Protein AF-0000000072544631 (afdb_homodimer)

Nearest PDB structures (foldseek):
  4k17-assembly1_A  TM=9.577E-01  e=2.838E-59  Mus musculus
  4k17-assembly2_B  TM=9.645E-01  e=2.578E-58  Mus musculus
  5irl-assembly1_A  TM=2.709E-01  e=4.221E-08  Oryctolagus cuniculus
  8j07-assembly1_5  TM=3.266E-01  e=3.333E-06  Homo sapiens
  1io0-assembly1_A  TM=8.199E-01  e=1.666E-02  Gallus gallus

InterPro domains:
  IPR001611 Leucine-rich repeat [PF13516] (290-309)
  IPR001611 Leucine-rich repeat [PF13516] (554-577)
  IPR011993 PH-like domain superfamily [G3DSA:2.30.29.30] (1-97)
  IPR031943 CARMIL, C-terminal domain [PF16000] (766-845)
  IPR032675 Leucine-rich repeat domain superfamily [G3DSA:3.80.10.10] (142-649)
  IPR041245 CARMIL, pleckstrin homology domain [PF17888] (9-102)
  IPR051279 Protein Phosphatase 1 Regulatory and Actin Interaction Protein [PTHR24112] (12-830)

Structure (mmCIF, N/CA/C/O backbone):
data_AF-0000000072544631-model_v1
#
loop_
_entity.id
_entity.type
_entity.pdbx_description
1 polymer 'CARMIL pleckstrin homology domain-containing protein'
#
loop_
_atom_site.group_PDB
_atom_site.id
_atom_site.type_symbol
_atom_site.label_atom_id
_atom_site.label_alt_id
_atom_site.label_comp_id
_atom_site.label_asym_id
_atom_site.label_entity_id
_atom_site.label_seq_id
_atom_site.pdbx_PDB_ins_code
_atom_site.Cartn_x
_atom_site.Cartn_y
_atom_site.Cartn_z
_atom_site.occupancy
_atom_site.B_iso_or_equiv
_atom_site.auth_seq_id
_atom_site.auth_comp_id
_atom_site.auth_asym_id
_atom_site.auth_atom_id
_atom_site.pdbx_PDB_model_num
ATOM 1 N N . MET A 1 1 ? -25.203 52.719 8.875 1 52.22 1 MET A N 1
ATOM 2 C CA . MET A 1 1 ? -24.109 51.812 9.258 1 52.22 1 MET A CA 1
ATOM 3 C C . MET A 1 1 ? -24.453 50.375 8.922 1 52.22 1 MET A C 1
ATOM 5 O O . MET A 1 1 ? -25.609 49.969 8.977 1 52.22 1 MET A O 1
ATOM 9 N N . ASP A 1 2 ? -23.562 49.719 8.328 1 57.06 2 ASP A N 1
ATOM 10 C CA . ASP A 1 2 ? -23.766 48.312 7.926 1 57.06 2 ASP A CA 1
ATOM 11 C C . ASP A 1 2 ? -24.266 47.469 9.102 1 57.06 2 ASP A C 1
ATOM 13 O O . ASP A 1 2 ? -23.781 47.625 10.227 1 57.06 2 ASP A O 1
ATOM 17 N N . ARG A 1 3 ? -25.5 47 9.125 1 57.09 3 ARG A N 1
ATOM 18 C CA . ARG A 1 3 ? -26.203 46.156 10.094 1 57.09 3 ARG A CA 1
ATOM 19 C C . ARG A 1 3 ? -25.266 45.094 10.648 1 57.09 3 ARG A C 1
ATOM 21 O O . ARG A 1 3 ? -25.531 44.531 11.711 1 57.09 3 ARG A O 1
ATOM 28 N N . ARG A 1 4 ? -24.375 44.719 9.922 1 64.81 4 ARG A N 1
ATOM 29 C CA . ARG A 1 4 ? -23.5 43.594 10.289 1 64.81 4 ARG A CA 1
ATOM 30 C C . ARG A 1 4 ? -22.547 44 11.398 1 64.81 4 ARG A C 1
ATOM 32 O O . ARG A 1 4 ? -21.781 43.156 11.906 1 64.81 4 ARG A O 1
ATOM 39 N N . ILE A 1 5 ? -22.469 45.469 11.891 1 68.25 5 ILE A N 1
ATOM 40 C CA . ILE A 1 5 ? -21.484 45.906 12.859 1 68.25 5 ILE A CA 1
ATOM 41 C C . ILE A 1 5 ? -22.078 45.844 14.266 1 68.25 5 ILE A C 1
ATOM 43 O O . ILE A 1 5 ? -23.141 46.406 14.531 1 68.25 5 ILE A O 1
ATOM 47 N N . LYS A 1 6 ? -21.469 45.094 15.094 1 73.62 6 LYS A N 1
ATOM 48 C CA . LYS A 1 6 ? -21.875 44.969 16.484 1 73.62 6 LYS A CA 1
ATOM 49 C C . LYS A 1 6 ? -21.375 46.156 17.312 1 73.62 6 LYS A C 1
ATOM 51 O O . LYS A 1 6 ? -20.172 46.344 17.453 1 73.62 6 LYS A O 1
ATOM 56 N N . LEU A 1 7 ? -22.344 47.031 17.719 1 78.25 7 LEU A N 1
ATOM 57 C CA . LEU A 1 7 ? -21.969 48.219 18.516 1 78.25 7 LEU A CA 1
ATOM 58 C C . LEU A 1 7 ? -22.094 47.938 20 1 78.25 7 LEU A C 1
ATOM 60 O O . LEU A 1 7 ? -23.047 47.25 20.438 1 78.25 7 LEU A O 1
ATOM 64 N N . GLY A 1 8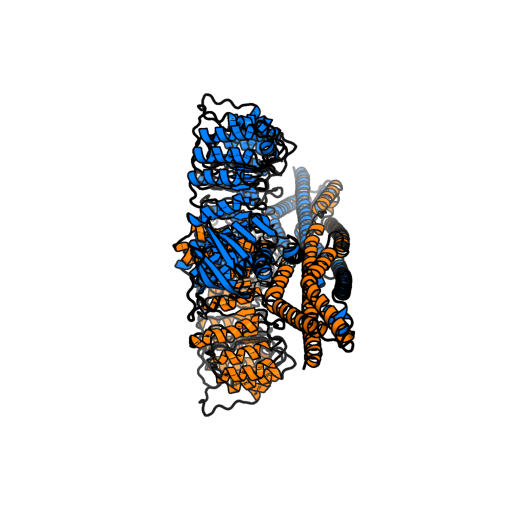 ? -21.094 48.156 20.75 1 77.06 8 GLY A N 1
ATOM 65 C CA . GLY A 1 8 ? -21.109 47.969 22.188 1 77.06 8 GLY A CA 1
ATOM 66 C C . GLY A 1 8 ? -21.766 49.094 22.938 1 77.06 8 GLY A C 1
ATOM 67 O O . GLY A 1 8 ? -22.766 48.906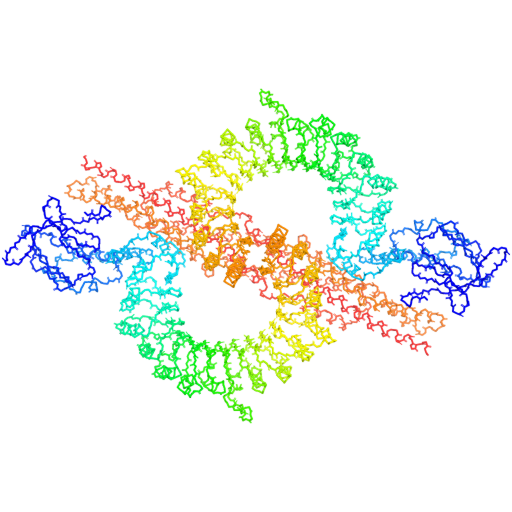 23.641 1 77.06 8 GLY A O 1
ATOM 68 N N . ILE A 1 9 ? -21.125 50.406 22.734 1 85.75 9 ILE A N 1
ATOM 69 C CA . ILE A 1 9 ? -21.578 51.594 23.5 1 85.75 9 ILE A CA 1
ATOM 70 C C . ILE A 1 9 ? -21.906 52.719 22.531 1 85.75 9 ILE A C 1
ATOM 72 O O . ILE A 1 9 ? -21.234 52.906 21.516 1 85.75 9 ILE A O 1
ATOM 76 N N . LYS A 1 10 ? -23.031 53.375 22.844 1 89.75 10 LYS A N 1
ATOM 77 C CA . LYS A 1 10 ? -23.406 54.594 22.141 1 89.75 10 LYS A CA 1
ATOM 78 C C . LYS A 1 10 ? -23.672 55.75 23.125 1 89.75 10 LYS A C 1
ATOM 80 O O . LYS A 1 10 ? -24.406 55.562 24.109 1 89.75 10 LYS A O 1
ATOM 85 N N . ARG A 1 11 ? -22.922 56.844 22.922 1 91.12 11 ARG A N 1
ATOM 86 C CA . ARG A 1 11 ? -23.078 57.969 23.844 1 91.12 11 ARG A CA 1
ATOM 87 C C . ARG A 1 11 ? -23.203 59.281 23.094 1 91.12 11 ARG A C 1
ATOM 89 O O . ARG A 1 11 ? -22.516 59.5 22.094 1 91.12 11 ARG A O 1
ATOM 96 N N . LEU A 1 12 ? -24.125 60.094 23.594 1 92.25 12 LEU A N 1
ATOM 97 C CA . LEU A 1 12 ? -24.25 61.469 23.062 1 92.25 12 LEU A CA 1
ATOM 98 C C . LEU A 1 12 ? -23.234 62.406 23.719 1 92.25 12 LEU A C 1
ATOM 100 O O . LEU A 1 12 ? -23.109 62.438 24.938 1 92.25 12 LEU A O 1
ATOM 104 N N . VAL A 1 13 ? -22.484 63.062 22.859 1 94.38 13 VAL A N 1
ATOM 105 C CA . VAL A 1 13 ? -21.438 63.969 23.375 1 94.38 13 VAL A CA 1
ATOM 106 C C . VAL A 1 13 ? -21.422 65.25 22.594 1 94.38 13 VAL A C 1
ATOM 108 O O . VAL A 1 13 ? -22.141 65.375 21.594 1 94.38 13 VAL A O 1
ATOM 111 N N . LYS A 1 14 ? -20.672 66.25 23.188 1 93.62 14 LYS A N 1
ATOM 112 C CA . LYS A 1 14 ? -20.422 67.5 22.484 1 93.62 14 LYS A CA 1
ATOM 113 C C . LYS A 1 14 ? -19 67.562 21.969 1 93.62 14 LYS A C 1
ATOM 115 O O . LYS A 1 14 ? -18.047 67.5 22.75 1 93.62 14 LYS A O 1
ATOM 120 N N . GLN A 1 15 ? -18.859 67.625 20.688 1 94.5 15 GLN A N 1
ATOM 121 C CA . GLN A 1 15 ? -17.531 67.75 20.094 1 94.5 15 GLN A CA 1
ATOM 122 C C . GLN A 1 15 ? -17.078 69.188 20.031 1 94.5 15 GLN A C 1
ATOM 124 O O . GLN A 1 15 ? -17.828 70.062 19.578 1 94.5 15 GLN A O 1
ATOM 129 N N . GLU A 1 16 ? -15.891 69.375 20.484 1 91.81 16 GLU A N 1
ATOM 130 C CA . GLU A 1 16 ? -15.352 70.75 20.438 1 91.81 16 GLU A CA 1
ATOM 131 C C . GLU A 1 16 ? -14.758 71.062 19.062 1 91.81 16 GLU A C 1
ATOM 133 O O . GLU A 1 16 ? -13.844 70.375 18.609 1 91.81 16 GLU A O 1
ATOM 138 N N . ILE A 1 17 ? -15.414 71.875 18.422 1 84.88 17 ILE A N 1
ATOM 139 C CA . ILE A 1 17 ? -14.93 72.312 17.109 1 84.88 17 ILE A CA 1
ATOM 140 C C . ILE A 1 17 ? -14.172 73.625 17.234 1 84.88 17 ILE A C 1
ATOM 142 O O . ILE A 1 17 ? -14.086 74.188 18.312 1 84.88 17 ILE A O 1
ATOM 146 N N . ARG A 1 18 ? -13.555 74.312 16.172 1 76.5 18 ARG A N 1
ATOM 147 C CA . ARG A 1 18 ? -12.797 75.562 16.172 1 76.5 18 ARG A CA 1
ATOM 148 C C . ARG A 1 18 ? -13.625 76.688 16.703 1 76.5 18 ARG A C 1
ATOM 150 O O . ARG A 1 18 ? -14.844 76.75 16.5 1 76.5 18 ARG A O 1
ATOM 157 N N . ASN A 1 19 ? -13.102 77.688 17.531 1 70.38 19 ASN A N 1
ATOM 158 C CA . ASN A 1 19 ? -13.633 78.938 18.016 1 70.38 19 ASN A CA 1
ATOM 159 C C . ASN A 1 19 ? -14.633 78.75 19.156 1 70.38 19 ASN A C 1
ATOM 161 O O . ASN A 1 19 ? -15.664 79.438 19.203 1 70.38 19 ASN A O 1
ATOM 165 N N . ASP A 1 20 ? -14.555 77.75 20.047 1 73.62 20 ASP A N 1
ATOM 166 C CA . ASP A 1 20 ? -15.297 77.562 21.297 1 73.62 20 ASP A CA 1
ATOM 167 C C . ASP A 1 20 ? -16.734 77.125 21 1 73.62 20 ASP A C 1
ATOM 169 O O . ASP A 1 20 ? -17.625 77.375 21.812 1 73.62 20 ASP A O 1
ATOM 173 N N . LYS A 1 21 ? -16.953 76.625 19.703 1 87.62 21 LYS A N 1
ATOM 174 C CA . LYS A 1 21 ? -18.266 76.062 19.359 1 87.62 21 LYS A CA 1
ATOM 175 C C . LYS A 1 21 ? -18.297 74.562 19.531 1 87.62 21 LYS A C 1
ATOM 177 O O . LYS A 1 21 ? -17.266 73.875 19.328 1 87.62 21 LYS A O 1
ATOM 182 N N . THR A 1 22 ? -19.406 74.125 20.125 1 90.56 22 THR A N 1
ATOM 183 C CA . THR A 1 22 ? -19.578 72.688 20.328 1 90.56 22 THR A CA 1
ATOM 184 C C . THR A 1 22 ? -20.734 72.125 19.469 1 90.56 22 THR A C 1
ATOM 186 O O . THR A 1 22 ? -21.734 72.812 19.266 1 90.56 22 THR A O 1
ATOM 189 N N . ASP A 1 23 ? -20.516 71.062 18.781 1 91.81 23 ASP A N 1
ATOM 190 C CA . ASP A 1 23 ? -21.562 70.375 18.031 1 91.81 23 ASP A CA 1
ATOM 191 C C . ASP A 1 23 ? -21.938 69.062 18.688 1 91.81 23 ASP A C 1
ATOM 193 O O . ASP A 1 23 ? -21.078 68.312 19.203 1 91.81 23 ASP A O 1
ATOM 197 N N . ASN A 1 24 ? -23.188 68.75 18.609 1 92.75 24 ASN A N 1
ATOM 198 C CA . ASN A 1 24 ? -23.641 67.5 19.156 1 92.75 24 ASN A CA 1
ATOM 199 C C . ASN A 1 24 ? -23.297 66.312 18.234 1 92.75 24 ASN A C 1
ATOM 201 O O . ASN A 1 24 ? -23.531 66.375 17.031 1 92.75 24 ASN A O 1
ATOM 205 N N . ARG A 1 25 ? -22.641 65.312 18.828 1 94.44 25 ARG A N 1
ATOM 206 C CA . ARG A 1 25 ? -22.25 64.125 18.094 1 94.44 25 ARG A CA 1
ATOM 207 C C . ARG A 1 25 ? -22.625 62.844 18.891 1 94.44 25 ARG A C 1
ATOM 209 O O . ARG A 1 25 ? -22.844 62.906 20.094 1 94.44 25 ARG A O 1
ATOM 216 N N . VAL A 1 26 ? -22.75 61.781 18.203 1 94.06 26 VAL A N 1
ATOM 217 C CA . VAL A 1 26 ? -22.953 60.469 18.844 1 94.06 26 VAL A CA 1
ATOM 218 C C . VAL A 1 26 ? -21.703 59.594 18.641 1 94.06 26 VAL A C 1
ATOM 220 O O . VAL A 1 26 ? -21.266 59.406 17.5 1 94.06 26 VAL A O 1
ATOM 223 N N . LEU A 1 27 ? -21.094 59.188 19.719 1 94.31 27 LEU A N 1
ATOM 224 C CA . LEU A 1 27 ? -19.969 58.281 19.656 1 94.31 27 LEU A CA 1
ATOM 225 C C . LEU A 1 27 ? -20.453 56.844 19.75 1 94.31 27 LEU A C 1
ATOM 227 O O . LEU A 1 27 ? -21.109 56.438 20.719 1 94.31 27 LEU A O 1
ATOM 231 N N . ALA A 1 28 ? -20.234 56.062 18.703 1 93.5 28 ALA A N 1
ATOM 232 C CA . ALA A 1 28 ? -20.562 54.656 18.688 1 93.5 28 ALA A CA 1
ATOM 233 C C . ALA A 1 28 ? -19.312 53.781 18.688 1 93.5 28 ALA A C 1
ATOM 235 O O . ALA A 1 28 ? -18.438 53.938 17.812 1 93.5 28 ALA A O 1
ATOM 236 N N . PHE A 1 29 ? -19.188 52.875 19.672 1 93.06 29 PHE A N 1
ATOM 237 C CA . PHE A 1 29 ? -17.984 52.094 19.859 1 93.06 29 PHE A CA 1
ATOM 238 C C . PHE A 1 29 ? -18.219 50.656 19.422 1 93.06 29 PHE A C 1
ATOM 240 O O . PHE A 1 29 ? -19.156 50 19.875 1 93.06 29 PHE A O 1
ATOM 247 N N . SER A 1 30 ? -17.391 50.219 18.484 1 91.31 30 SER A N 1
ATOM 248 C CA . SER A 1 30 ? -17.328 48.812 18.109 1 91.31 30 SER A CA 1
ATOM 249 C C . SER A 1 30 ? -16.125 48.125 18.75 1 91.31 30 SER A C 1
ATOM 251 O O . SER A 1 30 ? -15.352 48.75 19.469 1 91.31 30 SER A O 1
ATOM 253 N N . PRO A 1 31 ? -15.922 46.875 18.484 1 88.44 31 PRO A N 1
ATOM 254 C CA . PRO A 1 31 ? -14.781 46.156 19.078 1 88.44 31 PRO A CA 1
ATOM 255 C C . PRO A 1 31 ? -13.438 46.688 18.562 1 88.44 31 PRO A C 1
ATOM 257 O O . PRO A 1 31 ? -12.43 46.625 19.266 1 88.44 31 PRO A O 1
ATOM 260 N N . CYS A 1 32 ? -13.438 47.219 17.375 1 91.88 32 CYS A N 1
ATOM 261 C CA . CYS A 1 32 ? -12.133 47.594 16.844 1 91.88 32 CYS A CA 1
ATOM 262 C C . CYS A 1 32 ? -12.133 49.062 16.375 1 91.88 32 CYS A C 1
ATOM 264 O O . CYS A 1 32 ? -11.086 49.594 16 1 91.88 32 CYS A O 1
ATOM 266 N N . ARG A 1 33 ? -13.289 49.656 16.453 1 93.25 33 ARG A N 1
ATOM 267 C CA . ARG A 1 33 ? -13.359 50.969 15.812 1 93.25 33 ARG A CA 1
ATOM 268 C C . ARG A 1 33 ? -14.344 51.875 16.547 1 93.25 33 ARG A C 1
ATOM 270 O O . ARG A 1 33 ? -15.32 51.406 17.125 1 93.25 33 ARG A O 1
ATOM 277 N N . LEU A 1 34 ? -14.039 53.188 16.484 1 94.62 34 LEU A N 1
ATOM 278 C CA . LEU A 1 34 ? -14.914 54.25 16.984 1 94.62 34 LEU A CA 1
ATOM 279 C C . LEU A 1 34 ? -15.539 55.031 15.844 1 94.62 34 LEU A C 1
ATOM 281 O O . LEU A 1 34 ? -14.836 55.469 14.922 1 94.62 34 LEU A O 1
ATOM 285 N N . PHE A 1 35 ? -16.875 55.156 15.891 1 93.94 35 PHE A N 1
ATOM 286 C CA . PHE A 1 35 ? -17.609 55.938 14.898 1 93.94 35 PHE A CA 1
ATOM 287 C C . PHE A 1 35 ? -18.141 57.25 15.5 1 93.94 35 PHE A C 1
ATOM 289 O O . PHE A 1 35 ? -18.75 57.219 16.562 1 93.94 35 PHE A O 1
ATOM 296 N N . VAL A 1 36 ? -17.875 58.312 14.859 1 94.62 36 VAL A N 1
ATOM 297 C CA . VAL A 1 36 ? -18.422 59.594 15.242 1 94.62 36 VAL A CA 1
ATOM 298 C C . VAL A 1 36 ? -19.547 60 14.281 1 94.62 36 VAL A C 1
ATOM 300 O O . VAL A 1 36 ? -19.297 60.312 13.117 1 94.62 36 VAL A O 1
ATOM 303 N N . LEU A 1 37 ? -20.688 60 14.859 1 93.75 37 LEU A N 1
ATOM 304 C CA . LEU A 1 37 ? -21.859 60.25 14.031 1 93.75 37 LEU A CA 1
ATOM 305 C C . LEU A 1 37 ? -22.5 61.594 14.375 1 93.75 37 LEU A C 1
ATOM 307 O O . LEU A 1 37 ? -22.391 62.062 15.508 1 93.75 37 LEU A O 1
ATOM 311 N N . ALA A 1 38 ? -23.156 62.125 13.375 1 92.5 38 ALA A N 1
ATOM 312 C CA . ALA A 1 38 ? -23.938 63.344 13.617 1 92.5 38 ALA A CA 1
ATOM 313 C C . ALA A 1 38 ? -25.172 63.031 14.469 1 92.5 38 ALA A C 1
ATOM 315 O O . ALA A 1 38 ? -25.75 61.938 14.352 1 92.5 38 ALA A O 1
ATOM 316 N N . ALA A 1 39 ? -25.625 63.938 15.32 1 88.75 39 ALA A N 1
ATOM 317 C CA . ALA A 1 39 ? -26.75 63.688 16.234 1 88.75 39 ALA A CA 1
ATOM 318 C C . ALA A 1 39 ? -28.078 63.781 15.484 1 88.75 39 ALA A C 1
ATOM 320 O O . ALA A 1 39 ? -29.094 63.25 15.938 1 88.75 39 ALA A O 1
ATOM 321 N N . LYS A 1 40 ? -28.078 64.375 14.367 1 84.94 40 LYS A N 1
ATOM 322 C CA . LYS A 1 40 ? -29.297 64.562 13.586 1 84.94 40 LYS A CA 1
ATOM 323 C C . LYS A 1 40 ? -29.672 63.25 12.883 1 84.94 40 LYS A C 1
ATOM 325 O O . LYS A 1 40 ? -28.797 62.531 12.391 1 84.94 40 LYS A O 1
ATOM 330 N N . VAL A 1 41 ? -30.938 62.844 12.875 1 81.5 41 VAL A N 1
ATOM 331 C CA . VAL A 1 41 ? -31.438 61.656 12.211 1 81.5 41 VAL A CA 1
ATOM 332 C C . VAL A 1 41 ? -31.906 62 10.797 1 81.5 41 VAL A C 1
ATOM 334 O O . VAL A 1 41 ? -32.688 62.906 10.609 1 81.5 41 VAL A O 1
ATOM 337 N N . PRO A 1 42 ? -31.359 61.344 9.688 1 82.81 42 PRO A N 1
ATOM 338 C CA . PRO A 1 42 ? -30.484 60.156 9.742 1 82.81 42 PRO A CA 1
ATOM 339 C C . PRO A 1 42 ? -29.031 60.5 10.055 1 82.81 42 PRO A C 1
ATOM 341 O O . PRO A 1 42 ? -28.531 61.531 9.578 1 82.81 42 PRO A O 1
ATOM 344 N N . SER A 1 43 ? -28.406 59.719 10.914 1 83.06 43 SER A N 1
ATOM 345 C CA . SER A 1 43 ? -27.078 60.031 11.414 1 83.06 43 SER A CA 1
ATOM 346 C C . SER A 1 43 ? -26.016 59.844 10.336 1 83.06 43 SER A C 1
ATOM 348 O O . SER A 1 43 ? -25.922 58.75 9.742 1 83.06 43 SER A O 1
ATOM 350 N N . LYS A 1 44 ? -25.422 60.812 9.984 1 90.12 44 LYS A N 1
ATOM 351 C CA . LYS A 1 44 ? -24.328 60.781 9.023 1 90.12 44 LYS A CA 1
ATOM 352 C C . LYS A 1 44 ? -23 60.5 9.711 1 90.12 44 LYS A C 1
ATOM 354 O O . LYS A 1 44 ? -22.766 61 10.82 1 90.12 44 LYS A O 1
ATOM 359 N N . LEU A 1 45 ? -22.125 59.594 9.086 1 91.31 45 LEU A N 1
ATOM 360 C CA . LEU A 1 45 ? -20.797 59.312 9.617 1 91.31 45 LEU A CA 1
ATOM 361 C C . LEU A 1 45 ? -19.844 60.469 9.359 1 91.31 45 LEU A C 1
ATOM 363 O O . LEU A 1 45 ? -19.609 60.844 8.211 1 91.31 45 LEU A O 1
ATOM 367 N N . GLU A 1 46 ? -19.344 61.094 10.43 1 90.94 46 GLU A N 1
ATOM 368 C CA . GLU A 1 46 ? -18.422 62.219 10.305 1 90.94 46 GLU A CA 1
ATOM 369 C C . GLU A 1 46 ? -16.969 61.75 10.273 1 90.94 46 GLU A C 1
ATOM 371 O O . GLU A 1 46 ? -16.203 62.125 9.391 1 90.94 46 GLU A O 1
ATOM 376 N N . HIS A 1 47 ? -16.656 60.938 11.305 1 92.06 47 HIS A N 1
ATOM 377 C CA . HIS A 1 47 ? -15.305 60.406 11.422 1 92.06 47 HIS A CA 1
ATOM 378 C C . HIS A 1 47 ? -15.344 58.938 11.898 1 92.06 47 HIS A C 1
ATOM 380 O O . HIS A 1 47 ? -16.328 58.5 12.492 1 92.06 47 HIS A O 1
ATOM 386 N N . THR A 1 48 ? -14.312 58.188 11.523 1 93.19 48 THR A N 1
ATOM 387 C CA . THR A 1 48 ? -14.109 56.844 12.062 1 93.19 48 THR A CA 1
ATOM 388 C C . THR A 1 48 ? -12.641 56.625 12.422 1 93.19 48 THR A C 1
ATOM 390 O O . THR A 1 48 ? -11.75 57.094 11.719 1 93.19 48 THR A O 1
ATOM 393 N N . PHE A 1 49 ? -12.43 56.094 13.578 1 94.31 49 PHE A N 1
ATOM 394 C CA . PHE A 1 49 ? -11.078 55.844 14.062 1 94.31 49 PHE A CA 1
ATOM 395 C C . PHE A 1 49 ? -10.898 54.375 14.406 1 94.31 49 PHE A C 1
ATOM 397 O O . PHE A 1 49 ? -11.602 53.844 15.258 1 94.31 49 PHE A O 1
ATOM 404 N N . HIS A 1 50 ? -9.945 53.688 13.742 1 95.12 50 HIS A N 1
ATOM 405 C CA . HIS A 1 50 ? -9.562 52.375 14.219 1 95.12 50 HIS A CA 1
ATOM 406 C C . HIS A 1 50 ? -8.719 52.469 15.484 1 95.12 50 HIS A C 1
ATOM 408 O O . HIS A 1 50 ? -7.859 53.344 15.594 1 95.12 50 HIS A O 1
ATOM 414 N N . TYR A 1 51 ? -8.93 51.688 16.422 1 95.25 51 TYR A N 1
ATOM 415 C CA . TYR A 1 51 ? -8.258 51.781 17.719 1 95.25 51 TYR A CA 1
ATOM 416 C C . TYR A 1 51 ? -6.746 51.688 17.547 1 95.25 51 TYR A C 1
ATOM 418 O O . TYR A 1 51 ? -5.996 52.281 18.328 1 95.25 51 TYR A O 1
ATOM 426 N N . LEU A 1 52 ? -6.254 50.938 16.516 1 93.88 52 LEU A N 1
ATOM 427 C CA . LEU A 1 52 ? -4.824 50.781 16.297 1 93.88 52 LEU A CA 1
ATOM 428 C C . LEU A 1 52 ? -4.188 52.031 15.758 1 93.88 52 LEU A C 1
ATOM 430 O O . LEU A 1 52 ? -2.961 52.188 15.773 1 93.88 52 LEU A O 1
ATOM 434 N N . ASP A 1 53 ? -5.004 52.938 15.367 1 94.44 53 ASP A N 1
ATOM 435 C CA . ASP A 1 53 ? -4.496 54.219 14.844 1 94.44 53 ASP A CA 1
ATOM 436 C C . ASP A 1 53 ? -4.426 55.281 15.938 1 94.44 53 ASP A C 1
ATOM 438 O O . ASP A 1 53 ? -3.873 56.344 15.727 1 94.44 53 ASP A O 1
ATOM 442 N N . ILE A 1 54 ? -5.008 54.969 17.125 1 95.5 54 ILE A N 1
ATOM 443 C CA . ILE A 1 54 ? -5.035 55.938 18.219 1 95.5 54 ILE A CA 1
ATOM 444 C C . ILE A 1 54 ? -3.637 56.062 18.828 1 95.5 54 ILE A C 1
ATOM 446 O O . ILE A 1 54 ? -3.045 55.062 19.266 1 95.5 54 ILE A O 1
ATOM 450 N N . GLN A 1 55 ? -3.213 57.219 18.906 1 94.62 55 GLN A N 1
ATOM 451 C CA . GLN A 1 55 ? -1.873 57.469 19.438 1 94.62 55 GLN A CA 1
ATOM 452 C C . GLN A 1 55 ? -1.918 57.844 20.906 1 94.62 55 GLN A C 1
ATOM 454 O O . GLN A 1 55 ? -1.01 57.531 21.672 1 94.62 55 GLN A O 1
ATOM 459 N N . ALA A 1 56 ? -3.059 58.625 21.203 1 95.81 56 ALA A N 1
ATOM 460 C CA . ALA A 1 56 ? -3.15 59.062 22.594 1 95.81 56 ALA A CA 1
ATOM 461 C C . ALA A 1 56 ? -4.605 59.188 23.031 1 95.81 56 ALA A C 1
ATOM 463 O O . ALA A 1 56 ? -5.477 59.562 22.25 1 95.81 56 ALA A O 1
ATOM 464 N N . ILE A 1 57 ? -4.82 58.844 24.266 1 96.19 57 ILE A N 1
ATOM 465 C CA . ILE A 1 57 ? -6.086 59.062 24.969 1 96.19 57 ILE A CA 1
ATOM 466 C C . ILE A 1 57 ? -5.84 59.906 26.234 1 96.19 57 ILE A C 1
ATOM 468 O O . ILE A 1 57 ? -5.109 59.469 27.125 1 96.19 57 ILE A O 1
ATOM 472 N N . GLU A 1 58 ? -6.492 61.062 26.234 1 96 58 GLU A N 1
ATOM 473 C CA . GLU A 1 58 ? -6.273 61.938 27.359 1 96 58 GLU A CA 1
ATOM 474 C C . GLU A 1 58 ? -7.602 62.406 27.969 1 96 58 GLU A C 1
ATOM 476 O O . GLU A 1 58 ? -8.57 62.656 27.25 1 96 58 GLU A O 1
ATOM 481 N N . SER A 1 59 ? -7.668 62.406 29.266 1 95.44 59 SER A N 1
ATOM 482 C CA . SER A 1 59 ? -8.805 62.906 30.016 1 95.44 59 SER A CA 1
ATOM 483 C C . SER A 1 59 ? -8.352 63.594 31.312 1 95.44 59 SER A C 1
ATOM 485 O O . SER A 1 59 ? -8.266 62.938 32.344 1 95.44 59 SER A O 1
ATOM 487 N N . LYS A 1 60 ? -8.172 64.875 31.219 1 91.88 60 LYS A N 1
ATOM 488 C CA . LYS A 1 60 ? -7.734 65.625 32.375 1 91.88 60 LYS A CA 1
ATOM 489 C C . LYS A 1 60 ? -8.922 66.062 33.25 1 91.88 60 LYS A C 1
ATOM 491 O O . LYS A 1 60 ? -8.781 66.25 34.438 1 91.88 60 LYS A O 1
ATOM 496 N N . LYS A 1 61 ? -10.008 66.375 32.562 1 91.12 61 LYS A N 1
ATOM 497 C CA . LYS A 1 61 ? -11.273 66.625 33.219 1 91.12 61 LYS A CA 1
ATOM 498 C C . LYS A 1 61 ? -12.234 65.438 33.094 1 91.12 61 LYS A C 1
ATOM 500 O O . LYS A 1 61 ? -12.312 64.812 32.031 1 91.12 61 LYS A O 1
ATOM 505 N N . PRO A 1 62 ? -12.93 65.188 34.156 1 90.12 62 PRO A N 1
ATOM 506 C CA . PRO A 1 62 ? -13.805 64 34.125 1 90.12 62 PRO A CA 1
ATOM 507 C C . PRO A 1 62 ? -14.836 64.062 33 1 90.12 62 PRO A C 1
ATOM 509 O O . PRO A 1 62 ? -15.359 63 32.594 1 90.12 62 PRO A O 1
ATOM 512 N N . ASN A 1 63 ? -15.117 65.25 32.5 1 92.19 63 ASN A N 1
ATOM 513 C CA . ASN A 1 63 ? -16.156 65.375 31.469 1 92.19 63 ASN A CA 1
ATOM 514 C C . ASN A 1 63 ? -15.555 65.562 30.078 1 92.19 63 ASN A C 1
ATOM 516 O O . ASN A 1 63 ? -16.281 65.812 29.125 1 92.19 63 ASN A O 1
ATOM 520 N N . GLN A 1 64 ? -14.258 65.312 29.969 1 94.12 64 GLN A N 1
ATOM 521 C CA . GLN A 1 64 ? -13.617 65.625 28.688 1 94.12 64 GLN A CA 1
ATOM 522 C C . GLN A 1 64 ? -12.773 64.438 28.234 1 94.12 64 GLN A C 1
ATOM 524 O O . GLN A 1 64 ? -11.961 63.906 29 1 94.12 64 GLN A O 1
ATOM 529 N N . LEU A 1 65 ? -12.977 63.969 27.016 1 95.38 65 LEU A N 1
ATOM 530 C CA . LEU A 1 65 ? -12.203 62.938 26.359 1 95.38 65 LEU A CA 1
ATOM 531 C C . LEU A 1 65 ? -11.469 63.469 25.141 1 95.38 65 LEU A C 1
ATOM 533 O O . LEU A 1 65 ? -12.086 64.062 24.266 1 95.38 65 LEU A O 1
ATOM 537 N N . GLN A 1 66 ? -10.227 63.344 25.141 1 96.12 66 GLN A N 1
ATOM 538 C CA . GLN A 1 66 ? -9.43 63.75 24 1 96.12 66 GLN A CA 1
ATOM 539 C C . GLN A 1 66 ? -8.734 62.562 23.359 1 96.12 66 GLN A C 1
ATOM 541 O O . GLN A 1 66 ? -8.039 61.781 24.031 1 96.12 66 GLN A O 1
ATOM 546 N N . ILE A 1 67 ? -8.906 62.312 22.047 1 96.5 67 ILE A N 1
ATOM 547 C CA . ILE A 1 67 ? -8.305 61.219 21.297 1 96.5 67 ILE A CA 1
ATOM 548 C C . ILE A 1 67 ? -7.434 61.781 20.172 1 96.5 67 ILE A C 1
ATOM 550 O O . ILE A 1 67 ? -7.883 62.656 19.406 1 96.5 67 ILE A O 1
ATOM 554 N N . THR A 1 68 ? -6.254 61.438 20.156 1 96.44 68 THR A N 1
ATOM 555 C CA . THR A 1 68 ? -5.34 61.875 19.109 1 96.44 68 THR A CA 1
ATOM 556 C C . THR A 1 68 ? -5.113 60.781 18.094 1 96.44 68 THR A C 1
ATOM 558 O O . THR A 1 68 ? -4.668 59.688 18.438 1 96.44 68 THR A O 1
ATOM 561 N N . VAL A 1 69 ? -5.43 60.969 16.859 1 94.62 69 VAL A N 1
ATOM 562 C CA . VAL A 1 69 ? -5.258 60.031 15.758 1 94.62 69 VAL A CA 1
ATOM 563 C C . VAL A 1 69 ? -4.461 60.688 14.633 1 94.62 69 VAL A C 1
ATOM 565 O O . VAL A 1 69 ? -4.816 61.781 14.172 1 94.62 69 VAL A O 1
ATOM 568 N N . GLU A 1 70 ? -3.428 60.062 14.219 1 88.75 70 GLU A N 1
ATOM 569 C CA . GLU A 1 70 ? -2.586 60.531 13.125 1 88.75 70 GLU A CA 1
ATOM 570 C C . GLU A 1 70 ? -2.174 62 13.344 1 88.75 70 GLU A C 1
ATOM 572 O O . GLU A 1 70 ? -2.311 62.812 12.438 1 88.75 70 GLU A O 1
ATOM 577 N N . GLY A 1 71 ? -1.977 62.406 14.461 1 89.81 71 GLY A N 1
ATOM 578 C CA . GLY A 1 71 ? -1.476 63.75 14.766 1 89.81 71 GLY A CA 1
ATOM 579 C C . GLY A 1 71 ? -2.578 64.75 15.031 1 89.81 71 GLY A C 1
ATOM 580 O O . GLY A 1 71 ? -2.309 65.875 15.438 1 89.81 71 GLY A O 1
ATOM 581 N N . LYS A 1 72 ? -3.791 64.438 14.789 1 93.94 72 LYS A N 1
ATOM 582 C CA . LYS A 1 72 ? -4.918 65.312 15.031 1 93.94 72 LYS A CA 1
ATOM 583 C C . LYS A 1 72 ? -5.648 64.938 16.328 1 93.94 72 LYS A C 1
ATOM 585 O O . LYS A 1 72 ? -5.895 63.75 16.578 1 93.94 72 LYS A O 1
ATOM 590 N N . THR A 1 73 ? -5.934 65.938 17.062 1 94.56 73 THR A N 1
ATOM 591 C CA . THR A 1 73 ? -6.59 65.688 18.344 1 94.56 73 THR A CA 1
ATOM 592 C C . THR A 1 73 ? -8.07 66.062 18.266 1 94.56 73 THR A C 1
ATOM 594 O O . THR A 1 73 ? -8.438 67.125 17.812 1 94.56 73 THR A O 1
ATOM 597 N N . TYR A 1 74 ? -8.883 65.188 18.656 1 95.06 74 TYR A N 1
ATOM 598 C CA . TYR A 1 74 ? -10.328 65.375 18.734 1 95.06 74 TYR A CA 1
ATOM 599 C C . TYR A 1 74 ? -10.789 65.438 20.188 1 95.06 74 TYR A C 1
ATOM 601 O O . TYR A 1 74 ? -10.438 64.562 21 1 95.06 74 TYR A O 1
ATOM 609 N N . SER A 1 75 ? -11.555 66.438 20.516 1 94.94 75 SER A N 1
ATOM 610 C CA . SER A 1 75 ? -12 66.625 21.891 1 94.94 75 SER A CA 1
ATOM 611 C C . SER A 1 75 ? -13.508 66.438 22.016 1 94.94 75 SER A C 1
ATOM 613 O O . SER A 1 75 ? -14.266 67 21.219 1 94.94 75 SER A O 1
ATOM 615 N N . PHE A 1 76 ? -13.906 65.688 22.984 1 94.81 76 PHE A N 1
ATOM 616 C CA . PHE A 1 76 ? -15.32 65.438 23.219 1 94.81 76 PHE A CA 1
ATOM 617 C C . PHE A 1 76 ? -15.695 65.75 24.672 1 94.81 76 PHE A C 1
ATOM 619 O O . PHE A 1 76 ? -14.938 65.375 25.594 1 94.81 76 PHE A O 1
ATOM 626 N N . LEU A 1 77 ? -16.859 66.312 24.844 1 93.69 77 LEU A N 1
ATOM 627 C CA . LEU A 1 77 ? -17.375 66.625 26.172 1 93.69 77 LEU A CA 1
ATOM 628 C C . LEU A 1 77 ? -18.672 65.875 26.453 1 93.69 77 LEU A C 1
ATOM 630 O O . LEU A 1 77 ? -19.516 65.75 25.547 1 93.69 77 LEU A O 1
ATOM 634 N N . SER A 1 78 ? -18.719 65.375 27.656 1 92.19 78 SER A N 1
ATOM 635 C CA . SER A 1 78 ? -19.984 64.75 28.016 1 92.19 78 SER A CA 1
ATOM 636 C C . SER A 1 78 ? -21.094 65.75 28.156 1 92.19 78 SER A C 1
ATOM 638 O O . SER A 1 78 ? -20.828 66.938 28.312 1 92.19 78 SER A O 1
ATOM 640 N N . GLN A 1 79 ? -22.359 65.312 28.125 1 87 79 GLN A N 1
ATOM 641 C CA . GLN A 1 79 ? -23.5 66.25 28.266 1 87 79 GLN A CA 1
ATOM 642 C C . GLN A 1 79 ? -23.594 66.812 29.688 1 87 79 GLN A C 1
ATOM 644 O O . GLN A 1 79 ? -23.906 67.938 29.875 1 87 79 GLN A O 1
ATOM 649 N N . GLU A 1 80 ? -23.359 65.812 30.594 1 84.56 80 GLU A N 1
ATOM 650 C CA . GLU A 1 80 ? -23.391 66.25 32 1 84.56 80 GLU A CA 1
ATOM 651 C C . GLU A 1 80 ? -21.969 66.375 32.562 1 84.56 80 GLU A C 1
ATOM 653 O O . GLU A 1 80 ? -21.062 65.625 32.156 1 84.56 80 GLU A O 1
ATOM 658 N N . ALA A 1 81 ? -21.812 67.312 33.469 1 77.81 81 ALA A N 1
ATOM 659 C CA . ALA A 1 81 ? -20.484 67.625 34.031 1 77.81 81 ALA A CA 1
ATOM 660 C C . ALA A 1 81 ? -20 66.5 34.938 1 77.81 81 ALA A C 1
ATOM 662 O O . ALA A 1 81 ? -18.812 66.125 34.938 1 77.81 81 ALA A O 1
ATOM 663 N N . GLU A 1 82 ? -20.938 66.062 35.781 1 75.94 82 GLU A N 1
ATOM 664 C CA . GLU A 1 82 ? -20.547 65 36.719 1 75.94 82 GLU A CA 1
ATOM 665 C C . GLU A 1 82 ? -21.047 63.625 36.281 1 75.94 82 GLU A C 1
ATOM 667 O O . GLU A 1 82 ? -22.203 63.281 36.5 1 75.94 82 GLU A O 1
ATOM 672 N N . THR A 1 83 ? -20.188 63.031 35.344 1 80.81 83 THR A N 1
ATOM 673 C CA . THR A 1 83 ? -20.609 61.719 34.844 1 80.81 83 THR A CA 1
ATOM 674 C C . THR A 1 83 ? -19.422 60.781 34.688 1 80.81 83 THR A C 1
ATOM 676 O O . THR A 1 83 ? -18.266 61.219 34.625 1 80.81 83 THR A O 1
ATOM 679 N N . ASP A 1 84 ? -19.609 59.5 34.844 1 86.75 84 ASP A N 1
ATOM 680 C CA . ASP A 1 84 ? -18.578 58.5 34.656 1 86.75 84 ASP A CA 1
ATOM 681 C C . ASP A 1 84 ? -18.594 57.969 33.219 1 86.75 84 ASP A C 1
ATOM 683 O O . ASP A 1 84 ? -17.984 56.938 32.906 1 86.75 84 ASP A O 1
ATOM 687 N N . GLU A 1 85 ? -19.203 58.719 32.344 1 88.69 85 GLU A N 1
ATOM 688 C CA . GLU A 1 85 ? -19.391 58.281 30.969 1 88.69 85 GLU A CA 1
ATOM 689 C C . GLU A 1 85 ? -18.047 58.188 30.234 1 88.69 85 GLU A C 1
ATOM 691 O O . GLU A 1 85 ? -17.797 57.25 29.484 1 88.69 85 GLU A O 1
ATOM 696 N N . ILE A 1 86 ? -17.219 59.219 30.453 1 92.88 86 ILE A N 1
ATOM 697 C CA . ILE A 1 86 ? -15.914 59.25 29.797 1 92.88 86 ILE A CA 1
ATOM 698 C C . ILE A 1 86 ? -15.055 58.094 30.25 1 92.88 86 ILE A C 1
ATOM 700 O O . ILE A 1 86 ? -14.344 57.469 29.453 1 92.88 86 ILE A O 1
ATOM 704 N N . ASN A 1 87 ? -15.102 57.75 31.516 1 92.25 87 ASN A N 1
ATOM 705 C CA . ASN A 1 87 ? -14.375 56.594 32.031 1 92.25 87 ASN A CA 1
ATOM 706 C C . ASN A 1 87 ? -14.82 55.312 31.344 1 92.25 87 ASN A C 1
ATOM 708 O O . ASN A 1 87 ? -13.984 54.469 31 1 92.25 87 ASN A O 1
ATOM 712 N N . HIS A 1 88 ? -16.094 55.219 31.125 1 90.19 88 HIS A N 1
ATOM 713 C CA . HIS A 1 88 ? -16.625 54.031 30.484 1 90.19 88 HIS A CA 1
ATOM 714 C C . HIS A 1 88 ? -16.125 53.906 29.047 1 90.19 88 HIS A C 1
ATOM 716 O O . HIS A 1 88 ? -15.844 52.781 28.578 1 90.19 88 HIS A O 1
ATOM 722 N N . MET A 1 89 ? -15.984 55.062 28.422 1 93.38 89 MET A N 1
ATOM 723 C CA . MET A 1 89 ? -15.508 55.062 27.047 1 93.38 89 MET A CA 1
ATOM 724 C C . MET A 1 89 ? -14.055 54.594 26.969 1 93.38 89 MET A C 1
ATOM 726 O O . MET A 1 89 ? -13.695 53.75 26.141 1 93.38 89 MET A O 1
ATOM 730 N N . ILE A 1 90 ? -13.297 55.125 27.812 1 94.69 90 ILE A N 1
ATOM 731 C CA . ILE A 1 90 ? -11.875 54.812 27.844 1 94.69 90 ILE A CA 1
ATOM 732 C C . ILE A 1 90 ? -11.688 53.344 28.219 1 94.69 90 ILE A C 1
ATOM 734 O O . ILE A 1 90 ? -10.875 52.625 27.625 1 94.69 90 ILE A O 1
ATOM 738 N N . ILE A 1 91 ? -12.414 52.844 29.188 1 92.44 91 ILE A N 1
ATOM 739 C CA . ILE A 1 91 ? -12.359 51.469 29.641 1 92.44 91 ILE A CA 1
ATOM 740 C C . ILE A 1 91 ? -12.742 50.531 28.484 1 92.44 91 ILE A C 1
ATOM 742 O O . ILE A 1 91 ? -12.109 49.5 28.281 1 92.44 91 ILE A O 1
ATOM 746 N N . HIS A 1 92 ? -13.688 50.906 27.719 1 90.69 92 HIS A N 1
ATOM 747 C CA . HIS A 1 92 ? -14.125 50.062 26.594 1 90.69 92 HIS A CA 1
ATOM 748 C C . HIS A 1 92 ? -13.016 49.906 25.562 1 90.69 92 HIS A C 1
ATOM 750 O O . HIS A 1 92 ? -12.789 48.812 25.047 1 90.69 92 HIS A O 1
ATOM 756 N N . ILE A 1 93 ? -12.406 50.969 25.219 1 94.25 93 ILE A N 1
ATOM 757 C CA . ILE A 1 93 ? -11.344 50.938 24.219 1 94.25 93 ILE A CA 1
ATOM 758 C C . ILE A 1 93 ? -10.211 50.031 24.703 1 94.25 93 ILE A C 1
ATOM 760 O O . ILE A 1 93 ? -9.773 49.125 23.984 1 94.25 93 ILE A O 1
ATOM 764 N N . GLY A 1 94 ? -9.805 50.219 25.891 1 93.75 94 GLY A N 1
ATOM 765 C CA . GLY A 1 94 ? -8.727 49.438 26.453 1 93.75 94 GLY A CA 1
ATOM 766 C C . GLY A 1 94 ? -9.047 47.938 26.547 1 93.75 94 GLY A C 1
ATOM 767 O O . GLY A 1 94 ? -8.242 47.125 26.156 1 93.75 94 GLY A O 1
ATOM 768 N N . VAL A 1 95 ? -10.188 47.656 27.047 1 90.75 95 VAL A N 1
ATOM 769 C CA . VAL A 1 95 ? -10.609 46.281 27.234 1 90.75 95 VAL A CA 1
ATOM 770 C C . VAL A 1 95 ? -10.789 45.594 25.891 1 90.75 95 VAL A C 1
ATOM 772 O O . VAL A 1 95 ? -10.43 44.438 25.719 1 90.75 95 VAL A O 1
ATOM 775 N N . SER A 1 96 ? -11.328 46.281 24.938 1 91.88 96 SER A N 1
ATOM 776 C CA . SER A 1 96 ? -11.523 45.75 23.594 1 91.88 96 SER A CA 1
ATOM 777 C C . SER A 1 96 ? -10.195 45.375 22.953 1 91.88 96 SER A C 1
ATOM 779 O O . SER A 1 96 ? -10.062 44.281 22.375 1 91.88 96 SER A O 1
ATOM 781 N N . LEU A 1 97 ? -9.297 46.219 23.047 1 94.38 97 LEU A N 1
ATOM 782 C CA . LEU A 1 97 ? -7.984 45.938 22.469 1 94.38 97 LEU A CA 1
ATOM 783 C C . LEU A 1 97 ? -7.324 44.75 23.141 1 94.38 97 LEU A C 1
ATOM 785 O O . LEU A 1 97 ? -6.723 43.906 22.469 1 94.38 97 LEU A O 1
ATOM 789 N N . LYS A 1 98 ? -7.484 44.656 24.375 1 92.81 98 LYS A N 1
ATOM 790 C CA . LYS A 1 98 ? -6.84 43.562 25.109 1 92.81 98 LYS A CA 1
ATOM 791 C C . LYS A 1 98 ? -7.562 42.219 24.875 1 92.81 98 LYS A C 1
ATOM 793 O O . LYS A 1 98 ? -6.953 41.156 24.953 1 92.81 98 LYS A O 1
ATOM 798 N N . ASN A 1 99 ? -8.773 42.344 24.609 1 89.12 99 ASN A N 1
ATOM 799 C CA . ASN A 1 99 ? -9.492 41.125 24.219 1 89.12 99 ASN A CA 1
ATOM 800 C C . ASN A 1 99 ? -8.977 40.594 22.875 1 89.12 99 ASN A C 1
ATOM 802 O O . ASN A 1 99 ? -8.969 39.375 22.672 1 89.12 99 ASN A O 1
ATOM 806 N N . ILE A 1 100 ? -8.562 41.438 22.031 1 93.5 100 ILE A N 1
ATOM 807 C CA . ILE A 1 100 ? -8.078 41.062 20.703 1 93.5 100 ILE A CA 1
ATOM 808 C C . ILE A 1 100 ? -6.605 40.656 20.797 1 93.5 100 ILE A C 1
ATOM 810 O O . ILE A 1 100 ? -6.191 39.656 20.188 1 93.5 100 ILE A O 1
ATOM 814 N N . PHE A 1 101 ? -5.914 41.469 21.547 1 93.75 101 PHE A N 1
ATOM 815 C CA . PHE A 1 101 ? -4.48 41.219 21.688 1 93.75 101 PHE A CA 1
ATOM 816 C C . PHE A 1 101 ? -4.117 40.938 23.141 1 93.75 101 PHE A C 1
ATOM 818 O O . PHE A 1 101 ? -3.422 41.75 23.781 1 93.75 101 PHE A O 1
ATOM 825 N N . PRO A 1 102 ? -4.41 39.844 23.625 1 89 102 PRO A N 1
ATOM 826 C CA . PRO A 1 102 ? -4.223 39.562 25.047 1 89 102 PRO A CA 1
ATOM 827 C C . PRO A 1 102 ? -2.752 39.5 25.453 1 89 102 PRO A C 1
ATOM 829 O O . PRO A 1 102 ? -2.4 39.812 26.594 1 89 102 PRO A O 1
ATOM 832 N N . SER A 1 103 ? -1.901 39.156 24.641 1 88.44 103 SER A N 1
ATOM 833 C CA . SER A 1 103 ? -0.505 38.906 24.969 1 88.44 103 SER A CA 1
ATOM 834 C C . SER A 1 103 ? 0.326 40.188 24.875 1 88.44 103 SER A C 1
ATOM 836 O O . SER A 1 103 ? 1.496 40.188 25.266 1 88.44 103 SER A O 1
ATOM 838 N N . PHE A 1 104 ? -0.296 41.281 24.406 1 88.5 104 PHE A N 1
ATOM 839 C CA . PHE A 1 104 ? 0.444 42.5 24.219 1 88.5 104 PHE A CA 1
ATOM 840 C C . PHE A 1 104 ? 0.031 43.562 25.234 1 88.5 104 PHE A C 1
ATOM 842 O O . PHE A 1 104 ? -1.153 43.688 25.547 1 88.5 104 PHE A O 1
ATOM 849 N N . PRO A 1 105 ? 1.021 44.188 25.719 1 88.5 105 PRO A N 1
ATOM 850 C CA . PRO A 1 105 ? 0.67 45.25 26.656 1 88.5 105 PRO A CA 1
ATOM 851 C C . PRO A 1 105 ? -0.072 46.406 25.984 1 88.5 105 PRO A C 1
ATOM 853 O O . PRO A 1 105 ? 0.226 46.75 24.844 1 88.5 105 PRO A O 1
ATOM 856 N N . LEU A 1 106 ? -0.997 46.969 26.688 1 92.19 106 LEU A N 1
ATOM 857 C CA . LEU A 1 106 ? -1.833 48.031 26.156 1 92.19 106 LEU A CA 1
ATOM 858 C C . LEU A 1 106 ? -0.986 49.25 25.75 1 92.19 106 LEU A C 1
ATOM 860 O O . LEU A 1 106 ? -1.285 49.906 24.766 1 92.19 106 LEU A O 1
ATOM 864 N N . GLU A 1 107 ? 0.068 49.438 26.469 1 88.75 107 GLU A N 1
ATOM 865 C CA . GLU A 1 107 ? 0.927 50.594 26.25 1 88.75 107 GLU A CA 1
ATOM 866 C C . GLU A 1 107 ? 1.661 50.469 24.922 1 88.75 107 GLU A C 1
ATOM 868 O O . GLU A 1 107 ? 2.137 51.469 24.375 1 88.75 107 GLU A O 1
ATOM 873 N N . ARG A 1 108 ? 1.769 49.25 24.422 1 87.44 108 ARG A N 1
ATOM 874 C CA . ARG A 1 108 ? 2.408 49.062 23.125 1 87.44 108 ARG A CA 1
ATOM 875 C C . ARG A 1 108 ? 1.426 49.312 21.984 1 87.44 108 ARG A C 1
ATOM 877 O O . ARG A 1 108 ? 1.836 49.562 20.844 1 87.44 108 ARG A O 1
ATOM 884 N N . LEU A 1 109 ? 0.18 49.25 22.344 1 91.25 109 LEU A N 1
ATOM 885 C CA . LEU A 1 109 ? -0.857 49.469 21.328 1 91.25 109 LEU A CA 1
ATOM 886 C C . LEU A 1 109 ? -1.239 50.938 21.25 1 91.25 109 LEU A C 1
ATOM 888 O O . LEU A 1 109 ? -1.423 51.469 20.156 1 91.25 109 LEU A O 1
ATOM 892 N N . ILE A 1 110 ? -1.423 51.5 22.422 1 92.44 110 ILE A N 1
ATOM 893 C CA . ILE A 1 110 ? -1.651 52.938 22.547 1 92.44 110 ILE A CA 1
ATOM 894 C C . ILE A 1 110 ? -0.488 53.594 23.281 1 92.44 110 ILE A C 1
ATOM 896 O O . ILE A 1 110 ? -0.303 53.375 24.484 1 92.44 110 ILE A O 1
ATOM 900 N N . VAL A 1 111 ? 0.15 54.469 22.625 1 89.06 111 VAL A N 1
ATOM 901 C CA . VAL A 1 111 ? 1.427 55 23.078 1 89.06 111 VAL A CA 1
ATOM 902 C C . VAL A 1 111 ? 1.222 55.812 24.359 1 89.06 111 VAL A C 1
ATOM 904 O O . VAL A 1 111 ? 2.037 55.719 25.281 1 89.06 111 VAL A O 1
ATOM 907 N N . LYS A 1 112 ? 0.058 56.594 24.406 1 93.81 112 LYS A N 1
ATOM 908 C CA . LYS A 1 112 ? -0.14 57.5 25.562 1 93.81 112 LYS A CA 1
ATOM 909 C C . LYS A 1 112 ? -1.57 57.406 26.078 1 93.81 112 LYS A C 1
ATOM 911 O O . LYS A 1 112 ? -2.525 57.656 25.328 1 93.81 112 LYS A O 1
ATOM 916 N N . ILE A 1 113 ? -1.619 56.969 27.297 1 94.25 113 ILE A N 1
ATOM 917 C CA . ILE A 1 113 ? -2.885 57 28.031 1 94.25 113 ILE A CA 1
ATOM 918 C C . ILE A 1 113 ? -2.734 57.875 29.297 1 94.25 113 ILE A C 1
ATOM 920 O O . ILE A 1 113 ? -2.09 57.438 30.25 1 94.25 113 ILE A O 1
ATOM 924 N N . ASP A 1 114 ? -3.348 59.125 29.188 1 94.94 114 ASP A N 1
ATOM 925 C CA . ASP A 1 114 ? -3.191 60.062 30.297 1 94.94 114 ASP A CA 1
ATOM 926 C C . ASP A 1 114 ? -4.547 60.438 30.891 1 94.94 114 ASP A C 1
ATOM 928 O O . ASP A 1 114 ? -5.215 61.344 30.391 1 94.94 114 ASP A O 1
ATOM 932 N N . VAL A 1 115 ? -4.973 59.781 31.875 1 94.19 115 VAL A N 1
ATOM 933 C CA . VAL A 1 115 ? -6.223 60.062 32.562 1 94.19 115 VAL A CA 1
ATOM 934 C C . VAL A 1 115 ? -5.926 60.5 34 1 94.19 115 VAL A C 1
ATOM 936 O O . VAL A 1 115 ? -5.164 59.875 34.719 1 94.19 115 VAL A O 1
ATOM 939 N N . GLN A 1 116 ? -6.508 61.625 34.438 1 92.81 116 GLN A N 1
ATOM 940 C CA . GLN A 1 116 ? -6.289 62.156 35.781 1 92.81 116 GLN A CA 1
ATOM 941 C C . GLN A 1 116 ? -7.598 62.25 36.562 1 92.81 116 GLN A C 1
ATOM 943 O O . GLN A 1 116 ? -8.586 62.781 36.094 1 92.81 116 GLN A O 1
ATOM 948 N N . PRO A 1 117 ? -7.555 61.75 37.781 1 91.25 117 PRO A N 1
ATOM 949 C CA . PRO A 1 117 ? -6.566 60.906 38.469 1 91.25 117 PRO A CA 1
ATOM 950 C C . PRO A 1 117 ? -6.52 59.5 37.938 1 91.25 117 PRO A C 1
ATOM 952 O O . PRO A 1 117 ? -7.5 59 37.375 1 91.25 117 PRO A O 1
ATOM 955 N N . VAL A 1 118 ? -5.484 58.906 38.062 1 90.75 118 VAL A N 1
ATOM 956 C CA . VAL A 1 118 ? -5.219 57.594 37.469 1 90.75 118 VAL A CA 1
ATOM 957 C C . VAL A 1 118 ? -6.184 56.562 38.031 1 90.75 118 VAL A C 1
ATOM 959 O O . VAL A 1 118 ? -6.48 55.562 37.375 1 90.75 118 VAL A O 1
ATOM 962 N N . GLU A 1 119 ? -6.734 56.812 39.219 1 91.25 119 GLU A N 1
ATOM 963 C CA . GLU A 1 119 ? -7.652 55.906 39.875 1 91.25 119 GLU A CA 1
ATOM 964 C C . GLU A 1 119 ? -8.922 55.688 39.062 1 91.25 119 GLU A C 1
ATOM 966 O O . GLU A 1 119 ? -9.609 54.688 39.188 1 91.25 119 GLU A O 1
ATOM 971 N N . ARG A 1 120 ? -9.195 56.688 38.094 1 90.38 120 ARG A N 1
ATOM 972 C CA . ARG A 1 120 ? -10.398 56.625 37.281 1 90.38 120 ARG A CA 1
ATOM 973 C C . ARG A 1 120 ? -10.383 55.438 36.344 1 90.38 120 ARG A C 1
ATOM 975 O O . ARG A 1 120 ? -11.438 54.969 35.938 1 90.38 120 ARG A O 1
ATOM 982 N N . ILE A 1 121 ? -9.164 54.969 36.062 1 90.06 121 ILE A N 1
ATOM 983 C CA . ILE A 1 121 ? -9.094 53.875 35.094 1 90.06 121 ILE A CA 1
ATOM 984 C C . ILE A 1 121 ? -8.578 52.594 35.781 1 90.06 121 ILE A C 1
ATOM 986 O O . ILE A 1 121 ? -8.117 51.656 35.125 1 90.06 121 ILE A O 1
ATOM 990 N N . LYS A 1 122 ? -8.586 52.562 37.062 1 91.81 122 LYS A N 1
ATOM 991 C CA . LYS A 1 122 ? -8.18 51.375 37.812 1 91.81 122 LYS A CA 1
ATOM 992 C C . LYS A 1 122 ? -9.008 50.156 37.438 1 91.81 122 LYS A C 1
ATOM 994 O O . LYS A 1 122 ? -8.477 49.062 37.312 1 91.81 122 LYS A O 1
ATOM 999 N N . THR A 1 123 ? -10.258 50.438 37.219 1 88.88 123 THR A N 1
ATOM 1000 C CA . THR A 1 123 ? -11.156 49.344 36.812 1 88.88 123 THR A CA 1
ATOM 1001 C C . THR A 1 123 ? -10.719 48.75 35.5 1 88.88 123 THR A C 1
ATOM 1003 O O . THR A 1 123 ? -10.844 47.531 35.281 1 88.88 123 THR A O 1
ATOM 1006 N N . MET A 1 124 ? -10.273 49.531 34.625 1 90.56 124 MET A N 1
ATOM 1007 C CA . MET A 1 124 ? -9.805 49.062 33.312 1 90.56 124 MET A CA 1
ATOM 1008 C C . MET A 1 124 ? -8.648 48.062 33.469 1 90.56 124 MET A C 1
ATOM 1010 O O . MET A 1 124 ? -8.68 47 32.906 1 90.56 124 MET A O 1
ATOM 1014 N N . TYR A 1 125 ? -7.734 48.375 34.219 1 92.25 125 TYR A N 1
ATOM 1015 C CA . TYR A 1 125 ? -6.547 47.562 34.406 1 92.25 125 TYR A CA 1
ATOM 1016 C C . TYR A 1 125 ? -6.891 46.281 35.156 1 92.25 125 TYR A C 1
ATOM 1018 O O . TYR A 1 125 ? -6.293 45.219 34.906 1 92.25 125 TYR A O 1
ATOM 1026 N N . ASP A 1 126 ? -7.859 46.375 36.031 1 90.25 126 ASP A N 1
ATOM 1027 C CA . ASP A 1 126 ? -8.328 45.156 36.688 1 90.25 126 ASP A CA 1
ATOM 1028 C C . ASP A 1 126 ? -8.953 44.188 35.688 1 90.25 126 ASP A C 1
ATOM 1030 O O . ASP A 1 126 ? -8.695 43 35.75 1 90.25 126 ASP A O 1
ATOM 1034 N N . MET A 1 127 ? -9.695 44.75 34.844 1 87.88 127 MET A N 1
ATOM 1035 C CA . MET A 1 127 ? -10.32 43.938 33.812 1 87.88 127 MET A CA 1
ATOM 1036 C C . MET A 1 127 ? -9.281 43.344 32.875 1 87.88 127 MET A C 1
ATOM 1038 O O . MET A 1 127 ? -9.406 42.188 32.438 1 87.88 127 MET A O 1
ATOM 1042 N N . ILE A 1 128 ? -8.375 44.094 32.562 1 90.75 128 ILE A N 1
ATOM 1043 C CA . ILE A 1 128 ? -7.305 43.688 31.672 1 90.75 128 ILE A CA 1
ATOM 1044 C C . ILE A 1 128 ? -6.543 42.5 32.312 1 90.75 128 ILE A C 1
ATOM 1046 O O . ILE A 1 128 ? -6.207 41.531 31.625 1 90.75 128 ILE A O 1
ATOM 1050 N N . LYS A 1 129 ? -6.281 42.594 33.531 1 89.56 129 LYS A N 1
ATOM 1051 C CA . LYS A 1 129 ? -5.59 41.5 34.219 1 89.56 129 LYS A CA 1
ATOM 1052 C C . LYS A 1 129 ? -6.387 40.219 34.188 1 89.56 129 LYS A C 1
ATOM 1054 O O . LYS A 1 129 ? -5.816 39.125 34.031 1 89.56 129 LYS A O 1
ATOM 1059 N N . ASP A 1 130 ? -7.578 40.438 34.25 1 81.12 130 ASP A N 1
ATOM 1060 C CA . ASP A 1 130 ? -8.453 39.25 34.156 1 81.12 130 ASP A CA 1
ATOM 1061 C C . ASP A 1 130 ? -8.375 38.625 32.781 1 81.12 130 ASP A C 1
ATOM 1063 O O . ASP A 1 130 ? -8.375 37.406 32.656 1 81.12 130 ASP A O 1
ATOM 1067 N N . ILE A 1 131 ? -8.359 39.406 31.828 1 84.06 131 ILE A N 1
ATOM 1068 C CA . ILE A 1 131 ? -8.305 38.938 30.438 1 84.06 131 ILE A CA 1
ATOM 1069 C C . ILE A 1 131 ? -6.988 38.188 30.188 1 84.06 131 ILE A C 1
ATOM 1071 O O . ILE A 1 131 ? -6.973 37.156 29.531 1 84.06 131 ILE A O 1
ATOM 1075 N N . GLU A 1 132 ? -6 38.75 30.672 1 86.5 132 GLU A N 1
ATOM 1076 C CA . GLU A 1 132 ? -4.672 38.188 30.484 1 86.5 132 GLU A CA 1
ATOM 1077 C C . GLU A 1 132 ? -4.539 36.844 31.156 1 86.5 132 GLU A C 1
ATOM 1079 O O . GLU A 1 132 ? -3.709 36 30.766 1 86.5 132 GLU A O 1
ATOM 1084 N N . SER A 1 133 ? -5.324 36.562 32.125 1 79.81 133 SER A N 1
ATOM 1085 C CA . SER A 1 133 ? -5.242 35.344 32.875 1 79.81 133 SER A CA 1
ATOM 1086 C C . SER A 1 133 ? -6.023 34.219 32.188 1 79.81 133 SER A C 1
ATOM 1088 O O . SER A 1 133 ? -5.809 33.031 32.469 1 79.81 133 SER A O 1
ATOM 1090 N N . LYS A 1 134 ? -6.828 34.625 31.266 1 73.88 134 LYS A N 1
ATOM 1091 C CA . LYS A 1 134 ? -7.637 33.625 30.562 1 73.88 134 LYS A CA 1
ATOM 1092 C C . LYS A 1 134 ? -6.828 32.969 29.469 1 73.88 134 LYS A C 1
ATOM 1094 O O . LYS A 1 134 ? -5.789 33.469 29.047 1 73.88 134 LYS A O 1
ATOM 1099 N N . GLU A 1 135 ? -7.266 31.688 29.125 1 73.88 135 GLU A N 1
ATOM 1100 C CA . GLU A 1 135 ? -6.613 30.938 28.047 1 73.88 135 GLU A CA 1
ATOM 1101 C C . GLU A 1 135 ? -6.867 31.594 26.688 1 73.88 135 GLU A C 1
ATOM 1103 O O . GLU A 1 135 ? -7.961 32.094 26.438 1 73.88 135 GLU A O 1
ATOM 1108 N N . LEU A 1 136 ? -5.855 31.562 25.938 1 78.75 136 LEU A N 1
ATOM 1109 C CA . LEU A 1 136 ? -5.953 32.156 24.609 1 78.75 136 LEU A CA 1
ATOM 1110 C C . LEU A 1 136 ? -6.805 31.281 23.688 1 78.75 136 LEU A C 1
ATOM 1112 O O . LEU A 1 136 ? -6.879 30.062 23.875 1 78.75 136 LEU A O 1
ATOM 1116 N N . GLY A 1 137 ? -7.523 31.812 22.922 1 78.12 137 GLY A N 1
ATOM 1117 C CA . GLY A 1 137 ? -8.281 31.078 21.922 1 78.12 137 GLY A CA 1
ATOM 1118 C C . GLY A 1 137 ? -7.402 30.234 21.016 1 78.12 137 GLY A C 1
ATOM 1119 O O . GLY A 1 137 ? -6.195 30.125 21.25 1 78.12 137 GLY A O 1
ATOM 1120 N N . PRO A 1 138 ? -7.945 29.516 20.031 1 85.94 138 PRO A N 1
ATOM 1121 C CA . PRO A 1 138 ? -7.195 28.672 19.094 1 85.94 138 PRO A CA 1
ATOM 1122 C C . PRO A 1 138 ? -6.07 29.438 18.391 1 85.94 138 PRO A C 1
ATOM 1124 O O . PRO A 1 138 ? -6.277 30.562 17.938 1 85.94 138 PRO A O 1
ATOM 1127 N N . CYS A 1 139 ? -4.945 28.797 18.359 1 92.25 139 CYS A N 1
ATOM 1128 C CA . CYS A 1 139 ? -3.758 29.344 17.719 1 92.25 139 CYS A CA 1
ATOM 1129 C C . CYS A 1 139 ? -3.439 30.734 18.234 1 92.25 139 CYS A C 1
ATOM 1131 O O . CYS A 1 139 ? -3.141 31.641 17.438 1 92.25 139 CYS A O 1
ATOM 1133 N N . GLY A 1 140 ? -3.648 31.031 19.5 1 90.44 140 GLY A N 1
ATOM 1134 C CA . GLY A 1 140 ? -3.324 32.281 20.156 1 90.44 140 GLY A CA 1
ATOM 1135 C C . GLY A 1 140 ? -4.352 33.375 19.891 1 90.44 140 GLY A C 1
ATOM 1136 O O . GLY A 1 140 ? -4.016 34.562 19.875 1 90.44 140 GLY A O 1
ATOM 1137 N N . GLY A 1 141 ? -5.555 32.969 19.594 1 90.69 141 GLY A N 1
ATOM 1138 C CA . GLY A 1 141 ? -6.598 33.938 19.312 1 90.69 141 GLY A CA 1
ATOM 1139 C C . GLY A 1 141 ? -6.492 34.562 17.938 1 90.69 141 GLY A C 1
ATOM 1140 O O . GLY A 1 141 ? -6.781 35.75 17.734 1 90.69 141 GLY A O 1
ATOM 1141 N N . PHE A 1 142 ? -5.992 33.812 16.953 1 94 142 PHE A N 1
ATOM 1142 C CA . PHE A 1 142 ? -5.73 34.281 15.609 1 94 142 PHE A CA 1
ATOM 1143 C C . PHE A 1 142 ? -6.996 34.844 14.977 1 94 142 PHE A C 1
ATOM 1145 O O . PHE A 1 142 ? -6.953 35.875 14.312 1 94 142 PHE A O 1
ATOM 1152 N N . THR A 1 143 ? -8.109 34.25 15.164 1 92.5 143 THR A N 1
ATOM 1153 C CA . THR A 1 143 ? -9.352 34.625 14.508 1 92.5 143 THR A CA 1
ATOM 1154 C C . THR A 1 143 ? -9.75 36.062 14.859 1 92.5 143 THR A C 1
ATOM 1156 O O . THR A 1 143 ? -10.148 36.844 13.984 1 92.5 143 THR A O 1
ATOM 1159 N N . MET A 1 144 ? -9.648 36.438 16.125 1 92.69 144 MET A N 1
ATOM 1160 C CA . MET A 1 144 ? -9.984 37.781 16.562 1 92.69 144 MET A CA 1
ATOM 1161 C C . MET A 1 144 ? -9.008 38.812 15.992 1 92.69 144 MET A C 1
ATOM 1163 O O . MET A 1 144 ? -9.414 39.875 15.562 1 92.69 144 MET A O 1
ATOM 1167 N N . MET A 1 145 ? -7.816 38.469 15.961 1 96.19 145 MET A N 1
ATOM 1168 C CA . MET A 1 145 ? -6.797 39.344 15.398 1 96.19 145 MET A CA 1
ATOM 1169 C C . MET A 1 145 ? -7.008 39.531 13.898 1 96.19 145 MET A C 1
ATOM 1171 O O . MET A 1 145 ? -6.895 40.656 13.391 1 96.19 145 MET A O 1
ATOM 1175 N N . TYR A 1 146 ? -7.285 38.438 13.273 1 96.62 146 TYR A N 1
ATOM 1176 C CA . TYR A 1 146 ? -7.555 38.469 11.836 1 96.62 146 TYR A CA 1
ATOM 1177 C C . TYR A 1 146 ? -8.75 39.375 11.523 1 96.62 146 TYR A C 1
ATOM 1179 O O . TYR A 1 146 ? -8.695 40.188 10.609 1 96.62 146 TYR A O 1
ATOM 1187 N N . ALA A 1 147 ? -9.805 39.188 12.266 1 95 147 ALA A N 1
ATOM 1188 C CA . ALA A 1 147 ? -10.992 40 12.078 1 95 147 ALA A CA 1
ATOM 1189 C C . ALA A 1 147 ? -10.672 41.469 12.273 1 95 147 ALA A C 1
ATOM 1191 O O . ALA A 1 147 ? -11.156 42.312 11.516 1 95 147 ALA A O 1
ATOM 1192 N N . CYS A 1 148 ? -9.953 41.75 13.266 1 96.19 148 CYS A N 1
ATOM 1193 C CA . CYS A 1 148 ? -9.555 43.125 13.547 1 96.19 148 CYS A CA 1
ATOM 1194 C C . CYS A 1 148 ? -8.758 43.719 12.391 1 96.19 148 CYS A C 1
ATOM 1196 O O . CYS A 1 148 ? -8.984 44.844 11.977 1 96.19 148 CYS A O 1
ATOM 1198 N N . MET A 1 149 ? -7.84 42.938 11.852 1 97.12 149 MET A N 1
ATOM 1199 C CA . MET A 1 149 ? -6.98 43.406 10.766 1 97.12 149 MET A CA 1
ATOM 1200 C C . MET A 1 149 ? -7.766 43.531 9.469 1 97.12 149 MET A C 1
ATOM 1202 O O . MET A 1 149 ? -7.465 44.406 8.641 1 97.12 149 MET A O 1
ATOM 1206 N N . CYS A 1 150 ? -8.719 42.625 9.273 1 96.56 150 CYS A N 1
ATOM 1207 C CA . CYS A 1 150 ? -9.586 42.781 8.109 1 96.56 150 CYS A CA 1
ATOM 1208 C C . CYS A 1 150 ? -10.281 44.156 8.148 1 96.56 150 CYS A C 1
ATOM 1210 O O . CYS A 1 150 ? -10.352 44.844 7.133 1 96.56 150 CYS A O 1
ATOM 1212 N N . ASP A 1 151 ? -10.781 44.5 9.312 1 95 151 ASP A N 1
ATOM 1213 C CA . ASP A 1 151 ? -11.422 45.781 9.484 1 95 151 ASP A CA 1
ATOM 1214 C C . ASP A 1 151 ? -10.422 46.938 9.273 1 95 151 ASP A C 1
ATOM 1216 O O . ASP A 1 151 ? -10.734 47.938 8.633 1 95 151 ASP A O 1
ATOM 1220 N N . TYR A 1 152 ? -9.297 46.781 9.82 1 95.62 152 TYR A N 1
ATOM 1221 C CA . TYR A 1 152 ? -8.258 47.812 9.727 1 95.62 152 TYR A CA 1
ATOM 1222 C C . TYR A 1 152 ? -7.926 48.125 8.273 1 95.62 152 TYR A C 1
ATOM 1224 O O . TYR A 1 152 ? -7.754 49.281 7.91 1 95.62 152 TYR A O 1
ATOM 1232 N N . HIS A 1 153 ? -7.82 47.094 7.488 1 95.75 153 HIS A N 1
ATOM 1233 C CA . HIS A 1 153 ? -7.438 47.25 6.094 1 95.75 153 HIS A CA 1
ATOM 1234 C C . HIS A 1 153 ? -8.664 47.375 5.195 1 95.75 153 HIS A C 1
ATOM 1236 O O . HIS A 1 153 ? -8.531 47.469 3.971 1 95.75 153 HIS A O 1
ATOM 1242 N N . SER A 1 154 ? -9.852 47.375 5.73 1 93.81 154 SER A N 1
ATOM 1243 C CA . SER A 1 154 ? -11.117 47.469 5.008 1 93.81 154 SER A CA 1
ATOM 1244 C C . SER A 1 154 ? -11.242 46.375 3.959 1 93.81 154 SER A C 1
ATOM 1246 O O . SER A 1 154 ? -11.57 46.656 2.803 1 93.81 154 SER A O 1
ATOM 1248 N N . LEU A 1 155 ? -10.812 45.219 4.402 1 95.81 155 LEU A N 1
ATOM 1249 C CA . LEU A 1 155 ? -10.922 44.031 3.557 1 95.81 155 LEU A CA 1
ATOM 1250 C C . LEU A 1 155 ? -11.914 43.031 4.148 1 95.81 155 LEU A C 1
ATOM 1252 O O . LEU A 1 155 ? -12.211 43.062 5.34 1 95.81 155 LEU A O 1
ATOM 1256 N N . PRO A 1 156 ? -12.469 42.188 3.357 1 94.06 156 PRO A N 1
ATOM 1257 C CA . PRO A 1 156 ? -13.508 41.281 3.842 1 94.06 156 PRO A CA 1
ATOM 1258 C C . PRO A 1 156 ? -12.953 40.219 4.773 1 94.06 156 PRO A C 1
ATOM 1260 O O . PRO A 1 156 ? -11.852 39.688 4.555 1 94.06 156 PRO A O 1
ATOM 1263 N N . TYR A 1 157 ? -13.711 39.938 5.828 1 94.56 157 TYR A N 1
ATOM 1264 C CA . TYR A 1 157 ? -13.453 38.781 6.711 1 94.56 157 TYR A CA 1
ATOM 1265 C C . TYR A 1 157 ? -13.914 37.5 6.07 1 94.56 157 TYR A C 1
ATOM 1267 O O . TYR A 1 157 ? -15.094 37.344 5.727 1 94.56 157 TYR A O 1
ATOM 1275 N N . ARG A 1 158 ? -12.961 36.656 5.867 1 94.62 158 ARG A N 1
ATOM 1276 C CA . ARG A 1 158 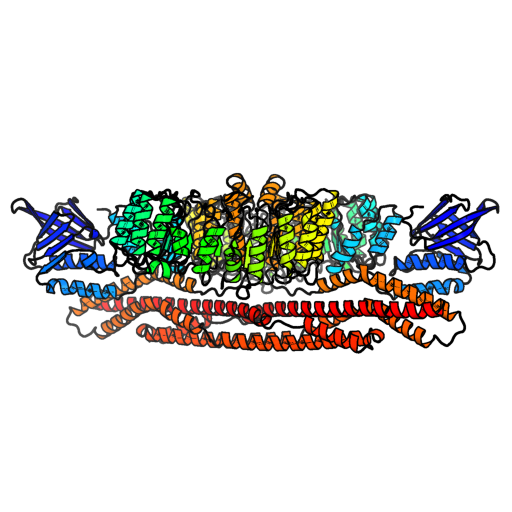? -13.281 35.375 5.273 1 94.62 158 ARG A CA 1
ATOM 1277 C C . ARG A 1 158 ? -13.383 34.281 6.344 1 94.62 158 ARG A C 1
ATOM 1279 O O . ARG A 1 158 ? -12.375 33.906 6.945 1 94.62 158 ARG A O 1
ATOM 1286 N N . GLU A 1 159 ? -14.539 33.75 6.477 1 89.56 159 GLU A N 1
ATOM 1287 C CA . GLU A 1 159 ? -14.781 32.719 7.484 1 89.56 159 GLU A CA 1
ATOM 1288 C C . GLU A 1 159 ? -13.93 31.469 7.215 1 89.56 159 GLU A C 1
ATOM 1290 O O . GLU A 1 159 ? -13.516 30.781 8.148 1 89.56 159 GLU A O 1
ATOM 1295 N N . GLU A 1 160 ? -13.672 31.25 5.996 1 88.12 160 GLU A N 1
ATOM 1296 C CA . GLU A 1 160 ? -12.883 30.078 5.609 1 88.12 160 GLU A CA 1
ATOM 1297 C C . GLU A 1 160 ? -11.477 30.156 6.188 1 88.12 160 GLU A C 1
ATOM 1299 O O . GLU A 1 160 ? -10.914 29.141 6.609 1 88.12 160 GLU A O 1
ATOM 1304 N N . VAL A 1 161 ? -10.898 31.312 6.145 1 94.5 161 VAL A N 1
ATOM 1305 C CA . VAL A 1 161 ? -9.555 31.5 6.68 1 94.5 161 VAL A CA 1
ATOM 1306 C C . VAL A 1 161 ? -9.555 31.234 8.18 1 94.5 161 VAL A C 1
ATOM 1308 O O . VAL A 1 161 ? -8.695 30.516 8.688 1 94.5 161 VAL A O 1
ATOM 1311 N N . ALA A 1 162 ? -10.531 31.797 8.883 1 92.44 162 ALA A N 1
ATOM 1312 C CA . ALA A 1 162 ? -10.656 31.594 10.328 1 92.44 162 ALA A CA 1
ATOM 1313 C C . ALA A 1 162 ? -10.852 30.125 10.664 1 92.44 162 ALA A C 1
ATOM 1315 O O . ALA A 1 162 ? -10.234 29.609 11.594 1 92.44 162 ALA A O 1
ATOM 1316 N N . TRP A 1 163 ? -11.641 29.516 9.898 1 87.56 163 TRP A N 1
ATOM 1317 C CA . TRP A 1 163 ? -11.93 28.109 10.133 1 87.56 163 TRP A CA 1
ATOM 1318 C C . TRP A 1 163 ? -10.688 27.25 9.922 1 87.56 163 TRP A C 1
ATOM 1320 O O . TRP A 1 163 ? -10.398 26.344 10.703 1 87.56 163 TRP A O 1
ATOM 1330 N N . ASP A 1 164 ? -9.969 27.5 8.828 1 91 164 ASP A N 1
ATOM 1331 C CA . ASP A 1 164 ? -8.766 26.734 8.508 1 91 164 ASP A CA 1
ATOM 1332 C C . ASP A 1 164 ? -7.75 26.812 9.648 1 91 164 ASP A C 1
ATOM 1334 O O . ASP A 1 164 ? -7.195 25.797 10.062 1 91 164 ASP A O 1
ATOM 1338 N N . VAL A 1 165 ? -7.574 27.984 10.141 1 93.38 165 VAL A N 1
ATOM 1339 C CA . VAL A 1 165 ? -6.555 28.172 11.164 1 93.38 165 VAL A CA 1
ATOM 1340 C C . VAL A 1 165 ? -7.035 27.578 12.484 1 93.38 165 VAL A C 1
ATOM 1342 O O . VAL A 1 165 ? -6.32 26.797 13.117 1 93.38 165 VAL A O 1
ATOM 1345 N N . ASP A 1 166 ? -8.227 27.891 12.867 1 88.69 166 ASP A N 1
ATOM 1346 C CA . ASP A 1 166 ? -8.742 27.5 14.172 1 88.69 166 ASP A CA 1
ATOM 1347 C C . ASP A 1 166 ? -8.977 25.984 14.234 1 88.69 166 ASP A C 1
ATOM 1349 O O . ASP A 1 166 ? -9.008 25.406 15.32 1 88.69 166 ASP A O 1
ATOM 1353 N N . THR A 1 167 ? -9.148 25.391 13.078 1 85.88 167 THR A N 1
ATOM 1354 C CA . THR A 1 167 ? -9.461 23.969 13.078 1 85.88 167 THR A CA 1
ATOM 1355 C C . THR A 1 167 ? -8.273 23.156 12.586 1 85.88 167 THR A C 1
ATOM 1357 O O . THR A 1 167 ? -7.746 22.312 13.312 1 85.88 167 THR A O 1
ATOM 1360 N N . ILE A 1 168 ? -7.832 23.406 11.43 1 88.88 168 ILE A N 1
ATOM 1361 C CA . ILE A 1 168 ? -6.797 22.594 10.805 1 88.88 168 ILE A CA 1
ATOM 1362 C C . ILE A 1 168 ? -5.461 22.828 11.5 1 88.88 168 ILE A C 1
ATOM 1364 O O . ILE A 1 168 ? -4.82 21.891 11.977 1 88.88 168 ILE A O 1
ATOM 1368 N N . TYR A 1 169 ? -5.07 24.078 11.586 1 92.62 169 TYR A N 1
ATOM 1369 C CA . TYR A 1 169 ? -3.773 24.391 12.18 1 92.62 169 TYR A CA 1
ATOM 1370 C C . TYR A 1 169 ? -3.732 23.984 13.648 1 92.62 169 TYR A C 1
ATOM 1372 O O . TYR A 1 169 ? -2.721 23.453 14.125 1 92.62 169 TYR A O 1
ATOM 1380 N N . LEU A 1 170 ? -4.828 24.266 14.336 1 88.94 170 LEU A N 1
ATOM 1381 C CA . LEU A 1 170 ? -4.883 23.891 15.742 1 88.94 170 LEU A CA 1
ATOM 1382 C C . LEU A 1 170 ? -4.793 22.375 15.914 1 88.94 170 LEU A C 1
ATOM 1384 O O . LEU A 1 170 ? -4.031 21.891 16.75 1 88.94 170 LEU A O 1
ATOM 1388 N N . SER A 1 171 ? -5.594 21.719 15.109 1 84.88 171 SER A N 1
ATOM 1389 C CA . SER A 1 171 ? -5.633 20.266 15.211 1 84.88 171 SER A CA 1
ATOM 1390 C C . SER A 1 171 ? -4.262 19.656 14.93 1 84.88 171 SER A C 1
ATOM 1392 O O . SER A 1 171 ? -3.904 18.625 15.5 1 84.88 171 SER A O 1
ATOM 1394 N N . GLN A 1 172 ? -3.467 20.266 14.148 1 86.44 172 GLN A N 1
ATOM 1395 C CA . GLN A 1 172 ? -2.145 19.766 13.781 1 86.44 172 GLN A CA 1
ATOM 1396 C C . GLN A 1 172 ? -1.071 20.328 14.719 1 86.44 172 GLN A C 1
ATOM 1398 O O . GLN A 1 172 ? 0.101 19.969 14.609 1 86.44 172 GLN A O 1
ATOM 1403 N N . ASP A 1 173 ? -1.498 21.172 15.625 1 88.88 173 ASP A N 1
ATOM 1404 C CA . ASP A 1 173 ? -0.541 21.891 16.453 1 88.88 173 ASP A CA 1
ATOM 1405 C C . ASP A 1 173 ? 0.551 22.531 15.609 1 88.88 173 ASP A C 1
ATOM 1407 O O . ASP A 1 173 ? 1.734 22.453 15.945 1 88.88 173 ASP A O 1
ATOM 1411 N N . SER A 1 174 ? 0.132 23.016 14.547 1 92.12 174 SER A N 1
ATOM 1412 C CA . SER A 1 174 ? 1.087 23.641 13.633 1 92.12 174 SER A CA 1
ATOM 1413 C C . SER A 1 174 ? 1.521 25.016 14.141 1 92.12 174 SER A C 1
ATOM 1415 O O . SER A 1 174 ? 0.681 25.859 14.453 1 92.12 174 SER A O 1
ATOM 1417 N N . ARG A 1 175 ? 2.713 25.25 14.211 1 96.56 175 ARG A N 1
ATOM 1418 C CA . ARG A 1 175 ? 3.264 26.547 14.602 1 96.56 175 ARG A CA 1
ATOM 1419 C C . ARG A 1 175 ? 3.738 27.328 13.383 1 96.56 175 ARG A C 1
ATOM 1421 O O . ARG A 1 175 ? 4.336 28.391 13.523 1 96.56 175 ARG A O 1
ATOM 1428 N N . GLU A 1 176 ? 3.467 26.766 12.227 1 97.06 176 GLU A N 1
ATOM 1429 C CA . GLU A 1 176 ? 3.854 27.391 10.969 1 97.06 176 GLU A CA 1
ATOM 1430 C C . GLU A 1 176 ? 2.629 27.875 10.195 1 97.06 176 GLU A C 1
ATOM 1432 O O . GLU A 1 176 ? 1.724 27.094 9.898 1 97.06 176 GLU A O 1
ATOM 1437 N N . LEU A 1 177 ? 2.533 29.188 9.922 1 97.75 177 LEU A N 1
ATOM 1438 C CA . LEU A 1 177 ? 1.497 29.703 9.039 1 97.75 177 LEU A CA 1
ATOM 1439 C C . LEU A 1 177 ? 1.966 29.688 7.586 1 97.75 177 LEU A C 1
ATOM 1441 O O . LEU A 1 177 ? 2.951 30.344 7.238 1 97.75 177 LEU A O 1
ATOM 1445 N N . CYS A 1 178 ? 1.285 28.953 6.809 1 95.19 178 CYS A N 1
ATOM 1446 C CA . CYS A 1 178 ? 1.643 28.812 5.402 1 95.19 178 CYS A CA 1
ATOM 1447 C C . CYS A 1 178 ? 0.686 29.594 4.512 1 95.19 178 CYS A C 1
ATOM 1449 O O . CYS A 1 178 ? -0.502 29.281 4.441 1 95.19 178 CYS A O 1
ATOM 1451 N N . LEU A 1 179 ? 1.19 30.484 3.779 1 95.62 179 LEU A N 1
ATOM 1452 C CA . LEU A 1 179 ? 0.355 31.359 2.959 1 95.62 179 LEU A CA 1
ATOM 1453 C C . LEU A 1 179 ? -0.215 30.594 1.767 1 95.62 179 LEU A C 1
ATOM 1455 O O . LEU A 1 179 ? -1.244 30.984 1.211 1 95.62 179 LEU A O 1
ATOM 1459 N N . ARG A 1 180 ? 0.522 29.547 1.401 1 90.69 180 ARG A N 1
ATOM 1460 C CA . ARG A 1 180 ? 0.083 28.766 0.253 1 90.69 180 ARG A CA 1
ATOM 1461 C C . ARG A 1 180 ? -1.28 28.125 0.512 1 90.69 180 ARG A C 1
ATOM 1463 O O . ARG A 1 180 ? -2.031 27.859 -0.426 1 90.69 180 ARG A O 1
ATOM 1470 N N . ASP A 1 181 ? -1.624 27.875 1.745 1 90.56 181 ASP A N 1
ATOM 1471 C CA . ASP A 1 181 ? -2.92 27.312 2.104 1 90.56 181 ASP A CA 1
ATOM 1472 C C . ASP A 1 181 ? -4.059 28.25 1.698 1 90.56 181 ASP A C 1
ATOM 1474 O O . ASP A 1 181 ? -5.215 27.828 1.606 1 90.56 181 ASP A O 1
ATOM 1478 N N . PHE A 1 182 ? -3.73 29.547 1.374 1 92.69 182 PHE A N 1
ATOM 1479 C CA . PHE A 1 182 ? -4.746 30.547 1.075 1 92.69 182 PHE A CA 1
ATOM 1480 C C . PHE A 1 182 ? -4.512 31.156 -0.3 1 92.69 182 PHE A C 1
ATOM 1482 O O . PHE A 1 182 ? -4.988 32.25 -0.583 1 92.69 182 PHE A O 1
ATOM 1489 N N . ASP A 1 183 ? -3.768 30.469 -1.104 1 86.12 183 ASP A N 1
ATOM 1490 C CA . ASP A 1 183 ? -3.346 31.062 -2.375 1 86.12 183 ASP A CA 1
ATOM 1491 C C . ASP A 1 183 ? -4.504 31.094 -3.369 1 86.12 183 ASP A C 1
ATOM 1493 O O . ASP A 1 183 ? -4.406 31.734 -4.418 1 86.12 183 ASP A O 1
ATOM 1497 N N . HIS A 1 184 ? -5.645 30.484 -3.076 1 82.75 184 HIS A N 1
ATOM 1498 C CA . HIS A 1 184 ? -6.824 30.562 -3.932 1 82.75 184 HIS A CA 1
ATOM 1499 C C . HIS A 1 184 ? -7.562 31.875 -3.746 1 82.75 184 HIS A C 1
ATOM 1501 O O . HIS A 1 184 ? -8.375 32.25 -4.586 1 82.75 184 HIS A O 1
ATOM 1507 N N . LEU A 1 185 ? -7.188 32.625 -2.67 1 90.5 185 LEU A N 1
ATOM 1508 C CA . LEU A 1 185 ? -7.785 33.906 -2.414 1 90.5 185 LEU A CA 1
ATOM 1509 C C . LEU A 1 185 ? -7.105 35 -3.244 1 90.5 185 LEU A C 1
ATOM 1511 O O . LEU A 1 185 ? -6.027 34.781 -3.799 1 90.5 185 LEU A O 1
ATOM 1515 N N . ASN A 1 186 ? -7.805 36.125 -3.285 1 92.06 186 ASN A N 1
ATOM 1516 C CA . ASN A 1 186 ? -7.176 37.281 -3.916 1 92.06 186 ASN A CA 1
ATOM 1517 C C . ASN A 1 186 ? -5.941 37.75 -3.143 1 92.06 186 ASN A C 1
ATOM 1519 O O . ASN A 1 186 ? -5.898 37.625 -1.917 1 92.06 186 ASN A O 1
ATOM 1523 N N . SER A 1 187 ? -4.992 38.25 -3.844 1 92.19 187 SER A N 1
ATOM 1524 C CA . SER A 1 187 ? -3.725 38.656 -3.25 1 92.19 187 SER A CA 1
ATOM 1525 C C . SER A 1 187 ? -3.945 39.688 -2.137 1 92.19 187 SER A C 1
ATOM 1527 O O . SER A 1 187 ? -3.229 39.688 -1.132 1 92.19 187 SER A O 1
ATOM 1529 N N . LYS A 1 188 ? -4.945 40.5 -2.289 1 94.5 188 LYS A N 1
ATOM 1530 C CA . LYS A 1 188 ? -5.23 41.531 -1.297 1 94.5 188 LYS A CA 1
ATOM 1531 C C . LYS A 1 188 ? -5.758 40.938 -0.003 1 94.5 188 LYS A C 1
ATOM 1533 O O . LYS A 1 188 ? -5.539 41.469 1.082 1 94.5 188 LYS A O 1
ATOM 1538 N N . ASP A 1 189 ? -6.395 39.812 -0.159 1 95.25 189 ASP A N 1
ATOM 1539 C CA . ASP A 1 189 ? -7.008 39.188 0.995 1 95.25 189 ASP A CA 1
ATOM 1540 C C . ASP A 1 189 ? -5.953 38.5 1.873 1 95.25 189 ASP A C 1
ATOM 1542 O O . ASP A 1 189 ? -6.234 38.125 3.01 1 95.25 189 ASP A O 1
ATOM 1546 N N . LEU A 1 190 ? -4.742 38.438 1.384 1 97 190 LEU A N 1
ATOM 1547 C CA . LEU A 1 190 ? -3.664 37.844 2.164 1 97 190 LEU A CA 1
ATOM 1548 C C . LEU A 1 190 ? -3.115 38.844 3.184 1 97 190 LEU A C 1
ATOM 1550 O O . LEU A 1 190 ? -2.482 38.438 4.164 1 97 190 LEU A O 1
ATOM 1554 N N . VAL A 1 191 ? -3.389 40.094 2.949 1 97.81 191 VAL A N 1
ATOM 1555 C CA . VAL A 1 191 ? -2.797 41.156 3.732 1 97.81 191 VAL A CA 1
ATOM 1556 C C . VAL A 1 191 ? -3.23 41.031 5.191 1 97.81 191 VAL A C 1
ATOM 1558 O O . VAL A 1 191 ? -2.391 41 6.094 1 97.81 191 VAL A O 1
ATOM 1561 N N . PRO A 1 192 ? -4.543 40.844 5.461 1 97.81 192 PRO A N 1
ATOM 1562 C CA . PRO A 1 192 ? -4.945 40.75 6.867 1 97.81 192 PRO A CA 1
ATOM 1563 C C . PRO A 1 192 ? -4.441 39.469 7.527 1 97.81 192 PRO A C 1
ATOM 1565 O O . PRO A 1 192 ? -4.223 39.438 8.742 1 97.81 192 PRO A O 1
ATOM 1568 N N . ILE A 1 193 ? -4.281 38.438 6.766 1 98.06 193 ILE A N 1
ATOM 1569 C CA . ILE A 1 193 ? -3.766 37.156 7.289 1 98.06 193 ILE A CA 1
ATOM 1570 C C . ILE A 1 193 ? -2.346 37.375 7.816 1 98.06 193 ILE A C 1
ATOM 1572 O O . ILE A 1 193 ? -2.02 36.938 8.922 1 98.06 193 ILE A O 1
ATOM 1576 N N . ILE A 1 194 ? -1.553 38.031 7.012 1 98.25 194 ILE A N 1
ATOM 1577 C CA . ILE A 1 194 ? -0.179 38.344 7.406 1 98.25 194 ILE A CA 1
ATOM 1578 C C . ILE A 1 194 ? -0.176 39.312 8.578 1 98.25 194 ILE A C 1
ATOM 1580 O O . ILE A 1 194 ? 0.559 39.125 9.555 1 98.25 194 ILE A O 1
ATOM 1584 N N . ALA A 1 195 ? -1.049 40.344 8.547 1 97.94 195 ALA A N 1
ATOM 1585 C CA . ALA A 1 195 ? -1.105 41.375 9.562 1 97.94 195 ALA A CA 1
ATOM 1586 C C . ALA A 1 195 ? -1.46 40.812 10.93 1 97.94 195 ALA A C 1
ATOM 1588 O O . ALA A 1 195 ? -1.01 41.312 11.953 1 97.94 195 ALA A O 1
ATOM 1589 N N . ALA A 1 196 ? -2.195 39.75 10.922 1 97.31 196 ALA A N 1
ATOM 1590 C CA . ALA A 1 196 ? -2.613 39.125 12.172 1 97.31 196 ALA A CA 1
ATOM 1591 C C . ALA A 1 196 ? -1.412 38.562 12.93 1 97.31 196 ALA A C 1
ATOM 1593 O O . ALA A 1 196 ? -1.468 38.375 14.148 1 97.31 196 ALA A O 1
ATOM 1594 N N . LEU A 1 197 ? -0.328 38.375 12.25 1 97.38 197 LEU A N 1
ATOM 1595 C CA . LEU A 1 197 ? 0.863 37.781 12.859 1 97.38 197 LEU A CA 1
ATOM 1596 C C . LEU A 1 197 ? 1.605 38.812 13.695 1 97.38 197 LEU A C 1
ATOM 1598 O O . LEU A 1 197 ? 2.439 38.469 14.531 1 97.38 197 LEU A O 1
ATOM 1602 N N . GLU A 1 198 ? 1.322 40.062 13.391 1 95.38 198 GLU A N 1
ATOM 1603 C CA . GLU A 1 198 ? 2.045 41.125 14.062 1 95.38 198 GLU A CA 1
ATOM 1604 C C . GLU A 1 198 ? 1.986 40.969 15.578 1 95.38 198 GLU A C 1
ATOM 1606 O O . GLU A 1 198 ? 2.986 41.188 16.266 1 95.38 198 GLU A O 1
ATOM 1611 N N . HIS A 1 199 ? 0.815 40.594 16.109 1 92.31 199 HIS A N 1
ATOM 1612 C CA . HIS A 1 199 ? 0.626 40.5 17.547 1 92.31 199 HIS A CA 1
ATOM 1613 C C . HIS A 1 199 ? 0.234 39.094 17.969 1 92.31 199 HIS A C 1
ATOM 1615 O O . HIS A 1 199 ? -0.338 38.906 19.031 1 92.31 199 HIS A O 1
ATOM 1621 N N . ASN A 1 200 ? 0.484 38.125 17.125 1 94.81 200 ASN A N 1
ATOM 1622 C CA . ASN A 1 200 ? 0.187 36.75 17.422 1 94.81 200 ASN A CA 1
ATOM 1623 C C . ASN A 1 200 ? 1.373 36.062 18.094 1 94.81 200 ASN A C 1
ATOM 1625 O O . ASN A 1 200 ? 2.523 36.281 17.719 1 94.81 200 ASN A O 1
ATOM 1629 N N . SER A 1 201 ? 1.127 35.281 19.078 1 93.25 201 SER A N 1
ATOM 1630 C CA . SER A 1 201 ? 2.211 34.625 19.828 1 93.25 201 SER A CA 1
ATOM 1631 C C . SER A 1 201 ? 2.213 33.125 19.609 1 93.25 201 SER A C 1
ATOM 1633 O O . SER A 1 201 ? 2.977 32.406 20.266 1 93.25 201 SER A O 1
ATOM 1635 N N . TRP A 1 202 ? 1.365 32.594 18.734 1 94.81 202 TRP A N 1
ATOM 1636 C CA . TRP A 1 202 ? 1.25 31.156 18.516 1 94.81 202 TRP A CA 1
ATOM 1637 C C . TRP A 1 202 ? 2.207 30.703 17.406 1 94.81 202 TRP A C 1
ATOM 1639 O O . TRP A 1 202 ? 2.932 29.719 17.578 1 94.81 202 TRP A O 1
ATOM 1649 N N . PHE A 1 203 ? 2.236 31.375 16.297 1 97.5 203 PHE A N 1
ATOM 1650 C CA . PHE A 1 203 ? 3.008 30.969 15.133 1 97.5 203 PHE A CA 1
ATOM 1651 C C . PHE A 1 203 ? 4.465 31.391 15.273 1 97.5 203 PHE A C 1
ATOM 1653 O O . PHE A 1 203 ? 4.766 32.594 15.414 1 97.5 203 PHE A O 1
ATOM 1660 N N . THR A 1 204 ? 5.34 30.5 15.227 1 98 204 THR A N 1
ATOM 1661 C CA . THR A 1 204 ? 6.77 30.766 15.336 1 98 204 THR A CA 1
ATOM 1662 C C . THR A 1 204 ? 7.441 30.672 13.969 1 98 204 THR A C 1
ATOM 1664 O O . THR A 1 204 ? 8.617 31 13.828 1 98 204 THR A O 1
ATOM 1667 N N . LYS A 1 205 ? 6.73 30.266 13 1 98.12 205 LYS A N 1
ATOM 1668 C CA . LYS A 1 205 ? 7.242 30.172 11.641 1 98.12 205 LYS A CA 1
ATOM 1669 C C . LYS A 1 205 ? 6.27 30.797 10.641 1 98.12 205 LYS A C 1
ATOM 1671 O O . LYS A 1 205 ? 5.055 30.625 10.758 1 98.12 205 LYS A O 1
ATOM 1676 N N . PHE A 1 206 ? 6.762 31.609 9.766 1 97.75 206 PHE A N 1
ATOM 1677 C CA . PHE A 1 206 ? 5.992 32.156 8.648 1 97.75 206 PHE A CA 1
ATOM 1678 C C . PHE A 1 206 ? 6.551 31.672 7.316 1 97.75 206 PHE A C 1
ATOM 1680 O O . PHE A 1 206 ? 7.73 31.891 7.02 1 97.75 206 PHE A O 1
ATOM 1687 N N . ASN A 1 207 ? 5.746 30.969 6.512 1 97.94 207 ASN A N 1
ATOM 1688 C CA . ASN A 1 207 ? 6.148 30.375 5.234 1 97.94 207 ASN A CA 1
ATOM 1689 C C . ASN A 1 207 ? 5.363 30.984 4.074 1 97.94 207 ASN A C 1
ATOM 1691 O O . ASN A 1 207 ? 4.168 30.703 3.924 1 97.94 207 ASN A O 1
ATOM 1695 N N . ALA A 1 208 ? 5.961 31.734 3.254 1 97.62 208 ALA A N 1
ATOM 1696 C CA . ALA A 1 208 ? 5.352 32.344 2.068 1 97.62 208 ALA A CA 1
ATOM 1697 C C . ALA A 1 208 ? 5.969 31.766 0.791 1 97.62 208 ALA A C 1
ATOM 1699 O O . ALA A 1 208 ? 5.879 32.406 -0.272 1 97.62 208 ALA A O 1
ATOM 1700 N N . ASN A 1 209 ? 6.59 30.609 0.897 1 95.44 209 ASN A N 1
ATOM 1701 C CA . ASN A 1 209 ? 7.289 30.031 -0.244 1 95.44 209 ASN A CA 1
ATOM 1702 C C . ASN A 1 209 ? 6.355 29.828 -1.434 1 95.44 209 ASN A C 1
ATOM 1704 O O . ASN A 1 209 ? 5.227 29.359 -1.271 1 95.44 209 ASN A O 1
ATOM 1708 N N . ASN A 1 210 ? 6.773 30.25 -2.613 1 91.06 210 ASN A N 1
ATOM 1709 C CA . ASN A 1 210 ? 6.129 30.031 -3.904 1 91.06 210 ASN A CA 1
ATOM 1710 C C . ASN A 1 210 ? 4.84 30.828 -4.027 1 91.06 210 ASN A C 1
ATOM 1712 O O . ASN A 1 210 ? 3.953 30.484 -4.805 1 91.06 210 ASN A O 1
ATOM 1716 N N . VAL A 1 211 ? 4.656 31.812 -3.203 1 94.56 211 VAL A N 1
ATOM 1717 C CA . VAL A 1 211 ? 3.553 32.75 -3.336 1 94.56 211 VAL A CA 1
ATOM 1718 C C . VAL A 1 211 ? 4.086 34.094 -3.809 1 94.56 211 VAL A C 1
ATOM 1720 O O . VAL A 1 211 ? 5 34.656 -3.201 1 94.56 211 VAL A O 1
ATOM 1723 N N . LYS A 1 212 ? 3.584 34.531 -4.871 1 94.62 212 LYS A N 1
ATOM 1724 C CA . LYS A 1 212 ? 3.975 35.844 -5.34 1 94.62 212 LYS A CA 1
ATOM 1725 C C . LYS A 1 212 ? 3.385 36.938 -4.453 1 94.62 212 LYS A C 1
ATOM 1727 O O . LYS A 1 212 ? 2.172 37.156 -4.449 1 94.62 212 LYS A O 1
ATOM 1732 N N . LEU A 1 213 ? 4.23 37.656 -3.787 1 96.25 213 LEU A N 1
ATOM 1733 C CA . LEU A 1 213 ? 3.787 38.656 -2.801 1 96.25 213 LEU A CA 1
ATOM 1734 C C . LEU A 1 213 ? 3.566 40 -3.449 1 96.25 213 LEU A C 1
ATOM 1736 O O . LEU A 1 213 ? 4.395 40.469 -4.238 1 96.25 213 LEU A O 1
ATOM 1740 N N . SER A 1 214 ? 2.412 40.594 -3.215 1 95.06 214 SER A N 1
ATOM 1741 C CA . SER A 1 214 ? 2.152 41.969 -3.619 1 95.06 214 SER A CA 1
ATOM 1742 C C . SER A 1 214 ? 2.926 42.938 -2.748 1 95.06 214 SER A C 1
ATOM 1744 O O . SER A 1 214 ? 3.484 42.562 -1.717 1 95.06 214 SER A O 1
ATOM 1746 N N . ALA A 1 215 ? 3.01 44.156 -3.162 1 95.75 215 ALA A N 1
ATOM 1747 C CA . ALA A 1 215 ? 3.701 45.219 -2.408 1 95.75 215 ALA A CA 1
ATOM 1748 C C . ALA A 1 215 ? 3.09 45.375 -1.021 1 95.75 215 ALA A C 1
ATOM 1750 O O . ALA A 1 215 ? 3.807 45.594 -0.042 1 95.75 215 ALA A O 1
ATOM 1751 N N . GLU A 1 216 ? 1.785 45.281 -0.966 1 96.38 216 GLU A N 1
ATOM 1752 C CA . GLU A 1 216 ? 1.085 45.406 0.307 1 96.38 216 GLU A CA 1
ATOM 1753 C C . GLU A 1 216 ? 1.45 44.281 1.263 1 96.38 216 GLU A C 1
ATOM 1755 O O . GLU A 1 216 ? 1.663 44.5 2.455 1 96.38 216 GLU A O 1
ATOM 1760 N N . CYS A 1 217 ? 1.496 43.094 0.743 1 96.81 217 CYS A N 1
ATOM 1761 C CA . CYS A 1 217 ? 1.881 41.938 1.548 1 96.81 217 CYS A CA 1
ATOM 1762 C C . CYS A 1 217 ? 3.305 42.094 2.068 1 96.81 217 CYS A C 1
ATOM 1764 O O . CYS A 1 217 ? 3.576 41.812 3.238 1 96.81 217 CYS A O 1
ATOM 1766 N N . CYS A 1 218 ? 4.152 42.562 1.207 1 97.31 218 CYS A N 1
ATOM 1767 C CA . CYS A 1 218 ? 5.547 42.781 1.583 1 97.31 218 CYS A CA 1
ATOM 1768 C C . CYS A 1 218 ? 5.656 43.781 2.723 1 97.31 218 CYS A C 1
ATOM 1770 O O . CYS A 1 218 ? 6.395 43.562 3.684 1 97.31 218 CYS A O 1
ATOM 1772 N N . ASN A 1 219 ? 4.938 44.812 2.584 1 97.06 219 ASN A N 1
ATOM 1773 C CA . ASN A 1 219 ? 4.957 45.844 3.623 1 97.06 219 ASN A CA 1
ATOM 1774 C C . ASN A 1 219 ? 4.445 45.281 4.953 1 97.06 219 ASN A C 1
ATOM 1776 O O . ASN A 1 219 ? 4.957 45.656 6.016 1 97.06 219 ASN A O 1
ATOM 1780 N N . GLU A 1 220 ? 3.463 44.469 4.863 1 97.19 220 GLU A N 1
ATOM 1781 C CA . GLU A 1 220 ? 2.918 43.906 6.09 1 97.19 220 GLU A CA 1
ATOM 1782 C C . GLU A 1 220 ? 3.928 42.969 6.754 1 97.19 220 GLU A C 1
ATOM 1784 O O . GLU A 1 220 ? 3.994 42.906 7.984 1 97.19 220 GLU A O 1
ATOM 1789 N N . ILE A 1 221 ? 4.598 42.219 5.973 1 98.19 221 ILE A N 1
ATOM 1790 C CA . ILE A 1 221 ? 5.617 41.344 6.52 1 98.19 221 ILE A CA 1
ATOM 1791 C C . ILE A 1 221 ? 6.664 42.156 7.27 1 98.19 221 ILE A C 1
ATOM 1793 O O . ILE A 1 221 ? 7.148 41.75 8.328 1 98.19 221 ILE A O 1
ATOM 1797 N N . LEU A 1 222 ? 7.02 43.344 6.727 1 97.81 222 LEU A N 1
ATOM 1798 C CA . LEU A 1 222 ? 7.98 44.219 7.391 1 97.81 222 LEU A CA 1
ATOM 1799 C C . LEU A 1 222 ? 7.465 44.656 8.758 1 97.81 222 LEU A C 1
ATOM 1801 O O . LEU A 1 222 ? 8.211 44.656 9.734 1 97.81 222 LEU A O 1
ATOM 1805 N N . LYS A 1 223 ? 6.184 44.969 8.797 1 96.44 223 LYS A N 1
ATOM 1806 C CA . LYS A 1 223 ? 5.578 45.375 10.07 1 96.44 223 LYS A CA 1
ATOM 1807 C C . LYS A 1 223 ? 5.625 44.25 11.086 1 96.44 223 LYS A C 1
ATOM 1809 O O . LYS A 1 223 ? 5.91 44.469 12.266 1 96.44 223 LYS A O 1
ATOM 1814 N N . VAL A 1 224 ? 5.355 43.062 10.625 1 97.5 224 VAL A N 1
ATOM 1815 C CA . VAL A 1 224 ? 5.383 41.875 11.484 1 97.5 224 VAL A CA 1
ATOM 1816 C C . VAL A 1 224 ? 6.789 41.656 12.039 1 97.5 224 VAL A C 1
ATOM 1818 O O . VAL A 1 224 ? 6.961 41.469 13.242 1 97.5 224 VAL A O 1
ATOM 1821 N N . MET A 1 225 ? 7.793 41.781 11.172 1 96.69 225 MET A N 1
ATOM 1822 C CA . MET A 1 225 ? 9.172 41.531 11.586 1 96.69 225 MET A CA 1
ATOM 1823 C C . MET A 1 225 ? 9.68 42.656 12.492 1 96.69 225 MET A C 1
ATOM 1825 O O . MET A 1 225 ? 10.617 42.438 13.266 1 96.69 225 MET A O 1
ATOM 1829 N N . ARG A 1 226 ? 9.008 43.781 12.477 1 94.75 226 ARG A N 1
ATOM 1830 C CA . ARG A 1 226 ? 9.398 44.906 13.312 1 94.75 226 ARG A CA 1
ATOM 1831 C C . ARG A 1 226 ? 8.859 44.75 14.734 1 94.75 226 ARG A C 1
ATOM 1833 O O . ARG A 1 226 ? 9.453 45.25 15.688 1 94.75 226 ARG A O 1
ATOM 1840 N N . ARG A 1 227 ? 7.805 44.031 14.859 1 92.5 227 ARG A N 1
ATOM 1841 C CA . ARG A 1 227 ? 7.102 44.062 16.141 1 92.5 227 ARG A CA 1
ATOM 1842 C C . ARG A 1 227 ? 7.02 42.688 16.766 1 92.5 227 ARG A C 1
ATOM 1844 O O . ARG A 1 227 ? 7.09 42.562 17.984 1 92.5 227 ARG A O 1
ATOM 1851 N N . ASN A 1 228 ? 6.883 41.656 15.977 1 93.56 228 ASN A N 1
ATOM 1852 C CA . ASN A 1 228 ? 6.68 40.281 16.484 1 93.56 228 ASN A CA 1
ATOM 1853 C C . ASN A 1 228 ? 7.945 39.75 17.141 1 93.56 228 ASN A C 1
ATOM 1855 O O . ASN A 1 228 ? 9.047 39.906 16.594 1 93.56 228 ASN A O 1
ATOM 1859 N N . ALA A 1 229 ? 7.777 39.125 18.297 1 91.94 229 ALA A N 1
ATOM 1860 C CA . ALA A 1 229 ? 8.953 38.656 19.031 1 91.94 229 ALA A CA 1
ATOM 1861 C C . ALA A 1 229 ? 8.945 37.125 19.172 1 91.94 229 ALA A C 1
ATOM 1863 O O . ALA A 1 229 ? 9.648 36.594 20.031 1 91.94 229 ALA A O 1
ATOM 1864 N N . VAL A 1 230 ? 8.172 36.5 18.359 1 94.81 230 VAL A N 1
ATOM 1865 C CA . VAL A 1 230 ? 8.086 35.031 18.562 1 94.81 230 VAL A CA 1
ATOM 1866 C C . VAL A 1 230 ? 8.492 34.312 17.281 1 94.81 230 VAL A C 1
ATOM 1868 O O . VAL A 1 230 ? 8.906 33.156 17.312 1 94.81 230 VAL A O 1
ATOM 1871 N N . ILE A 1 231 ? 8.477 34.906 16.125 1 96.88 231 ILE A N 1
ATOM 1872 C CA . ILE A 1 231 ? 8.773 34.281 14.836 1 96.88 231 ILE A CA 1
ATOM 1873 C C . ILE A 1 231 ? 10.258 33.906 14.789 1 96.88 231 ILE A C 1
ATOM 1875 O O . ILE A 1 231 ? 11.125 34.75 14.953 1 96.88 231 ILE A O 1
ATOM 1879 N N . GLU A 1 232 ? 10.477 32.656 14.586 1 97.19 232 GLU A N 1
ATOM 1880 C CA . GLU A 1 232 ? 11.828 32.125 14.531 1 97.19 232 GLU A CA 1
ATOM 1881 C C . GLU A 1 232 ? 12.242 31.797 13.102 1 97.19 232 GLU A C 1
ATOM 1883 O O . GLU A 1 232 ? 13.43 31.828 12.766 1 97.19 232 GLU A O 1
ATOM 1888 N N . ASN A 1 233 ? 11.328 31.438 12.281 1 97.75 233 ASN A N 1
ATOM 1889 C CA . ASN A 1 233 ? 11.602 31 10.914 1 97.75 233 ASN A CA 1
ATOM 1890 C C . ASN A 1 233 ? 10.852 31.859 9.898 1 97.75 233 ASN A C 1
ATOM 1892 O O . ASN A 1 233 ? 9.633 32 9.984 1 97.75 233 ASN A O 1
ATOM 1896 N N . LEU A 1 234 ? 11.539 32.438 9 1 98.06 234 LEU A N 1
ATOM 1897 C CA . LEU A 1 234 ? 10.969 33.219 7.91 1 98.06 234 LEU A CA 1
ATOM 1898 C C . LEU A 1 234 ? 11.359 32.625 6.555 1 98.06 234 LEU A C 1
ATOM 1900 O O . LEU A 1 234 ? 12.547 32.594 6.207 1 98.06 234 LEU A O 1
ATOM 1904 N N . SER A 1 235 ? 10.414 32.125 5.781 1 98.25 235 SER A N 1
ATOM 1905 C CA . SER A 1 235 ? 10.656 31.547 4.473 1 98.25 235 SER A CA 1
ATOM 1906 C C . SER A 1 235 ? 10.023 32.375 3.361 1 98.25 235 SER A C 1
ATOM 1908 O O . SER A 1 235 ? 8.797 32.438 3.268 1 98.25 235 SER A O 1
ATOM 1910 N N . LEU A 1 236 ? 10.797 32.906 2.494 1 98.06 236 LEU A N 1
ATOM 1911 C CA . LEU A 1 236 ? 10.344 33.75 1.403 1 98.06 236 LEU A CA 1
ATOM 1912 C C . LEU A 1 236 ? 10.906 33.281 0.069 1 98.06 236 LEU A C 1
ATOM 1914 O O . LEU A 1 236 ? 11.32 34.094 -0.763 1 98.06 236 LEU A O 1
ATOM 1918 N N . SER A 1 237 ? 10.969 32 -0.108 1 97.62 237 SER A N 1
ATOM 1919 C CA . SER A 1 237 ? 11.516 31.453 -1.34 1 97.62 237 SER A CA 1
ATOM 1920 C C . SER A 1 237 ? 10.586 31.688 -2.521 1 97.62 237 SER A C 1
ATOM 1922 O O . SER A 1 237 ? 9.383 31.453 -2.43 1 97.62 237 SER A O 1
ATOM 1924 N N . ASN A 1 238 ? 11.086 32.188 -3.561 1 95.94 238 ASN A N 1
ATOM 1925 C CA . ASN A 1 238 ? 10.367 32.375 -4.816 1 95.94 238 ASN A CA 1
ATOM 1926 C C . ASN A 1 238 ? 9.109 33.219 -4.617 1 95.94 238 ASN A C 1
ATOM 1928 O O . ASN A 1 238 ? 8.008 32.781 -4.969 1 95.94 238 ASN A O 1
ATOM 1932 N N . THR A 1 239 ? 9.258 34.375 -4.016 1 96.75 239 THR A N 1
ATOM 1933 C CA . THR A 1 239 ? 8.133 35.219 -3.682 1 96.75 239 THR A CA 1
ATOM 1934 C C . THR A 1 239 ? 8.172 36.5 -4.508 1 96.75 239 THR A C 1
ATOM 1936 O O . THR A 1 239 ? 7.309 37.375 -4.363 1 96.75 239 THR A O 1
ATOM 1939 N N . ALA A 1 240 ? 9.172 36.719 -5.316 1 94.62 240 ALA A N 1
ATOM 1940 C CA . ALA A 1 240 ? 9.367 37.875 -6.203 1 94.62 240 ALA A CA 1
ATOM 1941 C C . ALA A 1 240 ? 9.797 39.125 -5.418 1 94.62 240 ALA A C 1
ATOM 1943 O O . ALA A 1 240 ? 9.555 40.25 -5.848 1 94.62 240 ALA A O 1
ATOM 1944 N N . ILE A 1 241 ? 10.344 38.906 -4.281 1 95.06 241 ILE A N 1
ATOM 1945 C CA . ILE A 1 241 ? 10.867 40.031 -3.531 1 95.06 241 ILE A CA 1
ATOM 1946 C C . ILE A 1 241 ? 12.102 40.594 -4.234 1 95.06 241 ILE A C 1
ATOM 1948 O O . ILE A 1 241 ? 12.773 39.875 -4.988 1 95.06 241 ILE A O 1
ATOM 1952 N N . THR A 1 242 ? 12.391 41.875 -3.959 1 92.44 242 THR A N 1
ATOM 1953 C CA . THR A 1 242 ? 13.469 42.562 -4.656 1 92.44 242 THR A CA 1
ATOM 1954 C C . THR A 1 242 ? 14.594 42.906 -3.686 1 92.44 242 THR A C 1
ATOM 1956 O O . THR A 1 242 ? 14.453 42.75 -2.473 1 92.44 242 THR A O 1
ATOM 1959 N N . LYS A 1 243 ? 15.68 43.469 -4.242 1 90.94 243 LYS A N 1
ATOM 1960 C CA . LYS A 1 243 ? 16.844 43.875 -3.459 1 90.94 243 LYS A CA 1
ATOM 1961 C C . LYS A 1 243 ? 16.469 45 -2.479 1 90.94 243 LYS A C 1
ATOM 1963 O O . LYS A 1 243 ? 16.938 45 -1.334 1 90.94 243 LYS A O 1
ATOM 1968 N N . ASP A 1 244 ? 15.641 45.875 -2.893 1 92 244 ASP A N 1
ATOM 1969 C CA . ASP A 1 244 ? 15.211 46.969 -2.039 1 92 244 ASP A CA 1
ATOM 1970 C C . ASP A 1 244 ? 14.414 46.469 -0.841 1 92 244 ASP A C 1
ATOM 1972 O O . ASP A 1 244 ? 14.523 47 0.261 1 92 244 ASP A O 1
ATOM 1976 N N . TYR A 1 245 ? 13.711 45.5 -1.105 1 94.81 245 TYR A N 1
ATOM 1977 C CA . TYR A 1 245 ? 12.891 44.938 -0.039 1 94.81 245 TYR A CA 1
ATOM 1978 C C . TYR A 1 245 ? 13.773 44.312 1.037 1 94.81 245 TYR A C 1
ATOM 1980 O O . TYR A 1 245 ? 13.469 44.406 2.229 1 94.81 245 TYR A O 1
ATOM 1988 N N . VAL A 1 246 ? 14.781 43.656 0.649 1 94.56 246 VAL A N 1
ATOM 1989 C CA . VAL A 1 246 ? 15.664 43 1.59 1 94.56 246 VAL A CA 1
ATOM 1990 C C . VAL A 1 246 ? 16.328 44.031 2.506 1 94.56 246 VAL A C 1
ATOM 1992 O O . VAL A 1 246 ? 16.562 43.75 3.686 1 94.56 246 VAL A O 1
ATOM 1995 N N . GLN A 1 247 ? 16.625 45.094 2.02 1 93.12 247 GLN A N 1
ATOM 1996 C CA . GLN A 1 247 ? 17.188 46.188 2.834 1 93.12 247 GLN A CA 1
ATOM 1997 C C . GLN A 1 247 ? 16.188 46.656 3.889 1 93.12 247 GLN A C 1
ATOM 1999 O O . GLN A 1 247 ? 16.562 46.875 5.043 1 93.12 247 GLN A O 1
ATOM 2004 N N . LYS A 1 248 ? 15.039 46.812 3.412 1 95.19 248 LYS A N 1
ATOM 2005 C CA . LYS A 1 248 ? 13.984 47.219 4.344 1 95.19 248 LYS A CA 1
ATOM 2006 C C . LYS A 1 248 ? 13.781 46.125 5.414 1 95.19 248 LYS A C 1
ATOM 2008 O O . LYS A 1 248 ? 13.531 46.469 6.582 1 95.19 248 LYS A O 1
ATOM 2013 N N . LEU A 1 249 ? 13.789 44.938 4.945 1 96.06 249 LEU A N 1
ATOM 2014 C CA . LEU A 1 249 ? 13.648 43.812 5.875 1 96.06 249 LEU A CA 1
ATOM 2015 C C . LEU A 1 249 ? 14.75 43.844 6.93 1 96.06 249 LEU A C 1
ATOM 2017 O O . LEU A 1 249 ? 14.484 43.625 8.109 1 96.06 249 LEU A O 1
ATOM 2021 N N . SER A 1 250 ? 15.961 44.125 6.488 1 94.19 250 SER A N 1
ATOM 2022 C CA . SER A 1 250 ? 17.094 44.25 7.391 1 94.19 250 SER A CA 1
ATOM 2023 C C . SER A 1 250 ? 16.859 45.312 8.453 1 94.19 250 SER A C 1
ATOM 2025 O O . SER A 1 250 ? 17.109 45.094 9.641 1 94.19 250 SER A O 1
ATOM 2027 N N . THR A 1 251 ? 16.359 46.375 8.047 1 93.88 251 THR A N 1
ATOM 2028 C CA . THR A 1 251 ? 16.078 47.469 8.961 1 93.88 251 THR A CA 1
ATOM 2029 C C . THR A 1 251 ? 14.977 47.094 9.945 1 93.88 251 THR A C 1
ATOM 2031 O O . THR A 1 251 ? 15.047 47.438 11.125 1 93.88 251 THR A O 1
ATOM 2034 N N . ALA A 1 252 ? 14.016 46.438 9.43 1 95.25 252 ALA A N 1
ATOM 2035 C CA . ALA A 1 252 ? 12.914 46 10.281 1 95.25 252 ALA A CA 1
ATOM 2036 C C . ALA A 1 252 ? 13.406 45.062 11.383 1 95.25 252 ALA A C 1
ATOM 2038 O O . ALA A 1 252 ? 13.039 45.219 12.547 1 95.25 252 ALA A O 1
ATOM 2039 N N . ILE A 1 253 ? 14.203 44.156 11.039 1 94.56 253 ILE A N 1
ATOM 2040 C CA . ILE A 1 253 ? 14.734 43.188 11.992 1 94.56 253 ILE A CA 1
ATOM 2041 C C . ILE A 1 253 ? 15.609 43.906 13.023 1 94.56 253 ILE A C 1
ATOM 2043 O O . ILE A 1 253 ? 15.539 43.625 14.219 1 94.56 253 ILE A O 1
ATOM 2047 N N . LEU A 1 254 ? 16.375 44.844 12.578 1 91.06 254 LEU A N 1
ATOM 2048 C CA . LEU A 1 254 ? 17.297 45.594 13.438 1 91.06 254 LEU A CA 1
ATOM 2049 C C . LEU A 1 254 ? 16.516 46.406 14.469 1 91.06 254 LEU A C 1
ATOM 2051 O O . LEU A 1 254 ? 16.969 46.562 15.602 1 91.06 254 LEU A O 1
ATOM 2055 N N . SER A 1 255 ? 15.398 46.812 14.07 1 91.44 255 SER A N 1
ATOM 2056 C CA . SER A 1 255 ? 14.586 47.656 14.938 1 91.44 255 SER A CA 1
ATOM 2057 C C . SER A 1 255 ? 13.875 46.812 16 1 91.44 255 SER A C 1
ATOM 2059 O O . SER A 1 255 ? 13.398 47.375 17 1 91.44 255 SER A O 1
ATOM 2061 N N . ASN A 1 256 ? 13.797 45.531 15.836 1 92.06 256 ASN A N 1
ATOM 2062 C CA . ASN A 1 256 ? 13.117 44.656 16.766 1 92.06 256 ASN A CA 1
ATOM 2063 C C . ASN A 1 256 ? 14.094 44 17.75 1 92.06 256 ASN A C 1
ATOM 2065 O O . ASN A 1 256 ? 14.68 42.969 17.469 1 92.06 256 ASN A O 1
ATOM 2069 N N . SER A 1 257 ? 14.188 44.594 18.906 1 87.81 257 SER A N 1
ATOM 2070 C CA . SER A 1 257 ? 15.148 44.125 19.891 1 87.81 257 SER A CA 1
ATOM 2071 C C . SER A 1 257 ? 14.773 42.75 20.422 1 87.81 257 SER A C 1
ATOM 2073 O O . SER A 1 257 ? 15.625 42.031 20.938 1 87.81 257 SER A O 1
ATOM 2075 N N . GLY A 1 258 ? 13.594 42.375 20.25 1 88.56 258 GLY A N 1
ATOM 2076 C CA . GLY A 1 258 ? 13.141 41.094 20.797 1 88.56 258 GLY A CA 1
ATOM 2077 C C . GLY A 1 258 ? 13.008 40.031 19.734 1 88.56 258 GLY A C 1
ATOM 2078 O O . GLY A 1 258 ? 12.461 38.938 20.016 1 88.56 258 GLY A O 1
ATOM 2079 N N . THR A 1 259 ? 13.578 40.219 18.594 1 92.94 259 THR A N 1
ATOM 2080 C CA . THR A 1 259 ? 13.414 39.281 17.484 1 92.94 259 THR A CA 1
ATOM 2081 C C . THR A 1 259 ? 14.031 37.906 17.828 1 92.94 259 THR A C 1
ATOM 2083 O O . THR A 1 259 ? 15.07 37.844 18.5 1 92.94 259 THR A O 1
ATOM 2086 N N . GLN A 1 260 ? 13.367 36.844 17.484 1 94.06 260 GLN A N 1
ATOM 2087 C CA . GLN A 1 260 ? 13.844 35.469 17.703 1 94.06 260 GLN A CA 1
ATOM 2088 C C . GLN A 1 260 ? 14.203 34.781 16.391 1 94.06 260 GLN A C 1
ATOM 2090 O O . GLN A 1 260 ? 14.391 33.562 16.359 1 94.06 260 GLN A O 1
ATOM 2095 N N . LEU A 1 261 ? 14.336 35.531 15.352 1 95.62 261 LEU A N 1
ATOM 2096 C CA . LEU A 1 261 ? 14.602 34.969 14.031 1 95.62 261 LEU A CA 1
ATOM 2097 C C . LEU A 1 261 ? 15.891 34.156 14.031 1 95.62 261 LEU A C 1
ATOM 2099 O O . LEU A 1 261 ? 16.938 34.625 14.5 1 95.62 261 LEU A O 1
ATOM 2103 N N . SER A 1 262 ? 15.812 32.938 13.609 1 95.75 262 SER A N 1
ATOM 2104 C CA . SER A 1 262 ? 16.984 32.062 13.617 1 95.75 262 SER A CA 1
ATOM 2105 C C . SER A 1 262 ? 17.125 31.328 12.281 1 95.75 262 SER A C 1
ATOM 2107 O O . SER A 1 262 ? 18.203 30.812 11.969 1 95.75 262 SER A O 1
ATOM 2109 N N . LYS A 1 263 ? 16.141 31.188 11.492 1 97.06 263 LYS A N 1
ATOM 2110 C CA . LYS A 1 263 ? 16.172 30.547 10.18 1 97.06 263 LYS A CA 1
ATOM 2111 C C . LYS A 1 263 ? 15.625 31.469 9.102 1 97.06 263 LYS A C 1
ATOM 2113 O O . LYS A 1 263 ? 14.555 32.062 9.258 1 97.06 263 LYS A O 1
ATOM 2118 N N . LEU A 1 264 ? 16.328 31.625 8.047 1 97.12 264 LEU A N 1
ATOM 2119 C CA . LEU A 1 264 ? 15.945 32.531 6.977 1 97.12 264 LEU A CA 1
ATOM 2120 C C . LEU A 1 264 ? 16.172 31.875 5.613 1 97.12 264 LEU A C 1
ATOM 2122 O O . LEU A 1 264 ? 17.25 31.375 5.328 1 97.12 264 LEU A O 1
ATOM 2126 N N . ASP A 1 265 ? 15.172 31.812 4.809 1 97.94 265 ASP A N 1
ATOM 2127 C CA . ASP A 1 265 ? 15.242 31.297 3.445 1 97.94 265 ASP A CA 1
ATOM 2128 C C . ASP A 1 265 ? 14.836 32.375 2.432 1 97.94 265 ASP A C 1
ATOM 2130 O O . ASP A 1 265 ? 13.664 32.75 2.371 1 97.94 265 ASP A O 1
ATOM 2134 N N . LEU A 1 266 ? 15.68 32.844 1.641 1 97.19 266 LEU A N 1
ATOM 2135 C CA . LEU A 1 266 ? 15.422 33.844 0.624 1 97.19 266 LEU A CA 1
ATOM 2136 C C . LEU A 1 266 ? 15.68 33.281 -0.773 1 97.19 266 LEU A C 1
ATOM 2138 O O . LEU A 1 266 ? 15.789 34.062 -1.738 1 97.19 266 LEU A O 1
ATOM 2142 N N . SER A 1 267 ? 15.688 32 -0.908 1 97.31 267 SER A N 1
ATOM 2143 C CA . SER A 1 267 ? 16.125 31.344 -2.133 1 97.31 267 SER A CA 1
ATOM 2144 C C . SER A 1 267 ? 15.164 31.625 -3.285 1 97.31 267 SER A C 1
ATOM 2146 O O . SER A 1 267 ? 14.016 32.031 -3.062 1 97.31 267 SER A O 1
ATOM 2148 N N . ASN A 1 268 ? 15.68 31.578 -4.496 1 96.31 268 ASN A N 1
ATOM 2149 C CA . ASN A 1 268 ? 14.93 31.719 -5.742 1 96.31 268 ASN A CA 1
ATOM 2150 C C . ASN A 1 268 ? 14.352 33.125 -5.906 1 96.31 268 ASN A C 1
ATOM 2152 O O . ASN A 1 268 ? 13.203 33.281 -6.312 1 96.31 268 ASN A O 1
ATOM 2156 N N . ASN A 1 269 ? 14.969 34.125 -5.34 1 96.44 269 ASN A N 1
ATOM 2157 C CA . ASN A 1 269 ? 14.672 35.531 -5.566 1 96.44 269 ASN A CA 1
ATOM 2158 C C . ASN A 1 269 ? 15.875 36.281 -6.141 1 96.44 269 ASN A C 1
ATOM 2160 O O . ASN A 1 269 ? 17.016 36 -5.766 1 96.44 269 ASN A O 1
ATOM 2164 N N . LEU A 1 270 ? 15.688 37.25 -6.996 1 93.06 270 LEU A N 1
ATOM 2165 C CA . LEU A 1 270 ? 16.781 38.031 -7.551 1 93.06 270 LEU A CA 1
ATOM 2166 C C . LEU A 1 270 ? 17.141 39.188 -6.621 1 93.06 270 LEU A C 1
ATOM 2168 O O . LEU A 1 270 ? 16.609 40.281 -6.766 1 93.06 270 LEU A O 1
ATOM 2172 N N . LEU A 1 271 ? 18.109 39.031 -5.754 1 92.62 271 LEU A N 1
ATOM 2173 C CA . LEU A 1 271 ? 18.375 39.969 -4.68 1 92.62 271 LEU A CA 1
ATOM 2174 C C . LEU A 1 271 ? 19.672 40.719 -4.922 1 92.62 271 LEU A C 1
ATOM 2176 O O . LEU A 1 271 ? 19.859 41.844 -4.414 1 92.62 271 LEU A O 1
ATOM 2180 N N . ASP A 1 272 ? 20.672 40.25 -5.547 1 86.44 272 ASP A N 1
ATOM 2181 C CA . ASP A 1 272 ? 21.953 40.875 -5.867 1 86.44 272 ASP A CA 1
ATOM 2182 C C . ASP A 1 272 ? 22.766 41.125 -4.602 1 86.44 272 ASP A C 1
ATOM 2184 O O . ASP A 1 272 ? 22.359 40.75 -3.5 1 86.44 272 ASP A O 1
ATOM 2188 N N . ASP A 1 273 ? 23.984 41.781 -4.594 1 89.56 273 ASP A N 1
ATOM 2189 C CA . ASP A 1 273 ? 24.969 41.906 -3.518 1 89.56 273 ASP A CA 1
ATOM 2190 C C . ASP A 1 273 ? 24.547 42.969 -2.508 1 89.56 273 ASP A C 1
ATOM 2192 O O . ASP A 1 273 ? 24.672 42.781 -1.298 1 89.56 273 ASP A O 1
ATOM 2196 N N . ARG A 1 274 ? 24.094 44.031 -2.947 1 83 274 ARG A N 1
ATOM 2197 C CA . ARG A 1 274 ? 23.797 45.188 -2.078 1 83 274 ARG A CA 1
ATOM 2198 C C . ARG A 1 274 ? 22.766 44.812 -1.027 1 83 274 ARG A C 1
ATOM 2200 O O . ARG A 1 274 ? 22.922 45.094 0.156 1 83 274 ARG A O 1
ATOM 2207 N N . GLY A 1 275 ? 21.75 44.281 -1.428 1 81.38 275 GLY A N 1
ATOM 2208 C CA . GLY A 1 275 ? 20.688 43.906 -0.527 1 81.38 275 GLY A CA 1
ATOM 2209 C C . GLY A 1 275 ? 21.109 42.844 0.49 1 81.38 275 GLY A C 1
ATOM 2210 O O . GLY A 1 275 ? 20.781 42.969 1.672 1 81.38 275 GLY A O 1
ATOM 2211 N N . LEU A 1 276 ? 21.938 42 0.184 1 88.81 276 LEU A N 1
ATOM 2212 C CA . LEU A 1 276 ? 22.312 40.875 1.027 1 88.81 276 LEU A CA 1
ATOM 2213 C C . LEU A 1 276 ? 23.391 41.25 2.027 1 88.81 276 LEU A C 1
ATOM 2215 O O . LEU A 1 276 ? 23.438 40.719 3.135 1 88.81 276 LEU A O 1
ATOM 2219 N N . HIS A 1 277 ? 24.172 42.188 1.639 1 85.88 277 HIS A N 1
ATOM 2220 C CA . HIS A 1 277 ? 25.219 42.656 2.535 1 85.88 277 HIS A CA 1
ATOM 2221 C C . HIS A 1 277 ? 24.625 43.25 3.801 1 85.88 277 HIS A C 1
ATOM 2223 O O . HIS A 1 277 ? 25.062 42.938 4.91 1 85.88 277 HIS A O 1
ATOM 2229 N N . HIS A 1 278 ? 23.641 44.062 3.633 1 85.31 278 HIS A N 1
ATOM 2230 C CA . HIS A 1 278 ? 22.984 44.719 4.762 1 85.31 278 HIS A CA 1
ATOM 2231 C C . HIS A 1 278 ? 22.281 43.688 5.648 1 85.31 278 HIS A C 1
ATOM 2233 O O . HIS A 1 278 ? 22.297 43.812 6.875 1 85.31 278 HIS A O 1
ATOM 2239 N N . LEU A 1 279 ? 21.75 42.812 5.012 1 90.31 279 LEU A N 1
ATOM 2240 C CA . LEU A 1 279 ? 20.969 41.812 5.719 1 90.31 279 LEU A CA 1
ATOM 2241 C C . LEU A 1 279 ? 21.859 40.938 6.609 1 90.31 279 LEU A C 1
ATOM 2243 O O . LEU A 1 279 ? 21.531 40.688 7.773 1 90.31 279 LEU A O 1
ATOM 2247 N N . VAL A 1 280 ? 22.969 40.531 6.086 1 86.5 280 VAL A N 1
ATOM 2248 C CA . VAL A 1 280 ? 23.828 39.625 6.836 1 86.5 280 VAL A CA 1
ATOM 2249 C C . VAL A 1 280 ? 24.469 40.375 8 1 86.5 280 VAL A C 1
ATOM 2251 O O . VAL A 1 280 ? 24.688 39.781 9.07 1 86.5 280 VAL A O 1
ATOM 2254 N N . GLY A 1 281 ? 24.734 41.594 7.82 1 85.81 281 GLY A N 1
ATOM 2255 C CA . GLY A 1 281 ? 25.203 42.406 8.938 1 85.81 281 GLY A CA 1
ATOM 2256 C C . GLY A 1 281 ? 24.234 42.438 10.102 1 85.81 281 GLY A C 1
ATOM 2257 O O . GLY A 1 281 ? 24.641 42.312 11.258 1 85.81 281 GLY A O 1
ATOM 2258 N N . THR A 1 282 ? 23.047 42.531 9.742 1 88.75 282 THR A N 1
ATOM 2259 C CA . THR A 1 282 ? 21.984 42.562 10.742 1 88.75 282 THR A CA 1
ATOM 2260 C C . THR A 1 282 ? 21.844 41.188 11.391 1 88.75 282 THR A C 1
ATOM 2262 O O . THR A 1 282 ? 21.672 41.094 12.609 1 88.75 282 THR A O 1
ATOM 2265 N N . LEU A 1 283 ? 21.953 40.156 10.633 1 89.25 283 LEU A N 1
ATOM 2266 C CA . LEU A 1 283 ? 21.781 38.812 11.125 1 89.25 283 LEU A CA 1
ATOM 2267 C C . LEU A 1 283 ? 22.891 38.438 12.094 1 89.25 283 LEU A C 1
ATOM 2269 O O . LEU A 1 283 ? 22.688 37.625 13.016 1 89.25 283 LEU A O 1
ATOM 2273 N N . SER A 1 284 ? 24.047 39 11.836 1 87 284 SER A N 1
ATOM 2274 C CA . SER A 1 284 ? 25.203 38.719 12.68 1 87 284 SER A CA 1
ATOM 2275 C C . SER A 1 284 ? 25.031 39.312 14.07 1 87 284 SER A C 1
ATOM 2277 O O . SER A 1 284 ? 25.719 38.875 15.016 1 87 284 SER A O 1
ATOM 2279 N N . ASN A 1 285 ? 24.078 40.188 14.188 1 84.94 285 ASN A N 1
ATOM 2280 C CA . ASN A 1 285 ? 23.875 40.875 15.469 1 84.94 285 ASN A CA 1
ATOM 2281 C C . ASN A 1 285 ? 22.672 40.312 16.203 1 84.94 285 ASN A C 1
ATOM 2283 O O . ASN A 1 285 ? 22.281 40.812 17.266 1 84.94 285 ASN A O 1
ATOM 2287 N N . LEU A 1 286 ? 22.156 39.281 15.719 1 88.31 286 LEU A N 1
ATOM 2288 C CA . LEU A 1 286 ? 21.016 38.656 16.375 1 88.31 286 LEU A CA 1
ATOM 2289 C C . LEU A 1 286 ? 21.438 38.031 17.703 1 88.31 286 LEU A C 1
ATOM 2291 O O . LEU A 1 286 ? 22.484 37.406 17.797 1 88.31 286 LEU A O 1
ATOM 2295 N N . SER A 1 287 ? 20.641 38.188 18.703 1 84.25 287 SER A N 1
ATOM 2296 C CA . SER A 1 287 ? 20.953 37.688 20.047 1 84.25 287 SER A CA 1
ATOM 2297 C C . SER A 1 287 ? 20.922 36.156 20.078 1 84.25 287 SER A C 1
ATOM 2299 O O . SER A 1 287 ? 21.797 35.531 20.688 1 84.25 287 SER A O 1
ATOM 2301 N N . LYS A 1 288 ? 19.984 35.5 19.406 1 87.69 288 LYS A N 1
ATOM 2302 C CA . LYS A 1 288 ? 19.828 34.062 19.406 1 87.69 288 LYS A CA 1
ATOM 2303 C C . LYS A 1 288 ? 20.672 33.406 18.312 1 87.69 288 LYS A C 1
ATOM 2305 O O . LYS A 1 288 ? 20.859 32.188 18.297 1 87.69 288 LYS A O 1
ATOM 2310 N N . GLY A 1 289 ? 21.25 34.281 17.469 1 90.69 289 GLY A N 1
ATOM 2311 C CA . GLY A 1 289 ? 22.047 33.781 16.375 1 90.69 289 GLY A CA 1
ATOM 2312 C C . GLY A 1 289 ? 21.219 33.25 15.227 1 90.69 289 GLY A C 1
ATOM 2313 O O . GLY A 1 289 ? 20 33.406 15.211 1 90.69 289 GLY A O 1
ATOM 2314 N N . LEU A 1 290 ? 21.891 32.594 14.211 1 93.56 290 LEU A N 1
ATOM 2315 C CA . LEU A 1 290 ? 21.281 32.062 13.008 1 93.56 290 LEU A CA 1
ATOM 2316 C C . LEU A 1 290 ? 21.562 30.578 12.875 1 93.56 290 LEU A C 1
ATOM 2318 O O . LEU A 1 290 ? 22.719 30.141 12.961 1 93.56 290 LEU A O 1
ATOM 2322 N N . THR A 1 291 ? 20.578 29.781 12.773 1 96.19 291 THR A N 1
ATOM 2323 C CA . THR A 1 291 ? 20.766 28.344 12.695 1 96.19 291 THR A CA 1
ATOM 2324 C C . THR A 1 291 ? 20.75 27.875 11.242 1 96.19 291 THR A C 1
ATOM 2326 O O . THR A 1 291 ? 21.375 26.875 10.898 1 96.19 291 THR A O 1
ATOM 2329 N N . SER A 1 292 ? 19.984 28.547 10.375 1 97.38 292 SER A N 1
ATOM 2330 C CA . SER A 1 292 ? 19.875 28.156 8.977 1 97.38 292 SER A CA 1
ATOM 2331 C C . SER A 1 292 ? 19.812 29.375 8.062 1 97.38 292 SER A C 1
ATOM 2333 O O . SER A 1 292 ? 19.109 30.344 8.359 1 97.38 292 SER A O 1
ATOM 2335 N N . LEU A 1 293 ? 20.547 29.344 7.043 1 96.62 293 LEU A N 1
ATOM 2336 C CA . LEU A 1 293 ? 20.562 30.422 6.051 1 96.62 293 LEU A CA 1
ATOM 2337 C C . LEU A 1 293 ? 20.594 29.844 4.637 1 96.62 293 LEU A C 1
ATOM 2339 O O . LEU A 1 293 ? 21.516 29.109 4.277 1 96.62 293 LEU A O 1
ATOM 2343 N N . ASN A 1 294 ? 19.594 30.094 3.832 1 97.62 294 ASN A N 1
ATOM 2344 C CA . ASN A 1 294 ? 19.516 29.641 2.449 1 97.62 294 ASN A CA 1
ATOM 2345 C C . ASN A 1 294 ? 19.484 30.797 1.469 1 97.62 294 ASN A C 1
ATOM 2347 O O . ASN A 1 294 ? 18.5 31.547 1.413 1 97.62 294 ASN A O 1
ATOM 2351 N N . LEU A 1 295 ? 20.469 30.969 0.742 1 95.88 295 LEU A N 1
ATOM 2352 C CA . LEU A 1 295 ? 20.594 32.031 -0.247 1 95.88 295 LEU A CA 1
ATOM 2353 C C . LEU A 1 295 ? 20.781 31.453 -1.647 1 95.88 295 LEU A C 1
ATOM 2355 O O . LEU A 1 295 ? 21.453 32.062 -2.49 1 95.88 295 LEU A O 1
ATOM 2359 N N . SER A 1 296 ? 20.234 30.297 -1.872 1 96.44 296 SER A N 1
ATOM 2360 C CA . SER A 1 296 ? 20.375 29.656 -3.17 1 96.44 296 SER A CA 1
ATOM 2361 C C . SER A 1 296 ? 19.625 30.406 -4.258 1 96.44 296 SER A C 1
ATOM 2363 O O . SER A 1 296 ? 18.547 30.953 -4.004 1 96.44 296 SER A O 1
ATOM 2365 N N . LYS A 1 297 ? 20.219 30.531 -5.445 1 94.75 297 LYS A N 1
ATOM 2366 C CA . LYS A 1 297 ? 19.625 31.141 -6.629 1 94.75 297 LYS A CA 1
ATOM 2367 C C . LYS A 1 297 ? 19.172 32.562 -6.336 1 94.75 297 LYS A C 1
ATOM 2369 O O . LYS A 1 297 ? 18.016 32.906 -6.598 1 94.75 297 LYS A O 1
ATOM 2374 N N . THR A 1 298 ? 19.984 33.281 -5.691 1 94.44 298 THR A N 1
ATOM 2375 C CA . THR A 1 298 ? 19.656 34.688 -5.367 1 94.44 298 THR A CA 1
ATOM 2376 C C . THR A 1 298 ? 20.422 35.625 -6.273 1 94.44 298 THR A C 1
ATOM 2378 O O . THR A 1 298 ? 20.297 36.844 -6.133 1 94.44 298 THR A O 1
ATOM 2381 N N . ASN A 1 299 ? 21.219 35.219 -7.172 1 90.62 299 ASN A N 1
ATOM 2382 C CA . ASN A 1 299 ? 22.031 36 -8.102 1 90.62 299 ASN A CA 1
ATOM 2383 C C . ASN A 1 299 ? 23.109 36.781 -7.375 1 90.62 299 ASN A C 1
ATOM 2385 O O . ASN A 1 299 ? 23.5 37.875 -7.828 1 90.62 299 ASN A O 1
ATOM 2389 N N . ILE A 1 300 ? 23.5 36.281 -6.258 1 91 300 ILE A N 1
ATOM 2390 C CA . ILE A 1 300 ? 24.609 36.906 -5.527 1 91 300 ILE A CA 1
ATOM 2391 C C . ILE A 1 300 ? 25.922 36.625 -6.246 1 91 300 ILE A C 1
ATOM 2393 O O . ILE A 1 300 ? 26.125 35.531 -6.785 1 91 300 ILE A O 1
ATOM 2397 N N . SER A 1 301 ? 26.781 37.625 -6.301 1 88.44 301 SER A N 1
ATOM 2398 C CA . SER A 1 301 ? 28.062 37.469 -6.977 1 88.44 301 SER A CA 1
ATOM 2399 C C . SER A 1 301 ? 29.094 36.812 -6.051 1 88.44 301 SER A C 1
ATOM 2401 O O . SER A 1 301 ? 28.844 36.656 -4.855 1 88.44 301 SER A O 1
ATOM 2403 N N . THR A 1 302 ? 30.25 36.562 -6.559 1 88.56 302 THR A N 1
ATOM 2404 C CA . THR A 1 302 ? 31.359 36.031 -5.781 1 88.56 302 THR A CA 1
ATOM 2405 C C . THR A 1 302 ? 31.812 37 -4.719 1 88.56 302 THR A C 1
ATOM 2407 O O . THR A 1 302 ? 32.125 36.625 -3.588 1 88.56 302 THR A O 1
ATOM 2410 N N . LYS A 1 303 ? 31.875 38.188 -5.168 1 86.69 303 LYS A N 1
ATOM 2411 C CA . LYS A 1 303 ? 32.25 39.25 -4.23 1 86.69 303 LYS A CA 1
ATOM 2412 C C . LYS A 1 303 ? 31.266 39.344 -3.074 1 86.69 303 LYS A C 1
ATOM 2414 O O . LYS A 1 303 ? 31.656 39.562 -1.929 1 86.69 303 LYS A O 1
ATOM 2419 N N . GLY A 1 304 ? 30.094 39.188 -3.428 1 88.88 304 GLY A N 1
ATOM 2420 C CA . GLY A 1 304 ? 29.047 39.219 -2.42 1 88.88 304 GLY A CA 1
ATOM 2421 C C . GLY A 1 304 ? 29.156 38.094 -1.416 1 88.88 304 GLY A C 1
ATOM 2422 O O . GLY A 1 304 ? 29.031 38.312 -0.209 1 88.88 304 GLY A O 1
ATOM 2423 N N . ILE A 1 305 ? 29.391 36.938 -1.888 1 90.31 305 ILE A N 1
ATOM 2424 C CA . ILE A 1 305 ? 29.531 35.75 -1.033 1 90.31 305 ILE A CA 1
ATOM 2425 C C . ILE A 1 305 ? 30.719 35.938 -0.097 1 90.31 305 ILE A C 1
ATOM 2427 O O . ILE A 1 305 ? 30.641 35.594 1.085 1 90.31 305 ILE A O 1
ATOM 2431 N N . ASN A 1 306 ? 31.75 36.375 -0.608 1 89 306 ASN A N 1
ATOM 2432 C CA . ASN A 1 306 ? 32.938 36.594 0.192 1 89 306 ASN A CA 1
ATOM 2433 C C . ASN A 1 306 ? 32.688 37.625 1.29 1 89 306 ASN A C 1
ATOM 2435 O O . ASN A 1 306 ? 33.188 37.5 2.406 1 89 306 ASN A O 1
ATOM 2439 N N . LYS A 1 307 ? 32.031 38.594 0.88 1 88.31 307 LYS A N 1
ATOM 2440 C CA . LYS A 1 307 ? 31.703 39.625 1.865 1 88.31 307 LYS A CA 1
ATOM 2441 C C . LYS A 1 307 ? 30.812 39.062 2.969 1 88.31 307 LYS A C 1
ATOM 2443 O O . LYS A 1 307 ? 31 39.375 4.148 1 88.31 307 LYS A O 1
ATOM 2448 N N . ILE A 1 308 ? 29.906 38.375 2.576 1 89.81 308 ILE A N 1
ATOM 2449 C CA . ILE A 1 308 ? 29 37.719 3.533 1 89.81 308 ILE A CA 1
ATOM 2450 C C . ILE A 1 308 ? 29.812 36.812 4.469 1 89.81 308 ILE A C 1
ATOM 2452 O O . ILE A 1 308 ? 29.609 36.844 5.688 1 89.81 308 ILE A O 1
ATOM 2456 N N . ALA A 1 309 ? 30.672 36.094 3.914 1 90.88 309 ALA A N 1
ATOM 2457 C CA . ALA A 1 309 ? 31.516 35.188 4.699 1 90.88 309 ALA A CA 1
ATOM 2458 C C . ALA A 1 309 ? 32.406 35.969 5.668 1 90.88 309 ALA A C 1
ATOM 2460 O O . ALA A 1 309 ? 32.656 35.531 6.789 1 90.88 309 ALA A O 1
ATOM 2461 N N . GLU A 1 310 ? 32.812 37.062 5.227 1 91.19 310 GLU A N 1
ATOM 2462 C CA . GLU A 1 310 ? 33.594 37.938 6.078 1 91.19 310 GLU A CA 1
ATOM 2463 C C . GLU A 1 310 ? 32.812 38.375 7.309 1 91.19 310 GLU A C 1
ATOM 2465 O O . GLU A 1 310 ? 33.344 38.312 8.43 1 91.19 310 GLU A O 1
ATOM 2470 N N . ILE A 1 311 ? 31.734 38.812 7.012 1 89.88 311 ILE A N 1
ATOM 2471 C CA . ILE A 1 311 ? 30.875 39.281 8.086 1 89.88 311 ILE A CA 1
ATOM 2472 C C . ILE A 1 311 ? 30.562 38.125 9.047 1 89.88 311 ILE A C 1
ATOM 2474 O O . ILE A 1 311 ? 30.625 38.281 10.266 1 89.88 311 ILE A O 1
ATOM 2478 N N . MET A 1 312 ? 30.297 36.969 8.531 1 90.38 312 MET A N 1
ATOM 2479 C CA . MET A 1 312 ? 29.984 35.812 9.336 1 90.38 312 MET A CA 1
ATOM 2480 C C . MET A 1 312 ? 31.172 35.406 10.195 1 90.38 312 MET A C 1
ATOM 2482 O O . MET A 1 312 ? 31 34.969 11.344 1 90.38 312 MET A O 1
ATOM 2486 N N . SER A 1 313 ? 32.312 35.531 9.656 1 89.94 313 SER A N 1
ATOM 2487 C CA . SER A 1 313 ? 33.531 35.156 10.359 1 89.94 313 SER A CA 1
ATOM 2488 C C . SER A 1 313 ? 33.781 36.031 11.562 1 89.94 313 SER A C 1
ATOM 2490 O O . SER A 1 313 ? 34.406 35.625 12.531 1 89.94 313 SER A O 1
ATOM 2492 N N . GLN A 1 314 ? 33.312 37.188 11.477 1 88.31 314 GLN A N 1
ATOM 2493 C CA . GLN A 1 314 ? 33.531 38.188 12.539 1 88.31 314 GLN A CA 1
ATOM 2494 C C . GLN A 1 314 ? 32.5 38 13.664 1 88.31 314 GLN A C 1
ATOM 2496 O O . GLN A 1 314 ? 32.688 38.531 14.758 1 88.31 314 GLN A O 1
ATOM 2501 N N . SER A 1 315 ? 31.531 37.281 13.414 1 89.25 315 SER A N 1
ATOM 2502 C CA . SER A 1 315 ? 30.484 37.062 14.414 1 89.25 315 SER A CA 1
ATOM 2503 C C . SER A 1 315 ? 30.641 35.719 15.117 1 89.25 315 SER A C 1
ATOM 2505 O O . SER A 1 315 ? 30.438 34.688 14.516 1 89.25 315 SER A O 1
ATOM 2507 N N . SER A 1 316 ? 30.938 35.75 16.406 1 88.88 316 SER A N 1
ATOM 2508 C CA . SER A 1 316 ? 31.094 34.531 17.172 1 88.88 316 SER A CA 1
ATOM 2509 C C . SER A 1 316 ? 29.766 33.812 17.359 1 88.88 316 SER A C 1
ATOM 2511 O O . SER A 1 316 ? 29.719 32.594 17.484 1 88.88 316 SER A O 1
ATOM 2513 N N . THR A 1 317 ? 28.781 34.625 17.266 1 90.81 317 THR A N 1
ATOM 2514 C CA . THR A 1 317 ? 27.453 34.062 17.453 1 90.81 317 THR A CA 1
ATOM 2515 C C . THR A 1 317 ? 27.047 33.219 16.25 1 90.81 317 THR A C 1
ATOM 2517 O O . THR A 1 317 ? 26.562 32.094 16.406 1 90.81 317 THR A O 1
ATOM 2520 N N . ILE A 1 318 ? 27.344 33.656 15.102 1 91.75 318 ILE A N 1
ATOM 2521 C CA . ILE A 1 318 ? 26.984 32.938 13.883 1 91.75 318 ILE A CA 1
ATOM 2522 C C . ILE A 1 318 ? 27.812 31.656 13.789 1 91.75 318 ILE A C 1
ATOM 2524 O O . ILE A 1 318 ? 27.281 30.594 13.414 1 91.75 318 ILE A O 1
ATOM 2528 N N . SER A 1 319 ? 29.062 31.734 14.102 1 90.88 319 SER A N 1
ATOM 2529 C CA . SER A 1 319 ? 29.938 30.562 14 1 90.88 319 SER A CA 1
ATOM 2530 C C . SER A 1 319 ? 29.469 29.453 14.93 1 90.88 319 SER A C 1
ATOM 2532 O O . SER A 1 319 ? 29.578 28.266 14.586 1 90.88 319 SER A O 1
ATOM 2534 N N . SER A 1 320 ? 28.906 29.828 16.031 1 92.56 320 SER A N 1
ATOM 2535 C CA . SER A 1 320 ? 28.547 28.828 17.031 1 92.56 320 SER A CA 1
ATOM 2536 C C . SER A 1 320 ? 27.125 28.312 16.797 1 92.56 320 SER A C 1
ATOM 2538 O O . SER A 1 320 ? 26.766 27.25 17.297 1 92.56 320 SER A O 1
ATOM 2540 N N . THR A 1 321 ? 26.359 29.062 15.984 1 94.56 321 THR A N 1
ATOM 2541 C CA . THR A 1 321 ? 24.953 28.688 15.945 1 94.56 321 THR A CA 1
ATOM 2542 C C . THR A 1 321 ? 24.547 28.234 14.547 1 94.56 321 THR A C 1
ATOM 2544 O O . THR A 1 321 ? 23.578 27.484 14.383 1 94.56 321 THR A O 1
ATOM 2547 N N . LEU A 1 322 ? 25.203 28.641 13.492 1 96.06 322 LEU A N 1
ATOM 2548 C CA . LEU A 1 322 ? 24.812 28.328 12.125 1 96.06 322 LEU A CA 1
ATOM 2549 C C . LEU A 1 322 ? 25.031 26.859 11.805 1 96.06 322 LEU A C 1
ATOM 2551 O O . LEU A 1 322 ? 26.172 26.375 11.844 1 96.06 322 LEU A O 1
ATOM 2555 N N . GLN A 1 323 ? 24.016 26.172 11.477 1 97.62 323 GLN A N 1
ATOM 2556 C CA . GLN A 1 323 ? 24.078 24.734 11.234 1 97.62 323 GLN A CA 1
ATOM 2557 C C . GLN A 1 323 ? 23.906 24.422 9.75 1 97.62 323 GLN A C 1
ATOM 2559 O O . GLN A 1 323 ? 24.562 23.516 9.227 1 97.62 323 GLN A O 1
ATOM 2564 N N . THR A 1 324 ? 23.031 25.125 9.094 1 98.19 324 THR A N 1
ATOM 2565 C CA . THR A 1 324 ? 22.734 24.891 7.68 1 98.19 324 THR A CA 1
ATOM 2566 C C . THR A 1 324 ? 23.109 26.109 6.84 1 98.19 324 THR A C 1
ATOM 2568 O O . THR A 1 324 ? 22.609 27.203 7.082 1 98.19 324 THR A O 1
ATOM 2571 N N . LEU A 1 325 ? 23.953 25.922 5.918 1 97.31 325 LEU A N 1
ATOM 2572 C CA . LEU A 1 325 ? 24.359 26.984 5.004 1 97.31 325 LEU A CA 1
ATOM 2573 C C . LEU A 1 325 ? 24.219 26.531 3.553 1 97.31 325 LEU A C 1
ATOM 2575 O O . LEU A 1 325 ? 24.875 25.578 3.121 1 97.31 325 LEU A O 1
ATOM 2579 N N . ILE A 1 326 ? 23.375 27.156 2.762 1 97.5 326 ILE A N 1
ATOM 2580 C CA . ILE A 1 326 ? 23.125 26.797 1.373 1 97.5 326 ILE A CA 1
ATOM 2581 C C . ILE A 1 326 ? 23.406 27.984 0.467 1 97.5 326 ILE A C 1
ATOM 2583 O O . ILE A 1 326 ? 22.719 29.016 0.549 1 97.5 326 ILE A O 1
ATOM 2587 N N . LEU A 1 327 ? 24.359 27.891 -0.316 1 95.19 327 LEU A N 1
ATOM 2588 C CA . LEU A 1 327 ? 24.75 28.938 -1.252 1 95.19 327 LEU A CA 1
ATOM 2589 C C . LEU A 1 327 ? 24.672 28.438 -2.691 1 95.19 327 LEU A C 1
ATOM 2591 O O . LEU A 1 327 ? 25.281 29.031 -3.59 1 95.19 327 LEU A O 1
ATOM 2595 N N . ALA A 1 328 ? 23.891 27.453 -2.963 1 95.5 328 ALA A N 1
ATOM 2596 C CA . ALA A 1 328 ? 23.859 26.688 -4.203 1 95.5 328 ALA A CA 1
ATOM 2597 C C . ALA A 1 328 ? 23.312 27.531 -5.355 1 95.5 328 ALA A C 1
ATOM 2599 O O . ALA A 1 328 ? 22.531 28.453 -5.141 1 95.5 328 ALA A O 1
ATOM 2600 N N . ASP A 1 329 ? 23.781 27.266 -6.605 1 94.19 329 ASP A N 1
ATOM 2601 C CA . ASP A 1 329 ? 23.266 27.719 -7.891 1 94.19 329 ASP A CA 1
ATOM 2602 C C . ASP A 1 329 ? 23.422 29.234 -8.039 1 94.19 329 ASP A C 1
ATOM 2604 O O . ASP A 1 329 ? 22.531 29.906 -8.562 1 94.19 329 ASP A O 1
ATOM 2608 N N . ASN A 1 330 ? 24.359 29.734 -7.355 1 91.06 330 ASN A N 1
ATOM 2609 C CA . ASN A 1 330 ? 24.781 31.109 -7.605 1 91.06 330 ASN A CA 1
ATOM 2610 C C . ASN A 1 330 ? 26 31.172 -8.516 1 91.06 330 ASN A C 1
ATOM 2612 O O . ASN A 1 330 ? 26.875 30.297 -8.438 1 91.06 330 ASN A O 1
ATOM 2616 N N . SER A 1 331 ? 25.969 31.984 -9.586 1 79.56 331 SER A N 1
ATOM 2617 C CA . SER A 1 331 ? 27.078 32.062 -10.531 1 79.56 331 SER A CA 1
ATOM 2618 C C . SER A 1 331 ? 28.297 32.719 -9.891 1 79.56 331 SER A C 1
ATOM 2620 O O . SER A 1 331 ? 28.359 33.969 -9.781 1 79.56 331 SER A O 1
ATOM 2622 N N . ILE A 1 332 ? 29.188 31.953 -9.398 1 72.38 332 ILE A N 1
ATOM 2623 C CA . ILE A 1 332 ? 30.375 32.438 -8.719 1 72.38 332 ILE A CA 1
ATOM 2624 C C . ILE A 1 332 ? 31.578 32.344 -9.656 1 72.38 332 ILE A C 1
ATOM 2626 O O . ILE A 1 332 ? 31.672 31.438 -10.469 1 72.38 332 ILE A O 1
ATOM 2630 N N . LYS A 1 333 ? 32.25 33.438 -9.945 1 69.94 333 LYS A N 1
ATOM 2631 C CA . LYS A 1 333 ? 33.469 33.438 -10.758 1 69.94 333 LYS A CA 1
ATOM 2632 C C . LYS A 1 333 ? 34.656 32.844 -9.977 1 69.94 333 LYS A C 1
ATOM 2634 O O . LYS A 1 333 ? 34.688 32.906 -8.75 1 69.94 333 LYS A O 1
ATOM 2639 N N . PRO A 1 334 ? 35.5 32.062 -10.703 1 65.38 334 PRO A N 1
ATOM 2640 C CA . PRO A 1 334 ? 36.625 31.391 -10.039 1 65.38 334 PRO A CA 1
ATOM 2641 C C . PRO A 1 334 ? 37.469 32.344 -9.195 1 65.38 334 PRO A C 1
ATOM 2643 O O . PRO A 1 334 ? 38.406 31.922 -8.523 1 65.38 334 PRO A O 1
ATOM 2646 N N . ASP A 1 335 ? 37.031 33.562 -9.055 1 68.12 335 ASP A N 1
ATOM 2647 C CA . ASP A 1 335 ? 37.844 34.5 -8.258 1 68.12 335 ASP A CA 1
ATOM 2648 C C . ASP A 1 335 ? 38.031 33.969 -6.832 1 68.12 335 ASP A C 1
ATOM 2650 O O . ASP A 1 335 ? 37.312 33.062 -6.406 1 68.12 335 ASP A O 1
ATOM 2654 N N . ASP A 1 336 ? 39 34.531 -5.949 1 70.88 336 ASP A N 1
ATOM 2655 C CA . ASP A 1 336 ? 39.438 34 -4.66 1 70.88 336 ASP A CA 1
ATOM 2656 C C . ASP A 1 336 ? 38.344 34.125 -3.607 1 70.88 336 ASP A C 1
ATOM 2658 O O . ASP A 1 336 ? 37.875 35.219 -3.314 1 70.88 336 ASP A O 1
ATOM 2662 N N . LEU A 1 337 ? 37.625 33.031 -3.223 1 87.38 337 LEU A N 1
ATOM 2663 C CA . LEU A 1 337 ? 36.688 32.844 -2.111 1 87.38 337 LEU A CA 1
ATOM 2664 C C . LEU A 1 337 ? 37.438 32.75 -0.786 1 87.38 337 LEU A C 1
ATOM 2666 O O . LEU A 1 337 ? 37.125 31.891 0.038 1 87.38 337 LEU A O 1
ATOM 2670 N N . THR A 1 338 ? 38.25 33.656 -0.55 1 88.94 338 THR A N 1
ATOM 2671 C CA . THR A 1 338 ? 39.188 33.594 0.576 1 88.94 338 THR A CA 1
ATOM 2672 C C . THR A 1 338 ? 38.438 33.688 1.9 1 88.94 338 THR A C 1
ATOM 2674 O O . THR A 1 338 ? 38.719 32.938 2.832 1 88.94 338 THR A O 1
ATOM 2677 N N . PHE A 1 339 ? 37.531 34.5 1.99 1 91.06 339 PHE A N 1
ATOM 2678 C CA . PHE A 1 339 ? 36.844 34.719 3.256 1 91.06 339 PHE A CA 1
ATOM 2679 C C . PHE A 1 339 ? 35.875 33.562 3.537 1 91.06 339 PHE A C 1
ATOM 2681 O O . PHE A 1 339 ? 35.656 33.188 4.695 1 91.06 339 PHE A O 1
ATOM 2688 N N . LEU A 1 340 ? 35.312 33 2.506 1 92.44 340 LEU A N 1
ATOM 2689 C CA . LEU A 1 340 ? 34.5 31.828 2.715 1 92.44 340 LEU A CA 1
ATOM 2690 C C . LEU A 1 340 ? 35.312 30.688 3.309 1 92.44 340 LEU A C 1
ATOM 2692 O O . LEU A 1 340 ? 34.875 30.031 4.258 1 92.44 340 LEU A O 1
ATOM 2696 N N . TYR A 1 341 ? 36.5 30.516 2.762 1 93.44 341 TYR A N 1
ATOM 2697 C CA . TYR A 1 341 ? 37.406 29.484 3.264 1 93.44 341 TYR A CA 1
ATOM 2698 C C . TYR A 1 341 ? 37.812 29.781 4.699 1 93.44 341 TYR A C 1
ATOM 2700 O O . TYR A 1 341 ? 37.938 28.859 5.52 1 93.44 341 TYR A O 1
ATOM 2708 N N . THR A 1 342 ? 38 31 4.918 1 93.69 342 THR A N 1
ATOM 2709 C CA . THR A 1 342 ? 38.375 31.391 6.27 1 93.69 342 THR A CA 1
ATOM 2710 C C . THR A 1 342 ? 37.25 31.094 7.262 1 93.69 342 THR A C 1
ATOM 2712 O O . THR A 1 342 ? 37.5 30.578 8.352 1 93.69 342 THR A O 1
ATOM 2715 N N . PHE A 1 343 ? 36.125 31.406 6.906 1 94.06 343 PHE A N 1
ATOM 2716 C CA . PHE A 1 343 ? 34.969 31.125 7.758 1 94.06 343 PHE A CA 1
ATOM 2717 C C . PHE A 1 343 ? 34.844 29.641 8.031 1 94.06 343 PHE A C 1
ATOM 2719 O O . PHE A 1 343 ? 34.656 29.219 9.172 1 94.06 343 PHE A O 1
ATOM 2726 N N . LEU A 1 344 ? 35 28.844 6.996 1 96.38 344 LEU A N 1
ATOM 2727 C CA . LEU A 1 344 ? 34.844 27.406 7.098 1 96.38 344 LEU A CA 1
ATOM 2728 C C . LEU A 1 344 ? 36 26.75 7.824 1 96.38 344 LEU A C 1
ATOM 2730 O O . LEU A 1 344 ? 35.906 25.625 8.32 1 96.38 344 LEU A O 1
ATOM 2734 N N . ALA A 1 345 ? 37.094 27.438 7.887 1 95.94 345 ALA A N 1
ATOM 2735 C CA . ALA A 1 345 ? 38.312 26.906 8.516 1 95.94 345 ALA A CA 1
ATOM 2736 C C . ALA A 1 345 ? 38.281 27.109 10.023 1 95.94 345 ALA A C 1
ATOM 2738 O O . ALA A 1 345 ? 39 26.438 10.766 1 95.94 345 ALA A O 1
ATOM 2739 N N . ARG A 1 346 ? 37.5 27.953 10.391 1 94.88 346 ARG A N 1
ATOM 2740 C CA . ARG A 1 346 ? 37.312 28.188 11.82 1 94.88 346 ARG A CA 1
ATOM 2741 C C . ARG A 1 346 ? 36.281 27.234 12.406 1 94.88 346 ARG A C 1
ATOM 2743 O O . ARG A 1 346 ? 35.375 26.781 11.703 1 94.88 346 ARG A O 1
ATOM 2750 N N . PRO A 1 347 ? 36.594 27 13.719 1 93.44 347 PRO A N 1
ATOM 2751 C CA . PRO A 1 347 ? 35.594 26.109 14.32 1 93.44 347 PRO A CA 1
ATOM 2752 C C . PRO A 1 347 ? 34.188 26.625 14.195 1 93.44 347 PRO A C 1
ATOM 2754 O O . PRO A 1 347 ? 33.906 27.797 14.5 1 93.44 347 PRO A O 1
ATOM 2757 N N . ASN A 1 348 ? 33.344 25.844 13.664 1 94.25 348 ASN A N 1
ATOM 2758 C CA . ASN A 1 348 ? 31.953 26.234 13.453 1 94.25 348 ASN A CA 1
ATOM 2759 C C . ASN A 1 348 ? 31 25.062 13.719 1 94.25 348 ASN A C 1
ATOM 2761 O O . ASN A 1 348 ? 31.438 23.984 14.117 1 94.25 348 ASN A O 1
ATOM 2765 N N . SER A 1 349 ? 29.672 25.328 13.555 1 95.31 349 SER A N 1
ATOM 2766 C CA . SER A 1 349 ? 28.656 24.312 13.875 1 95.31 349 SER A CA 1
ATOM 2767 C C . SER A 1 349 ? 27.922 23.844 12.625 1 95.31 349 SER A C 1
ATOM 2769 O O . SER A 1 349 ? 26.828 23.297 12.711 1 95.31 349 SER A O 1
ATOM 2771 N N . ILE A 1 350 ? 28.5 23.953 11.445 1 97.31 350 ILE A N 1
ATOM 2772 C CA . ILE A 1 350 ? 27.844 23.625 10.188 1 97.31 350 ILE A CA 1
ATOM 2773 C C . ILE A 1 350 ? 27.688 22.109 10.07 1 97.31 350 ILE A C 1
ATOM 2775 O O . ILE A 1 350 ? 28.672 21.375 10.102 1 97.31 350 ILE A O 1
ATOM 2779 N N . ASN A 1 351 ? 26.516 21.703 10.008 1 97.56 351 ASN A N 1
ATOM 2780 C CA . ASN A 1 351 ? 26.203 20.281 9.797 1 97.56 351 ASN A CA 1
ATOM 2781 C C . ASN A 1 351 ? 25.797 20.016 8.359 1 97.56 351 ASN A C 1
ATOM 2783 O O . ASN A 1 351 ? 25.891 18.875 7.891 1 97.56 351 ASN A O 1
ATOM 2787 N N . TYR A 1 352 ? 25.188 20.922 7.711 1 98.44 352 TYR A N 1
ATOM 2788 C CA . TYR A 1 352 ? 24.703 20.812 6.34 1 98.44 352 TYR A CA 1
ATOM 2789 C C . TYR A 1 352 ? 25.281 21.922 5.469 1 98.44 352 TYR A C 1
ATOM 2791 O O . TYR A 1 352 ? 24.969 23.109 5.668 1 98.44 352 TYR A O 1
ATOM 2799 N N . LEU A 1 353 ? 26.109 21.594 4.543 1 98.31 353 LEU A N 1
ATOM 2800 C CA . LEU A 1 353 ? 26.734 22.547 3.652 1 98.31 353 LEU A CA 1
ATOM 2801 C C . LEU A 1 353 ? 26.422 22.234 2.195 1 98.31 353 LEU A C 1
ATOM 2803 O O . LEU A 1 353 ? 26.734 21.141 1.72 1 98.31 353 LEU A O 1
ATOM 2807 N N . ASP A 1 354 ? 25.812 23.141 1.466 1 98.12 354 ASP A N 1
ATOM 2808 C CA . ASP A 1 354 ? 25.469 22.953 0.059 1 98.12 354 ASP A CA 1
ATOM 2809 C C . ASP A 1 354 ? 26.062 24.062 -0.805 1 98.12 354 ASP A C 1
ATOM 2811 O O . ASP A 1 354 ? 25.625 25.203 -0.75 1 98.12 354 ASP A O 1
ATOM 2815 N N . LEU A 1 355 ? 27.016 23.703 -1.518 1 95.75 355 LEU A N 1
ATOM 2816 C CA . LEU A 1 355 ? 27.672 24.625 -2.432 1 95.75 355 LEU A CA 1
ATOM 2817 C C . LEU A 1 355 ? 27.484 24.188 -3.881 1 95.75 355 LEU A C 1
ATOM 2819 O O . LEU A 1 355 ? 28.359 24.422 -4.719 1 95.75 355 LEU A O 1
ATOM 2823 N N . SER A 1 356 ? 26.391 23.594 -4.223 1 96.06 356 SER A N 1
ATOM 2824 C CA . SER A 1 356 ? 26.109 23.016 -5.539 1 96.06 356 SER A CA 1
ATOM 2825 C C . SER A 1 356 ? 26.172 24.094 -6.625 1 96.06 356 SER A C 1
ATOM 2827 O O . SER A 1 356 ? 25.656 25.188 -6.453 1 96.06 356 SER A O 1
ATOM 2829 N N . ASN A 1 357 ? 26.844 23.734 -7.715 1 92.62 357 ASN A N 1
ATOM 2830 C CA . ASN A 1 357 ? 26.922 24.547 -8.922 1 92.62 357 ASN A CA 1
ATOM 2831 C C . ASN A 1 357 ? 27.547 25.922 -8.633 1 92.62 357 ASN A C 1
ATOM 2833 O O . ASN A 1 357 ? 27.062 26.938 -9.125 1 92.62 357 ASN A O 1
ATOM 2837 N N . THR A 1 358 ? 28.375 25.906 -7.695 1 90.12 358 THR A N 1
ATOM 2838 C CA . THR A 1 358 ? 29.188 27.094 -7.469 1 90.12 358 THR A CA 1
ATOM 2839 C C . THR A 1 358 ? 30.562 26.938 -8.109 1 90.12 358 THR A C 1
ATOM 2841 O O . THR A 1 358 ? 30.938 25.859 -8.555 1 90.12 358 THR A O 1
ATOM 2844 N N . ASP A 1 359 ? 31.422 28 -8.203 1 84.56 359 ASP A N 1
ATOM 2845 C CA . ASP A 1 359 ? 32.75 27.922 -8.82 1 84.56 359 ASP A CA 1
ATOM 2846 C C . ASP A 1 359 ? 33.812 27.672 -7.77 1 84.56 359 ASP A C 1
ATOM 2848 O O . ASP A 1 359 ? 35 27.984 -8.008 1 84.56 359 ASP A O 1
ATOM 2852 N N . CYS A 1 360 ? 33.344 27.172 -6.688 1 87.25 360 CYS A N 1
ATOM 2853 C CA . CYS A 1 360 ? 34.312 26.766 -5.676 1 87.25 360 CYS A CA 1
ATOM 2854 C C . CYS A 1 360 ? 35.125 25.578 -6.16 1 87.25 360 CYS A C 1
ATOM 2856 O O . CYS A 1 360 ? 34.719 24.859 -7.074 1 87.25 360 CYS A O 1
ATOM 2858 N N . SER A 1 361 ? 36.406 25.516 -5.652 1 90.5 361 SER A N 1
ATOM 2859 C CA . SER A 1 361 ? 37.25 24.359 -5.961 1 90.5 361 SER A CA 1
ATOM 2860 C C . SER A 1 361 ? 37.375 23.453 -4.746 1 90.5 361 SER A C 1
ATOM 2862 O O . SER A 1 361 ? 37.594 23.922 -3.627 1 90.5 361 SER A O 1
ATOM 2864 N N . MET A 1 362 ? 37.375 22.188 -4.922 1 94.25 362 MET A N 1
ATOM 2865 C CA . MET A 1 362 ? 37.344 21.219 -3.824 1 94.25 362 MET A CA 1
ATOM 2866 C C . MET A 1 362 ? 38.719 21.141 -3.148 1 94.25 362 MET A C 1
ATOM 2868 O O . MET A 1 362 ? 38.812 20.922 -1.938 1 94.25 362 MET A O 1
ATOM 2872 N N . ASP A 1 363 ? 39.781 21.281 -3.939 1 91.69 363 ASP A N 1
ATOM 2873 C CA . ASP A 1 363 ? 41.125 21.156 -3.393 1 91.69 363 ASP A CA 1
ATOM 2874 C C . ASP A 1 363 ? 41.375 22.234 -2.338 1 91.69 363 ASP A C 1
ATOM 2876 O O . ASP A 1 363 ? 42.062 21.969 -1.337 1 91.69 363 ASP A O 1
ATOM 2880 N N . MET A 1 364 ? 40.812 23.375 -2.549 1 90.81 364 MET A N 1
ATOM 2881 C CA . MET A 1 364 ? 40.938 24.469 -1.577 1 90.81 364 MET A CA 1
ATOM 2882 C C . MET A 1 364 ? 39.906 24.312 -0.447 1 90.81 364 MET A C 1
ATOM 2884 O O . MET A 1 364 ? 40.25 24.531 0.721 1 90.81 364 MET A O 1
ATOM 2888 N N . LEU A 1 365 ? 38.75 23.984 -0.795 1 94.25 365 LEU A N 1
ATOM 2889 C CA . LEU A 1 365 ? 37.656 23.844 0.151 1 94.25 365 LEU A CA 1
ATOM 2890 C C . LEU A 1 365 ? 37.969 22.812 1.226 1 94.25 365 LEU A C 1
ATOM 2892 O O . LEU A 1 365 ? 37.688 23.016 2.404 1 94.25 365 LEU A O 1
ATOM 2896 N N . CYS A 1 366 ? 38.594 21.688 0.827 1 94.88 366 CYS A N 1
ATOM 2897 C CA . CYS A 1 366 ? 38.844 20.578 1.745 1 94.88 366 CYS A CA 1
ATOM 2898 C C . CYS A 1 366 ? 39.781 21.031 2.863 1 94.88 366 CYS A C 1
ATOM 2900 O O . CYS A 1 366 ? 39.656 20.594 4.008 1 94.88 366 CYS A O 1
ATOM 2902 N N . GLY A 1 367 ? 40.75 21.875 2.521 1 95.25 367 GLY A N 1
ATOM 2903 C CA . GLY A 1 367 ? 41.656 22.391 3.555 1 95.25 367 GLY A CA 1
ATOM 2904 C C . GLY A 1 367 ? 40.906 23.172 4.633 1 95.25 367 GLY A C 1
ATOM 2905 O O . GLY A 1 367 ? 41.219 23.047 5.816 1 95.25 367 GLY A O 1
ATOM 2906 N N . ALA A 1 368 ? 40.031 23.922 4.207 1 96.19 368 ALA A N 1
ATOM 2907 C CA . ALA A 1 368 ? 39.219 24.719 5.137 1 96.19 368 ALA A CA 1
ATOM 2908 C C . ALA A 1 368 ? 38.312 23.812 5.977 1 96.19 368 ALA A C 1
ATOM 2910 O O . ALA A 1 368 ? 38.25 23.969 7.199 1 96.19 368 ALA A O 1
ATOM 2911 N N . LEU A 1 369 ? 37.656 22.875 5.355 1 97.94 369 LEU A N 1
ATOM 2912 C CA . LEU A 1 369 ? 36.75 21.969 6.039 1 97.94 369 LEU A CA 1
ATOM 2913 C C . LEU A 1 369 ? 37.469 21.125 7.074 1 97.94 369 LEU A C 1
ATOM 2915 O O . LEU A 1 369 ? 36.938 20.859 8.148 1 97.94 369 LEU A O 1
ATOM 2919 N N . LEU A 1 370 ? 38.688 20.703 6.738 1 97.62 370 LEU A N 1
ATOM 2920 C CA . LEU A 1 370 ? 39.5 19.875 7.625 1 97.62 370 LEU A CA 1
ATOM 2921 C C . LEU A 1 370 ? 39.781 20.609 8.938 1 97.62 370 LEU A C 1
ATOM 2923 O O . LEU A 1 370 ? 39.75 19.984 10.008 1 97.62 370 LEU A O 1
ATOM 2927 N N . ARG A 1 371 ? 39.938 21.812 8.828 1 96.75 371 ARG A N 1
ATOM 2928 C CA . ARG A 1 371 ? 40.281 22.609 10 1 96.75 371 ARG A CA 1
ATOM 2929 C C . ARG A 1 371 ? 39.062 22.953 10.82 1 96.75 371 ARG A C 1
ATOM 2931 O O . ARG A 1 371 ? 39.094 22.969 12.055 1 96.75 371 ARG A O 1
ATOM 2938 N N . GLY A 1 372 ? 37.969 23.188 10.195 1 96.25 372 GLY A N 1
ATOM 2939 C CA . GLY A 1 372 ? 36.906 23.797 10.93 1 96.25 372 GLY A CA 1
ATOM 2940 C C . GLY A 1 372 ? 35.656 22.953 10.984 1 96.25 372 GLY A C 1
ATOM 2941 O O . GLY A 1 372 ? 34.781 23.141 11.844 1 96.25 372 GLY A O 1
ATOM 2942 N N . CYS A 1 373 ? 35.406 21.984 10.164 1 96.88 373 CYS A N 1
ATOM 2943 C CA . CYS A 1 373 ? 34.094 21.391 10.008 1 96.88 373 CYS A CA 1
ATOM 2944 C C . CYS A 1 373 ? 34.156 19.891 10.273 1 96.88 373 CYS A C 1
ATOM 2946 O O . CYS A 1 373 ? 33.156 19.188 10.094 1 96.88 373 CYS A O 1
ATOM 2948 N N . THR A 1 374 ? 35.125 19.234 10.656 1 96.12 374 THR A N 1
ATOM 2949 C CA . THR A 1 374 ? 35.312 17.781 10.758 1 96.12 374 THR A CA 1
ATOM 2950 C C . THR A 1 374 ? 34.406 17.203 11.852 1 96.12 374 THR A C 1
ATOM 2952 O O . THR A 1 374 ? 33.969 16.062 11.75 1 96.12 374 THR A O 1
ATOM 2955 N N . GLN A 1 375 ? 34.062 17.953 12.828 1 95.69 375 GLN A N 1
ATOM 2956 C CA . GLN A 1 375 ? 33.375 17.422 14.008 1 95.69 375 GLN A CA 1
ATOM 2957 C C . GLN A 1 375 ? 31.875 17.328 13.789 1 95.69 375 GLN A C 1
ATOM 2959 O O . GLN A 1 375 ? 31.203 16.484 14.367 1 95.69 375 GLN A O 1
ATOM 2964 N N . GLN A 1 376 ? 31.359 18.297 12.922 1 96 376 GLN A N 1
ATOM 2965 C CA . GLN A 1 376 ? 29.906 18.406 12.922 1 96 376 GLN A CA 1
ATOM 2966 C C . GLN A 1 376 ? 29.344 18.172 11.531 1 96 376 GLN A C 1
ATOM 2968 O O . GLN A 1 376 ? 28.141 17.906 11.375 1 96 376 GLN A O 1
ATOM 2973 N N . LEU A 1 377 ? 30.062 18.203 10.5 1 97.81 377 LEU A N 1
ATOM 2974 C CA . LEU A 1 377 ? 29.578 18.141 9.117 1 97.81 377 LEU A CA 1
ATOM 2975 C C . LEU A 1 377 ? 28.984 16.766 8.812 1 97.81 377 LEU A C 1
ATOM 2977 O O . LEU A 1 377 ? 29.703 15.758 8.812 1 97.81 377 LEU A O 1
ATOM 2981 N N . THR A 1 378 ? 27.703 16.734 8.562 1 98.06 378 THR A N 1
ATOM 2982 C CA . THR A 1 378 ? 27 15.484 8.273 1 98.06 378 THR A CA 1
ATOM 2983 C C . THR A 1 378 ? 26.672 15.375 6.793 1 98.06 378 THR A C 1
ATOM 2985 O O . THR A 1 378 ? 26.672 14.281 6.227 1 98.06 378 THR A O 1
ATOM 2988 N N . HIS A 1 379 ? 26.328 16.5 6.141 1 98.5 379 HIS A N 1
ATOM 2989 C CA . HIS A 1 379 ? 25.938 16.547 4.738 1 98.5 379 HIS A CA 1
ATOM 2990 C C . HIS A 1 379 ? 26.828 17.5 3.947 1 98.5 379 HIS A C 1
ATOM 2992 O O . HIS A 1 379 ? 26.875 18.703 4.25 1 98.5 379 HIS A O 1
ATOM 2998 N N . LEU A 1 380 ? 27.469 16.969 3.045 1 98.44 380 LEU A N 1
ATOM 2999 C CA . LEU A 1 380 ? 28.297 17.766 2.148 1 98.44 380 LEU A CA 1
ATOM 3000 C C . LEU A 1 380 ? 27.828 17.641 0.705 1 98.44 380 LEU A C 1
ATOM 3002 O O . LEU A 1 380 ? 27.969 16.578 0.091 1 98.44 380 LEU A O 1
ATOM 3006 N N . LYS A 1 381 ? 27.297 18.703 0.074 1 98.19 381 LYS A N 1
ATOM 3007 C CA . LYS A 1 381 ? 26.766 18.703 -1.29 1 98.19 381 LYS A CA 1
ATOM 3008 C C . LYS A 1 381 ? 27.594 19.609 -2.195 1 98.19 381 LYS A C 1
ATOM 3010 O O . LYS A 1 381 ? 27.578 20.844 -2.047 1 98.19 381 LYS A O 1
ATOM 3015 N N . LEU A 1 382 ? 28.203 18.969 -3.152 1 97.38 382 LEU A N 1
ATOM 3016 C CA . LEU A 1 382 ? 29.062 19.734 -4.051 1 97.38 382 LEU A CA 1
ATOM 3017 C C . LEU A 1 382 ? 28.797 19.359 -5.504 1 97.38 382 LEU A C 1
ATOM 3019 O O . LEU A 1 382 ? 29.719 19.297 -6.316 1 97.38 382 LEU A O 1
ATOM 3023 N N . PRO A 1 383 ? 27.562 18.984 -5.84 1 96.38 383 PRO A N 1
ATOM 3024 C CA . PRO A 1 383 ? 27.344 18.672 -7.25 1 96.38 383 PRO A CA 1
ATOM 3025 C C . PRO A 1 383 ? 27.641 19.844 -8.172 1 96.38 383 PRO A C 1
ATOM 3027 O O . PRO A 1 383 ? 27.344 21 -7.844 1 96.38 383 PRO A O 1
ATOM 3030 N N . GLY A 1 384 ? 28.281 19.562 -9.227 1 94.31 384 GLY A N 1
ATOM 3031 C CA . GLY A 1 384 ? 28.562 20.562 -10.234 1 94.31 384 GLY A CA 1
ATOM 3032 C C . GLY A 1 384 ? 29.75 21.438 -9.883 1 94.31 384 GLY A C 1
ATOM 3033 O O . GLY A 1 384 ? 30.031 22.422 -10.586 1 94.31 384 GLY A O 1
ATOM 3034 N N . VAL A 1 385 ? 30.469 21.141 -8.836 1 93.31 385 VAL A N 1
ATOM 3035 C CA . VAL A 1 385 ? 31.672 21.844 -8.438 1 93.31 385 VAL A CA 1
ATOM 3036 C C . VAL A 1 385 ? 32.906 21.156 -9.031 1 93.31 385 VAL A C 1
ATOM 3038 O O . VAL A 1 385 ? 32.906 19.938 -9.18 1 93.31 385 VAL A O 1
ATOM 3041 N N . VAL A 1 386 ? 34 21.953 -9.344 1 91.88 386 VAL A N 1
ATOM 3042 C CA . VAL A 1 386 ? 35.188 21.344 -9.953 1 91.88 386 VAL A CA 1
ATOM 3043 C C . VAL A 1 386 ? 36.188 21.016 -8.875 1 91.88 386 VAL A C 1
ATOM 3045 O O . VAL A 1 386 ? 36.188 21.625 -7.797 1 91.88 386 VAL A O 1
ATOM 3048 N N . PHE A 1 387 ? 37.062 20.016 -9.117 1 93.88 387 PHE A N 1
ATOM 3049 C CA . PHE A 1 387 ? 38.125 19.672 -8.164 1 93.88 387 PHE A CA 1
ATOM 3050 C C . PHE A 1 387 ? 39.156 20.781 -8.062 1 93.88 387 PHE A C 1
ATOM 3052 O O . PHE A 1 387 ? 39.5 21.219 -6.961 1 93.88 387 PHE A O 1
ATOM 3059 N N . THR A 1 388 ? 39.562 21.234 -9.266 1 90.81 388 THR A N 1
ATOM 3060 C CA . THR A 1 388 ? 40.531 22.312 -9.328 1 90.81 388 THR A CA 1
ATOM 3061 C C . THR A 1 388 ? 40.375 23.109 -10.617 1 90.81 388 THR A C 1
ATOM 3063 O O . THR A 1 388 ? 39.906 22.594 -11.625 1 90.81 388 THR A O 1
ATOM 3066 N N . HIS A 1 389 ? 40.719 24.406 -10.5 1 86.94 389 HIS A N 1
ATOM 3067 C CA . HIS A 1 389 ? 40.688 25.25 -11.68 1 86.94 389 HIS A CA 1
ATOM 3068 C C . HIS A 1 389 ? 42 25.219 -12.422 1 86.94 389 HIS A C 1
ATOM 3070 O O . HIS A 1 389 ? 42.125 25.75 -13.539 1 86.94 389 HIS A O 1
ATOM 3076 N N . LYS A 1 390 ? 42.875 24.547 -11.852 1 83.5 390 LYS A N 1
ATOM 3077 C CA . LYS A 1 390 ? 44.188 24.422 -12.492 1 83.5 390 LYS A CA 1
ATOM 3078 C C . LYS A 1 390 ? 44.156 23.453 -13.672 1 83.5 390 LYS A C 1
ATOM 3080 O O . LYS A 1 390 ? 43.25 22.594 -13.742 1 83.5 390 LYS A O 1
ATOM 3085 N N . LYS A 1 391 ? 45.125 23.703 -14.719 1 78 391 LYS A N 1
ATOM 3086 C CA . LYS A 1 391 ? 45.188 22.828 -15.891 1 78 391 LYS A CA 1
ATOM 3087 C C . LYS A 1 391 ? 45.594 21.406 -15.508 1 78 391 LYS A C 1
ATOM 3089 O O . LYS A 1 391 ? 46.312 21.203 -14.531 1 78 391 LYS A O 1
ATOM 3094 N N . SER A 1 392 ? 45.094 20.375 -16.172 1 72.12 392 SER A N 1
ATOM 3095 C CA . SER A 1 392 ? 45.219 18.938 -15.914 1 72.12 392 SER A CA 1
ATOM 3096 C C . SER A 1 392 ? 46.688 18.562 -15.711 1 72.12 392 SER A C 1
ATOM 3098 O O . SER A 1 392 ? 47 17.75 -14.836 1 72.12 392 SER A O 1
ATOM 3100 N N . LYS A 1 393 ? 47.688 19.234 -16.484 1 73.12 393 LYS A N 1
ATOM 3101 C CA . LYS A 1 393 ? 49.094 18.891 -16.438 1 73.12 393 LYS A CA 1
ATOM 3102 C C . LYS A 1 393 ? 49.719 19.312 -15.102 1 73.12 393 LYS A C 1
ATOM 3104 O O . LYS A 1 393 ? 50.719 18.734 -14.656 1 73.12 393 LYS A O 1
ATOM 3109 N N . ASP A 1 394 ? 49.031 20.141 -14.445 1 79.38 394 ASP A N 1
ATOM 3110 C CA . ASP A 1 394 ? 49.562 20.734 -13.219 1 79.38 394 ASP A CA 1
ATOM 3111 C C . ASP A 1 394 ? 48.75 20.281 -12.008 1 79.38 394 ASP A C 1
ATOM 3113 O O . ASP A 1 394 ? 48.75 20.953 -10.969 1 79.38 394 ASP A O 1
ATOM 3117 N N . LEU A 1 395 ? 48.062 19.125 -12.148 1 84.44 395 LEU A N 1
ATOM 3118 C CA . LEU A 1 395 ? 47.188 18.703 -11.07 1 84.44 395 LEU A CA 1
ATOM 3119 C C . LEU A 1 395 ? 47.969 18.172 -9.883 1 84.44 395 LEU A C 1
ATOM 3121 O O . LEU A 1 395 ? 48.75 17.25 -10.023 1 84.44 395 LEU A O 1
ATOM 3125 N N . VAL A 1 396 ? 48 18.906 -8.789 1 87.69 396 VAL A N 1
ATOM 3126 C CA . VAL A 1 396 ? 48.562 18.469 -7.52 1 87.69 396 VAL A CA 1
ATOM 3127 C C . VAL A 1 396 ? 47.438 18.203 -6.512 1 87.69 396 VAL A C 1
ATOM 3129 O O . VAL A 1 396 ? 46.562 19.047 -6.316 1 87.69 396 VAL A O 1
ATOM 3132 N N . ILE A 1 397 ? 47.438 16.984 -5.977 1 93.94 397 ILE A N 1
ATOM 3133 C CA . ILE A 1 397 ? 46.406 16.641 -4.988 1 93.94 397 ILE A CA 1
ATOM 3134 C C . ILE A 1 397 ? 46.906 17 -3.59 1 93.94 397 ILE A C 1
ATOM 3136 O O . ILE A 1 397 ? 47.875 16.406 -3.084 1 93.94 397 ILE A O 1
ATOM 3140 N N . PRO A 1 398 ? 46.281 17.906 -3.031 1 94.44 398 PRO A N 1
ATOM 3141 C CA . PRO A 1 398 ? 46.719 18.281 -1.679 1 94.44 398 PRO A CA 1
ATOM 3142 C C . PRO A 1 398 ? 46.5 17.156 -0.664 1 94.44 398 PRO A C 1
ATOM 3144 O O . PRO A 1 398 ? 45.531 16.391 -0.764 1 94.44 398 PRO A O 1
ATOM 3147 N N . GLN A 1 399 ? 47.344 17.141 0.388 1 95.56 399 GLN A N 1
ATOM 3148 C CA . GLN A 1 399 ? 47.25 16.125 1.433 1 95.56 399 GLN A CA 1
ATOM 3149 C C . GLN A 1 399 ? 46 16.297 2.258 1 95.56 399 GLN A C 1
ATOM 3151 O O . GLN A 1 399 ? 45.469 15.336 2.814 1 95.56 399 GLN A O 1
ATOM 3156 N N . THR A 1 400 ? 45.562 17.438 2.248 1 96.19 400 THR A N 1
ATOM 3157 C CA . THR A 1 400 ? 44.375 17.781 3.035 1 96.19 400 THR A CA 1
ATOM 3158 C C . THR A 1 400 ? 43.156 17.062 2.494 1 96.19 400 THR A C 1
ATOM 3160 O O . THR A 1 400 ? 42.188 16.828 3.23 1 96.19 400 THR A O 1
ATOM 3163 N N . TRP A 1 401 ? 43.219 16.75 1.24 1 96.88 401 TRP A N 1
ATOM 3164 C CA . TRP A 1 401 ? 42.094 16.078 0.595 1 96.88 401 TRP A CA 1
ATOM 3165 C C . TRP A 1 401 ? 41.844 14.703 1.209 1 96.88 401 TRP A C 1
ATOM 3167 O O . TRP A 1 401 ? 40.781 14.438 1.733 1 96.88 401 TRP A O 1
ATOM 3177 N N . LYS A 1 402 ? 42.781 13.922 1.238 1 97.12 402 LYS A N 1
ATOM 3178 C CA . LYS A 1 402 ? 42.688 12.602 1.853 1 97.12 402 LYS A CA 1
ATOM 3179 C C . LYS A 1 402 ? 42.469 12.703 3.357 1 97.12 402 LYS A C 1
ATOM 3181 O O . LYS A 1 402 ? 41.688 11.961 3.926 1 97.12 402 LYS A O 1
ATOM 3186 N N . GLN A 1 403 ? 43.125 13.633 3.928 1 97.56 403 GLN A N 1
ATOM 3187 C CA . GLN A 1 403 ? 43.062 13.812 5.375 1 97.56 403 GLN A CA 1
ATOM 3188 C C . GLN A 1 403 ? 41.688 14.203 5.824 1 97.56 403 GLN A C 1
ATOM 3190 O O . GLN A 1 403 ? 41.219 13.805 6.898 1 97.56 403 GLN A O 1
ATOM 3195 N N . PHE A 1 404 ? 41.094 15.023 5.094 1 97.25 404 PHE A N 1
ATOM 3196 C CA . PHE A 1 404 ? 39.75 15.445 5.438 1 97.25 404 PHE A CA 1
ATOM 3197 C C . PHE A 1 404 ? 38.812 14.242 5.598 1 97.25 404 PHE A C 1
ATOM 3199 O O . PHE A 1 404 ? 38.188 14.086 6.633 1 97.25 404 PHE A O 1
ATOM 3206 N N . PHE A 1 405 ? 38.75 13.328 4.613 1 98.06 405 PHE A N 1
ATOM 3207 C CA . PHE A 1 405 ? 37.875 12.18 4.625 1 98.06 405 PHE A CA 1
ATOM 3208 C C . PHE A 1 405 ? 38.281 11.164 5.684 1 98.06 405 PHE A C 1
ATOM 3210 O O . PHE A 1 405 ? 37.469 10.406 6.199 1 98.06 405 PHE A O 1
ATOM 3217 N N . ASN A 1 406 ? 39.531 11.219 6.016 1 97.38 406 ASN A N 1
ATOM 3218 C CA . ASN A 1 406 ? 40.031 10.352 7.066 1 97.38 406 ASN A CA 1
ATOM 3219 C C . ASN A 1 406 ? 39.656 10.852 8.453 1 97.38 406 ASN A C 1
ATOM 3221 O O . ASN A 1 406 ? 39.594 10.078 9.406 1 97.38 406 ASN A O 1
ATOM 3225 N N . SER A 1 407 ? 39.344 12.141 8.516 1 97.31 407 SER A N 1
ATOM 3226 C CA . SER A 1 407 ? 39.25 12.766 9.836 1 97.31 407 SER A CA 1
ATOM 3227 C C . SER A 1 407 ? 37.781 13.094 10.188 1 97.31 407 SER A C 1
ATOM 3229 O O . SER A 1 407 ? 37.469 13.383 11.344 1 97.31 407 SER A O 1
ATOM 3231 N N . VAL A 1 408 ? 36.938 13.195 9.289 1 97.25 408 VAL A N 1
ATOM 3232 C CA . VAL A 1 408 ? 35.531 13.578 9.547 1 97.25 408 VAL A CA 1
ATOM 3233 C C . VAL A 1 408 ? 34.906 12.609 10.547 1 97.25 408 VAL A C 1
ATOM 3235 O O . VAL A 1 408 ? 35.125 11.398 10.469 1 97.25 408 VAL A O 1
ATOM 3238 N N . ALA A 1 409 ? 34.125 13.094 11.492 1 96.81 409 ALA A N 1
ATOM 3239 C CA . ALA A 1 409 ? 33.656 12.305 12.625 1 96.81 409 ALA A CA 1
ATOM 3240 C C . ALA A 1 409 ? 32.219 11.789 12.375 1 96.81 409 ALA A C 1
ATOM 3242 O O . ALA A 1 409 ? 31.875 10.703 12.828 1 96.81 409 ALA A O 1
ATOM 3243 N N . VAL A 1 410 ? 31.422 12.617 11.617 1 97 410 VAL A N 1
ATOM 3244 C CA . VAL A 1 410 ? 30.016 12.25 11.586 1 97 410 VAL A CA 1
ATOM 3245 C C . VAL A 1 410 ? 29.484 12.352 10.156 1 97 410 VAL A C 1
ATOM 3247 O O . VAL A 1 410 ? 28.266 12.305 9.938 1 97 410 VAL A O 1
ATOM 3250 N N . LEU A 1 411 ? 30.312 12.477 9.117 1 97.31 411 LEU A N 1
ATOM 3251 C CA . LEU A 1 411 ? 29.922 12.656 7.723 1 97.31 411 LEU A CA 1
ATOM 3252 C C . LEU A 1 411 ? 29.125 11.445 7.23 1 97.31 411 LEU A C 1
ATOM 3254 O O . LEU A 1 411 ? 29.578 10.305 7.371 1 97.31 411 LEU A O 1
ATOM 3258 N N . GLU A 1 412 ? 27.953 11.703 6.672 1 97.88 412 GLU A N 1
ATOM 3259 C CA . GLU A 1 412 ? 27.078 10.617 6.246 1 97.88 412 GLU A CA 1
ATOM 3260 C C . GLU A 1 412 ? 26.734 10.734 4.762 1 97.88 412 GLU A C 1
ATOM 3262 O O . GLU A 1 412 ? 26.688 9.727 4.051 1 97.88 412 GLU A O 1
ATOM 3267 N N . HIS A 1 413 ? 26.453 11.938 4.297 1 98.44 413 HIS A N 1
ATOM 3268 C CA . HIS A 1 413 ? 26.047 12.133 2.91 1 98.44 413 HIS A CA 1
ATOM 3269 C C . HIS A 1 413 ? 27.047 12.984 2.148 1 98.44 413 HIS A C 1
ATOM 3271 O O . HIS A 1 413 ? 27.312 14.125 2.531 1 98.44 413 HIS A O 1
ATOM 3277 N N . ILE A 1 414 ? 27.547 12.414 1.146 1 98.31 414 ILE A N 1
ATOM 3278 C CA . ILE A 1 414 ? 28.5 13.094 0.281 1 98.31 414 ILE A CA 1
ATOM 3279 C C . ILE A 1 414 ? 27.984 13.078 -1.159 1 98.31 414 ILE A C 1
ATOM 3281 O O . ILE A 1 414 ? 27.859 12.016 -1.768 1 98.31 414 ILE A O 1
ATOM 3285 N N . ASP A 1 415 ? 27.656 14.164 -1.688 1 98.5 415 ASP A N 1
ATOM 3286 C CA . ASP A 1 415 ? 27.203 14.273 -3.068 1 98.5 415 ASP A CA 1
ATOM 3287 C C . ASP A 1 415 ? 28.25 14.945 -3.945 1 98.5 415 ASP A C 1
ATOM 3289 O O . ASP A 1 415 ? 28.438 16.172 -3.877 1 98.5 415 ASP A O 1
ATOM 3293 N N . LEU A 1 416 ? 28.922 14.203 -4.727 1 98.12 416 LEU A N 1
ATOM 3294 C CA . LEU A 1 416 ? 29.922 14.695 -5.668 1 98.12 416 LEU A CA 1
ATOM 3295 C C . LEU A 1 416 ? 29.5 14.445 -7.105 1 98.12 416 LEU A C 1
ATOM 3297 O O . LEU A 1 416 ? 30.328 14.164 -7.969 1 98.12 416 LEU A O 1
ATOM 3301 N N . SER A 1 417 ? 28.203 14.461 -7.352 1 98 417 SER A N 1
ATOM 3302 C CA . SER A 1 417 ? 27.703 14.203 -8.695 1 98 417 SER A CA 1
ATOM 3303 C C . SER A 1 417 ? 28.031 15.352 -9.641 1 98 417 SER A C 1
ATOM 3305 O O . SER A 1 417 ? 28.125 16.5 -9.211 1 98 417 SER A O 1
ATOM 3307 N N . ASN A 1 418 ? 28.281 15.031 -10.891 1 96.94 418 ASN A N 1
ATOM 3308 C CA . ASN A 1 418 ? 28.484 16 -11.961 1 96.94 418 ASN A CA 1
ATOM 3309 C C . ASN A 1 418 ? 29.656 16.938 -11.648 1 96.94 418 ASN A C 1
ATOM 3311 O O . ASN A 1 418 ? 29.547 18.141 -11.812 1 96.94 418 ASN A O 1
ATOM 3315 N N . THR A 1 419 ? 30.734 16.391 -11.109 1 95.62 419 THR A N 1
ATOM 3316 C 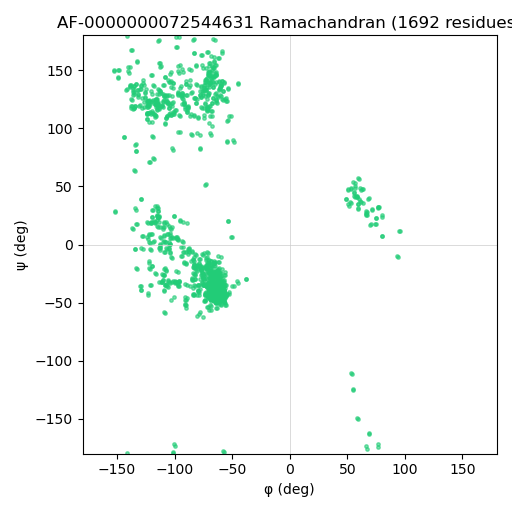CA . THR A 1 419 ? 31.891 17.219 -10.75 1 95.62 419 THR A CA 1
ATOM 3317 C C . THR A 1 419 ? 33.062 16.969 -11.695 1 95.62 419 THR A C 1
ATOM 3319 O O . THR A 1 419 ? 34.094 17.641 -11.617 1 95.62 419 THR A O 1
ATOM 3322 N N . LYS A 1 420 ? 33 16.047 -12.57 1 92.94 420 LYS A N 1
ATOM 3323 C CA . LYS A 1 420 ? 34.125 15.625 -13.422 1 92.94 420 LYS A CA 1
ATOM 3324 C C . LYS A 1 420 ? 35.375 15.352 -12.602 1 92.94 420 LYS A C 1
ATOM 3326 O O . LYS A 1 420 ? 36.438 15.867 -12.906 1 92.94 420 LYS A O 1
ATOM 3331 N N . LEU A 1 421 ? 35.219 14.625 -11.562 1 95.19 421 LEU A N 1
ATOM 3332 C CA . LEU A 1 421 ? 36.25 14.305 -10.602 1 95.19 421 LEU A CA 1
ATOM 3333 C C . LEU A 1 421 ? 37.344 13.477 -11.266 1 95.19 421 LEU A C 1
ATOM 3335 O O . LEU A 1 421 ? 37.094 12.422 -11.844 1 95.19 421 LEU A O 1
ATOM 3339 N N . PRO A 1 422 ? 38.625 13.984 -11.219 1 94.44 422 PRO A N 1
ATOM 3340 C CA . PRO A 1 422 ? 39.75 13.195 -11.781 1 94.44 422 PRO A CA 1
ATOM 3341 C C . PRO A 1 422 ? 39.969 11.891 -11.016 1 94.44 422 PRO A C 1
ATOM 3343 O O . PRO A 1 422 ? 39.625 11.797 -9.836 1 94.44 422 PRO A O 1
ATOM 3346 N N . PRO A 1 423 ? 40.531 10.867 -11.641 1 93.25 423 PRO A N 1
ATOM 3347 C CA . PRO A 1 423 ? 40.688 9.539 -11.039 1 93.25 423 PRO A CA 1
ATOM 3348 C C . PRO A 1 423 ? 41.625 9.539 -9.836 1 93.25 423 PRO A C 1
ATOM 3350 O O . PRO A 1 423 ? 41.375 8.805 -8.867 1 93.25 423 PRO A O 1
ATOM 3353 N N . GLU A 1 424 ? 42.625 10.336 -9.867 1 93.25 424 GLU A N 1
ATOM 3354 C CA . GLU A 1 424 ? 43.594 10.305 -8.781 1 93.25 424 GLU A CA 1
ATOM 3355 C C . GLU A 1 424 ? 43 10.844 -7.484 1 93.25 424 GLU A C 1
ATOM 3357 O O . GLU A 1 424 ? 43.094 10.211 -6.434 1 93.25 424 GLU A O 1
ATOM 3362 N N . PRO A 1 425 ? 42.406 12.039 -7.547 1 95.38 425 PRO A N 1
ATOM 3363 C CA . PRO A 1 425 ? 41.719 12.5 -6.34 1 95.38 425 PRO A CA 1
ATOM 3364 C C . PRO A 1 425 ? 40.656 11.523 -5.859 1 95.38 425 PRO A C 1
ATOM 3366 O O . PRO A 1 425 ? 40.438 11.391 -4.652 1 95.38 425 PRO A O 1
ATOM 3369 N N . LEU A 1 426 ? 39.969 10.906 -6.73 1 97.19 426 LEU A N 1
ATOM 3370 C CA . LEU A 1 426 ? 39 9.906 -6.363 1 97.19 426 LEU A CA 1
ATOM 3371 C C . LEU A 1 426 ? 39.625 8.797 -5.531 1 97.19 426 LEU A C 1
ATOM 3373 O O . LEU A 1 426 ? 39.094 8.43 -4.48 1 97.19 426 LEU A O 1
ATOM 3377 N N . LYS A 1 427 ? 40.688 8.273 -6 1 96.44 427 LYS A N 1
ATOM 3378 C CA . LYS A 1 427 ? 41.406 7.203 -5.293 1 96.44 427 LYS A CA 1
ATOM 3379 C C . LYS A 1 427 ? 41.781 7.637 -3.881 1 96.44 427 LYS A C 1
ATOM 3381 O O . LYS A 1 427 ? 41.562 6.902 -2.916 1 96.44 427 LYS A O 1
ATOM 3386 N N . GLU A 1 428 ? 42.312 8.844 -3.789 1 96.62 428 GLU A N 1
ATOM 3387 C CA . GLU A 1 428 ? 42.75 9.367 -2.496 1 96.62 428 GLU A CA 1
ATOM 3388 C C . GLU A 1 428 ? 41.562 9.539 -1.546 1 96.62 428 GLU A C 1
ATOM 3390 O O . GLU A 1 428 ? 41.688 9.312 -0.341 1 96.62 428 GLU A O 1
ATOM 3395 N N . MET A 1 429 ? 40.531 10 -2.057 1 97.38 429 MET A N 1
ATOM 3396 C CA . MET A 1 429 ? 39.344 10.172 -1.247 1 97.38 429 MET A CA 1
ATOM 3397 C C . MET A 1 429 ? 38.875 8.836 -0.688 1 97.38 429 MET A C 1
ATOM 3399 O O . MET A 1 429 ? 38.594 8.727 0.507 1 97.38 429 MET A O 1
ATOM 3403 N N . LEU A 1 430 ? 38.812 7.812 -1.543 1 97.75 430 LEU A N 1
ATOM 3404 C CA . LEU A 1 430 ? 38.344 6.488 -1.136 1 97.75 430 LEU A CA 1
ATOM 3405 C C . LEU A 1 430 ? 39.281 5.883 -0.101 1 97.75 430 LEU A C 1
ATOM 3407 O O . LEU A 1 430 ? 38.844 5.246 0.855 1 97.75 430 LEU A O 1
ATOM 3411 N N . LEU A 1 431 ? 40.531 6.117 -0.298 1 97.06 431 LEU A N 1
ATOM 3412 C CA . LEU A 1 431 ? 41.531 5.652 0.678 1 97.06 431 LEU A CA 1
ATOM 3413 C C . LEU A 1 431 ? 41.344 6.352 2.018 1 97.06 431 LEU A C 1
ATOM 3415 O O . LEU A 1 431 ? 41.469 5.73 3.074 1 97.06 431 LEU A O 1
ATOM 3419 N N . GLY A 1 432 ? 41.062 7.605 1.937 1 97.25 432 GLY A N 1
ATOM 3420 C CA . GLY A 1 432 ? 40.781 8.344 3.152 1 97.25 432 GLY A CA 1
ATOM 3421 C C . GLY A 1 432 ? 39.562 7.824 3.891 1 97.25 432 GLY A C 1
ATOM 3422 O O . GLY A 1 432 ? 39.594 7.641 5.109 1 97.25 432 GLY A O 1
ATOM 3423 N N . ILE A 1 433 ? 38.5 7.566 3.201 1 97.19 433 ILE A N 1
ATOM 3424 C CA . ILE A 1 433 ? 37.25 7.035 3.781 1 97.19 433 ILE A CA 1
ATOM 3425 C C . ILE A 1 433 ? 37.531 5.668 4.402 1 97.19 433 ILE A C 1
ATOM 3427 O O . ILE A 1 433 ? 37.094 5.379 5.512 1 97.19 433 ILE A O 1
ATOM 3431 N N . ASN A 1 434 ? 38.281 4.859 3.699 1 95.56 434 ASN A N 1
ATOM 3432 C CA . ASN A 1 434 ? 38.625 3.518 4.164 1 95.56 434 ASN A CA 1
ATOM 3433 C C . ASN A 1 434 ? 39.375 3.555 5.484 1 95.56 434 ASN A C 1
ATOM 3435 O O . ASN A 1 434 ? 39.188 2.688 6.34 1 95.56 434 ASN A O 1
ATOM 3439 N N . ALA A 1 435 ? 40.188 4.52 5.617 1 95.88 435 ALA A N 1
ATOM 3440 C CA . ALA A 1 435 ? 41.031 4.621 6.797 1 95.88 435 ALA A CA 1
ATOM 3441 C C . ALA A 1 435 ? 40.281 5.234 7.973 1 95.88 435 ALA A C 1
ATOM 3443 O O . ALA A 1 435 ? 40.75 5.227 9.102 1 95.88 435 ALA A O 1
ATOM 3444 N N . ASN A 1 436 ? 39.094 5.75 7.738 1 96.38 436 ASN A N 1
ATOM 3445 C CA . ASN A 1 436 ? 38.344 6.418 8.773 1 96.38 436 ASN A CA 1
ATOM 3446 C C . ASN A 1 436 ? 37.594 5.414 9.656 1 96.38 436 ASN A C 1
ATOM 3448 O O . ASN A 1 436 ? 36.781 4.625 9.164 1 96.38 436 ASN A O 1
ATOM 3452 N N . ARG A 1 437 ? 37.719 5.41 10.922 1 93.94 437 ARG A N 1
ATOM 3453 C CA . ARG A 1 437 ? 37.156 4.434 11.828 1 93.94 437 ARG A CA 1
ATOM 3454 C C . ARG A 1 437 ? 35.938 5.027 12.562 1 93.94 437 ARG A C 1
ATOM 3456 O O . ARG A 1 437 ? 35.281 4.332 13.328 1 93.94 437 ARG A O 1
ATOM 3463 N N . HIS A 1 438 ? 35.656 6.254 12.242 1 94.06 438 HIS A N 1
ATOM 3464 C CA . HIS A 1 438 ? 34.594 6.918 12.992 1 94.06 438 HIS A CA 1
ATOM 3465 C C . HIS A 1 438 ? 33.281 6.832 12.25 1 94.06 438 HIS A C 1
ATOM 3467 O O . HIS A 1 438 ? 32.219 6.879 12.875 1 94.06 438 HIS A O 1
ATOM 3473 N N . ILE A 1 439 ? 33.281 6.824 10.961 1 94.38 439 ILE A N 1
ATOM 3474 C CA . ILE A 1 439 ? 32.062 6.867 10.18 1 94.38 439 ILE A CA 1
ATOM 3475 C C . ILE A 1 439 ? 31.719 5.473 9.656 1 94.38 439 ILE A C 1
ATOM 3477 O O . ILE A 1 439 ? 32.625 4.699 9.32 1 94.38 439 ILE A O 1
ATOM 3481 N N . ASN A 1 440 ? 30.422 5.004 9.656 1 92.31 440 ASN A N 1
ATOM 3482 C CA . ASN A 1 440 ? 30.047 3.654 9.234 1 92.31 440 ASN A CA 1
ATOM 3483 C C . ASN A 1 440 ? 28.844 3.67 8.312 1 92.31 440 ASN A C 1
ATOM 3485 O O . ASN A 1 440 ? 28.453 2.635 7.758 1 92.31 440 ASN A O 1
ATOM 3489 N N . ASN A 1 441 ? 28.172 4.625 7.977 1 94.94 441 ASN A N 1
ATOM 3490 C CA . ASN A 1 441 ? 26.969 4.703 7.145 1 94.94 441 ASN A CA 1
ATOM 3491 C C . ASN A 1 441 ? 27.062 5.852 6.141 1 94.94 441 ASN A C 1
ATOM 3493 O O . ASN A 1 441 ? 26.188 6.715 6.102 1 94.94 441 ASN A O 1
ATOM 3497 N N . VAL A 1 442 ? 28.016 5.707 5.254 1 97.69 442 VAL A N 1
ATOM 3498 C CA . VAL A 1 442 ? 28.281 6.793 4.32 1 97.69 442 VAL A CA 1
ATOM 3499 C C . VAL A 1 442 ? 27.5 6.562 3.025 1 97.69 442 VAL A C 1
ATOM 3501 O O . VAL A 1 442 ? 27.531 5.465 2.463 1 97.69 442 VAL A O 1
ATOM 3504 N N . HIS A 1 443 ? 26.75 7.523 2.549 1 98.44 443 HIS A N 1
ATOM 3505 C CA . HIS A 1 443 ? 26.094 7.555 1.245 1 98.44 443 HIS A CA 1
ATOM 3506 C C . HIS A 1 443 ? 26.875 8.414 0.256 1 98.44 443 HIS A C 1
ATOM 3508 O O . HIS A 1 443 ? 26.906 9.641 0.388 1 98.44 443 HIS A O 1
ATOM 3514 N N . LEU A 1 444 ? 27.406 7.785 -0.686 1 98.44 444 LEU A N 1
ATOM 3515 C CA . LEU A 1 444 ? 28.312 8.461 -1.618 1 98.44 444 LEU A CA 1
ATOM 3516 C C . LEU A 1 444 ? 27.703 8.5 -3.02 1 98.44 444 LEU A C 1
ATOM 3518 O O . LEU A 1 444 ? 27.391 7.449 -3.592 1 98.44 444 LEU A O 1
ATOM 3522 N N . ASP A 1 445 ? 27.516 9.648 -3.572 1 98.69 445 ASP A N 1
ATOM 3523 C CA . ASP A 1 445 ? 27.016 9.82 -4.93 1 98.69 445 ASP A CA 1
ATOM 3524 C C . ASP A 1 445 ? 28.125 10.281 -5.875 1 98.69 445 ASP A C 1
ATOM 3526 O O . ASP A 1 445 ? 28.594 11.414 -5.785 1 98.69 445 ASP A O 1
ATOM 3530 N N . LEU A 1 446 ? 28.531 9.445 -6.77 1 98.44 446 LEU A N 1
ATOM 3531 C CA . LEU A 1 446 ? 29.547 9.734 -7.766 1 98.44 446 LEU A CA 1
ATOM 3532 C C . LEU A 1 446 ? 28.969 9.695 -9.172 1 98.44 446 LEU A C 1
ATOM 3534 O O . LEU A 1 446 ? 29.688 9.406 -10.141 1 98.44 446 LEU A O 1
ATOM 3538 N N . SER A 1 447 ? 27.672 9.93 -9.305 1 98.31 447 SER A N 1
ATOM 3539 C CA . SER A 1 447 ? 27.031 9.836 -10.609 1 98.31 447 SER A CA 1
ATOM 3540 C C . SER A 1 447 ? 27.453 10.977 -11.523 1 98.31 447 SER A C 1
ATOM 3542 O O . SER A 1 447 ? 27.844 12.047 -11.047 1 98.31 447 SER A O 1
ATOM 3544 N N . ASN A 1 448 ? 27.516 10.75 -12.805 1 97.69 448 ASN A N 1
ATOM 3545 C CA . ASN A 1 448 ? 27.75 11.734 -13.852 1 97.69 448 ASN A CA 1
ATOM 3546 C C . ASN A 1 448 ? 29.125 12.391 -13.703 1 97.69 448 ASN A C 1
ATOM 3548 O O . ASN A 1 448 ? 29.234 13.617 -13.695 1 97.69 448 ASN A O 1
ATOM 3552 N N . ASN A 1 449 ? 30.234 11.586 -13.5 1 97.19 449 ASN A N 1
ATOM 3553 C CA . ASN A 1 449 ? 31.578 12.125 -13.375 1 97.19 449 ASN A CA 1
ATOM 3554 C C . ASN A 1 449 ? 32.469 11.711 -14.555 1 97.19 449 ASN A C 1
ATOM 3556 O O . ASN A 1 449 ? 33.625 12.078 -14.609 1 97.19 449 ASN A O 1
ATOM 3560 N N . GLU A 1 450 ? 31.984 10.922 -15.453 1 96.25 450 GLU A N 1
ATOM 3561 C CA . GLU A 1 450 ? 32.75 10.43 -16.578 1 96.25 450 GLU A CA 1
ATOM 3562 C C . GLU A 1 450 ? 34.031 9.773 -16.125 1 96.25 450 GLU A C 1
ATOM 3564 O O . GLU A 1 450 ? 35.125 10.078 -16.641 1 96.25 450 GLU A O 1
ATOM 3569 N N . LEU A 1 451 ? 34 8.945 -15.211 1 96.38 451 LEU A N 1
ATOM 3570 C CA . LEU A 1 451 ? 35.156 8.312 -14.602 1 96.38 451 LEU A CA 1
ATOM 3571 C C . LEU A 1 451 ? 35.844 7.367 -15.586 1 96.38 451 LEU A C 1
ATOM 3573 O O . LEU A 1 451 ? 37.062 7.191 -15.539 1 96.38 451 LEU A O 1
ATOM 3577 N N . GLN A 1 452 ? 35.125 6.699 -16.406 1 94.88 452 GLN A N 1
ATOM 3578 C CA . GLN A 1 452 ? 35.656 5.863 -17.484 1 94.88 452 GLN A CA 1
ATOM 3579 C C . GLN A 1 452 ? 36.562 4.762 -16.938 1 94.88 452 GLN A C 1
ATOM 3581 O O . GLN A 1 452 ? 36.312 4.234 -15.844 1 94.88 452 GLN A O 1
ATOM 3586 N N . SER A 1 453 ? 37.562 4.293 -17.641 1 95.44 453 SER A N 1
ATOM 3587 C CA . SER A 1 453 ? 38.344 3.107 -17.328 1 95.44 453 SER A CA 1
ATOM 3588 C C . SER A 1 453 ? 39.188 3.332 -16.094 1 95.44 453 SER A C 1
ATOM 3590 O O . SER A 1 453 ? 39.188 2.516 -15.164 1 95.44 453 SER A O 1
ATOM 3592 N N . GLN A 1 454 ? 39.875 4.438 -16.062 1 95.56 454 GLN A N 1
ATOM 3593 C CA . GLN A 1 454 ? 40.781 4.703 -14.945 1 95.56 454 GLN A CA 1
ATOM 3594 C C . GLN A 1 454 ? 40 4.824 -13.633 1 95.56 454 GLN A C 1
ATOM 3596 O O . GLN A 1 454 ? 40.438 4.297 -12.609 1 95.56 454 GLN A O 1
ATOM 3601 N N . GLY A 1 455 ? 39 5.582 -13.633 1 96.44 455 GLY A N 1
ATOM 3602 C CA . GLY A 1 455 ? 38.156 5.703 -12.445 1 96.44 455 GLY A CA 1
ATOM 3603 C C . GLY A 1 455 ? 37.625 4.375 -11.977 1 96.44 455 GLY A C 1
ATOM 3604 O O . GLY A 1 455 ? 37.562 4.105 -10.773 1 96.44 455 GLY A O 1
ATOM 3605 N N . SER A 1 456 ? 37.188 3.617 -12.914 1 96.75 456 SER A N 1
ATOM 3606 C CA . SER A 1 456 ? 36.656 2.297 -12.609 1 96.75 456 SER A CA 1
ATOM 3607 C C . SER A 1 456 ? 37.688 1.432 -11.898 1 96.75 456 SER A C 1
ATOM 3609 O O . SER A 1 456 ? 37.375 0.757 -10.914 1 96.75 456 SER A O 1
ATOM 3611 N N . GLN A 1 457 ? 38.844 1.42 -12.367 1 96.44 457 GLN A N 1
ATOM 3612 C CA . GLN A 1 457 ? 39.938 0.638 -11.781 1 96.44 457 GLN A CA 1
ATOM 3613 C C . GLN A 1 457 ? 40.25 1.091 -10.359 1 96.44 457 GLN A C 1
ATOM 3615 O O . GLN A 1 457 ? 40.469 0.264 -9.469 1 96.44 457 GLN A O 1
ATOM 3620 N N . ASN A 1 458 ? 40.281 2.361 -10.164 1 96.38 458 ASN A N 1
ATOM 3621 C CA . ASN A 1 458 ? 40.531 2.912 -8.836 1 96.38 458 ASN A CA 1
ATOM 3622 C C . ASN A 1 458 ? 39.469 2.479 -7.832 1 96.38 458 ASN A C 1
ATOM 3624 O O . ASN A 1 458 ? 39.781 2.139 -6.688 1 96.38 458 ASN A O 1
ATOM 3628 N N . ILE A 1 459 ? 38.25 2.531 -8.242 1 97.5 459 ILE A N 1
ATOM 3629 C CA . ILE A 1 459 ? 37.156 2.105 -7.371 1 97.5 459 ILE A CA 1
ATOM 3630 C C . ILE A 1 459 ? 37.281 0.614 -7.07 1 97.5 459 ILE A C 1
ATOM 3632 O O . ILE A 1 459 ? 37.156 0.19 -5.922 1 97.5 459 ILE A O 1
ATOM 3636 N N . ALA A 1 460 ? 37.562 -0.183 -8.125 1 95.56 460 ALA A N 1
ATOM 3637 C CA . ALA A 1 460 ? 37.625 -1.637 -8.008 1 95.56 460 ALA A CA 1
ATOM 3638 C C . ALA A 1 460 ? 38.688 -2.043 -6.98 1 95.56 460 ALA A C 1
ATOM 3640 O O . ALA A 1 460 ? 38.469 -2.955 -6.18 1 95.56 460 ALA A O 1
ATOM 3641 N N . VAL A 1 461 ? 39.781 -1.354 -6.957 1 93.38 461 VAL A N 1
ATOM 3642 C CA . VAL A 1 461 ? 40.875 -1.724 -6.102 1 93.38 461 VAL A CA 1
ATOM 3643 C C . VAL A 1 461 ? 40.594 -1.343 -4.652 1 93.38 461 VAL A C 1
ATOM 3645 O O . VAL A 1 461 ? 41.062 -1.992 -3.721 1 93.38 461 VAL A O 1
ATOM 3648 N N . THR A 1 462 ? 39.75 -0.408 -4.445 1 94.38 462 THR A N 1
ATOM 3649 C CA . THR A 1 462 ? 39.562 0.12 -3.1 1 94.38 462 THR A CA 1
ATOM 3650 C C . THR A 1 462 ? 38.25 -0.408 -2.5 1 94.38 462 THR A C 1
ATOM 3652 O O . THR A 1 462 ? 38.156 -0.603 -1.285 1 94.38 462 THR A O 1
ATOM 3655 N N . ILE A 1 463 ? 37.219 -0.646 -3.252 1 94.69 463 ILE A N 1
ATOM 3656 C CA . ILE A 1 463 ? 35.844 -0.854 -2.811 1 94.69 463 ILE A CA 1
ATOM 3657 C C . ILE A 1 463 ? 35.75 -2.137 -1.987 1 94.69 463 ILE A C 1
ATOM 3659 O O . ILE A 1 463 ? 34.938 -2.24 -1.073 1 94.69 463 ILE A O 1
ATOM 3663 N N . ASN A 1 464 ? 36.562 -3.16 -2.307 1 90.25 464 ASN A N 1
ATOM 3664 C CA . ASN A 1 464 ? 36.5 -4.453 -1.631 1 90.25 464 ASN A CA 1
ATOM 3665 C C . ASN A 1 464 ? 36.875 -4.328 -0.155 1 90.25 464 ASN A C 1
ATOM 3667 O O . ASN A 1 464 ? 36.406 -5.121 0.671 1 90.25 464 ASN A O 1
ATOM 3671 N N . ASN A 1 465 ? 37.594 -3.328 0.209 1 89.94 465 ASN A N 1
ATOM 3672 C CA . ASN A 1 465 ? 38.094 -3.191 1.57 1 89.94 465 ASN A CA 1
ATOM 3673 C C . ASN A 1 465 ? 37.344 -2.098 2.336 1 89.94 465 ASN A C 1
ATOM 3675 O O . ASN A 1 465 ? 37.625 -1.872 3.518 1 89.94 465 ASN A O 1
ATOM 3679 N N . ILE A 1 466 ? 36.5 -1.437 1.73 1 94.31 466 ILE A N 1
ATOM 3680 C CA . ILE A 1 466 ? 35.812 -0.319 2.367 1 94.31 466 ILE A CA 1
ATOM 3681 C C . ILE A 1 466 ? 34.562 -0.824 3.082 1 94.31 466 ILE A C 1
ATOM 3683 O O . ILE A 1 466 ? 33.656 -1.365 2.447 1 94.31 466 ILE A O 1
ATOM 3687 N N . ASP A 1 467 ? 34.438 -0.681 4.324 1 92.44 467 ASP A N 1
ATOM 3688 C CA . ASP A 1 467 ? 33.312 -1.167 5.109 1 92.44 467 ASP A CA 1
ATOM 3689 C C . ASP A 1 467 ? 32.438 -0.008 5.605 1 92.44 467 ASP A C 1
ATOM 3691 O O . ASP A 1 467 ? 31.484 -0.218 6.34 1 92.44 467 ASP A O 1
ATOM 3695 N N . ASN A 1 468 ? 32.781 1.213 5.102 1 95 468 ASN A N 1
ATOM 3696 C CA . ASN A 1 468 ? 32.125 2.404 5.605 1 95 468 ASN A CA 1
ATOM 3697 C C . ASN A 1 468 ? 30.969 2.838 4.688 1 95 468 ASN A C 1
ATOM 3699 O O . ASN A 1 468 ? 30.062 3.551 5.117 1 95 468 ASN A O 1
ATOM 3703 N N . ILE A 1 469 ? 30.969 2.5 3.488 1 96.94 469 ILE A N 1
ATOM 3704 C CA . ILE A 1 469 ? 30.016 2.982 2.496 1 96.94 469 ILE A CA 1
ATOM 3705 C C . ILE A 1 469 ? 28.828 2.039 2.43 1 96.94 469 ILE A C 1
ATOM 3707 O O . ILE A 1 469 ? 28.969 0.848 2.152 1 96.94 469 ILE A O 1
ATOM 3711 N N . THR A 1 470 ? 27.688 2.572 2.68 1 97 470 THR A N 1
ATOM 3712 C CA . THR A 1 470 ? 26.469 1.78 2.67 1 97 470 THR A CA 1
ATOM 3713 C C . THR A 1 470 ? 25.719 1.962 1.354 1 97 470 THR A C 1
ATOM 3715 O O . THR A 1 470 ? 25.047 1.039 0.881 1 97 470 THR A O 1
ATOM 3718 N N . SER A 1 471 ? 25.797 3.127 0.78 1 98.06 471 SER A N 1
ATOM 3719 C CA . SER A 1 471 ? 25.156 3.441 -0.486 1 98.06 471 SER A CA 1
ATOM 3720 C C . SER A 1 471 ? 26.125 4.066 -1.475 1 98.06 471 SER A C 1
ATOM 3722 O O . SER A 1 471 ? 26.906 4.953 -1.112 1 98.06 471 SER A O 1
ATOM 3724 N N . LEU A 1 472 ? 26.094 3.582 -2.68 1 98.31 472 LEU A N 1
ATOM 3725 C CA . LEU A 1 472 ? 27 4.062 -3.713 1 98.31 472 LEU A CA 1
ATOM 3726 C C . LEU A 1 472 ? 26.266 4.25 -5.039 1 98.31 472 LEU A C 1
ATOM 3728 O O . LEU A 1 472 ? 25.656 3.311 -5.547 1 98.31 472 LEU A O 1
ATOM 3732 N N . ASP A 1 473 ? 26.234 5.398 -5.551 1 98.75 473 ASP A N 1
ATOM 3733 C CA . ASP A 1 473 ? 25.656 5.684 -6.859 1 98.75 473 ASP A CA 1
ATOM 3734 C C . ASP A 1 473 ? 26.75 5.902 -7.91 1 98.75 473 ASP A C 1
ATOM 3736 O O . ASP A 1 473 ? 27.469 6.898 -7.863 1 98.75 473 ASP A O 1
ATOM 3740 N N . LEU A 1 474 ? 26.844 5.047 -8.812 1 98.5 474 LEU A N 1
ATOM 3741 C CA . LEU A 1 474 ? 27.844 5.09 -9.883 1 98.5 474 LEU A CA 1
ATOM 3742 C C . LEU A 1 474 ? 27.172 5.273 -11.242 1 98.5 474 LEU A C 1
ATOM 3744 O O . LEU A 1 474 ? 27.719 4.863 -12.266 1 98.5 474 LEU A O 1
ATOM 3748 N N . SER A 1 475 ? 26.016 5.816 -11.281 1 98.31 475 SER A N 1
ATOM 3749 C CA . SER A 1 475 ? 25.25 5.906 -12.523 1 98.31 475 SER A CA 1
ATOM 3750 C C . SER A 1 475 ? 25.906 6.863 -13.508 1 98.31 475 SER A C 1
ATOM 3752 O O . SER A 1 475 ? 26.531 7.852 -13.102 1 98.31 475 SER A O 1
ATOM 3754 N N . ASN A 1 476 ? 25.875 6.574 -14.758 1 97.69 476 ASN A N 1
ATOM 3755 C CA . ASN A 1 476 ? 26.25 7.43 -15.875 1 97.69 476 ASN A CA 1
ATOM 3756 C C . ASN A 1 476 ? 27.703 7.859 -15.781 1 97.69 476 ASN A C 1
ATOM 3758 O O . ASN A 1 476 ? 28.016 9.055 -15.805 1 97.69 476 ASN A O 1
ATOM 3762 N N . ASN A 1 477 ? 28.625 6.91 -15.703 1 97.81 477 ASN A N 1
ATOM 3763 C CA . ASN A 1 477 ? 30.047 7.207 -15.641 1 97.81 477 ASN A CA 1
ATOM 3764 C C . ASN A 1 477 ? 30.797 6.629 -16.844 1 97.81 477 ASN A C 1
ATOM 3766 O O . ASN A 1 477 ? 32.031 6.68 -16.891 1 97.81 477 ASN A O 1
ATOM 3770 N N . GLY A 1 478 ? 30.094 6.016 -17.766 1 96.31 478 GLY A N 1
ATOM 3771 C CA . GLY A 1 478 ? 30.688 5.48 -18.969 1 96.31 478 GLY A CA 1
ATOM 3772 C C . GLY A 1 478 ? 31.594 4.285 -18.703 1 96.31 478 GLY A C 1
ATOM 3773 O O . GLY A 1 478 ? 32.656 4.152 -19.328 1 96.31 478 GLY A O 1
ATOM 3774 N N . PHE A 1 479 ? 31.266 3.404 -17.844 1 96.56 479 PHE A N 1
ATOM 3775 C CA . PHE A 1 479 ? 32.094 2.254 -17.516 1 96.56 479 PHE A CA 1
ATOM 3776 C C . PHE A 1 479 ? 32.062 1.221 -18.641 1 96.56 479 PHE A C 1
ATOM 3778 O O . PHE A 1 479 ? 33.125 0.649 -18.984 1 96.56 479 PHE A O 1
ATOM 3785 N N . ASP A 1 480 ? 30.906 0.885 -19.141 1 95.69 480 ASP A N 1
ATOM 3786 C CA . ASP A 1 480 ? 30.734 -0.029 -20.266 1 95.69 480 ASP A CA 1
ATOM 3787 C C . ASP A 1 480 ? 31.453 -1.353 -20 1 95.69 480 ASP A C 1
ATOM 3789 O O . ASP A 1 480 ? 31.141 -2.053 -19.047 1 95.69 480 ASP A O 1
ATOM 3793 N N . GLN A 1 481 ? 32.5 -1.658 -20.703 1 93.62 481 GLN A N 1
ATOM 3794 C CA . GLN A 1 481 ? 33.156 -2.951 -20.609 1 93.62 481 GLN A CA 1
ATOM 3795 C C . GLN A 1 481 ? 33.906 -3.09 -19.281 1 93.62 481 GLN A C 1
ATOM 3797 O O . GLN A 1 481 ? 34.125 -4.203 -18.812 1 93.62 481 GLN A O 1
ATOM 3802 N N . GLU A 1 482 ? 34.219 -1.983 -18.656 1 95.25 482 GLU A N 1
ATOM 3803 C CA . GLU A 1 482 ? 35 -2.006 -17.406 1 95.25 482 GLU A CA 1
ATOM 3804 C C . GLU A 1 482 ? 34.156 -2.568 -16.266 1 95.25 482 GLU A C 1
ATOM 3806 O O . GLU A 1 482 ? 34.688 -2.926 -15.211 1 95.25 482 GLU A O 1
AT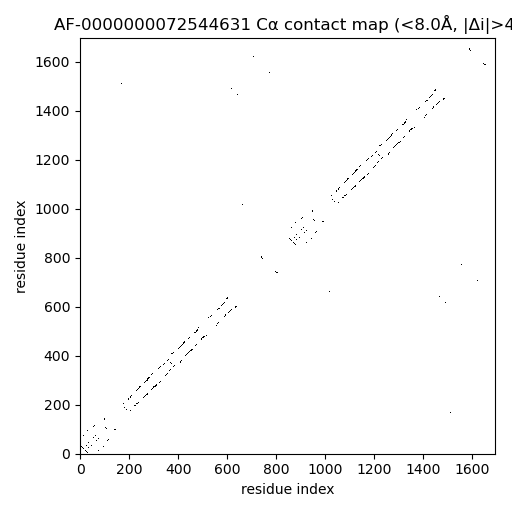OM 3811 N N . LEU A 1 483 ? 32.875 -2.676 -16.469 1 96.44 483 LEU A N 1
ATOM 3812 C CA . LEU A 1 483 ? 32 -3.252 -15.461 1 96.44 483 LEU A CA 1
ATOM 3813 C C . LEU A 1 483 ? 32.375 -4.695 -15.164 1 96.44 483 LEU A C 1
ATOM 3815 O O . LEU A 1 483 ? 32.156 -5.191 -14.055 1 96.44 483 LEU A O 1
ATOM 3819 N N . SER A 1 484 ? 32.938 -5.395 -16.156 1 94.12 484 SER A N 1
ATOM 3820 C CA . SER A 1 484 ? 33.344 -6.793 -16 1 94.12 484 SER A CA 1
ATOM 3821 C C . SER A 1 484 ? 34.375 -6.961 -14.891 1 94.12 484 SER A C 1
ATOM 3823 O O . SER A 1 484 ? 34.438 -8.016 -14.25 1 94.12 484 SER A O 1
ATOM 3825 N N . HIS A 1 485 ? 35.125 -5.922 -14.648 1 94.31 485 HIS A N 1
ATOM 3826 C CA . HIS A 1 485 ? 36.125 -5.949 -13.602 1 94.31 485 HIS A CA 1
ATOM 3827 C C . HIS A 1 485 ? 35.625 -5.316 -12.312 1 94.31 485 HIS A C 1
ATOM 3829 O O . HIS A 1 485 ? 36 -5.719 -11.211 1 94.31 485 HIS A O 1
ATOM 3835 N N . LEU A 1 486 ? 34.812 -4.348 -12.469 1 96.38 486 LEU A N 1
ATOM 3836 C CA . LEU A 1 486 ? 34.344 -3.566 -11.336 1 96.38 486 LEU A CA 1
ATOM 3837 C C . LEU A 1 486 ? 33.344 -4.359 -10.516 1 96.38 486 LEU A C 1
ATOM 3839 O O . LEU A 1 486 ? 33.406 -4.398 -9.281 1 96.38 486 LEU A O 1
ATOM 3843 N N . LEU A 1 487 ? 32.406 -5.059 -11.148 1 95.81 487 LEU A N 1
ATOM 3844 C CA . LEU A 1 487 ? 31.266 -5.688 -10.484 1 95.81 487 LEU A CA 1
ATOM 3845 C C . LEU A 1 487 ? 31.719 -6.852 -9.609 1 95.81 487 LEU A C 1
ATOM 3847 O O . LEU A 1 487 ? 31.266 -6.988 -8.477 1 95.81 487 LEU A O 1
ATOM 3851 N N . PRO A 1 488 ? 32.656 -7.688 -10.047 1 93.75 488 PRO A N 1
ATOM 3852 C CA . PRO A 1 488 ? 33.156 -8.75 -9.156 1 93.75 488 PRO A CA 1
ATOM 3853 C C . PRO A 1 488 ? 33.781 -8.203 -7.875 1 93.75 488 PRO A C 1
ATOM 3855 O O . PRO A 1 488 ? 33.656 -8.82 -6.812 1 93.75 488 PRO A O 1
ATOM 3858 N N . GLU A 1 489 ? 34.438 -7.074 -7.988 1 94.19 489 GLU A N 1
ATOM 3859 C CA . GLU A 1 489 ? 35.031 -6.453 -6.809 1 94.19 489 GLU A CA 1
ATOM 3860 C C . GLU A 1 489 ? 33.969 -5.938 -5.852 1 94.19 489 GLU A C 1
ATOM 3862 O O . GLU A 1 489 ? 34.125 -6.035 -4.633 1 94.19 489 GLU A O 1
ATOM 3867 N N . ILE A 1 490 ? 32.969 -5.352 -6.41 1 94.75 490 ILE A N 1
ATOM 3868 C CA . ILE A 1 490 ? 31.859 -4.855 -5.613 1 94.75 490 ILE A CA 1
ATOM 3869 C C . ILE A 1 490 ? 31.172 -6.027 -4.906 1 94.75 490 ILE A C 1
ATOM 3871 O O . ILE A 1 490 ? 30.75 -5.902 -3.754 1 94.75 490 ILE A O 1
ATOM 3875 N N . ALA A 1 491 ? 31.047 -7.18 -5.562 1 91.56 491 ALA A N 1
ATOM 3876 C CA . ALA A 1 491 ? 30.391 -8.367 -5.023 1 91.56 491 ALA A CA 1
ATOM 3877 C C . ALA A 1 491 ? 31.109 -8.859 -3.768 1 91.56 491 ALA A C 1
ATOM 3879 O O . ALA A 1 491 ? 30.5 -9.492 -2.906 1 91.56 491 ALA A O 1
ATOM 3880 N N . GLN A 1 492 ? 32.312 -8.562 -3.619 1 90.81 492 GLN A N 1
ATOM 3881 C CA . GLN A 1 492 ? 33.094 -9.008 -2.475 1 90.81 492 GLN A CA 1
ATOM 3882 C C . GLN A 1 492 ? 32.875 -8.102 -1.265 1 90.81 492 GLN A C 1
ATOM 3884 O O . GLN A 1 492 ? 33.188 -8.484 -0.134 1 90.81 492 GLN A O 1
ATOM 3889 N N . ASN A 1 493 ? 32.344 -6.941 -1.545 1 92.06 493 ASN A N 1
ATOM 3890 C CA . ASN A 1 493 ? 32.062 -6.012 -0.456 1 92.06 493 ASN A CA 1
ATOM 3891 C C . ASN A 1 493 ? 30.859 -6.469 0.373 1 92.06 493 ASN A C 1
ATOM 3893 O O . ASN A 1 493 ? 29.812 -6.832 -0.179 1 92.06 493 ASN A O 1
ATOM 3897 N N . ARG A 1 494 ? 30.922 -6.469 1.697 1 89.94 494 ARG A N 1
ATOM 3898 C CA . ARG A 1 494 ? 29.859 -6.984 2.553 1 89.94 494 ARG A CA 1
ATOM 3899 C C . ARG A 1 494 ? 29.156 -5.855 3.293 1 89.94 494 ARG A C 1
ATOM 3901 O O . ARG A 1 494 ? 28.203 -6.094 4.047 1 89.94 494 ARG A O 1
ATOM 3908 N N . SER A 1 495 ? 29.578 -4.637 3.006 1 92.19 495 SER A N 1
ATOM 3909 C CA . SER A 1 495 ? 28.984 -3.504 3.705 1 92.19 495 SER A CA 1
ATOM 3910 C C . SER A 1 495 ? 28.062 -2.713 2.785 1 92.19 495 SER A C 1
ATOM 3912 O O . SER A 1 495 ? 27.141 -2.033 3.252 1 92.19 495 SER A O 1
ATOM 3914 N N . LEU A 1 496 ? 28.219 -2.799 1.514 1 95.12 496 LEU A N 1
ATOM 3915 C CA . LEU A 1 496 ? 27.438 -2.061 0.536 1 95.12 496 LEU A CA 1
ATOM 3916 C C . LEU A 1 496 ? 26.016 -2.635 0.435 1 95.12 496 LEU A C 1
ATOM 3918 O O . LEU A 1 496 ? 25.844 -3.811 0.108 1 95.12 496 LEU A O 1
ATOM 3922 N N . ARG A 1 497 ? 25.031 -1.803 0.695 1 96.31 497 ARG A N 1
ATOM 3923 C CA . ARG A 1 497 ? 23.641 -2.26 0.703 1 96.31 497 ARG A CA 1
ATOM 3924 C C . ARG A 1 497 ? 22.891 -1.724 -0.506 1 96.31 497 ARG A C 1
ATOM 3926 O O . ARG A 1 497 ? 21.984 -2.389 -1.024 1 96.31 497 ARG A O 1
ATOM 3933 N N . HIS A 1 498 ? 23.203 -0.516 -0.935 1 97.75 498 HIS A N 1
ATOM 3934 C CA . HIS A 1 498 ? 22.5 0.133 -2.029 1 97.75 498 HIS A CA 1
ATOM 3935 C C . HIS A 1 498 ? 23.453 0.516 -3.156 1 97.75 498 HIS A C 1
ATOM 3937 O O . HIS A 1 498 ? 24.422 1.246 -2.934 1 97.75 498 HIS A O 1
ATOM 3943 N N . LEU A 1 499 ? 23.141 0.011 -4.328 1 98.12 499 LEU A N 1
ATOM 3944 C CA . LEU A 1 499 ? 24.031 0.245 -5.461 1 98.12 499 LEU A CA 1
ATOM 3945 C C . LEU A 1 499 ? 23.234 0.708 -6.684 1 98.12 499 LEU A C 1
ATOM 3947 O O . LEU A 1 499 ? 22.188 0.147 -7 1 98.12 499 LEU A O 1
ATOM 3951 N N . ALA A 1 500 ? 23.641 1.771 -7.281 1 98.62 500 ALA A N 1
ATOM 3952 C CA . ALA A 1 500 ? 23.062 2.234 -8.547 1 98.62 500 ALA A CA 1
ATOM 3953 C C . ALA A 1 500 ? 24.109 2.217 -9.656 1 98.62 500 ALA A C 1
ATOM 3955 O O . ALA A 1 500 ? 25.172 2.852 -9.531 1 98.62 500 ALA A O 1
ATOM 3956 N N . ILE A 1 501 ? 23.875 1.553 -10.75 1 98.25 501 ILE A N 1
ATOM 3957 C CA . ILE A 1 501 ? 24.859 1.437 -11.82 1 98.25 501 ILE A CA 1
ATOM 3958 C C . ILE A 1 501 ? 24.188 1.72 -13.164 1 98.25 501 ILE A C 1
ATOM 3960 O O . ILE A 1 501 ? 24.719 1.347 -14.211 1 98.25 501 ILE A O 1
ATOM 3964 N N . GLY A 1 502 ? 23.047 2.332 -13.195 1 97.88 502 GLY A N 1
ATOM 3965 C CA . GLY A 1 502 ? 22.328 2.613 -14.422 1 97.88 502 GLY A CA 1
ATOM 3966 C C . GLY A 1 502 ? 23.094 3.514 -15.375 1 97.88 502 GLY A C 1
ATOM 3967 O O . GLY A 1 502 ? 24.062 4.172 -14.977 1 97.88 502 GLY A O 1
ATOM 3968 N N . ARG A 1 503 ? 22.719 3.492 -16.594 1 97.19 503 ARG A N 1
ATOM 3969 C CA . ARG A 1 503 ? 23.266 4.344 -17.641 1 97.19 503 ARG A CA 1
ATOM 3970 C C . ARG A 1 503 ? 24.766 4.117 -17.797 1 97.19 503 ARG A C 1
ATOM 3972 O O . ARG A 1 503 ? 25.531 5.074 -17.906 1 97.19 503 ARG A O 1
ATOM 3979 N N . ASN A 1 504 ? 25.203 2.906 -17.609 1 97.44 504 ASN A N 1
ATOM 3980 C CA . ASN A 1 504 ? 26.609 2.553 -17.844 1 97.44 504 ASN A CA 1
ATOM 3981 C C . ASN A 1 504 ? 26.75 1.461 -18.891 1 97.44 504 ASN A C 1
ATOM 3983 O O . ASN A 1 504 ? 27.797 0.826 -19 1 97.44 504 ASN A O 1
ATOM 3987 N N . PHE A 1 505 ? 25.688 1.231 -19.75 1 96 505 PHE A N 1
ATOM 3988 C CA . PHE A 1 505 ? 25.688 0.066 -20.641 1 96 505 PHE A CA 1
ATOM 3989 C C . PHE A 1 505 ? 25.578 0.487 -22.094 1 96 505 PHE A C 1
ATOM 3991 O O . PHE A 1 505 ? 25.5 -0.36 -22.984 1 96 505 PHE A O 1
ATOM 3998 N N . SER A 1 506 ? 25.531 1.703 -22.391 1 89.94 506 SER A N 1
ATOM 3999 C CA . SER A 1 506 ? 25.234 2.217 -23.719 1 89.94 506 SER A CA 1
ATOM 4000 C C . SER A 1 506 ? 26.391 1.965 -24.672 1 89.94 506 SER A C 1
ATOM 4002 O O . SER A 1 506 ? 26.188 1.808 -25.891 1 89.94 506 SER A O 1
ATOM 4004 N N . GLY A 1 507 ? 27.625 1.917 -24.203 1 89.31 507 GLY A N 1
ATOM 4005 C CA . GLY A 1 507 ? 28.781 1.804 -25.094 1 89.31 507 GLY A CA 1
ATOM 4006 C C . GLY A 1 507 ? 29.328 0.391 -25.172 1 89.31 507 GLY A C 1
ATOM 4007 O O . GLY A 1 507 ? 30.469 0.185 -25.609 1 89.31 507 GLY A O 1
ATOM 4008 N N . ILE A 1 508 ? 28.547 -0.581 -24.906 1 92.56 508 ILE A N 1
ATOM 4009 C CA . ILE A 1 508 ? 29.016 -1.962 -24.922 1 92.56 508 ILE A CA 1
ATOM 4010 C C . ILE A 1 508 ? 28.672 -2.605 -26.266 1 92.56 508 ILE A C 1
ATOM 4012 O O . ILE A 1 508 ? 27.547 -2.5 -26.75 1 92.56 508 ILE A O 1
ATOM 4016 N N . LYS A 1 509 ? 29.656 -3.229 -26.844 1 90.81 509 LYS A N 1
ATOM 4017 C CA . LYS A 1 509 ? 29.406 -4.008 -28.047 1 90.81 509 LYS A CA 1
ATOM 4018 C C . LYS A 1 509 ? 28.469 -5.184 -27.766 1 90.81 509 LYS A C 1
ATOM 4020 O O . LYS A 1 509 ? 28.531 -5.781 -26.688 1 90.81 509 LYS A O 1
ATOM 4025 N N . GLN A 1 510 ? 27.656 -5.586 -28.656 1 88 510 GLN A N 1
ATOM 4026 C CA . GLN A 1 510 ? 26.609 -6.582 -28.5 1 88 510 GLN A CA 1
ATOM 4027 C C . GLN A 1 510 ? 27.188 -7.926 -28.062 1 88 510 GLN A C 1
ATOM 4029 O O . GLN A 1 510 ? 26.578 -8.633 -27.25 1 88 510 GLN A O 1
ATOM 4034 N N . LYS A 1 511 ? 28.406 -8.281 -28.562 1 89 511 LYS A N 1
ATOM 4035 C CA . LYS A 1 511 ? 29.016 -9.586 -28.281 1 89 511 LYS A CA 1
ATOM 4036 C C . LYS A 1 511 ? 29.391 -9.711 -26.812 1 89 511 LYS A C 1
ATOM 4038 O O . LYS A 1 511 ? 29.469 -10.82 -26.281 1 89 511 LYS A O 1
ATOM 4043 N N . TYR A 1 512 ? 29.609 -8.578 -26.141 1 90.25 512 TYR A N 1
ATOM 4044 C CA . TYR A 1 512 ? 30.094 -8.609 -24.766 1 90.25 512 TYR A CA 1
ATOM 4045 C C . TYR A 1 512 ? 28.953 -8.312 -23.781 1 90.25 512 TYR A C 1
ATOM 4047 O O . TYR A 1 512 ? 29.125 -8.469 -22.578 1 90.25 512 TYR A O 1
ATOM 4055 N N . GLN A 1 513 ? 27.891 -7.898 -24.281 1 91.69 513 GLN A N 1
ATOM 4056 C CA . GLN A 1 513 ? 26.797 -7.426 -23.438 1 91.69 513 GLN A CA 1
ATOM 4057 C C . GLN A 1 513 ? 26.344 -8.508 -22.469 1 91.69 513 GLN A C 1
ATOM 4059 O O . GLN A 1 513 ? 26.172 -8.25 -21.266 1 91.69 513 GLN A O 1
ATOM 4064 N N . LEU A 1 514 ? 26.141 -9.703 -22.891 1 91.56 514 LEU A N 1
ATOM 4065 C CA . LEU A 1 514 ? 25.656 -10.797 -22.078 1 91.56 514 LEU A CA 1
ATOM 4066 C C . LEU A 1 514 ? 26.672 -11.172 -21 1 91.56 514 LEU A C 1
ATOM 4068 O O . LEU A 1 514 ? 26.281 -11.523 -19.875 1 91.56 514 LEU A O 1
ATOM 4072 N N . ARG A 1 515 ? 27.891 -11.094 -21.391 1 91.81 515 ARG A N 1
ATOM 4073 C CA . ARG A 1 515 ? 28.938 -11.406 -20.438 1 91.81 515 ARG A CA 1
ATOM 4074 C C . ARG A 1 515 ? 28.953 -10.406 -19.281 1 91.81 515 ARG A C 1
ATOM 4076 O O . ARG A 1 515 ? 29.172 -10.773 -18.141 1 91.81 515 ARG A O 1
ATOM 4083 N N . ILE A 1 516 ? 28.812 -9.188 -19.641 1 94.25 516 ILE A N 1
ATOM 4084 C CA . ILE A 1 516 ? 28.781 -8.141 -18.625 1 94.25 516 ILE A CA 1
ATOM 4085 C C . ILE A 1 516 ? 27.562 -8.312 -17.734 1 94.25 516 ILE A C 1
ATOM 4087 O O . ILE A 1 516 ? 27.641 -8.195 -16.5 1 94.25 516 ILE A O 1
ATOM 4091 N N . LEU A 1 517 ? 26.422 -8.586 -18.328 1 94.62 517 LEU A N 1
ATOM 4092 C CA . LEU A 1 517 ? 25.172 -8.781 -17.578 1 94.62 517 LEU A CA 1
ATOM 4093 C C . LEU A 1 517 ? 25.266 -10 -16.672 1 94.62 517 LEU A C 1
ATOM 4095 O O . LEU A 1 517 ? 24.625 -10.055 -15.625 1 94.62 517 LEU A O 1
ATOM 4099 N N . ASP A 1 518 ? 26.094 -10.945 -17.031 1 93.5 518 ASP A N 1
ATOM 4100 C CA . ASP A 1 518 ? 26.328 -12.117 -16.203 1 93.5 518 ASP A CA 1
ATOM 4101 C C . ASP A 1 518 ? 26.906 -11.719 -14.844 1 93.5 518 ASP A C 1
ATOM 4103 O O . ASP A 1 518 ? 26.609 -12.344 -13.828 1 93.5 518 ASP A O 1
ATOM 4107 N N . HIS A 1 519 ? 27.734 -10.727 -14.867 1 92.94 519 HIS A N 1
ATOM 4108 C CA . HIS A 1 519 ? 28.297 -10.242 -13.617 1 92.94 519 HIS A CA 1
ATOM 4109 C C . HIS A 1 519 ? 27.234 -9.586 -12.75 1 92.94 519 HIS A C 1
ATOM 4111 O O . HIS A 1 519 ? 27.297 -9.664 -11.516 1 92.94 519 HIS A O 1
ATOM 4117 N N . VAL A 1 520 ? 26.312 -8.891 -13.383 1 94.44 520 VAL A N 1
ATOM 4118 C CA . VAL A 1 520 ? 25.188 -8.328 -12.648 1 94.44 520 VAL A CA 1
ATOM 4119 C C . VAL A 1 520 ? 24.359 -9.445 -12.023 1 94.44 520 VAL A C 1
ATOM 4121 O O . VAL A 1 520 ? 23.969 -9.359 -10.852 1 94.44 520 VAL A O 1
ATOM 4124 N N . VAL A 1 521 ? 24.125 -10.508 -12.797 1 92.06 521 VAL A N 1
ATOM 4125 C CA . VAL A 1 521 ? 23.359 -11.664 -12.344 1 92.06 521 VAL A CA 1
ATOM 4126 C C . VAL A 1 521 ? 24.062 -12.312 -11.156 1 92.06 521 VAL A C 1
ATOM 4128 O O . VAL A 1 521 ? 23.406 -12.672 -10.164 1 92.06 521 VAL A O 1
ATOM 4131 N N . GLN A 1 522 ? 25.328 -12.406 -11.219 1 88.31 522 GLN A N 1
ATOM 4132 C CA . GLN A 1 522 ? 26.109 -12.992 -10.133 1 88.31 522 GLN A CA 1
ATOM 4133 C C . GLN A 1 522 ? 26.016 -12.148 -8.859 1 88.31 522 GLN A C 1
ATOM 4135 O O . GLN A 1 522 ? 25.969 -12.688 -7.754 1 88.31 522 GLN A O 1
ATOM 4140 N N . LEU A 1 523 ? 26.016 -10.883 -9.07 1 90.38 523 LEU A N 1
ATOM 4141 C CA . LEU A 1 523 ? 25.859 -9.977 -7.938 1 90.38 523 LEU A CA 1
ATOM 4142 C C . LEU A 1 523 ? 24.547 -10.219 -7.219 1 90.38 523 LEU A C 1
ATOM 4144 O O . LEU A 1 523 ? 24.484 -10.172 -5.988 1 90.38 523 LEU A O 1
ATOM 4148 N N . ILE A 1 524 ? 23.5 -10.547 -7.906 1 89.75 524 ILE A N 1
ATOM 4149 C CA . ILE A 1 524 ? 22.141 -10.727 -7.391 1 89.75 524 ILE A CA 1
ATOM 4150 C C . ILE A 1 524 ? 22.016 -12.102 -6.738 1 89.75 524 ILE A C 1
ATOM 4152 O O . ILE A 1 524 ? 21.391 -12.242 -5.684 1 89.75 524 ILE A O 1
ATOM 4156 N N . GLN A 1 525 ? 22.609 -13.172 -7.309 1 83.75 525 GLN A N 1
ATOM 4157 C CA . GLN A 1 525 ? 22.391 -14.555 -6.902 1 83.75 525 GLN A CA 1
ATOM 4158 C C . GLN A 1 525 ? 23.406 -15 -5.852 1 83.75 525 GLN A C 1
ATOM 4160 O O . GLN A 1 525 ? 23.266 -16.078 -5.262 1 83.75 525 GLN A O 1
ATOM 4165 N N . ASP A 1 526 ? 24.359 -14.086 -5.637 1 81.5 526 ASP A N 1
ATOM 4166 C CA . ASP A 1 526 ? 25.359 -14.438 -4.641 1 81.5 526 ASP A CA 1
ATOM 4167 C C . ASP A 1 526 ? 24.734 -14.578 -3.254 1 81.5 526 ASP A C 1
ATOM 4169 O O . ASP A 1 526 ? 24.109 -13.641 -2.754 1 81.5 526 ASP A O 1
ATOM 4173 N N . ASP A 1 527 ? 24.906 -15.711 -2.586 1 73.88 527 ASP A N 1
ATOM 4174 C CA . ASP A 1 527 ? 24.297 -16.031 -1.299 1 73.88 527 ASP A CA 1
ATOM 4175 C C . ASP A 1 527 ? 24.844 -15.133 -0.194 1 73.88 527 ASP A C 1
ATOM 4177 O O . ASP A 1 527 ? 24.188 -14.914 0.827 1 73.88 527 ASP A O 1
ATOM 4181 N N . ASP A 1 528 ? 26.062 -14.68 -0.421 1 77.75 528 ASP A N 1
ATOM 4182 C CA . ASP A 1 528 ? 26.703 -13.875 0.62 1 77.75 528 ASP A CA 1
ATOM 4183 C C . ASP A 1 528 ? 26.578 -12.383 0.314 1 77.75 528 ASP A C 1
ATOM 4185 O O . ASP A 1 528 ? 27.219 -11.562 0.976 1 77.75 528 ASP A O 1
ATOM 4189 N N . SER A 1 529 ? 25.828 -12.133 -0.718 1 84.12 529 SER A N 1
ATOM 4190 C CA . SER A 1 529 ? 25.688 -10.727 -1.072 1 84.12 529 SER A CA 1
ATOM 4191 C C . SER A 1 529 ? 24.922 -9.961 0.003 1 84.12 529 SER A C 1
ATOM 4193 O O . SER A 1 529 ? 23.969 -10.484 0.586 1 84.12 529 SER A O 1
ATOM 4195 N N . ALA A 1 530 ? 25.422 -8.805 0.346 1 87.94 530 ALA A N 1
ATOM 4196 C CA . ALA A 1 530 ? 24.734 -7.961 1.333 1 87.94 530 ALA A CA 1
ATOM 4197 C C . ALA A 1 530 ? 23.875 -6.91 0.653 1 87.94 530 ALA A C 1
ATOM 4199 O O . ALA A 1 530 ? 23.234 -6.098 1.325 1 87.94 530 ALA A O 1
ATOM 4200 N N . LEU A 1 531 ? 23.75 -6.91 -0.686 1 93.06 531 LEU A N 1
ATOM 4201 C CA . LEU A 1 531 ? 23.047 -5.891 -1.447 1 93.06 531 LEU A CA 1
ATOM 4202 C C . LEU A 1 531 ? 21.531 -6.008 -1.233 1 93.06 531 LEU A C 1
ATOM 4204 O O . LEU A 1 531 ? 20.969 -7.09 -1.376 1 93.06 531 LEU A O 1
ATOM 4208 N N . GLN A 1 532 ? 20.938 -4.93 -0.893 1 94.81 532 GLN A N 1
ATOM 4209 C CA . GLN A 1 532 ? 19.5 -4.898 -0.635 1 94.81 532 GLN A CA 1
ATOM 4210 C C . GLN A 1 532 ? 18.766 -4.152 -1.742 1 94.81 532 GLN A C 1
ATOM 4212 O O . GLN A 1 532 ? 17.578 -4.395 -1.971 1 94.81 532 GLN A O 1
ATOM 4217 N N . SER A 1 533 ? 19.453 -3.264 -2.375 1 97.06 533 SER A N 1
ATOM 4218 C CA . SER A 1 533 ? 18.844 -2.502 -3.455 1 97.06 533 SER A CA 1
ATOM 4219 C C . SER A 1 533 ? 19.781 -2.35 -4.641 1 97.06 533 SER A C 1
ATOM 4221 O O . SER A 1 533 ? 20.984 -2.145 -4.457 1 97.06 533 SER A O 1
ATOM 4223 N N . LEU A 1 534 ? 19.266 -2.516 -5.848 1 97.69 534 LEU A N 1
ATOM 4224 C CA . LEU A 1 534 ? 20.031 -2.377 -7.082 1 97.69 534 LEU A CA 1
ATOM 4225 C C . LEU A 1 534 ? 19.25 -1.581 -8.125 1 97.69 534 LEU A C 1
ATOM 4227 O O . LEU A 1 534 ? 18.078 -1.848 -8.352 1 97.69 534 LEU A O 1
ATOM 4231 N N . SER A 1 535 ? 19.891 -0.571 -8.68 1 98.38 535 SER A N 1
ATOM 4232 C CA . SER A 1 535 ? 19.219 0.227 -9.703 1 98.38 535 SER A CA 1
ATOM 4233 C C . SER A 1 535 ? 19.922 0.107 -11.047 1 98.38 535 SER A C 1
ATOM 4235 O O . SER A 1 535 ? 21.125 0.358 -11.148 1 98.38 535 SER A O 1
ATOM 4237 N N . LEU A 1 536 ? 19.203 -0.272 -12.039 1 98 536 LEU A N 1
ATOM 4238 C CA . LEU A 1 536 ? 19.656 -0.308 -13.43 1 98 536 LEU A CA 1
ATOM 4239 C C . LEU A 1 536 ? 18.875 0.692 -14.281 1 98 536 LEU A C 1
ATOM 4241 O O . LEU A 1 536 ? 18.734 0.514 -15.492 1 98 536 LEU A O 1
ATOM 4245 N N . ALA A 1 537 ? 18.438 1.707 -13.68 1 97.88 537 ALA A N 1
ATOM 4246 C CA . ALA A 1 537 ? 17.516 2.654 -14.305 1 97.88 537 ALA A CA 1
ATOM 4247 C C . ALA A 1 537 ? 18.156 3.283 -15.547 1 97.88 537 ALA A C 1
ATOM 4249 O O . ALA A 1 537 ? 19.344 3.598 -15.555 1 97.88 537 ALA A O 1
ATOM 4250 N N . ASP A 1 538 ? 17.359 3.377 -16.641 1 97.44 538 ASP A N 1
ATOM 4251 C CA . ASP A 1 538 ? 17.656 4.105 -17.859 1 97.44 538 ASP A CA 1
ATOM 4252 C C . ASP A 1 538 ? 18.875 3.527 -18.562 1 97.44 538 ASP A C 1
ATOM 4254 O O . ASP A 1 538 ? 19.719 4.273 -19.078 1 97.44 538 ASP A O 1
ATOM 4258 N N . SER A 1 539 ? 19.047 2.209 -18.5 1 96.75 539 SER A N 1
ATOM 4259 C CA . SER A 1 539 ? 20.172 1.536 -19.141 1 96.75 539 SER A CA 1
ATOM 4260 C C . SER A 1 539 ? 19.828 1.091 -20.547 1 96.75 539 SER A C 1
ATOM 4262 O O . SER A 1 539 ? 20.719 0.719 -21.328 1 96.75 539 SER A O 1
ATOM 4264 N N . LYS A 1 540 ? 18.547 1.067 -20.922 1 95.75 540 LYS A N 1
ATOM 4265 C CA . LYS A 1 540 ? 18.062 0.717 -22.25 1 95.75 540 LYS A CA 1
ATOM 4266 C C . LYS A 1 540 ? 18.547 -0.67 -22.672 1 95.75 540 LYS A C 1
ATOM 4268 O O . LYS A 1 540 ? 19.094 -0.844 -23.766 1 95.75 540 LYS A O 1
ATOM 4273 N N . LEU A 1 541 ? 18.359 -1.603 -21.828 1 95.69 541 LEU A N 1
ATOM 4274 C CA . LEU A 1 541 ? 18.844 -2.965 -22.047 1 95.69 541 LEU A CA 1
ATOM 4275 C C . LEU A 1 541 ? 17.906 -3.73 -22.969 1 95.69 541 LEU A C 1
ATOM 4277 O O . LEU A 1 541 ? 18.266 -4.785 -23.5 1 95.69 541 LEU A O 1
ATOM 4281 N N . LYS A 1 542 ? 16.672 -3.268 -23.156 1 94.88 542 LYS A N 1
ATOM 4282 C CA . LYS A 1 542 ? 15.695 -3.881 -24.047 1 94.88 542 LYS A CA 1
ATOM 4283 C C . LYS A 1 542 ? 15.492 -5.355 -23.719 1 94.88 542 LYS A C 1
ATOM 4285 O O . LYS A 1 542 ? 15.219 -5.699 -22.562 1 94.88 542 LYS A O 1
ATOM 4290 N N . ALA A 1 543 ? 15.641 -6.301 -24.609 1 90.38 543 ALA A N 1
ATOM 4291 C CA . ALA A 1 543 ? 15.367 -7.723 -24.406 1 90.38 543 ALA A CA 1
ATOM 4292 C C . ALA A 1 543 ? 16.344 -8.336 -23.422 1 90.38 543 ALA A C 1
ATOM 4294 O O . ALA A 1 543 ? 16 -9.289 -22.703 1 90.38 543 ALA A O 1
ATOM 4295 N N . ASP A 1 544 ? 17.5 -7.773 -23.297 1 92.56 544 ASP A N 1
ATOM 4296 C CA . ASP A 1 544 ? 18.531 -8.32 -22.406 1 92.56 544 ASP A CA 1
ATOM 4297 C C . ASP A 1 544 ? 18.156 -8.117 -20.938 1 92.56 544 ASP A C 1
ATOM 4299 O O . ASP A 1 544 ? 18.734 -8.734 -20.062 1 92.56 544 ASP A O 1
ATOM 4303 N N . THR A 1 545 ? 17.188 -7.215 -20.688 1 94 545 THR A N 1
ATOM 4304 C CA . THR A 1 545 ? 16.703 -7.031 -19.312 1 94 545 THR A CA 1
ATOM 4305 C C . THR A 1 545 ? 16.203 -8.344 -18.734 1 94 545 THR A C 1
ATOM 4307 O O . THR A 1 545 ? 16.219 -8.547 -17.531 1 94 545 THR A O 1
ATOM 4310 N N . ALA A 1 546 ? 15.773 -9.242 -19.641 1 89.81 546 ALA A N 1
ATOM 4311 C CA . ALA A 1 546 ? 15.219 -10.539 -19.234 1 89.81 546 ALA A CA 1
ATOM 4312 C C . ALA A 1 546 ? 16.234 -11.344 -18.438 1 89.81 546 ALA A C 1
ATOM 4314 O O . ALA A 1 546 ? 15.875 -12.078 -17.516 1 89.81 546 ALA A O 1
ATOM 4315 N N . TYR A 1 547 ? 17.5 -11.172 -18.766 1 88.38 547 TYR A N 1
ATOM 4316 C CA . TYR A 1 547 ? 18.562 -11.898 -18.062 1 88.38 547 TYR A CA 1
ATOM 4317 C C . TYR A 1 547 ? 18.609 -11.5 -16.594 1 88.38 547 TYR A C 1
ATOM 4319 O O . TYR A 1 547 ? 18.781 -12.352 -15.719 1 88.38 547 TYR A O 1
ATOM 4327 N N . VAL A 1 548 ? 18.469 -10.227 -16.406 1 92.81 548 VAL A N 1
ATOM 4328 C CA . VAL A 1 548 ? 18.5 -9.711 -15.031 1 92.81 548 VAL A CA 1
ATOM 4329 C C . VAL A 1 548 ? 17.234 -10.125 -14.297 1 92.81 548 VAL A C 1
ATOM 4331 O O . VAL A 1 548 ? 17.297 -10.578 -13.148 1 92.81 548 VAL A O 1
ATOM 4334 N N . VAL A 1 549 ? 16.125 -9.992 -14.961 1 93.5 549 VAL A N 1
ATOM 4335 C CA . VAL A 1 549 ? 14.82 -10.289 -14.367 1 93.5 549 VAL A CA 1
ATOM 4336 C C . VAL A 1 549 ? 14.773 -11.766 -13.961 1 93.5 549 VAL A C 1
ATOM 4338 O O . VAL A 1 549 ? 14.281 -12.094 -12.883 1 93.5 549 VAL A O 1
ATOM 4341 N N . ASN A 1 550 ? 15.312 -12.68 -14.766 1 86.12 550 ASN A N 1
ATOM 4342 C CA . ASN A 1 550 ? 15.305 -14.117 -14.5 1 86.12 550 ASN A CA 1
ATOM 4343 C C . ASN A 1 550 ? 16.109 -14.461 -13.258 1 86.12 550 ASN A C 1
ATOM 4345 O O . ASN A 1 550 ? 15.82 -15.438 -12.57 1 86.12 550 ASN A O 1
ATOM 4349 N N . SER A 1 551 ? 17.078 -13.656 -12.977 1 87.62 551 SER A N 1
ATOM 4350 C CA . SER A 1 551 ? 17.922 -13.906 -11.828 1 87.62 551 SER A CA 1
ATOM 4351 C C . SER A 1 551 ? 17.203 -13.617 -10.516 1 87.62 551 SER A C 1
ATOM 4353 O O . SER A 1 551 ? 17.609 -14.078 -9.453 1 87.62 551 SER A O 1
ATOM 4355 N N . LEU A 1 552 ? 16.125 -12.844 -10.555 1 86.81 552 LEU A N 1
ATOM 4356 C CA . LEU A 1 552 ? 15.367 -12.469 -9.367 1 86.81 552 LEU A CA 1
ATOM 4357 C C . LEU A 1 552 ? 14.672 -13.688 -8.766 1 86.81 552 LEU A C 1
ATOM 4359 O O . LEU A 1 552 ? 14.32 -13.68 -7.582 1 86.81 552 LEU A O 1
ATOM 4363 N N . GLY A 1 553 ? 14.43 -14.695 -9.562 1 74.75 553 GLY A N 1
ATOM 4364 C CA . GLY A 1 553 ? 13.805 -15.914 -9.062 1 74.75 553 GLY A CA 1
ATOM 4365 C C . GLY A 1 553 ? 14.625 -16.609 -8 1 74.75 553 GLY A C 1
ATOM 4366 O O . GLY A 1 553 ? 14.07 -17.203 -7.066 1 74.75 553 GLY A O 1
ATOM 4367 N N . SER A 1 554 ? 15.953 -16.531 -8.078 1 73.88 554 SER A N 1
ATOM 4368 C CA . SER A 1 554 ? 16.859 -17.188 -7.133 1 73.88 554 SER A CA 1
ATOM 4369 C C . SER A 1 554 ? 17.516 -16.172 -6.203 1 73.88 554 SER A C 1
ATOM 4371 O O . SER A 1 554 ? 18.547 -16.453 -5.602 1 73.88 554 SER A O 1
ATOM 4373 N N . ASN A 1 555 ? 16.891 -15.047 -6.148 1 80.75 555 ASN A N 1
ATOM 4374 C CA . ASN A 1 555 ? 17.406 -13.969 -5.312 1 80.75 555 ASN A CA 1
ATOM 4375 C C . ASN A 1 555 ? 17.156 -14.234 -3.832 1 80.75 555 ASN A C 1
ATOM 4377 O O . ASN A 1 555 ? 16.078 -14.664 -3.449 1 80.75 555 ASN A O 1
ATOM 4381 N N . SER A 1 556 ? 18.172 -14.062 -2.986 1 74.44 556 SER A N 1
ATOM 4382 C CA . SER A 1 556 ? 17.984 -14.32 -1.561 1 74.44 556 SER A CA 1
ATOM 4383 C C . SER A 1 556 ? 18.281 -13.07 -0.733 1 74.44 556 SER A C 1
ATOM 4385 O O . SER A 1 556 ? 18.047 -13.055 0.478 1 74.44 556 SER A O 1
ATOM 4387 N N . SER A 1 557 ? 18.719 -12.047 -1.412 1 83.31 557 SER A N 1
ATOM 4388 C CA . SER A 1 557 ? 19.141 -10.922 -0.585 1 83.31 557 SER A CA 1
ATOM 4389 C C . SER A 1 557 ? 18.5 -9.617 -1.055 1 83.31 557 SER A C 1
ATOM 4391 O O . SER A 1 557 ? 18.125 -8.773 -0.238 1 83.31 557 SER A O 1
ATOM 4393 N N . LEU A 1 558 ? 18.391 -9.445 -2.367 1 92.12 558 LEU A N 1
ATOM 4394 C CA . LEU A 1 558 ? 17.875 -8.203 -2.934 1 92.12 558 LEU A CA 1
ATOM 4395 C C . LEU A 1 558 ? 16.422 -7.988 -2.543 1 92.12 558 LEU A C 1
ATOM 4397 O O . LEU A 1 558 ? 15.594 -8.898 -2.67 1 92.12 558 LEU A O 1
ATOM 4401 N N . ARG A 1 559 ? 16.109 -6.832 -2.064 1 93.81 559 ARG A N 1
ATOM 4402 C CA . ARG A 1 559 ? 14.758 -6.512 -1.642 1 93.81 559 ARG A CA 1
ATOM 4403 C C . ARG A 1 559 ? 14.117 -5.484 -2.574 1 93.81 559 ARG A C 1
ATOM 4405 O O . ARG A 1 559 ? 12.891 -5.398 -2.67 1 93.81 559 ARG A O 1
ATOM 4412 N N . GLU A 1 560 ? 14.938 -4.723 -3.188 1 96.88 560 GLU A N 1
ATOM 4413 C CA . GLU A 1 560 ? 14.461 -3.674 -4.082 1 96.88 560 GLU A CA 1
ATOM 4414 C C . GLU A 1 560 ? 15.258 -3.646 -5.383 1 96.88 560 GLU A C 1
ATOM 4416 O O . GLU A 1 560 ? 16.484 -3.773 -5.367 1 96.88 560 GLU A O 1
ATOM 4421 N N . ILE A 1 561 ? 14.555 -3.502 -6.52 1 97.44 561 ILE A N 1
ATOM 4422 C CA . ILE A 1 561 ? 15.234 -3.387 -7.805 1 97.44 561 ILE A CA 1
ATOM 4423 C C . ILE A 1 561 ? 14.555 -2.314 -8.656 1 97.44 561 ILE A C 1
ATOM 4425 O O . ILE A 1 561 ? 13.328 -2.188 -8.641 1 97.44 561 ILE A O 1
ATOM 4429 N N . ASP A 1 562 ? 15.289 -1.508 -9.266 1 98.25 562 ASP A N 1
ATOM 4430 C CA . ASP A 1 562 ? 14.789 -0.482 -10.18 1 98.25 562 ASP A CA 1
ATOM 4431 C C . ASP A 1 562 ? 15.102 -0.844 -11.633 1 98.25 562 ASP A C 1
ATOM 4433 O O . ASP A 1 562 ? 16.25 -0.732 -12.07 1 98.25 562 ASP A O 1
ATOM 4437 N N . LEU A 1 563 ? 14.125 -1.197 -12.391 1 98 563 LEU A N 1
ATOM 4438 C CA . LEU A 1 563 ? 14.25 -1.584 -13.797 1 98 563 LEU A CA 1
ATOM 4439 C C . LEU A 1 563 ? 13.664 -0.515 -14.711 1 98 563 LEU A C 1
ATOM 4441 O O . LEU A 1 563 ? 13.344 -0.789 -15.867 1 98 563 LEU A O 1
ATOM 4445 N N . SER A 1 564 ? 13.492 0.658 -14.227 1 97.88 564 SER A N 1
ATOM 4446 C CA . SER A 1 564 ? 12.828 1.701 -15 1 97.88 564 SER A CA 1
ATOM 4447 C C . SER A 1 564 ? 13.664 2.117 -16.203 1 97.88 564 SER A C 1
ATOM 4449 O O . SER A 1 564 ? 14.898 2.121 -16.141 1 97.88 564 SER A O 1
ATOM 4451 N N . GLY A 1 565 ? 13.047 2.443 -17.266 1 97.88 565 GLY A N 1
ATOM 4452 C CA . GLY A 1 565 ? 13.695 3.033 -18.422 1 97.88 565 GLY A CA 1
ATOM 4453 C C . GLY A 1 565 ? 14.578 2.057 -19.188 1 97.88 565 GLY A C 1
ATOM 4454 O O . GLY A 1 565 ? 15.625 2.438 -19.703 1 97.88 565 GLY A O 1
ATOM 4455 N N . ASN A 1 566 ? 14.266 0.757 -19.188 1 97.75 566 ASN A N 1
ATOM 4456 C CA . ASN A 1 566 ? 15.086 -0.218 -19.906 1 97.75 566 ASN A CA 1
ATOM 4457 C C . ASN A 1 566 ? 14.406 -0.68 -21.188 1 97.75 566 ASN A C 1
ATOM 4459 O O . ASN A 1 566 ? 14.961 -1.485 -21.938 1 97.75 566 ASN A O 1
ATOM 4463 N N . LEU A 1 567 ? 13.164 -0.21 -21.469 1 97.38 567 LEU A N 1
ATOM 4464 C CA . LEU A 1 567 ? 12.438 -0.508 -22.703 1 97.38 567 LEU A CA 1
ATOM 4465 C C . LEU A 1 567 ? 12.266 -2.014 -22.875 1 97.38 567 LEU A C 1
ATOM 4467 O O . LEU A 1 567 ? 12.477 -2.545 -23.969 1 97.38 567 LEU A O 1
ATOM 4471 N N . MET A 1 568 ? 11.969 -2.715 -21.891 1 95.31 568 MET A N 1
ATOM 4472 C CA . MET A 1 568 ? 11.906 -4.172 -21.938 1 95.31 568 MET A CA 1
ATOM 4473 C C . MET A 1 568 ? 10.625 -4.645 -22.609 1 95.31 568 MET A C 1
ATOM 4475 O O . MET A 1 568 ? 10.531 -5.797 -23.031 1 95.31 568 MET A O 1
ATOM 4479 N N . GLY A 1 569 ? 9.555 -3.803 -22.719 1 95.56 569 GLY A N 1
ATOM 4480 C CA . GLY A 1 569 ? 8.336 -4.16 -23.438 1 95.56 569 GLY A CA 1
ATOM 4481 C C . GLY A 1 569 ? 7.539 -5.25 -22.75 1 95.56 569 GLY A C 1
ATOM 4482 O O . GLY A 1 569 ? 7.715 -5.5 -21.562 1 95.56 569 GLY A O 1
ATOM 4483 N N . ASP A 1 570 ? 6.609 -5.898 -23.484 1 94.12 570 ASP A N 1
ATOM 4484 C CA . ASP A 1 570 ? 5.727 -6.926 -22.938 1 94.12 570 ASP A CA 1
ATOM 4485 C C . ASP A 1 570 ? 6.48 -8.234 -22.703 1 94.12 570 ASP A C 1
ATOM 4487 O O . ASP A 1 570 ? 6.117 -9.016 -21.828 1 94.12 570 ASP A O 1
ATOM 4491 N N . ILE A 1 571 ? 7.535 -8.438 -23.484 1 91.38 571 ILE A N 1
ATOM 4492 C CA . ILE A 1 571 ? 8.359 -9.625 -23.266 1 91.38 571 ILE A CA 1
ATOM 4493 C C . ILE A 1 571 ? 9.023 -9.555 -21.891 1 91.38 571 ILE A C 1
ATOM 4495 O O . ILE A 1 571 ? 9.031 -10.531 -21.156 1 91.38 571 ILE A O 1
ATOM 4499 N N . GLY A 1 572 ? 9.609 -8.352 -21.625 1 93.56 572 GLY A N 1
ATOM 4500 C CA . GLY A 1 572 ? 10.195 -8.156 -20.312 1 93.56 572 GLY A CA 1
ATOM 4501 C C . GLY A 1 572 ? 9.18 -8.273 -19.188 1 93.56 572 GLY A C 1
ATOM 4502 O O . GLY A 1 572 ? 9.484 -8.82 -18.125 1 93.56 572 GLY A O 1
ATOM 4503 N N . ALA A 1 573 ? 7.984 -7.75 -19.438 1 95.25 573 ALA A N 1
ATOM 4504 C CA . ALA A 1 573 ? 6.914 -7.844 -18.438 1 95.25 573 ALA A CA 1
ATOM 4505 C C . ALA A 1 573 ? 6.543 -9.297 -18.172 1 95.25 573 ALA A C 1
ATOM 4507 O O . ALA A 1 573 ? 6.277 -9.672 -17.031 1 95.25 573 ALA A O 1
ATOM 4508 N N . ARG A 1 574 ? 6.48 -10.094 -19.188 1 92.81 574 ARG A N 1
ATOM 4509 C CA . ARG A 1 574 ? 6.172 -11.516 -19.047 1 92.81 574 ARG A CA 1
ATOM 4510 C C . ARG A 1 574 ? 7.234 -12.227 -18.219 1 92.81 574 ARG A C 1
ATOM 4512 O O . ARG A 1 574 ? 6.918 -13.086 -17.391 1 92.81 574 ARG A O 1
ATOM 4519 N N . MET A 1 575 ? 8.477 -11.914 -18.516 1 92.38 575 MET A N 1
ATOM 4520 C CA . MET A 1 575 ? 9.562 -12.5 -17.734 1 92.38 575 MET A CA 1
ATOM 4521 C C . MET A 1 575 ? 9.484 -12.07 -16.266 1 92.38 575 MET A C 1
ATOM 4523 O O . MET A 1 575 ? 9.719 -12.875 -15.367 1 92.38 575 MET A O 1
ATOM 4527 N N . LEU A 1 576 ? 9.195 -10.781 -16.125 1 94.69 576 LEU A N 1
ATOM 4528 C CA . LEU A 1 576 ? 9.031 -10.266 -14.773 1 94.69 576 LEU A CA 1
ATOM 4529 C C . LEU A 1 576 ? 7.891 -10.984 -14.055 1 94.69 576 LEU A C 1
ATOM 4531 O O . LEU A 1 576 ? 7.996 -11.297 -12.867 1 94.69 576 LEU A O 1
ATOM 4535 N N . ALA A 1 577 ? 6.816 -11.211 -14.766 1 94.25 577 ALA A N 1
ATOM 4536 C CA . ALA A 1 577 ? 5.684 -11.945 -14.219 1 94.25 577 ALA A CA 1
ATOM 4537 C C . ALA A 1 577 ? 6.105 -13.336 -13.742 1 94.25 577 ALA A C 1
ATOM 4539 O O . ALA A 1 577 ? 5.738 -13.758 -12.648 1 94.25 577 ALA A O 1
ATOM 4540 N N . LYS A 1 578 ? 6.863 -14.062 -14.516 1 91.56 578 LYS A N 1
ATOM 4541 C CA . LYS A 1 578 ? 7.355 -15.383 -14.133 1 91.56 578 LYS A CA 1
ATOM 4542 C C . LYS A 1 578 ? 8.234 -15.305 -12.891 1 91.56 578 LYS A C 1
ATOM 4544 O O . LYS A 1 578 ? 8.117 -16.141 -11.984 1 91.56 578 LYS A O 1
ATOM 4549 N N . ALA A 1 579 ? 9.062 -14.289 -12.883 1 90.88 579 ALA A N 1
ATOM 4550 C CA . ALA A 1 579 ? 9.93 -14.094 -11.727 1 90.88 579 ALA A CA 1
ATOM 4551 C C . ALA A 1 579 ? 9.117 -13.836 -10.461 1 90.88 579 ALA A C 1
ATOM 4553 O O . ALA A 1 579 ? 9.453 -14.344 -9.383 1 90.88 579 ALA A O 1
ATOM 4554 N N . LEU A 1 580 ? 8.078 -13.055 -10.609 1 91.38 580 LEU A N 1
ATOM 4555 C CA . LEU A 1 580 ? 7.223 -12.711 -9.477 1 91.38 580 LEU A CA 1
ATOM 4556 C C . LEU A 1 580 ? 6.52 -13.945 -8.922 1 91.38 580 LEU A C 1
ATOM 4558 O O . LEU A 1 580 ? 6.27 -14.031 -7.719 1 91.38 580 LEU A O 1
ATOM 4562 N N . GLN A 1 581 ? 6.199 -14.852 -9.75 1 90.06 581 GLN A N 1
ATOM 4563 C CA . GLN A 1 581 ? 5.484 -16.062 -9.336 1 90.06 581 GLN A CA 1
ATOM 4564 C C . GLN A 1 581 ? 6.352 -16.922 -8.43 1 90.06 581 GLN A C 1
ATOM 4566 O O . GLN A 1 581 ? 5.832 -17.688 -7.602 1 90.06 581 GLN A O 1
ATOM 4571 N N . ILE A 1 582 ? 7.652 -16.828 -8.539 1 87.38 582 ILE A N 1
ATOM 4572 C CA . ILE A 1 582 ? 8.508 -17.703 -7.742 1 87.38 582 ILE A CA 1
ATOM 4573 C C . ILE A 1 582 ? 9.266 -16.875 -6.711 1 87.38 582 ILE A C 1
ATOM 4575 O O . ILE A 1 582 ? 10.047 -17.406 -5.922 1 87.38 582 ILE A O 1
ATOM 4579 N N . ASN A 1 583 ? 9.016 -15.555 -6.746 1 82.5 583 ASN A N 1
ATOM 4580 C CA . ASN A 1 583 ? 9.75 -14.664 -5.855 1 82.5 583 ASN A CA 1
ATOM 4581 C C . ASN A 1 583 ? 9.25 -14.773 -4.418 1 82.5 583 ASN A C 1
ATOM 4583 O O . ASN A 1 583 ? 8.047 -14.766 -4.172 1 82.5 583 ASN A O 1
ATOM 4587 N N . THR A 1 584 ? 10.227 -14.859 -3.473 1 80.44 584 THR A N 1
ATOM 4588 C CA . THR A 1 584 ? 9.836 -14.945 -2.07 1 80.44 584 THR A CA 1
ATOM 4589 C C . THR A 1 584 ? 10.562 -13.883 -1.243 1 80.44 584 THR A C 1
ATOM 4591 O O . THR A 1 584 ? 10.477 -13.883 -0.013 1 80.44 584 THR A O 1
ATOM 4594 N N . HIS A 1 585 ? 11.312 -12.945 -1.99 1 82.56 585 HIS A N 1
ATOM 4595 C CA . HIS A 1 585 ? 12.141 -12.031 -1.216 1 82.56 585 HIS A CA 1
ATOM 4596 C C . HIS A 1 585 ? 11.906 -10.578 -1.625 1 82.56 585 HIS A C 1
ATOM 4598 O O . HIS A 1 585 ? 11.914 -9.688 -0.779 1 82.56 585 HIS A O 1
ATOM 4604 N N . MET A 1 586 ? 11.664 -10.328 -2.883 1 91.19 586 MET A N 1
ATOM 4605 C CA . MET A 1 586 ? 11.531 -8.977 -3.408 1 91.19 586 MET A CA 1
ATOM 4606 C C . MET A 1 586 ? 10.359 -8.25 -2.756 1 91.19 586 MET A C 1
ATOM 4608 O O . MET A 1 586 ? 9.258 -8.797 -2.666 1 91.19 586 MET A O 1
ATOM 4612 N N . GLN A 1 587 ? 10.617 -7.012 -2.328 1 92.69 587 GLN A N 1
ATOM 4613 C CA . GLN A 1 587 ? 9.578 -6.215 -1.679 1 92.69 587 GLN A CA 1
ATOM 4614 C C . GLN A 1 587 ? 9.172 -5.035 -2.551 1 92.69 587 GLN A C 1
ATOM 4616 O O . GLN A 1 587 ? 8.031 -4.574 -2.482 1 92.69 587 GLN A O 1
ATOM 4621 N N . THR A 1 588 ? 10.117 -4.504 -3.312 1 96.19 588 THR A N 1
ATOM 4622 C CA . THR A 1 588 ? 9.867 -3.316 -4.121 1 96.19 588 THR A CA 1
ATOM 4623 C C . THR A 1 588 ? 10.445 -3.482 -5.523 1 96.19 588 THR A C 1
ATOM 4625 O O . THR A 1 588 ? 11.602 -3.869 -5.68 1 96.19 588 THR A O 1
ATOM 4628 N N . ILE A 1 589 ? 9.641 -3.174 -6.539 1 97.12 589 ILE A N 1
ATOM 4629 C CA . ILE A 1 589 ? 10.117 -3.199 -7.918 1 97.12 589 ILE A CA 1
ATOM 4630 C C . ILE A 1 589 ? 9.656 -1.935 -8.641 1 97.12 589 ILE A C 1
ATOM 4632 O O . ILE A 1 589 ? 8.461 -1.65 -8.711 1 97.12 589 ILE A O 1
ATOM 4636 N N . LEU A 1 590 ? 10.555 -1.166 -9.102 1 97.81 590 LEU A N 1
ATOM 4637 C CA . LEU A 1 590 ? 10.258 -0.042 -9.984 1 97.81 590 LEU A CA 1
ATOM 4638 C C . LEU A 1 590 ? 10.383 -0.452 -11.445 1 97.81 590 LEU A C 1
ATOM 4640 O O . LEU A 1 590 ? 11.367 -1.072 -11.836 1 97.81 590 LEU A O 1
ATOM 4644 N N . TRP A 1 591 ? 9.383 -0.158 -12.273 1 97.44 591 TRP A N 1
ATOM 4645 C CA . TRP A 1 591 ? 9.438 -0.726 -13.617 1 97.44 591 TRP A CA 1
ATOM 4646 C C . TRP A 1 591 ? 8.711 0.174 -14.617 1 97.44 591 TRP A C 1
ATOM 4648 O O . TRP A 1 591 ? 8.133 -0.309 -15.594 1 97.44 591 TRP A O 1
ATOM 4658 N N . ASP A 1 592 ? 8.656 1.519 -14.391 1 96.69 592 ASP A N 1
ATOM 4659 C CA . ASP A 1 592 ? 8.047 2.461 -15.32 1 96.69 592 ASP A CA 1
ATOM 4660 C C . ASP A 1 592 ? 8.969 2.725 -16.516 1 96.69 592 ASP A C 1
ATOM 4662 O O . ASP A 1 592 ? 10.133 2.336 -16.5 1 96.69 592 ASP A O 1
ATOM 4666 N N . ARG A 1 593 ? 8.422 3.258 -17.547 1 97 593 ARG A N 1
ATOM 4667 C CA . ARG A 1 593 ? 9.133 3.652 -18.766 1 97 593 ARG A CA 1
ATOM 4668 C C . ARG A 1 593 ? 9.773 2.445 -19.438 1 97 593 ARG A C 1
ATOM 4670 O O . ARG A 1 593 ? 10.969 2.471 -19.766 1 97 593 ARG A O 1
ATOM 4677 N N . ASN A 1 594 ? 9.031 1.393 -19.578 1 98 594 ASN A N 1
ATOM 4678 C CA . ASN A 1 594 ? 9.5 0.185 -20.266 1 98 594 ASN A CA 1
ATOM 4679 C C . ASN A 1 594 ? 8.633 -0.148 -21.469 1 98 594 ASN A C 1
ATOM 4681 O O . ASN A 1 594 ? 8.727 -1.243 -22.031 1 98 594 ASN A O 1
ATOM 4685 N N . ASN A 1 595 ? 7.719 0.776 -21.844 1 97.12 595 ASN A N 1
ATOM 4686 C CA . ASN A 1 595 ? 6.812 0.582 -22.969 1 97.12 595 ASN A CA 1
ATOM 4687 C C . ASN A 1 595 ? 5.91 -0.631 -22.766 1 97.12 595 ASN A C 1
ATOM 4689 O O . ASN A 1 595 ? 5.699 -1.417 -23.688 1 97.12 595 ASN A O 1
ATOM 4693 N N . THR A 1 596 ? 5.492 -0.823 -21.547 1 97.31 596 THR A N 1
ATOM 4694 C CA . THR A 1 596 ? 4.578 -1.911 -21.219 1 97.31 596 THR A CA 1
ATOM 4695 C C . THR A 1 596 ? 3.156 -1.577 -21.656 1 97.31 596 THR A C 1
ATOM 4697 O O . THR A 1 596 ? 2.684 -0.458 -21.438 1 97.31 596 THR A O 1
ATOM 4700 N N . THR A 1 597 ? 2.508 -2.447 -22.297 1 96.88 597 THR A N 1
ATOM 4701 C CA . THR A 1 597 ? 1.139 -2.258 -22.75 1 96.88 597 THR A CA 1
ATOM 4702 C C . THR A 1 597 ? 0.15 -2.957 -21.828 1 96.88 597 THR A C 1
ATOM 4704 O O . THR A 1 597 ? 0.528 -3.432 -20.75 1 96.88 597 THR A O 1
ATOM 4707 N N . ALA A 1 598 ? -1.157 -3 -22.234 1 96.5 598 ALA A N 1
ATOM 4708 C CA . ALA A 1 598 ? -2.211 -3.631 -21.438 1 96.5 598 ALA A CA 1
ATOM 4709 C C . ALA A 1 598 ? -1.892 -5.102 -21.172 1 96.5 598 ALA A C 1
ATOM 4711 O O . ALA A 1 598 ? -2.107 -5.598 -20.062 1 96.5 598 ALA A O 1
ATOM 4712 N N . GLN A 1 599 ? -1.346 -5.773 -22.172 1 93.69 599 GLN A N 1
ATOM 4713 C CA . GLN A 1 599 ? -1.009 -7.188 -22.047 1 93.69 599 GLN A CA 1
ATOM 4714 C C . GLN A 1 599 ? 0.03 -7.402 -20.953 1 93.69 599 GLN A C 1
ATOM 4716 O O . GLN A 1 599 ? -0.097 -8.32 -20.141 1 93.69 599 GLN A O 1
ATOM 4721 N N . GLY A 1 600 ? 1.032 -6.637 -20.938 1 95.81 600 GLY A N 1
ATOM 4722 C CA . GLY A 1 600 ? 2.053 -6.734 -19.906 1 95.81 600 GLY A CA 1
ATOM 4723 C C . GLY A 1 600 ? 1.508 -6.516 -18.516 1 95.81 600 GLY A C 1
ATOM 4724 O O . GLY A 1 600 ? 1.892 -7.219 -17.578 1 95.81 600 GLY A O 1
ATOM 4725 N N . PHE A 1 601 ? 0.621 -5.484 -18.391 1 97.38 601 PHE A N 1
ATOM 4726 C CA . PHE A 1 601 ? 0.005 -5.223 -17.094 1 97.38 601 PHE A CA 1
ATOM 4727 C C . PHE A 1 601 ? -0.831 -6.41 -16.641 1 97.38 601 PHE A C 1
ATOM 4729 O O . PHE A 1 601 ? -0.847 -6.75 -15.453 1 97.38 601 PHE A O 1
ATOM 4736 N N . GLU A 1 602 ? -1.54 -7.02 -17.547 1 95.81 602 GLU A N 1
ATOM 4737 C CA . GLU A 1 602 ? -2.354 -8.188 -17.234 1 95.81 602 GLU A CA 1
ATOM 4738 C C . GLU A 1 602 ? -1.486 -9.352 -16.75 1 95.81 602 GLU A C 1
ATOM 4740 O O . GLU A 1 602 ? -1.85 -10.055 -15.812 1 95.81 602 GLU A O 1
ATOM 4745 N N . ASP A 1 603 ? -0.351 -9.547 -17.422 1 94.75 603 ASP A N 1
ATOM 4746 C CA . ASP A 1 603 ? 0.571 -10.609 -17.016 1 94.75 603 ASP A CA 1
ATOM 4747 C C . ASP A 1 603 ? 1.052 -10.406 -15.578 1 94.75 603 ASP A C 1
ATOM 4749 O O . ASP A 1 603 ? 1.089 -11.352 -14.789 1 94.75 603 ASP A O 1
ATOM 4753 N N . ILE A 1 604 ? 1.397 -9.203 -15.289 1 96.88 604 ILE A N 1
ATOM 4754 C CA . ILE A 1 604 ? 1.892 -8.875 -13.953 1 96.88 604 ILE A CA 1
ATOM 4755 C C . ILE A 1 604 ? 0.781 -9.086 -12.93 1 96.88 604 ILE A C 1
ATOM 4757 O O . ILE A 1 604 ? 1.021 -9.633 -11.852 1 96.88 604 ILE A O 1
ATOM 4761 N N . ALA A 1 605 ? -0.41 -8.609 -13.305 1 96.5 605 ALA A N 1
ATOM 4762 C CA . ALA A 1 605 ? -1.554 -8.781 -12.406 1 96.5 605 ALA A CA 1
ATOM 4763 C C . ALA A 1 605 ? -1.787 -10.258 -12.094 1 96.5 605 ALA A C 1
ATOM 4765 O O . ALA A 1 605 ? -1.979 -10.633 -10.938 1 96.5 605 ALA A O 1
ATOM 4766 N N . ASP A 1 606 ? -1.75 -11.086 -13.055 1 93.19 606 ASP A N 1
ATOM 4767 C CA . ASP A 1 606 ? -1.965 -12.523 -12.883 1 93.19 606 ASP A CA 1
ATOM 4768 C C . ASP A 1 606 ? -0.872 -13.141 -12.008 1 93.19 606 ASP A C 1
ATOM 4770 O O . ASP A 1 606 ? -1.15 -14 -11.172 1 93.19 606 ASP A O 1
ATOM 4774 N N . ALA A 1 607 ? 0.304 -12.719 -12.242 1 93.88 607 ALA A N 1
ATOM 4775 C CA . ALA A 1 607 ? 1.435 -13.234 -11.477 1 93.88 607 ALA A CA 1
ATOM 4776 C C . ALA A 1 607 ? 1.313 -12.867 -10 1 93.88 607 ALA A C 1
ATOM 4778 O O . ALA A 1 607 ? 1.644 -13.672 -9.125 1 93.88 607 ALA A O 1
ATOM 4779 N N . LEU A 1 608 ? 0.83 -11.664 -9.734 1 94.19 608 LEU A N 1
ATOM 4780 C CA . LEU A 1 608 ? 0.739 -11.156 -8.367 1 94.19 608 LEU A CA 1
ATOM 4781 C C . LEU A 1 608 ? -0.313 -11.922 -7.574 1 94.19 608 LEU A C 1
ATOM 4783 O O . LEU A 1 608 ? -0.311 -11.891 -6.34 1 94.19 608 LEU A O 1
ATOM 4787 N N . GLU A 1 609 ? -1.195 -12.617 -8.281 1 90.5 609 GLU A N 1
ATOM 4788 C CA . GLU A 1 609 ? -2.16 -13.461 -7.582 1 90.5 609 GLU A CA 1
ATOM 4789 C C . GLU A 1 609 ? -1.461 -14.555 -6.781 1 90.5 609 GLU A C 1
ATOM 4791 O O . GLU A 1 609 ? -1.977 -15.008 -5.758 1 90.5 609 GLU A O 1
ATOM 4796 N N . LYS A 1 610 ? -0.282 -14.867 -7.285 1 86.94 610 LYS A N 1
ATOM 4797 C CA . LYS A 1 610 ? 0.442 -15.969 -6.66 1 86.94 610 LYS A CA 1
ATOM 4798 C C . LYS A 1 610 ? 1.644 -15.461 -5.871 1 86.94 610 LYS A C 1
ATOM 4800 O O . LYS A 1 610 ? 2.451 -16.25 -5.379 1 86.94 610 LYS A O 1
ATOM 4805 N N . ASN A 1 611 ? 1.809 -14.148 -5.84 1 88.88 611 ASN A N 1
ATOM 4806 C CA . ASN A 1 611 ? 2.9 -13.523 -5.098 1 88.88 611 ASN A CA 1
ATOM 4807 C C . ASN A 1 611 ? 2.402 -12.844 -3.826 1 88.88 611 ASN A C 1
ATOM 4809 O O . ASN A 1 611 ? 1.491 -12.016 -3.875 1 88.88 611 ASN A O 1
ATOM 4813 N N . TYR A 1 612 ? 2.986 -13.133 -2.682 1 84.25 612 TYR A N 1
ATOM 4814 C CA . TYR A 1 612 ? 2.492 -12.594 -1.42 1 84.25 612 TYR A CA 1
ATOM 4815 C C . TYR A 1 612 ? 3.576 -11.797 -0.706 1 84.25 612 TYR A C 1
ATOM 4817 O O . TYR A 1 612 ? 3.424 -11.438 0.465 1 84.25 612 TYR A O 1
ATOM 4825 N N . THR A 1 613 ? 4.707 -11.57 -1.432 1 85.94 613 THR A N 1
ATOM 4826 C CA . THR A 1 613 ? 5.84 -10.93 -0.779 1 85.94 613 THR A CA 1
ATOM 4827 C C . THR A 1 613 ? 6.008 -9.492 -1.278 1 85.94 613 THR A C 1
ATOM 4829 O O . THR A 1 613 ? 6.43 -8.617 -0.526 1 85.94 613 THR A O 1
ATOM 4832 N N . LEU A 1 614 ? 5.711 -9.219 -2.584 1 92.31 614 LEU A N 1
ATOM 4833 C CA . LEU A 1 614 ? 5.879 -7.895 -3.164 1 92.31 614 LEU A CA 1
ATOM 4834 C C . LEU A 1 614 ? 4.898 -6.902 -2.541 1 92.31 614 LEU A C 1
ATOM 4836 O O . LEU A 1 614 ? 3.688 -7.137 -2.545 1 92.31 614 LEU A O 1
ATOM 4840 N N . LYS A 1 615 ? 5.434 -5.816 -2.033 1 91 615 LYS A N 1
ATOM 4841 C CA . LYS A 1 615 ? 4.598 -4.859 -1.315 1 91 615 LYS A CA 1
ATOM 4842 C C . LYS A 1 615 ? 4.461 -3.555 -2.096 1 91 615 LYS A C 1
ATOM 4844 O O . LYS A 1 615 ? 3.451 -2.859 -1.982 1 91 615 LYS A O 1
ATOM 4849 N N . LYS A 1 616 ? 5.543 -3.234 -2.828 1 93.25 616 LYS A N 1
ATOM 4850 C CA . LYS A 1 616 ? 5.574 -1.924 -3.473 1 93.25 616 LYS A CA 1
ATOM 4851 C C . LYS A 1 616 ? 5.953 -2.045 -4.945 1 93.25 616 LYS A C 1
ATOM 4853 O O . LYS A 1 616 ? 7.02 -2.572 -5.277 1 93.25 616 LYS A O 1
ATOM 4858 N N . MET A 1 617 ? 5.109 -1.638 -5.766 1 95.19 617 MET A N 1
ATOM 4859 C CA . MET A 1 617 ? 5.344 -1.416 -7.191 1 95.19 617 MET A CA 1
ATOM 4860 C C . MET A 1 617 ? 4.781 -0.068 -7.633 1 95.19 617 MET A C 1
ATOM 4862 O O . MET A 1 617 ? 3.635 0.018 -8.07 1 95.19 617 MET A O 1
ATOM 4866 N N . PRO A 1 618 ? 5.668 0.961 -7.449 1 93.88 618 PRO A N 1
ATOM 4867 C CA . PRO A 1 618 ? 5.152 2.283 -7.809 1 93.88 618 PRO A CA 1
ATOM 4868 C C . PRO A 1 618 ? 4.41 2.283 -9.141 1 93.88 618 PRO A C 1
ATOM 4870 O O . PRO A 1 618 ? 4.824 1.605 -10.086 1 93.88 618 PRO A O 1
ATOM 4873 N N . PHE A 1 619 ? 3.314 2.988 -9.148 1 92.5 619 PHE A N 1
ATOM 4874 C CA . PHE A 1 619 ? 2.471 3.064 -10.336 1 92.5 619 PHE A CA 1
ATOM 4875 C C . PHE A 1 619 ? 3.277 3.525 -11.539 1 92.5 619 PHE A C 1
ATOM 4877 O O . PHE A 1 619 ? 3.953 4.555 -11.484 1 92.5 619 PHE A O 1
ATOM 4884 N N . PRO A 1 620 ? 3.248 2.719 -12.547 1 96 620 PRO A N 1
ATOM 4885 C CA . PRO A 1 620 ? 3.98 3.102 -13.758 1 96 620 PRO A CA 1
ATOM 4886 C C . PRO A 1 620 ? 3.24 4.148 -14.594 1 96 620 PRO A C 1
ATOM 4888 O O . PRO A 1 620 ? 2.662 3.82 -15.633 1 96 620 PRO A O 1
ATOM 4891 N N . VAL A 1 621 ? 3.375 5.379 -14.227 1 94.38 621 VAL A N 1
ATOM 4892 C CA . VAL A 1 621 ? 2.559 6.484 -14.719 1 94.38 621 VAL A CA 1
ATOM 4893 C C . VAL A 1 621 ? 2.805 6.684 -16.219 1 94.38 621 VAL A C 1
ATOM 4895 O O . VAL A 1 621 ? 1.863 6.906 -16.984 1 94.38 621 VAL A O 1
ATOM 4898 N N . ASN A 1 622 ? 4.008 6.637 -16.672 1 94.75 622 ASN A N 1
ATOM 4899 C CA . ASN A 1 622 ? 4.336 6.891 -18.078 1 94.75 622 ASN A CA 1
ATOM 4900 C C . ASN A 1 622 ? 3.824 5.773 -18.984 1 94.75 622 ASN A C 1
ATOM 4902 O O . ASN A 1 622 ? 3.197 6.039 -20.016 1 94.75 622 ASN A O 1
ATOM 4906 N N . ASP A 1 623 ? 4.062 4.523 -18.609 1 96.94 623 ASP A N 1
ATOM 4907 C CA . ASP A 1 623 ? 3.572 3.389 -19.391 1 96.94 623 ASP A CA 1
ATOM 4908 C C . ASP A 1 623 ? 2.049 3.318 -19.359 1 96.94 623 ASP A C 1
ATOM 4910 O O . ASP A 1 623 ? 1.418 2.992 -20.375 1 96.94 623 ASP A O 1
ATOM 4914 N N . ALA A 1 624 ? 1.449 3.584 -18.203 1 95.94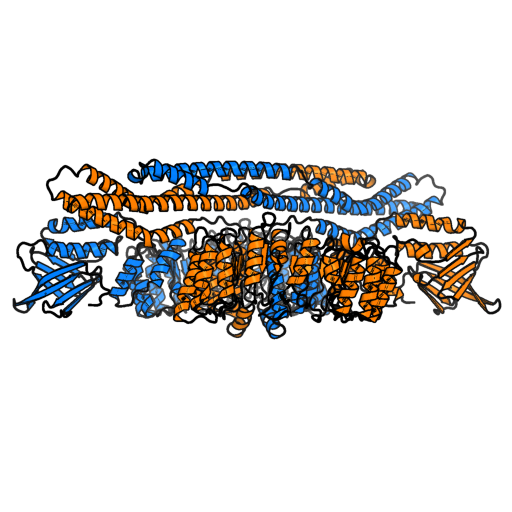 624 ALA A N 1
ATOM 4915 C CA . ALA A 1 624 ? -0.004 3.561 -18.062 1 95.94 624 ALA A CA 1
ATOM 4916 C C . ALA A 1 624 ? -0.663 4.605 -18.953 1 95.94 624 ALA A C 1
ATOM 4918 O O . ALA A 1 624 ? -1.693 4.336 -19.578 1 95.94 624 ALA A O 1
ATOM 4919 N N . ALA A 1 625 ? -0.071 5.852 -18.938 1 94 625 ALA A N 1
ATOM 4920 C CA . ALA A 1 625 ? -0.615 6.918 -19.781 1 94 625 ALA A CA 1
ATOM 4921 C C . ALA A 1 625 ? -0.641 6.508 -21.25 1 94 625 ALA A C 1
ATOM 4923 O O . ALA A 1 625 ? -1.62 6.758 -21.953 1 94 625 ALA A O 1
ATOM 4924 N N . LEU A 1 626 ? 0.392 5.797 -21.734 1 94.5 626 LEU A N 1
ATOM 4925 C CA . LEU A 1 626 ? 0.48 5.34 -23.125 1 94.5 626 LEU A CA 1
ATOM 4926 C C . LEU A 1 626 ? -0.507 4.207 -23.375 1 94.5 626 LEU A C 1
ATOM 4928 O O . LEU A 1 626 ? -1.18 4.188 -24.406 1 94.5 626 LEU A O 1
ATOM 4932 N N . ALA A 1 627 ? -0.611 3.256 -22.453 1 96.38 627 ALA A N 1
ATOM 4933 C CA . ALA A 1 627 ? -1.491 2.1 -22.594 1 96.38 627 ALA A CA 1
ATOM 4934 C C . ALA A 1 627 ? -2.957 2.52 -22.562 1 96.38 627 ALA A C 1
ATOM 4936 O O . ALA A 1 627 ? -3.799 1.912 -23.234 1 96.38 627 ALA A O 1
ATOM 4937 N N . MET A 1 628 ? -3.332 3.553 -21.781 1 94.25 628 MET A N 1
ATOM 4938 C CA . MET A 1 628 ? -4.699 4.043 -21.641 1 94.25 628 MET A CA 1
ATOM 4939 C C . MET A 1 628 ? -5.195 4.664 -22.938 1 94.25 628 MET A C 1
ATOM 4941 O O . MET A 1 628 ? -6.398 4.703 -23.203 1 94.25 628 MET A O 1
ATOM 4945 N N . LYS A 1 629 ? -4.297 5.125 -23.766 1 93.06 629 LYS A N 1
ATOM 4946 C CA . LYS A 1 629 ? -4.668 5.688 -25.062 1 93.06 629 LYS A CA 1
ATOM 4947 C C . LYS A 1 629 ? -5.137 4.598 -26.016 1 93.06 629 LYS A C 1
ATOM 4949 O O . LYS A 1 629 ? -6.07 4.805 -26.797 1 93.06 629 LYS A O 1
ATOM 4954 N N . SER A 1 630 ? -4.535 3.424 -25.969 1 93.88 630 SER A N 1
ATOM 4955 C CA . SER A 1 630 ? -4.824 2.342 -26.906 1 93.88 630 SER A CA 1
ATOM 4956 C C . SER A 1 630 ? -5.938 1.44 -26.375 1 93.88 630 SER A C 1
ATOM 4958 O O . SER A 1 630 ? -6.902 1.153 -27.078 1 93.88 630 SER A O 1
ATOM 4960 N N . GLU A 1 631 ? -5.738 0.975 -25.078 1 94.94 631 GLU A N 1
ATOM 4961 C CA . GLU A 1 631 ? -6.691 0.055 -24.469 1 94.94 631 GLU A CA 1
ATOM 4962 C C . GLU A 1 631 ? -7.047 0.492 -23.047 1 94.94 631 GLU A C 1
ATOM 4964 O O . GLU A 1 631 ? -6.633 -0.144 -22.078 1 94.94 631 GLU A O 1
ATOM 4969 N N . PRO A 1 632 ? -7.941 1.444 -22.906 1 93.88 632 PRO A N 1
ATOM 4970 C CA . PRO A 1 632 ? -8.203 2.035 -21.594 1 93.88 632 PRO A CA 1
ATOM 4971 C C . PRO A 1 632 ? -8.844 1.051 -20.625 1 93.88 632 PRO A C 1
ATOM 4973 O O . PRO A 1 632 ? -8.406 0.931 -19.469 1 93.88 632 PRO A O 1
ATOM 4976 N N . ALA A 1 633 ? -9.836 0.293 -21.047 1 94.38 633 ALA A N 1
ATOM 4977 C CA . ALA A 1 633 ? -10.578 -0.589 -20.141 1 94.38 633 ALA A CA 1
ATOM 4978 C C . ALA A 1 633 ? -9.695 -1.713 -19.625 1 94.38 633 ALA A C 1
ATOM 4980 O O . ALA A 1 633 ? -9.664 -1.981 -18.422 1 94.38 633 ALA A O 1
ATOM 4981 N N . ARG A 1 634 ? -8.969 -2.367 -20.547 1 94.81 634 ARG A N 1
ATOM 4982 C CA . ARG A 1 634 ? -8.07 -3.455 -20.172 1 94.81 634 ARG A CA 1
ATOM 4983 C C . ARG A 1 634 ? -6.961 -2.955 -19.25 1 94.81 634 ARG A C 1
ATOM 4985 O O . ARG A 1 634 ? -6.617 -3.615 -18.266 1 94.81 634 ARG A O 1
ATOM 4992 N N . THR A 1 635 ? -6.41 -1.818 -19.562 1 96.38 635 THR A N 1
ATOM 4993 C CA . THR A 1 635 ? -5.316 -1.227 -18.797 1 96.38 635 THR A CA 1
ATOM 4994 C C . THR A 1 635 ? -5.777 -0.881 -17.391 1 96.38 635 THR A C 1
ATOM 4996 O O . THR A 1 635 ? -5.105 -1.221 -16.406 1 96.38 635 THR A O 1
ATOM 4999 N N . GLU A 1 636 ? -6.941 -0.255 -17.281 1 94.75 636 GLU A N 1
ATOM 5000 C CA . GLU A 1 636 ? -7.48 0.151 -15.992 1 94.75 636 GLU A CA 1
ATOM 5001 C C . GLU A 1 636 ? -7.738 -1.058 -15.102 1 94.75 636 GLU A C 1
ATOM 5003 O O . GLU A 1 636 ? -7.371 -1.054 -13.922 1 94.75 636 GLU A O 1
ATOM 5008 N N . THR A 1 637 ? -8.328 -2.061 -15.633 1 95.69 637 THR A N 1
ATOM 5009 C CA . THR A 1 637 ? -8.648 -3.26 -14.867 1 95.69 637 THR A CA 1
ATOM 5010 C C . THR A 1 637 ? -7.379 -3.938 -14.367 1 95.69 637 THR A C 1
ATOM 5012 O O . THR A 1 637 ? -7.305 -4.352 -13.211 1 95.69 637 THR A O 1
ATOM 5015 N N . ALA A 1 638 ? -6.445 -4.074 -15.242 1 96.62 638 ALA A N 1
ATOM 5016 C CA . ALA A 1 638 ? -5.188 -4.719 -14.875 1 96.62 638 ALA A CA 1
ATOM 5017 C C . ALA A 1 638 ? -4.469 -3.943 -13.773 1 96.62 638 ALA A C 1
ATOM 5019 O O . ALA A 1 638 ? -3.984 -4.531 -12.812 1 96.62 638 ALA A O 1
ATOM 5020 N N . LEU A 1 639 ? -4.398 -2.629 -13.906 1 96.31 639 LEU A N 1
ATOM 5021 C CA . LEU A 1 639 ? -3.688 -1.788 -12.953 1 96.31 639 LEU A CA 1
ATOM 5022 C C . LEU A 1 639 ? -4.391 -1.795 -11.594 1 96.31 639 LEU A C 1
ATOM 5024 O O . LEU A 1 639 ? -3.736 -1.798 -10.555 1 96.31 639 LEU A O 1
ATOM 5028 N N . GLN A 1 640 ? -5.684 -1.783 -11.617 1 94.38 640 GLN A N 1
ATOM 5029 C CA . GLN A 1 640 ? -6.438 -1.864 -10.367 1 94.38 640 GLN A CA 1
ATOM 5030 C C . GLN A 1 640 ? -6.191 -3.195 -9.664 1 94.38 640 GLN A C 1
ATOM 5032 O O . GLN A 1 640 ? -6.082 -3.24 -8.438 1 94.38 640 GLN A O 1
ATOM 5037 N N . LYS A 1 641 ? -6.188 -4.23 -10.461 1 96 641 LYS A N 1
ATOM 5038 C CA . LYS A 1 641 ? -5.91 -5.547 -9.898 1 96 641 LYS A CA 1
ATOM 5039 C C . LYS A 1 641 ? -4.52 -5.594 -9.266 1 96 641 LYS A C 1
ATOM 5041 O O . LYS A 1 641 ? -4.348 -6.141 -8.172 1 96 641 LYS A O 1
ATOM 5046 N N . ILE A 1 642 ? -3.541 -5.066 -9.906 1 96.69 642 ILE A N 1
ATOM 5047 C CA . ILE A 1 642 ? -2.18 -5.008 -9.391 1 96.69 642 ILE A CA 1
ATOM 5048 C C . ILE A 1 642 ? -2.17 -4.293 -8.039 1 96.69 642 ILE A C 1
ATOM 5050 O O . ILE A 1 642 ? -1.606 -4.797 -7.066 1 96.69 642 ILE A O 1
ATOM 5054 N N . GLU A 1 643 ? -2.805 -3.156 -8.031 1 93.69 643 GLU A N 1
ATOM 5055 C CA . GLU A 1 643 ? -2.84 -2.357 -6.809 1 93.69 643 GLU A CA 1
ATOM 5056 C C . GLU A 1 643 ? -3.52 -3.117 -5.672 1 93.69 643 GLU A C 1
ATOM 5058 O O . GLU A 1 643 ? -3.051 -3.09 -4.531 1 93.69 643 GLU A O 1
ATOM 5063 N N . SER A 1 644 ? -4.605 -3.73 -5.984 1 93.19 644 SER A N 1
ATOM 5064 C CA . SER A 1 644 ? -5.352 -4.473 -4.973 1 93.19 644 SER A CA 1
ATOM 5065 C C . SER A 1 644 ? -4.516 -5.613 -4.398 1 93.19 644 SER A C 1
ATOM 5067 O O . SER A 1 644 ? -4.547 -5.867 -3.193 1 93.19 644 SER A O 1
ATOM 5069 N N . LEU A 1 645 ? -3.814 -6.297 -5.262 1 94 645 LEU A N 1
ATOM 5070 C CA . LEU A 1 645 ? -3.006 -7.434 -4.828 1 94 645 LEU A CA 1
ATOM 5071 C C . LEU A 1 645 ? -1.812 -6.969 -4.004 1 94 645 LEU A C 1
ATOM 5073 O O . LEU A 1 645 ? -1.411 -7.641 -3.049 1 94 645 LEU A O 1
ATOM 5077 N N . LEU A 1 646 ? -1.229 -5.816 -4.309 1 93.06 646 LEU A N 1
ATOM 5078 C CA . LEU A 1 646 ? -0.149 -5.246 -3.51 1 93.06 646 LEU A CA 1
ATOM 5079 C C . LEU A 1 646 ? -0.64 -4.871 -2.115 1 93.06 646 LEU A C 1
ATOM 5081 O O . LEU A 1 646 ? 0.074 -5.066 -1.129 1 93.06 646 LEU A O 1
ATOM 5085 N N . GLN A 1 647 ? -1.818 -4.332 -2.066 1 88.38 647 GLN A N 1
ATOM 5086 C CA . GLN A 1 647 ? -2.42 -3.986 -0.784 1 88.38 647 GLN A CA 1
ATOM 5087 C C . GLN A 1 647 ? -2.629 -5.227 0.078 1 88.38 647 GLN A C 1
ATOM 5089 O O . GLN A 1 647 ? -2.439 -5.184 1.295 1 88.38 647 GLN A O 1
ATOM 5094 N N . ARG A 1 648 ? -3.096 -6.289 -0.554 1 87.69 648 ARG A N 1
ATOM 5095 C CA . ARG A 1 648 ? -3.264 -7.562 0.137 1 87.69 648 ARG A CA 1
ATOM 5096 C C . ARG A 1 648 ? -1.965 -7.996 0.807 1 87.69 648 ARG A C 1
ATOM 5098 O O . ARG A 1 648 ? -1.979 -8.5 1.933 1 87.69 648 ARG A O 1
ATOM 5105 N N . ASN A 1 649 ? -0.878 -7.84 0.124 1 87.5 649 ASN A N 1
ATOM 5106 C CA . ASN A 1 649 ? 0.424 -8.305 0.595 1 87.5 649 ASN A CA 1
ATOM 5107 C C . ASN A 1 649 ? 0.875 -7.535 1.835 1 87.5 649 ASN A C 1
ATOM 5109 O O . ASN A 1 649 ? 1.799 -7.961 2.531 1 87.5 649 ASN A O 1
ATOM 5113 N N . HIS A 1 650 ? 0.285 -6.375 2.188 1 80.44 650 HIS A N 1
ATOM 5114 C CA . HIS A 1 650 ? 0.632 -5.633 3.393 1 80.44 650 HIS A CA 1
ATOM 5115 C C . HIS A 1 650 ? 0.015 -6.27 4.633 1 80.44 650 HIS A C 1
ATOM 5117 O O . HIS A 1 650 ? 0.453 -6.008 5.754 1 80.44 650 HIS A O 1
ATOM 5123 N N . ASN A 1 651 ? -1.011 -7.027 4.414 1 70.56 651 ASN A N 1
ATOM 5124 C CA . ASN A 1 651 ? -1.611 -7.727 5.543 1 70.56 651 ASN A CA 1
ATOM 5125 C C . ASN A 1 651 ? -0.923 -9.062 5.809 1 70.56 651 ASN A C 1
ATOM 5127 O O . ASN A 1 651 ? -0.745 -9.867 4.891 1 70.56 651 ASN A O 1
ATOM 5131 N N . PRO A 1 652 ? -0.161 -9.172 6.969 1 60.09 652 PRO A N 1
ATOM 5132 C CA . PRO A 1 652 ? 0.652 -10.359 7.246 1 60.09 652 PRO A CA 1
ATOM 5133 C C . PRO A 1 652 ? -0.154 -11.656 7.188 1 60.09 652 PRO A C 1
ATOM 5135 O O . PRO A 1 652 ? -1.223 -11.75 7.797 1 60.09 652 PRO A O 1
ATOM 5138 N N . ARG A 1 653 ? -0.305 -12.328 6.035 1 60.09 653 ARG A N 1
ATOM 5139 C CA . ARG A 1 653 ? -0.907 -13.656 6.02 1 60.09 653 ARG A CA 1
ATOM 5140 C C . ARG A 1 653 ? 0.144 -14.734 6.262 1 60.09 653 ARG A C 1
ATOM 5142 O O . ARG A 1 653 ? 1.34 -14.492 6.09 1 60.09 653 ARG A O 1
ATOM 5149 N N . LYS A 1 654 ? -0.299 -15.781 7.055 1 60.28 654 LYS A N 1
ATOM 5150 C CA . LYS A 1 654 ? 0.545 -16.953 7.25 1 60.28 654 LYS A CA 1
ATOM 5151 C C . LYS A 1 654 ? 1.086 -17.469 5.918 1 60.28 654 LYS A C 1
ATOM 5153 O O . LYS A 1 654 ? 0.314 -17.828 5.027 1 60.28 654 LYS A O 1
ATOM 5158 N N . PHE A 1 655 ? 2.264 -16.906 5.512 1 56.12 655 PHE A N 1
ATOM 5159 C CA . PHE A 1 655 ? 2.836 -17.422 4.277 1 56.12 655 PHE A CA 1
ATOM 5160 C C . PHE A 1 655 ? 3.523 -18.766 4.523 1 56.12 655 PHE A C 1
ATOM 5162 O O . PHE A 1 655 ? 4.352 -18.891 5.43 1 56.12 655 PHE A O 1
ATOM 5169 N N . SER A 1 656 ? 2.758 -19.922 4.285 1 58.25 656 SER A N 1
ATOM 5170 C CA . SER A 1 656 ? 3.494 -21.188 4.379 1 58.25 656 SER A CA 1
ATOM 5171 C C . SER A 1 656 ? 4.711 -21.188 3.459 1 58.25 656 SER A C 1
ATOM 5173 O O . SER A 1 656 ? 4.609 -20.812 2.289 1 58.25 656 SER A O 1
ATOM 5175 N N . ASN A 1 657 ? 5.914 -21.062 3.99 1 63.94 657 ASN A N 1
ATOM 5176 C CA . ASN A 1 657 ? 7.148 -21.156 3.221 1 63.94 657 ASN A CA 1
ATOM 5177 C C . ASN A 1 657 ? 7.211 -22.453 2.416 1 63.94 657 ASN A C 1
ATOM 5179 O O . ASN A 1 657 ? 8.297 -22.906 2.029 1 63.94 657 ASN A O 1
ATOM 5183 N N . ASP A 1 658 ? 6.008 -23 2.225 1 74.62 658 ASP A N 1
ATOM 5184 C CA . ASP A 1 658 ? 5.98 -24.234 1.456 1 74.62 658 ASP A CA 1
ATOM 5185 C C . ASP A 1 658 ? 6.484 -24.016 0.032 1 74.62 658 ASP A C 1
ATOM 5187 O O . ASP A 1 658 ? 7.199 -24.859 -0.52 1 74.62 658 ASP A O 1
ATOM 5191 N N . GLN A 1 659 ? 6.211 -22.859 -0.283 1 75.69 659 GLN A N 1
ATOM 5192 C CA . GLN A 1 659 ? 6.633 -22.547 -1.642 1 75.69 659 GLN A CA 1
ATOM 5193 C C . GLN A 1 659 ? 8.156 -22.469 -1.739 1 75.69 659 GLN A C 1
ATOM 5195 O O . GLN A 1 659 ? 8.75 -22.953 -2.705 1 75.69 659 GLN A O 1
ATOM 5200 N N . ALA A 1 660 ? 8.727 -21.953 -0.81 1 73.5 660 ALA A N 1
ATOM 5201 C CA . ALA A 1 660 ? 10.18 -21.812 -0.819 1 73.5 660 ALA A CA 1
ATOM 5202 C C . ALA A 1 660 ? 10.867 -23.172 -0.721 1 73.5 660 ALA A C 1
ATOM 5204 O O . ALA A 1 660 ? 11.891 -23.406 -1.365 1 73.5 660 ALA A O 1
ATOM 5205 N N . TYR A 1 661 ? 10.281 -24.062 0.027 1 76.44 661 TYR A N 1
ATOM 5206 C CA . TYR A 1 661 ? 10.805 -25.422 0.12 1 76.44 661 TYR A CA 1
ATOM 5207 C C . TYR A 1 661 ? 10.734 -26.125 -1.229 1 76.44 661 TYR A C 1
ATOM 5209 O O . TYR A 1 661 ? 11.703 -26.766 -1.655 1 76.44 661 TYR A O 1
ATOM 5217 N N . ARG A 1 662 ? 9.664 -25.906 -1.82 1 78.25 662 ARG A N 1
ATOM 5218 C CA . ARG A 1 662 ? 9.484 -26.578 -3.105 1 78.25 662 ARG A CA 1
ATOM 5219 C C . ARG A 1 662 ? 10.398 -25.969 -4.168 1 78.25 662 ARG A C 1
ATOM 5221 O O . ARG A 1 662 ? 10.898 -26.688 -5.035 1 78.25 662 ARG A O 1
ATOM 5228 N N . LEU A 1 663 ? 10.57 -24.766 -3.994 1 77 663 LEU A N 1
ATOM 5229 C CA . LEU A 1 663 ? 11.461 -24.094 -4.938 1 77 663 LEU A CA 1
ATOM 5230 C C . LEU A 1 663 ? 12.891 -24.594 -4.77 1 77 663 LEU A C 1
ATOM 5232 O O . LEU A 1 663 ? 13.578 -24.875 -5.754 1 77 663 LEU A O 1
ATOM 5236 N N . GLN A 1 664 ? 13.266 -24.688 -3.586 1 73.62 664 GLN A N 1
ATOM 5237 C CA . GLN A 1 664 ? 14.602 -25.203 -3.301 1 73.62 664 GLN A CA 1
ATOM 5238 C C . GLN A 1 664 ? 14.766 -26.641 -3.787 1 73.62 664 GLN A C 1
ATOM 5240 O O . GLN A 1 664 ? 15.82 -27.016 -4.305 1 73.62 664 GLN A O 1
ATOM 5245 N N . GLN A 1 665 ? 13.742 -27.266 -3.609 1 69.81 665 GLN A N 1
ATOM 5246 C CA . GLN A 1 665 ? 13.734 -28.641 -4.078 1 69.81 665 GLN A CA 1
ATOM 5247 C C . GLN A 1 665 ? 13.906 -28.719 -5.594 1 69.81 665 GLN A C 1
ATOM 5249 O O . GLN A 1 665 ? 14.656 -29.547 -6.102 1 69.81 665 GLN A O 1
ATOM 5254 N N . GLY A 1 666 ? 13.297 -27.812 -6.176 1 65.5 666 GLY A N 1
ATOM 5255 C CA . GLY A 1 666 ? 13.398 -27.781 -7.625 1 65.5 666 GLY A CA 1
ATOM 5256 C C . GLY A 1 666 ? 14.789 -27.453 -8.125 1 65.5 666 GLY A C 1
ATOM 5257 O O . GLY A 1 666 ? 15.281 -28.078 -9.07 1 65.5 666 GLY A O 1
ATOM 5258 N N . PHE A 1 667 ? 15.445 -26.672 -7.457 1 64.25 667 PHE A N 1
ATOM 5259 C CA . PHE A 1 667 ? 16.781 -26.266 -7.855 1 64.25 667 PHE A CA 1
ATOM 5260 C C . PHE A 1 667 ? 17.797 -27.375 -7.594 1 64.25 667 PHE A C 1
ATOM 5262 O O . PHE A 1 667 ? 18.734 -27.547 -8.359 1 64.25 667 PHE A O 1
ATOM 5269 N N . LEU A 1 668 ? 17.516 -28.062 -6.527 1 61.06 668 LEU A N 1
ATOM 5270 C CA . LEU A 1 668 ? 18.422 -29.141 -6.156 1 61.06 668 LEU A CA 1
ATOM 5271 C C . LEU A 1 668 ? 18.344 -30.281 -7.172 1 61.06 668 LEU A C 1
ATOM 5273 O O . LEU A 1 668 ? 19.359 -30.859 -7.539 1 61.06 668 LEU A O 1
ATOM 5277 N N . ILE A 1 669 ? 17.219 -30.562 -7.582 1 56.78 669 ILE A N 1
ATOM 5278 C CA . ILE A 1 669 ? 17 -31.672 -8.508 1 56.78 669 ILE A CA 1
ATOM 5279 C C . ILE A 1 669 ? 17.688 -31.375 -9.836 1 56.78 669 ILE A C 1
ATOM 5281 O O . ILE A 1 669 ? 18.219 -32.281 -10.484 1 56.78 669 ILE A O 1
ATOM 5285 N N . SER A 1 670 ? 17.859 -30.172 -10.18 1 56.62 670 SER A N 1
ATOM 5286 C CA . SER A 1 670 ? 18.359 -29.875 -11.516 1 56.62 670 SER A CA 1
ATOM 5287 C C . SER A 1 670 ? 19.859 -30.109 -11.602 1 56.62 670 SER A C 1
ATOM 5289 O O . SER A 1 670 ? 20.328 -30.812 -12.5 1 56.62 670 SER A O 1
ATOM 5291 N N . SER A 1 671 ? 20.781 -29.484 -10.805 1 58.31 671 SER A N 1
ATOM 5292 C CA . SER A 1 671 ? 22.203 -29.531 -11.117 1 58.31 671 SER A CA 1
ATOM 5293 C C . SER A 1 671 ? 22.938 -30.516 -10.219 1 58.31 671 SER A C 1
ATOM 5295 O O . SER A 1 671 ? 23.625 -31.422 -10.711 1 58.31 671 SER A O 1
ATOM 5297 N N . THR A 1 672 ? 22.766 -30.5 -9.047 1 65.62 672 THR A N 1
ATOM 5298 C CA . THR A 1 672 ? 23.609 -31.234 -8.102 1 65.62 672 THR A CA 1
ATOM 5299 C C . THR A 1 672 ? 23.172 -32.688 -8.016 1 65.62 672 THR A C 1
ATOM 5301 O O . THR A 1 672 ? 24.016 -33.594 -7.941 1 65.62 672 THR A O 1
ATOM 5304 N N . GLN A 1 673 ? 21.938 -32.938 -8.234 1 69.88 673 GLN A N 1
ATOM 5305 C CA . GLN A 1 673 ? 21.438 -34.312 -8.141 1 69.88 673 GLN A CA 1
ATOM 5306 C C . GLN A 1 673 ? 21.828 -35.125 -9.359 1 69.88 673 GLN A C 1
ATOM 5308 O O . GLN A 1 673 ? 22.078 -36.344 -9.25 1 69.88 673 GLN A O 1
ATOM 5313 N N . GLN A 1 674 ? 22 -34.406 -10.398 1 67.56 674 GLN A N 1
ATOM 5314 C CA . GLN A 1 674 ? 22.469 -35.094 -11.594 1 67.56 674 GLN A CA 1
ATOM 5315 C C . GLN A 1 674 ? 23.906 -35.594 -11.422 1 67.56 674 GLN A C 1
ATOM 5317 O O . GLN A 1 674 ? 24.25 -36.688 -11.859 1 67.56 674 GLN A O 1
ATOM 5322 N N . MET A 1 675 ? 24.594 -34.75 -10.789 1 73.19 675 MET A N 1
ATOM 5323 C CA . MET A 1 675 ? 25.984 -35.125 -10.531 1 73.19 675 MET A CA 1
ATOM 5324 C C . MET A 1 675 ? 26.062 -36.312 -9.594 1 73.19 675 MET A C 1
ATOM 5326 O O . MET A 1 675 ? 26.859 -37.219 -9.805 1 73.19 675 MET A O 1
ATOM 5330 N N . VAL A 1 676 ? 25.25 -36.312 -8.609 1 81.19 676 VAL A N 1
ATOM 5331 C CA . VAL A 1 676 ? 25.203 -37.438 -7.66 1 81.19 676 VAL A CA 1
ATOM 5332 C C . VAL A 1 676 ? 24.781 -38.719 -8.367 1 81.19 676 VAL A C 1
ATOM 5334 O O . VAL A 1 676 ? 25.375 -39.781 -8.156 1 81.19 676 VAL A O 1
ATOM 5337 N N . ASP A 1 677 ? 23.891 -38.594 -9.25 1 78.25 677 ASP A N 1
ATOM 5338 C CA . ASP A 1 677 ? 23.391 -39.75 -9.977 1 78.25 677 ASP A CA 1
ATOM 5339 C C . ASP A 1 677 ? 24.469 -40.344 -10.883 1 78.25 677 ASP A C 1
ATOM 5341 O O . ASP A 1 677 ? 24.625 -41.562 -10.977 1 78.25 677 ASP A O 1
ATOM 5345 N N . ARG A 1 678 ? 25.188 -39.5 -11.508 1 76.56 678 ARG A N 1
ATOM 5346 C CA . ARG A 1 678 ? 26.281 -39.969 -12.359 1 76.56 678 ARG A CA 1
ATOM 5347 C C . ARG A 1 678 ? 27.359 -40.688 -11.547 1 76.56 678 ARG A C 1
ATOM 5349 O O . ARG A 1 678 ? 27.844 -41.75 -11.953 1 76.56 678 ARG A O 1
ATOM 5356 N N . LEU A 1 679 ? 27.656 -40.094 -10.461 1 84 679 LEU A N 1
ATOM 5357 C CA . LEU A 1 679 ? 28.672 -40.688 -9.602 1 84 679 LEU A CA 1
ATOM 5358 C C . LEU A 1 679 ? 28.219 -42.031 -9.062 1 84 679 LEU A C 1
ATOM 5360 O O . LEU A 1 679 ? 29.031 -42.938 -8.922 1 84 679 LEU A O 1
ATOM 5364 N N . VAL A 1 680 ? 26.984 -42.094 -8.734 1 87.06 680 VAL A N 1
ATOM 5365 C CA . VAL A 1 680 ? 26.422 -43.344 -8.203 1 87.06 680 VAL A CA 1
ATOM 5366 C C . VAL A 1 680 ? 26.5 -44.438 -9.258 1 87.06 680 VAL A C 1
ATOM 5368 O O . VAL A 1 680 ? 26.875 -45.562 -8.953 1 87.06 680 VAL A O 1
ATOM 5371 N N . VAL A 1 681 ? 26.219 -44.062 -10.469 1 79.94 681 VAL A N 1
ATOM 5372 C CA . VAL A 1 681 ? 26.281 -45.031 -11.562 1 79.94 681 VAL A CA 1
ATOM 5373 C C . VAL A 1 681 ? 27.719 -45.469 -11.781 1 79.94 681 VAL A C 1
ATOM 5375 O O . VAL A 1 681 ? 28 -46.656 -11.969 1 79.94 681 VAL A O 1
ATOM 5378 N N . GLN A 1 682 ? 28.609 -44.562 -11.727 1 81.94 682 GLN A N 1
ATOM 5379 C CA . GLN A 1 682 ? 30.016 -44.875 -11.914 1 81.94 682 GLN A CA 1
ATOM 5380 C C . GLN A 1 682 ? 30.531 -45.812 -10.828 1 81.94 682 GLN A C 1
ATOM 5382 O O . GLN A 1 682 ? 31.25 -46.781 -11.109 1 81.94 682 GLN A O 1
ATOM 5387 N N . VAL A 1 683 ? 30.219 -45.5 -9.648 1 87.5 683 VAL A N 1
ATOM 5388 C CA . VAL A 1 683 ? 30.656 -46.312 -8.508 1 87.5 683 VAL A CA 1
ATOM 5389 C C . VAL A 1 683 ? 30.047 -47.688 -8.586 1 87.5 683 VAL A C 1
ATOM 5391 O O . VAL A 1 683 ? 30.719 -48.688 -8.352 1 87.5 683 VAL A O 1
ATOM 5394 N N . GLN A 1 684 ? 28.812 -47.75 -8.961 1 83.75 684 GLN A N 1
ATOM 5395 C CA . GLN A 1 684 ? 28.141 -49.031 -9.07 1 83.75 684 GLN A CA 1
ATOM 5396 C C . GLN A 1 684 ? 28.719 -49.875 -10.211 1 83.75 684 GLN A C 1
ATOM 5398 O O . GLN A 1 684 ? 28.844 -51.094 -10.086 1 83.75 684 GLN A O 1
ATOM 5403 N N . ASP A 1 685 ? 29.094 -49.25 -11.297 1 79.88 685 ASP A N 1
ATOM 5404 C CA . ASP A 1 685 ? 29.75 -49.938 -12.406 1 79.88 685 ASP A CA 1
ATOM 5405 C C . ASP A 1 685 ? 31.094 -50.531 -11.969 1 79.88 685 ASP A C 1
ATOM 5407 O O . ASP A 1 685 ? 31.438 -51.656 -12.336 1 79.88 685 ASP A O 1
ATOM 5411 N N . THR A 1 686 ? 31.734 -49.719 -11.281 1 82 686 THR A N 1
ATOM 5412 C CA . THR A 1 686 ? 33.031 -50.156 -10.82 1 82 686 THR A CA 1
ATOM 5413 C C . THR A 1 686 ? 32.906 -51.312 -9.836 1 82 686 THR A C 1
ATOM 5415 O O . THR A 1 686 ? 33.719 -52.25 -9.859 1 82 686 THR A O 1
ATOM 5418 N N . ILE A 1 687 ? 31.922 -51.219 -8.977 1 83.81 687 ILE A N 1
ATOM 5419 C CA . ILE A 1 687 ? 31.656 -52.281 -8.008 1 83.81 687 ILE A CA 1
ATOM 5420 C C . ILE A 1 687 ? 31.297 -53.594 -8.742 1 83.81 687 ILE A C 1
ATOM 5422 O O . ILE A 1 687 ? 31.766 -54.656 -8.391 1 83.81 687 ILE A O 1
ATOM 5426 N N . ASN A 1 688 ? 30.531 -53.5 -9.789 1 77.19 688 ASN A N 1
ATOM 5427 C CA . ASN A 1 688 ? 30.141 -54.656 -10.578 1 77.19 688 ASN A CA 1
ATOM 5428 C C . ASN A 1 688 ? 31.328 -55.281 -11.305 1 77.19 688 ASN A C 1
ATOM 5430 O O . ASN A 1 688 ? 31.422 -56.5 -11.422 1 77.19 688 ASN A O 1
ATOM 5434 N N . ALA A 1 689 ? 32.219 -54.469 -11.719 1 74.56 689 ALA A N 1
ATOM 5435 C CA . ALA A 1 689 ? 33.406 -54.938 -12.391 1 74.56 689 ALA A CA 1
ATOM 5436 C C . ALA A 1 689 ? 34.312 -55.688 -11.422 1 74.56 689 ALA A C 1
ATOM 5438 O O . ALA A 1 689 ? 34.938 -56.688 -11.797 1 74.56 689 ALA A O 1
ATOM 5439 N N . LEU A 1 690 ? 34.375 -55.219 -10.227 1 79.38 690 LEU A N 1
ATOM 5440 C CA . LEU A 1 690 ? 35.281 -55.812 -9.219 1 79.38 690 LEU A CA 1
ATOM 5441 C C . LEU A 1 690 ? 34.656 -57.094 -8.672 1 79.38 690 LEU A C 1
ATOM 5443 O O . LEU A 1 690 ? 35.406 -58 -8.242 1 79.38 690 LEU A O 1
ATOM 5447 N N . ASN A 1 691 ? 33.375 -57.219 -8.625 1 74.06 691 ASN A N 1
ATOM 5448 C CA . ASN A 1 691 ? 32.719 -58.406 -8.125 1 74.06 691 ASN A CA 1
ATOM 5449 C C . ASN A 1 691 ? 32.938 -59.594 -9.055 1 74.06 691 ASN A C 1
ATOM 5451 O O . ASN A 1 691 ? 32.812 -60.75 -8.633 1 74.06 691 ASN A O 1
ATOM 5455 N N . PHE A 1 692 ? 33.219 -59.375 -10.383 1 62.66 692 PHE A N 1
ATOM 5456 C CA . PHE A 1 692 ? 33.531 -60.469 -11.305 1 62.66 692 PHE A CA 1
ATOM 5457 C C . PHE A 1 692 ? 34.906 -61.031 -11.023 1 62.66 692 PHE A C 1
ATOM 5459 O O . PHE A 1 692 ? 35.219 -62.156 -11.383 1 62.66 692 PHE A O 1
ATOM 5466 N N . GLY A 1 693 ? 35.75 -60.281 -10.359 1 60.16 693 GLY A N 1
ATOM 5467 C CA . GLY A 1 693 ? 37.094 -60.781 -10.086 1 60.16 693 GLY A CA 1
ATOM 5468 C C . GLY A 1 693 ? 37.219 -61.406 -8.695 1 60.16 693 GLY A C 1
ATOM 5469 O O . GLY A 1 693 ? 36.312 -61.219 -7.859 1 60.16 693 GLY A O 1
ATOM 5470 N N . PRO A 1 694 ? 37.969 -62.375 -8.336 1 58.16 694 PRO A N 1
ATOM 5471 C CA . PRO A 1 694 ? 38.125 -63.219 -7.152 1 58.16 694 PRO A CA 1
ATOM 5472 C C . PRO A 1 694 ? 38.469 -62.438 -5.895 1 58.16 694 PRO A C 1
ATOM 5474 O O . PRO A 1 694 ? 38.688 -63.031 -4.84 1 58.16 694 PRO A O 1
ATOM 5477 N N . ASN A 1 695 ? 38.844 -61.094 -5.867 1 59 695 ASN A N 1
ATOM 5478 C CA . ASN A 1 695 ? 39.719 -60.719 -4.766 1 59 695 ASN A CA 1
ATOM 5479 C C . ASN A 1 695 ? 38.938 -60.156 -3.584 1 59 695 ASN A C 1
ATOM 5481 O O . ASN A 1 695 ? 38.125 -59.25 -3.756 1 59 695 ASN A O 1
ATOM 5485 N N . GLU A 1 696 ? 38.875 -60.875 -2.467 1 64.75 696 GLU A N 1
ATOM 5486 C CA . GLU A 1 696 ? 38.406 -60.719 -1.104 1 64.75 696 GLU A CA 1
ATOM 5487 C C . GLU A 1 696 ? 38.844 -59.375 -0.521 1 64.75 696 GLU A C 1
ATOM 5489 O O . GLU A 1 696 ? 38.188 -58.781 0.335 1 64.75 696 GLU A O 1
ATOM 5494 N N . ALA A 1 697 ? 40.094 -58.875 -0.951 1 69.81 697 ALA A N 1
ATOM 5495 C CA . ALA A 1 697 ? 40.75 -57.781 -0.282 1 69.81 697 ALA A CA 1
ATOM 5496 C C . ALA A 1 697 ? 39.969 -56.469 -0.404 1 69.81 697 ALA A C 1
ATOM 5498 O O . ALA A 1 697 ? 40.094 -55.594 0.43 1 69.81 697 ALA A O 1
ATOM 5499 N N . PHE A 1 698 ? 39.031 -56.406 -1.279 1 79.62 698 PHE A N 1
ATOM 5500 C CA . PHE A 1 698 ? 38.438 -55.094 -1.487 1 79.62 698 PHE A CA 1
ATOM 5501 C C . PHE A 1 698 ? 37 -55.062 -0.937 1 79.62 698 PHE A C 1
ATOM 5503 O O . PHE A 1 698 ? 36.25 -54.125 -1.169 1 79.62 698 PHE A O 1
ATOM 5510 N N . LYS A 1 699 ? 36.688 -56.062 -0.179 1 83.75 699 LYS A N 1
ATOM 5511 C CA . LYS A 1 699 ? 35.312 -56.188 0.302 1 83.75 699 LYS A CA 1
ATOM 5512 C C . LYS A 1 699 ? 34.938 -55.062 1.236 1 83.75 699 LYS A C 1
ATOM 5514 O O . LYS A 1 699 ? 33.844 -54.5 1.131 1 83.75 699 LYS A O 1
ATOM 5519 N N . PRO A 1 700 ? 35.938 -54.625 2.158 1 84.12 700 PRO A N 1
ATOM 5520 C CA . PRO A 1 700 ? 35.562 -53.531 3.041 1 84.12 700 PRO A CA 1
ATOM 5521 C C . PRO A 1 700 ? 35.344 -52.219 2.285 1 84.12 700 PRO A C 1
ATOM 5523 O O . PRO A 1 700 ? 34.438 -51.438 2.633 1 84.12 700 PRO A O 1
ATOM 5526 N N . ASP A 1 701 ? 36.125 -51.969 1.282 1 87.56 701 ASP A N 1
ATOM 5527 C CA . ASP A 1 701 ? 35.969 -50.75 0.492 1 87.56 701 ASP A CA 1
ATOM 5528 C C . ASP A 1 701 ? 34.688 -50.781 -0.326 1 87.56 701 ASP A C 1
ATOM 5530 O O . ASP A 1 701 ? 34.031 -49.75 -0.52 1 87.56 701 ASP A O 1
ATOM 5534 N N . ILE A 1 702 ? 34.344 -51.969 -0.747 1 88.94 702 ILE A N 1
ATOM 5535 C CA . ILE A 1 702 ? 33.094 -52.125 -1.504 1 88.94 702 ILE A CA 1
ATOM 5536 C C . ILE A 1 702 ? 31.906 -51.875 -0.588 1 88.94 702 ILE A C 1
ATOM 5538 O O . ILE A 1 702 ? 30.922 -51.25 -0.986 1 88.94 702 ILE A O 1
ATOM 5542 N N . GLU A 1 703 ? 31.984 -52.375 0.566 1 88.56 703 GLU A N 1
ATOM 5543 C CA . GLU A 1 703 ? 30.906 -52.188 1.526 1 88.56 703 GLU A CA 1
ATOM 5544 C C . GLU A 1 703 ? 30.734 -50.719 1.887 1 88.56 703 GLU A C 1
ATOM 5546 O O . GLU A 1 703 ? 29.609 -50.219 2.016 1 88.56 703 GLU A O 1
ATOM 5551 N N . GLU A 1 704 ? 31.812 -50.094 2.146 1 88.12 704 GLU A N 1
ATOM 5552 C CA . GLU A 1 704 ? 31.766 -48.656 2.434 1 88.12 704 GLU A CA 1
ATOM 5553 C C . GLU A 1 704 ? 31.172 -47.875 1.266 1 88.12 704 GLU A C 1
ATOM 5555 O O . GLU A 1 704 ? 30.375 -46.938 1.469 1 88.12 704 GLU A O 1
ATOM 5560 N N . ALA A 1 705 ? 31.547 -48.219 0.05 1 90.31 705 ALA A N 1
ATOM 5561 C CA . ALA A 1 705 ? 31.016 -47.562 -1.146 1 90.31 705 ALA A CA 1
ATOM 5562 C C . ALA A 1 705 ? 29.516 -47.781 -1.277 1 90.31 705 ALA A C 1
ATOM 5564 O O . ALA A 1 705 ? 28.781 -46.875 -1.672 1 90.31 705 ALA A O 1
ATOM 5565 N N . ASN A 1 706 ? 29.125 -48.969 -0.956 1 89.62 706 ASN A N 1
ATOM 5566 C CA . ASN A 1 706 ? 27.703 -49.25 -1.011 1 89.62 706 ASN A CA 1
ATOM 5567 C C . ASN A 1 706 ? 26.906 -48.438 0.006 1 89.62 706 ASN A C 1
ATOM 5569 O O . ASN A 1 706 ? 25.781 -48.031 -0.259 1 89.62 706 ASN A O 1
ATOM 5573 N N . GLN A 1 707 ? 27.438 -48.188 1.131 1 91 707 GLN A N 1
ATOM 5574 C CA . GLN A 1 707 ? 26.781 -47.375 2.148 1 91 707 GLN A CA 1
ATOM 5575 C C . GLN A 1 707 ? 26.625 -45.938 1.688 1 91 707 GLN A C 1
ATOM 5577 O O . GLN A 1 707 ? 25.609 -45.281 1.95 1 91 707 GLN A O 1
ATOM 5582 N N . VAL A 1 708 ? 27.594 -45.438 1.06 1 91.56 708 VAL A N 1
ATOM 5583 C CA . VAL A 1 708 ? 27.547 -44.031 0.596 1 91.56 708 VAL A CA 1
ATOM 5584 C C . VAL A 1 708 ? 26.562 -43.906 -0.566 1 91.56 708 VAL A C 1
ATOM 5586 O O . VAL A 1 708 ? 25.906 -42.906 -0.717 1 91.56 708 VAL A O 1
ATOM 5589 N N . VAL A 1 709 ? 26.547 -44.906 -1.372 1 91.19 709 VAL A N 1
ATOM 5590 C CA . VAL A 1 709 ? 25.562 -44.938 -2.459 1 91.19 709 VAL A CA 1
ATOM 5591 C C . VAL A 1 709 ? 24.156 -44.875 -1.886 1 91.19 709 VAL A C 1
ATOM 5593 O O . VAL A 1 709 ? 23.281 -44.188 -2.432 1 91.19 709 VAL A O 1
ATOM 5596 N N . GLN A 1 710 ? 23.984 -45.594 -0.879 1 88.94 710 GLN A N 1
ATOM 5597 C CA . GLN A 1 710 ? 22.688 -45.531 -0.203 1 88.94 710 GLN A CA 1
ATOM 5598 C C . GLN A 1 710 ? 22.422 -44.125 0.344 1 88.94 710 GLN A C 1
ATOM 5600 O O . GLN A 1 710 ? 21.297 -43.625 0.253 1 88.94 710 GLN A O 1
ATOM 5605 N N . ASP A 1 711 ? 23.406 -43.5 0.941 1 91.69 711 ASP A N 1
ATOM 5606 C CA . ASP A 1 711 ? 23.266 -42.156 1.424 1 91.69 711 ASP A CA 1
ATOM 5607 C C . ASP A 1 711 ? 22.922 -41.188 0.281 1 91.69 711 ASP A C 1
ATOM 5609 O O . ASP A 1 711 ? 22.188 -40.219 0.471 1 91.69 711 ASP A O 1
ATOM 5613 N N . ALA A 1 712 ? 23.5 -41.438 -0.803 1 88.94 712 ALA A N 1
ATOM 5614 C CA . ALA A 1 712 ? 23.234 -40.594 -1.977 1 88.94 712 ALA A CA 1
ATOM 5615 C C . ALA A 1 712 ? 21.766 -40.656 -2.373 1 88.94 712 ALA A C 1
ATOM 5617 O O . ALA A 1 712 ? 21.156 -39.656 -2.684 1 88.94 712 ALA A O 1
ATOM 5618 N N . ASP A 1 713 ? 21.25 -41.844 -2.361 1 83.88 713 ASP A N 1
ATOM 5619 C CA . ASP A 1 713 ? 19.828 -42 -2.672 1 83.88 713 ASP A CA 1
ATOM 5620 C C . ASP A 1 713 ? 18.953 -41.344 -1.607 1 83.88 713 ASP A C 1
ATOM 5622 O O . ASP A 1 713 ? 17.938 -40.75 -1.93 1 83.88 713 ASP A O 1
ATOM 5626 N N . ASN A 1 714 ? 19.328 -41.469 -0.413 1 86.88 714 ASN A N 1
ATOM 5627 C CA . ASN A 1 714 ? 18.562 -40.875 0.69 1 86.88 714 ASN A CA 1
ATOM 5628 C C . ASN A 1 714 ? 18.656 -39.375 0.702 1 86.88 714 ASN A C 1
ATOM 5630 O O . ASN A 1 714 ? 17.75 -38.688 1.181 1 86.88 714 ASN A O 1
ATOM 5634 N N . SER A 1 715 ? 19.797 -38.906 0.324 1 86.81 715 SER A N 1
ATOM 5635 C CA . SER A 1 715 ? 20.016 -37.438 0.338 1 86.81 715 SER A CA 1
ATOM 5636 C C . SER A 1 715 ? 19.031 -36.75 -0.583 1 86.81 715 SER A C 1
ATOM 5638 O O . SER A 1 715 ? 18.719 -35.562 -0.384 1 86.81 715 SER A O 1
ATOM 5640 N N . LYS A 1 716 ? 18.516 -37.438 -1.568 1 77.94 716 LYS A N 1
ATOM 5641 C CA . LYS A 1 716 ? 17.547 -36.844 -2.492 1 77.94 716 LYS A CA 1
ATOM 5642 C C . LYS A 1 716 ? 16.219 -36.562 -1.79 1 77.94 716 LYS A C 1
ATOM 5644 O O . LYS A 1 716 ? 15.492 -35.656 -2.182 1 77.94 716 LYS A O 1
ATOM 5649 N N . GLN A 1 717 ? 15.992 -37.344 -0.793 1 81.19 717 GLN A N 1
ATOM 5650 C CA . GLN A 1 717 ? 14.727 -37.219 -0.072 1 81.19 717 GLN A CA 1
ATOM 5651 C C . GLN A 1 717 ? 14.93 -36.5 1.258 1 81.19 717 GLN A C 1
ATOM 5653 O O . GLN A 1 717 ? 14.008 -36.406 2.068 1 81.19 717 GLN A O 1
ATOM 5658 N N . LEU A 1 718 ? 16.109 -36.062 1.416 1 87.94 718 LEU A N 1
ATOM 5659 C CA . LEU A 1 718 ? 16.406 -35.469 2.711 1 87.94 718 LEU A CA 1
ATOM 5660 C C . LEU A 1 718 ? 15.664 -34.156 2.893 1 87.94 718 LEU A C 1
ATOM 5662 O O . LEU A 1 718 ? 15.039 -33.938 3.932 1 87.94 718 LEU A O 1
ATOM 5666 N N . LEU A 1 719 ? 15.648 -33.312 1.896 1 87.5 719 LEU A N 1
ATOM 5667 C CA . LEU A 1 719 ? 15.031 -31.984 2.018 1 87.5 719 LEU A CA 1
ATOM 5668 C C . LEU A 1 719 ? 13.539 -32.094 2.279 1 87.5 719 LEU A C 1
ATOM 5670 O O . LEU A 1 719 ? 13.008 -31.438 3.178 1 87.5 719 LEU A O 1
ATOM 5674 N N . PRO A 1 720 ? 12.781 -32.969 1.59 1 84.06 720 PRO A N 1
ATOM 5675 C CA . PRO A 1 720 ? 11.359 -33.156 1.893 1 84.06 720 PRO A CA 1
ATOM 5676 C C . PRO A 1 720 ? 11.117 -33.625 3.32 1 84.06 720 PRO A C 1
ATOM 5678 O O . PRO A 1 720 ? 10.125 -33.25 3.949 1 84.06 720 PRO A O 1
ATOM 5681 N N . ARG A 1 721 ? 11.992 -34.406 3.758 1 88.94 721 ARG A N 1
ATOM 5682 C CA . ARG A 1 721 ? 11.844 -34.906 5.117 1 88.94 721 ARG A CA 1
ATOM 5683 C C . ARG A 1 721 ? 12.102 -33.812 6.141 1 88.94 721 ARG A C 1
ATOM 5685 O O . ARG A 1 721 ? 11.422 -33.75 7.168 1 88.94 721 ARG A O 1
ATOM 5692 N N . LEU A 1 722 ? 13.148 -33.125 5.867 1 92.19 722 LEU A N 1
ATOM 5693 C CA . LEU A 1 722 ? 13.438 -32 6.754 1 92.19 722 LEU A CA 1
ATOM 5694 C C . LEU A 1 722 ? 12.297 -30.984 6.742 1 92.19 722 LEU A C 1
ATOM 5696 O O . LEU A 1 722 ? 11.977 -30.391 7.773 1 92.19 722 LEU A O 1
ATOM 5700 N N . GLN A 1 723 ? 11.703 -30.797 5.633 1 87.56 723 GLN A N 1
ATOM 5701 C CA . GLN A 1 723 ? 10.547 -29.906 5.52 1 87.56 723 GLN A CA 1
ATOM 5702 C C . GLN A 1 723 ? 9.398 -30.406 6.391 1 87.56 723 GLN A C 1
ATOM 5704 O O . GLN A 1 723 ? 8.711 -29.609 7.035 1 87.56 723 GLN A O 1
ATOM 5709 N N . GLU A 1 724 ? 9.18 -31.672 6.363 1 87.5 724 GLU A N 1
ATOM 5710 C CA . GLU A 1 724 ? 8.117 -32.25 7.176 1 87.5 724 GLU A CA 1
ATOM 5711 C C . GLU A 1 724 ? 8.344 -31.984 8.656 1 87.5 724 GLU A C 1
ATOM 5713 O O . GLU A 1 724 ? 7.391 -31.719 9.398 1 87.5 724 GLU A O 1
ATOM 5718 N N . ILE A 1 725 ? 9.562 -32.094 9.016 1 91 725 ILE A N 1
ATOM 5719 C CA . ILE A 1 725 ? 9.906 -31.812 10.406 1 91 725 ILE A CA 1
ATOM 5720 C C . ILE A 1 725 ? 9.594 -30.344 10.727 1 91 725 ILE A C 1
ATOM 5722 O O . ILE A 1 725 ? 9.047 -30.047 11.789 1 91 725 ILE A O 1
ATOM 5726 N N . ALA A 1 726 ? 9.969 -29.5 9.859 1 88.25 726 ALA A N 1
ATOM 5727 C CA . ALA A 1 726 ? 9.711 -28.078 10.047 1 88.25 726 ALA A CA 1
ATOM 5728 C C . ALA A 1 726 ? 8.211 -27.781 10.141 1 88.25 726 ALA A C 1
ATOM 5730 O O . ALA A 1 726 ? 7.773 -27.016 10.992 1 88.25 726 ALA A O 1
ATOM 5731 N N . ILE A 1 727 ? 7.398 -28.438 9.32 1 84.94 727 ILE A N 1
ATOM 5732 C CA . ILE A 1 727 ? 5.953 -28.234 9.289 1 84.94 727 ILE A CA 1
ATOM 5733 C C . ILE A 1 727 ? 5.332 -28.75 10.586 1 84.94 727 ILE A C 1
ATOM 5735 O O . ILE A 1 727 ? 4.457 -28.094 11.156 1 84.94 727 ILE A O 1
ATOM 5739 N N . LYS A 1 728 ? 5.82 -29.844 10.977 1 85.19 728 LYS A N 1
ATOM 5740 C CA . LYS A 1 728 ? 5.309 -30.422 12.211 1 85.19 728 LYS A CA 1
ATOM 5741 C C . LYS A 1 728 ? 5.629 -29.547 13.414 1 85.19 728 LYS A C 1
ATOM 5743 O O . LYS A 1 728 ? 4.832 -29.453 14.352 1 85.19 728 LYS A O 1
ATOM 5748 N N . SER A 1 729 ? 6.766 -28.984 13.352 1 85.38 729 SER A N 1
ATOM 5749 C CA . SER A 1 729 ? 7.172 -28.125 14.461 1 85.38 729 SER A CA 1
ATOM 5750 C C . SER A 1 729 ? 6.289 -26.891 14.547 1 85.38 729 SER A C 1
ATOM 5752 O O . SER A 1 729 ? 6.172 -26.281 15.609 1 85.38 729 SER A O 1
ATOM 5754 N N . GLN A 1 730 ? 5.699 -26.5 13.43 1 81.88 730 GLN A N 1
ATOM 5755 C CA . GLN A 1 730 ? 4.898 -25.281 13.398 1 81.88 730 GLN A CA 1
ATOM 5756 C C . GLN A 1 730 ? 3.408 -25.594 13.344 1 81.88 730 GLN A C 1
ATOM 5758 O O . GLN A 1 730 ? 2.594 -24.734 13.008 1 81.88 730 GLN A O 1
ATOM 5763 N N . GLY A 1 731 ? 3.047 -26.828 13.516 1 78.25 731 GLY A N 1
ATOM 5764 C CA . GLY A 1 731 ? 1.654 -27.234 13.469 1 78.25 731 GLY A CA 1
ATOM 5765 C C . GLY A 1 731 ? 0.823 -26.672 14.609 1 78.25 731 GLY A C 1
ATOM 5766 O O . GLY A 1 731 ? 1.333 -25.922 15.445 1 78.25 731 GLY A O 1
ATOM 5767 N N . SER A 1 732 ? -0.499 -26.969 14.578 1 77.31 732 SER A N 1
ATOM 5768 C CA . SER A 1 732 ? -1.45 -26.453 15.555 1 77.31 732 SER A CA 1
ATOM 5769 C C . SER A 1 732 ? -1.079 -26.875 16.969 1 77.31 732 SER A C 1
ATOM 5771 O O . SER A 1 732 ? -0.74 -28.031 17.203 1 77.31 732 SER A O 1
ATOM 5773 N N . GLY A 1 733 ? -0.98 -26 17.875 1 76.62 733 GLY A N 1
ATOM 5774 C CA . GLY A 1 733 ? -0.724 -26.281 19.281 1 76.62 733 GLY A CA 1
ATOM 5775 C C . GLY A 1 733 ? 0.743 -26.172 19.641 1 76.62 733 GLY A C 1
ATOM 5776 O O . GLY A 1 733 ? 1.163 -26.688 20.688 1 76.62 733 GLY A O 1
ATOM 5777 N N . ASN A 1 734 ? 1.521 -25.625 18.75 1 82.62 734 ASN A N 1
ATOM 5778 C CA . ASN A 1 734 ? 2.941 -25.484 19.047 1 82.62 734 ASN A CA 1
ATOM 5779 C C . ASN A 1 734 ? 3.176 -24.516 20.203 1 82.62 734 ASN A C 1
ATOM 5781 O O . ASN A 1 734 ? 2.273 -23.766 20.578 1 82.62 734 ASN A O 1
ATOM 5785 N N . PRO A 1 735 ? 4.238 -24.625 20.812 1 85.12 735 PRO A N 1
ATOM 5786 C CA . PRO A 1 735 ? 4.523 -23.812 22.016 1 85.12 735 PRO A CA 1
ATOM 5787 C C . PRO A 1 735 ? 4.398 -22.312 21.75 1 85.12 735 PRO A C 1
ATOM 5789 O O . PRO A 1 735 ? 3.984 -21.562 22.641 1 85.12 735 PRO A O 1
ATOM 5792 N N . VAL A 1 736 ? 4.746 -21.906 20.609 1 87.38 736 VAL A N 1
ATOM 5793 C CA . VAL A 1 736 ? 4.684 -20.484 20.297 1 87.38 736 VAL A CA 1
ATOM 5794 C C . VAL A 1 736 ? 3.227 -20.016 20.266 1 87.38 736 VAL A C 1
ATOM 5796 O O . VAL A 1 736 ? 2.896 -18.938 20.766 1 87.38 736 VAL A O 1
ATOM 5799 N N . GLU A 1 737 ? 2.332 -20.812 19.672 1 85.75 737 GLU A N 1
ATOM 5800 C CA . GLU A 1 737 ? 0.911 -20.484 19.609 1 85.75 737 GLU A CA 1
ATOM 5801 C C . GLU A 1 737 ? 0.295 -20.406 21 1 85.75 737 GLU A C 1
ATOM 5803 O O . GLU A 1 737 ? -0.523 -19.516 21.266 1 85.75 737 GLU A O 1
ATOM 5808 N N . HIS A 1 738 ? 0.681 -21.312 21.812 1 87.12 738 HIS A N 1
ATOM 5809 C CA . HIS A 1 738 ? 0.196 -21.312 23.188 1 87.12 738 HIS A CA 1
ATOM 5810 C C . HIS A 1 738 ? 0.665 -20.078 23.953 1 87.12 738 HIS A C 1
ATOM 5812 O O . HIS A 1 738 ? -0.107 -19.469 24.688 1 87.12 738 HIS A O 1
ATOM 5818 N N . SER A 1 739 ? 1.864 -19.797 23.766 1 89.44 739 SER A N 1
ATOM 5819 C CA . SER A 1 739 ? 2.42 -18.625 24.422 1 89.44 739 SER A CA 1
ATOM 5820 C C . SER A 1 739 ? 1.72 -17.359 23.953 1 89.44 739 SER A C 1
ATOM 5822 O O . SER A 1 739 ? 1.446 -16.453 24.75 1 89.44 739 SER A O 1
ATOM 5824 N N . LEU A 1 740 ? 1.441 -17.234 22.672 1 88.19 740 LEU A N 1
ATOM 5825 C CA . LEU A 1 740 ? 0.794 -16.062 22.094 1 88.19 740 LEU A CA 1
ATOM 5826 C C . LEU A 1 740 ? -0.618 -15.898 22.656 1 88.19 740 LEU A C 1
ATOM 5828 O O . LEU A 1 740 ? -1.071 -14.773 22.891 1 88.19 740 LEU A O 1
ATOM 5832 N N . GLN A 1 741 ? -1.32 -17.016 22.891 1 86.62 741 GLN A N 1
ATOM 5833 C CA . GLN A 1 741 ? -2.654 -16.938 23.469 1 86.62 741 GLN A CA 1
ATOM 5834 C C . GLN A 1 741 ? -2.6 -16.422 24.906 1 86.62 741 GLN A C 1
ATOM 5836 O O . GLN A 1 741 ? -3.449 -15.625 25.312 1 86.62 741 GLN A O 1
ATOM 5841 N N . GLN A 1 742 ? -1.641 -16.891 25.531 1 88 742 GLN A N 1
ATOM 5842 C CA . GLN A 1 742 ? -1.457 -16.438 26.906 1 88 742 GLN A CA 1
ATOM 5843 C C . GLN A 1 742 ? -1.104 -14.953 26.953 1 88 742 GLN A C 1
ATOM 5845 O O . GLN A 1 742 ? -1.61 -14.211 27.812 1 88 742 GLN A O 1
ATOM 5850 N N . ILE A 1 743 ? -0.268 -14.594 26.109 1 88.25 743 ILE A N 1
ATOM 5851 C CA . ILE A 1 743 ? 0.173 -13.203 26.031 1 88.25 743 ILE A CA 1
ATOM 5852 C C . ILE A 1 743 ? -1.006 -12.305 25.672 1 88.25 743 ILE A C 1
ATOM 5854 O O . ILE A 1 743 ? -1.13 -11.188 26.188 1 88.25 743 ILE A O 1
ATOM 5858 N N . ALA A 1 744 ? -1.893 -12.766 24.75 1 88.44 744 ALA A N 1
ATOM 5859 C CA . ALA A 1 744 ? -3.064 -11.992 24.344 1 88.44 744 ALA A CA 1
ATOM 5860 C C . ALA A 1 744 ? -3.963 -11.703 25.547 1 88.44 744 ALA A C 1
ATOM 5862 O O . ALA A 1 744 ? -4.434 -10.578 25.719 1 88.44 744 ALA A O 1
ATOM 5863 N N . ASP A 1 745 ? -4.148 -12.688 26.375 1 88.5 745 ASP A N 1
ATOM 5864 C CA . ASP A 1 745 ? -5 -12.539 27.547 1 88.5 745 ASP A CA 1
ATOM 5865 C C . ASP A 1 745 ? -4.355 -11.617 28.578 1 88.5 745 ASP A C 1
ATOM 5867 O O . ASP A 1 745 ? -5.035 -10.789 29.203 1 88.5 745 ASP A O 1
ATOM 5871 N N . GLU A 1 746 ? -3.145 -11.789 28.703 1 88.81 746 GLU A N 1
ATOM 5872 C CA . GLU A 1 746 ? -2.414 -10.953 29.641 1 88.81 746 GLU A CA 1
ATOM 5873 C C . GLU A 1 746 ? -2.434 -9.484 29.219 1 88.81 746 GLU A C 1
ATOM 5875 O O . GLU A 1 746 ? -2.625 -8.594 30.047 1 88.81 746 GLU A O 1
ATOM 5880 N N . LEU A 1 747 ? -2.104 -9.32 28 1 89.25 747 LEU A N 1
ATOM 5881 C CA . LEU A 1 747 ? -2.092 -7.957 27.484 1 89.25 747 LEU A CA 1
ATOM 5882 C C . LEU A 1 747 ? -3.463 -7.305 27.625 1 89.25 747 LEU A C 1
ATOM 5884 O O . LEU A 1 747 ? -3.562 -6.121 27.953 1 89.25 747 LEU A O 1
ATOM 5888 N N . ARG A 1 748 ? -4.551 -8.031 27.375 1 90 748 ARG A N 1
ATOM 5889 C CA . ARG A 1 748 ? -5.902 -7.508 27.516 1 90 748 ARG A CA 1
ATOM 5890 C C . ARG A 1 748 ? -6.16 -7.066 28.953 1 90 748 ARG A C 1
ATOM 5892 O O . ARG A 1 748 ? -6.746 -6.008 29.188 1 90 748 ARG A O 1
ATOM 5899 N N . GLN A 1 749 ? -5.719 -7.828 29.844 1 90.81 749 GLN A N 1
ATOM 5900 C CA . GLN A 1 749 ? -5.922 -7.523 31.25 1 90.81 749 GLN A CA 1
ATOM 5901 C C . GLN A 1 749 ? -5.172 -6.258 31.656 1 90.81 749 GLN A C 1
ATOM 5903 O O . GLN A 1 749 ? -5.707 -5.422 32.375 1 90.81 749 GLN A O 1
ATOM 5908 N N . VAL A 1 750 ? -3.996 -6.223 31.219 1 91.88 750 VAL A N 1
ATOM 5909 C CA . VAL A 1 750 ? -3.189 -5.055 31.547 1 91.88 750 VAL A CA 1
ATOM 5910 C C . VAL A 1 750 ? -3.818 -3.803 30.938 1 91.88 750 VAL A C 1
ATOM 5912 O O . VAL A 1 750 ? -3.834 -2.742 31.562 1 91.88 750 VAL A O 1
ATOM 5915 N N . MET A 1 751 ? -4.285 -3.865 29.703 1 91.75 751 MET A N 1
ATOM 5916 C CA . MET A 1 751 ? -4.941 -2.742 29.031 1 91.75 751 MET A CA 1
ATOM 5917 C C . MET A 1 751 ? -6.203 -2.33 29.781 1 91.75 751 MET A C 1
ATOM 5919 O O . MET A 1 751 ? -6.449 -1.14 29.984 1 91.75 751 MET A O 1
ATOM 5923 N N . ASP A 1 752 ? -6.938 -3.338 30.172 1 92 752 ASP A N 1
ATOM 5924 C CA . ASP A 1 752 ? -8.172 -3.07 30.906 1 92 752 ASP A CA 1
ATOM 5925 C C . ASP A 1 752 ? -7.883 -2.363 32.219 1 92 752 ASP A C 1
ATOM 5927 O O . ASP A 1 752 ? -8.602 -1.433 32.625 1 92 752 ASP A O 1
ATOM 5931 N N . LYS A 1 753 ? -6.914 -2.805 32.844 1 91.31 753 LYS A N 1
ATOM 5932 C CA . LYS A 1 753 ? -6.539 -2.209 34.125 1 91.31 753 LYS A CA 1
ATOM 5933 C C . LYS A 1 753 ? -6.078 -0.764 33.938 1 91.31 753 LYS A C 1
ATOM 5935 O O . LYS A 1 753 ? -6.422 0.107 34.75 1 91.31 753 LYS A O 1
ATOM 5940 N N . GLN A 1 754 ? -5.332 -0.579 32.969 1 91.56 754 GLN A N 1
ATOM 5941 C CA . GLN A 1 754 ? -4.852 0.77 32.688 1 91.56 754 GLN A CA 1
ATOM 5942 C C . GLN A 1 754 ? -6 1.702 32.312 1 91.56 754 GLN A C 1
ATOM 5944 O O . GLN A 1 754 ? -6.035 2.855 32.75 1 91.56 754 GLN A O 1
ATOM 5949 N N . MET A 1 755 ? -6.902 1.215 31.484 1 92.19 755 MET A N 1
ATOM 5950 C CA . MET A 1 755 ? -8.047 2.029 31.078 1 92.19 755 MET A CA 1
ATOM 5951 C C . MET A 1 755 ? -8.938 2.346 32.281 1 92.19 755 MET A C 1
ATOM 5953 O O . MET A 1 755 ? -9.438 3.467 32.406 1 92.19 755 MET A O 1
ATOM 5957 N N . LYS A 1 756 ? -9.125 1.366 33.125 1 92.12 756 LYS A N 1
ATOM 5958 C CA . LYS A 1 756 ? -9.938 1.577 34.312 1 92.12 756 LYS A CA 1
ATOM 5959 C C . LYS A 1 756 ? -9.32 2.639 35.219 1 92.12 756 LYS A C 1
ATOM 5961 O O . LYS A 1 756 ? -10.031 3.471 35.781 1 92.12 756 LYS A O 1
ATOM 5966 N N . LYS A 1 757 ? -8.094 2.555 35.312 1 92.75 757 LYS A N 1
ATOM 5967 C CA . LYS A 1 757 ? -7.398 3.553 36.094 1 92.75 757 LYS A CA 1
ATOM 5968 C C . LYS A 1 757 ? -7.531 4.945 35.5 1 92.75 757 LYS A C 1
ATOM 5970 O O . LYS A 1 757 ? -7.738 5.926 36.219 1 92.75 757 LYS A O 1
ATOM 5975 N N . SER A 1 758 ? -7.395 5.023 34.188 1 93.19 758 SER A N 1
ATOM 5976 C CA . SER A 1 758 ? -7.535 6.301 33.5 1 93.19 758 SER A CA 1
ATOM 5977 C C . SER A 1 758 ? -8.938 6.879 33.688 1 93.19 758 SER A C 1
ATOM 5979 O O . SER A 1 758 ? -9.094 8.078 33.906 1 93.19 758 SER A O 1
ATOM 5981 N N . VAL A 1 759 ? -9.914 6.004 33.625 1 94.94 759 VAL A N 1
ATOM 5982 C CA . VAL A 1 759 ? -11.297 6.441 33.781 1 94.94 759 VAL A CA 1
ATOM 5983 C C . VAL A 1 759 ? -11.492 6.965 35.219 1 94.94 759 VAL A C 1
ATOM 5985 O O . VAL A 1 759 ? -12.125 8.008 35.406 1 94.94 759 VAL A O 1
ATOM 5988 N N . GLU A 1 760 ? -10.953 6.285 36.094 1 94.44 760 GLU A N 1
ATOM 5989 C CA . GLU A 1 760 ? -11.047 6.691 37.5 1 94.44 760 GLU A CA 1
ATOM 5990 C C . GLU A 1 760 ? -10.391 8.055 37.719 1 94.44 760 GLU A C 1
ATOM 5992 O O . GLU A 1 760 ? -10.945 8.906 38.406 1 94.44 760 GLU A O 1
ATOM 5997 N N . ASP A 1 761 ? -9.266 8.211 37.125 1 94.81 761 ASP A N 1
ATOM 5998 C CA . ASP A 1 761 ? -8.539 9.469 37.281 1 94.81 761 ASP A CA 1
ATOM 5999 C C . ASP A 1 761 ? -9.289 10.617 36.594 1 94.81 761 ASP A C 1
ATOM 6001 O O . ASP A 1 761 ? -9.32 11.734 37.094 1 94.81 761 ASP A O 1
ATOM 6005 N N . MET A 1 762 ? -9.898 10.344 35.469 1 95.88 762 MET A N 1
ATOM 6006 C CA . MET A 1 762 ? -10.656 11.367 34.75 1 95.88 762 MET A CA 1
ATOM 6007 C C . MET A 1 762 ? -11.906 11.773 35.531 1 95.88 762 MET A C 1
ATOM 6009 O O . MET A 1 762 ? -12.242 12.953 35.594 1 95.88 762 MET A O 1
ATOM 6013 N N . LEU A 1 763 ? -12.516 10.82 36.125 1 95 763 LEU A N 1
ATOM 6014 C CA . LEU A 1 763 ? -13.719 11.109 36.875 1 95 763 LEU A CA 1
ATOM 6015 C C . LEU A 1 763 ? -13.375 11.883 38.156 1 95 763 LEU A C 1
ATOM 6017 O O . LEU A 1 763 ? -14.117 12.773 38.562 1 95 763 LEU A O 1
ATOM 6021 N N . LYS A 1 764 ? -12.281 11.539 38.719 1 94.5 764 LYS A N 1
ATOM 6022 C CA . LYS A 1 764 ? -11.812 12.273 39.875 1 94.5 764 LYS A CA 1
ATOM 6023 C C . LYS A 1 764 ? -11.5 13.727 39.531 1 94.5 764 LYS A C 1
ATOM 6025 O O . LYS A 1 764 ? -11.844 14.641 40.281 1 94.5 764 LYS A O 1
ATOM 6030 N N . CYS A 1 765 ? -10.859 13.828 38.406 1 94.69 765 CYS A N 1
ATOM 6031 C CA . CYS A 1 765 ? -10.547 15.164 37.938 1 94.69 765 CYS A CA 1
ATOM 6032 C C . CYS A 1 765 ? -11.82 15.961 37.656 1 94.69 765 CYS A C 1
ATOM 6034 O O . CYS A 1 765 ? -11.914 17.141 38 1 94.69 765 CYS A O 1
ATOM 6036 N N . THR A 1 766 ? -12.812 15.336 37.094 1 95.25 766 THR A N 1
ATOM 6037 C CA . THR A 1 766 ? -14.078 15.984 36.781 1 95.25 766 THR A CA 1
ATOM 6038 C C . THR A 1 766 ? -14.82 16.375 38.062 1 95.25 766 THR A C 1
ATOM 6040 O O . THR A 1 766 ? -15.406 17.453 38.125 1 95.25 766 THR A O 1
ATOM 6043 N N . SER A 1 767 ? -14.742 15.547 39 1 93.44 767 SER A N 1
ATOM 6044 C CA . SER A 1 767 ? -15.406 15.812 40.281 1 93.44 767 SER A CA 1
ATOM 6045 C C . SER A 1 767 ? -14.742 16.969 41.031 1 93.44 767 SER A C 1
ATOM 6047 O O . SER A 1 767 ? -15.414 17.734 41.719 1 93.44 767 SER A O 1
ATOM 6049 N N . SER A 1 768 ? -13.5 17.094 40.781 1 92.56 768 SER A N 1
ATOM 6050 C CA . SER A 1 768 ? -12.758 18.156 41.438 1 92.56 768 SER A CA 1
ATOM 6051 C C . SER A 1 768 ? -12.977 19.5 40.75 1 92.56 768 SER A C 1
ATOM 6053 O O . SER A 1 768 ? -13.07 20.531 41.406 1 92.56 768 SER A O 1
ATOM 6055 N N . HIS A 1 769 ? -13.117 19.438 39.469 1 91.69 769 HIS A N 1
ATOM 6056 C CA . HIS A 1 769 ? -13.211 20.672 38.688 1 91.69 769 HIS A CA 1
ATOM 6057 C C . HIS A 1 769 ? -14.656 21.125 38.531 1 91.69 769 HIS A C 1
ATOM 6059 O O . HIS A 1 769 ? -14.93 22.312 38.375 1 91.69 769 HIS A O 1
ATOM 6065 N N . CYS A 1 770 ? -15.523 20.156 38.438 1 92.94 770 CYS A N 1
ATOM 6066 C CA . CYS A 1 770 ? -16.938 20.469 38.344 1 92.94 770 CYS A CA 1
ATOM 6067 C C . CYS A 1 770 ? -17.734 19.844 39.469 1 92.94 770 CYS A C 1
ATOM 6069 O O . CYS A 1 770 ? -18.594 18.984 39.25 1 92.94 770 CYS A O 1
ATOM 6071 N N . SER A 1 771 ? -17.547 20.375 40.625 1 91.62 771 SER A N 1
ATOM 6072 C CA . SER A 1 771 ? -18.062 19.781 41.875 1 91.62 771 SER A CA 1
ATOM 6073 C C . SER A 1 771 ? -19.562 19.969 41.969 1 91.62 771 SER A C 1
ATOM 6075 O O . SER A 1 771 ? -20.266 19.094 42.5 1 91.62 771 SER A O 1
ATOM 6077 N N . ALA A 1 772 ? -20.094 21.109 41.469 1 91.5 772 ALA A N 1
ATOM 6078 C CA . ALA A 1 772 ? -21.516 21.406 41.594 1 91.5 772 ALA A CA 1
ATOM 6079 C C . ALA A 1 772 ? -22.359 20.422 40.781 1 91.5 772 ALA A C 1
ATOM 6081 O O . ALA A 1 772 ? -23.328 19.844 41.312 1 91.5 772 ALA A O 1
ATOM 6082 N N . VAL A 1 773 ? -21.953 20.25 39.625 1 92.62 773 VAL A N 1
ATOM 6083 C CA . VAL A 1 773 ? -22.734 19.375 38.75 1 92.62 773 VAL A CA 1
ATOM 6084 C C . VAL A 1 773 ? -22.516 17.922 39.125 1 92.62 773 VAL A C 1
ATOM 6086 O O . VAL A 1 773 ? -23.422 17.094 39 1 92.62 773 VAL A O 1
ATOM 6089 N N . MET A 1 774 ? -21.375 17.594 39.656 1 92.94 774 MET A N 1
ATOM 6090 C CA . MET A 1 774 ? -21.016 16.219 40 1 92.94 774 MET A CA 1
ATOM 6091 C C . MET A 1 774 ? -21.578 15.812 41.344 1 92.94 774 MET A C 1
ATOM 6093 O O . MET A 1 774 ? -21.516 14.648 41.75 1 92.94 774 MET A O 1
ATOM 6097 N N . SER A 1 775 ? -22.109 16.734 42.031 1 91.19 775 SER A N 1
ATOM 6098 C CA . SER A 1 775 ? -22.734 16.438 43.312 1 91.19 775 SER A CA 1
ATOM 6099 C C . SER A 1 775 ? -24.031 15.648 43.125 1 91.19 775 SER A C 1
ATOM 6101 O O . SER A 1 775 ? -24.5 14.984 44.031 1 91.19 775 SER A O 1
ATOM 6103 N N . ASP A 1 776 ? -24.625 15.812 41.938 1 92.19 776 ASP A N 1
ATOM 6104 C CA . ASP A 1 776 ? -25.797 15.016 41.562 1 92.19 776 ASP A CA 1
ATOM 6105 C C . ASP A 1 776 ? -25.422 13.555 41.375 1 92.19 776 ASP A C 1
ATOM 6107 O O . ASP A 1 776 ? -24.797 13.195 40.375 1 92.19 776 ASP A O 1
ATOM 6111 N N . LYS A 1 777 ? -25.844 12.672 42.219 1 91.56 777 LYS A N 1
ATOM 6112 C CA . LYS A 1 777 ? -25.469 11.266 42.219 1 91.56 777 LYS A CA 1
ATOM 6113 C C . LYS A 1 777 ? -26 10.555 41 1 91.56 777 LYS A C 1
ATOM 6115 O O . LYS A 1 777 ? -25.375 9.633 40.469 1 91.56 777 LYS A O 1
ATOM 6120 N N . THR A 1 778 ? -27.172 10.977 40.562 1 92.44 778 THR A N 1
ATOM 6121 C CA . THR A 1 778 ? -27.75 10.367 39.344 1 92.44 778 THR A CA 1
ATOM 6122 C C . THR A 1 778 ? -26.891 10.664 38.125 1 92.44 778 THR A C 1
ATOM 6124 O O . THR A 1 778 ? -26.641 9.781 37.312 1 92.44 778 THR A O 1
ATOM 6127 N N . PHE A 1 779 ? -26.484 11.898 38.094 1 92.88 779 PHE A N 1
ATOM 6128 C CA . PHE A 1 779 ? -25.625 12.289 37 1 92.88 779 PHE A CA 1
ATOM 6129 C C . PHE A 1 779 ? -24.297 11.562 37.031 1 92.88 779 PHE A C 1
ATOM 6131 O O . PHE A 1 779 ? -23.797 11.094 36.031 1 92.88 779 PHE A O 1
ATOM 6138 N N . GLN A 1 780 ? -23.75 11.469 38.125 1 93.38 780 GLN A N 1
ATOM 6139 C CA . GLN A 1 780 ? -22.469 10.797 38.312 1 93.38 780 GLN A CA 1
ATOM 6140 C C . GLN A 1 780 ? -22.562 9.328 37.906 1 93.38 780 GLN A C 1
ATOM 6142 O O . GLN A 1 780 ? -21.625 8.805 37.281 1 93.38 780 GLN A O 1
ATOM 6147 N N . CYS A 1 781 ? -23.656 8.656 38.281 1 92.94 781 CYS A N 1
ATOM 6148 C CA . CYS A 1 781 ? -23.844 7.254 37.906 1 92.94 781 CYS A CA 1
ATOM 6149 C C . CYS A 1 781 ? -23.984 7.082 36.406 1 92.94 781 CYS A C 1
ATOM 6151 O O . CYS A 1 781 ? -23.422 6.152 35.844 1 92.94 781 CYS A O 1
ATOM 6153 N N . GLU A 1 782 ? -24.781 7.988 35.844 1 92.81 782 GLU A N 1
ATOM 6154 C CA . GLU A 1 782 ? -24.953 7.941 34.406 1 92.81 782 GLU A CA 1
ATOM 6155 C C . GLU A 1 782 ? -23.625 8.172 33.688 1 92.81 782 GLU A C 1
ATOM 6157 O O . GLU A 1 782 ? -23.344 7.531 32.656 1 92.81 782 GLU A O 1
ATOM 6162 N N . LEU A 1 783 ? -22.891 9.117 34.188 1 94 783 LEU A N 1
ATOM 6163 C CA . LEU A 1 783 ? -21.594 9.438 33.625 1 94 783 LEU A CA 1
ATOM 6164 C C . LEU A 1 783 ? -20.641 8.242 33.688 1 94 783 LEU A C 1
ATOM 6166 O O . LEU A 1 783 ? -19.953 7.926 32.719 1 94 783 LEU A O 1
ATOM 6170 N N . GLN A 1 784 ? -20.656 7.59 34.812 1 93.56 784 GLN A N 1
ATOM 6171 C CA . GLN A 1 784 ? -19.797 6.426 35.031 1 93.56 784 GLN A CA 1
ATOM 6172 C C . GLN A 1 784 ? -20.188 5.281 34.094 1 93.56 784 GLN A C 1
ATOM 6174 O O . GLN A 1 784 ? -19.312 4.609 33.531 1 93.56 784 GLN A O 1
ATOM 6179 N N . GLU A 1 785 ? -21.438 5.043 33.969 1 92.75 785 GLU A N 1
ATOM 6180 C CA . GLU A 1 785 ? -21.906 3.99 33.062 1 92.75 785 GLU A CA 1
ATOM 6181 C C . GLU A 1 785 ? -21.5 4.27 31.625 1 92.75 785 GLU A C 1
ATOM 6183 O O . GLU A 1 785 ? -21.125 3.348 30.891 1 92.75 785 GLU A O 1
ATOM 6188 N N . GLY A 1 786 ? -21.656 5.523 31.281 1 91.75 786 GLY A N 1
ATOM 6189 C CA . GLY A 1 786 ? -21.219 5.906 29.938 1 91.75 786 GLY A CA 1
ATOM 6190 C C . GLY A 1 786 ? -19.734 5.707 29.703 1 91.75 786 GLY A C 1
ATOM 6191 O O . GLY A 1 786 ? -19.328 5.262 28.641 1 91.75 786 GLY A O 1
ATOM 6192 N N . CYS A 1 787 ? -18.953 6.047 30.688 1 93.38 787 CYS A N 1
ATOM 6193 C CA . CYS A 1 787 ? -17.516 5.879 30.594 1 93.38 787 CYS A CA 1
ATOM 6194 C C . CYS A 1 787 ? -17.141 4.406 30.484 1 93.38 787 CYS A C 1
ATOM 6196 O O . CYS A 1 787 ? -16.234 4.047 29.734 1 93.38 787 CYS A O 1
ATOM 6198 N N . ASP A 1 788 ? -17.828 3.535 31.234 1 91.5 788 ASP A N 1
ATOM 6199 C CA . ASP A 1 788 ? -17.562 2.1 31.188 1 91.5 788 ASP A CA 1
ATOM 6200 C C . ASP A 1 788 ? -17.844 1.521 29.812 1 91.5 788 ASP A C 1
ATOM 6202 O O . ASP A 1 788 ? -17.109 0.659 29.328 1 91.5 788 ASP A O 1
ATOM 6206 N N . SER A 1 789 ? -18.891 2.002 29.297 1 87.75 789 SER A N 1
ATOM 6207 C CA . SER A 1 789 ? -19.266 1.523 27.969 1 87.75 789 SER A CA 1
ATOM 6208 C C . SER A 1 789 ? -18.25 1.957 26.922 1 87.75 789 SER A C 1
ATOM 6210 O O . SER A 1 789 ? -17.953 1.198 26 1 87.75 789 SER A O 1
ATOM 6212 N N . LYS A 1 790 ? -17.734 3.178 27.094 1 88.62 790 LYS A N 1
ATOM 6213 C CA . LYS A 1 790 ? -16.828 3.738 26.094 1 88.62 790 LYS A CA 1
ATOM 6214 C C . LYS A 1 790 ? -15.414 3.221 26.297 1 88.62 790 LYS A C 1
ATOM 6216 O O . LYS A 1 790 ? -14.602 3.271 25.375 1 88.62 790 LYS A O 1
ATOM 6221 N N . SER A 1 791 ? -15.125 2.729 27.438 1 89.81 791 SER A N 1
ATOM 6222 C CA . SER A 1 791 ? -13.758 2.303 27.734 1 89.81 791 SER A CA 1
ATOM 6223 C C . SER A 1 791 ? -13.602 0.797 27.562 1 89.81 791 SER A C 1
ATOM 6225 O O . SER A 1 791 ? -12.523 0.25 27.797 1 89.81 791 SER A O 1
ATOM 6227 N N . SER A 1 792 ? -14.57 0.121 27.094 1 87.5 792 SER A N 1
ATOM 6228 C CA . SER A 1 792 ? -14.523 -1.333 26.984 1 87.5 792 SER A CA 1
ATOM 6229 C C . SER A 1 792 ? -13.688 -1.77 25.781 1 87.5 792 SER A C 1
ATOM 6231 O O . SER A 1 792 ? -13.805 -1.194 24.703 1 87.5 792 SER A O 1
ATOM 6233 N N . ILE A 1 793 ? -12.773 -2.65 26.062 1 86.94 793 ILE A N 1
ATOM 6234 C CA . ILE A 1 793 ? -11.938 -3.203 25 1 86.94 793 ILE A CA 1
ATOM 6235 C C . ILE A 1 793 ? -12.539 -4.512 24.5 1 86.94 793 ILE A C 1
ATOM 6237 O O . ILE A 1 793 ? -12.875 -5.391 25.297 1 86.94 793 ILE A O 1
ATOM 6241 N N . SER A 1 794 ? -12.711 -4.621 23.25 1 81.75 794 SER A N 1
ATOM 6242 C CA . SER A 1 794 ? -13.242 -5.84 22.656 1 81.75 794 SER A CA 1
ATOM 6243 C C . SER A 1 794 ? -12.336 -7.035 22.922 1 81.75 794 SER A C 1
ATOM 6245 O O . SER A 1 794 ? -11.109 -6.902 22.906 1 81.75 794 SER A O 1
ATOM 6247 N N . LYS A 1 795 ? -12.883 -8.172 23.203 1 78.56 795 LYS A N 1
ATOM 6248 C CA . LYS A 1 795 ? -12.133 -9.391 23.484 1 78.56 795 LYS A CA 1
ATOM 6249 C C . LYS A 1 795 ? -11.289 -9.805 22.281 1 78.56 795 LYS A C 1
ATOM 6251 O O . LYS A 1 795 ? -10.195 -10.352 22.438 1 78.56 795 LYS A O 1
ATOM 6256 N N . ASP A 1 796 ? -11.789 -9.438 21.141 1 83 796 ASP A N 1
ATOM 6257 C CA . ASP A 1 796 ? -11.156 -9.922 19.922 1 83 796 ASP A CA 1
ATOM 6258 C C . ASP A 1 796 ? -10.023 -8.984 19.484 1 83 796 ASP A C 1
ATOM 6260 O O . ASP A 1 796 ? -9.219 -9.344 18.609 1 83 796 ASP A O 1
ATOM 6264 N N . PHE A 1 797 ? -9.852 -7.887 20.219 1 84.06 797 PHE A N 1
ATOM 6265 C CA . PHE A 1 797 ? -8.867 -6.902 19.781 1 84.06 797 PHE A CA 1
ATOM 6266 C C . PHE A 1 797 ? -7.453 -7.43 19.953 1 84.06 797 PHE A C 1
ATOM 6268 O O . PHE A 1 797 ? -6.668 -7.453 19.016 1 84.06 797 PHE A O 1
ATOM 6275 N N . THR A 1 798 ? -7.141 -7.809 21.141 1 85.25 798 THR A N 1
ATOM 6276 C CA . THR A 1 798 ? -5.789 -8.281 21.422 1 85.25 798 THR A CA 1
ATOM 6277 C C . THR A 1 798 ? -5.496 -9.57 20.656 1 85.25 798 THR A C 1
ATOM 6279 O O . THR A 1 798 ? -4.367 -9.781 20.203 1 85.25 798 THR A O 1
ATOM 6282 N N . LYS A 1 799 ? -6.555 -10.359 20.5 1 83.81 799 LYS A N 1
ATOM 6283 C CA . LYS A 1 799 ? -6.375 -11.602 19.766 1 83.81 799 LYS A CA 1
ATOM 6284 C C . LYS A 1 799 ? -6 -11.336 18.312 1 83.81 799 LYS A C 1
ATOM 6286 O O . LYS A 1 799 ? -5.086 -11.961 17.781 1 83.81 799 LYS A O 1
ATOM 6291 N N . HIS A 1 800 ? -6.672 -10.422 17.703 1 80.56 800 HIS A N 1
ATOM 6292 C CA . HIS A 1 800 ? -6.41 -10.078 16.312 1 80.56 800 HIS A CA 1
ATOM 6293 C C . HIS A 1 800 ? -5.008 -9.492 16.141 1 80.56 800 HIS A C 1
ATOM 6295 O O . HIS A 1 800 ? -4.324 -9.789 15.156 1 80.56 800 HIS A O 1
ATOM 6301 N N . MET A 1 801 ? -4.598 -8.734 17.062 1 81.31 801 MET A N 1
ATOM 6302 C CA . MET A 1 801 ? -3.279 -8.109 17.016 1 81.31 801 MET A CA 1
ATOM 6303 C C . MET A 1 801 ? -2.176 -9.156 17.125 1 81.31 801 MET A C 1
ATOM 6305 O O . MET A 1 801 ? -1.185 -9.102 16.406 1 81.31 801 MET A O 1
ATOM 6309 N N . LEU A 1 802 ? -2.459 -10.039 17.953 1 83.06 802 LEU A N 1
ATOM 6310 C CA . LEU A 1 802 ? -1.429 -11.039 18.188 1 83.06 802 LEU A CA 1
ATOM 6311 C C . LEU A 1 802 ? -1.438 -12.102 17.094 1 83.06 802 LEU A C 1
ATOM 6313 O O . LEU A 1 802 ? -0.443 -12.805 16.906 1 83.06 802 LEU A O 1
ATOM 6317 N N . ASP A 1 803 ? -2.576 -12.258 16.422 1 77.75 803 ASP A N 1
ATOM 6318 C CA . ASP A 1 803 ? -2.586 -13.125 15.242 1 77.75 803 ASP A CA 1
ATOM 6319 C C . ASP A 1 803 ? -1.593 -12.633 14.195 1 77.75 803 ASP A C 1
ATOM 6321 O O . ASP A 1 803 ? -0.927 -13.438 13.539 1 77.75 803 ASP A O 1
ATOM 6325 N N . GLY A 1 804 ? -1.524 -11.367 14.102 1 76.12 804 GLY A N 1
ATOM 6326 C CA . GLY A 1 804 ? -0.532 -10.797 13.203 1 76.12 804 GLY A CA 1
ATOM 6327 C C . GLY A 1 804 ? 0.895 -11.117 13.609 1 76.12 804 GLY A C 1
ATOM 6328 O O . GLY A 1 804 ? 1.716 -11.5 12.781 1 76.12 804 GLY A O 1
ATOM 6329 N N . VAL A 1 805 ? 1.124 -11 14.852 1 81.56 805 VAL A N 1
ATOM 6330 C CA . VAL A 1 805 ? 2.439 -11.336 15.391 1 81.56 805 VAL A CA 1
ATOM 6331 C C . VAL A 1 805 ? 2.713 -12.828 15.203 1 81.56 805 VAL A C 1
ATOM 6333 O O . VAL A 1 805 ? 3.838 -13.219 14.891 1 81.56 805 VAL A O 1
ATOM 6336 N N . GLY A 1 806 ? 1.648 -13.516 15.438 1 80.56 806 GLY A N 1
ATOM 6337 C CA . GLY A 1 806 ? 1.773 -14.945 15.242 1 80.56 806 GLY A CA 1
ATOM 6338 C C . GLY A 1 806 ? 2.182 -15.32 13.828 1 80.56 806 GLY A C 1
ATOM 6339 O O . GLY A 1 806 ? 3.021 -16.203 13.625 1 80.56 806 GLY A O 1
ATOM 6340 N N . ASN A 1 807 ? 1.61 -14.672 12.922 1 78.75 807 ASN A N 1
ATOM 6341 C CA . ASN A 1 807 ? 1.974 -14.898 11.523 1 78.75 807 ASN A CA 1
ATOM 6342 C C . ASN A 1 807 ? 3.428 -14.523 11.258 1 78.75 807 ASN A C 1
ATOM 6344 O O . ASN A 1 807 ? 4.137 -15.234 10.547 1 78.75 807 ASN A O 1
ATOM 6348 N N . ASP A 1 808 ? 3.873 -13.438 11.812 1 78.88 808 ASP A N 1
ATOM 6349 C CA . ASP A 1 808 ? 5.258 -13 11.641 1 78.88 808 ASP A CA 1
ATOM 6350 C C . ASP A 1 808 ? 6.227 -14.016 12.242 1 78.88 808 ASP A C 1
ATOM 6352 O O . ASP A 1 808 ? 7.277 -14.297 11.664 1 78.88 808 ASP A O 1
ATOM 6356 N N . VAL A 1 809 ? 5.895 -14.453 13.344 1 84.88 809 VAL A N 1
ATOM 6357 C CA . VAL A 1 809 ? 6.723 -15.445 14.023 1 84.88 809 VAL A CA 1
ATOM 6358 C C . VAL A 1 809 ? 6.766 -16.734 13.219 1 84.88 809 VAL A C 1
ATOM 6360 O O . VAL A 1 809 ? 7.832 -17.328 13.031 1 84.88 809 VAL A O 1
ATOM 6363 N N . TYR A 1 810 ? 5.602 -17.109 12.781 1 81.88 810 TYR A N 1
ATOM 6364 C CA . TYR A 1 810 ? 5.52 -18.312 11.953 1 81.88 810 TYR A CA 1
ATOM 6365 C C . TYR A 1 810 ? 6.402 -18.172 10.719 1 81.88 810 TYR A C 1
ATOM 6367 O O . TYR A 1 810 ? 7.141 -19.094 10.375 1 81.88 810 TYR A O 1
ATOM 6375 N N . ASN A 1 811 ? 6.273 -17.094 10.109 1 80 811 ASN A N 1
ATOM 6376 C CA . ASN A 1 811 ? 7.043 -16.859 8.891 1 80 811 ASN A CA 1
ATOM 6377 C C . ASN A 1 811 ? 8.547 -16.859 9.172 1 80 811 ASN A C 1
ATOM 6379 O O . ASN A 1 811 ? 9.328 -17.391 8.391 1 80 811 ASN A O 1
ATOM 6383 N N . LYS A 1 812 ? 8.922 -16.234 10.227 1 83.75 812 LYS A N 1
ATOM 6384 C CA . LYS A 1 812 ? 10.344 -16.188 10.578 1 83.75 812 LYS A CA 1
ATOM 6385 C C . LYS A 1 812 ? 10.875 -17.578 10.906 1 83.75 812 LYS A C 1
ATOM 6387 O O . LYS A 1 812 ? 11.961 -17.953 10.461 1 83.75 812 LYS A O 1
ATOM 6392 N N . LEU A 1 813 ? 10.141 -18.297 11.641 1 86.5 813 LEU A N 1
ATOM 6393 C CA . LEU A 1 813 ? 10.547 -19.656 11.984 1 86.5 813 LEU A CA 1
ATOM 6394 C C . LEU A 1 813 ? 10.617 -20.531 10.742 1 86.5 813 LEU A C 1
ATOM 6396 O O . LEU A 1 813 ? 11.523 -21.359 10.609 1 86.5 813 LEU A O 1
ATOM 6400 N N . SER A 1 814 ? 9.633 -20.328 9.906 1 83.62 814 SER A N 1
ATOM 6401 C CA . SER A 1 814 ? 9.625 -21.094 8.656 1 83.62 814 SER A CA 1
ATOM 6402 C C . SER A 1 814 ? 10.852 -20.75 7.809 1 83.62 814 SER A C 1
ATOM 6404 O O . SER A 1 814 ? 11.438 -21.641 7.188 1 83.62 814 SER A O 1
ATOM 6406 N N . GLU A 1 815 ? 11.188 -19.531 7.766 1 81.69 815 GLU A N 1
ATOM 6407 C CA . GLU A 1 815 ? 12.367 -19.094 7.031 1 81.69 815 GLU A CA 1
ATOM 6408 C C . GLU A 1 815 ? 13.641 -19.688 7.613 1 81.69 815 GLU A C 1
ATOM 6410 O O . GLU A 1 815 ? 14.516 -20.141 6.871 1 81.69 815 GLU A O 1
ATOM 6415 N N . LEU A 1 816 ? 13.773 -19.688 8.906 1 87.44 816 LEU A N 1
ATOM 6416 C CA . LEU A 1 816 ? 14.938 -20.25 9.57 1 87.44 816 LEU A CA 1
ATOM 6417 C C . LEU A 1 816 ? 15.016 -21.766 9.367 1 87.44 816 LEU A C 1
ATOM 6419 O O . LEU A 1 816 ? 16.094 -22.312 9.102 1 87.44 816 LEU A O 1
ATOM 6423 N N . ASN A 1 817 ? 13.859 -22.344 9.438 1 88.81 817 ASN A N 1
ATOM 6424 C CA . ASN A 1 817 ? 13.805 -23.781 9.195 1 88.81 817 ASN A CA 1
ATOM 6425 C C . ASN A 1 817 ? 14.234 -24.125 7.773 1 88.81 817 ASN A C 1
ATOM 6427 O O . ASN A 1 817 ? 14.93 -25.109 7.551 1 88.81 817 ASN A O 1
ATOM 6431 N N . LEU A 1 818 ? 13.758 -23.297 6.906 1 85.88 818 LEU A N 1
ATOM 6432 C CA . LEU A 1 818 ? 14.156 -23.516 5.52 1 85.88 818 LEU A CA 1
ATOM 6433 C C . LEU A 1 818 ? 15.664 -23.344 5.355 1 85.88 818 LEU A C 1
ATOM 6435 O O . LEU A 1 818 ? 16.312 -24.125 4.652 1 85.88 818 LEU A O 1
ATOM 6439 N N . ALA A 1 819 ? 16.203 -22.312 5.934 1 84.25 819 ALA A N 1
ATOM 6440 C CA . ALA A 1 819 ? 17.625 -22.047 5.84 1 84.25 819 ALA A CA 1
ATOM 6441 C C . ALA A 1 819 ? 18.438 -23.219 6.418 1 84.25 819 ALA A C 1
ATOM 6443 O O . ALA A 1 819 ? 19.438 -23.641 5.828 1 84.25 819 ALA A O 1
ATOM 6444 N N . VAL A 1 820 ? 17.984 -23.734 7.488 1 90.94 820 VAL A N 1
ATOM 6445 C CA . VAL A 1 820 ? 18.656 -24.859 8.148 1 90.94 820 VAL A CA 1
ATOM 6446 C C . VAL A 1 820 ? 18.531 -26.109 7.297 1 90.94 820 VAL A C 1
ATOM 6448 O O . VAL A 1 820 ? 19.516 -26.812 7.059 1 90.94 820 VAL A O 1
ATOM 6451 N N . ALA A 1 821 ? 17.328 -26.312 6.836 1 90.5 821 ALA A N 1
ATOM 6452 C CA . ALA A 1 821 ? 17.094 -27.5 6.012 1 90.5 821 ALA A CA 1
ATOM 6453 C C . ALA A 1 821 ? 17.922 -27.453 4.73 1 90.5 821 ALA A C 1
ATOM 6455 O O . ALA A 1 821 ? 18.5 -28.469 4.32 1 90.5 821 ALA A O 1
ATOM 6456 N N . ALA A 1 822 ? 17.891 -26.344 4.137 1 85.19 822 ALA A N 1
ATOM 6457 C CA . ALA A 1 822 ? 18.672 -26.172 2.918 1 85.19 822 ALA A CA 1
ATOM 6458 C C . ALA A 1 822 ? 20.172 -26.359 3.199 1 85.19 822 ALA A C 1
ATOM 6460 O O . ALA A 1 822 ? 20.875 -27 2.422 1 85.19 822 ALA A O 1
ATOM 6461 N N . HIS A 1 823 ? 20.609 -25.828 4.27 1 88.44 823 HIS A N 1
ATOM 6462 C CA . HIS A 1 823 ? 22.016 -25.969 4.648 1 88.44 823 HIS A CA 1
ATOM 6463 C C . HIS A 1 823 ? 22.375 -27.422 4.891 1 88.44 823 HIS A C 1
ATOM 6465 O O . HIS A 1 823 ? 23.406 -27.906 4.422 1 88.44 823 HIS A O 1
ATOM 6471 N N . ILE A 1 824 ? 21.547 -28.109 5.562 1 92.62 824 ILE A N 1
ATOM 6472 C CA . ILE A 1 824 ? 21.781 -29.516 5.859 1 92.62 824 ILE A CA 1
ATOM 6473 C C . ILE A 1 824 ? 21.797 -30.312 4.562 1 92.62 824 ILE A C 1
ATOM 6475 O O . ILE A 1 824 ? 22.734 -31.078 4.312 1 92.62 824 ILE A O 1
ATOM 6479 N N . SER A 1 825 ? 20.797 -30.094 3.795 1 89.31 825 SER A N 1
ATOM 6480 C CA . SER A 1 825 ? 20.688 -30.844 2.551 1 89.31 825 SER A CA 1
ATOM 6481 C C . SER A 1 825 ? 21.859 -30.578 1.628 1 89.31 825 SER A C 1
ATOM 6483 O O . SER A 1 825 ? 22.469 -31.516 1.095 1 89.31 825 SER A O 1
ATOM 6485 N N . ASP A 1 826 ? 22.188 -29.375 1.458 1 85.25 826 ASP A N 1
ATOM 6486 C CA . ASP A 1 826 ? 23.297 -29 0.592 1 85.25 826 ASP A CA 1
ATOM 6487 C C . ASP A 1 826 ? 24.625 -29.562 1.125 1 85.25 826 ASP A C 1
ATOM 6489 O O . ASP A 1 826 ? 25.438 -30.078 0.361 1 85.25 826 ASP A O 1
ATOM 6493 N N . SER A 1 827 ? 24.812 -29.422 2.381 1 89.94 827 SER A N 1
ATOM 6494 C CA . SER A 1 827 ? 26.047 -29.891 2.996 1 89.94 827 SER A CA 1
ATOM 6495 C C . SER A 1 827 ? 26.172 -31.406 2.896 1 89.94 827 SER A C 1
ATOM 6497 O O . SER A 1 827 ? 27.25 -31.938 2.643 1 89.94 827 SER A O 1
ATOM 6499 N N . VAL A 1 828 ? 25.141 -32.062 3.068 1 91.31 828 VAL A N 1
ATOM 6500 C CA . VAL A 1 828 ? 25.125 -33.531 3.014 1 91.31 828 VAL A CA 1
ATOM 6501 C C . VAL A 1 828 ? 25.391 -34 1.584 1 91.31 828 VAL A C 1
ATOM 6503 O O . VAL A 1 828 ? 26.172 -34.906 1.359 1 91.31 828 VAL A O 1
ATOM 6506 N N . ILE A 1 829 ? 24.781 -33.344 0.671 1 88.62 829 ILE A N 1
ATOM 6507 C CA . ILE A 1 829 ? 24.969 -33.688 -0.729 1 88.62 829 ILE A CA 1
ATOM 6508 C C . ILE A 1 829 ? 26.422 -33.469 -1.133 1 88.62 829 ILE A C 1
ATOM 6510 O O . ILE A 1 829 ? 27.016 -34.281 -1.836 1 88.62 829 ILE A O 1
ATOM 6514 N N . ASP A 1 830 ? 26.922 -32.406 -0.713 1 87.88 830 ASP A N 1
ATOM 6515 C CA . ASP A 1 830 ? 28.312 -32.125 -0.997 1 87.88 830 ASP A CA 1
ATOM 6516 C C . ASP A 1 830 ? 29.234 -33.188 -0.39 1 87.88 830 ASP A C 1
ATOM 6518 O O . ASP A 1 830 ? 30.188 -33.625 -1.03 1 87.88 830 ASP A O 1
ATOM 6522 N N . GLN A 1 831 ? 28.922 -33.531 0.815 1 91 831 GLN A N 1
ATOM 6523 C CA . GLN A 1 831 ? 29.719 -34.562 1.496 1 91 831 GLN A CA 1
ATOM 6524 C C . GLN A 1 831 ? 29.578 -35.906 0.817 1 91 831 GLN A C 1
ATOM 6526 O O . GLN A 1 831 ? 30.547 -36.656 0.715 1 91 831 GLN A O 1
ATOM 6531 N N . VAL A 1 832 ? 28.453 -36.219 0.338 1 90.75 832 VAL A N 1
ATOM 6532 C CA . VAL A 1 832 ? 28.203 -37.469 -0.375 1 90.75 832 VAL A CA 1
ATOM 6533 C C . VAL A 1 832 ? 29 -37.5 -1.671 1 90.75 832 VAL A C 1
ATOM 6535 O O . VAL A 1 832 ? 29.609 -38.5 -2.012 1 90.75 832 VAL A O 1
ATOM 6538 N N . ILE A 1 833 ? 28.984 -36.375 -2.336 1 88.12 833 ILE A N 1
ATOM 6539 C CA . ILE A 1 833 ? 29.734 -36.281 -3.578 1 88.12 833 ILE A CA 1
ATOM 6540 C C . ILE A 1 833 ? 31.219 -36.5 -3.295 1 88.12 833 ILE A C 1
ATOM 6542 O O . ILE A 1 833 ? 31.906 -37.219 -4.016 1 88.12 833 ILE A O 1
ATOM 6546 N N . ASP A 1 834 ? 31.672 -35.906 -2.277 1 90.5 834 ASP A N 1
ATOM 6547 C CA . ASP A 1 834 ? 33.094 -35.969 -1.914 1 90.5 834 ASP A CA 1
ATOM 6548 C C . ASP A 1 834 ? 33.469 -37.406 -1.546 1 90.5 834 ASP A C 1
ATOM 6550 O O . ASP A 1 834 ? 34.469 -37.938 -2.018 1 90.5 834 ASP A O 1
ATOM 6554 N N . VAL A 1 835 ? 32.688 -38.062 -0.73 1 91.12 835 VAL A N 1
ATOM 6555 C CA . VAL A 1 835 ? 32.969 -39.406 -0.249 1 91.12 835 VAL A CA 1
ATOM 6556 C C . VAL A 1 835 ? 32.812 -40.406 -1.391 1 91.12 835 VAL A C 1
ATOM 6558 O O . VAL A 1 835 ? 33.594 -41.344 -1.501 1 91.12 835 VAL A O 1
ATOM 6561 N N . LEU A 1 836 ? 31.875 -40.156 -2.234 1 90.5 836 LEU A N 1
ATOM 6562 C CA . LEU A 1 836 ? 31.672 -41.031 -3.389 1 90.5 836 LEU A CA 1
ATOM 6563 C C . LEU A 1 836 ? 32.844 -40.938 -4.363 1 90.5 836 LEU A C 1
ATOM 6565 O O . LEU A 1 836 ? 33.281 -41.938 -4.934 1 90.5 836 LEU A O 1
ATOM 6569 N N . SER A 1 837 ? 33.25 -39.75 -4.578 1 90.19 837 SER A N 1
ATOM 6570 C CA . SER A 1 837 ? 34.406 -39.562 -5.457 1 90.19 837 SER A CA 1
ATOM 6571 C C . SER A 1 837 ? 35.656 -40.219 -4.91 1 90.19 837 SER A C 1
ATOM 6573 O O . SER A 1 837 ? 36.438 -40.812 -5.668 1 90.19 837 SER A O 1
ATOM 6575 N N . LYS A 1 838 ? 35.844 -40.094 -3.672 1 89.88 838 LYS A N 1
ATOM 6576 C CA . LYS A 1 838 ? 37 -40.75 -3.031 1 89.88 838 LYS A CA 1
ATOM 6577 C C . LYS A 1 838 ? 36.875 -42.281 -3.133 1 89.88 838 LYS A C 1
ATOM 6579 O O . LYS A 1 838 ? 37.844 -42.969 -3.398 1 89.88 838 LYS A O 1
ATOM 6584 N N . SER A 1 839 ? 35.656 -42.75 -2.854 1 88.81 839 SER A N 1
ATOM 6585 C CA . SER A 1 839 ? 35.406 -44.188 -2.949 1 88.81 839 SER A CA 1
ATOM 6586 C C . SER A 1 839 ? 35.625 -44.688 -4.375 1 88.81 839 SER A C 1
ATOM 6588 O O . SER A 1 839 ? 36.125 -45.812 -4.578 1 88.81 839 SER A O 1
ATOM 6590 N N . HIS A 1 840 ? 35.219 -43.906 -5.312 1 88.19 840 HIS A N 1
ATOM 6591 C CA . HIS A 1 840 ? 35.406 -44.25 -6.715 1 88.19 840 HIS A CA 1
ATOM 6592 C C . HIS A 1 840 ? 36.906 -44.344 -7.066 1 88.19 840 HIS A C 1
ATOM 6594 O O . HIS A 1 840 ? 37.344 -45.281 -7.73 1 88.19 840 HIS A O 1
ATOM 6600 N N . ARG A 1 841 ? 37.625 -43.406 -6.621 1 87.56 841 ARG A N 1
ATOM 6601 C CA . ARG A 1 841 ? 39.062 -43.406 -6.887 1 87.56 841 ARG A CA 1
ATOM 6602 C C . ARG A 1 841 ? 39.75 -44.625 -6.262 1 87.56 841 ARG A C 1
ATOM 6604 O O . ARG A 1 841 ? 40.625 -45.219 -6.879 1 87.56 841 ARG A O 1
ATOM 6611 N N . THR A 1 842 ? 39.344 -44.875 -5.062 1 88.06 842 THR A N 1
ATOM 6612 C CA . THR A 1 842 ? 39.906 -46.031 -4.348 1 88.06 842 THR A CA 1
ATOM 6613 C C . THR A 1 842 ? 39.594 -47.344 -5.051 1 88.06 842 THR A C 1
ATOM 6615 O O . THR A 1 842 ? 40.469 -48.188 -5.203 1 88.06 842 THR A O 1
ATOM 6618 N N . LEU A 1 843 ? 38.438 -47.469 -5.594 1 87.25 843 LEU A N 1
ATOM 6619 C CA . LEU A 1 843 ? 37.969 -48.719 -6.219 1 87.25 843 LEU A CA 1
ATOM 6620 C C . LEU A 1 843 ? 38.594 -48.875 -7.605 1 87.25 843 LEU A C 1
ATOM 6622 O O . LEU A 1 843 ? 38.938 -50 -8.016 1 87.25 843 LEU A O 1
ATOM 6626 N N . VAL A 1 844 ? 38.719 -47.75 -8.32 1 84.12 844 VAL A N 1
ATOM 6627 C CA . VAL A 1 844 ? 39.344 -47.812 -9.641 1 84.12 844 VAL A CA 1
ATOM 6628 C C . VAL A 1 844 ? 40.812 -48.156 -9.516 1 84.12 844 VAL A C 1
ATOM 6630 O O . VAL A 1 844 ? 41.375 -48.812 -10.398 1 84.12 844 VAL A O 1
ATOM 6633 N N . GLY A 1 845 ? 41.406 -47.75 -8.43 1 78.5 845 GLY A N 1
ATOM 6634 C CA . GLY A 1 845 ? 42.781 -48.094 -8.188 1 78.5 845 GLY A CA 1
ATOM 6635 C C . GLY A 1 845 ? 43 -49.594 -8.055 1 78.5 845 GLY A C 1
ATOM 6636 O O . GLY A 1 845 ? 44.094 -50.094 -8.352 1 78.5 845 GLY A O 1
ATOM 6637 N N . PHE A 1 846 ? 41.906 -50.312 -7.723 1 77.25 846 PHE A N 1
ATOM 6638 C CA . PHE A 1 846 ? 42.031 -51.75 -7.574 1 77.25 846 PHE A CA 1
ATOM 6639 C C . PHE A 1 846 ? 41.906 -52.438 -8.93 1 77.25 846 PHE A C 1
ATOM 6641 O O . PHE A 1 846 ? 42.344 -53.594 -9.086 1 77.25 846 PHE A O 1
ATOM 6648 N N . ILE A 1 847 ? 41.281 -51.812 -9.82 1 73.94 847 ILE A N 1
ATOM 6649 C CA . ILE A 1 847 ? 41.125 -52.406 -11.141 1 73.94 847 ILE A CA 1
ATOM 6650 C C . ILE A 1 847 ? 42.438 -52.219 -11.938 1 73.94 847 ILE A C 1
ATOM 6652 O O . ILE A 1 847 ? 42.812 -53.094 -12.703 1 73.94 847 ILE A O 1
ATOM 6656 N N . SER A 1 848 ? 43.125 -51.094 -11.883 1 58.88 848 SER A N 1
ATOM 6657 C CA . SER A 1 848 ? 44.375 -50.906 -12.594 1 58.88 848 SER A CA 1
ATOM 6658 C C . SER A 1 848 ? 45.469 -51.812 -12.016 1 58.88 848 SER A C 1
ATOM 6660 O O . SER A 1 848 ? 45.969 -51.562 -10.914 1 58.88 848 SER A O 1
ATOM 6662 N N . MET B 1 1 ? 21.547 -39.375 -38.531 1 53.09 1 MET B N 1
ATOM 6663 C CA . MET B 1 1 ? 20.641 -39.188 -37.375 1 53.09 1 MET B CA 1
ATOM 6664 C C . MET B 1 1 ? 21.047 -37.938 -36.594 1 53.09 1 MET B C 1
ATOM 6666 O O . MET B 1 1 ? 22.234 -37.625 -36.5 1 53.09 1 MET B O 1
ATOM 6670 N N . ASP B 1 2 ? 20.125 -37.156 -36.281 1 57.56 2 ASP B N 1
ATOM 6671 C CA . ASP B 1 2 ? 20.391 -35.938 -35.562 1 57.56 2 ASP B CA 1
ATOM 6672 C C . ASP B 1 2 ? 21.203 -36.219 -34.281 1 57.56 2 ASP B C 1
ATOM 6674 O O . ASP B 1 2 ? 20.938 -37.188 -33.562 1 57.56 2 ASP B O 1
ATOM 6678 N N . ARG B 1 3 ? 22.469 -35.812 -34.188 1 57.25 3 ARG B N 1
ATOM 6679 C CA . ARG B 1 3 ? 23.422 -35.906 -33.094 1 57.25 3 ARG B CA 1
ATOM 6680 C C . ARG B 1 3 ? 22.734 -35.688 -31.75 1 57.25 3 ARG B C 1
ATOM 6682 O O . ARG B 1 3 ? 23.266 -36.062 -30.703 1 57.25 3 ARG B O 1
ATOM 6689 N N . ARG B 1 4 ? 21.75 -34.969 -31.734 1 64.88 4 ARG B N 1
ATOM 6690 C CA . ARG B 1 4 ? 21.078 -34.594 -30.5 1 64.88 4 ARG B CA 1
ATOM 6691 C C . ARG B 1 4 ? 20.328 -35.75 -29.875 1 64.88 4 ARG B C 1
ATOM 6693 O O . ARG B 1 4 ? 19.781 -35.656 -28.781 1 64.88 4 ARG B O 1
ATOM 6700 N N . ILE B 1 5 ? 20.203 -37.062 -30.641 1 68.75 5 ILE B N 1
ATOM 6701 C CA . ILE B 1 5 ? 19.406 -38.188 -30.172 1 68.75 5 ILE B CA 1
ATOM 6702 C C . ILE B 1 5 ? 20.266 -39.125 -29.328 1 68.75 5 ILE B C 1
ATOM 6704 O O . ILE B 1 5 ? 21.312 -39.594 -29.797 1 68.75 5 ILE B O 1
ATOM 6708 N N . LYS B 1 6 ? 19.906 -39.281 -28.125 1 73.56 6 LYS B N 1
ATOM 6709 C CA . LYS B 1 6 ? 20.609 -40.219 -27.234 1 73.56 6 LYS B CA 1
ATOM 6710 C C . LYS B 1 6 ? 20.172 -41.656 -27.484 1 73.56 6 LYS B C 1
ATOM 6712 O O . LYS B 1 6 ? 19.016 -42 -27.281 1 73.56 6 LYS B O 1
ATOM 6717 N N . LEU B 1 7 ? 21.109 -42.469 -28.078 1 78.38 7 LEU B N 1
ATOM 6718 C CA . LEU B 1 7 ? 20.812 -43.844 -28.375 1 78.38 7 LEU B CA 1
ATOM 6719 C C . LEU B 1 7 ? 21.25 -44.781 -27.234 1 78.38 7 LEU B C 1
ATOM 6721 O O . LEU B 1 7 ? 22.328 -44.562 -26.672 1 78.38 7 LEU B O 1
ATOM 6725 N N . GLY B 1 8 ? 20.406 -45.562 -26.734 1 77.5 8 GLY B N 1
ATOM 6726 C CA . GLY B 1 8 ? 20.719 -46.5 -25.672 1 77.5 8 GLY B CA 1
ATOM 6727 C C . GLY B 1 8 ? 21.391 -47.75 -26.172 1 77.5 8 GLY B C 1
ATOM 6728 O O . GLY B 1 8 ? 22.547 -48.031 -25.812 1 77.5 8 GLY B O 1
ATOM 6729 N N . ILE B 1 9 ? 20.609 -48.562 -27.125 1 85.88 9 ILE B N 1
ATOM 6730 C CA . ILE B 1 9 ? 21.062 -49.875 -27.609 1 85.88 9 ILE B CA 1
ATOM 6731 C C . ILE B 1 9 ? 21.094 -49.875 -29.125 1 85.88 9 ILE B C 1
ATOM 6733 O O . ILE B 1 9 ? 20.219 -49.312 -29.781 1 85.88 9 ILE B O 1
ATOM 6737 N N . LYS B 1 10 ? 22.219 -50.406 -29.641 1 89.94 10 LYS B N 1
ATOM 6738 C CA . LYS B 1 10 ? 22.328 -50.688 -31.062 1 89.94 10 LYS B CA 1
ATOM 6739 C C . LYS B 1 10 ? 22.672 -52.156 -31.328 1 89.94 10 LYS B C 1
ATOM 6741 O O . LYS B 1 10 ? 23.609 -52.688 -30.734 1 89.94 10 LYS B O 1
ATOM 6746 N N . ARG B 1 11 ? 21.797 -52.812 -32.125 1 91.12 11 ARG B N 1
ATOM 6747 C CA . ARG B 1 11 ? 22.016 -54.219 -32.406 1 91.12 11 ARG B CA 1
ATOM 6748 C C . ARG B 1 11 ? 21.859 -54.531 -33.875 1 91.12 11 ARG B C 1
ATOM 6750 O O . ARG B 1 11 ? 20.969 -54 -34.531 1 91.12 11 ARG B O 1
ATOM 6757 N N . LEU B 1 12 ? 22.781 -55.375 -34.375 1 92.31 12 LEU B N 1
ATOM 6758 C CA . LEU B 1 12 ? 22.672 -55.875 -35.719 1 92.31 12 LEU B CA 1
ATOM 6759 C C . LEU B 1 12 ? 21.719 -57.062 -35.812 1 92.31 12 LEU B C 1
ATOM 6761 O O . LEU B 1 12 ? 21.844 -58 -35.031 1 92.31 12 LEU B O 1
ATOM 6765 N N . VAL B 1 13 ? 20.734 -56.938 -36.719 1 94.38 13 VAL B N 1
ATOM 6766 C CA . VAL B 1 13 ? 19.734 -58 -36.812 1 94.38 13 VAL B CA 1
ATOM 6767 C C . VAL B 1 13 ? 19.453 -58.281 -38.281 1 94.38 13 VAL B C 1
ATOM 6769 O O . VAL B 1 13 ? 19.938 -57.594 -39.156 1 94.38 13 VAL B O 1
ATOM 6772 N N . LYS B 1 14 ? 18.75 -59.438 -38.469 1 93.62 14 LYS B N 1
ATOM 6773 C CA . LYS B 1 14 ? 18.25 -59.781 -39.781 1 93.62 14 LYS B CA 1
ATOM 6774 C C . LYS B 1 14 ? 16.75 -59.562 -39.875 1 93.62 14 LYS B C 1
ATOM 6776 O O . LYS B 1 14 ? 15.977 -60.188 -39.125 1 93.62 14 LYS B O 1
ATOM 6781 N N . GLN B 1 15 ? 16.312 -58.688 -40.719 1 94.56 15 GLN B N 1
ATOM 6782 C CA . GLN B 1 15 ? 14.898 -58.438 -40.938 1 94.56 15 GLN B CA 1
ATOM 6783 C C . GLN B 1 15 ? 14.305 -59.406 -41.969 1 94.56 15 GLN B C 1
ATOM 6785 O O . GLN B 1 15 ? 14.859 -59.594 -43.031 1 94.56 15 GLN B O 1
ATOM 6790 N N . GLU B 1 16 ? 13.227 -59.969 -41.562 1 91.94 16 GLU B N 1
ATOM 6791 C CA . GLU B 1 16 ? 12.562 -60.875 -42.5 1 91.94 16 GLU B CA 1
ATOM 6792 C C . GLU B 1 16 ? 11.672 -60.125 -43.469 1 91.94 16 GLU B C 1
ATOM 6794 O O . GLU B 1 16 ? 10.758 -59.406 -43.062 1 91.94 16 GLU B O 1
ATOM 6799 N N . ILE B 1 17 ? 12.102 -60.156 -44.625 1 84.75 17 ILE B N 1
ATOM 6800 C CA . ILE B 1 17 ? 11.32 -59.5 -45.688 1 84.75 17 ILE B CA 1
ATOM 6801 C C . ILE B 1 17 ? 10.484 -60.531 -46.438 1 84.75 17 ILE B C 1
ATOM 6803 O O . ILE B 1 17 ? 10.562 -61.719 -46.125 1 84.75 17 ILE B O 1
ATOM 6807 N N . ARG B 1 18 ? 9.594 -60.25 -47.5 1 76.25 18 ARG B N 1
ATOM 6808 C CA . ARG B 1 18 ? 8.727 -61.125 -48.25 1 76.25 18 ARG B CA 1
ATOM 6809 C C . ARG B 1 18 ? 9.539 -62.219 -48.938 1 76.25 18 ARG B C 1
ATOM 6811 O O . ARG B 1 18 ? 10.68 -62 -49.344 1 76.25 18 ARG B O 1
ATOM 6818 N N . ASN B 1 19 ? 9.102 -63.531 -49.031 1 70.5 19 ASN B N 1
ATOM 6819 C CA . ASN B 1 19 ? 9.594 -64.688 -49.75 1 70.5 19 ASN B CA 1
ATOM 6820 C C . ASN B 1 19 ? 10.82 -65.312 -49.094 1 70.5 19 ASN B C 1
ATOM 6822 O O . ASN B 1 19 ? 11.773 -65.688 -49.75 1 70.5 19 ASN B O 1
ATOM 6826 N N . ASP B 1 20 ? 11.039 -65.312 -47.719 1 73.88 20 ASP B N 1
ATOM 6827 C CA . ASP B 1 20 ? 12.031 -66 -46.938 1 73.88 20 ASP B CA 1
ATOM 6828 C C . ASP B 1 20 ? 13.414 -65.375 -47.094 1 73.88 20 ASP B C 1
ATOM 6830 O O . ASP B 1 20 ? 14.43 -66.062 -46.938 1 73.88 20 ASP B O 1
ATOM 6834 N N . LYS B 1 21 ? 13.422 -64.125 -47.594 1 87.75 21 LYS B N 1
ATOM 6835 C CA . LYS B 1 21 ? 14.68 -63.375 -47.688 1 87.75 21 LYS B CA 1
ATOM 6836 C C . LYS B 1 21 ? 14.883 -62.469 -46.469 1 87.75 21 LYS B C 1
ATOM 6838 O O . LYS B 1 21 ? 13.922 -61.969 -45.906 1 87.75 21 LYS B O 1
ATOM 6843 N N . THR B 1 22 ? 16.141 -62.531 -45.969 1 90.75 22 THR B N 1
ATOM 6844 C CA . THR B 1 22 ? 16.484 -61.719 -44.844 1 90.75 22 THR B CA 1
ATOM 6845 C C . THR B 1 22 ? 17.5 -60.625 -45.219 1 90.75 22 THR B C 1
ATOM 6847 O O . THR B 1 22 ? 18.344 -60.844 -46.094 1 90.75 22 THR B O 1
ATOM 6850 N N . ASP B 1 23 ? 17.25 -59.406 -44.812 1 91.88 23 ASP B N 1
ATOM 6851 C CA . ASP B 1 23 ? 18.188 -58.281 -45 1 91.88 23 ASP B CA 1
ATOM 6852 C C . ASP B 1 23 ? 18.812 -57.875 -43.688 1 91.88 23 ASP B C 1
ATOM 6854 O O . ASP B 1 23 ? 18.141 -57.844 -42.656 1 91.88 23 ASP B O 1
ATOM 6858 N N . ASN B 1 24 ? 20.047 -57.5 -43.75 1 92.75 24 ASN B N 1
ATOM 6859 C CA . ASN B 1 24 ? 20.719 -57.031 -42.562 1 92.75 24 ASN B CA 1
ATOM 6860 C C . ASN B 1 24 ? 20.312 -55.594 -42.219 1 92.75 24 ASN B C 1
ATOM 6862 O O . ASN B 1 24 ? 20.281 -54.719 -43.094 1 92.75 24 ASN B O 1
ATOM 6866 N N . ARG B 1 25 ? 19.875 -55.406 -40.969 1 94.5 25 ARG B N 1
ATOM 6867 C CA . ARG B 1 25 ? 19.469 -54.094 -40.469 1 94.5 25 ARG B CA 1
ATOM 6868 C C . ARG B 1 25 ? 20.094 -53.812 -39.094 1 94.5 25 ARG B C 1
ATOM 6870 O O . ARG B 1 25 ? 20.547 -54.75 -38.406 1 94.5 25 ARG B O 1
ATOM 6877 N N . VAL B 1 26 ? 20.203 -52.594 -38.75 1 94 26 VAL B N 1
ATOM 6878 C CA . VAL B 1 26 ? 20.641 -52.188 -37.438 1 94 26 VAL B CA 1
ATOM 6879 C C . VAL B 1 26 ? 19.484 -51.562 -36.656 1 94 26 VAL B C 1
ATOM 6881 O O . VAL B 1 26 ? 18.844 -50.625 -37.125 1 94 26 VAL B O 1
ATOM 6884 N N . LEU B 1 27 ? 19.125 -52.156 -35.562 1 94.25 27 LEU B N 1
ATOM 6885 C CA . LEU B 1 27 ? 18.109 -51.594 -34.688 1 94.25 27 LEU B CA 1
ATOM 6886 C C . LEU B 1 27 ? 18.734 -50.656 -33.656 1 94.25 27 LEU B C 1
ATOM 6888 O O . LEU B 1 27 ? 19.609 -51.062 -32.875 1 94.25 27 LEU B O 1
ATOM 6892 N N . ALA B 1 28 ? 18.391 -49.406 -33.719 1 93.5 28 ALA B N 1
ATOM 6893 C CA . ALA B 1 28 ? 18.844 -48.406 -32.75 1 93.5 28 ALA B CA 1
ATOM 6894 C C . ALA B 1 28 ? 17.688 -47.938 -31.844 1 93.5 28 ALA B C 1
ATOM 6896 O O . ALA B 1 28 ? 16.672 -47.469 -32.344 1 93.5 28 ALA B O 1
ATOM 6897 N N . PHE B 1 29 ? 17.875 -48.094 -30.516 1 93 29 PHE B N 1
ATOM 6898 C CA . PHE B 1 29 ? 16.812 -47.812 -29.547 1 93 29 PHE B CA 1
ATOM 6899 C C . PHE B 1 29 ? 17.078 -46.5 -28.828 1 93 29 PHE B C 1
ATOM 6901 O O . PHE B 1 29 ? 18.156 -46.312 -28.25 1 93 29 PHE B O 1
ATOM 6908 N N . SER B 1 30 ? 16.141 -45.562 -28.922 1 91.31 30 SER B N 1
ATOM 6909 C CA . SER B 1 30 ? 16.141 -44.344 -28.109 1 91.31 30 SER B CA 1
ATOM 6910 C C . SER B 1 30 ? 15.148 -44.469 -26.953 1 91.31 30 SER B C 1
ATOM 6912 O O . SER B 1 30 ? 14.484 -45.5 -26.797 1 91.31 30 SER B O 1
ATOM 6914 N N . PRO B 1 31 ? 15.023 -43.469 -26.141 1 88.44 31 PRO B N 1
ATOM 6915 C CA . PRO B 1 31 ? 14.094 -43.562 -25.016 1 88.44 31 PRO B CA 1
ATOM 6916 C C . PRO B 1 31 ? 12.633 -43.625 -25.453 1 88.44 31 PRO B C 1
ATOM 6918 O O . PRO B 1 31 ? 11.797 -44.188 -24.75 1 88.44 31 PRO B O 1
ATOM 6921 N N . CYS B 1 32 ? 12.344 -43.125 -26.609 1 91.94 32 CYS B N 1
ATOM 6922 C CA . CYS B 1 32 ? 10.93 -43.094 -26.969 1 91.94 32 CYS B CA 1
ATOM 6923 C C . CYS B 1 32 ? 10.695 -43.688 -28.344 1 91.94 32 CYS B C 1
ATOM 6925 O O . CYS B 1 32 ? 9.547 -43.875 -28.766 1 91.94 32 CYS B O 1
ATOM 6927 N N . ARG B 1 33 ? 11.773 -44.062 -28.969 1 93.25 33 ARG B N 1
ATOM 6928 C CA . ARG B 1 33 ? 11.594 -44.469 -30.375 1 93.25 33 ARG B CA 1
ATOM 6929 C C . ARG B 1 33 ? 12.609 -45.531 -30.781 1 93.25 33 ARG B C 1
ATOM 6931 O O . ARG B 1 33 ? 13.727 -45.531 -30.25 1 93.25 33 ARG B O 1
ATOM 6938 N N . LEU B 1 34 ? 12.18 -46.375 -31.734 1 94.62 34 LEU B N 1
ATOM 6939 C CA . LEU B 1 34 ? 13.031 -47.375 -32.375 1 94.62 34 LEU B CA 1
ATOM 6940 C C . LEU B 1 34 ? 13.336 -47 -33.812 1 94.62 34 LEU B C 1
ATOM 6942 O O . LEU B 1 34 ? 12.43 -46.656 -34.562 1 94.62 34 LEU B O 1
ATOM 6946 N N . PHE B 1 35 ? 14.641 -47 -34.156 1 93.94 35 PHE B N 1
ATOM 6947 C CA . PHE B 1 35 ? 15.078 -46.719 -35.5 1 93.94 35 PHE B CA 1
ATOM 6948 C C . PHE B 1 35 ? 15.602 -47.969 -36.188 1 93.94 35 PHE B C 1
ATOM 6950 O O . PHE B 1 35 ? 16.406 -48.719 -35.625 1 93.94 35 PHE B O 1
ATOM 6957 N N . VAL B 1 36 ? 15.109 -48.25 -37.344 1 94.62 36 VAL B N 1
ATOM 6958 C CA . VAL B 1 36 ? 15.594 -49.344 -38.188 1 94.62 36 VAL B CA 1
ATOM 6959 C C . VAL B 1 36 ? 16.453 -48.781 -39.312 1 94.62 36 VAL B C 1
ATOM 6961 O O . VAL B 1 36 ? 15.945 -48.156 -40.25 1 94.62 36 VAL B O 1
ATOM 6964 N N . LEU B 1 37 ? 17.688 -49.125 -39.156 1 93.75 37 LEU B N 1
ATOM 6965 C CA . LEU B 1 37 ? 18.641 -48.562 -40.125 1 93.75 37 LEU B CA 1
ATOM 6966 C C . LEU B 1 37 ? 19.219 -49.656 -41.031 1 93.75 37 LEU B C 1
ATOM 6968 O O . LEU B 1 37 ? 19.297 -50.812 -40.625 1 93.75 37 LEU B O 1
ATOM 6972 N N . ALA B 1 38 ? 19.594 -49.219 -42.219 1 92.56 38 ALA B N 1
ATOM 6973 C CA . ALA B 1 38 ? 20.297 -50.125 -43.094 1 92.56 38 ALA B CA 1
ATOM 6974 C C . ALA B 1 38 ? 21.703 -50.438 -42.594 1 92.56 38 ALA B C 1
ATOM 6976 O O . ALA B 1 38 ? 22.344 -49.594 -41.969 1 92.56 38 ALA B O 1
ATOM 6977 N N . ALA B 1 39 ? 22.234 -51.625 -42.781 1 88.81 39 ALA B N 1
ATOM 6978 C CA . ALA B 1 39 ? 23.531 -52.062 -42.281 1 88.81 39 ALA B CA 1
ATOM 6979 C C . ALA B 1 39 ? 24.672 -51.438 -43.094 1 88.81 39 ALA B C 1
ATOM 6981 O O . ALA B 1 39 ? 25.797 -51.344 -42.594 1 88.81 39 ALA B O 1
ATOM 6982 N N . LYS B 1 40 ? 24.375 -51 -44.25 1 85 40 LYS B N 1
ATOM 6983 C CA . LYS B 1 40 ? 25.391 -50.406 -45.125 1 85 40 LYS B CA 1
ATOM 6984 C C . LYS B 1 40 ? 25.734 -49 -44.688 1 85 40 LYS B C 1
ATOM 6986 O O . LYS B 1 40 ? 24.859 -48.219 -44.281 1 85 40 LYS B O 1
ATOM 6991 N N . VAL B 1 41 ? 27.016 -48.594 -44.625 1 81.5 41 VAL B N 1
ATOM 6992 C CA . VAL B 1 41 ? 27.484 -47.281 -44.25 1 81.5 41 VAL B CA 1
ATOM 6993 C C . VAL B 1 41 ? 27.625 -46.406 -45.5 1 81.5 41 VAL B C 1
ATOM 6995 O O . VAL B 1 41 ? 28.266 -46.812 -46.469 1 81.5 41 VAL B O 1
ATOM 6998 N N . PRO B 1 42 ? 26.922 -45.188 -45.625 1 82.81 42 PRO B N 1
ATOM 6999 C CA . PRO B 1 42 ? 26.188 -44.531 -44.531 1 82.81 42 PRO B CA 1
ATOM 7000 C C . PRO B 1 42 ? 24.812 -45.125 -44.312 1 82.81 42 PRO B C 1
ATOM 7002 O O . PRO B 1 42 ? 24.125 -45.5 -45.281 1 82.81 42 PRO B O 1
ATOM 7005 N N . SER B 1 43 ? 24.438 -45.312 -43.031 1 83.12 43 SER B N 1
ATOM 7006 C CA . SER B 1 43 ? 23.219 -46 -42.688 1 83.12 43 SER B CA 1
ATOM 7007 C C . SER B 1 43 ? 21.984 -45.156 -43.031 1 83.12 43 SER B C 1
ATOM 7009 O O . SER B 1 43 ? 21.875 -44.031 -42.562 1 83.12 43 SER B O 1
ATOM 7011 N N . LYS B 1 44 ? 21.25 -45.625 -43.844 1 90.12 44 LYS B N 1
ATOM 7012 C CA . LYS B 1 44 ? 19.984 -45 -44.219 1 90.12 44 LYS B CA 1
ATOM 7013 C C . LYS B 1 44 ? 18.859 -45.438 -43.312 1 90.12 44 LYS B C 1
ATOM 7015 O O . LYS B 1 44 ? 18.797 -46.594 -42.906 1 90.12 44 LYS B O 1
ATOM 7020 N N . LEU B 1 45 ? 17.969 -44.438 -42.844 1 91.44 45 LEU B N 1
ATOM 7021 C CA . LEU B 1 45 ? 16.812 -44.75 -42.031 1 91.44 45 LEU B CA 1
ATOM 7022 C C . LEU B 1 45 ? 15.719 -45.438 -42.844 1 91.44 45 LEU B C 1
ATOM 7024 O O . LEU B 1 45 ? 15.227 -44.844 -43.812 1 91.44 45 LEU B O 1
ATOM 7028 N N . GLU B 1 46 ? 15.391 -46.656 -42.531 1 90.94 46 GLU B N 1
ATOM 7029 C CA . GLU B 1 46 ? 14.367 -47.406 -43.25 1 90.94 46 GLU B CA 1
ATOM 7030 C C . GLU B 1 46 ? 12.992 -47.188 -42.625 1 90.94 46 GLU B C 1
ATOM 7032 O O . GLU B 1 46 ? 12.031 -46.875 -43.344 1 90.94 46 GLU B O 1
ATOM 7037 N N . HIS B 1 47 ? 12.953 -47.469 -41.312 1 92 47 HIS B N 1
ATOM 7038 C CA . HIS B 1 47 ? 11.711 -47.312 -40.562 1 92 47 HIS B CA 1
ATOM 7039 C C . HIS B 1 47 ? 11.977 -46.688 -39.188 1 92 47 HIS B C 1
ATOM 7041 O O . HIS B 1 47 ? 13.102 -46.75 -38.688 1 92 47 HIS B O 1
ATOM 7047 N N . THR B 1 48 ? 10.984 -46 -38.656 1 93.19 48 THR B N 1
ATOM 7048 C CA . THR B 1 48 ? 11.016 -45.531 -37.281 1 93.19 48 THR B CA 1
ATOM 7049 C C . THR B 1 48 ? 9.68 -45.781 -36.594 1 93.19 48 THR B C 1
ATOM 7051 O O . THR B 1 48 ? 8.617 -45.625 -37.219 1 93.19 48 THR B O 1
ATOM 7054 N N . PHE B 1 49 ? 9.758 -46.281 -35.406 1 94.25 49 PHE B N 1
ATOM 7055 C CA . PHE B 1 49 ? 8.562 -46.594 -34.625 1 94.25 49 PHE B CA 1
ATOM 7056 C C . PHE B 1 49 ? 8.594 -45.875 -33.281 1 94.25 49 PHE B C 1
ATOM 7058 O O . PHE B 1 49 ? 9.516 -46.094 -32.5 1 94.25 49 PHE B O 1
ATOM 7065 N N . HIS B 1 50 ? 7.59 -45.031 -33.031 1 95.06 50 HIS B N 1
ATOM 7066 C CA . HIS B 1 50 ? 7.445 -44.531 -31.656 1 95.06 50 HIS B CA 1
ATOM 7067 C C . HIS B 1 50 ? 6.867 -45.625 -30.75 1 95.06 50 HIS B C 1
ATOM 7069 O O . HIS B 1 50 ? 5.969 -46.375 -31.141 1 95.06 50 HIS B O 1
ATOM 7075 N N . TYR B 1 51 ? 7.348 -45.781 -29.609 1 95.19 51 TYR B N 1
ATOM 7076 C CA . TYR B 1 51 ? 6.945 -46.844 -28.719 1 95.19 51 TYR B CA 1
ATOM 7077 C C . TYR B 1 51 ? 5.445 -46.812 -28.438 1 95.19 51 TYR B C 1
ATOM 7079 O O . TYR B 1 51 ? 4.816 -47.844 -28.234 1 95.19 51 TYR B O 1
ATOM 7087 N N . LEU B 1 52 ? 4.809 -45.594 -28.453 1 93.88 52 LEU B N 1
ATOM 7088 C CA . LEU B 1 52 ? 3.389 -45.438 -28.172 1 93.88 52 LEU B CA 1
ATOM 7089 C C . LEU B 1 52 ? 2.539 -45.969 -29.328 1 93.88 52 LEU B C 1
ATOM 7091 O O . LEU B 1 52 ? 1.334 -46.156 -29.172 1 93.88 52 LEU B O 1
ATOM 7095 N N . ASP B 1 53 ? 3.176 -46.188 -30.406 1 94.5 53 ASP B N 1
ATOM 7096 C CA . ASP B 1 53 ? 2.451 -46.688 -31.578 1 94.5 53 ASP B CA 1
ATOM 7097 C C . ASP B 1 53 ? 2.502 -48.219 -31.641 1 94.5 53 ASP B C 1
ATOM 7099 O O . ASP B 1 53 ? 1.821 -48.844 -32.469 1 94.5 53 ASP B O 1
ATOM 7103 N N . ILE B 1 54 ? 3.336 -48.844 -30.781 1 95.44 54 ILE B N 1
ATOM 7104 C CA . ILE B 1 54 ? 3.494 -50.281 -30.781 1 95.44 54 ILE B CA 1
ATOM 7105 C C . ILE B 1 54 ? 2.238 -50.969 -30.219 1 95.44 54 ILE B C 1
ATOM 7107 O O . ILE B 1 54 ? 1.846 -50.688 -29.078 1 95.44 54 ILE B O 1
ATOM 7111 N N . GLN B 1 55 ? 1.728 -51.812 -30.938 1 94.56 55 GLN B N 1
ATOM 7112 C CA . GLN B 1 55 ? 0.502 -52.5 -30.531 1 94.56 55 GLN B CA 1
ATOM 7113 C C . GLN B 1 55 ? 0.809 -53.844 -29.875 1 94.56 55 GLN B C 1
ATOM 7115 O O . GLN B 1 55 ? 0.113 -54.25 -28.938 1 94.56 55 GLN B O 1
ATOM 7120 N N . ALA B 1 56 ? 1.906 -54.469 -30.469 1 95.75 56 ALA B N 1
ATOM 7121 C CA . ALA B 1 56 ? 2.234 -55.781 -29.938 1 95.75 56 ALA B CA 1
ATOM 7122 C C . ALA B 1 56 ? 3.732 -56.062 -30.031 1 95.75 56 ALA B C 1
ATOM 7124 O O . ALA B 1 56 ? 4.383 -55.625 -31 1 95.75 56 ALA B O 1
ATOM 7125 N N . ILE B 1 57 ? 4.227 -56.719 -29.047 1 96.12 57 ILE B N 1
ATOM 7126 C CA . ILE B 1 57 ? 5.574 -57.281 -29.031 1 96.12 57 ILE B CA 1
ATOM 7127 C C . ILE B 1 57 ? 5.516 -58.781 -28.781 1 96.12 57 ILE B C 1
ATOM 7129 O O . ILE B 1 57 ? 5.027 -59.219 -27.734 1 96.12 57 ILE B O 1
ATOM 7133 N N . GLU B 1 58 ? 6.043 -59.5 -29.766 1 95.94 58 GLU B N 1
ATOM 7134 C CA . GLU B 1 58 ? 5.973 -60.969 -29.656 1 95.94 58 GLU B CA 1
ATOM 7135 C C . GLU B 1 58 ? 7.348 -61.594 -29.875 1 95.94 58 GLU B C 1
ATOM 7137 O O . GLU B 1 58 ? 8.117 -61.125 -30.719 1 95.94 58 GLU B O 1
ATOM 7142 N N . SER B 1 59 ? 7.668 -62.531 -29.062 1 95.31 59 SER B N 1
ATOM 7143 C CA . SER B 1 59 ? 8.883 -63.344 -29.188 1 95.31 59 SER B CA 1
ATOM 7144 C C . SER B 1 59 ? 8.641 -64.812 -28.75 1 95.31 59 SER B C 1
ATOM 7146 O O . SER B 1 59 ? 8.844 -65.125 -27.594 1 95.31 59 SER B O 1
ATOM 7148 N N . LYS B 1 60 ? 8.305 -65.562 -29.734 1 91.81 60 LYS B N 1
ATOM 7149 C CA . LYS B 1 60 ? 8.039 -67 -29.469 1 91.81 60 LYS B CA 1
ATOM 7150 C C . LYS B 1 60 ? 9.336 -67.812 -29.469 1 91.81 60 LYS B C 1
ATOM 7152 O O . LYS B 1 60 ? 9.43 -68.875 -28.812 1 91.81 60 LYS B O 1
ATOM 7157 N N . LYS B 1 61 ? 10.234 -67.438 -30.359 1 91.06 61 LYS B N 1
ATOM 7158 C CA . LYS B 1 61 ? 11.57 -68 -30.391 1 91.06 61 LYS B CA 1
ATOM 7159 C C . LYS B 1 61 ? 12.594 -67 -29.797 1 91.06 61 LYS B C 1
ATOM 7161 O O . LYS B 1 61 ? 12.516 -65.812 -30.031 1 91.06 61 LYS B O 1
ATOM 7166 N N . PRO B 1 62 ? 13.516 -67.562 -29.047 1 90 62 PRO B N 1
ATOM 7167 C CA . PRO B 1 62 ? 14.477 -66.688 -28.375 1 90 62 PRO B CA 1
ATOM 7168 C C . PRO B 1 62 ? 15.25 -65.75 -29.344 1 90 62 PRO B C 1
ATOM 7170 O O . PRO B 1 62 ? 15.773 -64.75 -28.953 1 90 62 PRO B O 1
ATOM 7173 N N . ASN B 1 63 ? 15.32 -66.188 -30.625 1 92.06 63 ASN B N 1
ATOM 7174 C CA . ASN B 1 63 ? 16.109 -65.375 -31.562 1 92.06 63 ASN B CA 1
ATOM 7175 C C . ASN B 1 63 ? 15.234 -64.562 -32.469 1 92.06 63 ASN B C 1
ATOM 7177 O O . ASN B 1 63 ? 15.719 -63.969 -33.469 1 92.06 63 ASN B O 1
ATOM 7181 N N . GLN B 1 64 ? 13.953 -64.438 -32.156 1 94.06 64 GLN B N 1
ATOM 7182 C CA . GLN B 1 64 ? 13.039 -63.75 -33.031 1 94.06 64 GLN B CA 1
ATOM 7183 C C . GLN B 1 64 ? 12.242 -62.688 -32.281 1 94.06 64 GLN B C 1
ATOM 7185 O O . GLN B 1 64 ? 11.656 -62.969 -31.234 1 94.06 64 GLN B O 1
ATOM 7190 N N . LEU B 1 65 ? 12.242 -61.438 -32.75 1 95.31 65 LEU B N 1
ATOM 7191 C CA . LEU B 1 65 ? 11.453 -60.344 -32.25 1 95.31 65 LEU B CA 1
ATOM 7192 C C . LEU B 1 65 ? 10.438 -59.875 -33.281 1 95.31 65 LEU B C 1
ATOM 7194 O O . LEU B 1 65 ? 10.805 -59.562 -34.406 1 95.31 65 LEU B O 1
ATOM 7198 N N . GLN B 1 66 ? 9.25 -59.906 -32.906 1 96.06 66 GLN B N 1
ATOM 7199 C CA . GLN B 1 66 ? 8.203 -59.375 -33.781 1 96.06 66 GLN B CA 1
ATOM 7200 C C . GLN B 1 66 ? 7.504 -58.188 -33.188 1 96.06 66 GLN B C 1
ATOM 7202 O O . GLN B 1 66 ? 7.043 -58.219 -32.031 1 96.06 66 GLN B O 1
ATOM 7207 N N . ILE B 1 67 ? 7.43 -57.031 -33.875 1 96.5 67 ILE B N 1
ATOM 7208 C CA . ILE B 1 67 ? 6.793 -55.781 -33.438 1 96.5 67 ILE B CA 1
ATOM 7209 C C . ILE B 1 67 ? 5.664 -55.438 -34.406 1 96.5 67 ILE B C 1
ATOM 7211 O O . ILE B 1 67 ? 5.867 -55.375 -35.594 1 96.5 67 ILE B O 1
ATOM 7215 N N . THR B 1 68 ? 4.547 -55.281 -33.906 1 96.38 68 THR B N 1
ATOM 7216 C CA . THR B 1 68 ? 3.398 -54.875 -34.719 1 96.38 68 THR B CA 1
ATOM 7217 C C . THR B 1 68 ? 3.076 -53.406 -34.5 1 96.38 68 THR B C 1
ATOM 7219 O O . THR B 1 68 ? 2.816 -53 -33.375 1 96.38 68 THR B O 1
ATOM 7222 N N . VAL B 1 69 ? 3.115 -52.594 -35.5 1 94.56 69 VAL B N 1
ATOM 7223 C CA . VAL B 1 69 ? 2.814 -51.188 -35.469 1 94.56 69 VAL B CA 1
ATOM 7224 C C . VAL B 1 69 ? 1.749 -50.844 -36.5 1 94.56 69 VAL B C 1
ATOM 7226 O O . VAL B 1 69 ? 1.899 -51.188 -37.688 1 94.56 69 VAL B O 1
ATOM 7229 N N . GLU B 1 70 ? 0.714 -50.219 -36.094 1 88.62 70 GLU B N 1
ATOM 7230 C CA . GLU B 1 70 ? -0.372 -49.812 -37 1 88.62 70 GLU B CA 1
ATOM 7231 C C . GLU B 1 70 ? -0.868 -50.969 -37.844 1 88.62 70 GLU B C 1
ATOM 7233 O O . GLU B 1 70 ? -0.999 -50.844 -39.062 1 88.62 70 GLU B O 1
ATOM 7238 N N . GLY B 1 71 ? -0.856 -52.094 -37.375 1 89.75 71 GLY B N 1
ATOM 7239 C CA . GLY B 1 71 ? -1.408 -53.25 -38.094 1 89.75 71 GLY B CA 1
ATOM 7240 C C . GLY B 1 71 ? -0.373 -54 -38.875 1 89.75 71 GLY B C 1
ATOM 7241 O O . GLY B 1 71 ? -0.66 -55.094 -39.406 1 89.75 71 GLY B O 1
ATOM 7242 N N . LYS B 1 72 ? 0.787 -53.5 -39.031 1 93.88 72 LYS B N 1
ATOM 7243 C CA . LYS B 1 72 ? 1.853 -54.188 -39.781 1 93.88 72 LYS B CA 1
ATOM 7244 C C . LYS B 1 72 ? 2.855 -54.812 -38.812 1 93.88 72 LYS B C 1
ATOM 7246 O O . LYS B 1 72 ? 3.254 -54.188 -37.812 1 93.88 72 LYS B O 1
ATOM 7251 N N . THR B 1 73 ? 3.189 -56 -39.125 1 94.5 73 THR B N 1
ATOM 7252 C CA . THR B 1 73 ? 4.113 -56.75 -38.281 1 94.5 73 THR B CA 1
ATOM 7253 C C . THR B 1 73 ? 5.508 -56.781 -38.875 1 94.5 73 THR B C 1
ATOM 7255 O O . THR B 1 73 ? 5.668 -57.156 -40.062 1 94.5 73 THR B O 1
ATOM 7258 N N . TYR B 1 74 ? 6.449 -56.438 -38.156 1 95 74 TYR B N 1
ATOM 7259 C CA . TYR B 1 74 ? 7.855 -56.5 -38.562 1 95 74 TYR B CA 1
ATOM 7260 C C . TYR B 1 74 ? 8.594 -57.562 -37.75 1 95 74 TYR B C 1
ATOM 7262 O O . TYR B 1 74 ? 8.492 -57.594 -36.531 1 95 74 TYR B O 1
ATOM 7270 N N . SER B 1 75 ? 9.305 -58.406 -38.438 1 94.94 75 SER B N 1
ATOM 7271 C CA . SER B 1 75 ? 10 -59.5 -37.781 1 94.94 75 SER B CA 1
ATOM 7272 C C . SER B 1 75 ? 11.516 -59.344 -37.906 1 94.94 75 SER B C 1
ATOM 7274 O O . SER B 1 75 ? 12.039 -59.062 -38.969 1 94.94 75 SER B O 1
ATOM 7276 N N . PHE B 1 76 ? 12.172 -59.531 -36.812 1 94.81 76 PHE B N 1
ATOM 7277 C CA . PHE B 1 76 ? 13.625 -59.406 -36.75 1 94.81 76 PHE B CA 1
ATOM 7278 C C . PHE B 1 76 ? 14.25 -60.656 -36.125 1 94.81 76 PHE B C 1
ATOM 7280 O O . PHE B 1 76 ? 13.734 -61.188 -35.125 1 94.81 76 PHE B O 1
ATOM 7287 N N . LEU B 1 77 ? 15.359 -61.094 -36.688 1 93.62 77 LEU B N 1
ATOM 7288 C CA . LEU B 1 77 ? 16.094 -62.219 -36.156 1 93.62 77 LEU B CA 1
ATOM 7289 C C . LEU B 1 77 ? 17.5 -61.812 -35.719 1 93.62 77 LEU B C 1
ATOM 7291 O O . LEU B 1 77 ? 18.141 -61 -36.344 1 93.62 77 LEU B O 1
ATOM 7295 N N . SER B 1 78 ? 17.828 -62.344 -34.531 1 92.12 78 SER B N 1
ATOM 7296 C CA . SER B 1 78 ? 19.188 -62.094 -34.094 1 92.12 78 SER B CA 1
ATOM 7297 C C . SER B 1 78 ? 20.203 -62.781 -35 1 92.12 78 SER B C 1
ATOM 7299 O O . SER B 1 78 ? 19.859 -63.719 -35.719 1 92.12 78 SER B O 1
ATOM 7301 N N . GLN B 1 79 ? 21.469 -62.344 -34.969 1 86.88 79 GLN B N 1
ATOM 7302 C CA . GLN B 1 79 ? 22.531 -62.969 -35.781 1 86.88 79 GLN B CA 1
ATOM 7303 C C . GLN B 1 79 ? 22.844 -64.375 -35.312 1 86.88 79 GLN B C 1
ATOM 7305 O O . GLN B 1 79 ? 23.062 -65.25 -36.125 1 86.88 79 GLN B O 1
ATOM 7310 N N . GLU B 1 80 ? 22.891 -64.438 -33.969 1 84.56 80 GLU B N 1
ATOM 7311 C CA . GLU B 1 80 ? 23.172 -65.75 -33.375 1 84.56 80 GLU B CA 1
ATOM 7312 C C . GLU B 1 80 ? 21.891 -66.375 -32.812 1 84.56 80 GLU B C 1
ATOM 7314 O O . GLU B 1 80 ? 20.984 -65.688 -32.375 1 84.56 80 GLU B O 1
ATOM 7319 N N . ALA B 1 81 ? 21.797 -67.688 -32.875 1 77.75 81 ALA B N 1
ATOM 7320 C CA . ALA B 1 81 ? 20.594 -68.375 -32.5 1 77.75 81 ALA B CA 1
ATOM 7321 C C . ALA B 1 81 ? 20.422 -68.375 -30.969 1 77.75 81 ALA B C 1
ATOM 7323 O O . ALA B 1 81 ? 19.297 -68.25 -30.469 1 77.75 81 ALA B O 1
ATOM 7324 N N . GLU B 1 82 ? 21.547 -68.625 -30.281 1 76 82 GLU B N 1
ATOM 7325 C CA . GLU B 1 82 ? 21.469 -68.688 -28.828 1 76 82 GLU B CA 1
ATOM 7326 C C . GLU B 1 82 ? 21.984 -67.375 -28.203 1 76 82 GLU B C 1
ATOM 7328 O O . GLU B 1 82 ? 23.203 -67.188 -28.047 1 76 82 GLU B O 1
ATOM 7333 N N . THR B 1 83 ? 21.031 -66.375 -28.203 1 80.81 83 THR B N 1
ATOM 7334 C CA . THR B 1 83 ? 21.469 -65.062 -27.641 1 80.81 83 THR B CA 1
ATOM 7335 C C . THR B 1 83 ? 20.375 -64.438 -26.797 1 80.81 83 THR B C 1
ATOM 7337 O O . THR B 1 83 ? 19.188 -64.812 -26.953 1 80.81 83 THR B O 1
ATOM 7340 N N . ASP B 1 84 ? 20.688 -63.719 -25.781 1 86.75 84 ASP B N 1
ATOM 7341 C CA . ASP B 1 84 ? 19.75 -62.969 -24.938 1 86.75 84 ASP B CA 1
ATOM 7342 C C . ASP B 1 84 ? 19.531 -61.562 -25.484 1 86.75 84 ASP B C 1
ATOM 7344 O O . ASP B 1 84 ? 18.969 -60.688 -24.797 1 86.75 84 ASP B O 1
ATOM 7348 N N . GLU B 1 85 ? 19.875 -61.375 -26.734 1 88.69 85 GLU B N 1
ATOM 7349 C CA . GLU B 1 85 ? 19.828 -60.031 -27.312 1 88.69 85 GLU B CA 1
ATOM 7350 C C . GLU B 1 85 ? 18.375 -59.562 -27.453 1 88.69 85 GLU B C 1
ATOM 7352 O O . GLU B 1 85 ? 18.078 -58.406 -27.172 1 88.69 85 GLU B O 1
ATOM 7357 N N . ILE B 1 86 ? 17.516 -60.469 -27.891 1 92.75 86 ILE B N 1
ATOM 7358 C CA . ILE B 1 86 ? 16.109 -60.125 -28.094 1 92.75 86 ILE B CA 1
ATOM 7359 C C . ILE B 1 86 ? 15.477 -59.75 -26.75 1 92.75 86 ILE B C 1
ATOM 7361 O O . ILE B 1 86 ? 14.688 -58.812 -26.656 1 92.75 86 ILE B O 1
ATOM 7365 N N . ASN B 1 87 ? 15.812 -60.469 -25.703 1 92.19 87 ASN B N 1
ATOM 7366 C CA . ASN B 1 87 ? 15.32 -60.156 -24.359 1 92.19 87 ASN B CA 1
ATOM 7367 C C . ASN B 1 87 ? 15.742 -58.75 -23.938 1 92.19 87 ASN B C 1
ATOM 7369 O O . ASN B 1 87 ? 14.93 -58 -23.375 1 92.19 87 ASN B O 1
ATOM 7373 N N . HIS B 1 88 ? 16.938 -58.406 -24.25 1 90.12 88 HIS B N 1
ATOM 7374 C CA . HIS B 1 88 ? 17.453 -57.062 -23.906 1 90.12 88 HIS B CA 1
ATOM 7375 C C . HIS B 1 88 ? 16.688 -55.969 -24.625 1 90.12 88 HIS B C 1
ATOM 7377 O O . HIS B 1 88 ? 16.422 -54.906 -24.047 1 90.12 88 HIS B O 1
ATOM 7383 N N . MET B 1 89 ? 16.312 -56.281 -25.859 1 93.31 89 MET B N 1
ATOM 7384 C CA . MET B 1 89 ? 15.578 -55.312 -26.641 1 93.31 89 MET B CA 1
ATOM 7385 C C . MET B 1 89 ? 14.188 -55.094 -26.062 1 93.31 89 MET B C 1
ATOM 7387 O O . MET B 1 89 ? 13.758 -53.938 -25.891 1 93.31 89 MET B O 1
ATOM 7391 N N . ILE B 1 90 ? 13.562 -56.125 -25.75 1 94.62 90 ILE B N 1
ATOM 7392 C CA . ILE B 1 90 ? 12.211 -56.062 -25.203 1 94.62 90 ILE B CA 1
ATOM 7393 C C . ILE B 1 90 ? 12.242 -55.375 -23.828 1 94.62 90 ILE B C 1
ATOM 7395 O O . ILE B 1 90 ? 11.398 -54.531 -23.531 1 94.62 90 ILE B O 1
ATOM 7399 N N . ILE B 1 91 ? 13.195 -55.719 -23 1 92.31 91 ILE B N 1
ATOM 7400 C CA . ILE B 1 91 ? 13.367 -55.125 -21.672 1 92.31 91 ILE B CA 1
ATOM 7401 C C . ILE B 1 91 ? 13.594 -53.625 -21.797 1 92.31 91 ILE B C 1
ATOM 7403 O O . ILE B 1 91 ? 13.031 -52.844 -21.031 1 92.31 91 ILE B O 1
ATOM 7407 N N . HIS B 1 92 ? 14.328 -53.219 -22.766 1 90.62 92 HIS B N 1
ATOM 7408 C CA . HIS B 1 92 ? 14.609 -51.781 -22.969 1 90.62 92 HIS B CA 1
ATOM 7409 C C . HIS B 1 92 ? 13.336 -51.031 -23.281 1 90.62 92 HIS B C 1
ATOM 7411 O O . HIS B 1 92 ? 13.117 -49.938 -22.75 1 90.62 92 HIS B O 1
ATOM 7417 N N . ILE B 1 93 ? 12.562 -51.531 -24.156 1 94.12 93 ILE B N 1
ATOM 7418 C CA . ILE B 1 93 ? 11.328 -50.844 -24.547 1 94.12 93 ILE B CA 1
ATOM 7419 C C . ILE B 1 93 ? 10.414 -50.719 -23.328 1 94.12 93 ILE B C 1
ATOM 7421 O O . ILE B 1 93 ? 9.93 -49.625 -23.031 1 94.12 93 ILE B O 1
ATOM 7425 N N . GLY B 1 94 ? 10.25 -51.75 -22.641 1 93.75 94 GLY B N 1
ATOM 7426 C CA . GLY B 1 94 ? 9.383 -51.75 -21.469 1 93.75 94 GLY B CA 1
ATOM 7427 C C . GLY B 1 94 ? 9.859 -50.781 -20.375 1 93.75 94 GLY B C 1
ATOM 7428 O O . GLY B 1 94 ? 9.078 -50 -19.859 1 93.75 94 GLY B O 1
ATOM 7429 N N . VAL B 1 95 ? 11.094 -50.875 -20.078 1 90.62 95 VAL B N 1
ATOM 7430 C CA . VAL B 1 95 ? 11.68 -50.062 -19.016 1 90.62 95 VAL B CA 1
ATOM 7431 C C . VAL B 1 95 ? 11.641 -48.562 -19.422 1 90.62 95 VAL B C 1
ATOM 7433 O O . VAL B 1 95 ? 11.367 -47.719 -18.594 1 90.62 95 VAL B O 1
ATOM 7436 N N . SER B 1 96 ? 11.922 -48.281 -20.656 1 91.88 96 SER B N 1
ATOM 7437 C CA . SER B 1 96 ? 11.891 -46.906 -21.141 1 91.88 96 SER B CA 1
ATOM 7438 C C . SER B 1 96 ? 10.5 -46.312 -21.016 1 91.88 96 SER B C 1
ATOM 7440 O O . SER B 1 96 ? 10.352 -45.156 -20.562 1 91.88 96 SER B O 1
ATOM 7442 N N . LEU B 1 97 ? 9.562 -47 -21.391 1 94.38 97 LEU B N 1
ATOM 7443 C CA . LEU B 1 97 ? 8.188 -46.531 -21.297 1 94.38 97 LEU B CA 1
ATOM 7444 C C . LEU B 1 97 ? 7.793 -46.281 -19.844 1 94.38 97 LEU B C 1
ATOM 7446 O O . LEU B 1 97 ? 7.156 -45.281 -19.531 1 94.38 97 LEU B O 1
ATOM 7450 N N . LYS B 1 98 ? 8.203 -47.094 -19 1 92.81 98 LYS B N 1
ATOM 7451 C CA . LYS B 1 98 ? 7.824 -46.969 -17.594 1 92.81 98 LYS B CA 1
ATOM 7452 C C . LYS B 1 98 ? 8.609 -45.875 -16.906 1 92.81 98 LYS B C 1
ATOM 7454 O O . LYS B 1 98 ? 8.133 -45.25 -15.938 1 92.81 98 LYS B O 1
ATOM 7459 N N . ASN B 1 99 ? 9.734 -45.625 -17.406 1 89.25 99 ASN B N 1
ATOM 7460 C CA . ASN B 1 99 ? 10.461 -44.469 -16.906 1 89.25 99 ASN B CA 1
ATOM 7461 C C . ASN B 1 99 ? 9.75 -43.156 -17.266 1 89.25 99 ASN B C 1
ATOM 7463 O O . ASN B 1 99 ? 9.797 -42.219 -16.484 1 89.25 99 ASN B O 1
ATOM 7467 N N . ILE B 1 100 ? 9.086 -43.125 -18.359 1 93.5 100 ILE B N 1
ATOM 7468 C CA . ILE B 1 100 ? 8.383 -41.938 -18.828 1 93.5 100 ILE B CA 1
ATOM 7469 C C . ILE B 1 100 ? 7.004 -41.875 -18.172 1 93.5 100 ILE B C 1
ATOM 7471 O O . ILE B 1 100 ? 6.57 -40.812 -17.75 1 93.5 100 ILE B O 1
ATOM 7475 N N . PHE B 1 101 ? 6.406 -43.031 -18.141 1 93.81 101 PHE B N 1
ATOM 7476 C CA . PHE B 1 101 ? 5.059 -43.125 -17.578 1 93.81 101 PHE B CA 1
ATOM 7477 C C . PHE B 1 101 ? 5.027 -44.031 -16.375 1 93.81 101 PHE B C 1
ATOM 7479 O O . PHE B 1 101 ? 4.402 -45.094 -16.422 1 93.81 101 PHE B O 1
ATOM 7486 N N . PRO B 1 102 ? 5.523 -43.625 -15.305 1 89.06 102 PRO B N 1
ATOM 7487 C CA . PRO B 1 102 ? 5.656 -44.5 -14.148 1 89.06 102 PRO B CA 1
ATOM 7488 C C . PRO B 1 102 ? 4.312 -44.906 -13.539 1 89.06 102 PRO B C 1
ATOM 7490 O O . PRO B 1 102 ? 4.172 -45.969 -12.977 1 89.06 102 PRO B O 1
ATOM 7493 N N . SER B 1 103 ? 3.338 -44.125 -13.633 1 88.56 103 SER B N 1
ATOM 7494 C CA . SER B 1 103 ? 2.07 -44.344 -12.945 1 88.56 103 SER B CA 1
ATOM 7495 C C . SER B 1 103 ? 1.122 -45.219 -13.773 1 88.56 103 SER B C 1
ATOM 7497 O O . SER B 1 103 ? 0.059 -45.594 -13.297 1 88.56 103 SER B O 1
ATOM 7499 N N . PHE B 1 104 ? 1.524 -45.531 -15.016 1 88.62 104 PHE B N 1
ATOM 7500 C CA . PHE B 1 104 ? 0.643 -46.281 -15.906 1 88.62 104 PHE B CA 1
ATOM 7501 C C . PHE B 1 104 ? 1.153 -47.688 -16.109 1 88.62 104 PHE B C 1
ATOM 7503 O O . PHE B 1 104 ? 2.357 -47.906 -16.266 1 88.62 104 PHE B O 1
ATOM 7510 N N . PRO B 1 105 ? 0.237 -48.562 -16.062 1 88.62 105 PRO B N 1
ATOM 7511 C CA . PRO B 1 105 ? 0.665 -49.938 -16.328 1 88.62 105 PRO B CA 1
ATOM 7512 C C . PRO B 1 105 ? 1.144 -50.125 -17.766 1 88.62 105 PRO B C 1
ATOM 7514 O O . PRO B 1 105 ? 0.586 -49.531 -18.688 1 88.62 105 PRO B O 1
ATOM 7517 N N . LEU B 1 106 ? 2.127 -50.938 -17.922 1 92.19 106 LEU B N 1
ATOM 7518 C CA . LEU B 1 106 ? 2.732 -51.188 -19.219 1 92.19 106 LEU B CA 1
ATOM 7519 C C . LEU B 1 106 ? 1.712 -51.781 -20.203 1 92.19 106 LEU B C 1
ATOM 7521 O O . LEU B 1 106 ? 1.739 -51.469 -21.391 1 92.19 106 LEU B O 1
ATOM 7525 N N . GLU B 1 107 ? 0.814 -52.531 -19.656 1 88.75 107 GLU B N 1
ATOM 7526 C CA . GLU B 1 107 ? -0.181 -53.219 -20.484 1 88.75 107 GLU B CA 1
ATOM 7527 C C . GLU B 1 107 ? -1.154 -52.219 -21.109 1 88.75 107 GLU B C 1
ATOM 7529 O O . GLU B 1 107 ? -1.822 -52.531 -22.094 1 88.75 107 GLU B O 1
ATOM 7534 N N . ARG B 1 108 ? -1.239 -51.031 -20.516 1 87.44 108 ARG B N 1
ATOM 7535 C CA . ARG B 1 108 ? -2.105 -50 -21.062 1 87.44 108 ARG B CA 1
ATOM 7536 C C . ARG B 1 108 ? -1.403 -49.25 -22.172 1 87.44 108 ARG B C 1
ATOM 7538 O O . ARG B 1 108 ? -2.055 -48.594 -23 1 87.44 108 ARG B O 1
ATOM 7545 N N . LEU B 1 109 ? -0.11 -49.344 -22.156 1 91.31 109 LEU B N 1
ATOM 7546 C CA . LEU B 1 109 ? 0.679 -48.656 -23.172 1 91.31 109 LEU B CA 1
ATOM 7547 C C . LEU B 1 109 ? 0.894 -49.531 -24.391 1 91.31 109 LEU B C 1
ATOM 7549 O O . LEU B 1 109 ? 0.793 -49.062 -25.531 1 91.31 109 LEU B O 1
ATOM 7553 N N . ILE B 1 110 ? 1.253 -50.781 -24.094 1 92.38 110 ILE B N 1
ATOM 7554 C CA . ILE B 1 110 ? 1.363 -51.781 -25.125 1 92.38 110 ILE B CA 1
ATOM 7555 C C . ILE B 1 110 ? 0.317 -52.875 -24.906 1 92.38 110 ILE B C 1
ATOM 7557 O O . ILE B 1 110 ? 0.398 -53.625 -23.922 1 92.38 110 ILE B O 1
ATOM 7561 N N . VAL B 1 111 ? -0.531 -53.031 -25.828 1 89 111 VAL B N 1
ATOM 7562 C CA . VAL B 1 111 ? -1.737 -53.844 -25.688 1 89 111 VAL B CA 1
ATOM 7563 C C . VAL B 1 111 ? -1.357 -55.312 -25.5 1 89 111 VAL B C 1
ATOM 7565 O O . VAL B 1 111 ? -1.96 -56 -24.688 1 89 111 VAL B O 1
ATOM 7568 N N . LYS B 1 112 ? -0.291 -55.781 -26.297 1 93.81 112 LYS B N 1
ATOM 7569 C CA . LYS B 1 112 ? 0.045 -57.188 -26.266 1 93.81 112 LYS B CA 1
ATOM 7570 C C . LYS B 1 112 ? 1.554 -57.406 -26.156 1 93.81 112 LYS B C 1
ATOM 7572 O O . LYS B 1 112 ? 2.311 -56.938 -27.016 1 93.81 112 LYS B O 1
ATOM 7577 N N . ILE B 1 113 ? 1.902 -58.031 -25.062 1 94.12 113 ILE B N 1
ATOM 7578 C CA . ILE B 1 113 ? 3.279 -58.469 -24.891 1 94.12 113 ILE B CA 1
ATOM 7579 C C . ILE B 1 113 ? 3.305 -60 -24.672 1 94.12 113 ILE B C 1
ATOM 7581 O O . ILE B 1 113 ? 2.92 -60.469 -23.609 1 94.12 113 ILE B O 1
ATOM 7585 N N . ASP B 1 114 ? 3.744 -60.688 -25.797 1 94.94 114 ASP B N 1
ATOM 7586 C CA . ASP B 1 114 ? 3.725 -62.156 -25.766 1 94.94 114 ASP B CA 1
ATOM 7587 C C . ASP B 1 114 ? 5.129 -62.719 -25.938 1 94.94 114 ASP B C 1
ATOM 7589 O O . ASP B 1 114 ? 5.594 -62.906 -27.062 1 94.94 114 ASP B O 1
ATOM 7593 N N . VAL B 1 115 ? 5.816 -62.969 -24.891 1 94.12 115 VAL B N 1
ATOM 7594 C CA . VAL B 1 115 ? 7.152 -63.562 -24.891 1 94.12 115 VAL B CA 1
ATOM 7595 C C . VAL B 1 115 ? 7.105 -64.938 -24.266 1 94.12 115 VAL B C 1
ATOM 7597 O O . VAL B 1 115 ? 6.566 -65.125 -23.172 1 94.12 115 VAL B O 1
ATOM 7600 N N . GLN B 1 116 ? 7.66 -66 -24.922 1 92.69 116 GLN B N 1
ATOM 7601 C CA . GLN B 1 116 ? 7.664 -67.375 -24.438 1 92.69 116 GLN B CA 1
ATOM 7602 C C . GLN B 1 116 ? 9.086 -67.875 -24.266 1 92.69 116 GLN B C 1
ATOM 7604 O O . GLN B 1 116 ? 9.906 -67.75 -25.188 1 92.69 116 GLN B O 1
ATOM 7609 N N . PRO B 1 117 ? 9.352 -68.438 -23.078 1 91.12 117 PRO B N 1
ATOM 7610 C CA . PRO B 1 117 ? 8.609 -68.5 -21.812 1 91.12 117 PRO B CA 1
ATOM 7611 C C . PRO B 1 117 ? 8.594 -67.188 -21.094 1 91.12 117 PRO B C 1
ATOM 7613 O O . PRO B 1 117 ? 9.477 -66.312 -21.297 1 91.12 117 PRO B O 1
ATOM 7616 N N . VAL B 1 118 ? 7.656 -66.938 -20.375 1 90.62 118 VAL B N 1
ATOM 7617 C CA . VAL B 1 118 ? 7.395 -65.625 -19.734 1 90.62 118 VAL B CA 1
ATOM 7618 C C . VAL B 1 118 ? 8.547 -65.312 -18.797 1 90.62 118 VAL B C 1
ATOM 7620 O O . VAL B 1 118 ? 8.805 -64.125 -18.547 1 90.62 118 VAL B O 1
ATOM 7623 N N . GLU B 1 119 ? 9.297 -66.312 -18.344 1 91.06 119 GLU B N 1
ATOM 7624 C CA . GLU B 1 119 ? 10.414 -66.062 -17.422 1 91.06 119 GLU B CA 1
ATOM 7625 C C . GLU B 1 119 ? 11.508 -65.25 -18.062 1 91.06 119 GLU B C 1
ATOM 7627 O O . GLU B 1 119 ? 12.305 -64.625 -17.375 1 91.06 119 GLU B O 1
ATOM 7632 N N . ARG B 1 120 ? 11.484 -65.125 -19.469 1 90.19 120 ARG B N 1
ATOM 7633 C CA . ARG B 1 120 ? 12.5 -64.438 -20.203 1 90.19 120 ARG B CA 1
ATOM 7634 C C . ARG B 1 120 ? 12.406 -62.906 -19.906 1 90.19 120 ARG B C 1
ATOM 7636 O O . ARG B 1 120 ? 13.391 -62.188 -20.047 1 90.19 120 ARG B O 1
ATOM 7643 N N . ILE B 1 121 ? 11.203 -62.5 -19.484 1 89.81 121 ILE B N 1
ATOM 7644 C CA . ILE B 1 121 ? 11.047 -61.062 -19.281 1 89.81 121 ILE B CA 1
ATOM 7645 C C . ILE B 1 121 ? 10.805 -60.781 -17.797 1 89.81 121 ILE B C 1
ATOM 7647 O O . ILE B 1 121 ? 10.305 -59.719 -17.438 1 89.81 121 ILE B O 1
ATOM 7651 N N . LYS B 1 122 ? 11.078 -61.688 -16.969 1 91.75 122 LYS B N 1
ATOM 7652 C CA . LYS B 1 122 ? 10.953 -61.5 -15.516 1 91.75 122 LYS B CA 1
ATOM 7653 C C . LYS B 1 122 ? 11.789 -60.344 -15.039 1 91.75 122 LYS B C 1
ATOM 7655 O O . LYS B 1 122 ? 11.359 -59.562 -14.18 1 91.75 122 LYS B O 1
ATOM 7660 N N . THR B 1 123 ? 12.945 -60.25 -15.617 1 88.88 123 THR B N 1
ATOM 7661 C CA . THR B 1 123 ? 13.844 -59.125 -15.266 1 88.88 123 THR B CA 1
ATOM 7662 C C . THR B 1 123 ? 13.203 -57.781 -15.586 1 88.88 123 THR B C 1
ATOM 7664 O O . THR B 1 123 ? 13.398 -56.812 -14.859 1 88.88 123 THR B O 1
ATOM 7667 N N . MET B 1 124 ? 12.516 -57.719 -16.625 1 90.62 124 MET B N 1
ATOM 7668 C CA . MET B 1 124 ? 11.836 -56.469 -17.031 1 90.62 124 MET B CA 1
ATOM 7669 C C . MET B 1 124 ? 10.836 -56.031 -15.961 1 90.62 124 MET B C 1
ATOM 7671 O O . MET B 1 124 ? 10.859 -54.875 -15.531 1 90.62 124 MET B O 1
ATOM 7675 N N . TYR B 1 125 ? 10.078 -56.875 -15.508 1 92.31 125 TYR B N 1
ATOM 7676 C CA . TYR B 1 125 ? 9.039 -56.562 -14.531 1 92.31 125 TYR B CA 1
ATOM 7677 C C . TYR B 1 125 ? 9.648 -56.219 -13.172 1 92.31 125 TYR B C 1
ATOM 7679 O O . TYR B 1 125 ? 9.117 -55.406 -12.43 1 92.31 125 TYR B O 1
ATOM 7687 N N . ASP B 1 126 ? 10.758 -56.875 -12.883 1 90.12 126 ASP B N 1
ATOM 7688 C CA . ASP B 1 126 ? 11.469 -56.531 -11.656 1 90.12 126 ASP B CA 1
ATOM 7689 C C . ASP B 1 126 ? 11.969 -55.062 -11.711 1 90.12 126 ASP B C 1
ATOM 7691 O O . ASP B 1 126 ? 11.836 -54.344 -10.734 1 90.12 126 ASP B O 1
ATOM 7695 N N . MET B 1 127 ? 12.469 -54.75 -12.828 1 87.94 127 MET B N 1
ATOM 7696 C CA . MET B 1 127 ? 12.953 -53.375 -13.008 1 87.94 127 MET B CA 1
ATOM 7697 C C . MET B 1 127 ? 11.805 -52.375 -12.961 1 87.94 127 MET B C 1
ATOM 7699 O O . MET B 1 127 ? 11.945 -51.281 -12.43 1 87.94 127 MET B O 1
ATOM 7703 N N . ILE B 1 128 ? 10.773 -52.75 -13.547 1 90.62 128 ILE B N 1
ATOM 7704 C CA . ILE B 1 128 ? 9.594 -51.875 -13.578 1 90.62 128 ILE B CA 1
ATOM 7705 C C . ILE B 1 128 ? 9.086 -51.656 -12.156 1 90.62 128 ILE B C 1
ATOM 7707 O O . ILE B 1 128 ? 8.727 -50.531 -11.805 1 90.62 128 ILE B O 1
ATOM 7711 N N . LYS B 1 129 ? 9.07 -52.625 -11.375 1 89.62 129 LYS B N 1
ATOM 7712 C CA . LYS B 1 129 ? 8.648 -52.5 -9.984 1 89.62 129 LYS B CA 1
ATOM 7713 C C . LYS B 1 129 ? 9.539 -51.5 -9.227 1 89.62 129 LYS B C 1
ATOM 7715 O O . LYS B 1 129 ? 9.055 -50.719 -8.398 1 89.62 129 LYS B O 1
ATOM 7720 N N . ASP B 1 130 ? 10.711 -51.625 -9.57 1 81.06 130 ASP B N 1
ATOM 7721 C CA . ASP B 1 130 ? 11.656 -50.688 -8.945 1 81.06 130 ASP B CA 1
ATOM 7722 C C . ASP B 1 130 ? 11.367 -49.25 -9.344 1 81.06 130 ASP B C 1
ATOM 7724 O O . ASP B 1 130 ? 11.453 -48.344 -8.516 1 81.06 130 ASP B O 1
ATOM 7728 N N . ILE B 1 131 ? 11.062 -49.062 -10.523 1 84.12 131 ILE B N 1
ATOM 7729 C CA . ILE B 1 131 ? 10.773 -47.719 -11.062 1 84.12 131 ILE B CA 1
ATOM 7730 C C . ILE B 1 131 ? 9.516 -47.156 -10.398 1 84.12 131 ILE B C 1
ATOM 7732 O O . ILE B 1 131 ? 9.469 -46 -10.039 1 84.12 131 ILE B O 1
ATOM 7736 N N . GLU B 1 132 ? 8.602 -48 -10.305 1 86.62 132 GLU B N 1
ATOM 7737 C CA . GLU B 1 132 ? 7.316 -47.562 -9.742 1 86.62 132 GLU B CA 1
ATOM 7738 C C . GLU B 1 132 ? 7.457 -47.188 -8.273 1 86.62 132 GLU B C 1
ATOM 7740 O O . GLU B 1 132 ? 6.648 -46.438 -7.746 1 86.62 132 GLU B O 1
ATOM 7745 N N . SER B 1 133 ? 8.445 -47.688 -7.617 1 80.12 133 SER B N 1
ATOM 7746 C CA . SER B 1 133 ? 8.633 -47.406 -6.195 1 80.12 133 SER B CA 1
ATOM 7747 C C . SER B 1 133 ? 9.367 -46.094 -5.965 1 80.12 133 SER B C 1
ATOM 7749 O O . SER B 1 133 ? 9.328 -45.531 -4.867 1 80.12 133 SER B O 1
ATOM 7751 N N . LYS B 1 134 ? 9.914 -45.625 -7.031 1 74 134 LYS B N 1
ATOM 7752 C CA . LYS B 1 134 ? 10.656 -44.375 -6.914 1 74 134 LYS B CA 1
ATOM 7753 C C . LYS B 1 134 ? 9.711 -43.156 -6.945 1 74 134 LYS B C 1
ATOM 7755 O O . LYS B 1 134 ? 8.562 -43.281 -7.387 1 74 134 LYS B O 1
ATOM 7760 N N . GLU B 1 135 ? 10.18 -42.031 -6.301 1 74 135 GLU B N 1
ATOM 7761 C CA . GLU B 1 135 ? 9.398 -40.781 -6.309 1 74 135 GLU B CA 1
ATOM 7762 C C . GLU B 1 135 ? 9.312 -40.188 -7.711 1 74 135 GLU B C 1
ATOM 7764 O O . GLU B 1 135 ? 10.281 -40.25 -8.477 1 74 135 GLU B O 1
ATOM 7769 N N . LEU B 1 136 ? 8.18 -39.719 -7.961 1 79.25 136 LEU B N 1
ATOM 7770 C CA . LEU B 1 136 ? 7.953 -39.125 -9.266 1 79.25 136 LEU B CA 1
ATOM 7771 C C . LEU B 1 136 ? 8.68 -37.781 -9.383 1 79.25 136 LEU B C 1
ATOM 7773 O O . LEU B 1 136 ? 8.906 -37.094 -8.375 1 79.25 136 LEU B O 1
ATOM 7777 N N . GLY B 1 137 ? 9.164 -37.5 -10.43 1 78.31 137 GLY B N 1
ATOM 7778 C CA . GLY B 1 137 ? 9.773 -36.188 -10.664 1 78.31 137 GLY B CA 1
ATOM 7779 C C . GLY B 1 137 ? 8.812 -35.031 -10.445 1 78.31 137 GLY B C 1
ATOM 7780 O O . GLY B 1 137 ? 7.695 -35.219 -9.969 1 78.31 137 GLY B O 1
ATOM 7781 N N . PRO B 1 138 ? 9.211 -33.781 -10.664 1 86.06 138 PRO B N 1
ATOM 7782 C CA . PRO B 1 138 ? 8.367 -32.594 -10.492 1 86.06 138 PRO B CA 1
ATOM 7783 C C . PRO B 1 138 ? 7.059 -32.688 -11.273 1 86.06 138 PRO B C 1
ATOM 7785 O O . PRO B 1 138 ? 7.062 -33.094 -12.445 1 86.06 138 PRO B O 1
ATOM 7788 N N . CYS B 1 139 ? 6.012 -32.344 -10.602 1 92.31 139 CYS B N 1
ATOM 7789 C CA . CYS B 1 139 ? 4.668 -32.344 -11.172 1 92.31 139 CYS B CA 1
ATOM 7790 C C . CYS B 1 139 ? 4.332 -33.688 -11.812 1 92.31 139 CYS B C 1
ATOM 7792 O O . CYS B 1 139 ? 3.799 -33.719 -12.922 1 92.31 139 CYS B O 1
ATOM 7794 N N . GLY B 1 140 ? 4.773 -34.781 -11.258 1 90.56 140 GLY B N 1
ATOM 7795 C CA . GLY B 1 140 ? 4.469 -36.156 -11.703 1 90.56 140 GLY B CA 1
ATOM 7796 C C . GLY B 1 140 ? 5.32 -36.594 -12.883 1 90.56 140 GLY B C 1
ATOM 7797 O O . GLY B 1 140 ? 4.879 -37.406 -13.703 1 90.56 140 GLY B O 1
ATOM 7798 N N . GLY B 1 141 ? 6.469 -35.969 -13.031 1 90.81 141 GLY B N 1
ATOM 7799 C CA . GLY B 1 141 ? 7.34 -36.312 -14.148 1 90.81 141 GLY B CA 1
ATOM 7800 C C . GLY B 1 141 ? 6.898 -35.719 -15.461 1 90.81 141 GLY B C 1
ATOM 7801 O O . GLY B 1 141 ? 7.027 -36.344 -16.516 1 90.81 141 GLY B O 1
ATOM 7802 N N . PHE B 1 142 ? 6.293 -34.531 -15.414 1 94.06 142 PHE B N 1
ATOM 7803 C CA . PHE B 1 142 ? 5.719 -33.875 -16.578 1 94.06 142 PHE B CA 1
ATOM 7804 C C . PHE B 1 142 ? 6.77 -33.688 -17.656 1 94.06 142 PHE B C 1
ATOM 7806 O O . PHE B 1 142 ? 6.492 -33.875 -18.844 1 94.06 142 PHE B O 1
ATOM 7813 N N . THR B 1 143 ? 7.949 -33.312 -17.328 1 92.56 143 THR B N 1
ATOM 7814 C CA . THR B 1 143 ? 9 -32.969 -18.281 1 92.56 143 THR B CA 1
ATOM 7815 C C . THR B 1 143 ? 9.312 -34.156 -19.188 1 92.56 143 THR B C 1
ATOM 7817 O O . THR B 1 143 ? 9.445 -33.969 -20.406 1 92.56 143 THR B O 1
ATOM 7820 N N . MET B 1 144 ? 9.438 -35.344 -18.641 1 92.88 144 MET B N 1
ATOM 7821 C CA . MET B 1 144 ? 9.727 -36.531 -19.422 1 92.88 144 MET B CA 1
ATOM 7822 C C . MET B 1 144 ? 8.562 -36.875 -20.344 1 92.88 144 MET B C 1
ATOM 7824 O O . MET B 1 144 ? 8.766 -37.219 -21.516 1 92.88 144 MET B O 1
ATOM 7828 N N . MET B 1 145 ? 7.426 -36.75 -19.875 1 96.25 145 MET B N 1
ATOM 7829 C CA . MET B 1 145 ? 6.234 -37 -20.672 1 96.25 145 MET B CA 1
ATOM 7830 C C . MET B 1 145 ? 6.117 -36 -21.828 1 96.25 145 MET B C 1
ATOM 7832 O O . MET B 1 145 ? 5.801 -36.375 -22.953 1 96.25 145 MET B O 1
ATOM 7836 N N . TYR B 1 146 ? 6.355 -34.781 -21.469 1 96.69 146 TYR B N 1
ATOM 7837 C CA . TYR B 1 146 ? 6.32 -33.688 -22.469 1 96.69 146 TYR B CA 1
ATOM 7838 C C . TYR B 1 146 ? 7.34 -33.938 -23.578 1 96.69 146 TYR B C 1
ATOM 7840 O O . TYR B 1 146 ? 7.023 -33.844 -24.75 1 96.69 146 TYR B O 1
ATOM 7848 N N . ALA B 1 147 ? 8.539 -34.281 -23.172 1 95.06 147 ALA B N 1
ATOM 7849 C CA . ALA B 1 147 ? 9.578 -34.594 -24.156 1 95.06 147 ALA B CA 1
ATOM 7850 C C . ALA B 1 147 ? 9.164 -35.75 -25.062 1 95.06 147 ALA B C 1
ATOM 7852 O O . ALA B 1 147 ? 9.398 -35.719 -26.266 1 95.06 147 ALA B O 1
ATOM 7853 N N . CYS B 1 148 ? 8.641 -36.719 -24.484 1 96.25 148 CYS B N 1
ATOM 7854 C CA . CYS B 1 148 ? 8.172 -37.875 -25.234 1 96.25 148 CYS B CA 1
ATOM 7855 C C . CYS B 1 148 ? 7.102 -37.5 -26.25 1 96.25 148 CYS B C 1
ATOM 7857 O O . CYS B 1 148 ? 7.137 -37.906 -27.391 1 96.25 148 CYS B O 1
ATOM 7859 N N . MET B 1 149 ? 6.176 -36.656 -25.812 1 97.19 149 MET B N 1
ATOM 7860 C CA . MET B 1 149 ? 5.074 -36.25 -26.688 1 97.19 149 MET B CA 1
ATOM 7861 C C . MET B 1 149 ? 5.559 -35.312 -27.781 1 97.19 149 MET B C 1
ATOM 7863 O O . MET B 1 149 ? 5.02 -35.312 -28.891 1 97.19 149 MET B O 1
ATOM 7867 N N . CYS B 1 150 ? 6.531 -34.438 -27.406 1 96.56 150 CYS B N 1
ATOM 7868 C CA . CYS B 1 150 ? 7.129 -33.625 -28.453 1 96.56 150 CYS B CA 1
ATOM 7869 C C . CYS B 1 150 ? 7.684 -34.5 -29.578 1 96.56 150 CYS B C 1
ATOM 7871 O O . CYS B 1 150 ? 7.48 -34.188 -30.766 1 96.56 150 CYS B O 1
ATOM 7873 N N . ASP B 1 151 ? 8.375 -35.562 -29.203 1 95 151 ASP B N 1
ATOM 7874 C CA . ASP B 1 151 ? 8.914 -36.5 -30.188 1 95 151 ASP B CA 1
ATOM 7875 C C . ASP B 1 151 ? 7.789 -37.188 -30.953 1 95 151 ASP B C 1
ATOM 7877 O O . ASP B 1 151 ? 7.867 -37.344 -32.188 1 95 151 ASP B O 1
ATOM 7881 N N . TYR B 1 152 ? 6.816 -37.594 -30.281 1 95.62 152 TYR B N 1
ATOM 7882 C CA . TYR B 1 152 ? 5.688 -38.281 -30.875 1 95.62 152 TYR B CA 1
ATOM 7883 C C . TYR B 1 152 ? 5.039 -37.469 -31.969 1 95.62 152 TYR B C 1
ATOM 7885 O O . TYR B 1 152 ? 4.684 -37.969 -33.031 1 95.62 152 TYR B O 1
ATOM 7893 N N . HIS B 1 153 ? 4.871 -36.188 -31.688 1 95.81 153 HIS B N 1
ATOM 7894 C CA . HIS B 1 153 ? 4.195 -35.312 -32.625 1 95.81 153 HIS B CA 1
ATOM 7895 C C . HIS B 1 153 ? 5.195 -34.625 -33.531 1 95.81 153 HIS B C 1
ATOM 7897 O O . HIS B 1 153 ? 4.812 -33.781 -34.375 1 95.81 153 HIS B O 1
ATOM 7903 N N . SER B 1 154 ? 6.473 -34.906 -33.438 1 93.81 154 SER B N 1
ATOM 7904 C CA . SER B 1 154 ? 7.547 -34.312 -34.25 1 93.81 154 SER B CA 1
ATOM 7905 C C . SER B 1 154 ? 7.562 -32.781 -34.125 1 93.81 154 SER B C 1
ATOM 7907 O O . SER B 1 154 ? 7.617 -32.094 -35.125 1 93.81 154 SER B O 1
ATOM 7909 N N . LEU B 1 155 ? 7.344 -32.375 -32.875 1 95.81 155 LEU B N 1
ATOM 7910 C CA . LEU B 1 155 ? 7.391 -30.938 -32.562 1 95.81 155 LEU B CA 1
ATOM 7911 C C . LEU B 1 155 ? 8.57 -30.625 -31.656 1 95.81 155 LEU B C 1
ATOM 7913 O O . LEU B 1 155 ? 9.102 -31.516 -31 1 95.81 155 LEU B O 1
ATOM 7917 N N . PRO B 1 156 ? 9.031 -29.438 -31.656 1 94.06 156 PRO B N 1
ATOM 7918 C CA . PRO B 1 156 ? 10.227 -29.109 -30.891 1 94.06 156 PRO B CA 1
ATOM 7919 C C . PRO B 1 156 ? 9.984 -29.125 -29.375 1 94.06 156 PRO B C 1
ATOM 7921 O O . PRO B 1 156 ? 8.914 -28.734 -28.922 1 94.06 156 PRO B O 1
ATOM 7924 N N . TYR B 1 157 ? 10.953 -29.656 -28.656 1 94.62 157 TYR B N 1
ATOM 7925 C CA . TYR B 1 157 ? 10.992 -29.578 -27.188 1 94.62 157 TYR B CA 1
ATOM 7926 C C . TYR B 1 157 ? 11.43 -28.188 -26.734 1 94.62 157 TYR B C 1
ATOM 7928 O O . TYR B 1 157 ? 12.523 -27.734 -27.078 1 94.62 157 TYR B O 1
ATOM 7936 N N . ARG B 1 158 ? 10.539 -27.578 -26.062 1 94.62 158 ARG B N 1
ATOM 7937 C CA . ARG B 1 158 ? 10.852 -26.25 -25.547 1 94.62 158 ARG B CA 1
ATOM 7938 C C . ARG B 1 158 ? 11.273 -26.312 -24.078 1 94.62 158 ARG B C 1
ATOM 7940 O O . ARG B 1 158 ? 10.453 -26.594 -23.203 1 94.62 158 ARG B O 1
ATOM 7947 N N . GLU B 1 159 ? 12.477 -25.953 -23.828 1 89.81 159 GLU B N 1
ATOM 7948 C CA . GLU B 1 159 ? 13.016 -25.984 -22.469 1 89.81 159 GLU B CA 1
ATOM 7949 C C . GLU B 1 159 ? 12.25 -25.047 -21.547 1 89.81 159 GLU B C 1
ATOM 7951 O O . GLU B 1 159 ? 12.094 -25.312 -20.359 1 89.81 159 GLU B O 1
ATOM 7956 N N . GLU B 1 160 ? 11.773 -24.031 -22.109 1 88.19 160 GLU B N 1
ATOM 7957 C CA . GLU B 1 160 ? 11.039 -23.031 -21.328 1 88.19 160 GLU B CA 1
ATOM 7958 C C . GLU B 1 160 ? 9.773 -23.641 -20.719 1 88.19 160 GLU B C 1
ATOM 7960 O O . GLU B 1 160 ? 9.414 -23.328 -19.594 1 88.19 160 GLU B O 1
ATOM 7965 N N . VAL B 1 161 ? 9.094 -24.422 -21.484 1 94.56 161 VAL B N 1
ATOM 7966 C CA . VAL B 1 161 ? 7.871 -25.078 -21.016 1 94.56 161 VAL B CA 1
ATOM 7967 C C . VAL B 1 161 ? 8.195 -26 -19.859 1 94.56 161 VAL B C 1
ATOM 7969 O O . VAL B 1 161 ? 7.527 -25.969 -18.828 1 94.56 161 VAL B O 1
ATOM 7972 N N . ALA B 1 162 ? 9.234 -26.812 -20.016 1 92.56 162 ALA B N 1
ATOM 7973 C CA . ALA B 1 162 ? 9.664 -27.734 -18.984 1 92.56 162 ALA B CA 1
ATOM 7974 C C . ALA B 1 162 ? 10.07 -26.984 -17.703 1 92.56 162 ALA B C 1
ATOM 7976 O O . ALA B 1 162 ? 9.703 -27.391 -16.609 1 92.56 162 ALA B O 1
ATOM 7977 N N . TRP B 1 163 ? 10.742 -25.938 -17.906 1 87.56 163 TRP B N 1
ATOM 7978 C CA . TRP B 1 163 ? 11.211 -25.156 -16.766 1 87.56 163 TRP B CA 1
ATOM 7979 C C . TRP B 1 163 ? 10.031 -24.531 -16.031 1 87.56 163 TRP B C 1
ATOM 7981 O O . TRP B 1 163 ? 10 -24.547 -14.789 1 87.56 163 TRP B O 1
ATOM 7991 N N . ASP B 1 164 ? 9.094 -23.953 -16.766 1 91 164 ASP B N 1
ATOM 7992 C CA . ASP B 1 164 ? 7.926 -23.328 -16.156 1 91 164 ASP B CA 1
ATOM 7993 C C . ASP B 1 164 ? 7.156 -24.312 -15.281 1 91 164 ASP B C 1
ATOM 7995 O O . ASP B 1 164 ? 6.801 -24 -14.141 1 91 164 ASP B O 1
ATOM 7999 N N . VAL B 1 165 ? 6.977 -25.469 -15.781 1 93.44 165 VAL B N 1
ATOM 8000 C CA . VAL B 1 165 ? 6.172 -26.438 -15.062 1 93.44 165 VAL B CA 1
ATOM 8001 C C . VAL B 1 165 ? 6.969 -26.984 -13.875 1 93.44 165 VAL B C 1
ATOM 8003 O O . VAL B 1 165 ? 6.477 -27 -12.742 1 93.44 165 VAL B O 1
ATOM 8006 N N . ASP B 1 166 ? 8.18 -27.375 -14.102 1 88.81 166 ASP B N 1
ATOM 8007 C CA . ASP B 1 166 ? 8.992 -28.031 -13.086 1 88.81 166 ASP B CA 1
ATOM 8008 C C . ASP B 1 166 ? 9.383 -27.047 -11.977 1 88.81 166 ASP B C 1
ATOM 8010 O O . ASP B 1 166 ? 9.703 -27.469 -10.859 1 88.81 166 ASP B O 1
ATOM 8014 N N . THR B 1 167 ? 9.359 -25.781 -12.312 1 85.81 167 THR B N 1
ATOM 8015 C CA . THR B 1 167 ? 9.805 -24.797 -11.32 1 85.81 167 THR B CA 1
ATOM 8016 C C . THR B 1 167 ? 8.617 -24 -10.797 1 85.81 167 THR B C 1
ATOM 8018 O O . THR B 1 167 ? 8.336 -24.016 -9.594 1 85.81 167 THR B O 1
ATOM 8021 N N . ILE B 1 168 ? 7.922 -23.359 -11.633 1 88.81 168 ILE B N 1
ATOM 8022 C CA . ILE B 1 168 ? 6.863 -22.438 -11.211 1 88.81 168 ILE B CA 1
ATOM 8023 C C . ILE B 1 168 ? 5.68 -23.25 -10.672 1 88.81 168 ILE B C 1
ATOM 8025 O O . ILE B 1 168 ? 5.238 -23.031 -9.547 1 88.81 168 ILE B O 1
ATOM 8029 N N . TYR B 1 169 ? 5.199 -24.172 -11.461 1 92.69 169 TYR B N 1
ATOM 8030 C CA . TYR B 1 169 ? 4.031 -24.938 -11.039 1 92.69 169 TYR B CA 1
ATOM 8031 C C . TYR B 1 169 ? 4.328 -25.75 -9.789 1 92.69 169 TYR B C 1
ATOM 8033 O O . TYR B 1 169 ? 3.492 -25.844 -8.883 1 92.69 169 TYR B O 1
ATOM 8041 N N . LEU B 1 170 ? 5.516 -26.344 -9.789 1 88.94 170 LEU B N 1
ATOM 8042 C CA . LEU B 1 170 ? 5.895 -27.141 -8.625 1 88.94 170 LEU B CA 1
ATOM 8043 C C . LEU B 1 170 ? 5.984 -26.266 -7.375 1 88.94 170 LEU B C 1
ATOM 8045 O O . LEU B 1 170 ? 5.457 -26.625 -6.32 1 88.94 170 LEU B O 1
ATOM 8049 N N . SER B 1 171 ? 6.66 -25.156 -7.566 1 84.81 171 SER B N 1
ATOM 8050 C CA . SER B 1 171 ? 6.855 -24.25 -6.43 1 84.81 171 SER B CA 1
ATOM 8051 C C . SER B 1 171 ? 5.523 -23.766 -5.879 1 84.81 171 SER B C 1
ATOM 8053 O O . SER B 1 171 ? 5.391 -23.531 -4.676 1 84.81 171 SER B O 1
ATOM 8055 N N . GLN B 1 172 ? 4.523 -23.688 -6.664 1 86.5 172 GLN B N 1
ATOM 8056 C CA . GLN B 1 172 ? 3.207 -23.203 -6.262 1 86.5 172 GLN B CA 1
ATOM 8057 C C . GLN B 1 172 ? 2.301 -24.359 -5.859 1 86.5 172 GLN B C 1
ATOM 8059 O O . GLN B 1 172 ? 1.168 -24.141 -5.422 1 86.5 172 GLN B O 1
ATOM 8064 N N . ASP B 1 173 ? 2.83 -25.547 -5.977 1 88.75 173 ASP B N 1
ATOM 8065 C CA . ASP B 1 173 ? 2 -26.734 -5.773 1 88.75 173 ASP B CA 1
ATOM 8066 C C . ASP B 1 173 ? 0.701 -26.641 -6.574 1 88.75 173 ASP B C 1
ATOM 8068 O O . ASP B 1 173 ? -0.376 -26.938 -6.055 1 88.75 173 ASP B O 1
ATOM 8072 N N . SER B 1 174 ? 0.843 -26.141 -7.703 1 92.19 174 SER B N 1
ATOM 8073 C CA . SER B 1 174 ? -0.333 -25.969 -8.547 1 92.19 174 SER B CA 1
ATOM 8074 C C . SER B 1 174 ? -0.784 -27.297 -9.148 1 92.19 174 SER B C 1
ATOM 8076 O O . SER B 1 174 ? 0.017 -28.016 -9.75 1 92.19 174 SER B O 1
ATOM 8078 N N . ARG B 1 175 ? -1.962 -27.609 -9.047 1 96.62 175 ARG B N 1
ATOM 8079 C CA . ARG B 1 175 ? -2.543 -28.797 -9.641 1 96.62 175 ARG B CA 1
ATOM 8080 C C . ARG B 1 175 ? -3.326 -28.469 -10.898 1 96.62 175 ARG B C 1
ATOM 8082 O O . ARG B 1 175 ? -3.99 -29.328 -11.477 1 96.62 175 ARG B O 1
ATOM 8089 N N . GLU B 1 176 ? -3.236 -27.219 -11.289 1 97.06 176 GLU B N 1
ATOM 8090 C CA . GLU B 1 176 ? -3.928 -26.734 -12.477 1 97.06 176 GLU B CA 1
ATOM 8091 C C . GLU B 1 176 ? -2.938 -26.375 -13.586 1 97.06 176 GLU B C 1
ATOM 8093 O O . GLU B 1 176 ? -2.039 -25.562 -13.375 1 97.06 176 GLU B O 1
ATOM 8098 N N . LEU B 1 177 ? -3.027 -27.031 -14.75 1 97.75 177 LEU B N 1
ATOM 8099 C CA . LEU B 1 177 ? -2.25 -26.625 -15.914 1 97.75 177 LEU B CA 1
ATOM 8100 C C . LEU B 1 177 ? -3.002 -25.578 -16.734 1 97.75 177 LEU B C 1
ATOM 8102 O O . LEU B 1 177 ? -4.094 -25.844 -17.234 1 97.75 177 LEU B O 1
ATOM 8106 N N . CYS B 1 178 ? -2.434 -24.453 -16.828 1 95.25 178 CYS B N 1
ATOM 8107 C CA . CYS B 1 178 ? -3.057 -23.359 -17.547 1 95.25 178 CYS B CA 1
ATOM 8108 C C . CYS B 1 178 ? -2.379 -23.125 -18.891 1 95.25 178 CYS B C 1
ATOM 8110 O O . CYS B 1 178 ? -1.205 -22.75 -18.938 1 95.25 178 CYS B O 1
ATOM 8112 N N . LEU B 1 179 ? -3.102 -23.203 -19.922 1 95.62 179 LEU B N 1
ATOM 8113 C CA . LEU B 1 179 ? -2.539 -23.094 -21.25 1 95.62 179 LEU B CA 1
ATOM 8114 C C . LEU B 1 179 ? -2.156 -21.656 -21.578 1 95.62 179 LEU B C 1
ATOM 8116 O O . LEU B 1 179 ? -1.304 -21.406 -22.438 1 95.62 179 LEU B O 1
ATOM 8120 N N . ARG B 1 180 ? -2.844 -20.766 -20.875 1 90.62 180 ARG B N 1
ATOM 8121 C CA . ARG B 1 180 ? -2.576 -19.344 -21.125 1 90.62 180 ARG B CA 1
ATOM 8122 C C . ARG B 1 180 ? -1.136 -19 -20.766 1 90.62 180 ARG B C 1
ATOM 8124 O O . ARG B 1 180 ? -0.57 -18.047 -21.312 1 90.62 180 ARG B O 1
ATOM 8131 N N . ASP B 1 181 ? -0.528 -19.703 -19.859 1 90.5 181 ASP B N 1
ATOM 8132 C CA . ASP B 1 181 ? 0.862 -19.469 -19.484 1 90.5 181 ASP B CA 1
ATOM 8133 C C . ASP B 1 181 ? 1.799 -19.688 -20.672 1 90.5 181 ASP B C 1
ATOM 8135 O O . ASP B 1 181 ? 2.945 -19.234 -20.656 1 90.5 181 ASP B O 1
ATOM 8139 N N . PHE B 1 182 ? 1.29 -20.344 -21.766 1 92.75 182 PHE B N 1
ATOM 8140 C CA . PHE B 1 182 ? 2.123 -20.703 -22.906 1 92.75 182 PHE B CA 1
ATOM 8141 C C . PHE B 1 182 ? 1.558 -20.109 -24.203 1 92.75 182 PHE B C 1
ATOM 8143 O O . PHE B 1 182 ? 1.858 -20.594 -25.297 1 92.75 182 PHE B O 1
ATOM 8150 N N . ASP B 1 183 ? 0.731 -19.141 -24.047 1 86 183 ASP B N 1
ATOM 8151 C CA . ASP B 1 183 ? 0.006 -18.609 -25.203 1 86 183 ASP B CA 1
ATOM 8152 C C . ASP B 1 183 ? 0.931 -17.812 -26.109 1 86 183 ASP B C 1
ATOM 8154 O O . ASP B 1 183 ? 0.564 -17.484 -27.234 1 86 183 ASP B O 1
ATOM 8158 N N . HIS B 1 184 ? 2.16 -17.5 -25.703 1 82.88 184 HIS B N 1
ATOM 8159 C CA . HIS B 1 184 ? 3.127 -16.812 -26.547 1 82.88 184 HIS B CA 1
ATOM 8160 C C . HIS B 1 184 ? 3.758 -17.766 -27.562 1 82.88 184 HIS B C 1
ATOM 8162 O O . HIS B 1 184 ? 4.352 -17.312 -28.547 1 82.88 184 HIS B O 1
ATOM 8168 N N . LEU B 1 185 ? 3.539 -19.094 -27.344 1 90.44 185 LEU B N 1
ATOM 8169 C CA . LEU B 1 185 ? 4.051 -20.094 -28.266 1 90.44 185 LEU B CA 1
ATOM 8170 C C . LEU B 1 185 ? 3.113 -20.266 -29.453 1 90.44 185 LEU B C 1
ATOM 8172 O O . LEU B 1 185 ? 1.971 -19.812 -29.422 1 90.44 185 LEU B O 1
ATOM 8176 N N . ASN B 1 186 ? 3.689 -20.906 -30.453 1 92.12 186 ASN B N 1
ATOM 8177 C CA . ASN B 1 186 ? 2.842 -21.266 -31.578 1 92.12 186 ASN B CA 1
ATOM 8178 C C . ASN B 1 186 ? 1.758 -22.266 -31.172 1 92.12 186 ASN B C 1
ATOM 8180 O O . ASN B 1 186 ? 1.974 -23.109 -30.297 1 92.12 186 ASN B O 1
ATOM 8184 N N . SER B 1 187 ? 0.64 -22.188 -31.812 1 92.31 187 SER B N 1
ATOM 8185 C CA . SER B 1 187 ? -0.509 -23.031 -31.484 1 92.31 187 SER B CA 1
ATOM 8186 C C . SER B 1 187 ? -0.157 -24.5 -31.578 1 92.31 187 SER B C 1
ATOM 8188 O O . SER B 1 187 ? -0.646 -25.312 -30.781 1 92.31 187 SER B O 1
ATOM 8190 N N . LYS B 1 188 ? 0.713 -24.844 -32.5 1 94.56 188 LYS B N 1
ATOM 8191 C CA . LYS B 1 188 ? 1.103 -26.234 -32.688 1 94.56 188 LYS B CA 1
ATOM 8192 C C . LYS B 1 188 ? 1.939 -26.734 -31.5 1 94.56 188 LYS B C 1
ATOM 8194 O O . LYS B 1 188 ? 1.9 -27.922 -31.156 1 94.56 188 LYS B O 1
ATOM 8199 N N . ASP B 1 189 ? 2.625 -25.828 -30.906 1 95.25 189 ASP B N 1
ATOM 8200 C CA . ASP B 1 189 ? 3.518 -26.188 -29.812 1 95.25 189 ASP B CA 1
ATOM 8201 C C . ASP B 1 189 ? 2.73 -26.484 -28.547 1 95.25 189 ASP B C 1
ATOM 8203 O O . ASP B 1 189 ? 3.275 -27.047 -27.594 1 95.25 189 ASP B O 1
ATOM 8207 N N . LEU B 1 190 ? 1.451 -26.203 -28.562 1 97 190 LEU B N 1
ATOM 8208 C CA . LEU B 1 190 ? 0.616 -26.484 -27.406 1 97 190 LEU B CA 1
ATOM 8209 C C . LEU B 1 190 ? 0.196 -27.938 -27.375 1 97 190 LEU B C 1
ATOM 8211 O O . LEU B 1 190 ? -0.188 -28.469 -26.328 1 97 190 LEU B O 1
ATOM 8215 N N . VAL B 1 191 ? 0.298 -28.562 -28.5 1 97.81 191 VAL B N 1
ATOM 8216 C CA . VAL B 1 191 ? -0.22 -29.922 -28.672 1 97.81 191 VAL B CA 1
ATOM 8217 C C . VAL B 1 191 ? 0.509 -30.875 -27.734 1 97.81 191 VAL B C 1
ATOM 8219 O O . VAL B 1 191 ? -0.124 -31.609 -26.969 1 97.81 191 VAL B O 1
ATOM 8222 N N . PRO B 1 192 ? 1.865 -30.844 -27.703 1 97.81 192 PRO B N 1
ATOM 8223 C CA . PRO B 1 192 ? 2.555 -31.766 -26.797 1 97.81 192 PRO B CA 1
ATOM 8224 C C . PRO B 1 192 ? 2.316 -31.453 -25.328 1 97.81 192 PRO B C 1
ATOM 8226 O O . PRO B 1 192 ? 2.354 -32.344 -24.484 1 97.81 192 PRO B O 1
ATOM 8229 N N . ILE B 1 193 ? 2.096 -30.219 -25.016 1 98.06 193 ILE B N 1
ATOM 8230 C CA . ILE B 1 193 ? 1.815 -29.812 -23.641 1 98.06 193 ILE B CA 1
ATOM 8231 C C . ILE B 1 193 ? 0.522 -30.469 -23.172 1 98.06 193 ILE B C 1
ATOM 8233 O O . ILE B 1 193 ? 0.472 -31.031 -22.062 1 98.06 193 ILE B O 1
ATOM 8237 N N . ILE B 1 194 ? -0.477 -30.391 -24.016 1 98.25 194 ILE B N 1
ATOM 8238 C CA . ILE B 1 194 ? -1.763 -31.016 -23.703 1 98.25 194 ILE B CA 1
ATOM 8239 C C . ILE B 1 194 ? -1.617 -32.531 -23.672 1 98.25 194 ILE B C 1
ATOM 8241 O O . ILE B 1 194 ? -2.119 -33.188 -22.75 1 98.25 194 ILE B O 1
ATOM 8245 N N . ALA B 1 195 ? -0.863 -33.094 -24.625 1 97.94 195 ALA B N 1
ATOM 8246 C CA . ALA B 1 195 ? -0.697 -34.531 -24.766 1 97.94 195 ALA B CA 1
ATOM 8247 C C . ALA B 1 195 ? -0.018 -35.125 -23.531 1 97.94 195 ALA B C 1
ATOM 8249 O O . ALA B 1 195 ? -0.289 -36.281 -23.156 1 97.94 195 ALA B O 1
ATOM 8250 N N . ALA B 1 196 ? 0.797 -34.375 -22.922 1 97.38 196 ALA B N 1
ATOM 8251 C CA . ALA B 1 196 ? 1.517 -34.844 -21.734 1 97.38 196 ALA B CA 1
ATOM 8252 C C . ALA B 1 196 ? 0.555 -35.125 -20.578 1 97.38 196 ALA B C 1
ATOM 8254 O O . ALA B 1 196 ? 0.875 -35.906 -19.688 1 97.38 196 ALA B O 1
ATOM 8255 N N . LEU B 1 197 ? -0.622 -34.594 -20.656 1 97.38 197 LEU B N 1
ATOM 8256 C CA . LEU B 1 197 ? -1.604 -34.781 -19.594 1 97.38 197 LEU B CA 1
ATOM 8257 C C . LEU B 1 197 ? -2.252 -36.156 -19.672 1 97.38 197 LEU B C 1
ATOM 8259 O O . LEU B 1 197 ? -2.861 -36.594 -18.703 1 97.38 197 LEU B O 1
ATOM 8263 N N . GLU B 1 198 ? -2.15 -36.719 -20.828 1 95.5 198 GLU B N 1
ATOM 8264 C CA . GLU B 1 198 ? -2.82 -38 -21.047 1 95.5 198 GLU B CA 1
ATOM 8265 C C . GLU B 1 198 ? -2.441 -39 -19.984 1 95.5 198 GLU B C 1
ATOM 8267 O O . GLU B 1 198 ? -3.297 -39.75 -19.484 1 95.5 198 GLU B O 1
ATOM 8272 N N . HIS B 1 199 ? -1.161 -39.062 -19.609 1 92.5 199 HIS B N 1
ATOM 8273 C CA . HIS B 1 199 ? -0.674 -40.031 -18.656 1 92.5 199 HIS B CA 1
ATOM 8274 C C . HIS B 1 199 ? -0.074 -39.375 -17.422 1 92.5 199 HIS B C 1
ATOM 8276 O O . HIS B 1 199 ? 0.727 -39.969 -16.703 1 92.5 199 HIS B O 1
ATOM 8282 N N . ASN B 1 200 ? -0.41 -38.125 -17.188 1 94.88 200 ASN B N 1
ATOM 8283 C CA . ASN B 1 200 ? 0.075 -37.406 -16.016 1 94.88 200 ASN B CA 1
ATOM 8284 C C . ASN B 1 200 ? -0.875 -37.562 -14.828 1 94.88 200 ASN B C 1
ATOM 8286 O O . ASN B 1 200 ? -2.094 -37.531 -15 1 94.88 200 ASN B O 1
ATOM 8290 N N . SER B 1 201 ? -0.352 -37.75 -13.68 1 93.31 201 SER B N 1
ATOM 8291 C CA . SER B 1 201 ? -1.19 -37.969 -12.508 1 93.31 201 SER B CA 1
ATOM 8292 C C . SER B 1 201 ? -1.095 -36.812 -11.523 1 93.31 201 SER B C 1
ATOM 8294 O O . SER B 1 201 ? -1.631 -36.875 -10.414 1 93.31 201 SER B O 1
ATOM 8296 N N . TRP B 1 202 ? -0.41 -35.719 -11.875 1 94.81 202 TRP B N 1
ATOM 8297 C CA . TRP B 1 202 ? -0.209 -34.594 -10.984 1 94.81 202 TRP B CA 1
ATOM 8298 C C . TRP B 1 202 ? -1.323 -33.562 -11.156 1 94.81 202 TRP B C 1
ATOM 8300 O O . TRP B 1 202 ? -1.908 -33.094 -10.172 1 94.81 202 TRP B O 1
ATOM 8310 N N . PHE B 1 203 ? -1.645 -33.188 -12.352 1 97.5 203 PHE B N 1
ATOM 8311 C CA . PHE B 1 203 ? -2.596 -32.125 -12.641 1 97.5 203 PHE B CA 1
ATOM 8312 C C . PHE B 1 203 ? -4.027 -32.625 -12.562 1 97.5 203 PHE B C 1
ATOM 8314 O O . PHE B 1 203 ? -4.398 -33.562 -13.281 1 97.5 203 PHE B O 1
ATOM 8321 N N . THR B 1 204 ? -4.805 -32.062 -11.742 1 98 204 THR B N 1
ATOM 8322 C CA . THR B 1 204 ? -6.199 -32.469 -11.57 1 98 204 THR B CA 1
ATOM 8323 C C . THR B 1 204 ? -7.125 -31.453 -12.25 1 98 204 THR B C 1
ATOM 8325 O O . THR B 1 204 ? -8.336 -31.672 -12.344 1 98 204 THR B O 1
ATOM 8328 N N . LYS B 1 205 ? -6.594 -30.391 -12.711 1 98.12 205 LYS B N 1
ATOM 8329 C CA . LYS B 1 205 ? -7.363 -29.359 -13.406 1 98.12 205 LYS B CA 1
ATOM 8330 C C . LYS B 1 205 ? -6.68 -28.953 -14.703 1 98.12 205 LYS B C 1
ATOM 8332 O O . LYS B 1 205 ? -5.457 -28.812 -14.75 1 98.12 205 LYS B O 1
ATOM 8337 N N . PHE B 1 206 ? -7.406 -28.875 -15.773 1 97.88 206 PHE B N 1
ATOM 8338 C CA . PHE B 1 206 ? -6.938 -28.359 -17.047 1 97.88 206 PHE B CA 1
ATOM 8339 C C . PHE B 1 206 ? -7.707 -27.094 -17.438 1 97.88 206 PHE B C 1
ATOM 8341 O O . PHE B 1 206 ? -8.938 -27.125 -17.531 1 97.88 206 PHE B O 1
ATOM 8348 N N . ASN B 1 207 ? -7.027 -25.969 -17.578 1 97.88 207 ASN B N 1
ATOM 8349 C CA . ASN B 1 207 ? -7.625 -24.672 -17.875 1 97.88 207 ASN B CA 1
ATOM 8350 C C . ASN B 1 207 ? -7.152 -24.141 -19.234 1 97.88 207 ASN B C 1
ATOM 8352 O O . ASN B 1 207 ? -5.992 -23.75 -19.375 1 97.88 207 ASN B O 1
ATOM 8356 N N . ALA B 1 208 ? -7.984 -24.078 -20.188 1 97.62 208 ALA B N 1
ATOM 8357 C CA . ALA B 1 208 ? -7.688 -23.547 -21.516 1 97.62 208 ALA B CA 1
ATOM 8358 C C . ALA B 1 208 ? -8.5 -22.297 -21.797 1 97.62 208 ALA B C 1
ATOM 8360 O O . ALA B 1 208 ? -8.695 -21.906 -22.953 1 97.62 208 ALA B O 1
ATOM 8361 N N . ASN B 1 209 ? -8.977 -21.641 -20.734 1 95.5 209 ASN B N 1
ATOM 8362 C CA . ASN B 1 209 ? -9.836 -20.469 -20.891 1 95.5 209 ASN B CA 1
ATOM 8363 C C . ASN B 1 209 ? -9.148 -19.375 -21.703 1 95.5 209 ASN B C 1
ATOM 8365 O O . ASN B 1 209 ? -7.969 -19.094 -21.484 1 95.5 209 ASN B O 1
ATOM 8369 N N . ASN B 1 210 ? -9.828 -18.828 -22.672 1 91.06 210 ASN B N 1
ATOM 8370 C CA . ASN B 1 210 ? -9.445 -17.672 -23.484 1 91.06 210 ASN B CA 1
ATOM 8371 C C . ASN B 1 210 ? -8.289 -17.984 -24.422 1 91.06 210 ASN B C 1
ATOM 8373 O O . ASN B 1 210 ? -7.547 -17.094 -24.828 1 91.06 210 ASN B O 1
ATOM 8377 N N . VAL B 1 211 ? -8.023 -19.234 -24.641 1 94.56 211 VAL B N 1
ATOM 8378 C CA . VAL B 1 211 ? -7.066 -19.656 -25.656 1 94.56 211 VAL B CA 1
ATOM 8379 C C . VAL B 1 211 ? -7.809 -20.25 -26.859 1 94.56 211 VAL B C 1
ATOM 8381 O O . VAL B 1 211 ? -8.633 -21.156 -26.703 1 94.56 211 VAL B O 1
ATOM 8384 N N . LYS B 1 212 ? -7.57 -19.703 -27.953 1 94.62 212 LYS B N 1
ATOM 8385 C CA . LYS B 1 212 ? -8.172 -20.281 -29.156 1 94.62 212 LYS B CA 1
ATOM 8386 C C . LYS B 1 212 ? -7.516 -21.609 -29.516 1 94.62 212 LYS B C 1
ATOM 8388 O O . LYS B 1 212 ? -6.352 -21.641 -29.922 1 94.62 212 LYS B O 1
ATOM 8393 N N . LEU B 1 213 ? -8.273 -22.656 -29.453 1 96.25 213 LEU B N 1
ATOM 8394 C CA . LEU B 1 213 ? -7.734 -24 -29.641 1 96.25 213 LEU B CA 1
ATOM 8395 C C . LEU B 1 213 ? -7.777 -24.406 -31.109 1 96.25 213 LEU B C 1
ATOM 8397 O O . LEU B 1 213 ? -8.789 -24.203 -31.797 1 96.25 213 LEU B O 1
ATOM 8401 N N . SER B 1 214 ? -6.652 -24.859 -31.625 1 95.06 214 SER B N 1
ATOM 8402 C CA . SER B 1 214 ? -6.609 -25.469 -32.969 1 95.06 214 SER B CA 1
ATOM 8403 C C . SER B 1 214 ? -7.281 -26.828 -32.969 1 95.06 214 SER B C 1
ATOM 8405 O O . SER B 1 214 ? -7.582 -27.391 -31.906 1 95.06 214 SER B O 1
ATOM 8407 N N . ALA B 1 215 ? -7.562 -27.344 -34.125 1 95.75 215 ALA B N 1
ATOM 8408 C CA . ALA B 1 215 ? -8.18 -28.656 -34.25 1 95.75 215 ALA B CA 1
ATOM 8409 C C . ALA B 1 215 ? -7.32 -29.734 -33.625 1 95.75 215 ALA B C 1
ATOM 8411 O O . ALA B 1 215 ? -7.84 -30.672 -33.031 1 95.75 215 ALA B O 1
ATOM 8412 N N . GLU B 1 216 ? -6.023 -29.594 -33.781 1 96.38 216 GLU B N 1
ATOM 8413 C CA . GLU B 1 216 ? -5.098 -30.562 -33.219 1 96.38 216 GLU B CA 1
ATOM 8414 C C . GLU B 1 216 ? -5.152 -30.547 -31.688 1 96.38 216 GLU B C 1
ATOM 8416 O O . GLU B 1 216 ? -5.137 -31.609 -31.047 1 96.38 216 GLU B O 1
ATOM 8421 N N . CYS B 1 217 ? -5.195 -29.391 -31.141 1 96.75 217 CYS B N 1
ATOM 8422 C CA . CYS B 1 217 ? -5.297 -29.25 -29.703 1 96.75 217 CYS B CA 1
ATOM 8423 C C . CYS B 1 217 ? -6.594 -29.859 -29.188 1 96.75 217 CYS B C 1
ATOM 8425 O O . CYS B 1 217 ? -6.594 -30.562 -28.172 1 96.75 217 CYS B O 1
ATOM 8427 N N . CYS B 1 218 ? -7.641 -29.625 -29.906 1 97.31 218 CYS B N 1
ATOM 8428 C CA . CYS B 1 218 ? -8.945 -30.156 -29.531 1 97.31 218 CYS B CA 1
ATOM 8429 C C . CYS B 1 218 ? -8.914 -31.688 -29.516 1 97.31 218 CYS B C 1
ATOM 8431 O O . CYS B 1 218 ? -9.422 -32.312 -28.594 1 97.31 218 CYS B O 1
ATOM 8433 N N . ASN B 1 219 ? -8.336 -32.188 -30.516 1 97.06 219 ASN B N 1
ATOM 8434 C CA . ASN B 1 219 ? -8.242 -33.656 -30.609 1 97.06 219 ASN B CA 1
ATOM 8435 C C . ASN B 1 219 ? -7.422 -34.219 -29.453 1 97.06 219 ASN B C 1
ATOM 8437 O O . ASN B 1 219 ? -7.742 -35.312 -28.938 1 97.06 219 ASN B O 1
ATOM 8441 N N . GLU B 1 220 ? -6.398 -33.531 -29.125 1 97.25 220 GLU B N 1
ATOM 8442 C CA . GLU B 1 220 ? -5.566 -34 -28.016 1 97.25 220 GLU B CA 1
ATOM 8443 C C . GLU B 1 220 ? -6.324 -33.969 -26.688 1 97.25 220 GLU B C 1
ATOM 8445 O O . GLU B 1 220 ? -6.133 -34.844 -25.844 1 97.25 220 GLU B O 1
ATOM 8450 N N . ILE B 1 221 ? -7.078 -32.969 -26.516 1 98.19 221 ILE B N 1
ATOM 8451 C CA . ILE B 1 221 ? -7.879 -32.875 -25.297 1 98.19 221 ILE B CA 1
ATOM 8452 C C . ILE B 1 221 ? -8.82 -34.062 -25.203 1 98.19 221 ILE B C 1
ATOM 8454 O O . ILE B 1 221 ? -9.031 -34.625 -24.125 1 98.19 221 ILE B O 1
ATOM 8458 N N . LEU B 1 222 ? -9.383 -34.5 -26.344 1 97.75 222 LEU B N 1
ATOM 8459 C CA . LEU B 1 222 ? -10.266 -35.656 -26.375 1 97.75 222 LEU B CA 1
ATOM 8460 C C . LEU B 1 222 ? -9.523 -36.906 -25.922 1 97.75 222 LEU B C 1
ATOM 8462 O O . LEU B 1 222 ? -10.055 -37.688 -25.141 1 97.75 222 LEU B O 1
ATOM 8466 N N . LYS B 1 223 ? -8.297 -37.031 -26.391 1 96.44 223 LYS B N 1
ATOM 8467 C CA . LYS B 1 223 ? -7.484 -38.188 -26 1 96.44 223 LYS B CA 1
ATOM 8468 C C . LYS B 1 223 ? -7.215 -38.188 -24.5 1 96.44 223 LYS B C 1
ATOM 8470 O O . LYS B 1 223 ? -7.27 -39.219 -23.859 1 96.44 223 LYS B O 1
ATOM 8475 N N . VAL B 1 224 ? -6.934 -37.031 -23.984 1 97.5 224 VAL B N 1
ATOM 8476 C CA . VAL B 1 224 ? -6.676 -36.875 -22.547 1 97.5 224 VAL B CA 1
ATOM 8477 C C . VAL B 1 224 ? -7.914 -37.281 -21.75 1 97.5 224 VAL B C 1
ATOM 8479 O O . VAL B 1 224 ? -7.816 -38.062 -20.797 1 97.5 224 VAL B O 1
ATOM 8482 N N . MET B 1 225 ? -9.086 -36.812 -22.203 1 96.69 225 MET B N 1
ATOM 8483 C CA . MET B 1 225 ? -10.32 -37.062 -21.469 1 96.69 225 MET B CA 1
ATOM 8484 C C . MET B 1 225 ? -10.734 -38.531 -21.594 1 96.69 225 MET B C 1
ATOM 8486 O O . MET B 1 225 ? -11.469 -39.062 -20.75 1 96.69 225 MET B O 1
ATOM 8490 N N . ARG B 1 226 ? -10.188 -39.219 -22.578 1 94.81 226 ARG B N 1
ATOM 8491 C CA . ARG B 1 226 ? -10.5 -40.625 -22.797 1 94.81 226 ARG B CA 1
ATOM 8492 C C . ARG B 1 226 ? -9.664 -41.5 -21.891 1 94.81 226 ARG B C 1
ATOM 8494 O O . ARG B 1 226 ? -10.094 -42.594 -21.516 1 94.81 226 ARG B O 1
ATOM 8501 N N . ARG B 1 227 ? -8.539 -41.031 -21.5 1 92.62 227 ARG B N 1
ATOM 8502 C CA . ARG B 1 227 ? -7.598 -41.938 -20.859 1 92.62 227 ARG B CA 1
ATOM 8503 C C . ARG B 1 227 ? -7.254 -41.469 -19.453 1 92.62 227 ARG B C 1
ATOM 8505 O O . ARG B 1 227 ? -7.062 -42.312 -18.547 1 92.62 227 ARG B O 1
ATOM 8512 N N . ASN B 1 228 ? -7.188 -40.188 -19.219 1 93.69 228 ASN B N 1
ATOM 8513 C CA . ASN B 1 228 ? -6.758 -39.656 -17.922 1 93.69 228 ASN B CA 1
ATOM 8514 C C . ASN B 1 228 ? -7.809 -39.875 -16.844 1 93.69 228 ASN B C 1
ATOM 8516 O O . ASN B 1 228 ? -9 -39.656 -17.078 1 93.69 228 ASN B O 1
ATOM 8520 N N . ALA B 1 229 ? -7.355 -40.312 -15.672 1 92 229 ALA B N 1
ATOM 8521 C CA . ALA B 1 229 ? -8.312 -40.625 -14.625 1 92 229 ALA B CA 1
ATOM 8522 C C . ALA B 1 229 ? -8.125 -39.75 -13.398 1 92 229 ALA B C 1
ATOM 8524 O O . ALA B 1 229 ? -8.594 -40.062 -12.305 1 92 229 ALA B O 1
ATOM 8525 N N . VAL B 1 230 ? -7.477 -38.656 -13.602 1 94.81 230 VAL B N 1
ATOM 8526 C CA . VAL B 1 230 ? -7.215 -37.812 -12.43 1 94.81 230 VAL B CA 1
ATOM 8527 C C . VAL B 1 230 ? -7.809 -36.438 -12.625 1 94.81 230 VAL B C 1
ATOM 8529 O O . VAL B 1 230 ? -8.102 -35.719 -11.656 1 94.81 230 VAL B O 1
ATOM 8532 N N . ILE B 1 231 ? -8.094 -35.969 -13.797 1 96.88 231 ILE B N 1
ATOM 8533 C CA . ILE B 1 231 ? -8.594 -34.625 -14.094 1 96.88 231 ILE B CA 1
ATOM 8534 C C . ILE B 1 231 ? -10.008 -34.469 -13.539 1 96.88 231 ILE B C 1
ATOM 8536 O O . ILE B 1 231 ? -10.906 -35.219 -13.891 1 96.88 231 ILE B O 1
ATOM 8540 N N . GLU B 1 232 ? -10.141 -33.5 -12.703 1 97.19 232 GLU B N 1
ATOM 8541 C CA . GLU B 1 232 ? -11.422 -33.219 -12.062 1 97.19 232 GLU B CA 1
ATOM 8542 C C . GLU B 1 232 ? -12.086 -31.984 -12.656 1 97.19 232 GLU B C 1
ATOM 8544 O O . GLU B 1 232 ? -13.32 -31.875 -12.641 1 97.19 232 GLU B O 1
ATOM 8549 N N . ASN B 1 233 ? -11.336 -31.062 -13.094 1 97.75 233 ASN B N 1
ATOM 8550 C CA . ASN B 1 233 ? -11.836 -29.781 -13.586 1 97.75 233 ASN B CA 1
ATOM 8551 C C . ASN B 1 233 ? -11.391 -29.531 -15.023 1 97.75 233 ASN B C 1
ATOM 8553 O O . ASN B 1 233 ? -10.203 -29.594 -15.336 1 97.75 233 ASN B O 1
ATOM 8557 N N . LEU B 1 234 ? -12.297 -29.297 -15.891 1 98.06 234 LEU B N 1
ATOM 8558 C CA . LEU B 1 234 ? -12.039 -28.969 -17.281 1 98.06 234 LEU B CA 1
ATOM 8559 C C . LEU B 1 234 ? -12.641 -27.609 -17.641 1 98.06 234 LEU B C 1
ATOM 8561 O O . LEU B 1 234 ? -13.867 -27.438 -17.594 1 98.06 234 LEU B O 1
ATOM 8565 N N . SER B 1 235 ? -11.836 -26.625 -17.953 1 98.25 235 SER B N 1
ATOM 8566 C CA . SER B 1 235 ? -12.281 -25.281 -18.297 1 98.25 235 SER B CA 1
ATOM 8567 C C . SER B 1 235 ? -11.969 -24.953 -19.75 1 98.25 235 SER B C 1
ATOM 8569 O O . SER B 1 235 ? -10.797 -24.828 -20.125 1 98.25 235 SER B O 1
ATOM 8571 N N . LEU B 1 236 ? -12.961 -24.734 -20.547 1 98.06 236 LEU B N 1
ATOM 8572 C CA . LEU B 1 236 ? -12.82 -24.453 -21.984 1 98.06 236 LEU B CA 1
ATOM 8573 C C . LEU B 1 236 ? -13.594 -23.203 -22.359 1 98.06 236 LEU B C 1
ATOM 8575 O O . LEU B 1 236 ? -14.25 -23.172 -23.406 1 98.06 236 LEU B O 1
ATOM 8579 N N . SER B 1 237 ? -13.57 -22.219 -21.516 1 97.62 237 SER B N 1
ATOM 8580 C CA . SER B 1 237 ? -14.297 -20.984 -21.781 1 97.62 237 SER B CA 1
ATOM 8581 C C . SER B 1 237 ? -13.656 -20.203 -22.922 1 97.62 237 SER B C 1
ATOM 8583 O O . SER B 1 237 ? -12.438 -20 -22.922 1 97.62 237 SER B O 1
ATOM 8585 N N . ASN B 1 238 ? -14.398 -19.797 -23.859 1 95.94 238 ASN B N 1
ATOM 8586 C CA . ASN B 1 238 ? -13.977 -18.938 -24.953 1 95.94 238 ASN B CA 1
ATOM 8587 C C . ASN B 1 238 ? -12.781 -19.531 -25.688 1 95.94 238 ASN B C 1
ATOM 8589 O O . ASN B 1 238 ? -11.742 -18.875 -25.828 1 95.94 238 ASN B O 1
ATOM 8593 N N . THR B 1 239 ? -12.914 -20.75 -26.125 1 96.69 239 THR B N 1
ATOM 8594 C CA . THR B 1 239 ? -11.828 -21.484 -26.781 1 96.69 239 THR B CA 1
ATOM 8595 C C . THR B 1 239 ? -12.156 -21.719 -28.25 1 96.69 239 THR B C 1
ATOM 8597 O O . THR B 1 239 ? -11.367 -22.328 -28.969 1 96.69 239 THR B O 1
ATOM 8600 N N . ALA B 1 240 ? -13.32 -21.359 -28.719 1 94.69 240 ALA B N 1
ATOM 8601 C CA . ALA B 1 240 ? -13.797 -21.484 -30.094 1 94.69 240 ALA B CA 1
ATOM 8602 C C . ALA B 1 240 ? -14.164 -22.922 -30.422 1 94.69 240 ALA B C 1
ATOM 8604 O O . ALA B 1 240 ? -14.133 -23.344 -31.578 1 94.69 240 ALA B O 1
ATOM 8605 N N . ILE B 1 241 ? -14.453 -23.688 -29.422 1 95.06 241 ILE B N 1
ATOM 8606 C CA . ILE B 1 241 ? -14.914 -25.047 -29.672 1 95.06 241 ILE B CA 1
ATOM 8607 C C . ILE B 1 241 ? -16.312 -25 -30.281 1 95.06 241 ILE B C 1
ATOM 8609 O O . ILE B 1 241 ? -17.062 -24.031 -30.109 1 95.06 241 ILE B O 1
ATOM 8613 N N . THR B 1 242 ? -16.656 -26.078 -31 1 92.44 242 THR B N 1
ATOM 8614 C CA . THR B 1 242 ? -17.922 -26.125 -31.734 1 92.44 242 THR B CA 1
ATOM 8615 C C . THR B 1 242 ? -18.859 -27.188 -31.156 1 92.44 242 THR B C 1
ATOM 8617 O O . THR B 1 242 ? -18.453 -27.953 -30.281 1 92.44 242 THR B O 1
ATOM 8620 N N . LYS B 1 243 ? -20.078 -27.234 -31.688 1 90.88 243 LYS B N 1
ATOM 8621 C CA . LYS B 1 243 ? -21.094 -28.203 -31.266 1 90.88 243 LYS B CA 1
ATOM 8622 C C . LYS B 1 243 ? -20.641 -29.625 -31.531 1 90.88 243 LYS B C 1
ATOM 8624 O O . LYS B 1 243 ? -20.859 -30.516 -30.703 1 90.88 243 LYS B O 1
ATOM 8629 N N . ASP B 1 244 ? -19.969 -29.828 -32.625 1 91.94 244 ASP B N 1
ATOM 8630 C CA . ASP B 1 244 ? -19.484 -31.156 -32.969 1 91.94 244 ASP B CA 1
ATOM 8631 C C . ASP B 1 244 ? -18.422 -31.625 -31.984 1 91.94 244 ASP B C 1
ATOM 8633 O O . ASP B 1 244 ? -18.359 -32.812 -31.656 1 91.94 244 ASP B O 1
ATOM 8637 N N . TYR B 1 245 ? -17.703 -30.734 -31.609 1 94.81 245 TYR B N 1
ATOM 8638 C CA . TYR B 1 245 ? -16.641 -31.062 -30.656 1 94.81 245 TYR B CA 1
ATOM 8639 C C . TYR B 1 245 ? -17.219 -31.531 -29.328 1 94.81 245 TYR B C 1
ATOM 8641 O O . TYR B 1 245 ? -16.688 -32.438 -28.703 1 94.81 245 TYR B O 1
ATOM 8649 N N . VAL B 1 246 ? -18.219 -30.906 -28.891 1 94.62 246 VAL B N 1
ATOM 8650 C CA . VAL B 1 246 ? -18.828 -31.234 -27.609 1 94.62 246 VAL B CA 1
ATOM 8651 C C . VAL B 1 246 ? -19.375 -32.656 -27.656 1 94.62 246 VAL B C 1
ATOM 8653 O O . VAL B 1 246 ? -19.344 -33.375 -26.641 1 94.62 246 VAL B O 1
ATOM 8656 N N . GLN B 1 247 ? -19.875 -33.062 -28.703 1 93.19 247 GLN B N 1
ATOM 8657 C CA . GLN B 1 247 ? -20.344 -34.438 -28.859 1 93.19 247 GLN B CA 1
ATOM 8658 C C . GLN B 1 247 ? -19.203 -35.438 -28.734 1 93.19 247 GLN B C 1
ATOM 8660 O O . GLN B 1 247 ? -19.344 -36.469 -28.094 1 93.19 247 GLN B O 1
ATOM 8665 N N . LYS B 1 248 ? -18.203 -35.062 -29.406 1 95.25 248 LYS B N 1
ATOM 8666 C CA . LYS B 1 248 ? -17.016 -35.938 -29.312 1 95.25 248 LYS B CA 1
ATOM 8667 C C . LYS B 1 248 ? -16.5 -36 -27.875 1 95.25 248 LYS B C 1
ATOM 8669 O O . LYS B 1 248 ? -16.047 -37.031 -27.422 1 95.25 248 LYS B O 1
ATOM 8674 N N . LEU B 1 249 ? -16.484 -34.844 -27.297 1 96.12 249 LEU B N 1
ATOM 8675 C CA . LEU B 1 249 ? -16.062 -34.781 -25.906 1 96.12 249 LEU B CA 1
ATOM 8676 C C . LEU B 1 249 ? -16.922 -35.688 -25.016 1 96.12 249 LEU B C 1
ATOM 8678 O O . LEU B 1 249 ? -16.391 -36.375 -24.141 1 96.12 249 LEU B O 1
ATOM 8682 N N . SER B 1 250 ? -18.219 -35.656 -25.25 1 94.31 250 SER B N 1
ATOM 8683 C CA . SER B 1 250 ? -19.156 -36.5 -24.516 1 94.31 250 SER B CA 1
ATOM 8684 C C . SER B 1 250 ? -18.797 -37.969 -24.688 1 94.31 250 SER B C 1
ATOM 8686 O O . SER B 1 250 ? -18.766 -38.719 -23.703 1 94.31 250 SER B O 1
ATOM 8688 N N . THR B 1 251 ? -18.484 -38.344 -25.828 1 94.06 251 THR B N 1
ATOM 8689 C CA . THR B 1 251 ? -18.125 -39.719 -26.125 1 94.06 251 THR B CA 1
ATOM 8690 C C . THR B 1 251 ? -16.812 -40.094 -25.422 1 94.06 251 THR B C 1
ATOM 8692 O O . THR B 1 251 ? -16.672 -41.219 -24.922 1 94.06 251 THR B O 1
ATOM 8695 N N . ALA B 1 252 ? -15.922 -39.188 -25.484 1 95.31 252 ALA B N 1
ATOM 8696 C CA . ALA B 1 252 ? -14.633 -39.438 -24.828 1 95.31 252 ALA B CA 1
ATOM 8697 C C . ALA B 1 252 ? -14.805 -39.656 -23.344 1 95.31 252 ALA B C 1
ATOM 8699 O O . ALA B 1 252 ? -14.227 -40.594 -22.781 1 95.31 252 ALA B O 1
ATOM 8700 N N . ILE B 1 253 ? -15.57 -38.875 -22.719 1 94.62 253 ILE B N 1
ATOM 8701 C CA . ILE B 1 253 ? -15.805 -39 -21.281 1 94.62 253 ILE B CA 1
ATOM 8702 C C . ILE B 1 253 ? -16.516 -40.312 -20.984 1 94.62 253 ILE B C 1
ATOM 8704 O O . ILE B 1 253 ? -16.172 -41 -20 1 94.62 253 ILE B O 1
ATOM 8708 N N . LEU B 1 254 ? -17.438 -40.656 -21.797 1 91.25 254 LEU B N 1
ATOM 8709 C CA . LEU B 1 254 ? -18.219 -41.875 -21.609 1 91.25 254 LEU B CA 1
ATOM 8710 C C . LEU B 1 254 ? -17.328 -43.125 -21.719 1 91.25 254 LEU B C 1
ATOM 8712 O O . LEU B 1 254 ? -17.562 -44.125 -21.016 1 91.25 254 LEU B O 1
ATOM 8716 N N . SER B 1 255 ? -16.344 -43 -22.5 1 91.56 255 SER B N 1
ATOM 8717 C CA . SER B 1 255 ? -15.453 -44.125 -22.734 1 91.56 255 SER B CA 1
ATOM 8718 C C . SER B 1 255 ? -14.469 -44.281 -21.578 1 91.56 255 SER B C 1
ATOM 8720 O O . SER B 1 255 ? -13.844 -45.344 -21.453 1 91.56 255 SER B O 1
ATOM 8722 N N . ASN B 1 256 ? -14.305 -43.312 -20.766 1 92.12 256 ASN B N 1
ATOM 8723 C CA . ASN B 1 256 ? -13.375 -43.344 -19.641 1 92.12 256 ASN B CA 1
ATOM 8724 C C . ASN B 1 256 ? -14.07 -43.75 -18.344 1 92.12 256 ASN B C 1
ATOM 8726 O O . ASN B 1 256 ? -14.602 -42.906 -17.625 1 92.12 256 ASN B O 1
ATOM 8730 N N . SER B 1 257 ? -13.984 -44.969 -18.016 1 87.88 257 SER B N 1
ATOM 8731 C CA . SER B 1 257 ? -14.68 -45.5 -16.828 1 87.88 257 SER B CA 1
ATOM 8732 C C . SER B 1 257 ? -14.07 -44.938 -15.547 1 87.88 257 SER B C 1
ATOM 8734 O O . SER B 1 257 ? -14.719 -44.906 -14.5 1 87.88 257 SER B O 1
ATOM 8736 N N . GLY B 1 258 ? -12.914 -44.469 -15.625 1 88.69 258 GLY B N 1
ATOM 8737 C CA . GLY B 1 258 ? -12.242 -43.969 -14.438 1 88.69 258 GLY B CA 1
ATOM 8738 C C . GLY B 1 258 ? -12.234 -42.469 -14.328 1 88.69 258 GLY B C 1
ATOM 8739 O O . GLY B 1 258 ? -11.539 -41.875 -13.484 1 88.69 258 GLY B O 1
ATOM 8740 N N . THR B 1 259 ? -13.039 -41.781 -15.086 1 92.94 259 THR B N 1
ATOM 8741 C CA . THR B 1 259 ? -13.023 -40.344 -15.125 1 92.94 259 THR B CA 1
ATOM 8742 C C . THR B 1 259 ? -13.422 -39.75 -13.781 1 92.94 259 THR B C 1
ATOM 8744 O O . THR B 1 259 ? -14.297 -40.281 -13.094 1 92.94 259 THR B O 1
ATOM 8747 N N . GLN B 1 260 ? -12.75 -38.688 -13.352 1 94.06 260 GLN B N 1
ATOM 8748 C CA . GLN B 1 260 ? -13.039 -38 -12.094 1 94.06 260 GLN B CA 1
ATOM 8749 C C . GLN B 1 260 ? -13.594 -36.594 -12.359 1 94.06 260 GLN B C 1
ATOM 8751 O O . GLN B 1 260 ? -13.664 -35.781 -11.445 1 94.06 260 GLN B O 1
ATOM 8756 N N . LEU B 1 261 ? -14.008 -36.344 -13.555 1 95.69 261 LEU B N 1
ATOM 8757 C CA . LEU B 1 261 ? -14.492 -35.031 -13.938 1 95.69 261 LEU B CA 1
ATOM 8758 C C . LEU B 1 261 ? -15.664 -34.594 -13.062 1 95.69 261 LEU B C 1
ATOM 8760 O O . LEU B 1 261 ? -16.625 -35.344 -12.898 1 95.69 261 LEU B O 1
ATOM 8764 N N . SER B 1 262 ? -15.555 -33.438 -12.43 1 95.75 262 SER B N 1
ATOM 8765 C CA . SER B 1 262 ? -16.609 -32.969 -11.539 1 95.75 262 SER B CA 1
ATOM 8766 C C . SER B 1 262 ? -16.969 -31.516 -11.82 1 95.75 262 SER B C 1
ATOM 8768 O O . SER B 1 262 ? -18.031 -31.047 -11.422 1 95.75 262 SER B O 1
ATOM 8770 N N . LYS B 1 263 ? -16.141 -30.75 -12.438 1 97.06 263 LYS B N 1
ATOM 8771 C CA . LYS B 1 263 ? -16.391 -29.359 -12.789 1 97.06 263 LYS B CA 1
ATOM 8772 C C . LYS B 1 263 ? -16.172 -29.125 -14.281 1 97.06 263 LYS B C 1
ATOM 8774 O O . LYS B 1 263 ? -15.141 -29.531 -14.836 1 97.06 263 LYS B O 1
ATOM 8779 N N . LEU B 1 264 ? -17.094 -28.5 -14.906 1 97.19 264 LEU B N 1
ATOM 8780 C CA . LEU B 1 264 ? -17.016 -28.281 -16.344 1 97.19 264 LEU B CA 1
ATOM 8781 C C . LEU B 1 264 ? -17.453 -26.859 -16.703 1 97.19 264 LEU B C 1
ATOM 8783 O O . LEU B 1 264 ? -18.516 -26.406 -16.281 1 97.19 264 LEU B O 1
ATOM 8787 N N . ASP B 1 265 ? -16.641 -26.141 -17.375 1 98 265 ASP B N 1
ATOM 8788 C CA . ASP B 1 265 ? -16.938 -24.781 -17.844 1 98 265 ASP B CA 1
ATOM 8789 C C . ASP B 1 265 ? -16.844 -24.703 -19.375 1 98 265 ASP B C 1
ATOM 8791 O O . ASP B 1 265 ? -15.758 -24.828 -19.938 1 98 265 ASP B O 1
ATOM 8795 N N . LEU B 1 266 ? -17.875 -24.516 -20.047 1 97.19 266 LEU B N 1
ATOM 8796 C CA . LEU B 1 266 ? -17.938 -24.406 -21.5 1 97.19 266 LEU B CA 1
ATOM 8797 C C . LEU B 1 266 ? -18.422 -23.031 -21.938 1 97.19 266 LEU B C 1
ATOM 8799 O O . LEU B 1 266 ? -18.797 -22.828 -23.094 1 97.19 266 LEU B O 1
ATOM 8803 N N . SER B 1 267 ? -18.328 -22.078 -21.062 1 97.31 267 SER B N 1
ATOM 8804 C CA . SER B 1 267 ? -18.938 -20.766 -21.266 1 97.31 267 SER B CA 1
ATOM 8805 C C . SER B 1 267 ? -18.266 -20.016 -22.422 1 97.31 267 SER B C 1
ATOM 8807 O O . SER B 1 267 ? -17.141 -20.328 -22.797 1 97.31 267 SER B O 1
ATOM 8809 N N . ASN B 1 268 ? -19 -19.141 -23.047 1 96.25 268 ASN B N 1
ATOM 8810 C CA . ASN B 1 268 ? -18.547 -18.234 -24.094 1 96.25 268 ASN B CA 1
ATOM 8811 C C . ASN B 1 268 ? -18.141 -18.984 -25.359 1 96.25 268 ASN B C 1
ATOM 8813 O O . ASN B 1 268 ? -17.125 -18.672 -25.969 1 96.25 268 ASN B O 1
ATOM 8817 N N . ASN B 1 269 ? -18.734 -20.125 -25.609 1 96.44 269 ASN B N 1
ATOM 8818 C CA . ASN B 1 269 ? -18.609 -20.875 -26.875 1 96.44 269 ASN B CA 1
ATOM 8819 C C . ASN B 1 269 ? -19.984 -21.047 -27.531 1 96.44 269 ASN B C 1
ATOM 8821 O O . ASN B 1 269 ? -20.984 -21.25 -26.859 1 96.44 269 ASN B O 1
ATOM 8825 N N . LEU B 1 270 ? -20.062 -21.047 -28.844 1 93.06 270 LEU B N 1
ATOM 8826 C CA . LEU B 1 270 ? -21.312 -21.266 -29.562 1 93.06 270 LEU B CA 1
ATOM 8827 C C . LEU B 1 270 ? -21.594 -22.75 -29.75 1 93.06 270 LEU B C 1
ATOM 8829 O O . LEU B 1 270 ? -21.203 -23.328 -30.766 1 93.06 270 LEU B O 1
ATOM 8833 N N . LEU B 1 271 ? -22.344 -23.375 -28.891 1 92.56 271 LEU B N 1
ATOM 8834 C CA . LEU B 1 271 ? -22.469 -24.828 -28.844 1 92.56 271 LEU B CA 1
ATOM 8835 C C . LEU B 1 271 ? -23.859 -25.266 -29.297 1 92.56 271 LEU B C 1
ATOM 8837 O O . LEU B 1 271 ? -24.031 -26.406 -29.75 1 92.56 271 LEU B O 1
ATOM 8841 N N . ASP B 1 272 ? -24.906 -24.594 -29.141 1 86.44 272 ASP B N 1
ATOM 8842 C CA . ASP B 1 272 ? -26.281 -24.875 -29.516 1 86.44 272 ASP B CA 1
ATOM 8843 C C . ASP B 1 272 ? -26.844 -26.047 -28.734 1 86.44 272 ASP B C 1
ATOM 8845 O O . ASP B 1 272 ? -26.188 -26.578 -27.828 1 86.44 272 ASP B O 1
ATOM 8849 N N . ASP B 1 273 ? -28.094 -26.625 -28.969 1 89.62 273 ASP B N 1
ATOM 8850 C CA . ASP B 1 273 ? -28.844 -27.578 -28.172 1 89.62 273 ASP B CA 1
ATOM 8851 C C . ASP B 1 273 ? -28.328 -29 -28.391 1 89.62 273 ASP B C 1
ATOM 8853 O O . ASP B 1 273 ? -28.188 -29.766 -27.453 1 89.62 273 ASP B O 1
ATOM 8857 N N . ARG B 1 274 ? -28.078 -29.344 -29.562 1 83.19 274 ARG B N 1
ATOM 8858 C CA . ARG B 1 274 ? -27.719 -30.719 -29.906 1 83.19 274 ARG B CA 1
ATOM 8859 C C . ARG B 1 274 ? -26.453 -31.156 -29.172 1 83.19 274 ARG B C 1
ATOM 8861 O O . ARG B 1 274 ? -26.406 -32.25 -28.594 1 83.19 274 ARG B O 1
ATOM 8868 N N . GLY B 1 275 ? -25.5 -30.422 -29.266 1 81.81 275 GLY B N 1
ATOM 8869 C CA . GLY B 1 275 ? -24.234 -30.734 -28.625 1 81.81 275 GLY B CA 1
ATOM 8870 C C . GLY B 1 275 ? -24.344 -30.828 -27.109 1 81.81 275 GLY B C 1
ATOM 8871 O O . GLY B 1 275 ? -23.797 -31.75 -26.5 1 81.81 275 GLY B O 1
ATOM 8872 N N . LEU B 1 276 ? -25.125 -30.109 -26.5 1 89 276 LEU B N 1
ATOM 8873 C CA . LEU B 1 276 ? -25.203 -30.016 -25.047 1 89 276 LEU B CA 1
ATOM 8874 C C . LEU B 1 276 ? -26.078 -31.109 -24.469 1 89 276 LEU B C 1
ATOM 8876 O O . LEU B 1 276 ? -25.859 -31.578 -23.344 1 89 276 LEU B O 1
ATOM 8880 N N . HIS B 1 277 ? -27.016 -31.5 -25.234 1 86 277 HIS B N 1
ATOM 8881 C CA . HIS B 1 277 ? -27.906 -32.594 -24.797 1 86 277 HIS B CA 1
ATOM 8882 C C . HIS B 1 277 ? -27.125 -33.875 -24.562 1 86 277 HIS B C 1
ATOM 8884 O O . HIS B 1 277 ? -27.281 -34.531 -23.531 1 86 277 HIS B O 1
ATOM 8890 N N . HIS B 1 278 ? -26.281 -34.188 -25.469 1 85.5 278 HIS B N 1
ATOM 8891 C CA . HIS B 1 278 ? -25.453 -35.406 -25.359 1 85.5 278 HIS B CA 1
ATOM 8892 C C . HIS B 1 278 ? -24.5 -35.312 -24.172 1 85.5 278 HIS B C 1
ATOM 8894 O O . HIS B 1 278 ? -24.281 -36.312 -23.484 1 85.5 278 HIS B O 1
ATOM 8900 N N . LEU B 1 279 ? -24.031 -34.219 -24.047 1 90.56 279 LEU B N 1
ATOM 8901 C CA . LEU B 1 279 ? -23.031 -34 -23 1 90.56 279 LEU B CA 1
ATOM 8902 C C . LEU B 1 279 ? -23.641 -34.156 -21.625 1 90.56 279 LEU B C 1
ATOM 8904 O O . LEU B 1 279 ? -23.047 -34.844 -20.766 1 90.56 279 LEU B O 1
ATOM 8908 N N . VAL B 1 280 ? -24.781 -33.594 -21.422 1 86.81 280 VAL B N 1
ATOM 8909 C CA . VAL B 1 280 ? -25.375 -33.625 -20.094 1 86.81 280 VAL B CA 1
ATOM 8910 C C . VAL B 1 280 ? -25.844 -35.062 -19.766 1 86.81 280 VAL B C 1
ATOM 8912 O O . VAL B 1 280 ? -25.766 -35.469 -18.609 1 86.81 280 VAL B O 1
ATOM 8915 N N . GLY B 1 281 ? -26.25 -35.75 -20.734 1 86 281 GLY B N 1
ATOM 8916 C CA . GLY B 1 281 ? -26.547 -37.156 -20.531 1 86 281 GLY B CA 1
ATOM 8917 C C . GLY B 1 281 ? -25.359 -37.938 -20 1 86 281 GLY B C 1
ATOM 8918 O O . GLY B 1 281 ? -25.516 -38.75 -19.078 1 86 281 GLY B O 1
ATOM 8919 N N . THR B 1 282 ? -24.312 -37.656 -20.562 1 88.88 282 THR B N 1
ATOM 8920 C CA . THR B 1 282 ? -23.062 -38.312 -20.156 1 88.88 282 THR B CA 1
ATOM 8921 C C . THR B 1 282 ? -22.656 -37.875 -18.75 1 88.88 282 THR B C 1
ATOM 8923 O O . THR B 1 282 ? -22.25 -38.688 -17.922 1 88.88 282 THR B O 1
ATOM 8926 N N . LEU B 1 283 ? -22.844 -36.625 -18.453 1 89.31 283 LEU B N 1
ATOM 8927 C CA . LEU B 1 283 ? -22.438 -36.094 -17.156 1 89.31 283 LEU B CA 1
ATOM 8928 C C . LEU B 1 283 ? -23.281 -36.656 -16.031 1 89.31 283 LEU B C 1
ATOM 8930 O O . LEU B 1 283 ? -22.812 -36.781 -14.898 1 89.31 283 LEU B O 1
ATOM 8934 N N . SER B 1 284 ? -24.516 -36.938 -16.375 1 87.06 284 SER B N 1
ATOM 8935 C CA . SER B 1 284 ? -25.438 -37.469 -15.391 1 87.06 284 SER B CA 1
ATOM 8936 C C . SER B 1 284 ? -25.047 -38.906 -14.969 1 87.06 284 SER B C 1
ATOM 8938 O O . SER B 1 284 ? -25.484 -39.375 -13.922 1 87.06 284 SER B O 1
ATOM 8940 N N . ASN B 1 285 ? -24.172 -39.5 -15.758 1 84.94 285 ASN B N 1
ATOM 8941 C CA . ASN B 1 285 ? -23.781 -40.875 -15.484 1 84.94 285 ASN B CA 1
ATOM 8942 C C . ASN B 1 285 ? -22.391 -40.938 -14.844 1 84.94 285 ASN B C 1
ATOM 8944 O O . ASN B 1 285 ? -21.859 -42.031 -14.633 1 84.94 285 ASN B O 1
ATOM 8948 N N . LEU B 1 286 ? -21.906 -39.844 -14.484 1 88.31 286 LEU B N 1
ATOM 8949 C CA . LEU B 1 286 ? -20.609 -39.812 -13.836 1 88.31 286 LEU B CA 1
ATOM 8950 C C . LEU B 1 286 ? -20.672 -40.406 -12.438 1 88.31 286 LEU B C 1
ATOM 8952 O O . LEU B 1 286 ? -21.625 -40.156 -11.695 1 88.31 286 LEU B O 1
ATOM 8956 N N . SER B 1 287 ? -19.703 -41.188 -12.078 1 84.31 287 SER B N 1
ATOM 8957 C CA . SER B 1 287 ? -19.688 -41.844 -10.789 1 84.31 287 SER B CA 1
ATOM 8958 C C . SER B 1 287 ? -19.516 -40.875 -9.641 1 84.31 287 SER B C 1
ATOM 8960 O O . SER B 1 287 ? -20.172 -40.969 -8.609 1 84.31 287 SER B O 1
ATOM 8962 N N . LYS B 1 288 ? -18.688 -39.844 -9.789 1 87.75 288 LYS B N 1
ATOM 8963 C CA . LYS B 1 288 ? -18.391 -38.875 -8.742 1 87.75 288 LYS B CA 1
ATOM 8964 C C . LYS B 1 288 ? -19.375 -37.688 -8.797 1 87.75 288 LYS B C 1
ATOM 8966 O O . LYS B 1 288 ? -19.438 -36.906 -7.863 1 87.75 288 LYS B O 1
ATOM 8971 N N . GLY B 1 289 ? -20.188 -37.719 -9.852 1 90.69 289 GLY B N 1
ATOM 8972 C CA . GLY B 1 289 ? -21.156 -36.625 -10.008 1 90.69 289 GLY B CA 1
ATOM 8973 C C . GLY B 1 289 ? -20.516 -35.344 -10.516 1 90.69 289 GLY B C 1
ATOM 8974 O O . GLY B 1 289 ? -19.359 -35.344 -10.914 1 90.69 289 GLY B O 1
ATOM 8975 N N . LEU B 1 290 ? -21.328 -34.25 -10.57 1 93.56 290 LEU B N 1
ATOM 8976 C CA . LEU B 1 290 ? -20.938 -32.938 -11.062 1 93.56 290 LEU B CA 1
ATOM 8977 C C . LEU B 1 290 ? -21.094 -31.875 -9.984 1 93.56 290 LEU B C 1
ATOM 8979 O O . LEU B 1 290 ? -22.156 -31.766 -9.375 1 93.56 290 LEU B O 1
ATOM 8983 N N . THR B 1 291 ? -20.078 -31.188 -9.664 1 96.12 291 THR B N 1
ATOM 8984 C CA . THR B 1 291 ? -20.141 -30.172 -8.609 1 96.12 291 THR B CA 1
ATOM 8985 C C . THR B 1 291 ? -20.375 -28.797 -9.195 1 96.12 291 THR B C 1
ATOM 8987 O O . THR B 1 291 ? -20.969 -27.922 -8.547 1 96.12 291 THR B O 1
ATOM 8990 N N . SER B 1 292 ? -19.875 -28.531 -10.406 1 97.44 292 SER B N 1
ATOM 8991 C CA . SER B 1 292 ? -20.016 -27.219 -11.031 1 97.44 292 SER B CA 1
ATOM 8992 C C . SER B 1 292 ? -20.25 -27.344 -12.539 1 97.44 292 SER B C 1
ATOM 8994 O O . SER B 1 292 ? -19.594 -28.141 -13.203 1 97.44 292 SER B O 1
ATOM 8996 N N . LEU B 1 293 ? -21.188 -26.641 -13.016 1 96.69 293 LEU B N 1
ATOM 8997 C CA . LEU B 1 293 ? -21.516 -26.609 -14.438 1 96.69 293 LEU B CA 1
ATOM 8998 C C . LEU B 1 293 ? -21.766 -25.188 -14.914 1 96.69 293 LEU B C 1
ATOM 9000 O O . LEU B 1 293 ? -22.672 -24.516 -14.414 1 96.69 293 LEU B O 1
ATOM 9004 N N . ASN B 1 294 ? -20.969 -24.672 -15.82 1 97.69 294 ASN B N 1
ATOM 9005 C CA . ASN B 1 294 ? -21.141 -23.328 -16.375 1 97.69 294 ASN B CA 1
ATOM 9006 C C . ASN B 1 294 ? -21.422 -23.375 -17.875 1 97.69 294 ASN B C 1
ATOM 9008 O O . ASN B 1 294 ? -20.547 -23.734 -18.672 1 97.69 294 ASN B O 1
ATOM 9012 N N . LEU B 1 295 ? -22.547 -23.047 -18.25 1 95.88 295 LEU B N 1
ATOM 9013 C CA . LEU B 1 295 ? -22.969 -23.031 -19.656 1 95.88 295 LEU B CA 1
ATOM 9014 C C . LEU B 1 295 ? -23.375 -21.625 -20.094 1 95.88 295 LEU B C 1
ATOM 9016 O O . LEU B 1 295 ? -24.266 -21.453 -20.938 1 95.88 295 LEU B O 1
ATOM 9020 N N . SER B 1 296 ? -22.781 -20.641 -19.5 1 96.38 296 SER B N 1
ATOM 9021 C CA . SER B 1 296 ? -23.141 -19.266 -19.812 1 96.38 296 SER B CA 1
ATOM 9022 C C . SER B 1 296 ? -22.688 -18.891 -21.219 1 96.38 296 SER B C 1
ATOM 9024 O O . SER B 1 296 ? -21.641 -19.344 -21.688 1 96.38 296 SER B O 1
ATOM 9026 N N . LYS B 1 297 ? -23.531 -18.141 -21.953 1 94.69 297 LYS B N 1
ATOM 9027 C CA . LYS B 1 297 ? -23.25 -17.609 -23.281 1 94.69 297 LYS B CA 1
ATOM 9028 C C . LYS B 1 297 ? -22.875 -18.734 -24.25 1 94.69 297 LYS B C 1
ATOM 9030 O O . LYS B 1 297 ? -21.844 -18.656 -24.906 1 94.69 297 LYS B O 1
ATOM 9035 N N . THR B 1 298 ? -23.609 -19.781 -24.203 1 94.44 298 THR B N 1
ATOM 9036 C CA . THR B 1 298 ? -23.344 -20.906 -25.094 1 94.44 298 THR B CA 1
ATOM 9037 C C . THR B 1 298 ? -24.375 -20.938 -26.234 1 94.44 298 THR B C 1
ATOM 9039 O O . THR B 1 298 ? -24.328 -21.844 -27.078 1 94.44 298 THR B O 1
ATOM 9042 N N . ASN B 1 299 ? -25.297 -20.062 -26.328 1 90.5 299 ASN B N 1
ATOM 9043 C CA . ASN B 1 299 ? -26.344 -19.984 -27.328 1 90.5 299 ASN B CA 1
ATOM 9044 C C . ASN B 1 299 ? -27.328 -21.156 -27.234 1 90.5 299 ASN B C 1
ATOM 9046 O O . ASN B 1 299 ? -27.891 -21.562 -28.25 1 90.5 299 ASN B O 1
ATOM 9050 N N . ILE B 1 300 ? -27.438 -21.672 -26.047 1 90.94 300 ILE B N 1
ATOM 9051 C CA . ILE B 1 300 ? -28.422 -22.719 -25.812 1 90.94 300 ILE B CA 1
ATOM 9052 C C . ILE B 1 300 ? -29.812 -22.125 -25.797 1 90.94 300 ILE B C 1
ATOM 9054 O O . ILE B 1 300 ? -30.016 -21.016 -25.297 1 90.94 300 ILE B O 1
ATOM 9058 N N . SER B 1 301 ? -30.766 -22.828 -26.391 1 88.38 301 SER B N 1
ATOM 9059 C CA . SER B 1 301 ? -32.125 -22.344 -26.438 1 88.38 301 SER B CA 1
ATOM 9060 C C . SER B 1 301 ? -32.906 -22.688 -25.172 1 88.38 301 SER B C 1
ATOM 9062 O O . SER B 1 301 ? -32.375 -23.438 -24.328 1 88.38 301 SER B O 1
ATOM 9064 N N . THR B 1 302 ? -34.094 -22.25 -25.062 1 88.38 302 THR B N 1
ATOM 9065 C CA . THR B 1 302 ? -34.969 -22.547 -23.922 1 88.38 302 THR B CA 1
ATOM 9066 C C . THR B 1 302 ? -35.281 -24.047 -23.891 1 88.38 302 THR B C 1
ATOM 9068 O O . THR B 1 302 ? -35.312 -24.656 -22.828 1 88.38 302 THR B O 1
ATOM 9071 N N . LYS B 1 303 ? -35.531 -24.5 -25.047 1 86.5 303 LYS B N 1
ATOM 9072 C CA . LYS B 1 303 ? -35.812 -25.938 -25.141 1 86.5 303 LYS B CA 1
ATOM 9073 C C . LYS B 1 303 ? -34.625 -26.766 -24.672 1 86.5 303 LYS B C 1
ATOM 9075 O O . LYS B 1 303 ? -34.812 -27.797 -24.031 1 86.5 303 LYS B O 1
ATOM 9080 N N . GLY B 1 304 ? -33.562 -26.297 -25.047 1 88.81 304 GLY B N 1
ATOM 9081 C CA . GLY B 1 304 ? -32.312 -26.969 -24.641 1 88.81 304 GLY B CA 1
ATOM 9082 C C . GLY B 1 304 ? -32.125 -26.969 -23.141 1 88.81 304 GLY B C 1
ATOM 9083 O O . GLY B 1 304 ? -31.781 -28 -22.547 1 88.81 304 GLY B O 1
ATOM 9084 N N . ILE B 1 305 ? -32.344 -25.875 -22.516 1 90.25 305 ILE B N 1
ATOM 9085 C CA . ILE B 1 305 ? -32.188 -25.734 -21.078 1 90.25 305 ILE B CA 1
ATOM 9086 C C . ILE B 1 305 ? -33.156 -26.656 -20.359 1 90.25 305 ILE B C 1
ATOM 9088 O O . ILE B 1 305 ? -32.812 -27.297 -19.375 1 90.25 305 ILE B O 1
ATOM 9092 N N . ASN B 1 306 ? -34.312 -26.656 -20.812 1 89 306 ASN B N 1
ATOM 9093 C CA . ASN B 1 306 ? -35.344 -27.516 -20.219 1 89 306 ASN B CA 1
ATOM 9094 C C . ASN B 1 306 ? -34.969 -29 -20.344 1 89 306 ASN B C 1
ATOM 9096 O O . ASN B 1 306 ? -35.219 -29.766 -19.406 1 89 306 ASN B O 1
ATOM 9100 N N . LYS B 1 307 ? -34.5 -29.266 -21.438 1 88.31 307 LYS B N 1
ATOM 9101 C CA . LYS B 1 307 ? -34.094 -30.656 -21.641 1 88.31 307 LYS B CA 1
ATOM 9102 C C . LYS B 1 307 ? -32.938 -31.016 -20.703 1 88.31 307 LYS B C 1
ATOM 9104 O O . LYS B 1 307 ? -32.906 -32.125 -20.141 1 88.31 307 LYS B O 1
ATOM 9109 N N . ILE B 1 308 ? -32.062 -30.188 -20.641 1 89.81 308 ILE B N 1
ATOM 9110 C CA . ILE B 1 308 ? -30.922 -30.391 -19.734 1 89.81 308 ILE B CA 1
ATOM 9111 C C . ILE B 1 308 ? -31.438 -30.562 -18.297 1 89.81 308 ILE B C 1
ATOM 9113 O O . ILE B 1 308 ? -30.984 -31.453 -17.578 1 89.81 308 ILE B O 1
ATOM 9117 N N . ALA B 1 309 ? -32.312 -29.734 -17.938 1 90.75 309 ALA B N 1
ATOM 9118 C CA . ALA B 1 309 ? -32.906 -29.797 -16.594 1 90.75 309 ALA B CA 1
ATOM 9119 C C . ALA B 1 309 ? -33.625 -31.125 -16.375 1 90.75 309 ALA B C 1
ATOM 9121 O O . ALA B 1 309 ? -33.594 -31.688 -15.281 1 90.75 309 ALA B O 1
ATOM 9122 N N . GLU B 1 310 ? -34.219 -31.547 -17.391 1 91.25 310 GLU B N 1
ATOM 9123 C CA . GLU B 1 310 ? -34.906 -32.844 -17.312 1 91.25 310 GLU B CA 1
ATOM 9124 C C . GLU B 1 310 ? -33.938 -33.969 -17.016 1 91.25 310 GLU B C 1
ATOM 9126 O O . GLU B 1 310 ? -34.188 -34.812 -16.156 1 91.25 310 GLU B O 1
ATOM 9131 N N . ILE B 1 311 ? -32.969 -33.938 -17.75 1 90 311 ILE B N 1
ATOM 9132 C CA . ILE B 1 311 ? -31.953 -34.969 -17.578 1 90 311 ILE B CA 1
ATOM 9133 C C . ILE B 1 311 ? -31.344 -34.875 -16.188 1 90 311 ILE B C 1
ATOM 9135 O O . ILE B 1 311 ? -31.172 -35.906 -15.523 1 90 311 ILE B O 1
ATOM 9139 N N . MET B 1 312 ? -31.094 -33.719 -15.727 1 90.31 312 MET B N 1
ATOM 9140 C CA . MET B 1 312 ? -30.5 -33.5 -14.406 1 90.31 312 MET B CA 1
ATOM 9141 C C . MET B 1 312 ? -31.453 -33.969 -13.305 1 90.31 312 MET B C 1
ATOM 9143 O O . MET B 1 312 ? -31.016 -34.531 -12.297 1 90.31 312 MET B O 1
ATOM 9147 N N . SER B 1 313 ? -32.688 -33.781 -13.523 1 89.94 313 SER B N 1
ATOM 9148 C CA . SER B 1 313 ? -33.688 -34.156 -12.539 1 89.94 313 SER B CA 1
ATOM 9149 C C . SER B 1 313 ? -33.781 -35.688 -12.383 1 89.94 313 SER B C 1
ATOM 9151 O O . SER B 1 313 ? -34.156 -36.188 -11.328 1 89.94 313 SER B O 1
ATOM 9153 N N . GLN B 1 314 ? -33.438 -36.344 -13.398 1 88.25 314 GLN B N 1
ATOM 9154 C CA . GLN B 1 314 ? -33.531 -37.781 -13.406 1 88.25 314 GLN B CA 1
ATOM 9155 C C . GLN B 1 314 ? -32.281 -38.406 -12.758 1 88.25 314 GLN B C 1
ATOM 9157 O O . GLN B 1 314 ? -32.281 -39.594 -12.422 1 88.25 314 GLN B O 1
ATOM 9162 N N . SER B 1 315 ? -31.312 -37.656 -12.562 1 89.19 315 SER B N 1
ATOM 9163 C CA . SER B 1 315 ? -30.078 -38.156 -11.984 1 89.19 315 SER B CA 1
ATOM 9164 C C . SER B 1 315 ? -29.969 -37.812 -10.508 1 89.19 315 SER B C 1
ATOM 9166 O O . SER B 1 315 ? -29.797 -36.625 -10.156 1 89.19 315 SER B O 1
ATOM 9168 N N . SER B 1 316 ? -30 -38.812 -9.648 1 88.81 316 SER B N 1
ATOM 9169 C CA . SER B 1 316 ? -29.875 -38.594 -8.211 1 88.81 316 SER B CA 1
ATOM 9170 C C . SER B 1 316 ? -28.469 -38.125 -7.84 1 88.81 316 SER B C 1
ATOM 9172 O O . SER B 1 316 ? -28.297 -37.375 -6.863 1 88.81 316 SER B O 1
ATOM 9174 N N . THR B 1 317 ? -27.609 -38.469 -8.695 1 90.75 317 THR B N 1
ATOM 9175 C CA . THR B 1 317 ? -26.219 -38.125 -8.43 1 90.75 317 THR B CA 1
ATOM 9176 C C . THR B 1 317 ? -26 -36.625 -8.648 1 90.75 317 THR B C 1
ATOM 9178 O O . THR B 1 317 ? -25.375 -35.938 -7.824 1 90.75 317 THR B O 1
ATOM 9181 N N . ILE B 1 318 ? -26.562 -36.094 -9.664 1 91.75 318 ILE B N 1
ATOM 9182 C CA . ILE B 1 318 ? -26.406 -34.688 -9.984 1 91.75 318 ILE B CA 1
ATOM 9183 C C . ILE B 1 318 ? -27.094 -33.844 -8.922 1 91.75 318 ILE B C 1
ATOM 9185 O O . ILE B 1 318 ? -26.562 -32.812 -8.492 1 91.75 318 ILE B O 1
ATOM 9189 N N . SER B 1 319 ? -28.266 -34.25 -8.516 1 90.81 319 SER B N 1
ATOM 9190 C CA . SER B 1 319 ? -29.031 -33.469 -7.535 1 90.81 319 SER B CA 1
ATOM 9191 C C . SER B 1 319 ? -28.281 -33.375 -6.207 1 90.81 319 SER B C 1
ATOM 9193 O O . SER B 1 319 ? -28.344 -32.344 -5.531 1 90.81 319 SER B O 1
ATOM 9195 N N . SER B 1 320 ? -27.531 -34.406 -5.906 1 92.5 320 SER B N 1
ATOM 9196 C CA . SER B 1 320 ? -26.891 -34.438 -4.605 1 92.5 320 SER B CA 1
ATOM 9197 C C . SER B 1 320 ? -25.5 -33.781 -4.656 1 92.5 320 SER B C 1
ATOM 9199 O O . SER B 1 320 ? -24.953 -33.406 -3.623 1 92.5 320 SER B O 1
ATOM 9201 N N . THR B 1 321 ? -24.984 -33.625 -5.887 1 94.56 321 THR B N 1
ATOM 9202 C CA . THR B 1 321 ? -23.578 -33.219 -5.922 1 94.56 321 THR B CA 1
ATOM 9203 C C . THR B 1 321 ? -23.438 -31.828 -6.559 1 94.56 321 THR B C 1
ATOM 9205 O O . THR B 1 321 ? -22.453 -31.125 -6.301 1 94.56 321 THR B O 1
ATOM 9208 N N . LEU B 1 322 ? -24.328 -31.391 -7.402 1 96 322 LEU B N 1
ATOM 9209 C CA . LEU B 1 322 ? -24.203 -30.125 -8.141 1 96 322 LEU B CA 1
ATOM 9210 C C . LEU B 1 322 ? -24.344 -28.938 -7.203 1 96 322 LEU B C 1
ATOM 9212 O O . LEU B 1 322 ? -25.406 -28.75 -6.586 1 96 322 LEU B O 1
ATOM 9216 N N . GLN B 1 323 ? -23.359 -28.141 -7.113 1 97.62 323 GLN B N 1
ATOM 9217 C CA . GLN B 1 323 ? -23.328 -27.016 -6.188 1 97.62 323 GLN B CA 1
ATOM 9218 C C . GLN B 1 323 ? -23.438 -25.688 -6.938 1 97.62 323 GLN B C 1
ATOM 9220 O O . GLN B 1 323 ? -24.094 -24.75 -6.461 1 97.62 323 GLN B O 1
ATOM 9225 N N . THR B 1 324 ? -22.781 -25.578 -8.062 1 98.19 324 THR B N 1
ATOM 9226 C CA . THR B 1 324 ? -22.766 -24.359 -8.844 1 98.19 324 THR B CA 1
ATOM 9227 C C . THR B 1 324 ? -23.406 -24.578 -10.211 1 98.19 324 THR B C 1
ATOM 9229 O O . THR B 1 324 ? -22.969 -25.438 -10.977 1 98.19 324 THR B O 1
ATOM 9232 N N . LEU B 1 325 ? -24.422 -23.844 -10.492 1 97.31 325 LEU B N 1
ATOM 9233 C CA . LEU B 1 325 ? -25.094 -23.906 -11.781 1 97.31 325 LEU B CA 1
ATOM 9234 C C . LEU B 1 325 ? -25.203 -22.516 -12.406 1 97.31 325 LEU B C 1
ATOM 9236 O O . LEU B 1 325 ? -25.859 -21.641 -11.844 1 97.31 325 LEU B O 1
ATOM 9240 N N . ILE B 1 326 ? -24.609 -22.281 -13.555 1 97.5 326 ILE B N 1
ATOM 9241 C CA . ILE B 1 326 ? -24.609 -20.984 -14.227 1 97.5 326 ILE B CA 1
ATOM 9242 C C . ILE B 1 326 ? -25.188 -21.125 -15.633 1 97.5 326 ILE B C 1
ATOM 9244 O O . ILE B 1 326 ? -24.594 -21.812 -16.484 1 97.5 326 ILE B O 1
ATOM 9248 N N . LEU B 1 327 ? -26.266 -20.562 -15.867 1 95.12 327 LEU B N 1
ATOM 9249 C CA . LEU B 1 327 ? -26.938 -20.609 -17.156 1 95.12 327 LEU B CA 1
ATOM 9250 C C . LEU B 1 327 ? -27.109 -19.203 -17.734 1 95.12 327 LEU B C 1
ATOM 9252 O O . LEU B 1 327 ? -27.938 -18.984 -18.609 1 95.12 327 LEU B O 1
ATOM 9256 N N . ALA B 1 328 ? -26.312 -18.281 -17.344 1 95.38 328 ALA B N 1
ATOM 9257 C CA . ALA B 1 328 ? -26.453 -16.844 -17.578 1 95.38 328 ALA B CA 1
ATOM 9258 C C . ALA B 1 328 ? -26.234 -16.5 -19.047 1 95.38 328 ALA B C 1
ATOM 9260 O O . ALA B 1 328 ? -25.516 -17.203 -19.75 1 95.38 328 ALA B O 1
ATOM 9261 N N . ASP B 1 329 ? -26.938 -15.43 -19.547 1 94.06 329 ASP B N 1
ATOM 9262 C CA . ASP B 1 329 ? -26.734 -14.734 -20.812 1 94.06 329 ASP B CA 1
ATOM 9263 C C . ASP B 1 329 ? -27.062 -15.641 -22 1 94.06 329 ASP B C 1
ATOM 9265 O O . ASP B 1 329 ? -26.359 -15.617 -23.016 1 94.06 329 ASP B O 1
ATOM 9269 N N . ASN B 1 330 ? -27.875 -16.562 -21.734 1 90.75 330 ASN B N 1
ATOM 9270 C CA . ASN B 1 330 ? -28.453 -17.344 -22.828 1 90.75 330 ASN B CA 1
ATOM 9271 C C . ASN B 1 330 ? -29.844 -16.812 -23.219 1 90.75 330 ASN B C 1
ATOM 9273 O O . ASN B 1 330 ? -30.594 -16.375 -22.359 1 90.75 330 ASN B O 1
ATOM 9277 N N . SER B 1 331 ? -30.094 -16.547 -24.516 1 78.94 331 SER B N 1
ATOM 9278 C CA . SER B 1 331 ? -31.375 -16 -24.969 1 78.94 331 SER B CA 1
ATOM 9279 C C . SER B 1 331 ? -32.5 -17.016 -24.797 1 78.94 331 SER B C 1
ATOM 9281 O O . SER B 1 331 ? -32.656 -17.922 -25.625 1 78.94 331 SER B O 1
ATOM 9283 N N . ILE B 1 332 ? -33.188 -16.953 -23.719 1 71.25 332 ILE B N 1
ATOM 9284 C CA . ILE B 1 332 ? -34.25 -17.891 -23.406 1 71.25 332 ILE B CA 1
ATOM 9285 C C . ILE B 1 332 ? -35.594 -17.25 -23.703 1 71.25 332 ILE B C 1
ATOM 9287 O O . ILE B 1 332 ? -35.781 -16.047 -23.516 1 71.25 332 ILE B O 1
ATOM 9291 N N . LYS B 1 333 ? -36.438 -17.812 -24.547 1 69.06 333 LYS B N 1
ATOM 9292 C CA . LYS B 1 333 ? -37.781 -17.328 -24.828 1 69.06 333 LYS B CA 1
ATOM 9293 C C . LYS B 1 333 ? -38.719 -17.625 -23.656 1 69.06 333 LYS B C 1
ATOM 9295 O O . LYS B 1 333 ? -38.5 -18.594 -22.922 1 69.06 333 LYS B O 1
ATOM 9300 N N . PRO B 1 334 ? -39.625 -16.656 -23.375 1 64.94 334 PRO B N 1
ATOM 9301 C CA . PRO B 1 334 ? -40.531 -16.797 -22.234 1 64.94 334 PRO B CA 1
ATOM 9302 C C . PRO B 1 334 ? -41.25 -18.156 -22.219 1 64.94 334 PRO B C 1
ATOM 9304 O O . PRO B 1 334 ? -42 -18.453 -21.281 1 64.94 334 PRO B O 1
ATOM 9307 N N . ASP B 1 335 ? -40.906 -19.047 -23.094 1 67.56 335 ASP B N 1
ATOM 9308 C CA . ASP B 1 335 ? -41.594 -20.328 -23.094 1 67.56 335 ASP B CA 1
ATOM 9309 C C . ASP B 1 335 ? -41.438 -21.031 -21.734 1 67.56 335 ASP B C 1
ATOM 9311 O O . ASP B 1 335 ? -40.594 -20.641 -20.922 1 67.56 335 ASP B O 1
ATOM 9315 N N . ASP B 1 336 ? -42.281 -22.125 -21.375 1 71.12 336 ASP B N 1
ATOM 9316 C CA . ASP B 1 336 ? -42.406 -22.781 -20.078 1 71.12 336 ASP B CA 1
ATOM 9317 C C . ASP B 1 336 ? -41.125 -23.547 -19.703 1 71.12 336 ASP B C 1
ATOM 9319 O O . ASP B 1 336 ? -40.719 -24.453 -20.422 1 71.12 336 ASP B O 1
ATOM 9323 N N . LEU B 1 337 ? -40.219 -23.016 -18.797 1 87.31 337 LEU B N 1
ATOM 9324 C CA . LEU B 1 337 ? -39.094 -23.656 -18.156 1 87.31 337 LEU B CA 1
ATOM 9325 C C . LEU B 1 337 ? -39.531 -24.641 -17.078 1 87.31 337 LEU B C 1
ATOM 9327 O O . LEU B 1 337 ? -39 -24.656 -15.977 1 87.31 337 LEU B O 1
ATOM 9331 N N . THR B 1 338 ? -40.375 -25.484 -17.422 1 89 338 THR B N 1
ATOM 9332 C CA . THR B 1 338 ? -41.062 -26.375 -16.484 1 89 338 THR B CA 1
ATOM 9333 C C . THR B 1 338 ? -40.062 -27.344 -15.852 1 89 338 THR B C 1
ATOM 9335 O O . THR B 1 338 ? -40.062 -27.562 -14.641 1 89 338 THR B O 1
ATOM 9338 N N . PHE B 1 339 ? -39.25 -27.891 -16.594 1 91.12 339 PHE B N 1
ATOM 9339 C CA . PHE B 1 339 ? -38.344 -28.891 -16.078 1 91.12 339 PHE B CA 1
ATOM 9340 C C . PHE B 1 339 ? -37.25 -28.25 -15.234 1 91.12 339 PHE B C 1
ATOM 9342 O O . PHE B 1 339 ? -36.75 -28.859 -14.273 1 91.12 339 PHE B O 1
ATOM 9349 N N . LEU B 1 340 ? -36.844 -27.078 -15.609 1 92.44 340 LEU B N 1
ATOM 9350 C CA . LEU B 1 340 ? -35.875 -26.375 -14.766 1 92.44 340 LEU B CA 1
ATOM 9351 C C . LEU B 1 340 ? -36.469 -26.125 -13.375 1 92.44 340 LEU B C 1
ATOM 9353 O O . LEU B 1 340 ? -35.781 -26.359 -12.367 1 92.44 340 LEU B O 1
ATOM 9357 N N . TYR B 1 341 ? -37.719 -25.719 -13.352 1 93.56 341 TYR B N 1
ATOM 9358 C CA . TYR B 1 341 ? -38.375 -25.484 -12.078 1 93.56 341 TYR B CA 1
ATOM 9359 C C . TYR B 1 341 ? -38.531 -26.781 -11.289 1 93.56 341 TYR B C 1
ATOM 9361 O O . TYR B 1 341 ? -38.375 -26.797 -10.07 1 93.56 341 TYR B O 1
ATOM 9369 N N . THR B 1 342 ? -38.781 -27.766 -12.023 1 93.56 342 THR B N 1
ATOM 9370 C CA . THR B 1 342 ? -38.906 -29.078 -11.375 1 93.56 342 THR B CA 1
ATOM 9371 C C . THR B 1 342 ? -37.594 -29.5 -10.742 1 93.56 342 THR B C 1
ATOM 9373 O O . THR B 1 342 ? -37.562 -30 -9.609 1 93.56 342 THR B O 1
ATOM 9376 N N . PHE B 1 343 ? -36.594 -29.344 -11.43 1 94.06 343 PHE B N 1
ATOM 9377 C CA . PHE B 1 343 ? -35.281 -29.688 -10.914 1 94.06 343 PHE B CA 1
ATOM 9378 C C . PHE B 1 343 ? -34.938 -28.891 -9.664 1 94.06 343 PHE B C 1
ATOM 9380 O O . PHE B 1 343 ? -34.469 -29.438 -8.664 1 94.06 343 PHE B O 1
ATOM 9387 N N . LEU B 1 344 ? -35.219 -27.609 -9.703 1 96.38 344 LEU B N 1
ATOM 9388 C CA . LEU B 1 344 ? -34.906 -26.703 -8.602 1 96.38 344 LEU B CA 1
ATOM 9389 C C . LEU B 1 344 ? -35.844 -26.938 -7.418 1 96.38 344 LEU B C 1
ATOM 9391 O O . LEU B 1 344 ? -35.531 -26.531 -6.289 1 96.38 344 LEU B O 1
ATOM 9395 N N . ALA B 1 345 ? -36.969 -27.531 -7.664 1 96 345 ALA B N 1
ATOM 9396 C CA . ALA B 1 345 ? -37.969 -27.766 -6.621 1 96 345 ALA B CA 1
ATOM 9397 C C . ALA B 1 345 ? -37.656 -29.016 -5.816 1 96 345 ALA B C 1
ATOM 9399 O O . ALA B 1 345 ? -38.125 -29.188 -4.695 1 96 345 ALA B O 1
ATOM 9400 N N . ARG B 1 346 ? -36.875 -29.781 -6.355 1 94.81 346 ARG B N 1
ATOM 9401 C CA . ARG B 1 346 ? -36.438 -30.969 -5.648 1 94.81 346 ARG B CA 1
ATOM 9402 C C . ARG B 1 346 ? -35.219 -30.672 -4.777 1 94.81 346 ARG B C 1
ATOM 9404 O O . ARG B 1 346 ? -34.438 -29.766 -5.07 1 94.81 346 ARG B O 1
ATOM 9411 N N . PRO B 1 347 ? -35.219 -31.516 -3.709 1 93.31 347 PRO B N 1
ATOM 9412 C CA . PRO B 1 347 ? -34.062 -31.281 -2.863 1 93.31 347 PRO B CA 1
ATOM 9413 C C . PRO B 1 347 ? -32.75 -31.406 -3.629 1 93.31 347 PRO B C 1
ATOM 9415 O O . PRO B 1 347 ? -32.531 -32.375 -4.352 1 93.31 347 PRO B O 1
ATOM 9418 N N . ASN B 1 348 ? -31.969 -30.406 -3.562 1 94.12 348 ASN B N 1
ATOM 9419 C CA . ASN B 1 348 ? -30.688 -30.391 -4.266 1 94.12 348 ASN B CA 1
ATOM 9420 C C . ASN B 1 348 ? -29.594 -29.719 -3.43 1 94.12 348 ASN B C 1
ATOM 9422 O O . ASN B 1 348 ? -29.844 -29.328 -2.285 1 94.12 348 ASN B O 1
ATOM 9426 N N . SER B 1 349 ? -28.359 -29.641 -3.998 1 95.25 349 SER B N 1
ATOM 9427 C CA . SER B 1 349 ? -27.219 -29.125 -3.252 1 95.25 349 SER B CA 1
ATOM 9428 C C . SER B 1 349 ? -26.719 -27.812 -3.854 1 95.25 349 SER B C 1
ATOM 9430 O O . SER B 1 349 ? -25.578 -27.406 -3.611 1 95.25 349 SER B O 1
ATOM 9432 N N . ILE B 1 350 ? -27.531 -27.062 -4.566 1 97.25 350 ILE B N 1
ATOM 9433 C CA . ILE B 1 350 ? -27.109 -25.844 -5.262 1 97.25 350 ILE B CA 1
ATOM 9434 C C . ILE B 1 350 ? -26.844 -24.734 -4.25 1 97.25 350 ILE B C 1
ATOM 9436 O O . ILE B 1 350 ? -27.734 -24.359 -3.479 1 97.25 350 ILE B O 1
ATOM 9440 N N . ASN B 1 351 ? -25.656 -24.312 -4.23 1 97.56 351 ASN B N 1
ATOM 9441 C CA . ASN B 1 351 ? -25.266 -23.188 -3.381 1 97.56 351 ASN B CA 1
ATOM 9442 C C . ASN B 1 351 ? -25.141 -21.891 -4.184 1 97.56 351 ASN B C 1
ATOM 9444 O O . ASN B 1 351 ? -25.219 -20.797 -3.623 1 97.56 351 ASN B O 1
ATOM 9448 N N . TYR B 1 352 ? -24.781 -21.969 -5.395 1 98.44 352 TYR B N 1
ATOM 9449 C CA . TYR B 1 352 ? -24.578 -20.844 -6.293 1 98.44 352 TYR B CA 1
ATOM 9450 C C . TYR B 1 352 ? -25.422 -20.984 -7.551 1 98.44 352 TYR B C 1
ATOM 9452 O O . TYR B 1 352 ? -25.188 -21.891 -8.359 1 98.44 352 TYR B O 1
ATOM 9460 N N . LEU B 1 353 ? -26.375 -20.141 -7.719 1 98.31 353 LEU B N 1
ATOM 9461 C CA . LEU B 1 353 ? -27.266 -20.188 -8.875 1 98.31 353 LEU B CA 1
ATOM 9462 C C . LEU B 1 353 ? -27.234 -18.859 -9.633 1 98.31 353 LEU B C 1
ATOM 9464 O O . LEU B 1 353 ? -27.531 -17.812 -9.062 1 98.31 353 LEU B O 1
ATOM 9468 N N . ASP B 1 354 ? -26.875 -18.875 -10.906 1 98.06 354 ASP B N 1
ATOM 9469 C CA . ASP B 1 354 ? -26.812 -17.672 -11.742 1 98.06 354 ASP B CA 1
ATOM 9470 C C . ASP B 1 354 ? -27.672 -17.828 -12.984 1 98.06 354 ASP B C 1
ATOM 9472 O O . ASP B 1 354 ? -27.328 -18.578 -13.898 1 98.06 354 ASP B O 1
ATOM 9476 N N . LEU B 1 355 ? -28.719 -17.141 -12.992 1 95.69 355 LEU B N 1
ATOM 9477 C CA . LEU B 1 355 ? -29.625 -17.156 -14.125 1 95.69 355 LEU B CA 1
ATOM 9478 C C . LEU B 1 355 ? -29.703 -15.773 -14.766 1 95.69 355 LEU B C 1
ATOM 9480 O O . LEU B 1 355 ? -30.75 -15.383 -15.289 1 95.69 355 LEU B O 1
ATOM 9484 N N . SER B 1 356 ? -28.656 -15.008 -14.766 1 95.88 356 SER B N 1
ATOM 9485 C CA . SER B 1 356 ? -28.609 -13.633 -15.242 1 95.88 356 SER B CA 1
ATOM 9486 C C . SER B 1 356 ? -28.984 -13.547 -16.719 1 95.88 356 SER B C 1
ATOM 9488 O O . SER B 1 356 ? -28.547 -14.367 -17.531 1 95.88 356 SER B O 1
ATOM 9490 N N . ASN B 1 357 ? -29.828 -12.57 -17.016 1 92.5 357 ASN B N 1
ATOM 9491 C CA . ASN B 1 357 ? -30.234 -12.234 -18.375 1 92.5 357 ASN B CA 1
ATOM 9492 C C . ASN B 1 357 ? -30.906 -13.422 -19.062 1 92.5 357 ASN B C 1
ATOM 9494 O O . ASN B 1 357 ? -30.609 -13.703 -20.234 1 92.5 357 ASN B O 1
ATOM 9498 N N . THR B 1 358 ? -31.531 -14.18 -18.281 1 90.06 358 THR B N 1
ATOM 9499 C CA . THR B 1 358 ? -32.375 -15.219 -18.844 1 90.06 358 THR B CA 1
ATOM 9500 C C . THR B 1 358 ? -33.844 -14.781 -18.859 1 90.06 358 THR B C 1
ATOM 9502 O O . THR B 1 358 ? -34.188 -13.766 -18.25 1 90.06 358 THR B O 1
ATOM 9505 N N . ASP B 1 359 ? -34.781 -15.5 -19.516 1 84.25 359 ASP B N 1
ATOM 9506 C CA . ASP B 1 359 ? -36.188 -15.125 -19.594 1 84.25 359 ASP B CA 1
ATOM 9507 C C . ASP B 1 359 ? -37 -15.836 -18.5 1 84.25 359 ASP B C 1
ATOM 9509 O O . ASP B 1 359 ? -38.219 -15.969 -18.625 1 84.25 359 ASP B O 1
ATOM 9513 N N . CYS B 1 360 ? -36.25 -16.234 -17.547 1 87.19 360 CYS B N 1
ATOM 9514 C CA . CYS B 1 360 ? -36.938 -16.797 -16.391 1 87.19 360 CYS B CA 1
ATOM 9515 C C . CYS B 1 360 ? -37.719 -15.727 -15.648 1 87.19 360 CYS B C 1
ATOM 9517 O O . CYS B 1 360 ? -37.438 -14.539 -15.773 1 87.19 360 CYS B O 1
ATOM 9519 N N . SER B 1 361 ? -38.875 -16.172 -15.039 1 90.5 361 SER B N 1
ATOM 9520 C CA . SER B 1 361 ? -39.656 -15.258 -14.211 1 90.5 361 SER B CA 1
ATOM 9521 C C . SER B 1 361 ? -39.469 -15.555 -12.727 1 90.5 361 SER B C 1
ATOM 9523 O O . SER B 1 361 ? -39.469 -16.719 -12.312 1 90.5 361 SER B O 1
ATOM 9525 N N . MET B 1 362 ? -39.375 -14.586 -11.914 1 94.25 362 MET B N 1
ATOM 9526 C CA . MET B 1 362 ? -39.031 -14.75 -10.508 1 94.25 362 MET B CA 1
ATOM 9527 C C . MET B 1 362 ? -40.219 -15.32 -9.727 1 94.25 362 MET B C 1
ATOM 9529 O O . MET B 1 362 ? -40.062 -16.078 -8.773 1 94.25 362 MET B O 1
ATOM 9533 N N . ASP B 1 363 ? -41.438 -14.922 -10.125 1 91.75 363 ASP B N 1
ATOM 9534 C CA . ASP B 1 363 ? -42.625 -15.375 -9.406 1 91.75 363 ASP B CA 1
ATOM 9535 C C . ASP B 1 363 ? -42.75 -16.891 -9.469 1 91.75 363 ASP B C 1
ATOM 9537 O O . ASP B 1 363 ? -43.188 -17.516 -8.5 1 91.75 363 ASP B O 1
ATOM 9541 N N . MET B 1 364 ? -42.344 -17.453 -10.578 1 90.94 364 MET B N 1
ATOM 9542 C CA . MET B 1 364 ? -42.375 -18.906 -10.734 1 90.94 364 MET B CA 1
ATOM 9543 C C . MET B 1 364 ? -41.125 -19.531 -10.102 1 90.94 364 MET B C 1
ATOM 9545 O O . MET B 1 364 ? -41.219 -20.578 -9.438 1 90.94 364 MET B O 1
ATOM 9549 N N . LEU B 1 365 ? -40.031 -18.953 -10.328 1 94.38 365 LEU B N 1
ATOM 9550 C CA . LEU B 1 365 ? -38.75 -19.453 -9.844 1 94.38 365 LEU B CA 1
ATOM 9551 C C . LEU B 1 365 ? -38.75 -19.594 -8.328 1 94.38 365 LEU B C 1
ATOM 9553 O O . LEU B 1 365 ? -38.25 -20.578 -7.785 1 94.38 365 LEU B O 1
ATOM 9557 N N . CYS B 1 366 ? -39.312 -18.609 -7.629 1 95 366 CYS B N 1
ATOM 9558 C CA . CYS B 1 366 ? -39.281 -18.578 -6.172 1 95 366 CYS B CA 1
ATOM 9559 C C . CYS B 1 366 ? -40.031 -19.781 -5.59 1 95 366 CYS B C 1
ATOM 9561 O O . CYS B 1 366 ? -39.594 -20.328 -4.566 1 95 366 CYS B O 1
ATOM 9563 N N . GLY B 1 367 ? -41.125 -20.203 -6.238 1 95.31 367 GLY B N 1
ATOM 9564 C CA . GLY B 1 367 ? -41.812 -21.391 -5.785 1 95.31 367 GLY B CA 1
ATOM 9565 C C . GLY B 1 367 ? -40.938 -22.641 -5.816 1 95.31 367 GLY B C 1
ATOM 9566 O O . GLY B 1 367 ? -41 -23.469 -4.906 1 95.31 367 GLY B O 1
ATOM 9567 N N . ALA B 1 368 ? -40.219 -22.734 -6.828 1 96.19 368 ALA B N 1
ATOM 9568 C CA . ALA B 1 368 ? -39.312 -23.875 -6.98 1 96.19 368 ALA B CA 1
ATOM 9569 C C . ALA B 1 368 ? -38.188 -23.812 -5.957 1 96.19 368 ALA B C 1
ATOM 9571 O O . ALA B 1 368 ? -37.875 -24.812 -5.305 1 96.19 368 ALA B O 1
ATOM 9572 N N . LEU B 1 369 ? -37.594 -22.672 -5.793 1 97.94 369 LEU B N 1
ATOM 9573 C CA . LEU B 1 369 ? -36.469 -22.484 -4.871 1 97.94 369 LEU B CA 1
ATOM 9574 C C . LEU B 1 369 ? -36.906 -22.766 -3.434 1 97.94 369 LEU B C 1
ATOM 9576 O O . LEU B 1 369 ? -36.156 -23.328 -2.65 1 97.94 369 LEU B O 1
ATOM 9580 N N . LEU B 1 370 ? -38.125 -22.344 -3.088 1 97.62 370 LEU B N 1
ATOM 9581 C CA . LEU B 1 370 ? -38.656 -22.531 -1.746 1 97.62 370 LEU B CA 1
ATOM 9582 C C . LEU B 1 370 ? -38.719 -24.016 -1.386 1 97.62 370 LEU B C 1
ATOM 9584 O O . LEU B 1 370 ? -38.438 -24.391 -0.248 1 97.62 370 LEU B O 1
ATOM 9588 N N . ARG B 1 371 ? -39 -24.75 -2.328 1 96.75 371 ARG B N 1
ATOM 9589 C CA . ARG B 1 371 ? -39.188 -26.188 -2.09 1 96.75 371 ARG B CA 1
ATOM 9590 C C . ARG B 1 371 ? -37.844 -26.906 -2.078 1 96.75 371 ARG B C 1
ATOM 9592 O O . ARG B 1 371 ? -37.625 -27.828 -1.281 1 96.75 371 ARG B O 1
ATOM 9599 N N . GLY B 1 372 ? -36.938 -26.484 -2.861 1 96.31 372 GLY B N 1
ATOM 9600 C CA . GLY B 1 372 ? -35.781 -27.344 -3.07 1 96.31 372 GLY B CA 1
ATOM 9601 C C . GLY B 1 372 ? -34.469 -26.703 -2.66 1 96.31 372 GLY B C 1
ATOM 9602 O O . GLY B 1 372 ? -33.5 -27.391 -2.432 1 96.31 372 GLY B O 1
ATOM 9603 N N . CYS B 1 373 ? -34.344 -25.438 -2.508 1 96.88 373 CYS B N 1
ATOM 9604 C CA . CYS B 1 373 ? -33.031 -24.797 -2.438 1 96.88 373 CYS B CA 1
ATOM 9605 C C . CYS B 1 373 ? -32.875 -23.984 -1.15 1 96.88 373 CYS B C 1
ATOM 9607 O O . CYS B 1 373 ? -31.891 -23.281 -0.963 1 96.88 373 CYS B O 1
ATOM 9609 N N . THR B 1 374 ? -33.688 -23.953 -0.215 1 96.12 374 THR B N 1
ATOM 9610 C CA . THR B 1 374 ? -33.719 -23.078 0.954 1 96.12 374 THR B CA 1
ATOM 9611 C C . THR B 1 374 ? -32.562 -23.422 1.897 1 96.12 374 THR B C 1
ATOM 9613 O O . THR B 1 374 ? -32.062 -22.547 2.596 1 96.12 374 THR B O 1
ATOM 9616 N N . GLN B 1 375 ? -32.094 -24.609 1.896 1 95.62 375 GLN B N 1
ATOM 9617 C CA . GLN B 1 375 ? -31.141 -25.062 2.908 1 95.62 375 GLN B CA 1
ATOM 9618 C C . GLN B 1 375 ? -29.719 -24.703 2.527 1 95.62 375 GLN B C 1
ATOM 9620 O O . GLN B 1 375 ? -28.875 -24.484 3.398 1 95.62 375 GLN B O 1
ATOM 9625 N N . GLN B 1 376 ? -29.484 -24.656 1.147 1 96 376 GLN B N 1
ATOM 9626 C CA . GLN B 1 376 ? -28.078 -24.594 0.78 1 96 376 GLN B CA 1
ATOM 9627 C C . GLN B 1 376 ? -27.781 -23.359 -0.056 1 96 376 GLN B C 1
ATOM 9629 O O . GLN B 1 376 ? -26.625 -22.953 -0.201 1 96 376 GLN B O 1
ATOM 9634 N N . LEU B 1 377 ? -28.703 -22.672 -0.588 1 97.75 377 LEU B N 1
ATOM 9635 C CA . LEU B 1 377 ? -28.516 -21.562 -1.523 1 97.75 377 LEU B CA 1
ATOM 9636 C C . LEU B 1 377 ? -27.875 -20.375 -0.828 1 97.75 377 LEU B C 1
ATOM 9638 O O . LEU B 1 377 ? -28.469 -19.766 0.068 1 97.75 377 LEU B O 1
ATOM 9642 N N . THR B 1 378 ? -26.672 -20.047 -1.245 1 98.06 378 THR B N 1
ATOM 9643 C CA . THR B 1 378 ? -25.938 -18.938 -0.643 1 98.06 378 THR B CA 1
ATOM 9644 C C . THR B 1 378 ? -25.906 -17.734 -1.582 1 98.06 378 THR B C 1
ATOM 9646 O O . THR B 1 378 ? -25.922 -16.594 -1.131 1 98.06 378 THR B O 1
ATOM 9649 N N . HIS B 1 379 ? -25.812 -17.969 -2.895 1 98.5 379 HIS B N 1
ATOM 9650 C CA . HIS B 1 379 ? -25.719 -16.922 -3.906 1 98.5 379 HIS B CA 1
ATOM 9651 C C . HIS B 1 379 ? -26.828 -17.062 -4.941 1 98.5 379 HIS B C 1
ATOM 9653 O O . HIS B 1 379 ? -26.922 -18.094 -5.625 1 98.5 379 HIS B O 1
ATOM 9659 N N . LEU B 1 380 ? -27.594 -16.094 -4.988 1 98.5 380 LEU B N 1
ATOM 9660 C CA . LEU B 1 380 ? -28.672 -16.031 -5.98 1 98.5 380 LEU B CA 1
ATOM 9661 C C . LEU B 1 380 ? -28.484 -14.836 -6.906 1 98.5 380 LEU B C 1
ATOM 9663 O O . LEU B 1 380 ? -28.656 -13.688 -6.484 1 98.5 380 LEU B O 1
ATOM 9667 N N . LYS B 1 381 ? -28.188 -15.031 -8.219 1 98.19 381 LYS B N 1
ATOM 9668 C CA . LYS B 1 381 ? -27.969 -13.969 -9.203 1 98.19 381 LYS B CA 1
ATOM 9669 C C . LYS B 1 381 ? -29.047 -13.984 -10.281 1 98.19 381 LYS B C 1
ATOM 9671 O O . LYS B 1 381 ? -29.094 -14.906 -11.102 1 98.19 381 LYS B O 1
ATOM 9676 N N . LEU B 1 382 ? -29.766 -12.906 -10.289 1 97.31 382 LEU B N 1
ATOM 9677 C CA . LEU B 1 382 ? -30.875 -12.82 -11.25 1 97.31 382 LEU B CA 1
ATOM 9678 C C . LEU B 1 382 ? -30.859 -11.477 -11.969 1 97.31 382 LEU B C 1
ATOM 9680 O O . LEU B 1 382 ? -31.922 -10.906 -12.234 1 97.31 382 LEU B O 1
ATOM 9684 N N . PRO B 1 383 ? -29.688 -10.875 -12.156 1 96.31 383 PRO B N 1
ATOM 9685 C CA . PRO B 1 383 ? -29.734 -9.594 -12.875 1 96.31 383 PRO B CA 1
ATOM 9686 C C . PRO B 1 383 ? -30.328 -9.719 -14.273 1 96.31 383 PRO B C 1
ATOM 9688 O O . PRO B 1 383 ? -30.062 -10.695 -14.977 1 96.31 383 PRO B O 1
ATOM 9691 N N . GLY B 1 384 ? -31.125 -8.805 -14.602 1 94.25 384 GLY B N 1
ATOM 9692 C CA . GLY B 1 384 ? -31.703 -8.758 -15.938 1 94.25 384 GLY B CA 1
ATOM 9693 C C . GLY B 1 384 ? -32.875 -9.703 -16.125 1 94.25 384 GLY B C 1
ATOM 9694 O O . GLY B 1 384 ? -33.406 -9.852 -17.234 1 94.25 384 GLY B O 1
ATOM 9695 N N . VAL B 1 385 ? -33.344 -10.344 -15.078 1 93.19 385 VAL B N 1
ATOM 9696 C CA . VAL B 1 385 ? -34.5 -11.219 -15.102 1 93.19 385 VAL B CA 1
ATOM 9697 C C . VAL B 1 385 ? -35.75 -10.422 -14.727 1 93.19 385 VAL B C 1
ATOM 9699 O O . VAL B 1 385 ? -35.688 -9.469 -13.953 1 93.19 385 VAL B O 1
ATOM 9702 N N . VAL B 1 386 ? -36.969 -10.844 -15.266 1 91.75 386 VAL B N 1
ATOM 9703 C CA . VAL B 1 386 ? -38.188 -10.109 -14.977 1 91.75 386 VAL B CA 1
ATOM 9704 C C . VAL B 1 386 ? -38.938 -10.789 -13.828 1 91.75 386 VAL B C 1
ATOM 9706 O O . VAL B 1 386 ? -38.75 -11.984 -13.594 1 91.75 386 VAL B O 1
ATOM 9709 N N . PHE B 1 387 ? -39.75 -10.008 -13.07 1 93.88 387 PHE B N 1
ATOM 9710 C CA . PHE B 1 387 ? -40.531 -10.586 -11.984 1 93.88 387 PHE B CA 1
ATOM 9711 C C . PHE B 1 387 ? -41.625 -11.492 -12.539 1 93.88 387 PHE B C 1
ATOM 9713 O O . PHE B 1 387 ? -41.781 -12.625 -12.078 1 93.88 387 PHE B O 1
ATOM 9720 N N . THR B 1 388 ? -42.312 -10.93 -13.555 1 90.81 388 THR B N 1
ATOM 9721 C CA . THR B 1 388 ? -43.375 -11.703 -14.195 1 90.81 388 THR B CA 1
ATOM 9722 C C . THR B 1 388 ? -43.562 -11.266 -15.648 1 90.81 388 THR B C 1
ATOM 9724 O O . THR B 1 388 ? -43.25 -10.125 -16 1 90.81 388 THR B O 1
ATOM 9727 N N . HIS B 1 389 ? -43.969 -12.242 -16.453 1 86.81 389 HIS B N 1
ATOM 9728 C CA . HIS B 1 389 ? -44.25 -11.938 -17.859 1 86.81 389 HIS B CA 1
ATOM 9729 C C . HIS B 1 389 ? -45.688 -11.484 -18.047 1 86.81 389 HIS B C 1
ATOM 9731 O O . HIS B 1 389 ? -46.062 -11.016 -19.125 1 86.81 389 HIS B O 1
ATOM 9737 N N . LYS B 1 390 ? -46.375 -11.531 -16.984 1 83.38 390 LYS B N 1
ATOM 9738 C CA . LYS B 1 390 ? -47.75 -11.102 -17.047 1 83.38 390 LYS B CA 1
ATOM 9739 C C . LYS B 1 390 ? -47.844 -9.578 -17.094 1 83.38 390 LYS B C 1
ATOM 9741 O O . LYS B 1 390 ? -46.938 -8.875 -16.688 1 83.38 390 LYS B O 1
ATOM 9746 N N . LYS B 1 391 ? -49.062 -9.062 -17.734 1 78 391 LYS B N 1
ATOM 9747 C CA . LYS B 1 391 ? -49.281 -7.625 -17.828 1 78 391 LYS B CA 1
ATOM 9748 C C . LYS B 1 391 ? -49.469 -6.996 -16.453 1 78 391 LYS B C 1
ATOM 9750 O O . LYS B 1 391 ? -49.938 -7.652 -15.523 1 78 391 LYS B O 1
ATOM 9755 N N . SER B 1 392 ? -49 -5.754 -16.219 1 72.31 392 SER B N 1
ATOM 9756 C CA . SER B 1 392 ? -48.969 -5.012 -14.961 1 72.31 392 SER B CA 1
ATOM 9757 C C . SER B 1 392 ? -50.312 -5.043 -14.25 1 72.31 392 SER B C 1
ATOM 9759 O O . SER B 1 392 ? -50.375 -5.188 -13.031 1 72.31 392 SER B O 1
ATOM 9761 N N . LYS B 1 393 ? -51.5 -5.023 -15.055 1 73.62 393 LYS B N 1
ATOM 9762 C CA . LYS B 1 393 ? -52.844 -4.973 -14.484 1 73.62 393 LYS B CA 1
ATOM 9763 C C . LYS B 1 393 ? -53.219 -6.301 -13.828 1 73.62 393 LYS B C 1
ATOM 9765 O O . LYS B 1 393 ? -54.031 -6.34 -12.906 1 73.62 393 LYS B O 1
ATOM 9770 N N . ASP B 1 394 ? -52.5 -7.277 -14.148 1 79.56 394 ASP B N 1
ATOM 9771 C CA . ASP B 1 394 ? -52.812 -8.625 -13.695 1 79.56 394 ASP B CA 1
ATOM 9772 C C . ASP B 1 394 ? -51.719 -9.148 -12.75 1 79.56 394 ASP B C 1
ATOM 9774 O O . ASP B 1 394 ? -51.562 -10.359 -12.57 1 79.56 394 ASP B O 1
ATOM 9778 N N . LEU B 1 395 ? -50.969 -8.195 -12.109 1 84.69 395 LEU B N 1
ATOM 9779 C CA . LEU B 1 395 ? -49.844 -8.633 -11.289 1 84.69 395 LEU B CA 1
ATOM 9780 C C . LEU B 1 395 ? -50.344 -9.234 -9.977 1 84.69 395 LEU B C 1
ATOM 9782 O O . LEU B 1 395 ? -51.062 -8.586 -9.219 1 84.69 395 LEU B O 1
ATOM 9786 N N . VAL B 1 396 ? -50.188 -10.531 -9.805 1 87.75 396 VAL B N 1
ATOM 9787 C CA . VAL B 1 396 ? -50.438 -11.234 -8.555 1 87.75 396 VAL B CA 1
ATOM 9788 C C . VAL B 1 396 ? -49.125 -11.695 -7.941 1 87.75 396 VAL B C 1
ATOM 9790 O O . VAL B 1 396 ? -48.281 -12.32 -8.617 1 87.75 396 VAL B O 1
ATOM 9793 N N . ILE B 1 397 ? -48.906 -11.289 -6.695 1 93.88 397 ILE B N 1
ATOM 9794 C CA . ILE B 1 397 ? -47.688 -11.688 -6.008 1 93.88 397 ILE B CA 1
ATOM 9795 C C . ILE B 1 397 ? -47.906 -13.016 -5.281 1 93.88 397 ILE B C 1
ATOM 9797 O O . ILE B 1 397 ? -48.656 -13.07 -4.316 1 93.88 397 ILE B O 1
ATOM 9801 N N . PRO B 1 398 ? -47.25 -13.969 -5.715 1 94.44 398 PRO B N 1
ATOM 9802 C CA . PRO B 1 398 ? -47.438 -15.258 -5.039 1 94.44 398 PRO B CA 1
ATOM 9803 C C . PRO B 1 398 ? -46.906 -15.234 -3.602 1 94.44 398 PRO B C 1
ATOM 9805 O O . PRO B 1 398 ? -45.938 -14.562 -3.305 1 94.44 398 PRO B O 1
ATOM 9808 N N . GLN B 1 399 ? -47.531 -16.094 -2.738 1 95.5 399 GLN B N 1
ATOM 9809 C CA . GLN B 1 399 ? -47.125 -16.188 -1.339 1 95.5 399 GLN B CA 1
ATOM 9810 C C . GLN B 1 399 ? -45.75 -16.797 -1.204 1 95.5 399 GLN B C 1
ATOM 9812 O O . GLN B 1 399 ? -45.031 -16.516 -0.241 1 95.5 399 GLN B O 1
ATOM 9817 N N . THR B 1 400 ? -45.438 -17.5 -2.148 1 96.25 400 THR B N 1
ATOM 9818 C CA . THR B 1 400 ? -44.156 -18.203 -2.137 1 96.25 400 THR B CA 1
ATOM 9819 C C . THR B 1 400 ? -43 -17.203 -2.203 1 96.25 400 THR B C 1
ATOM 9821 O O . THR B 1 400 ? -41.875 -17.5 -1.75 1 96.25 400 THR B O 1
ATOM 9824 N N . TRP B 1 401 ? -43.281 -16.078 -2.754 1 96.88 401 TRP B N 1
ATOM 9825 C CA . TRP B 1 401 ? -42.25 -15.047 -2.906 1 96.88 401 TRP B CA 1
ATOM 9826 C C . TRP B 1 401 ? -41.781 -14.562 -1.545 1 96.88 401 TRP B C 1
ATOM 9828 O O . TRP B 1 401 ? -40.594 -14.68 -1.232 1 96.88 401 TRP B O 1
ATOM 9838 N N . LYS B 1 402 ? -42.625 -14.156 -0.757 1 97.12 402 LYS B N 1
ATOM 9839 C CA . LYS B 1 402 ? -42.281 -13.719 0.596 1 97.12 402 LYS B CA 1
ATOM 9840 C C . LYS B 1 402 ? -41.75 -14.891 1.433 1 97.12 402 LYS B C 1
ATOM 9842 O O . LYS B 1 402 ? -40.781 -14.742 2.182 1 97.12 402 LYS B O 1
ATOM 9847 N N . GLN B 1 403 ? -42.375 -15.992 1.249 1 97.62 403 GLN B N 1
ATOM 9848 C CA . GLN B 1 403 ? -42.031 -17.172 2.031 1 97.62 403 GLN B CA 1
ATOM 9849 C C . GLN B 1 403 ? -40.594 -17.641 1.74 1 97.62 403 GLN B C 1
ATOM 9851 O O . GLN B 1 403 ? -39.906 -18.125 2.635 1 97.62 403 GLN B O 1
ATOM 9856 N N . PHE B 1 404 ? -40.25 -17.578 0.562 1 97.25 404 PHE B N 1
ATOM 9857 C CA . PHE B 1 404 ? -38.906 -18 0.193 1 97.25 404 PHE B CA 1
ATOM 9858 C C . PHE B 1 404 ? -37.875 -17.219 0.999 1 97.25 404 PHE B C 1
ATOM 9860 O O . PHE B 1 404 ? -37 -17.828 1.648 1 97.25 404 PHE B O 1
ATOM 9867 N N . PHE B 1 405 ? -37.938 -15.883 1.021 1 98.06 405 PHE B N 1
ATOM 9868 C CA . PHE B 1 405 ? -36.969 -15.039 1.698 1 98.06 405 PHE B CA 1
ATOM 9869 C C . PHE B 1 405 ? -37.062 -15.188 3.211 1 98.06 405 PHE B C 1
ATOM 9871 O O . PHE B 1 405 ? -36.094 -14.992 3.934 1 98.06 405 PHE B O 1
ATOM 9878 N N . ASN B 1 406 ? -38.219 -15.594 3.639 1 97.38 406 ASN B N 1
ATOM 9879 C CA . ASN B 1 406 ? -38.406 -15.836 5.062 1 97.38 406 ASN B CA 1
ATOM 9880 C C . ASN B 1 406 ? -37.781 -17.172 5.5 1 97.38 406 ASN B C 1
ATOM 9882 O O . ASN B 1 406 ? -37.469 -17.344 6.672 1 97.38 406 ASN B O 1
ATOM 9886 N N . SER B 1 407 ? -37.594 -18.031 4.52 1 97.31 407 SER B N 1
ATOM 9887 C CA . SER B 1 407 ? -37.281 -19.422 4.883 1 97.31 407 SER B CA 1
ATOM 9888 C C . SER B 1 407 ? -35.812 -19.766 4.566 1 97.31 407 SER B C 1
ATOM 9890 O O . SER B 1 407 ? -35.312 -20.781 5.035 1 97.31 407 SER B O 1
ATOM 9892 N N . VAL B 1 408 ? -35.156 -19.094 3.75 1 97.25 408 VAL B N 1
ATOM 9893 C CA . VAL B 1 408 ? -33.812 -19.406 3.348 1 97.25 408 VAL B CA 1
ATOM 9894 C C . VAL B 1 408 ? -32.906 -19.453 4.578 1 97.25 408 VAL B C 1
ATOM 9896 O O . VA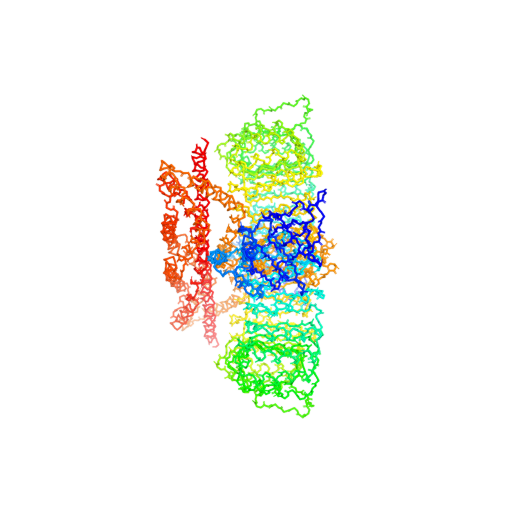L B 1 408 ? -33 -18.609 5.469 1 97.25 408 VAL B O 1
ATOM 9899 N N . ALA B 1 409 ? -31.984 -20.391 4.652 1 96.81 409 ALA B N 1
ATOM 9900 C CA . ALA B 1 409 ? -31.219 -20.656 5.867 1 96.81 409 ALA B CA 1
ATOM 9901 C C . ALA B 1 409 ? -29.828 -20 5.797 1 96.81 409 ALA B C 1
ATOM 9903 O O . ALA B 1 409 ? -29.281 -19.578 6.82 1 96.81 409 ALA B O 1
ATOM 9904 N N . VAL B 1 410 ? -29.281 -19.906 4.531 1 97.12 410 VAL B N 1
ATOM 9905 C CA . VAL B 1 410 ? -27.875 -19.516 4.496 1 97.12 410 VAL B CA 1
ATOM 9906 C C . VAL B 1 410 ? -27.672 -18.484 3.393 1 97.12 410 VAL B C 1
ATOM 9908 O O . VAL B 1 410 ? -26.531 -18.188 3.029 1 97.12 410 VAL B O 1
ATOM 9911 N N . LEU B 1 411 ? -28.703 -17.859 2.809 1 97.31 411 LEU B N 1
ATOM 9912 C CA . LEU B 1 411 ? -28.625 -16.922 1.704 1 97.31 411 LEU B CA 1
ATOM 9913 C C . LEU B 1 411 ? -27.844 -15.672 2.119 1 97.31 411 LEU B C 1
ATOM 9915 O O . LEU B 1 411 ? -28.141 -15.062 3.148 1 97.31 411 LEU B O 1
ATOM 9919 N N . GLU B 1 412 ? -26.844 -15.32 1.324 1 97.88 412 GLU B N 1
ATOM 9920 C CA . GLU B 1 412 ? -25.969 -14.203 1.674 1 97.88 412 GLU B CA 1
ATOM 9921 C C . GLU B 1 412 ? -25.953 -13.148 0.569 1 97.88 412 GLU B C 1
ATOM 9923 O O . GLU B 1 412 ? -25.969 -11.945 0.849 1 97.88 412 GLU B O 1
ATOM 9928 N N . HIS B 1 413 ? -25.875 -13.578 -0.667 1 98.38 413 HIS B N 1
ATOM 9929 C CA . HIS B 1 413 ? -25.781 -12.648 -1.784 1 98.38 413 HIS B CA 1
ATOM 9930 C C . HIS B 1 413 ? -27 -12.742 -2.695 1 98.38 413 HIS B C 1
ATOM 9932 O O . HIS B 1 413 ? -27.281 -13.812 -3.24 1 98.38 413 HIS B O 1
ATOM 9938 N N . ILE B 1 414 ? -27.641 -11.664 -2.816 1 98.31 414 ILE B N 1
ATOM 9939 C CA . ILE B 1 414 ? -28.797 -11.57 -3.68 1 98.31 414 ILE B CA 1
ATOM 9940 C C . ILE B 1 414 ? -28.609 -10.445 -4.695 1 98.31 414 ILE B C 1
ATOM 9942 O O . ILE B 1 414 ? -28.5 -9.273 -4.324 1 98.31 414 ILE B O 1
ATOM 9946 N N . ASP B 1 415 ? -28.5 -10.742 -5.91 1 98.5 415 ASP B N 1
ATOM 9947 C CA . ASP B 1 415 ? -28.344 -9.758 -6.973 1 98.5 415 ASP B CA 1
ATOM 9948 C C . ASP B 1 415 ? -29.609 -9.648 -7.816 1 98.5 415 ASP B C 1
ATOM 9950 O O . ASP B 1 415 ? -29.891 -10.523 -8.641 1 98.5 415 ASP B O 1
ATOM 9954 N N . LEU B 1 416 ? -30.359 -8.641 -7.629 1 98.12 416 LEU B N 1
ATOM 9955 C CA . LEU B 1 416 ? -31.562 -8.367 -8.391 1 98.12 416 LEU B CA 1
ATOM 9956 C C . LEU B 1 416 ? -31.406 -7.09 -9.219 1 98.12 416 LEU B C 1
ATOM 9958 O O . LEU B 1 416 ? -32.375 -6.34 -9.391 1 98.12 416 LEU B O 1
ATOM 9962 N N . SER B 1 417 ? -30.203 -6.801 -9.656 1 98 417 SER B N 1
ATOM 9963 C CA . SER B 1 417 ? -29.969 -5.586 -10.422 1 98 417 SER B CA 1
ATOM 9964 C C . SER B 1 417 ? -30.578 -5.684 -11.82 1 98 417 SER B C 1
ATOM 9966 O O . SER B 1 417 ? -30.703 -6.777 -12.367 1 98 417 SER B O 1
ATOM 9968 N N . ASN B 1 418 ? -31.047 -4.57 -12.32 1 96.88 418 ASN B N 1
ATOM 9969 C CA . ASN B 1 418 ? -31.562 -4.445 -13.68 1 96.88 418 ASN B CA 1
ATOM 9970 C C . ASN B 1 418 ? -32.719 -5.402 -13.93 1 96.88 418 ASN B C 1
ATOM 9972 O O . ASN B 1 418 ? -32.781 -6.074 -14.961 1 96.88 418 ASN B O 1
ATOM 9976 N N . THR B 1 419 ? -33.625 -5.547 -12.969 1 95.56 419 THR B N 1
ATOM 9977 C CA . THR B 1 419 ? -34.75 -6.469 -13.109 1 95.56 419 THR B CA 1
ATOM 9978 C C . THR B 1 419 ? -36.062 -5.703 -13.289 1 95.56 419 THR B C 1
ATOM 9980 O O . THR B 1 419 ? -37.094 -6.309 -13.516 1 95.56 419 THR B O 1
ATOM 9983 N N . LYS B 1 420 ? -36.094 -4.441 -13.18 1 92.81 420 LYS B N 1
ATOM 9984 C CA . LYS B 1 420 ? -37.312 -3.635 -13.195 1 92.81 420 LYS B CA 1
ATOM 9985 C C . LYS B 1 420 ? -38.344 -4.172 -12.203 1 92.81 420 LYS B C 1
ATOM 9987 O O . LYS B 1 420 ? -39.5 -4.391 -12.555 1 92.81 420 LYS B O 1
ATOM 9992 N N . LEU B 1 421 ? -37.906 -4.445 -11.031 1 95.19 421 LEU B N 1
ATOM 9993 C CA . LEU B 1 421 ? -38.688 -5.035 -9.961 1 95.19 421 LEU B CA 1
ATOM 9994 C C . LEU B 1 421 ? -39.844 -4.098 -9.547 1 95.19 421 LEU B C 1
ATOM 9996 O O . LEU B 1 421 ? -39.594 -2.943 -9.195 1 95.19 421 LEU B O 1
ATOM 10000 N N . PRO B 1 422 ? -41.125 -4.59 -9.633 1 94.44 422 PRO B N 1
ATOM 10001 C CA . PRO B 1 422 ? -42.219 -3.752 -9.172 1 94.44 422 PRO B CA 1
ATOM 10002 C C . PRO B 1 422 ? -42.188 -3.473 -7.676 1 94.44 422 PRO B C 1
ATOM 10004 O O . PRO B 1 422 ? -41.594 -4.254 -6.918 1 94.44 422 PRO B O 1
ATOM 10007 N N . PRO B 1 423 ? -42.75 -2.385 -7.203 1 93.25 423 PRO B N 1
ATOM 10008 C CA . PRO B 1 423 ? -42.656 -1.958 -5.805 1 93.25 423 PRO B CA 1
ATOM 10009 C C . PRO B 1 423 ? -43.312 -2.939 -4.84 1 93.25 423 PRO B C 1
ATOM 10011 O O . PRO B 1 423 ? -42.812 -3.15 -3.73 1 93.25 423 PRO B O 1
ATOM 10014 N N . GLU B 1 424 ? -44.406 -3.541 -5.254 1 93.25 424 GLU B N 1
ATOM 10015 C CA . GLU B 1 424 ? -45.125 -4.418 -4.336 1 93.25 424 GLU B CA 1
ATOM 10016 C C . GLU B 1 424 ? -44.312 -5.676 -4.027 1 93.25 424 GLU B C 1
ATOM 10018 O O . GLU B 1 424 ? -44.125 -6.039 -2.863 1 93.25 424 GLU B O 1
ATOM 10023 N N . PRO B 1 425 ? -43.875 -6.363 -5.066 1 95.38 425 PRO B N 1
ATOM 10024 C CA . PRO B 1 425 ? -43 -7.5 -4.777 1 95.38 425 PRO B CA 1
ATOM 10025 C C . PRO B 1 425 ? -41.75 -7.109 -3.969 1 95.38 425 PRO B C 1
ATOM 10027 O O . PRO B 1 425 ? -41.281 -7.891 -3.141 1 95.38 425 PRO B O 1
ATOM 10030 N N . LEU B 1 426 ? -41.219 -5.988 -4.207 1 97.12 426 LEU B N 1
ATOM 10031 C CA . LEU B 1 426 ? -40.094 -5.5 -3.436 1 97.12 426 LEU B CA 1
ATOM 10032 C C . LEU B 1 426 ? -40.438 -5.434 -1.95 1 97.12 426 LEU B C 1
ATOM 10034 O O . LEU B 1 426 ? -39.656 -5.914 -1.113 1 97.12 426 LEU B O 1
ATOM 10038 N N . LYS B 1 427 ? -41.531 -4.848 -1.641 1 96.38 427 LYS B N 1
ATOM 10039 C CA . LYS B 1 427 ? -41.969 -4.723 -0.254 1 96.38 427 LYS B CA 1
ATOM 10040 C C . LYS B 1 427 ? -42.094 -6.094 0.407 1 96.38 427 LYS B C 1
ATOM 10042 O O . LYS B 1 427 ? -41.625 -6.297 1.523 1 96.38 427 LYS B O 1
ATOM 10047 N N . GLU B 1 428 ? -42.688 -7.012 -0.318 1 96.62 428 GLU B N 1
ATOM 10048 C CA . GLU B 1 428 ? -42.906 -8.359 0.214 1 96.62 428 GLU B CA 1
ATOM 10049 C C . GLU B 1 428 ? -41.562 -9.062 0.455 1 96.62 428 GLU B C 1
ATOM 10051 O O . GLU B 1 428 ? -41.438 -9.82 1.421 1 96.62 428 GLU B O 1
ATOM 10056 N N . MET B 1 429 ? -40.719 -8.898 -0.422 1 97.31 429 MET B N 1
ATOM 10057 C CA . MET B 1 429 ? -39.406 -9.5 -0.279 1 97.31 429 MET B CA 1
ATOM 10058 C C . MET B 1 429 ? -38.688 -8.977 0.971 1 97.31 429 MET B C 1
ATOM 10060 O O . MET B 1 429 ? -38.188 -9.766 1.764 1 97.31 429 MET B O 1
ATOM 10064 N N . LEU B 1 430 ? -38.719 -7.652 1.168 1 97.75 430 LEU B N 1
ATOM 10065 C CA . LEU B 1 430 ? -38.062 -7.031 2.314 1 97.75 430 LEU B CA 1
ATOM 10066 C C . LEU B 1 430 ? -38.719 -7.477 3.619 1 97.75 430 LEU B C 1
ATOM 10068 O O . LEU B 1 430 ? -38.031 -7.723 4.609 1 97.75 430 LEU B O 1
ATOM 10072 N N . LEU B 1 431 ? -40 -7.617 3.572 1 97 431 LEU B N 1
ATOM 10073 C CA . LEU B 1 431 ? -40.719 -8.117 4.742 1 97 431 LEU B CA 1
ATOM 10074 C C . LEU B 1 431 ? -40.312 -9.562 5.043 1 97 431 LEU B C 1
ATOM 10076 O O . LEU B 1 431 ? -40.188 -9.938 6.207 1 97 431 LEU B O 1
ATOM 10080 N N . GLY B 1 432 ? -40.188 -10.305 4.012 1 97.25 432 GLY B N 1
ATOM 10081 C CA . GLY B 1 432 ? -39.719 -11.672 4.18 1 97.25 432 GLY B CA 1
ATOM 10082 C C . GLY B 1 432 ? -38.344 -11.758 4.793 1 97.25 432 GLY B C 1
ATOM 10083 O O . GLY B 1 432 ? -38.125 -12.539 5.715 1 97.25 432 GLY B O 1
ATOM 10084 N N . ILE B 1 433 ? -37.438 -10.977 4.324 1 97.19 433 ILE B N 1
ATOM 10085 C CA . ILE B 1 433 ? -36.062 -10.938 4.84 1 97.19 433 ILE B CA 1
ATOM 10086 C C . ILE B 1 433 ? -36.062 -10.508 6.305 1 97.19 433 ILE B C 1
ATOM 10088 O O . ILE B 1 433 ? -35.375 -11.094 7.137 1 97.19 433 ILE B O 1
ATOM 10092 N N . ASN B 1 434 ? -36.875 -9.531 6.613 1 95.56 434 ASN B N 1
ATOM 10093 C CA . ASN B 1 434 ? -37 -9.008 7.969 1 95.56 434 ASN B CA 1
ATOM 10094 C C . ASN B 1 434 ? -37.469 -10.078 8.945 1 95.56 434 ASN B C 1
ATOM 10096 O O . ASN B 1 434 ? -37.031 -10.117 10.102 1 95.56 434 ASN B O 1
ATOM 10100 N N . ALA B 1 435 ? -38.281 -10.898 8.469 1 95.88 435 ALA B N 1
ATOM 10101 C CA . ALA B 1 435 ? -38.906 -11.914 9.32 1 95.88 435 ALA B CA 1
ATOM 10102 C C . ALA B 1 435 ? -37.969 -13.125 9.469 1 95.88 435 ALA B C 1
ATOM 10104 O O . ALA B 1 435 ? -38.219 -14 10.297 1 95.88 435 ALA B O 1
ATOM 10105 N N . ASN B 1 436 ? -36.938 -13.188 8.703 1 96.38 436 ASN B N 1
ATOM 10106 C CA . ASN B 1 436 ? -36.031 -14.328 8.711 1 96.38 436 ASN B CA 1
ATOM 10107 C C . ASN B 1 436 ? -35.031 -14.242 9.867 1 96.38 436 ASN B C 1
ATOM 10109 O O . ASN B 1 436 ? -34.281 -13.273 9.969 1 96.38 436 ASN B O 1
ATOM 10113 N N . ARG B 1 437 ? -34.906 -15.18 10.703 1 93.88 437 ARG B N 1
ATOM 10114 C CA . ARG B 1 437 ? -34.062 -15.141 11.891 1 93.88 437 ARG B CA 1
ATOM 10115 C C . ARG B 1 437 ? -32.812 -15.969 11.68 1 93.88 437 ARG B C 1
ATOM 10117 O O . ARG B 1 437 ? -31.922 -16 12.555 1 93.88 437 ARG B O 1
ATOM 10124 N N . HIS B 1 438 ? -32.688 -16.516 10.508 1 94.19 438 HIS B N 1
ATOM 10125 C CA . HIS B 1 438 ? -31.578 -17.422 10.289 1 94.19 438 HIS B CA 1
ATOM 10126 C C . HIS B 1 438 ? -30.422 -16.688 9.602 1 94.19 438 HIS B C 1
ATOM 10128 O O . HIS B 1 438 ? -29.25 -17.078 9.766 1 94.19 438 HIS B O 1
ATOM 10134 N N . ILE B 1 439 ? -30.688 -15.734 8.781 1 94.44 439 ILE B N 1
ATOM 10135 C CA . ILE B 1 439 ? -29.656 -15.078 7.992 1 94.44 439 ILE B CA 1
ATOM 10136 C C . ILE B 1 439 ? -29.297 -13.727 8.617 1 94.44 439 ILE B C 1
ATOM 10138 O O . ILE B 1 439 ? -30.172 -13.047 9.164 1 94.44 439 ILE B O 1
ATOM 10142 N N . ASN B 1 440 ? -27.984 -13.289 8.695 1 92.19 440 ASN B N 1
ATOM 10143 C CA . ASN B 1 440 ? -27.578 -12.047 9.344 1 92.19 440 ASN B CA 1
ATOM 10144 C C . ASN B 1 440 ? -26.594 -11.266 8.492 1 92.19 440 ASN B C 1
ATOM 10146 O O . ASN B 1 440 ? -26.234 -10.125 8.82 1 92.19 440 ASN B O 1
ATOM 10150 N N . ASN B 1 441 ? -26.094 -11.586 7.438 1 94.94 441 ASN B N 1
ATOM 10151 C CA . ASN B 1 441 ? -25.109 -10.922 6.602 1 94.94 441 ASN B CA 1
ATOM 10152 C C . ASN B 1 441 ? -25.516 -10.945 5.129 1 94.94 441 ASN B C 1
ATOM 10154 O O . ASN B 1 441 ? -24.75 -11.414 4.281 1 94.94 441 ASN B O 1
ATOM 10158 N N . VAL B 1 442 ? -26.625 -10.289 4.875 1 97.75 442 VAL B N 1
ATOM 10159 C CA . VAL B 1 442 ? -27.172 -10.344 3.525 1 97.75 442 VAL B CA 1
ATOM 10160 C C . VAL B 1 442 ? -26.656 -9.156 2.709 1 97.75 442 VAL B C 1
ATOM 10162 O O . VAL B 1 442 ? -26.703 -8.016 3.168 1 97.75 442 VAL B O 1
ATOM 10165 N N . HIS B 1 443 ? -26.109 -9.375 1.53 1 98.44 443 HIS B N 1
ATOM 10166 C CA . HIS B 1 443 ? -25.734 -8.367 0.54 1 98.44 443 HIS B CA 1
ATOM 10167 C C . HIS B 1 443 ? -26.781 -8.281 -0.568 1 98.44 443 HIS B C 1
ATOM 10169 O O . HIS B 1 443 ? -26.922 -9.195 -1.379 1 98.44 443 HIS B O 1
ATOM 10175 N N . LEU B 1 444 ? -27.438 -7.211 -0.597 1 98.44 444 LEU B N 1
ATOM 10176 C CA . LEU B 1 444 ? -28.562 -7.055 -1.51 1 98.44 444 LEU B CA 1
ATOM 10177 C C . LEU B 1 444 ? -28.281 -5.984 -2.557 1 98.44 444 LEU B C 1
ATOM 10179 O O . LEU B 1 444 ? -27.984 -4.836 -2.215 1 98.44 444 LEU B O 1
ATOM 10183 N N . ASP B 1 445 ? -28.312 -6.328 -3.805 1 98.69 445 ASP B N 1
ATOM 10184 C CA . ASP B 1 445 ? -28.125 -5.395 -4.906 1 98.69 445 ASP B CA 1
ATOM 10185 C C . ASP B 1 445 ? -29.438 -5.102 -5.621 1 98.69 445 ASP B C 1
ATOM 10187 O O . ASP B 1 445 ? -29.984 -5.965 -6.309 1 98.69 445 ASP B O 1
ATOM 10191 N N . LEU B 1 446 ? -29.938 -3.92 -5.496 1 98.44 446 LEU B N 1
ATOM 10192 C CA . LEU B 1 446 ? -31.172 -3.469 -6.137 1 98.44 446 LEU B CA 1
ATOM 10193 C C . LEU B 1 446 ? -30.891 -2.354 -7.141 1 98.44 446 LEU B C 1
ATOM 10195 O O . LEU B 1 446 ? -31.75 -1.513 -7.398 1 98.44 446 LEU B O 1
ATOM 10199 N N . SER B 1 447 ? -29.672 -2.301 -7.656 1 98.31 447 SER B N 1
ATOM 10200 C CA . SER B 1 447 ? -29.297 -1.219 -8.555 1 98.31 447 SER B CA 1
ATOM 10201 C C . SER B 1 447 ? -30 -1.339 -9.898 1 98.31 447 SER B C 1
ATOM 10203 O O . SER B 1 447 ? -30.391 -2.438 -10.305 1 98.31 447 SER B O 1
ATOM 10205 N N . ASN B 1 448 ? -30.312 -0.242 -10.531 1 97.62 448 ASN B N 1
ATOM 10206 C CA . ASN B 1 448 ? -30.844 -0.145 -11.883 1 97.62 448 ASN B CA 1
ATOM 10207 C C . ASN B 1 448 ? -32.219 -0.815 -11.992 1 97.62 448 ASN B C 1
ATOM 10209 O O . ASN B 1 448 ? -32.438 -1.647 -12.875 1 97.62 448 ASN B O 1
ATOM 10213 N N . ASN B 1 449 ? -33.156 -0.524 -11.039 1 97.19 449 ASN B N 1
ATOM 10214 C CA . ASN B 1 449 ? -34.5 -1.102 -11.086 1 97.19 449 ASN B CA 1
ATOM 10215 C C . ASN B 1 449 ? -35.562 -0.038 -11.352 1 97.19 449 ASN B C 1
ATOM 10217 O O . ASN B 1 449 ? -36.75 -0.346 -11.422 1 97.19 449 ASN B O 1
ATOM 10221 N N . GLU B 1 450 ? -35.219 1.195 -11.453 1 96.25 450 GLU B N 1
ATOM 10222 C CA . GLU B 1 450 ? -36.156 2.291 -11.656 1 96.25 450 GLU B CA 1
ATOM 10223 C C . GLU B 1 450 ? -37.25 2.271 -10.609 1 96.25 450 GLU B C 1
ATOM 10225 O O . GLU B 1 450 ? -38.438 2.35 -10.945 1 96.25 450 GLU B O 1
ATOM 10230 N N . LEU B 1 451 ? -36.938 2.154 -9.414 1 96.38 451 LEU B N 1
ATOM 10231 C CA . LEU B 1 451 ? -37.875 2.018 -8.32 1 96.38 451 LEU B CA 1
ATOM 10232 C C . LEU B 1 451 ? -38.656 3.311 -8.109 1 96.38 451 LEU B C 1
ATOM 10234 O O . LEU B 1 451 ? -39.844 3.281 -7.703 1 96.38 451 LEU B O 1
ATOM 10238 N N . GLN B 1 452 ? -38.094 4.43 -8.273 1 94.81 452 GLN B N 1
ATOM 10239 C CA . GLN B 1 452 ? -38.719 5.734 -8.242 1 94.81 452 GLN B CA 1
ATOM 10240 C C . GLN B 1 452 ? -39.406 5.977 -6.891 1 94.81 452 GLN B C 1
ATOM 10242 O O . GLN B 1 452 ? -38.906 5.547 -5.852 1 94.81 452 GLN B O 1
ATOM 10247 N N . SER B 1 453 ? -40.469 6.719 -6.809 1 95.38 453 SER B N 1
ATOM 10248 C CA . SER B 1 453 ? -41.062 7.199 -5.566 1 95.38 453 SER B CA 1
ATOM 10249 C C . SER B 1 453 ? -41.688 6.055 -4.766 1 95.38 453 SER B C 1
ATOM 10251 O O . SER B 1 453 ? -41.406 5.914 -3.568 1 95.38 453 SER B O 1
ATOM 10253 N N . GLN B 1 454 ? -42.438 5.234 -5.43 1 95.56 454 GLN B N 1
ATOM 10254 C CA . GLN B 1 454 ? -43.125 4.145 -4.73 1 95.56 454 GLN B CA 1
ATOM 10255 C C . GLN B 1 454 ? -42.094 3.166 -4.141 1 95.56 454 GLN B C 1
ATOM 10257 O O . GLN B 1 454 ? -42.25 2.717 -3.002 1 95.56 454 GLN B O 1
ATOM 10262 N N . GLY B 1 455 ? -41.188 2.756 -4.898 1 96.44 455 GLY B N 1
ATOM 10263 C CA . GLY B 1 455 ? -40.125 1.875 -4.398 1 96.44 455 GLY B CA 1
ATOM 10264 C C . GLY B 1 455 ? -39.375 2.459 -3.225 1 96.44 455 GLY B C 1
ATOM 10265 O O . GLY B 1 455 ? -39.062 1.752 -2.264 1 96.44 455 GLY B O 1
ATOM 10266 N N . SER B 1 456 ? -39.094 3.711 -3.363 1 96.75 456 SER B N 1
ATOM 10267 C CA . SER B 1 456 ? -38.375 4.41 -2.295 1 96.75 456 SER B CA 1
ATOM 10268 C C . SER B 1 456 ? -39.156 4.367 -0.99 1 96.75 456 SER B C 1
ATOM 10270 O O . SER B 1 456 ? -38.594 4.113 0.074 1 96.75 456 SER B O 1
ATOM 10272 N N . GLN B 1 457 ? -40.406 4.598 -1.036 1 96.44 457 GLN B N 1
ATOM 10273 C CA . GLN B 1 457 ? -41.281 4.586 0.138 1 96.44 457 GLN B CA 1
ATOM 10274 C C . GLN B 1 457 ? -41.312 3.201 0.777 1 96.44 457 GLN B C 1
ATOM 10276 O O . GLN B 1 457 ? -41.281 3.076 2.004 1 96.44 457 GLN B O 1
ATOM 10281 N N . ASN B 1 458 ? -41.406 2.211 -0.028 1 96.38 458 ASN B N 1
ATOM 10282 C CA . ASN B 1 458 ? -41.438 0.839 0.466 1 96.38 458 ASN B CA 1
ATOM 10283 C C . ASN B 1 458 ? -40.156 0.482 1.21 1 96.38 458 ASN B C 1
ATOM 10285 O O . ASN B 1 458 ? -40.188 -0.167 2.256 1 96.38 458 ASN B O 1
ATOM 10289 N N . ILE B 1 459 ? -39.062 0.864 0.656 1 97.5 459 ILE B N 1
ATOM 10290 C CA . ILE B 1 459 ? -37.781 0.599 1.309 1 97.5 459 ILE B CA 1
ATOM 10291 C C . ILE B 1 459 ? -37.719 1.359 2.631 1 97.5 459 ILE B C 1
ATOM 10293 O O . ILE B 1 459 ? -37.312 0.802 3.654 1 97.5 459 ILE B O 1
ATOM 10297 N N . ALA B 1 460 ? -38.125 2.646 2.605 1 95.5 460 ALA B N 1
ATOM 10298 C CA . ALA B 1 460 ? -38.031 3.52 3.773 1 95.5 460 ALA B CA 1
ATOM 10299 C C . ALA B 1 460 ? -38.812 2.932 4.949 1 95.5 460 ALA B C 1
ATOM 10301 O O . ALA B 1 460 ? -38.344 2.963 6.09 1 95.5 460 ALA B O 1
ATOM 10302 N N . VAL B 1 461 ? -39.906 2.35 4.68 1 93.31 461 VAL B N 1
ATOM 10303 C CA . VAL B 1 461 ? -40.812 1.859 5.73 1 93.31 461 VAL B CA 1
ATOM 10304 C C . VAL B 1 461 ? -40.25 0.564 6.316 1 93.31 461 VAL B C 1
ATOM 10306 O O . VAL B 1 461 ? -40.469 0.263 7.492 1 93.31 461 VAL B O 1
ATOM 10309 N N . THR B 1 462 ? -39.469 -0.136 5.582 1 94.31 462 THR B N 1
ATOM 10310 C CA . THR B 1 462 ? -39.062 -1.466 6.012 1 94.31 462 THR B CA 1
ATOM 10311 C C . THR B 1 462 ? -37.625 -1.439 6.523 1 94.31 462 THR B C 1
ATOM 10313 O O . THR B 1 462 ? -37.25 -2.207 7.418 1 94.31 462 THR B O 1
ATOM 10316 N N . ILE B 1 463 ? -36.75 -0.627 6.004 1 94.69 463 ILE B N 1
ATOM 10317 C CA . ILE B 1 463 ? -35.312 -0.69 6.16 1 94.69 463 ILE B CA 1
ATOM 10318 C C . ILE B 1 463 ? -34.938 -0.437 7.621 1 94.69 463 ILE B C 1
ATOM 10320 O O . ILE B 1 463 ? -33.938 -0.969 8.117 1 94.69 463 ILE B O 1
ATOM 10324 N N . ASN B 1 464 ? -35.688 0.405 8.328 1 90.19 464 ASN B N 1
ATOM 10325 C CA . ASN B 1 464 ? -35.375 0.771 9.711 1 90.19 464 ASN B CA 1
ATOM 10326 C C . ASN B 1 464 ? -35.438 -0.437 10.641 1 90.19 464 ASN B C 1
ATOM 10328 O O . ASN B 1 464 ? -34.75 -0.478 11.664 1 90.19 464 ASN B O 1
ATOM 10332 N N . ASN B 1 465 ? -36.156 -1.439 10.273 1 89.94 465 ASN B N 1
ATOM 10333 C CA . ASN B 1 465 ? -36.375 -2.584 11.148 1 89.94 465 ASN B CA 1
ATOM 10334 C C . ASN B 1 465 ? -35.594 -3.812 10.68 1 89.94 465 ASN B C 1
ATOM 10336 O O . ASN B 1 465 ? -35.656 -4.859 11.328 1 89.94 465 ASN B O 1
ATOM 10340 N N . ILE B 1 466 ? -34.938 -3.715 9.633 1 94.31 466 ILE B N 1
ATOM 10341 C CA . ILE B 1 466 ? -34.25 -4.867 9.07 1 94.31 466 ILE B CA 1
ATOM 10342 C C . ILE B 1 466 ? -32.844 -4.949 9.648 1 94.31 466 ILE B C 1
ATOM 10344 O O . ILE B 1 466 ? -32.031 -4.035 9.461 1 94.31 466 ILE B O 1
ATOM 10348 N N . ASP B 1 467 ? -32.5 -5.945 10.312 1 92.31 467 ASP B N 1
ATOM 10349 C CA . ASP B 1 467 ? -31.188 -6.098 10.953 1 92.31 467 ASP B CA 1
ATOM 10350 C C . ASP B 1 467 ? -30.359 -7.156 10.234 1 92.31 467 ASP B C 1
ATOM 10352 O O . ASP B 1 467 ? -29.234 -7.469 10.664 1 92.31 467 ASP B O 1
ATOM 10356 N N . ASN B 1 468 ? -30.891 -7.621 9.078 1 95 468 ASN B N 1
ATOM 10357 C CA . ASN B 1 468 ? -30.234 -8.727 8.383 1 95 468 ASN B CA 1
ATOM 10358 C C . ASN B 1 468 ? -29.359 -8.227 7.242 1 95 468 ASN B C 1
ATOM 10360 O O . ASN B 1 468 ? -28.438 -8.938 6.805 1 95 468 ASN B O 1
ATOM 10364 N N . ILE B 1 469 ? -29.562 -7.113 6.719 1 96.94 469 ILE B N 1
ATOM 10365 C CA . ILE B 1 469 ? -28.891 -6.613 5.531 1 96.94 469 ILE B CA 1
ATOM 10366 C C . ILE B 1 469 ? -27.641 -5.824 5.941 1 96.94 469 ILE B C 1
ATOM 10368 O O . ILE B 1 469 ? -27.734 -4.84 6.68 1 96.94 469 ILE B O 1
ATOM 10372 N N . THR B 1 470 ? -26.547 -6.258 5.473 1 97 470 THR B N 1
ATOM 10373 C CA . THR B 1 470 ? -25.281 -5.609 5.797 1 97 470 THR B CA 1
ATOM 10374 C C . THR B 1 470 ? -24.828 -4.688 4.668 1 97 470 THR B C 1
ATOM 10376 O O . THR B 1 470 ? -24.188 -3.664 4.91 1 97 470 THR B O 1
ATOM 10379 N N . SER B 1 471 ? -25.156 -5.051 3.455 1 98.06 471 SER B N 1
ATOM 10380 C CA . SER B 1 471 ? -24.812 -4.262 2.279 1 98.06 471 SER B CA 1
ATOM 10381 C C . SER B 1 471 ? -26.016 -4.035 1.385 1 98.06 471 SER B C 1
ATOM 10383 O O . SER B 1 471 ? -26.781 -4.965 1.124 1 98.06 471 SER B O 1
ATOM 10385 N N . LEU B 1 472 ? -26.188 -2.82 0.955 1 98.31 472 LEU B N 1
ATOM 10386 C CA . LEU B 1 472 ? -27.328 -2.459 0.121 1 98.31 472 LEU B CA 1
ATOM 10387 C C . LEU B 1 472 ? -26.906 -1.537 -1.016 1 98.31 472 LEU B C 1
ATOM 10389 O O . LEU B 1 472 ? -26.312 -0.48 -0.776 1 98.31 472 LEU B O 1
ATOM 10393 N N . ASP B 1 473 ? -27.078 -1.924 -2.201 1 98.75 473 ASP B N 1
ATOM 10394 C CA . ASP B 1 473 ? -26.812 -1.094 -3.371 1 98.75 473 ASP B CA 1
ATOM 10395 C C . ASP B 1 473 ? -28.094 -0.56 -3.982 1 98.75 473 ASP B C 1
ATOM 10397 O O . ASP B 1 473 ? -28.891 -1.322 -4.551 1 98.75 473 ASP B O 1
ATOM 10401 N N . LEU B 1 474 ? -28.312 0.675 -3.9 1 98.5 474 LEU B N 1
ATOM 10402 C CA . LEU B 1 474 ? -29.5 1.346 -4.41 1 98.5 474 LEU B CA 1
ATOM 10403 C C . LEU B 1 474 ? -29.141 2.287 -5.555 1 98.5 474 LEU B C 1
ATOM 10405 O O . LEU B 1 474 ? -29.859 3.268 -5.801 1 98.5 474 LEU B O 1
ATOM 10409 N N . SER B 1 475 ? -28.062 2.066 -6.223 1 98.31 475 SER B N 1
ATOM 10410 C CA . SER B 1 475 ? -27.594 2.992 -7.242 1 98.31 475 SER B CA 1
ATOM 10411 C C . SER B 1 475 ? -28.516 3.02 -8.445 1 98.31 475 SER B C 1
ATOM 10413 O O . SER B 1 475 ? -29.125 2.004 -8.797 1 98.31 475 SER B O 1
ATOM 10415 N N . ASN B 1 476 ? -28.703 4.141 -9.039 1 97.69 476 ASN B N 1
ATOM 10416 C CA . ASN B 1 476 ? -29.391 4.363 -10.312 1 97.69 476 ASN B CA 1
ATOM 10417 C C . ASN B 1 476 ? -30.828 3.875 -10.266 1 97.69 476 ASN B C 1
ATOM 10419 O O . ASN B 1 476 ? -31.25 3.066 -11.102 1 97.69 476 ASN B O 1
ATOM 10423 N N . ASN B 1 477 ? -31.625 4.367 -9.336 1 97.81 477 ASN B N 1
ATOM 10424 C CA . ASN B 1 477 ? -33.031 3.996 -9.219 1 97.81 477 ASN B CA 1
ATOM 10425 C C . ASN B 1 477 ? -33.938 5.199 -9.406 1 97.81 477 ASN B C 1
ATOM 10427 O O . ASN B 1 477 ? -35.156 5.094 -9.234 1 97.81 477 ASN B O 1
ATOM 10431 N N . GLY B 1 478 ? -33.375 6.352 -9.688 1 96.31 478 GLY B N 1
ATOM 10432 C CA . GLY B 1 478 ? -34.156 7.551 -9.938 1 96.31 478 GLY B CA 1
ATOM 10433 C C . GLY B 1 478 ? -34.875 8.07 -8.703 1 96.31 478 GLY B C 1
ATOM 10434 O O . GLY B 1 478 ? -36 8.523 -8.781 1 96.31 478 GLY B O 1
ATOM 10435 N N . PHE B 1 479 ? -34.312 8.047 -7.562 1 96.56 479 PHE B N 1
ATOM 10436 C CA . PHE B 1 479 ? -34.938 8.492 -6.324 1 96.56 479 PHE B CA 1
ATOM 10437 C C . PHE B 1 479 ? -35.031 10.008 -6.285 1 96.56 479 PHE B C 1
ATOM 10439 O O . PHE B 1 479 ? -36.062 10.555 -5.883 1 96.56 479 PHE B O 1
ATOM 10446 N N . ASP B 1 480 ? -33.969 10.703 -6.598 1 95.69 480 ASP B N 1
ATOM 10447 C CA . ASP B 1 480 ? -33.938 12.164 -6.676 1 95.69 480 ASP B CA 1
ATOM 10448 C C . ASP B 1 480 ? -34.469 12.789 -5.391 1 95.69 480 ASP B C 1
ATOM 10450 O O . ASP B 1 480 ? -33.906 12.57 -4.312 1 95.69 480 ASP B O 1
ATOM 10454 N N . GLN B 1 481 ? -35.594 13.406 -5.398 1 93.56 481 GLN B N 1
ATOM 10455 C CA . GLN B 1 481 ? -36.125 14.141 -4.25 1 93.56 481 GLN B CA 1
ATOM 10456 C C . GLN B 1 481 ? -36.562 13.18 -3.146 1 93.56 481 GLN B C 1
ATOM 10458 O O . GLN B 1 481 ? -36.594 13.547 -1.971 1 93.56 481 GLN B O 1
ATOM 10463 N N . GLU B 1 482 ? -36.844 11.953 -3.49 1 95.25 482 GLU B N 1
ATOM 10464 C CA . GLU B 1 482 ? -37.344 10.977 -2.52 1 95.25 482 GLU B CA 1
ATOM 10465 C C . GLU B 1 482 ? -36.25 10.578 -1.54 1 95.25 482 GLU B C 1
ATOM 10467 O O . GLU B 1 482 ? -36.5 9.992 -0.492 1 95.25 482 GLU B O 1
ATOM 10472 N N . LEU B 1 483 ? -35.031 10.922 -1.854 1 96.38 483 LEU B N 1
ATOM 10473 C CA . LEU B 1 483 ? -33.906 10.641 -0.965 1 96.38 483 LEU B CA 1
ATOM 10474 C C . LEU B 1 483 ? -34.062 11.352 0.374 1 96.38 483 LEU B C 1
ATOM 10476 O O . LEU B 1 483 ? -33.562 10.883 1.399 1 96.38 483 LEU B O 1
ATOM 10480 N N . SER B 1 484 ? -34.75 12.484 0.376 1 94.06 484 SER B N 1
ATOM 10481 C CA . SER B 1 484 ? -35 13.266 1.589 1 94.06 484 SER B CA 1
ATOM 10482 C C . SER B 1 484 ? -35.75 12.461 2.633 1 94.06 484 SER B C 1
ATOM 10484 O O . SER B 1 484 ? -35.594 12.688 3.836 1 94.06 484 SER B O 1
ATOM 10486 N N . HIS B 1 485 ? -36.531 11.523 2.172 1 94.31 485 HIS B N 1
ATOM 10487 C CA . HIS B 1 485 ? -37.312 10.664 3.066 1 94.31 485 HIS B CA 1
ATOM 10488 C C . HIS B 1 485 ? -36.594 9.344 3.316 1 94.31 485 HIS B C 1
ATOM 10490 O O . HIS B 1 485 ? -36.688 8.773 4.406 1 94.31 485 HIS B O 1
ATOM 10496 N N . LEU B 1 486 ? -35.938 8.891 2.344 1 96.38 486 LEU B N 1
ATOM 10497 C CA . LEU B 1 486 ? -35.312 7.57 2.391 1 96.38 486 LEU B CA 1
ATOM 10498 C C . LEU B 1 486 ? -34.094 7.586 3.297 1 96.38 486 LEU B C 1
ATOM 10500 O O . LEU B 1 486 ? -33.906 6.691 4.129 1 96.38 486 LEU B O 1
ATOM 10504 N N . LEU B 1 487 ? -33.25 8.609 3.221 1 95.75 487 LEU B N 1
ATOM 10505 C CA . LEU B 1 487 ? -31.953 8.641 3.877 1 95.75 487 LEU B CA 1
ATOM 10506 C C . LEU B 1 487 ? -32.094 8.727 5.391 1 95.75 487 LEU B C 1
ATOM 10508 O O . LEU B 1 487 ? -31.422 8.016 6.133 1 95.75 487 LEU B O 1
ATOM 10512 N N . PRO B 1 488 ? -33.031 9.516 5.926 1 93.62 488 PRO B N 1
ATOM 10513 C CA . PRO B 1 488 ? -33.25 9.523 7.379 1 93.62 488 PRO B CA 1
ATOM 10514 C C . PRO B 1 488 ? -33.625 8.156 7.926 1 93.62 488 PRO B C 1
ATOM 10516 O O . PRO B 1 488 ? -33.219 7.789 9.031 1 93.62 488 PRO B O 1
ATOM 10519 N N . GLU B 1 489 ? -34.406 7.426 7.152 1 94.06 489 GLU B N 1
ATOM 10520 C CA . GLU B 1 489 ? -34.812 6.086 7.57 1 94.06 489 GLU B CA 1
ATOM 10521 C C . GLU B 1 489 ? -33.625 5.133 7.582 1 94.06 489 GLU B C 1
ATOM 10523 O O . GLU B 1 489 ? -33.5 4.281 8.461 1 94.06 489 GLU B O 1
ATOM 10528 N N . ILE B 1 490 ? -32.812 5.246 6.586 1 94.69 490 ILE B N 1
ATOM 10529 C CA . ILE B 1 490 ? -31.609 4.43 6.504 1 94.69 490 ILE B CA 1
ATOM 10530 C C . ILE B 1 490 ? -30.688 4.75 7.68 1 94.69 490 ILE B C 1
ATOM 10532 O O . ILE B 1 490 ? -30.062 3.852 8.242 1 94.69 490 ILE B O 1
ATOM 10536 N N . ALA B 1 491 ? -30.609 6.012 8.086 1 91.44 491 ALA B N 1
ATOM 10537 C CA . ALA B 1 491 ? -29.75 6.465 9.18 1 91.44 491 ALA B CA 1
ATOM 10538 C C . ALA B 1 491 ? -30.141 5.801 10.5 1 91.44 491 ALA B C 1
ATOM 10540 O O . ALA B 1 491 ? -29.312 5.645 11.398 1 91.44 491 ALA B O 1
ATOM 10541 N N . GLN B 1 492 ? -31.312 5.371 10.617 1 90.81 492 GLN B N 1
ATOM 10542 C CA . GLN B 1 492 ? -31.812 4.746 11.844 1 90.81 492 GLN B CA 1
ATOM 10543 C C . GLN B 1 492 ? -31.422 3.271 11.906 1 90.81 492 GLN B C 1
ATOM 10545 O O . GLN B 1 492 ? -31.469 2.66 12.969 1 90.81 492 GLN B O 1
ATOM 10550 N N . ASN B 1 493 ? -31.062 2.756 10.758 1 92 493 ASN B N 1
ATOM 10551 C CA . ASN B 1 493 ? -30.641 1.358 10.711 1 92 493 ASN B CA 1
ATOM 10552 C C . ASN B 1 493 ? -29.266 1.16 11.336 1 92 493 ASN B C 1
ATOM 10554 O O . ASN B 1 493 ? -28.328 1.91 11.039 1 92 493 ASN B O 1
ATOM 10558 N N . ARG B 1 494 ? -29.078 0.172 12.195 1 89.81 494 ARG B N 1
ATOM 10559 C CA . ARG B 1 494 ? -27.812 -0.019 12.906 1 89.81 494 ARG B CA 1
ATOM 10560 C C . ARG B 1 494 ? -27.078 -1.253 12.398 1 89.81 494 ARG B C 1
ATOM 10562 O O . ARG B 1 494 ? -25.984 -1.562 12.859 1 89.81 494 ARG B O 1
ATOM 10569 N N . SER B 1 495 ? -27.656 -1.894 11.391 1 92.19 495 SER B N 1
ATOM 10570 C CA . SER B 1 495 ? -27.047 -3.107 10.875 1 92.19 495 SER B CA 1
ATOM 10571 C C . SER B 1 495 ? -26.406 -2.863 9.516 1 92.19 495 SER B C 1
ATOM 10573 O O . SER B 1 495 ? -25.469 -3.572 9.125 1 92.19 495 SER B O 1
ATOM 10575 N N . LEU B 1 496 ? -26.812 -1.876 8.805 1 95.12 496 LEU B N 1
ATOM 10576 C CA . LEU B 1 496 ? -26.297 -1.565 7.469 1 95.12 496 LEU B CA 1
ATOM 10577 C C . LEU B 1 496 ? -24.906 -0.976 7.539 1 95.12 496 LEU B C 1
ATOM 10579 O O . LEU B 1 496 ? -24.688 0.066 8.164 1 95.12 496 LEU B O 1
ATOM 10583 N N . ARG B 1 497 ? -23.953 -1.633 6.883 1 96.31 497 ARG B N 1
ATOM 10584 C CA . ARG B 1 497 ? -22.562 -1.203 6.941 1 96.31 497 ARG B CA 1
ATOM 10585 C C . ARG B 1 497 ? -22.125 -0.596 5.617 1 96.31 497 ARG B C 1
ATOM 10587 O O . ARG B 1 497 ? -21.281 0.311 5.59 1 96.31 497 ARG B O 1
ATOM 10594 N N . HIS B 1 498 ? -22.641 -1.115 4.516 1 97.69 498 HIS B N 1
ATOM 10595 C CA . HIS B 1 498 ? -22.219 -0.672 3.188 1 97.69 498 HIS B CA 1
ATOM 10596 C C . HIS B 1 498 ? -23.422 -0.182 2.377 1 97.69 498 HIS B C 1
ATOM 10598 O O . HIS B 1 498 ? -24.391 -0.924 2.172 1 97.69 498 HIS B O 1
ATOM 10604 N N . LEU B 1 499 ? -23.312 1.049 1.94 1 98.12 499 LEU B N 1
ATOM 10605 C CA . LEU B 1 499 ? -24.438 1.648 1.225 1 98.12 499 LEU B CA 1
ATOM 10606 C C . LEU B 1 499 ? -23.953 2.314 -0.064 1 98.12 499 LEU B C 1
ATOM 10608 O O . LEU B 1 499 ? -22.953 3.021 -0.068 1 98.12 499 LEU B O 1
ATOM 10612 N N . ALA B 1 500 ? -24.562 2.014 -1.156 1 98.62 500 ALA B N 1
ATOM 10613 C CA . ALA B 1 500 ? -24.312 2.691 -2.426 1 98.62 500 ALA B CA 1
ATOM 10614 C C . ALA B 1 500 ? -25.562 3.428 -2.91 1 98.62 500 ALA B C 1
ATOM 10616 O O . ALA B 1 500 ? -26.609 2.822 -3.086 1 98.62 500 ALA B O 1
ATOM 10617 N N . ILE B 1 501 ? -25.469 4.711 -3.164 1 98.25 501 ILE B N 1
ATOM 10618 C CA . ILE B 1 501 ? -26.641 5.492 -3.561 1 98.25 501 ILE B CA 1
ATOM 10619 C C . ILE B 1 501 ? -26.297 6.359 -4.77 1 98.25 501 ILE B C 1
ATOM 10621 O O . ILE B 1 501 ? -27 7.336 -5.059 1 98.25 501 ILE B O 1
ATOM 10625 N N . GLY B 1 502 ? -25.25 6.066 -5.477 1 97.88 502 GLY B N 1
ATOM 10626 C CA . GLY B 1 502 ? -24.828 6.855 -6.617 1 97.88 502 GLY B CA 1
ATOM 10627 C C . GLY B 1 502 ? -25.844 6.891 -7.738 1 97.88 502 GLY B C 1
ATOM 10628 O O . GLY B 1 502 ? -26.766 6.07 -7.77 1 97.88 502 GLY B O 1
ATOM 10629 N N . ARG B 1 503 ? -25.719 7.84 -8.578 1 97.19 503 ARG B N 1
ATOM 10630 C CA . ARG B 1 503 ? -26.562 8 -9.766 1 97.19 503 ARG B CA 1
ATOM 10631 C C . ARG B 1 503 ? -28.031 8.133 -9.398 1 97.19 503 ARG B C 1
ATOM 10633 O O . ARG B 1 503 ? -28.891 7.492 -10.008 1 97.19 503 ARG B O 1
ATOM 10640 N N . ASN B 1 504 ? -28.297 8.758 -8.297 1 97.5 504 ASN B N 1
ATOM 10641 C CA . ASN B 1 504 ? -29.672 9.031 -7.887 1 97.5 504 ASN B CA 1
ATOM 10642 C C . ASN B 1 504 ? -29.922 10.531 -7.727 1 97.5 504 ASN B C 1
ATOM 10644 O O . ASN B 1 504 ? -30.906 10.93 -7.105 1 97.5 504 ASN B O 1
ATOM 10648 N N . PHE B 1 505 ? -29.047 11.422 -8.328 1 96.06 505 PHE B N 1
ATOM 10649 C CA . PHE B 1 505 ? -29.109 12.844 -8.031 1 96.06 505 PHE B CA 1
ATOM 10650 C C . PHE B 1 505 ? -29.328 13.656 -9.305 1 96.06 505 PHE B C 1
ATOM 10652 O O . PHE B 1 505 ? -29.344 14.883 -9.266 1 96.06 505 PHE B O 1
ATOM 10659 N N . SER B 1 506 ? -29.469 13.062 -10.391 1 89.94 506 SER B N 1
ATOM 10660 C CA . SER B 1 506 ? -29.484 13.734 -11.688 1 89.94 506 SER B CA 1
ATOM 10661 C C . SER B 1 506 ? -30.797 14.5 -11.883 1 89.94 506 SER B C 1
ATOM 10663 O O . SER B 1 506 ? -30.812 15.523 -12.578 1 89.94 506 SER B O 1
ATOM 10665 N N . GLY B 1 507 ? -31.906 14.07 -11.289 1 89.31 507 GLY B N 1
ATOM 10666 C CA . GLY B 1 507 ? -33.188 14.688 -11.531 1 89.31 507 GLY B CA 1
ATOM 10667 C C . GLY B 1 507 ? -33.625 15.648 -10.438 1 89.31 507 GLY B C 1
ATOM 10668 O O . GLY B 1 507 ? -34.781 15.992 -10.328 1 89.31 507 GLY B O 1
ATOM 10669 N N . ILE B 1 508 ? -32.719 16.188 -9.719 1 92.56 508 ILE B N 1
ATOM 10670 C CA . ILE B 1 508 ? -33.031 17.078 -8.609 1 92.56 508 ILE B CA 1
ATOM 10671 C C . ILE B 1 508 ? -32.938 18.531 -9.062 1 92.56 508 ILE B C 1
ATOM 10673 O O . ILE B 1 508 ? -31.938 18.922 -9.68 1 92.56 508 ILE B O 1
ATOM 10677 N N . LYS B 1 509 ? -33.938 19.281 -8.773 1 90.75 509 LYS B N 1
ATOM 10678 C CA . LYS B 1 509 ? -33.875 20.719 -9.023 1 90.75 509 LYS B CA 1
ATOM 10679 C C . LYS B 1 509 ? -32.781 21.375 -8.156 1 90.75 509 LYS B C 1
ATOM 10681 O O . LYS B 1 509 ? -32.562 20.969 -7.016 1 90.75 509 LYS B O 1
ATOM 10686 N N . GLN B 1 510 ? -32.125 22.359 -8.594 1 88 510 GLN B N 1
ATOM 10687 C CA . GLN B 1 510 ? -30.984 23 -7.973 1 88 510 GLN B CA 1
ATOM 10688 C C . GLN B 1 510 ? -31.328 23.531 -6.582 1 88 510 GLN B C 1
ATOM 10690 O O . GLN B 1 510 ? -30.516 23.453 -5.664 1 88 510 GLN B O 1
ATOM 10695 N N . LYS B 1 511 ? -32.594 24.016 -6.387 1 88.88 511 LYS B N 1
ATOM 10696 C CA . LYS B 1 511 ? -33 24.625 -5.125 1 88.88 511 LYS B CA 1
ATOM 10697 C C . LYS B 1 511 ? -33.062 23.578 -4.008 1 88.88 511 LYS B C 1
ATOM 10699 O O . LYS B 1 511 ? -32.938 23.922 -2.83 1 88.88 511 LYS B O 1
ATOM 10704 N N . TYR B 1 512 ? -33.25 22.328 -4.379 1 90.25 512 TYR B N 1
ATOM 10705 C CA . TYR B 1 512 ? -33.438 21.281 -3.375 1 90.25 512 TYR B CA 1
ATOM 10706 C C . TYR B 1 512 ? -32.188 20.469 -3.189 1 90.25 512 TYR B C 1
ATOM 10708 O O . TYR B 1 512 ? -32.094 19.656 -2.268 1 90.25 512 TYR B O 1
ATOM 10716 N N . GLN B 1 513 ? -31.281 20.641 -4.031 1 91.69 513 GLN B N 1
ATOM 10717 C CA . GLN B 1 513 ? -30.078 19.797 -4.066 1 91.69 513 GLN B CA 1
ATOM 10718 C C . GLN B 1 513 ? -29.344 19.844 -2.734 1 91.69 513 GLN B C 1
ATOM 10720 O O . GLN B 1 513 ? -28.953 18.812 -2.195 1 91.69 513 GLN B O 1
ATOM 10725 N N . LEU B 1 514 ? -29.125 20.984 -2.174 1 91.5 514 LEU B N 1
ATOM 10726 C CA . LEU B 1 514 ? -28.375 21.156 -0.935 1 91.5 514 LEU B CA 1
ATOM 10727 C C . LEU B 1 514 ? -29.109 20.516 0.24 1 91.5 514 LEU B C 1
ATOM 10729 O O . LEU B 1 514 ? -28.484 19.953 1.141 1 91.5 514 LEU B O 1
ATOM 10733 N N . ARG B 1 515 ? -30.391 20.641 0.168 1 91.69 515 ARG B N 1
ATOM 10734 C CA . ARG B 1 515 ? -31.203 20.031 1.229 1 91.69 515 ARG B CA 1
ATOM 10735 C C . ARG B 1 515 ? -31.062 18.516 1.225 1 91.69 515 ARG B C 1
ATOM 10737 O O . ARG B 1 515 ? -31 17.891 2.285 1 91.69 515 ARG B O 1
ATOM 10744 N N . ILE B 1 516 ? -31.109 17.984 0.084 1 94.19 516 ILE B N 1
ATOM 10745 C CA . ILE B 1 516 ? -30.969 16.531 -0.049 1 94.19 516 ILE B CA 1
ATOM 10746 C C . ILE B 1 516 ? -29.578 16.109 0.401 1 94.19 516 ILE B C 1
ATOM 10748 O O . ILE B 1 516 ? -29.422 15.109 1.118 1 94.19 516 ILE B O 1
ATOM 10752 N N . LEU B 1 517 ? -28.562 16.828 -0.014 1 94.56 517 LEU B N 1
ATOM 10753 C CA . LEU B 1 517 ? -27.188 16.516 0.353 1 94.56 517 LEU B CA 1
ATOM 10754 C C . LEU B 1 517 ? -26.984 16.656 1.857 1 94.56 517 LEU B C 1
ATOM 10756 O O . LEU B 1 517 ? -26.125 15.977 2.438 1 94.56 517 LEU B O 1
ATOM 10760 N N . ASP B 1 518 ? -27.781 17.484 2.49 1 93.44 518 ASP B N 1
ATOM 10761 C CA . ASP B 1 518 ? -27.719 17.625 3.941 1 93.44 518 ASP B CA 1
ATOM 10762 C C . ASP B 1 518 ? -28.047 16.312 4.637 1 93.44 518 ASP B C 1
ATOM 10764 O O . ASP B 1 518 ? -27.484 16 5.691 1 93.44 518 ASP B O 1
ATOM 10768 N N . HIS B 1 519 ? -28.953 15.578 4.055 1 92.94 519 HIS B N 1
ATOM 10769 C CA . HIS B 1 519 ? -29.281 14.281 4.617 1 92.94 519 HIS B CA 1
ATOM 10770 C C . HIS B 1 519 ? -28.125 13.297 4.473 1 92.94 519 HIS B C 1
ATOM 10772 O O . HIS B 1 519 ? -27.938 12.438 5.332 1 92.94 519 HIS B O 1
ATOM 10778 N N . VAL B 1 520 ? -27.422 13.391 3.359 1 94.5 520 VAL B N 1
ATOM 10779 C CA . VAL B 1 520 ? -26.219 12.57 3.184 1 94.5 520 VAL B CA 1
ATOM 10780 C C . VAL B 1 520 ? -25.188 12.938 4.25 1 94.5 520 VAL B C 1
ATOM 10782 O O . VAL B 1 520 ? -24.578 12.047 4.859 1 94.5 520 VAL B O 1
ATOM 10785 N N . VAL B 1 521 ? -25.016 14.234 4.48 1 92.06 521 VAL B N 1
ATOM 10786 C CA . VAL B 1 521 ? -24.078 14.75 5.469 1 92.06 521 VAL B CA 1
ATOM 10787 C C . VAL B 1 521 ? -24.453 14.234 6.859 1 92.06 521 VAL B C 1
ATOM 10789 O O . VAL B 1 521 ? -23.594 13.805 7.625 1 92.06 521 VAL B O 1
ATOM 10792 N N . GLN B 1 522 ? -25.688 14.227 7.145 1 88.19 522 GLN B N 1
ATOM 10793 C CA . GLN B 1 522 ? -26.188 13.742 8.438 1 88.19 522 GLN B CA 1
ATOM 10794 C C . GLN B 1 522 ? -25.906 12.258 8.609 1 88.19 522 GLN B C 1
ATOM 10796 O O . GLN B 1 522 ? -25.578 11.805 9.711 1 88.19 522 GLN B O 1
ATOM 10801 N N . LEU B 1 523 ? -26.062 11.562 7.551 1 90.44 523 LEU B N 1
ATOM 10802 C CA . LEU B 1 523 ? -25.766 10.133 7.57 1 90.44 523 LEU B CA 1
ATOM 10803 C C . LEU B 1 523 ? -24.312 9.883 7.938 1 90.44 523 LEU B C 1
ATOM 10805 O O . LEU B 1 523 ? -24 8.953 8.68 1 90.44 523 LEU B O 1
ATOM 10809 N N . ILE B 1 524 ? -23.406 10.711 7.52 1 89.75 524 ILE B N 1
ATOM 10810 C CA . ILE B 1 524 ? -21.969 10.57 7.707 1 89.75 524 ILE B CA 1
ATOM 10811 C C . ILE B 1 524 ? -21.594 11.016 9.117 1 89.75 524 ILE B C 1
ATOM 10813 O O . ILE B 1 524 ? -20.75 10.383 9.766 1 89.75 524 ILE B O 1
ATOM 10817 N N . GLN B 1 525 ? -22.188 12.094 9.672 1 83.5 525 GLN B N 1
ATOM 10818 C CA . GLN B 1 525 ? -21.75 12.734 10.906 1 83.5 525 GLN B CA 1
ATOM 10819 C C . GLN B 1 525 ? -22.484 12.156 12.109 1 83.5 525 GLN B C 1
ATOM 10821 O O . GLN B 1 525 ? -22.141 12.445 13.258 1 83.5 525 GLN B O 1
ATOM 10826 N N . ASP B 1 526 ? -23.453 11.297 11.773 1 81.5 526 ASP B N 1
ATOM 10827 C CA . ASP B 1 526 ? -24.188 10.695 12.875 1 81.5 526 ASP B CA 1
ATOM 10828 C C . ASP B 1 526 ? -23.281 9.82 13.742 1 81.5 526 ASP B C 1
ATOM 10830 O O . ASP B 1 526 ? -22.656 8.883 13.242 1 81.5 526 ASP B O 1
ATOM 10834 N N . ASP B 1 527 ? -23.219 10.07 15.039 1 73.62 527 ASP B N 1
ATOM 10835 C CA . ASP B 1 527 ? -22.328 9.391 15.977 1 73.62 527 ASP B CA 1
ATOM 10836 C C . ASP B 1 527 ? -22.734 7.922 16.125 1 73.62 527 ASP B C 1
ATOM 10838 O O . ASP B 1 527 ? -21.891 7.086 16.484 1 73.62 527 ASP B O 1
ATOM 10842 N N . ASP B 1 528 ? -24 7.676 15.906 1 77.69 528 ASP B N 1
ATOM 10843 C CA . ASP B 1 528 ? -24.484 6.312 16.109 1 77.69 528 ASP B CA 1
ATOM 10844 C C . ASP B 1 528 ? -24.562 5.559 14.781 1 77.69 528 ASP B C 1
ATOM 10846 O O . ASP B 1 528 ? -25.125 4.465 14.719 1 77.69 528 ASP B O 1
ATOM 10850 N N . SER B 1 529 ? -24.062 6.23 13.781 1 84 529 SER B N 1
ATOM 10851 C CA . SER B 1 529 ? -24.125 5.57 12.484 1 84 529 SER B CA 1
ATOM 10852 C C . SER B 1 529 ? -23.234 4.332 12.453 1 84 529 SER B C 1
ATOM 10854 O O . SER B 1 529 ? -22.141 4.336 13.016 1 84 529 SER B O 1
ATOM 10856 N N . ALA B 1 530 ? -23.766 3.264 11.906 1 88 530 ALA B N 1
ATOM 10857 C CA . ALA B 1 530 ? -22.984 2.031 11.781 1 88 530 ALA B CA 1
ATOM 10858 C C . ALA B 1 530 ? -22.375 1.913 10.391 1 88 530 ALA B C 1
ATOM 10860 O O . ALA B 1 530 ? -21.688 0.936 10.094 1 88 530 ALA B O 1
ATOM 10861 N N . LEU B 1 531 ? -22.531 2.91 9.508 1 93 531 LEU B N 1
ATOM 10862 C CA . LEU B 1 531 ? -22.094 2.861 8.125 1 93 531 LEU B CA 1
ATOM 10863 C C . LEU B 1 531 ? -20.562 2.92 8.039 1 93 531 LEU B C 1
ATOM 10865 O O . LEU B 1 531 ? -19.938 3.799 8.641 1 93 531 LEU B O 1
ATOM 10869 N N . GLN B 1 532 ? -20.016 2 7.336 1 94.81 532 GLN B N 1
ATOM 10870 C CA . GLN B 1 532 ? -18.562 1.922 7.188 1 94.81 532 GLN B CA 1
ATOM 10871 C C . GLN B 1 532 ? -18.141 2.309 5.773 1 94.81 532 GLN B C 1
ATOM 10873 O O . GLN B 1 532 ? -17 2.742 5.562 1 94.81 532 GLN B O 1
ATOM 10878 N N . SER B 1 533 ? -19.031 2.127 4.855 1 97.06 533 SER B N 1
ATOM 10879 C CA . SER B 1 533 ? -18.719 2.473 3.473 1 97.06 533 SER B CA 1
ATOM 10880 C C . SER B 1 533 ? -19.891 3.16 2.793 1 97.06 533 SER B C 1
ATOM 10882 O O . SER B 1 533 ? -21.047 2.779 3.004 1 97.06 533 SER B O 1
ATOM 10884 N N . LEU B 1 534 ? -19.625 4.215 2.039 1 97.69 534 LEU B N 1
ATOM 10885 C CA . LEU B 1 534 ? -20.641 4.965 1.3 1 97.69 534 LEU B CA 1
ATOM 10886 C C . LEU B 1 534 ? -20.156 5.273 -0.115 1 97.69 534 LEU B C 1
ATOM 10888 O O . LEU B 1 534 ? -19.031 5.73 -0.307 1 97.69 534 LEU B O 1
ATOM 10892 N N . SER B 1 535 ? -20.984 4.957 -1.092 1 98.44 535 SER B N 1
ATOM 10893 C CA . SER B 1 535 ? -20.609 5.242 -2.475 1 98.44 535 SER B CA 1
ATOM 10894 C C . SER B 1 535 ? -21.562 6.25 -3.104 1 98.44 535 SER B C 1
ATOM 10896 O O . SER B 1 535 ? -22.781 6.047 -3.105 1 98.44 535 SER B O 1
ATOM 10898 N N . LEU B 1 536 ? -21.031 7.312 -3.6 1 98.06 536 LEU B N 1
ATOM 10899 C CA . LEU B 1 536 ? -21.75 8.32 -4.371 1 98.06 536 LEU B CA 1
ATOM 10900 C C . LEU B 1 536 ? -21.25 8.352 -5.812 1 98.06 536 LEU B C 1
ATOM 10902 O O . LEU B 1 536 ? -21.344 9.383 -6.488 1 98.06 536 LEU B O 1
ATOM 10906 N N . ALA B 1 537 ? -20.797 7.27 -6.266 1 97.88 537 ALA B N 1
ATOM 10907 C CA . ALA B 1 537 ? -20.125 7.188 -7.559 1 97.88 537 ALA B CA 1
ATOM 10908 C C . ALA B 1 537 ? -21.047 7.629 -8.688 1 97.88 537 ALA B C 1
ATOM 10910 O O . ALA B 1 537 ? -22.234 7.32 -8.68 1 97.88 537 ALA B O 1
ATOM 10911 N N . ASP B 1 538 ? -20.5 8.445 -9.625 1 97.44 538 ASP B N 1
ATOM 10912 C CA . ASP B 1 538 ? -21.109 8.844 -10.891 1 97.44 538 ASP B CA 1
ATOM 10913 C C . ASP B 1 538 ? -22.391 9.625 -10.656 1 97.44 538 ASP B C 1
ATOM 10915 O O . ASP B 1 538 ? -23.391 9.422 -11.359 1 97.44 538 ASP B O 1
ATOM 10919 N N . SER B 1 539 ? -22.422 10.453 -9.617 1 96.81 539 SER B N 1
ATOM 10920 C CA . SER B 1 539 ? -23.578 11.266 -9.289 1 96.81 539 SER B CA 1
ATOM 10921 C C . SER B 1 539 ? -23.484 12.641 -9.945 1 96.81 539 SER B C 1
ATOM 10923 O O . SER B 1 539 ? -24.469 13.383 -9.977 1 96.81 539 SER B O 1
ATOM 10925 N N . LYS B 1 540 ? -22.297 13.047 -10.43 1 95.75 540 LYS B N 1
ATOM 10926 C CA . LYS B 1 540 ? -22.078 14.312 -11.125 1 95.75 540 LYS B CA 1
ATOM 10927 C C . LYS B 1 540 ? -22.5 15.5 -10.258 1 95.75 540 LYS B C 1
ATOM 10929 O O . LYS B 1 540 ? -23.234 16.375 -10.719 1 95.75 540 LYS B O 1
ATOM 10934 N N . LEU B 1 541 ? -22.078 15.523 -9.055 1 95.69 541 LEU B N 1
ATOM 10935 C CA . LEU B 1 541 ? -22.453 16.547 -8.086 1 95.69 541 LEU B CA 1
ATOM 10936 C C . LEU B 1 541 ? -21.656 17.828 -8.312 1 95.69 541 LEU B C 1
ATOM 10938 O O . LEU B 1 541 ? -22.016 18.891 -7.797 1 95.69 541 LEU B O 1
ATOM 10942 N N . LYS B 1 542 ? -20.531 17.766 -9.031 1 94.94 542 LYS B N 1
ATOM 10943 C CA . LYS B 1 542 ? -19.703 18.922 -9.352 1 94.94 542 LYS B CA 1
ATOM 10944 C C . LYS B 1 542 ? -19.297 19.672 -8.086 1 94.94 542 LYS B C 1
ATOM 10946 O O . LYS B 1 542 ? -18.766 19.078 -7.145 1 94.94 542 LYS B O 1
ATOM 10951 N N . ALA B 1 543 ? -19.547 20.953 -7.934 1 90.38 543 ALA B N 1
ATOM 10952 C CA . ALA B 1 543 ? -19.109 21.781 -6.812 1 90.38 543 ALA B CA 1
ATOM 10953 C C . ALA B 1 543 ? -19.797 21.359 -5.516 1 90.38 543 ALA B C 1
ATOM 10955 O O . ALA B 1 543 ? -19.234 21.5 -4.43 1 90.38 543 ALA B O 1
ATOM 10956 N N . ASP B 1 544 ? -20.969 20.797 -5.621 1 92.56 544 ASP B N 1
ATOM 10957 C CA . ASP B 1 544 ? -21.734 20.406 -4.441 1 92.56 544 ASP B CA 1
ATOM 10958 C C . ASP B 1 544 ? -21.094 19.219 -3.73 1 92.56 544 ASP B C 1
ATOM 10960 O O . ASP B 1 544 ? -21.422 18.922 -2.58 1 92.56 544 ASP B O 1
ATOM 10964 N N . THR B 1 545 ? -20.172 18.516 -4.426 1 94.06 545 THR B N 1
ATOM 10965 C CA . THR B 1 545 ? -19.453 17.422 -3.785 1 94.06 545 THR B CA 1
ATOM 10966 C C . THR B 1 545 ? -18.719 17.922 -2.543 1 94.06 545 THR B C 1
ATOM 10968 O O . THR B 1 545 ? -18.469 17.141 -1.612 1 94.06 545 THR B O 1
ATOM 10971 N N . ALA B 1 546 ? -18.391 19.219 -2.543 1 89.88 546 ALA B N 1
ATOM 10972 C CA . ALA B 1 546 ? -17.656 19.828 -1.442 1 89.88 546 ALA B CA 1
ATOM 10973 C C . ALA B 1 546 ? -18.422 19.688 -0.127 1 89.88 546 ALA B C 1
ATOM 10975 O O . ALA B 1 546 ? -17.812 19.531 0.934 1 89.88 546 ALA B O 1
ATOM 10976 N N . TYR B 1 547 ? -19.734 19.688 -0.199 1 88.38 547 TYR B N 1
ATOM 10977 C CA . TYR B 1 547 ? -20.562 19.562 0.998 1 88.38 547 TYR B CA 1
ATOM 10978 C C . TYR B 1 547 ? -20.359 18.203 1.658 1 88.38 547 TYR B C 1
ATOM 10980 O O . TYR B 1 547 ? -20.25 18.109 2.885 1 88.38 547 TYR B O 1
ATOM 10988 N N . VAL B 1 548 ? -20.266 17.234 0.815 1 92.81 548 VAL B N 1
ATOM 10989 C CA . VAL B 1 548 ? -20.078 15.875 1.314 1 92.81 548 VAL B CA 1
ATOM 10990 C C . VAL B 1 548 ? -18.641 15.719 1.834 1 92.81 548 VAL B C 1
ATOM 10992 O O . VAL B 1 548 ? -18.422 15.164 2.916 1 92.81 548 VAL B O 1
ATOM 10995 N N . VAL B 1 549 ? -17.719 16.234 1.076 1 93.5 549 VAL B N 1
ATOM 10996 C CA . VAL B 1 549 ? -16.297 16.109 1.41 1 93.5 549 VAL B CA 1
ATOM 10997 C C . VAL B 1 549 ? -16.031 16.797 2.748 1 93.5 549 VAL B C 1
ATOM 10999 O O . VAL B 1 549 ? -15.297 16.266 3.586 1 93.5 549 VAL B O 1
ATOM 11002 N N . ASN B 1 550 ? -16.641 17.953 3.029 1 86.12 550 ASN B N 1
ATOM 11003 C CA . ASN B 1 550 ? -16.438 18.719 4.258 1 86.12 550 ASN B CA 1
ATOM 11004 C C . ASN B 1 550 ? -16.938 17.953 5.477 1 86.12 550 ASN B C 1
ATOM 11006 O O . ASN B 1 550 ? -16.422 18.125 6.582 1 86.12 550 ASN B O 1
ATOM 11010 N N . SER B 1 551 ? -17.891 17.125 5.254 1 87.56 551 SER B N 1
ATOM 11011 C CA . SER B 1 551 ? -18.469 16.359 6.355 1 87.56 551 SER B CA 1
ATOM 11012 C C . SER B 1 551 ? -17.531 15.258 6.828 1 87.56 551 SER B C 1
ATOM 11014 O O . SER B 1 551 ? -17.672 14.75 7.941 1 87.56 551 SER B O 1
ATOM 11016 N N . LEU B 1 552 ? -16.562 14.875 6.016 1 86.88 552 LEU B N 1
ATOM 11017 C CA . LEU B 1 552 ? -15.609 13.812 6.34 1 86.88 552 LEU B CA 1
ATOM 11018 C C . LEU B 1 552 ? -14.695 14.242 7.48 1 86.88 552 LEU B C 1
ATOM 11020 O O . LEU B 1 552 ? -14.109 13.398 8.164 1 86.88 552 LEU B O 1
ATOM 11024 N N . GLY B 1 553 ? -14.523 15.531 7.66 1 74.88 553 GLY B N 1
ATOM 11025 C CA . GLY B 1 553 ? -13.695 16.031 8.75 1 74.88 553 GLY B CA 1
ATOM 11026 C C . GLY B 1 553 ? -14.211 15.633 10.117 1 74.88 553 GLY B C 1
ATOM 11027 O O . GLY B 1 553 ? -13.422 15.391 11.031 1 74.88 553 GLY B O 1
ATOM 11028 N N . SER B 1 554 ? -15.523 15.508 10.297 1 74 554 SER B N 1
ATOM 11029 C CA . SER B 1 554 ? -16.156 15.164 11.562 1 74 554 SER B CA 1
ATOM 11030 C C . SER B 1 554 ? -16.688 13.734 11.547 1 74 554 SER B C 1
ATOM 11032 O O . SER B 1 554 ? -17.547 13.383 12.359 1 74 554 SER B O 1
ATOM 11034 N N . ASN B 1 555 ? -16.188 13 10.617 1 80.94 555 ASN B N 1
ATOM 11035 C CA . ASN B 1 555 ? -16.625 11.617 10.461 1 80.94 555 ASN B CA 1
ATOM 11036 C C . ASN B 1 555 ? -16.047 10.727 11.555 1 80.94 555 ASN B C 1
ATOM 11038 O O . ASN B 1 555 ? -14.875 10.82 11.883 1 80.94 555 ASN B O 1
ATOM 11042 N N . SER B 1 556 ? -16.891 9.898 12.18 1 74.44 556 SER B N 1
ATOM 11043 C CA . SER B 1 556 ? -16.391 9.031 13.242 1 74.44 556 SER B CA 1
ATOM 11044 C C . SER B 1 556 ? -16.625 7.562 12.914 1 74.44 556 SER B C 1
ATOM 11046 O O . SER B 1 556 ? -16.172 6.68 13.641 1 74.44 556 SER B O 1
ATOM 11048 N N . SER B 1 557 ? -17.297 7.352 11.812 1 83.38 557 SER B N 1
ATOM 11049 C CA . SER B 1 557 ? -17.641 5.953 11.602 1 83.38 557 SER B CA 1
ATOM 11050 C C . SER B 1 557 ? -17.234 5.488 10.203 1 83.38 557 SER B C 1
ATOM 11052 O O . SER B 1 557 ? -16.781 4.355 10.023 1 83.38 557 SER B O 1
ATOM 11054 N N . LEU B 1 558 ? -17.406 6.348 9.203 1 92.19 558 LEU B N 1
ATOM 11055 C CA . LEU B 1 558 ? -17.141 5.984 7.816 1 92.19 558 LEU B CA 1
ATOM 11056 C C . LEU B 1 558 ? -15.656 5.684 7.605 1 92.19 558 LEU B C 1
ATOM 11058 O O . LEU B 1 558 ? -14.797 6.461 8.023 1 92.19 558 LEU B O 1
ATOM 11062 N N . ARG B 1 559 ? -15.367 4.582 7.008 1 93.81 559 ARG B N 1
ATOM 11063 C CA . ARG B 1 559 ? -13.992 4.18 6.762 1 93.81 559 ARG B CA 1
ATOM 11064 C C . ARG B 1 559 ? -13.656 4.246 5.273 1 93.81 559 ARG B C 1
ATOM 11066 O O . ARG B 1 559 ? -12.492 4.383 4.895 1 93.81 559 ARG B O 1
ATOM 11073 N N . GLU B 1 560 ? -14.656 4.113 4.48 1 96.94 560 GLU B N 1
ATOM 11074 C CA . GLU B 1 560 ? -14.461 4.121 3.033 1 96.94 560 GLU B CA 1
ATOM 11075 C C . GLU B 1 560 ? -15.508 4.988 2.344 1 96.94 560 GLU B C 1
ATOM 11077 O O . GLU B 1 560 ? -16.688 4.949 2.697 1 96.94 560 GLU B O 1
ATOM 11082 N N . ILE B 1 561 ? -15.078 5.797 1.368 1 97.5 561 ILE B N 1
ATOM 11083 C CA . ILE B 1 561 ? -16.016 6.605 0.597 1 97.5 561 ILE B CA 1
ATOM 11084 C C . ILE B 1 561 ? -15.625 6.582 -0.879 1 97.5 561 ILE B C 1
ATOM 11086 O O . ILE B 1 561 ? -14.438 6.594 -1.215 1 97.5 561 ILE B O 1
ATOM 11090 N N . ASP B 1 562 ? -16.547 6.434 -1.718 1 98.31 562 ASP B N 1
ATOM 11091 C CA . ASP B 1 562 ? -16.344 6.469 -3.164 1 98.31 562 ASP B CA 1
ATOM 11092 C C . ASP B 1 562 ? -16.906 7.758 -3.762 1 98.31 562 ASP B C 1
ATOM 11094 O O . ASP B 1 562 ? -18.125 7.906 -3.891 1 98.31 562 ASP B O 1
ATOM 11098 N N . LEU B 1 563 ? -16.062 8.648 -4.184 1 98.06 563 LEU B N 1
ATOM 11099 C CA . LEU B 1 563 ? -16.438 9.93 -4.773 1 98.06 563 LEU B CA 1
ATOM 11100 C C . LEU B 1 563 ? -16.141 9.945 -6.27 1 98.06 563 LEU B C 1
ATOM 11102 O O . LEU B 1 563 ? -16.047 11.016 -6.875 1 98.06 563 LEU B O 1
ATOM 11106 N N . SER B 1 564 ? -15.992 8.828 -6.867 1 97.88 564 SER B N 1
ATOM 11107 C CA . SER B 1 564 ? -15.594 8.766 -8.273 1 97.88 564 SER B CA 1
ATOM 11108 C C . SER B 1 564 ? -16.703 9.305 -9.18 1 97.88 564 SER B C 1
ATOM 11110 O O . SER B 1 564 ? -17.891 9.141 -8.883 1 97.88 564 SER B O 1
ATOM 11112 N N . GLY B 1 565 ? -16.344 9.93 -10.219 1 97.94 565 GLY B N 1
ATOM 11113 C CA . GLY B 1 565 ? -17.266 10.336 -11.273 1 97.94 565 GLY B CA 1
ATOM 11114 C C . GLY B 1 565 ? -18.188 11.469 -10.852 1 97.94 565 GLY B C 1
ATOM 11115 O O . GLY B 1 565 ? -19.344 11.5 -11.258 1 97.94 565 GLY B O 1
ATOM 11116 N N . ASN B 1 566 ? -17.766 12.367 -9.953 1 97.75 566 ASN B N 1
ATOM 11117 C CA . ASN B 1 566 ? -18.609 13.469 -9.531 1 97.75 566 ASN B CA 1
ATOM 11118 C C . ASN B 1 566 ? -18.172 14.789 -10.156 1 97.75 566 ASN B C 1
ATOM 11120 O O . ASN B 1 566 ? -18.797 15.828 -9.938 1 97.75 566 ASN B O 1
ATOM 11124 N N . LEU B 1 567 ? -17.047 14.797 -10.93 1 97.44 567 LEU B N 1
ATOM 11125 C CA . LEU B 1 567 ? -16.562 15.969 -11.648 1 97.44 567 LEU B CA 1
ATOM 11126 C C . LEU B 1 567 ? -16.297 17.125 -10.688 1 97.44 567 LEU B C 1
ATOM 11128 O O . LEU B 1 567 ? -16.672 18.266 -10.961 1 97.44 567 LEU B O 1
ATOM 11132 N N . MET B 1 568 ? -15.75 16.891 -9.586 1 95.31 568 MET B N 1
ATOM 11133 C CA . MET B 1 568 ? -15.57 17.906 -8.555 1 95.31 568 MET B CA 1
ATOM 11134 C C . MET B 1 568 ? -14.414 18.828 -8.898 1 95.31 568 MET B C 1
ATOM 11136 O O . MET B 1 568 ? -14.305 19.922 -8.336 1 95.31 568 MET B O 1
ATOM 11140 N N . GLY B 1 569 ? -13.469 18.453 -9.812 1 95.62 569 GLY B N 1
ATOM 11141 C CA . GLY B 1 569 ? -12.406 19.328 -10.258 1 95.62 569 GLY B CA 1
ATOM 11142 C C . GLY B 1 569 ? -11.383 19.625 -9.172 1 95.62 569 GLY B C 1
ATOM 11143 O O . GLY B 1 569 ? -11.281 18.891 -8.195 1 95.62 569 GLY B O 1
ATOM 11144 N N . ASP B 1 570 ? -10.57 20.688 -9.344 1 94.19 570 ASP B N 1
ATOM 11145 C CA . ASP B 1 570 ? -9.508 21.047 -8.414 1 94.19 570 ASP B CA 1
ATOM 11146 C C . ASP B 1 570 ? -10.07 21.688 -7.148 1 94.19 570 ASP B C 1
ATOM 11148 O O . ASP B 1 570 ? -9.461 21.594 -6.078 1 94.19 570 ASP B O 1
ATOM 11152 N N . ILE B 1 571 ? -11.242 22.281 -7.277 1 91.44 571 ILE B N 1
ATOM 11153 C CA . ILE B 1 571 ? -11.891 22.844 -6.098 1 91.44 571 ILE B CA 1
ATOM 11154 C C . ILE B 1 571 ? -12.266 21.719 -5.133 1 91.44 571 ILE B C 1
ATOM 11156 O O . ILE B 1 571 ? -12.023 21.828 -3.93 1 91.44 571 ILE B O 1
ATOM 11160 N N . GLY B 1 572 ? -12.898 20.672 -5.727 1 93.5 572 GLY B N 1
ATOM 11161 C CA . GLY B 1 572 ? -13.219 19.5 -4.906 1 93.5 572 GLY B CA 1
ATOM 11162 C C . GLY B 1 572 ? -11.992 18.844 -4.312 1 93.5 572 GLY B C 1
ATOM 11163 O O . GLY B 1 572 ? -12.016 18.391 -3.162 1 93.5 572 GLY B O 1
ATOM 11164 N N . ALA B 1 573 ? -10.922 18.797 -5.109 1 95.38 573 ALA B N 1
ATOM 11165 C CA . ALA B 1 573 ? -9.664 18.219 -4.625 1 95.38 573 ALA B CA 1
ATOM 11166 C C . ALA B 1 573 ? -9.109 19.031 -3.453 1 95.38 573 ALA B C 1
ATOM 11168 O O . ALA B 1 573 ? -8.586 18.453 -2.494 1 95.38 573 ALA B O 1
ATOM 11169 N N . ARG B 1 574 ? -9.18 20.328 -3.525 1 92.88 574 ARG B N 1
ATOM 11170 C CA . ARG B 1 574 ? -8.719 21.188 -2.445 1 92.88 574 ARG B CA 1
ATOM 11171 C C . ARG B 1 574 ? -9.523 20.953 -1.171 1 92.88 574 ARG B C 1
ATOM 11173 O O . ARG B 1 574 ? -8.961 20.938 -0.072 1 92.88 574 ARG B O 1
ATOM 11180 N N . MET B 1 575 ? -10.82 20.844 -1.327 1 92.38 575 MET B N 1
ATOM 11181 C CA . MET B 1 575 ? -11.664 20.547 -0.171 1 92.38 575 MET B CA 1
ATOM 11182 C C . MET B 1 575 ? -11.328 19.188 0.426 1 92.38 575 MET B C 1
ATOM 11184 O O . MET B 1 575 ? -11.297 19.031 1.647 1 92.38 575 MET B O 1
ATOM 11188 N N . LEU B 1 576 ? -11.133 18.25 -0.499 1 94.75 576 LEU B N 1
ATOM 11189 C CA . LEU B 1 576 ? -10.742 16.922 -0.044 1 94.75 576 LEU B CA 1
ATOM 11190 C C . LEU B 1 576 ? -9.414 16.969 0.713 1 94.75 576 LEU B C 1
ATOM 11192 O O . LEU B 1 576 ? -9.25 16.297 1.725 1 94.75 576 LEU B O 1
ATOM 11196 N N . ALA B 1 577 ? -8.492 17.75 0.198 1 94.38 577 ALA B N 1
ATOM 11197 C CA . ALA B 1 577 ? -7.203 17.938 0.863 1 94.38 577 ALA B CA 1
ATOM 11198 C C . ALA B 1 577 ? -7.391 18.469 2.281 1 94.38 577 ALA B C 1
ATOM 11200 O O . ALA B 1 577 ? -6.766 17.984 3.223 1 94.38 577 ALA B O 1
ATOM 11201 N N . LYS B 1 578 ? -8.219 19.453 2.48 1 91.56 578 LYS B N 1
ATOM 11202 C CA . LYS B 1 578 ? -8.5 20.016 3.803 1 91.56 578 LYS B CA 1
ATOM 11203 C C . LYS B 1 578 ? -9.109 18.953 4.723 1 91.56 578 LYS B C 1
ATOM 11205 O O . LYS B 1 578 ? -8.734 18.859 5.895 1 91.56 578 LYS B O 1
ATOM 11210 N N . ALA B 1 579 ? -10.008 18.188 4.148 1 90.94 579 ALA B N 1
ATOM 11211 C CA . ALA B 1 579 ? -10.641 17.125 4.922 1 90.94 579 ALA B CA 1
ATOM 11212 C C . ALA B 1 579 ? -9.617 16.094 5.379 1 90.94 579 ALA B C 1
ATOM 11214 O O . ALA B 1 579 ? -9.68 15.602 6.512 1 90.94 579 ALA B O 1
ATOM 11215 N N . LEU B 1 580 ? -8.703 15.781 4.496 1 91.38 580 LEU B N 1
ATOM 11216 C CA . LEU B 1 580 ? -7.672 14.789 4.789 1 91.38 580 LEU B CA 1
ATOM 11217 C C . LEU B 1 580 ? -6.758 15.273 5.91 1 91.38 580 LEU B C 1
ATOM 11219 O O . LEU B 1 580 ? -6.258 14.469 6.699 1 91.38 580 LEU B O 1
ATOM 11223 N N . GLN B 1 581 ? -6.531 16.531 5.984 1 90.06 581 GLN B N 1
ATOM 11224 C CA . GLN B 1 581 ? -5.645 17.094 6.996 1 90.06 581 GLN B CA 1
ATOM 11225 C C . GLN B 1 581 ? -6.227 16.922 8.398 1 90.06 581 GLN B C 1
ATOM 11227 O O . GLN B 1 581 ? -5.484 16.859 9.383 1 90.06 581 GLN B O 1
ATOM 11232 N N . ILE B 1 582 ? -7.523 16.812 8.523 1 87.31 582 ILE B N 1
ATOM 11233 C CA . ILE B 1 582 ? -8.117 16.719 9.852 1 87.31 582 ILE B CA 1
ATOM 11234 C C . ILE B 1 582 ? -8.719 15.336 10.047 1 87.31 582 ILE B C 1
ATOM 11236 O O . ILE B 1 582 ? -9.281 15.039 11.109 1 87.31 582 ILE B O 1
ATOM 11240 N N . ASN B 1 583 ? -8.594 14.5 9.008 1 82.38 583 ASN B N 1
ATOM 11241 C CA . ASN B 1 583 ? -9.195 13.172 9.062 1 82.38 583 ASN B CA 1
ATOM 11242 C C . ASN B 1 583 ? -8.422 12.242 9.984 1 82.38 583 ASN B C 1
ATOM 11244 O O . ASN B 1 583 ? -7.195 12.172 9.914 1 82.38 583 ASN B O 1
ATOM 11248 N N . THR B 1 584 ? -9.188 11.516 10.836 1 80.19 584 THR B N 1
ATOM 11249 C CA . THR B 1 584 ? -8.523 10.578 11.734 1 80.19 584 THR B CA 1
ATOM 11250 C C . THR B 1 584 ? -9.156 9.195 11.633 1 80.19 584 THR B C 1
ATOM 11252 O O . THR B 1 584 ? -8.828 8.289 12.406 1 80.19 584 THR B O 1
ATOM 11255 N N . HIS B 1 585 ? -10.117 9.055 10.594 1 82.44 585 HIS B N 1
ATOM 11256 C CA . HIS B 1 585 ? -10.852 7.793 10.594 1 82.44 585 HIS B CA 1
ATOM 11257 C C . HIS B 1 585 ? -10.844 7.152 9.211 1 82.44 585 HIS B C 1
ATOM 11259 O O . HIS B 1 585 ? -10.773 5.926 9.086 1 82.44 585 HIS B O 1
ATOM 11265 N N . MET B 1 586 ? -10.891 7.934 8.164 1 91.19 586 MET B N 1
ATOM 11266 C CA . MET B 1 586 ? -11 7.43 6.797 1 91.19 586 MET B CA 1
ATOM 11267 C C . MET B 1 586 ? -9.789 6.57 6.441 1 91.19 586 MET B C 1
ATOM 11269 O O . MET B 1 586 ? -8.648 6.965 6.691 1 91.19 586 MET B O 1
ATOM 11273 N N . GLN B 1 587 ? -10.062 5.418 5.836 1 92.69 587 GLN B N 1
ATOM 11274 C CA . GLN B 1 587 ? -8.992 4.504 5.453 1 92.69 587 GLN B CA 1
ATOM 11275 C C . GLN B 1 587 ? -8.875 4.391 3.936 1 92.69 587 GLN B C 1
ATOM 11277 O O . GLN B 1 587 ? -7.793 4.141 3.406 1 92.69 587 GLN B O 1
ATOM 11282 N N . THR B 1 588 ? -10 4.512 3.246 1 96.19 588 THR B N 1
ATOM 11283 C CA . THR B 1 588 ? -10.031 4.336 1.799 1 96.19 588 THR B CA 1
ATOM 11284 C C . THR B 1 588 ? -10.867 5.426 1.136 1 96.19 588 THR B C 1
ATOM 11286 O O . THR B 1 588 ? -11.992 5.695 1.559 1 96.19 588 THR B O 1
ATOM 11289 N N . ILE B 1 589 ? -10.32 6.039 0.097 1 97.19 589 ILE B N 1
ATOM 11290 C CA . ILE B 1 589 ? -11.062 7.035 -0.674 1 97.19 589 ILE B CA 1
ATOM 11291 C C . ILE B 1 589 ? -10.883 6.766 -2.168 1 97.19 589 ILE B C 1
ATOM 11293 O O . ILE B 1 589 ? -9.758 6.742 -2.67 1 97.19 589 ILE B O 1
ATOM 11297 N N . LEU B 1 590 ? -11.922 6.508 -2.842 1 97.75 590 LEU B N 1
ATOM 11298 C CA . LEU B 1 590 ? -11.914 6.438 -4.297 1 97.75 590 LEU B CA 1
ATOM 11299 C C . LEU B 1 590 ? -12.297 7.785 -4.906 1 97.75 590 LEU B C 1
ATOM 11301 O O . LEU B 1 590 ? -13.281 8.406 -4.496 1 97.75 590 LEU B O 1
ATOM 11305 N N . TRP B 1 591 ? -11.516 8.297 -5.867 1 97.38 591 TRP B N 1
ATOM 11306 C CA . TRP B 1 591 ? -11.781 9.672 -6.293 1 97.38 591 TRP B CA 1
ATOM 11307 C C . TRP B 1 591 ? -11.367 9.875 -7.746 1 97.38 591 TRP B C 1
ATOM 11309 O O . TRP B 1 591 ? -10.961 10.977 -8.133 1 97.38 591 TRP B O 1
ATOM 11319 N N . ASP B 1 592 ? -11.383 8.82 -8.602 1 96.69 592 ASP B N 1
ATOM 11320 C CA . ASP B 1 592 ? -11.07 8.938 -10.023 1 96.69 592 ASP B CA 1
ATOM 11321 C C . ASP B 1 592 ? -12.234 9.562 -10.789 1 96.69 592 ASP B C 1
ATOM 11323 O O . ASP B 1 592 ? -13.336 9.695 -10.258 1 96.69 592 ASP B O 1
ATOM 11327 N N . ARG B 1 593 ? -11.969 10.023 -11.961 1 97 593 ARG B N 1
ATOM 11328 C CA . ARG B 1 593 ? -12.938 10.602 -12.883 1 97 593 ARG B CA 1
ATOM 11329 C C . ARG B 1 593 ? -13.602 11.836 -12.281 1 97 593 ARG B C 1
ATOM 11331 O O . ARG B 1 593 ? -14.828 11.945 -12.266 1 97 593 ARG B O 1
ATOM 11338 N N . ASN B 1 594 ? -12.797 12.711 -11.75 1 98 594 ASN B N 1
ATOM 11339 C CA . ASN B 1 594 ? -13.273 13.969 -11.188 1 98 594 ASN B CA 1
ATOM 11340 C C . ASN B 1 594 ? -12.648 15.172 -11.891 1 98 594 ASN B C 1
ATOM 11342 O O . ASN B 1 594 ? -12.75 16.297 -11.414 1 98 594 ASN B O 1
ATOM 11346 N N . ASN B 1 595 ? -11.93 14.922 -13 1 97.12 595 ASN B N 1
ATOM 11347 C CA . ASN B 1 595 ? -11.258 15.969 -13.766 1 97.12 595 ASN B CA 1
ATOM 11348 C C . ASN B 1 595 ? -10.227 16.703 -12.914 1 97.12 595 ASN B C 1
ATOM 11350 O O . ASN B 1 595 ? -10.133 17.938 -12.969 1 97.12 595 ASN B O 1
ATOM 11354 N N . THR B 1 596 ? -9.539 15.961 -12.094 1 97.38 596 THR B N 1
ATOM 11355 C CA . THR B 1 596 ? -8.484 16.531 -11.258 1 97.38 596 THR B CA 1
ATOM 11356 C C . THR B 1 596 ? -7.219 16.766 -12.078 1 97.38 596 THR B C 1
ATOM 11358 O O . THR B 1 596 ? -6.816 15.898 -12.867 1 97.38 596 THR B O 1
ATOM 11361 N N . THR B 1 597 ? -6.645 17.875 -11.984 1 96.94 597 THR B N 1
ATOM 11362 C CA . THR B 1 597 ? -5.422 18.234 -12.703 1 96.94 597 THR B CA 1
ATOM 11363 C C . THR B 1 597 ? -4.203 18.094 -11.789 1 96.94 597 THR B C 1
ATOM 11365 O O . THR B 1 597 ? -4.309 17.578 -10.68 1 96.94 597 THR B O 1
ATOM 11368 N N . ALA B 1 598 ? -3.008 18.531 -12.289 1 96.5 598 ALA B N 1
ATOM 11369 C CA . ALA B 1 598 ? -1.761 18.469 -11.531 1 96.5 598 ALA B CA 1
ATOM 11370 C C . ALA B 1 598 ? -1.88 19.219 -10.211 1 96.5 598 ALA B C 1
ATOM 11372 O O . ALA B 1 598 ? -1.397 18.75 -9.18 1 96.5 598 ALA B O 1
ATOM 11373 N N . GLN B 1 599 ? -2.553 20.359 -10.242 1 93.69 599 GLN B N 1
ATOM 11374 C CA . GLN B 1 599 ? -2.723 21.172 -9.047 1 93.69 599 GLN B CA 1
ATOM 11375 C C . GLN B 1 599 ? -3.492 20.422 -7.969 1 93.69 599 GLN B C 1
ATOM 11377 O O . GLN B 1 599 ? -3.121 20.438 -6.793 1 93.69 599 GLN B O 1
ATOM 11382 N N . GLY B 1 600 ? -4.539 19.812 -8.328 1 95.88 600 GLY B N 1
ATOM 11383 C CA . GLY B 1 600 ? -5.316 19.016 -7.391 1 95.88 600 GLY B CA 1
ATOM 11384 C C . GLY B 1 600 ? -4.52 17.891 -6.766 1 95.88 600 GLY B C 1
ATOM 11385 O O . GLY B 1 600 ? -4.641 17.625 -5.566 1 95.88 600 GLY B O 1
ATOM 11386 N N . PHE B 1 601 ? -3.723 17.188 -7.633 1 97.38 601 PHE B N 1
ATOM 11387 C CA . PHE B 1 601 ? -2.883 16.094 -7.121 1 97.38 601 PHE B CA 1
ATOM 11388 C C . PHE B 1 601 ? -1.866 16.641 -6.121 1 97.38 601 PHE B C 1
ATOM 11390 O O . PHE B 1 601 ? -1.58 15.984 -5.113 1 97.38 601 PHE B O 1
ATOM 11397 N N . GLU B 1 602 ? -1.299 17.781 -6.395 1 95.69 602 GLU B N 1
ATOM 11398 C CA . GLU B 1 602 ? -0.335 18.406 -5.492 1 95.69 602 GLU B CA 1
ATOM 11399 C C . GLU B 1 602 ? -0.976 18.734 -4.148 1 95.69 602 GLU B C 1
ATOM 11401 O O . GLU B 1 602 ? -0.366 18.531 -3.098 1 95.69 602 GLU B O 1
ATOM 11406 N N . ASP B 1 603 ? -2.205 19.266 -4.195 1 94.69 603 ASP B N 1
ATOM 11407 C CA . ASP B 1 603 ? -2.924 19.578 -2.967 1 94.69 603 ASP B CA 1
ATOM 11408 C C . ASP B 1 603 ? -3.119 18.344 -2.1 1 94.69 603 ASP B C 1
ATOM 11410 O O . ASP B 1 603 ? -2.908 18.391 -0.886 1 94.69 603 ASP B O 1
ATOM 11414 N N . ILE B 1 604 ? -3.504 17.281 -2.732 1 96.88 604 ILE B N 1
ATOM 11415 C CA . ILE B 1 604 ? -3.744 16.031 -2.018 1 96.88 604 ILE B CA 1
ATOM 11416 C C . ILE B 1 604 ? -2.434 15.516 -1.43 1 96.88 604 ILE B C 1
ATOM 11418 O O . ILE B 1 604 ? -2.398 15.055 -0.285 1 96.88 604 ILE B O 1
ATOM 11422 N N . ALA B 1 605 ? -1.395 15.586 -2.26 1 96.5 605 ALA B N 1
ATOM 11423 C CA . ALA B 1 605 ? -0.082 15.148 -1.795 1 96.5 605 ALA B CA 1
ATOM 11424 C C . ALA B 1 605 ? 0.346 15.914 -0.549 1 96.5 605 ALA B C 1
ATOM 11426 O O . ALA B 1 605 ? 0.804 15.32 0.43 1 96.5 605 ALA B O 1
ATOM 11427 N N . ASP B 1 606 ? 0.198 17.188 -0.542 1 93.19 606 ASP B N 1
ATOM 11428 C CA . ASP B 1 606 ? 0.575 18.031 0.588 1 93.19 606 ASP B CA 1
ATOM 11429 C C . ASP B 1 606 ? -0.256 17.688 1.824 1 93.19 606 ASP B C 1
ATOM 11431 O O . ASP B 1 606 ? 0.266 17.672 2.941 1 93.19 606 ASP B O 1
ATOM 11435 N N . ALA B 1 607 ? -1.489 17.484 1.604 1 93.88 607 ALA B N 1
ATOM 11436 C CA . ALA B 1 607 ? -2.389 17.156 2.709 1 93.88 607 ALA B CA 1
ATOM 11437 C C . ALA B 1 607 ? -2.004 15.828 3.357 1 93.88 607 ALA B C 1
ATOM 11439 O O . ALA B 1 607 ? -2.072 15.68 4.578 1 93.88 607 ALA B O 1
ATOM 11440 N N . LEU B 1 608 ? -1.587 14.867 2.539 1 94.25 608 LEU B N 1
ATOM 11441 C CA . LEU B 1 608 ? -1.269 13.531 3.02 1 94.25 608 LEU B CA 1
ATOM 11442 C C . LEU B 1 608 ? -0.008 13.539 3.877 1 94.25 608 LEU B C 1
ATOM 11444 O O . LEU B 1 608 ? 0.239 12.609 4.641 1 94.25 608 LEU B O 1
ATOM 11448 N N . GLU B 1 609 ? 0.775 14.609 3.764 1 90.5 609 GLU B N 1
ATOM 11449 C CA . GLU B 1 609 ? 1.938 14.734 4.637 1 90.5 609 GLU B CA 1
ATOM 11450 C C . GLU B 1 609 ? 1.521 14.805 6.105 1 90.5 609 GLU B C 1
ATOM 11452 O O . GLU B 1 609 ? 2.273 14.398 6.988 1 90.5 609 GLU B O 1
ATOM 11457 N N . LYS B 1 610 ? 0.292 15.289 6.258 1 87.06 610 LYS B N 1
ATOM 11458 C CA . LYS B 1 610 ? -0.183 15.492 7.621 1 87.06 610 LYS B CA 1
ATOM 11459 C C . LYS B 1 610 ? -1.239 14.453 8 1 87.06 610 LYS B C 1
ATOM 11461 O O . LYS B 1 610 ? -1.846 14.539 9.07 1 87.06 610 LYS B O 1
ATOM 11466 N N . ASN B 1 611 ? -1.514 13.539 7.078 1 88.94 611 ASN B N 1
ATOM 11467 C CA . ASN B 1 611 ? -2.486 12.484 7.312 1 88.94 611 ASN B CA 1
ATOM 11468 C C . ASN B 1 611 ? -1.805 11.133 7.527 1 88.94 611 ASN B C 1
ATOM 11470 O O . ASN B 1 611 ? -1.003 10.703 6.699 1 88.94 611 ASN B O 1
ATOM 11474 N N . TYR B 1 612 ? -2.121 10.43 8.586 1 84.25 612 TYR B N 1
ATOM 11475 C CA . TYR B 1 612 ? -1.435 9.18 8.898 1 84.25 612 TYR B CA 1
ATOM 11476 C C . TYR B 1 612 ? -2.42 8.023 8.984 1 84.25 612 TYR B C 1
ATOM 11478 O O . TYR B 1 612 ? -2.066 6.926 9.43 1 84.25 612 TYR B O 1
ATOM 11486 N N . THR B 1 613 ? -3.695 8.312 8.586 1 85.94 613 THR B N 1
ATOM 11487 C CA . THR B 1 613 ? -4.727 7.297 8.758 1 85.94 613 THR B CA 1
ATOM 11488 C C . THR B 1 613 ? -5.125 6.695 7.41 1 85.94 613 THR B C 1
ATOM 11490 O O . THR B 1 613 ? -5.465 5.512 7.328 1 85.94 613 THR B O 1
ATOM 11493 N N . LEU B 1 614 ? -5.121 7.496 6.312 1 92.38 614 LEU B N 1
ATOM 11494 C CA . LEU B 1 614 ? -5.52 7.027 4.992 1 92.38 614 LEU B CA 1
ATOM 11495 C C . LEU B 1 614 ? -4.535 5.992 4.461 1 92.38 614 LEU B C 1
ATOM 11497 O O . LEU B 1 614 ? -3.332 6.262 4.379 1 92.38 614 LEU B O 1
ATOM 11501 N N . LYS B 1 615 ? -5.059 4.844 4.09 1 91 615 LYS B N 1
ATOM 11502 C CA . LYS B 1 615 ? -4.191 3.75 3.666 1 91 615 LYS B CA 1
ATOM 11503 C C . LYS B 1 615 ? -4.34 3.477 2.172 1 91 615 LYS B C 1
ATOM 11505 O O . LYS B 1 615 ? -3.393 3.027 1.521 1 91 615 LYS B O 1
ATOM 11510 N N . LYS B 1 616 ? -5.574 3.707 1.693 1 93.25 616 LYS B N 1
ATOM 11511 C CA . LYS B 1 616 ? -5.855 3.312 0.316 1 93.25 616 LYS B CA 1
ATOM 11512 C C . LYS B 1 616 ? -6.508 4.453 -0.46 1 93.25 616 LYS B C 1
ATOM 11514 O O . LYS B 1 616 ? -7.559 4.957 -0.064 1 93.25 616 LYS B O 1
ATOM 11519 N N . MET B 1 617 ? -5.891 4.855 -1.467 1 95.19 617 MET B N 1
ATOM 11520 C CA . MET B 1 617 ? -6.426 5.746 -2.492 1 95.19 617 MET B CA 1
ATOM 11521 C C . MET B 1 617 ? -6.098 5.227 -3.889 1 95.19 617 MET B C 1
ATOM 11523 O O . MET B 1 617 ? -5.082 5.605 -4.473 1 95.19 617 MET B O 1
ATOM 11527 N N . PRO B 1 618 ? -7.008 4.32 -4.344 1 93.88 618 PRO B N 1
ATOM 11528 C CA . PRO B 1 618 ? -6.703 3.756 -5.66 1 93.88 618 PRO B CA 1
ATOM 11529 C C . PRO B 1 618 ? -6.258 4.812 -6.668 1 93.88 618 PRO B C 1
ATOM 11531 O O . PRO B 1 618 ? -6.793 5.926 -6.68 1 93.88 618 PRO B O 1
ATOM 11534 N N . PHE B 1 619 ? -5.258 4.441 -7.426 1 92.38 619 PHE B N 1
ATOM 11535 C CA . PHE B 1 619 ? -4.684 5.348 -8.414 1 92.38 619 PHE B CA 1
ATOM 11536 C C . PHE B 1 619 ? -5.758 5.859 -9.367 1 92.38 619 PHE B C 1
ATOM 11538 O O . PHE B 1 619 ? -6.504 5.07 -9.953 1 92.38 619 PHE B O 1
ATOM 11545 N N . PRO B 1 620 ? -5.863 7.145 -9.422 1 96.12 620 PRO B N 1
ATOM 11546 C CA . PRO B 1 620 ? -6.855 7.719 -10.328 1 96.12 620 PRO B CA 1
ATOM 11547 C C . PRO B 1 620 ? -6.395 7.707 -11.789 1 96.12 620 PRO B C 1
ATOM 11549 O O . PRO B 1 620 ? -6.008 8.75 -12.328 1 96.12 620 PRO B O 1
ATOM 11552 N N . VAL B 1 621 ? -6.566 6.613 -12.445 1 94.31 621 VAL B N 1
ATOM 11553 C CA . VAL B 1 621 ? -5.969 6.32 -13.742 1 94.31 621 VAL B CA 1
ATOM 11554 C C . VAL B 1 621 ? -6.531 7.27 -14.797 1 94.31 621 VAL B C 1
ATOM 11556 O O . VAL B 1 621 ? -5.793 7.773 -15.648 1 94.31 621 VAL B O 1
ATOM 11559 N N . ASN B 1 622 ? -7.793 7.531 -14.812 1 94.62 622 ASN B N 1
ATOM 11560 C CA . ASN B 1 622 ? -8.422 8.367 -15.828 1 94.62 622 ASN B CA 1
ATOM 11561 C C . ASN B 1 622 ? -8.008 9.828 -15.688 1 94.62 622 ASN B C 1
ATOM 11563 O O . ASN B 1 622 ? -7.625 10.469 -16.672 1 94.62 622 ASN B O 1
ATOM 11567 N N . ASP B 1 623 ? -8.047 10.367 -14.477 1 96.94 623 ASP B N 1
ATOM 11568 C CA . ASP B 1 623 ? -7.625 11.742 -14.234 1 96.94 623 ASP B CA 1
ATOM 11569 C C . ASP B 1 623 ? -6.125 11.906 -14.477 1 96.94 623 ASP B C 1
ATOM 11571 O O . ASP B 1 623 ? -5.688 12.93 -15.008 1 96.94 623 ASP B O 1
ATOM 11575 N N . ALA B 1 624 ? -5.336 10.914 -14.047 1 95.94 624 ALA B N 1
ATOM 11576 C CA . ALA B 1 624 ? -3.889 10.953 -14.234 1 95.94 624 ALA B CA 1
ATOM 11577 C C . ALA B 1 624 ? -3.525 10.984 -15.711 1 95.94 624 ALA B C 1
ATOM 11579 O O . ALA B 1 624 ? -2.619 11.719 -16.125 1 95.94 624 ALA B O 1
ATOM 11580 N N . ALA B 1 625 ? -4.203 10.102 -16.5 1 94.06 625 ALA B N 1
ATOM 11581 C CA . ALA B 1 625 ? -3.941 10.062 -17.938 1 94.06 625 ALA B CA 1
ATOM 11582 C C . ALA B 1 625 ? -4.172 11.422 -18.578 1 94.06 625 ALA B C 1
ATOM 11584 O O . ALA B 1 625 ? -3.383 11.867 -19.422 1 94.06 625 ALA B O 1
ATOM 11585 N N . LEU B 1 626 ? -5.219 12.156 -18.172 1 94.44 626 LEU B N 1
ATOM 11586 C CA . LEU B 1 626 ? -5.539 13.484 -18.703 1 94.44 626 LEU B CA 1
ATOM 11587 C C . LEU B 1 626 ? -4.527 14.516 -18.219 1 94.44 626 LEU B C 1
ATOM 11589 O O . LEU B 1 626 ? -4.078 15.359 -19 1 94.44 626 LEU B O 1
ATOM 11593 N N . ALA B 1 627 ? -4.152 14.477 -16.953 1 96.38 627 ALA B N 1
ATOM 11594 C CA . ALA B 1 627 ? -3.219 15.438 -16.359 1 96.38 627 ALA B CA 1
ATOM 11595 C C . ALA B 1 627 ? -1.821 15.266 -16.953 1 96.38 627 ALA B C 1
ATOM 11597 O O . ALA B 1 627 ? -1.082 16.25 -17.094 1 96.38 627 ALA B O 1
ATOM 11598 N N . MET B 1 628 ? -1.39 14.031 -17.281 1 94.19 628 MET B N 1
ATOM 11599 C CA . MET B 1 628 ? -0.072 13.727 -17.828 1 94.19 628 MET B CA 1
ATOM 11600 C C . MET B 1 628 ? 0.09 14.32 -19.219 1 94.19 628 MET B C 1
ATOM 11602 O O . MET B 1 628 ? 1.209 14.602 -19.656 1 94.19 628 MET B O 1
ATOM 11606 N N . LYS B 1 629 ? -0.984 14.539 -19.906 1 93 629 LYS B N 1
ATOM 11607 C CA . LYS B 1 629 ? -0.938 15.156 -21.234 1 93 629 LYS B CA 1
ATOM 11608 C C . LYS B 1 629 ? -0.582 16.641 -21.141 1 93 629 LYS B C 1
ATOM 11610 O O . LYS B 1 629 ? 0.154 17.156 -21.969 1 93 629 LYS B O 1
ATOM 11615 N N . SER B 1 630 ? -1.051 17.312 -20.109 1 93.94 630 SER B N 1
ATOM 11616 C CA . SER B 1 630 ? -0.862 18.766 -19.969 1 93.94 630 SER B CA 1
ATOM 11617 C C . SER B 1 630 ? 0.41 19.078 -19.188 1 93.94 630 SER B C 1
ATOM 11619 O O . SER B 1 630 ? 1.229 19.891 -19.625 1 93.94 630 SER B O 1
ATOM 11621 N N . GLU B 1 631 ? 0.524 18.422 -17.969 1 95 631 GLU B N 1
ATOM 11622 C CA . GLU B 1 631 ? 1.66 18.672 -17.094 1 95 631 GLU B CA 1
ATOM 11623 C C . GLU B 1 631 ? 2.256 17.359 -16.578 1 95 631 GLU B C 1
ATOM 11625 O O . GLU B 1 631 ? 2.113 17.016 -15.406 1 95 631 GLU B O 1
ATOM 11630 N N . PRO B 1 632 ? 3.066 16.703 -17.391 1 93.88 632 PRO B N 1
ATOM 11631 C CA . PRO B 1 632 ? 3.537 15.359 -17.047 1 93.88 632 PRO B CA 1
ATOM 11632 C C . PRO B 1 632 ? 4.453 15.359 -15.82 1 93.88 632 PRO B C 1
ATOM 11634 O O . PRO B 1 632 ? 4.266 14.547 -14.906 1 93.88 632 PRO B O 1
ATOM 11637 N N . ALA B 1 633 ? 5.406 16.266 -15.727 1 94.44 633 ALA B N 1
ATOM 11638 C CA . ALA B 1 633 ? 6.395 16.25 -14.656 1 94.44 633 ALA B CA 1
ATOM 11639 C C . ALA B 1 633 ? 5.734 16.531 -13.305 1 94.44 633 ALA B C 1
ATOM 11641 O O . ALA B 1 633 ? 5.98 15.82 -12.328 1 94.44 633 ALA B O 1
ATOM 11642 N N . ARG B 1 634 ? 4.902 17.578 -13.266 1 94.81 634 ARG B N 1
ATOM 11643 C CA . ARG B 1 634 ? 4.203 17.953 -12.039 1 94.81 634 ARG B CA 1
ATOM 11644 C C . ARG B 1 634 ? 3.26 16.844 -11.594 1 94.81 634 ARG B C 1
ATOM 11646 O O . ARG B 1 634 ? 3.186 16.516 -10.406 1 94.81 634 ARG B O 1
ATOM 11653 N N . THR B 1 635 ? 2.553 16.266 -12.523 1 96.38 635 THR B N 1
ATOM 11654 C CA . THR B 1 635 ? 1.588 15.195 -12.25 1 96.38 635 THR B CA 1
ATOM 11655 C C . THR B 1 635 ? 2.287 13.961 -11.695 1 96.38 635 THR B C 1
ATOM 11657 O O . THR B 1 635 ? 1.86 13.398 -10.68 1 96.38 635 THR B O 1
ATOM 11660 N N . GLU B 1 636 ? 3.383 13.578 -12.328 1 94.81 636 GLU B N 1
ATOM 11661 C CA . GLU B 1 636 ? 4.133 12.398 -11.914 1 94.81 636 GLU B CA 1
ATOM 11662 C C . GLU B 1 636 ? 4.676 12.555 -10.5 1 94.81 636 GLU B C 1
ATOM 11664 O O . GLU B 1 636 ? 4.555 11.648 -9.672 1 94.81 636 GLU B O 1
ATOM 11669 N N . THR B 1 637 ? 5.246 13.672 -10.227 1 95.69 637 THR B N 1
ATOM 11670 C CA . THR B 1 637 ? 5.824 13.93 -8.906 1 95.69 637 THR B CA 1
ATOM 11671 C C . THR B 1 637 ? 4.746 13.898 -7.828 1 95.69 637 THR B C 1
ATOM 11673 O O . THR B 1 637 ? 4.945 13.305 -6.766 1 95.69 637 THR B O 1
ATOM 11676 N N . ALA B 1 638 ? 3.674 14.555 -8.094 1 96.69 638 ALA B N 1
ATOM 11677 C CA . ALA B 1 638 ? 2.578 14.594 -7.125 1 96.69 638 ALA B CA 1
ATOM 11678 C C . ALA B 1 638 ? 2.031 13.195 -6.852 1 96.69 638 ALA B C 1
ATOM 11680 O O . ALA B 1 638 ? 1.808 12.828 -5.695 1 96.69 638 ALA B O 1
ATOM 11681 N N . LEU B 1 639 ? 1.815 12.414 -7.898 1 96.38 639 LEU B N 1
ATOM 11682 C CA . LEU B 1 639 ? 1.241 11.078 -7.766 1 96.38 639 LEU B CA 1
ATOM 11683 C C . LEU B 1 639 ? 2.199 10.148 -7.031 1 96.38 639 LEU B C 1
ATOM 11685 O O . LEU B 1 639 ? 1.771 9.32 -6.223 1 96.38 639 LEU B O 1
ATOM 11689 N N . GLN B 1 640 ? 3.451 10.266 -7.316 1 94.38 640 GLN B N 1
ATOM 11690 C CA . GLN B 1 640 ? 4.445 9.461 -6.613 1 94.38 640 GLN B CA 1
ATOM 11691 C C . GLN B 1 640 ? 4.473 9.805 -5.125 1 94.38 640 GLN B C 1
ATOM 11693 O O . GLN B 1 640 ? 4.621 8.914 -4.281 1 94.38 640 GLN B O 1
ATOM 11698 N N . LYS B 1 641 ? 4.402 11.086 -4.867 1 96.06 641 LYS B N 1
ATOM 11699 C CA . LYS B 1 641 ? 4.371 11.523 -3.473 1 96.06 641 LYS B CA 1
ATOM 11700 C C . LYS B 1 641 ? 3.152 10.961 -2.748 1 96.06 641 LYS B C 1
ATOM 11702 O O . LYS B 1 641 ? 3.256 10.508 -1.606 1 96.06 641 LYS B O 1
ATOM 11707 N N . ILE B 1 642 ? 2.018 10.992 -3.35 1 96.75 642 ILE B N 1
ATOM 11708 C CA . ILE B 1 642 ? 0.79 10.445 -2.777 1 96.75 642 ILE B CA 1
ATOM 11709 C C . ILE B 1 642 ? 0.988 8.969 -2.445 1 96.75 642 ILE B C 1
ATOM 11711 O O . ILE B 1 642 ? 0.686 8.531 -1.333 1 96.75 642 ILE B O 1
ATOM 11715 N N . GLU B 1 643 ? 1.505 8.258 -3.406 1 93.69 643 GLU B N 1
ATOM 11716 C CA . GLU B 1 643 ? 1.714 6.828 -3.223 1 93.69 643 GLU B CA 1
ATOM 11717 C C . GLU B 1 643 ? 2.676 6.555 -2.068 1 93.69 643 GLU B C 1
ATOM 11719 O O . GLU B 1 643 ? 2.447 5.648 -1.265 1 93.69 643 GLU B O 1
ATOM 11724 N N . SER B 1 644 ? 3.732 7.297 -2.037 1 93.25 644 SER B N 1
ATOM 11725 C CA . SER B 1 644 ? 4.73 7.109 -0.991 1 93.25 644 SER B CA 1
ATOM 11726 C C . SER B 1 644 ? 4.141 7.367 0.391 1 93.25 644 SER B C 1
ATOM 11728 O O . SER B 1 644 ? 4.441 6.645 1.346 1 93.25 644 SER B O 1
ATOM 11730 N N . LEU B 1 645 ? 3.344 8.398 0.485 1 94.06 645 LEU B N 1
ATOM 11731 C CA . LEU B 1 645 ? 2.748 8.758 1.767 1 94.06 645 LEU B CA 1
ATOM 11732 C C . LEU B 1 645 ? 1.711 7.727 2.195 1 94.06 645 LEU B C 1
ATOM 11734 O O . LEU B 1 645 ? 1.579 7.43 3.385 1 94.06 645 LEU B O 1
ATOM 11738 N N . LEU B 1 646 ? 0.97 7.133 1.268 1 93.12 646 LEU B N 1
ATOM 11739 C CA . LEU B 1 646 ? 0.027 6.066 1.576 1 93.12 646 LEU B CA 1
ATOM 11740 C C . LEU B 1 646 ? 0.755 4.828 2.092 1 93.12 646 LEU B C 1
ATOM 11742 O O . LEU B 1 646 ? 0.28 4.164 3.016 1 93.12 646 LEU B O 1
ATOM 11746 N N . GLN B 1 647 ? 1.867 4.539 1.486 1 88.5 647 GLN B N 1
ATOM 11747 C CA . GLN B 1 647 ? 2.682 3.414 1.93 1 88.5 647 GLN B CA 1
ATOM 11748 C C . GLN B 1 647 ? 3.178 3.621 3.357 1 88.5 647 GLN B C 1
ATOM 11750 O O . GLN B 1 647 ? 3.236 2.674 4.145 1 88.5 647 GLN B O 1
ATOM 11755 N N . ARG B 1 648 ? 3.602 4.84 3.643 1 87.69 648 ARG B N 1
ATOM 11756 C CA . ARG B 1 648 ? 4.023 5.191 4.992 1 87.69 648 ARG B CA 1
ATOM 11757 C C . ARG B 1 648 ? 2.932 4.867 6.008 1 87.69 648 ARG B C 1
ATOM 11759 O O . ARG B 1 648 ? 3.221 4.371 7.102 1 87.69 648 ARG B O 1
ATOM 11766 N N . ASN B 1 649 ? 1.724 5.164 5.68 1 87.5 649 ASN B N 1
ATOM 11767 C CA . ASN B 1 649 ? 0.594 5.004 6.586 1 87.5 649 ASN B CA 1
ATOM 11768 C C . ASN B 1 649 ? 0.334 3.533 6.902 1 87.5 649 ASN B C 1
ATOM 11770 O O . ASN B 1 649 ? -0.387 3.215 7.852 1 87.5 649 ASN B O 1
ATOM 11774 N N . HIS B 1 650 ? 0.873 2.562 6.145 1 80.25 650 HIS B N 1
ATOM 11775 C CA . HIS B 1 650 ? 0.711 1.142 6.434 1 80.25 650 HIS B CA 1
ATOM 11776 C C . HIS B 1 650 ? 1.628 0.703 7.574 1 80.25 650 HIS B C 1
ATOM 11778 O O . HIS B 1 650 ? 1.41 -0.346 8.18 1 80.25 650 HIS B O 1
ATOM 11784 N N . ASN B 1 651 ? 2.654 1.46 7.785 1 70.75 651 ASN B N 1
ATOM 11785 C CA . ASN B 1 651 ? 3.545 1.139 8.898 1 70.75 651 ASN B CA 1
ATOM 11786 C C . ASN B 1 651 ? 3.053 1.752 10.203 1 70.75 651 ASN B C 1
ATOM 11788 O O . ASN B 1 651 ? 2.727 2.939 10.25 1 70.75 651 ASN B O 1
ATOM 11792 N N . PRO B 1 652 ? 2.607 0.875 11.188 1 60.44 652 PRO B N 1
ATOM 11793 C CA . PRO B 1 652 ? 1.994 1.362 12.422 1 60.44 652 PRO B CA 1
ATOM 11794 C C . PRO B 1 652 ? 2.873 2.371 13.156 1 60.44 652 PRO B C 1
ATOM 11796 O O . PRO B 1 652 ? 4.059 2.117 13.383 1 60.44 652 PRO B O 1
ATOM 11799 N N . ARG B 1 653 ? 2.807 3.678 12.914 1 60.47 653 ARG B N 1
ATOM 11800 C CA . ARG B 1 653 ? 3.512 4.652 13.742 1 60.47 653 ARG B CA 1
ATOM 11801 C C . ARG B 1 653 ? 2.639 5.113 14.906 1 60.47 653 ARG B C 1
ATOM 11803 O O . ARG B 1 653 ? 1.416 4.961 14.867 1 60.47 653 ARG B O 1
ATOM 11810 N N . LYS B 1 654 ? 3.33 5.273 16.078 1 60.75 654 LYS B N 1
ATOM 11811 C CA . LYS B 1 654 ? 2.668 5.855 17.234 1 60.75 654 LYS B CA 1
ATOM 11812 C C . LYS B 1 654 ? 1.937 7.145 16.859 1 60.75 654 LYS B C 1
ATOM 11814 O O . LYS B 1 654 ? 2.551 8.094 16.375 1 60.75 654 LYS B O 1
ATOM 11819 N N . PHE B 1 655 ? 0.646 6.973 16.453 1 56.88 655 PHE B N 1
ATOM 11820 C CA . PHE B 1 655 ? -0.091 8.195 16.156 1 56.88 655 PHE B CA 1
ATOM 11821 C C . PHE B 1 655 ? -0.601 8.836 17.438 1 56.88 655 PHE B C 1
ATOM 11823 O O . PHE B 1 655 ? -1.208 8.164 18.281 1 56.88 655 PHE B O 1
ATOM 11830 N N . SER B 1 656 ? 0.19 9.867 18.016 1 58.56 656 SER B N 1
ATOM 11831 C CA . SER B 1 656 ? -0.39 10.562 19.156 1 58.56 656 SER B CA 1
ATOM 11832 C C . SER B 1 656 ? -1.771 11.117 18.828 1 58.56 656 SER B C 1
ATOM 11834 O O . SER B 1 656 ? -1.958 11.742 17.766 1 58.56 656 SER B O 1
ATOM 11836 N N . ASN B 1 657 ? -2.842 10.547 19.328 1 64.12 657 ASN B N 1
ATOM 11837 C CA . ASN B 1 657 ? -4.199 11.055 19.172 1 64.12 657 ASN B CA 1
ATOM 11838 C C . ASN B 1 657 ? -4.309 12.508 19.625 1 64.12 657 ASN B C 1
ATOM 11840 O O . ASN B 1 657 ? -5.402 12.984 19.938 1 64.12 657 ASN B O 1
ATOM 11844 N N . ASP B 1 658 ? -3.127 13.125 19.641 1 74.81 658 ASP B N 1
ATOM 11845 C CA . ASP B 1 658 ? -3.148 14.523 20.062 1 74.81 658 ASP B CA 1
ATOM 11846 C C . ASP B 1 658 ? -3.953 15.375 19.094 1 74.81 658 ASP B C 1
ATOM 11848 O O . ASP B 1 658 ? -4.684 16.281 19.516 1 74.81 658 ASP B O 1
ATOM 11852 N N . GLN B 1 659 ? -3.857 14.875 17.984 1 75.81 659 GLN B N 1
ATOM 11853 C CA . GLN B 1 659 ? -4.582 15.625 16.953 1 75.81 659 GLN B CA 1
ATOM 11854 C C . GLN B 1 659 ? -6.09 15.508 17.156 1 75.81 659 GLN B C 1
ATOM 11856 O O . GLN B 1 659 ? -6.82 16.484 17.016 1 75.81 659 GLN B O 1
ATOM 11861 N N . ALA B 1 660 ? -6.488 14.43 17.484 1 73.44 660 ALA B N 1
ATOM 11862 C CA . ALA B 1 660 ? -7.922 14.203 17.672 1 73.44 660 ALA B CA 1
ATOM 11863 C C . ALA B 1 660 ? -8.445 14.969 18.891 1 73.44 660 ALA B C 1
ATOM 11865 O O . ALA B 1 660 ? -9.562 15.5 18.859 1 73.44 660 ALA B O 1
ATOM 11866 N N . TYR B 1 661 ? -7.656 15.062 19.906 1 76.5 661 TYR B N 1
ATOM 11867 C CA . TYR B 1 661 ? -8.023 15.852 21.078 1 76.5 661 TYR B CA 1
ATOM 11868 C C . TYR B 1 661 ? -8.164 17.328 20.734 1 76.5 661 TYR B C 1
ATOM 11870 O O . TYR B 1 661 ? -9.141 17.969 21.125 1 76.5 661 TYR B O 1
ATOM 11878 N N . ARG B 1 662 ? -7.262 17.719 19.969 1 78.25 662 ARG B N 1
ATOM 11879 C CA . ARG B 1 662 ? -7.289 19.125 19.594 1 78.25 662 ARG B CA 1
ATOM 11880 C C . ARG B 1 662 ? -8.453 19.422 18.656 1 78.25 662 ARG B C 1
ATOM 11882 O O . ARG B 1 662 ? -9.055 20.5 18.734 1 78.25 662 ARG B O 1
ATOM 11889 N N . LEU B 1 663 ? -8.695 18.484 17.906 1 76.94 663 LEU B N 1
ATOM 11890 C CA . LEU B 1 663 ? -9.812 18.656 16.984 1 76.94 663 LEU B CA 1
ATOM 11891 C C . LEU B 1 663 ? -11.133 18.719 17.75 1 76.94 663 LEU B C 1
ATOM 11893 O O . LEU B 1 663 ? -11.984 19.562 17.453 1 76.94 663 LEU B O 1
ATOM 11897 N N . GLN B 1 664 ? -11.242 17.875 18.672 1 73.62 664 GLN B N 1
ATOM 11898 C CA . GLN B 1 664 ? -12.445 17.875 19.5 1 73.62 664 GLN B CA 1
ATOM 11899 C C . GLN B 1 664 ? -12.578 19.172 20.281 1 73.62 664 GLN B C 1
ATOM 11901 O O . GLN B 1 664 ? -13.68 19.703 20.438 1 73.62 664 GLN B O 1
ATOM 11906 N N . GLN B 1 665 ? -11.484 19.562 20.656 1 69.69 665 GLN B N 1
ATOM 11907 C CA . GLN B 1 665 ? -11.453 20.828 21.375 1 69.69 665 GLN B CA 1
ATOM 11908 C C . GLN B 1 665 ? -11.922 21.969 20.484 1 69.69 665 GLN B C 1
ATOM 11910 O O . GLN B 1 665 ? -12.68 22.844 20.938 1 69.69 665 GLN B O 1
ATOM 11915 N N . GLY B 1 666 ? -11.531 21.859 19.312 1 65.38 666 GLY B N 1
ATOM 11916 C CA . GLY B 1 666 ? -11.922 22.906 18.375 1 65.38 666 GLY B CA 1
ATOM 11917 C C . GLY B 1 666 ? -13.414 22.922 18.094 1 65.38 666 GLY B C 1
ATOM 11918 O O . GLY B 1 666 ? -14.023 23.984 18.047 1 65.38 666 GLY B O 1
ATOM 11919 N N . PHE B 1 667 ? -13.984 21.859 18.078 1 63.97 667 PHE B N 1
ATOM 11920 C CA . PHE B 1 667 ? -15.406 21.75 17.797 1 63.97 667 PHE B CA 1
ATOM 11921 C C . PHE B 1 667 ? -16.234 22.203 18.984 1 63.97 667 PHE B C 1
ATOM 11923 O O . PHE B 1 667 ? -17.312 22.797 18.812 1 63.97 667 PHE B O 1
ATOM 11930 N N . LEU B 1 668 ? -15.695 21.906 20.109 1 60.19 668 LEU B N 1
ATOM 11931 C CA . LEU B 1 668 ? -16.391 22.281 21.328 1 60.19 668 LEU B CA 1
ATOM 11932 C C . LEU B 1 668 ? -16.422 23.781 21.516 1 60.19 668 LEU B C 1
ATOM 11934 O O . LEU B 1 668 ? -17.438 24.359 21.922 1 60.19 668 LEU B O 1
ATOM 11938 N N . ILE B 1 669 ? -15.375 24.375 21.234 1 56.09 669 ILE B N 1
ATOM 11939 C CA . ILE B 1 669 ? -15.258 25.812 21.422 1 56.09 669 ILE B CA 1
ATOM 11940 C C . ILE B 1 669 ? -16.219 26.547 20.484 1 56.09 669 ILE B C 1
ATOM 11942 O O . ILE B 1 669 ? -16.781 27.578 20.844 1 56.09 669 ILE B O 1
ATOM 11946 N N . SER B 1 670 ? -16.547 25.969 19.422 1 56.47 670 SER B N 1
ATOM 11947 C CA . SER B 1 670 ? -17.344 26.719 18.453 1 56.47 670 SER B CA 1
ATOM 11948 C C . SER B 1 670 ? -18.797 26.844 18.891 1 56.47 670 SER B C 1
ATOM 11950 O O . SER B 1 670 ? -19.328 27.953 18.984 1 56.47 670 SER B O 1
ATOM 11952 N N . SER B 1 671 ? -19.656 25.766 19.062 1 57.72 671 SER B N 1
ATOM 11953 C CA . SER B 1 671 ? -21.094 25.938 19.203 1 57.72 671 SER B CA 1
ATOM 11954 C C . SER B 1 671 ? -21.531 25.844 20.656 1 57.72 671 SER B C 1
ATOM 11956 O O . SER B 1 671 ? -22.219 26.734 21.156 1 57.72 671 SER B O 1
ATOM 11958 N N . THR B 1 672 ? -21.109 24.984 21.344 1 65.31 672 THR B N 1
ATOM 11959 C CA . THR B 1 672 ? -21.656 24.688 22.656 1 65.31 672 THR B CA 1
ATOM 11960 C C . THR B 1 672 ? -21.078 25.625 23.719 1 65.31 672 THR B C 1
ATOM 11962 O O . THR B 1 672 ? -21.797 26.078 24.609 1 65.31 672 THR B O 1
ATOM 11965 N N . GLN B 1 673 ? -19.891 26.062 23.516 1 69.38 673 GLN B N 1
ATOM 11966 C CA . GLN B 1 673 ? -19.25 26.938 24.484 1 69.38 673 GLN B CA 1
ATOM 11967 C C . GLN B 1 673 ? -19.812 28.344 24.406 1 69.38 673 GLN B C 1
ATOM 11969 O O . GLN B 1 673 ? -19.922 29.047 25.422 1 69.38 673 GLN B O 1
ATOM 11974 N N . GLN B 1 674 ? -20.234 28.641 23.25 1 67.25 674 GLN B N 1
ATOM 11975 C CA . GLN B 1 674 ? -20.875 29.938 23.094 1 67.25 674 GLN B CA 1
ATOM 11976 C C . GLN B 1 674 ? -22.203 30 23.859 1 67.25 674 GLN B C 1
ATOM 11978 O O . GLN B 1 674 ? -22.531 31.016 24.469 1 67.25 674 GLN B O 1
ATOM 11983 N N . MET B 1 675 ? -22.812 28.906 23.781 1 72.81 675 MET B N 1
ATOM 11984 C CA . MET B 1 675 ? -24.078 28.844 24.516 1 72.81 675 MET B CA 1
ATOM 11985 C C . MET B 1 675 ? -23.844 28.938 26.016 1 72.81 675 MET B C 1
ATOM 11987 O O . MET B 1 675 ? -24.594 29.625 26.719 1 72.81 675 MET B O 1
ATOM 11991 N N . VAL B 1 676 ? -22.859 28.281 26.469 1 80.75 676 VAL B N 1
ATOM 11992 C CA . VAL B 1 676 ? -22.531 28.297 27.891 1 80.75 676 VAL B CA 1
ATOM 11993 C C . VAL B 1 676 ? -22.125 29.719 28.297 1 80.75 676 VAL B C 1
ATOM 11995 O O . VAL B 1 676 ? -22.562 30.203 29.344 1 80.75 676 VAL B O 1
ATOM 11998 N N . ASP B 1 677 ? -21.453 30.359 27.469 1 77.69 677 ASP B N 1
ATOM 11999 C CA . ASP B 1 677 ? -21 31.719 27.781 1 77.69 677 ASP B CA 1
ATOM 12000 C C . ASP B 1 677 ? -22.188 32.688 27.859 1 77.69 677 ASP B C 1
ATOM 12002 O O . ASP B 1 677 ? -22.234 33.531 28.734 1 77.69 677 ASP B O 1
ATOM 12006 N N . ARG B 1 678 ? -23.109 32.531 27 1 76.25 678 ARG B N 1
ATOM 12007 C CA . ARG B 1 678 ? -24.297 33.375 27.016 1 76.25 678 ARG B CA 1
ATOM 12008 C C . ARG B 1 678 ? -25.109 33.156 28.297 1 76.25 678 ARG B C 1
ATOM 12010 O O . ARG B 1 678 ? -25.578 34.125 28.906 1 76.25 678 ARG B O 1
ATOM 12017 N N . LEU B 1 679 ? -25.219 31.922 28.594 1 83.69 679 LEU B N 1
ATOM 12018 C CA . LEU B 1 679 ? -25.984 31.594 29.781 1 83.69 679 LEU B CA 1
ATOM 12019 C C . LEU B 1 679 ? -25.312 32.125 31.047 1 83.69 679 LEU B C 1
ATOM 12021 O O . LEU B 1 679 ? -25.984 32.562 31.969 1 83.69 679 LEU B O 1
ATOM 12025 N N . VAL B 1 680 ? -24.031 32.031 31.047 1 86.94 680 VAL B N 1
ATOM 12026 C CA . VAL B 1 680 ? -23.266 32.5 32.188 1 86.94 680 VAL B CA 1
ATOM 12027 C C . VAL B 1 680 ? -23.453 34 32.344 1 86.94 680 VAL B C 1
ATOM 12029 O O . VAL B 1 680 ? -23.641 34.5 33.469 1 86.94 680 VAL B O 1
ATOM 12032 N N . VAL B 1 681 ? -23.469 34.688 31.25 1 79.69 681 VAL B N 1
ATOM 12033 C CA . VAL B 1 681 ? -23.656 36.125 31.281 1 79.69 681 VAL B CA 1
ATOM 12034 C C . VAL B 1 681 ? -25.062 36.469 31.75 1 79.69 681 VAL B C 1
ATOM 12036 O O . VAL B 1 681 ? -25.266 37.375 32.562 1 79.69 681 VAL B O 1
ATOM 12039 N N . GLN B 1 682 ? -26 35.75 31.312 1 81.56 682 GLN B N 1
ATOM 12040 C CA . GLN B 1 682 ? -27.391 35.969 31.703 1 81.56 682 GLN B CA 1
ATOM 12041 C C . GLN B 1 682 ? -27.594 35.719 33.188 1 81.56 682 GLN B C 1
ATOM 12043 O O . GLN B 1 682 ? -28.25 36.5 33.875 1 81.56 682 GLN B O 1
ATOM 12048 N N . VAL B 1 683 ? -27.047 34.688 33.656 1 87.31 683 VAL B N 1
ATOM 12049 C CA . VAL B 1 683 ? -27.172 34.344 35.062 1 87.31 683 VAL B CA 1
ATOM 12050 C C . VAL B 1 683 ? -26.469 35.375 35.906 1 87.31 683 VAL B C 1
ATOM 12052 O O . VAL B 1 683 ? -26.984 35.781 36.938 1 87.31 683 VAL B O 1
ATOM 12055 N N . GLN B 1 684 ? -25.344 35.781 35.469 1 83.62 684 GLN B N 1
ATOM 12056 C CA . GLN B 1 684 ? -24.578 36.781 36.219 1 83.62 684 GLN B CA 1
ATOM 12057 C C . GLN B 1 684 ? -25.297 38.125 36.219 1 83.62 684 GLN B C 1
ATOM 12059 O O . GLN B 1 684 ? -25.281 38.812 37.219 1 83.62 684 GLN B O 1
ATOM 12064 N N . ASP B 1 685 ? -25.938 38.469 35.156 1 79.75 685 ASP B N 1
ATOM 12065 C CA . ASP B 1 685 ? -26.734 39.688 35.094 1 79.75 685 ASP B CA 1
ATOM 12066 C C . ASP B 1 685 ? -27.906 39.656 36.062 1 79.75 685 ASP B C 1
ATOM 12068 O O . ASP B 1 685 ? -28.203 40.656 36.75 1 79.75 685 ASP B O 1
ATOM 12072 N N . THR B 1 686 ? -28.469 38.531 36.031 1 81.94 686 THR B N 1
ATOM 12073 C CA . THR B 1 686 ? -29.609 38.375 36.906 1 81.94 686 THR B CA 1
ATOM 12074 C C . THR B 1 686 ? -29.172 38.406 38.375 1 81.94 686 THR B C 1
ATOM 12076 O O . THR B 1 686 ? -29.875 38.969 39.219 1 81.94 686 THR B O 1
ATOM 12079 N N . ILE B 1 687 ? -28.031 37.812 38.656 1 83.62 687 ILE B N 1
ATOM 12080 C CA . ILE B 1 687 ? -27.484 37.844 40.031 1 83.62 687 ILE B CA 1
ATOM 12081 C C . ILE B 1 687 ? -27.156 39.25 40.438 1 83.62 687 ILE B C 1
ATOM 12083 O O . ILE B 1 687 ? -27.453 39.656 41.562 1 83.62 687 ILE B O 1
ATOM 12087 N N . ASN B 1 688 ? -26.641 40.031 39.531 1 77 688 ASN B N 1
ATOM 12088 C CA . ASN B 1 688 ? -26.297 41.406 39.812 1 77 688 ASN B CA 1
ATOM 12089 C C . ASN B 1 688 ? -27.547 42.281 40.062 1 77 688 ASN B C 1
ATOM 12091 O O . ASN B 1 688 ? -27.547 43.156 40.906 1 77 688 ASN B O 1
ATOM 12095 N N . ALA B 1 689 ? -28.562 41.969 39.375 1 74.12 689 ALA B N 1
ATOM 12096 C CA . ALA B 1 689 ? -29.828 42.656 39.531 1 74.12 689 ALA B CA 1
ATOM 12097 C C . ALA B 1 689 ? -30.453 42.375 40.906 1 74.12 689 ALA B C 1
ATOM 12099 O O . ALA B 1 689 ? -31.031 43.25 41.531 1 74.12 689 ALA B O 1
ATOM 12100 N N . LEU B 1 690 ? -30.312 41.156 41.312 1 78.94 690 LEU B N 1
ATOM 12101 C CA . LEU B 1 690 ? -30.906 40.719 42.594 1 78.94 690 LEU B CA 1
ATOM 12102 C C . LEU B 1 690 ? -30.094 41.219 43.781 1 78.94 690 LEU B C 1
ATOM 12104 O O . LEU B 1 690 ? -30.625 41.406 44.875 1 78.94 690 LEU B O 1
ATOM 12108 N N . ASN B 1 691 ? -28.828 41.344 43.625 1 73.75 691 ASN B N 1
ATOM 12109 C CA . ASN B 1 691 ? -27.969 41.844 44.688 1 73.75 691 ASN B CA 1
ATOM 12110 C C . ASN B 1 691 ? -28.25 43.281 45.031 1 73.75 691 ASN B C 1
ATOM 12112 O O . ASN B 1 691 ? -27.969 43.75 46.125 1 73.75 691 ASN B O 1
ATOM 12116 N N . PHE B 1 692 ? -28.828 44.094 44.062 1 62.19 692 PHE B N 1
ATOM 12117 C CA . PHE B 1 692 ? -29.203 45.469 44.344 1 62.19 692 PHE B CA 1
ATOM 12118 C C . PHE B 1 692 ? -30.453 45.531 45.219 1 62.19 692 PHE B C 1
ATOM 12120 O O . PHE B 1 692 ? -30.703 46.531 45.906 1 62.19 692 PHE B O 1
ATOM 12127 N N . GLY B 1 693 ? -31.203 44.438 45.25 1 60 693 GLY B N 1
ATOM 12128 C CA . GLY B 1 693 ? -32.406 44.469 46.094 1 60 693 GLY B CA 1
ATOM 12129 C C . GLY B 1 693 ? -32.188 43.844 47.438 1 60 693 GLY B C 1
ATOM 12130 O O . GLY B 1 693 ? -31.172 43.188 47.688 1 60 693 GLY B O 1
ATOM 12131 N N . PRO B 1 694 ? -32.781 44.188 48.531 1 57.56 694 PRO B N 1
ATOM 12132 C CA . PRO B 1 694 ? -32.594 43.875 49.969 1 57.56 694 PRO B CA 1
ATOM 12133 C C . PRO B 1 694 ? -32.781 42.406 50.25 1 57.56 694 PRO B C 1
ATOM 12135 O O . PRO B 1 694 ? -32.75 42 51.438 1 57.56 694 PRO B O 1
ATOM 12138 N N . ASN B 1 695 ? -33.281 41.438 49.375 1 58.62 695 ASN B N 1
ATOM 12139 C CA . ASN B 1 695 ? -33.938 40.312 50 1 58.62 695 ASN B CA 1
ATOM 12140 C C . ASN B 1 695 ? -33 39.125 50.156 1 58.62 695 ASN B C 1
ATOM 12142 O O . ASN B 1 695 ? -32.312 38.75 49.219 1 58.62 695 ASN B O 1
ATOM 12146 N N . GLU B 1 696 ? -32.625 38.781 51.406 1 64.56 696 GLU B N 1
ATOM 12147 C CA . GLU B 1 696 ? -31.891 37.688 52.031 1 64.56 696 GLU B CA 1
ATOM 12148 C C . GLU B 1 696 ? -32.344 36.312 51.5 1 64.56 696 GLU B C 1
ATOM 12150 O O . GLU B 1 696 ? -31.578 35.375 51.5 1 64.56 696 GLU B O 1
ATOM 12155 N N . ALA B 1 697 ? -33.656 36.219 51.125 1 69.31 697 ALA B N 1
ATOM 12156 C CA . ALA B 1 697 ? -34.312 34.906 50.875 1 69.31 697 ALA B CA 1
ATOM 12157 C C . ALA B 1 697 ? -33.688 34.219 49.656 1 69.31 697 ALA B C 1
ATOM 12159 O O . ALA B 1 697 ? -33.719 32.969 49.562 1 69.31 697 ALA B O 1
ATOM 12160 N N . PHE B 1 698 ? -32.969 34.906 48.844 1 79.38 698 PHE B N 1
ATOM 12161 C CA . PHE B 1 698 ? -32.531 34.219 47.625 1 79.38 698 PHE B CA 1
ATOM 12162 C C . PHE B 1 698 ? -31.047 33.938 47.656 1 79.38 698 PHE B C 1
ATOM 12164 O O . PHE B 1 698 ? -30.469 33.531 46.656 1 79.38 698 PHE B O 1
ATOM 12171 N N . LYS B 1 699 ? -30.5 34.062 48.812 1 83.5 699 LYS B N 1
ATOM 12172 C CA . LYS B 1 699 ? -29.047 33.906 48.969 1 83.5 699 LYS B CA 1
ATOM 12173 C C . LYS B 1 699 ? -28.594 32.5 48.625 1 83.5 699 LYS B C 1
ATOM 12175 O O . LYS B 1 699 ? -27.609 32.312 47.938 1 83.5 699 LYS B O 1
ATOM 12180 N N . PRO B 1 700 ? -29.438 31.438 49.094 1 84.12 700 PRO B N 1
ATOM 12181 C CA . PRO B 1 700 ? -28.984 30.078 48.75 1 84.12 700 PRO B CA 1
ATOM 12182 C C . PRO B 1 700 ? -29.031 29.797 47.25 1 84.12 700 PRO B C 1
ATOM 12184 O O . PRO B 1 700 ? -28.156 29.109 46.719 1 84.12 700 PRO B O 1
ATOM 12187 N N . ASP B 1 701 ? -30.016 30.312 46.625 1 87.5 701 ASP B N 1
ATOM 12188 C CA . ASP B 1 701 ? -30.156 30.109 45.188 1 87.5 701 ASP B CA 1
ATOM 12189 C C . ASP B 1 701 ? -29.062 30.859 44.406 1 87.5 701 ASP B C 1
ATOM 12191 O O . ASP B 1 701 ? -28.562 30.375 43.375 1 87.5 701 ASP B O 1
ATOM 12195 N N . ILE B 1 702 ? -28.688 31.969 44.938 1 88.94 702 ILE B N 1
ATOM 12196 C CA . ILE B 1 702 ? -27.625 32.75 44.312 1 88.94 702 ILE B CA 1
ATOM 12197 C C . ILE B 1 702 ? -26.297 32.031 44.5 1 88.94 702 ILE B C 1
ATOM 12199 O O . ILE B 1 702 ? -25.469 32 43.594 1 88.94 702 ILE B O 1
ATOM 12203 N N . GLU B 1 703 ? -26.094 31.484 45.625 1 88.5 703 GLU B N 1
ATOM 12204 C CA . GLU B 1 703 ? -24.859 30.75 45.875 1 88.5 703 GLU B CA 1
ATOM 12205 C C . GLU B 1 703 ? -24.766 29.516 44.969 1 88.5 703 GLU B C 1
ATOM 12207 O O . GLU B 1 703 ? -23.688 29.188 44.469 1 88.5 703 GLU B O 1
ATOM 12212 N N . GLU B 1 704 ? -25.828 28.812 44.875 1 88.12 704 GLU B N 1
ATOM 12213 C CA . GLU B 1 704 ? -25.859 27.656 44 1 88.12 704 GLU B CA 1
ATOM 12214 C C . GLU B 1 704 ? -25.578 28.062 42.562 1 88.12 704 GLU B C 1
ATOM 12216 O O . GLU B 1 704 ? -24.844 27.359 41.844 1 88.12 704 GLU B O 1
ATOM 12221 N N . ALA B 1 705 ? -26.156 29.141 42.094 1 90.38 705 ALA B N 1
ATOM 12222 C CA . ALA B 1 705 ? -25.953 29.641 40.75 1 90.38 705 ALA B CA 1
ATOM 12223 C C . ALA B 1 705 ? -24.484 30.016 40.531 1 90.38 705 ALA B C 1
ATOM 12225 O O . ALA B 1 705 ? -23.938 29.781 39.438 1 90.38 705 ALA B O 1
ATOM 12226 N N . ASN B 1 706 ? -23.938 30.609 41.531 1 89.62 706 ASN B N 1
ATOM 12227 C CA . ASN B 1 706 ? -22.531 30.969 41.438 1 89.62 706 ASN B CA 1
ATOM 12228 C C . ASN B 1 706 ? -21.625 29.75 41.312 1 89.62 706 ASN B C 1
ATOM 12230 O O . ASN B 1 706 ? -20.609 29.781 40.625 1 89.62 706 ASN B O 1
ATOM 12234 N N . GLN B 1 707 ? -21.938 28.703 41.969 1 91.06 707 GLN B N 1
ATOM 12235 C CA . GLN B 1 707 ? -21.172 27.469 41.875 1 91.06 707 GLN B CA 1
ATOM 12236 C C . GLN B 1 707 ? -21.25 26.859 40.469 1 91.06 707 GLN B C 1
ATOM 12238 O O . GLN B 1 707 ? -20.25 26.328 39.969 1 91.06 707 GLN B O 1
ATOM 12243 N N . VAL B 1 708 ? -22.359 26.906 39.906 1 91.69 708 VAL B N 1
ATOM 12244 C CA . VAL B 1 708 ? -22.531 26.328 38.562 1 91.69 708 VAL B CA 1
ATOM 12245 C C . VAL B 1 708 ? -21.828 27.203 37.531 1 91.69 708 VAL B C 1
ATOM 12247 O O . VAL B 1 708 ? -21.297 26.688 36.562 1 91.69 708 VAL B O 1
ATOM 12250 N N . VAL B 1 709 ? -21.875 28.469 37.75 1 91.12 709 VAL B N 1
ATOM 12251 C CA . VAL B 1 709 ? -21.141 29.375 36.875 1 91.12 709 VAL B CA 1
ATOM 12252 C C . VAL B 1 709 ? -19.641 29.031 36.906 1 91.12 709 VAL B C 1
ATOM 12254 O O . VAL B 1 709 ? -18.969 29.078 35.875 1 91.12 709 VAL B O 1
ATOM 12257 N N . GLN B 1 710 ? -19.203 28.781 38.062 1 88.88 710 GLN B N 1
ATOM 12258 C CA . GLN B 1 710 ? -17.812 28.344 38.188 1 88.88 710 GLN B CA 1
ATOM 12259 C C . GLN B 1 710 ? -17.578 27.047 37.438 1 88.88 710 GLN B C 1
ATOM 12261 O O . GLN B 1 710 ? -16.547 26.875 36.781 1 88.88 710 GLN B O 1
ATOM 12266 N N . ASP B 1 711 ? -18.469 26.094 37.531 1 91.69 711 ASP B N 1
ATOM 12267 C CA . ASP B 1 711 ? -18.375 24.844 36.812 1 91.69 711 ASP B CA 1
ATOM 12268 C C . ASP B 1 711 ? -18.359 25.078 35.312 1 91.69 711 ASP B C 1
ATOM 12270 O O . ASP B 1 711 ? -17.688 24.375 34.562 1 91.69 711 ASP B O 1
ATOM 12274 N N . ALA B 1 712 ? -19.109 26 34.906 1 88.88 712 ALA B N 1
ATOM 12275 C CA . ALA B 1 712 ? -19.172 26.344 33.5 1 88.88 712 ALA B CA 1
ATOM 12276 C C . ALA B 1 712 ? -17.812 26.812 33 1 88.88 712 ALA B C 1
ATOM 12278 O O . ALA B 1 712 ? -17.375 26.422 31.906 1 88.88 712 ALA B O 1
ATOM 12279 N N . ASP B 1 713 ? -17.188 27.641 33.75 1 83.75 713 ASP B N 1
ATOM 12280 C CA . ASP B 1 713 ? -15.859 28.109 33.406 1 83.75 713 ASP B CA 1
ATOM 12281 C C . ASP B 1 713 ? -14.852 26.969 33.406 1 83.75 713 ASP B C 1
ATOM 12283 O O . ASP B 1 713 ? -13.977 26.891 32.531 1 83.75 713 ASP B O 1
ATOM 12287 N N . ASN B 1 714 ? -14.961 26.125 34.344 1 86.88 714 ASN B N 1
ATOM 12288 C CA . ASN B 1 714 ? -14.047 24.984 34.469 1 86.88 714 ASN B CA 1
ATOM 12289 C C . ASN B 1 714 ? -14.273 23.969 33.344 1 86.88 714 ASN B C 1
ATOM 12291 O O . ASN B 1 714 ? -13.352 23.234 32.969 1 86.88 714 ASN B O 1
ATOM 12295 N N . SER B 1 715 ? -15.516 23.828 33 1 86.81 715 SER B N 1
ATOM 12296 C CA . SER B 1 715 ? -15.852 22.844 31.984 1 86.81 715 SER B CA 1
ATOM 12297 C C . SER B 1 715 ? -15.141 23.141 30.656 1 86.81 715 SER B C 1
ATOM 12299 O O . SER B 1 715 ? -14.906 22.234 29.859 1 86.81 715 SER B O 1
ATOM 12301 N N . LYS B 1 716 ? -14.789 24.359 30.438 1 77.88 716 LYS B N 1
ATOM 12302 C CA . LYS B 1 716 ? -14.078 24.75 29.219 1 77.88 716 LYS B CA 1
ATOM 12303 C C . LYS B 1 716 ? -12.672 24.172 29.188 1 77.88 716 LYS B C 1
ATOM 12305 O O . LYS B 1 716 ? -12.109 23.922 28.125 1 77.88 716 LYS B O 1
ATOM 12310 N N . GLN B 1 717 ? -12.172 23.984 30.359 1 81.25 717 GLN B N 1
ATOM 12311 C CA . GLN B 1 717 ? -10.805 23.469 30.469 1 81.25 717 GLN B CA 1
ATOM 12312 C C . GLN B 1 717 ? -10.797 22 30.828 1 81.25 717 GLN B C 1
ATOM 12314 O O . GLN B 1 717 ? -9.742 21.422 31.094 1 81.25 717 GLN B O 1
ATOM 12319 N N . LEU B 1 718 ? -11.961 21.484 30.844 1 87.94 718 LEU B N 1
ATOM 12320 C CA . LEU B 1 718 ? -12.047 20.094 31.297 1 87.94 718 LEU B CA 1
ATOM 12321 C C . LEU B 1 718 ? -11.398 19.156 30.297 1 87.94 718 LEU B C 1
ATOM 12323 O O . LEU B 1 718 ? -10.602 18.281 30.672 1 87.94 718 LEU B O 1
ATOM 12327 N N . LEU B 1 719 ? -11.656 19.312 29.016 1 87.5 719 LEU B N 1
ATOM 12328 C CA . LEU B 1 719 ? -11.156 18.406 28 1 87.5 719 LEU B CA 1
ATOM 12329 C C . LEU B 1 719 ? -9.633 18.422 27.953 1 87.5 719 LEU B C 1
ATOM 12331 O O . LEU B 1 719 ? -8.992 17.375 27.938 1 87.5 719 LEU B O 1
ATOM 12335 N N . PRO B 1 720 ? -8.953 19.594 28 1 84.12 720 PRO B N 1
ATOM 12336 C CA . PRO B 1 720 ? -7.492 19.609 28.031 1 84.12 720 PRO B CA 1
ATOM 12337 C C . PRO B 1 720 ? -6.926 18.906 29.266 1 84.12 720 PRO B C 1
ATOM 12339 O O . PRO B 1 720 ? -5.867 18.266 29.172 1 84.12 720 PRO B O 1
ATOM 12342 N N . ARG B 1 721 ? -7.617 19.016 30.297 1 88.94 721 ARG B N 1
ATOM 12343 C CA . ARG B 1 721 ? -7.152 18.359 31.516 1 88.94 721 ARG B CA 1
ATOM 12344 C C . ARG B 1 721 ? -7.289 16.844 31.406 1 88.94 721 ARG B C 1
ATOM 12346 O O . ARG B 1 721 ? -6.43 16.094 31.891 1 88.94 721 ARG B O 1
ATOM 12353 N N . LEU B 1 722 ? -8.43 16.5 30.922 1 92.12 722 LEU B N 1
ATOM 12354 C CA . LEU B 1 722 ? -8.625 15.062 30.734 1 92.12 722 LEU B CA 1
ATOM 12355 C C . LEU B 1 722 ? -7.605 14.5 29.75 1 92.12 722 LEU B C 1
ATOM 12357 O O . LEU B 1 722 ? -7.148 13.367 29.906 1 92.12 722 LEU B O 1
ATOM 12361 N N . GLN B 1 723 ? -7.281 15.242 28.766 1 87.69 723 GLN B N 1
ATOM 12362 C CA . GLN B 1 723 ? -6.254 14.844 27.812 1 87.69 723 GLN B CA 1
ATOM 12363 C C . GLN B 1 723 ? -4.91 14.625 28.5 1 87.69 723 GLN B C 1
ATOM 12365 O O . GLN B 1 723 ? -4.184 13.68 28.188 1 87.69 723 GLN B O 1
ATOM 12370 N N . GLU B 1 724 ? -4.59 15.531 29.391 1 87.56 724 GLU B N 1
ATOM 12371 C CA . GLU B 1 724 ? -3.338 15.406 30.125 1 87.56 724 GLU B CA 1
ATOM 12372 C C . GLU B 1 724 ? -3.289 14.102 30.922 1 87.56 724 GLU B C 1
ATOM 12374 O O . GLU B 1 724 ? -2.236 13.469 31 1 87.56 724 GLU B O 1
ATOM 12379 N N . ILE B 1 725 ? -4.406 13.797 31.469 1 91.12 725 ILE B N 1
ATOM 12380 C CA . ILE B 1 725 ? -4.492 12.547 32.219 1 91.12 725 ILE B CA 1
ATOM 12381 C C . ILE B 1 725 ? -4.246 11.367 31.281 1 91.12 725 ILE B C 1
ATOM 12383 O O . ILE B 1 725 ? -3.529 10.43 31.625 1 91.12 725 ILE B O 1
ATOM 12387 N N . ALA B 1 726 ? -4.855 11.406 30.172 1 88.44 726 ALA B N 1
ATOM 12388 C CA . ALA B 1 726 ? -4.695 10.344 29.188 1 88.44 726 ALA B CA 1
ATOM 12389 C C . ALA B 1 726 ? -3.242 10.227 28.734 1 88.44 726 ALA B C 1
ATOM 12391 O O . ALA B 1 726 ? -2.715 9.117 28.609 1 88.44 726 ALA B O 1
ATOM 12392 N N . ILE B 1 727 ? -2.553 11.352 28.531 1 85.06 727 ILE B N 1
ATOM 12393 C CA . ILE B 1 727 ? -1.166 11.375 28.078 1 85.06 727 ILE B CA 1
ATOM 12394 C C . ILE B 1 727 ? -0.257 10.805 29.156 1 85.06 727 ILE B C 1
ATOM 12396 O O . ILE B 1 727 ? 0.656 10.031 28.875 1 85.06 727 ILE B O 1
ATOM 12400 N N . LYS B 1 728 ? -0.558 11.195 30.328 1 85.31 728 LYS B N 1
ATOM 12401 C CA . LYS B 1 728 ? 0.244 10.719 31.453 1 85.31 728 LYS B CA 1
ATOM 12402 C C . LYS B 1 728 ? 0.095 9.211 31.625 1 85.31 728 LYS B C 1
ATOM 12404 O O . LYS B 1 728 ? 1.051 8.523 32 1 85.31 728 LYS B O 1
ATOM 12409 N N . SER B 1 729 ? -1.077 8.789 31.391 1 85.75 729 SER B N 1
ATOM 12410 C CA . SER B 1 729 ? -1.329 7.359 31.547 1 85.75 729 SER B CA 1
ATOM 12411 C C . SER B 1 729 ? -0.558 6.551 30.5 1 85.75 729 SER B C 1
ATOM 12413 O O . SER B 1 729 ? -0.278 5.367 30.719 1 85.75 729 SER B O 1
ATOM 12415 N N . GLN B 1 730 ? -0.234 7.164 29.391 1 82.06 730 GLN B N 1
ATOM 12416 C CA . GLN B 1 730 ? 0.437 6.449 28.297 1 82.06 730 GLN B CA 1
ATOM 12417 C C . GLN B 1 730 ? 1.907 6.844 28.203 1 82.06 730 GLN B C 1
ATOM 12419 O O . GLN B 1 730 ? 2.562 6.594 27.203 1 82.06 730 GLN B O 1
ATOM 12424 N N . GLY B 1 731 ? 2.406 7.566 29.141 1 78.38 731 GLY B N 1
ATOM 12425 C CA . GLY B 1 731 ? 3.791 8.008 29.156 1 78.38 731 GLY B CA 1
ATOM 12426 C C . GLY B 1 731 ? 4.781 6.863 29.281 1 78.38 731 GLY B C 1
ATOM 12427 O O . GLY B 1 731 ? 4.383 5.699 29.359 1 78.38 731 GLY B O 1
ATOM 12428 N N . SER B 1 732 ? 6.09 7.191 29.219 1 77.25 732 SER B N 1
ATOM 12429 C CA . SER B 1 732 ? 7.168 6.211 29.25 1 77.25 732 SER B CA 1
ATOM 12430 C C . SER B 1 732 ? 7.133 5.406 30.547 1 77.25 732 SER B C 1
ATOM 12432 O O . SER B 1 732 ? 6.957 5.969 31.641 1 77.25 732 SER B O 1
ATOM 12434 N N . GLY B 1 733 ? 7.148 4.141 30.5 1 76.62 733 GLY B N 1
ATOM 12435 C CA . GLY B 1 733 ? 7.211 3.264 31.656 1 76.62 733 GLY B CA 1
ATOM 12436 C C . GLY B 1 733 ? 5.848 2.783 32.125 1 76.62 733 GLY B C 1
ATOM 12437 O O . GLY B 1 733 ? 5.695 2.303 33.25 1 76.62 733 GLY B O 1
ATOM 12438 N N . ASN B 1 734 ? 4.852 3.02 31.297 1 82.62 734 ASN B N 1
ATOM 12439 C CA . ASN B 1 734 ? 3.514 2.572 31.672 1 82.62 734 ASN B CA 1
ATOM 12440 C C . ASN B 1 734 ? 3.428 1.051 31.734 1 82.62 734 ASN B C 1
ATOM 12442 O O . ASN B 1 734 ? 4.312 0.354 31.234 1 82.62 734 ASN B O 1
ATOM 12446 N N . PRO B 1 735 ? 2.523 0.581 32.438 1 84.94 735 PRO B N 1
ATOM 12447 C CA . PRO B 1 735 ? 2.412 -0.863 32.656 1 84.94 735 PRO B CA 1
ATOM 12448 C C . PRO B 1 735 ? 2.34 -1.655 31.344 1 84.94 735 PRO B C 1
ATOM 12450 O O . PRO B 1 735 ? 2.857 -2.773 31.266 1 84.94 735 PRO B O 1
ATOM 12453 N N . VAL B 1 736 ? 1.728 -1.12 30.391 1 87.25 736 VAL B N 1
ATOM 12454 C CA . VAL B 1 736 ? 1.595 -1.824 29.109 1 87.25 736 VAL B CA 1
ATOM 12455 C C . VAL B 1 736 ? 2.967 -1.971 28.453 1 87.25 736 VAL B C 1
ATOM 12457 O O . VAL B 1 736 ? 3.293 -3.029 27.922 1 87.25 736 VAL B O 1
ATOM 12460 N N . GLU B 1 737 ? 3.805 -0.929 28.484 1 85.69 737 GLU B N 1
ATOM 12461 C CA . GLU B 1 737 ? 5.145 -0.965 27.906 1 85.69 737 GLU B CA 1
ATOM 12462 C C . GLU B 1 737 ? 6.02 -1.996 28.625 1 85.69 737 GLU B C 1
ATOM 12464 O O . GLU B 1 737 ? 6.793 -2.709 27.969 1 85.69 737 GLU B O 1
ATOM 12469 N N . HIS B 1 738 ? 5.887 -2.031 29.891 1 87.06 738 HIS B N 1
ATOM 12470 C CA . HIS B 1 738 ? 6.637 -3.004 30.672 1 87.06 738 HIS B CA 1
ATOM 12471 C C . HIS B 1 738 ? 6.223 -4.43 30.328 1 87.06 738 HIS B C 1
ATOM 12473 O O . HIS B 1 738 ? 7.07 -5.316 30.203 1 87.06 738 HIS B O 1
ATOM 12479 N N . SER B 1 739 ? 5 -4.59 30.266 1 89.44 739 SER B N 1
ATOM 12480 C CA . SER B 1 739 ? 4.48 -5.91 29.922 1 89.44 739 SER B CA 1
ATOM 12481 C C . SER B 1 739 ? 4.949 -6.34 28.531 1 89.44 739 SER B C 1
ATOM 12483 O O . SER B 1 739 ? 5.297 -7.504 28.328 1 89.44 739 SER B O 1
ATOM 12485 N N . LEU B 1 740 ? 4.949 -5.441 27.578 1 88.19 740 LEU B N 1
ATOM 12486 C CA . LEU B 1 740 ? 5.359 -5.738 26.203 1 88.19 740 LEU B CA 1
ATOM 12487 C C . LEU B 1 740 ? 6.832 -6.133 26.156 1 88.19 740 LEU B C 1
ATOM 12489 O O . LEU B 1 740 ? 7.215 -7.016 25.375 1 88.19 740 LEU B O 1
ATOM 12493 N N . GLN B 1 741 ? 7.668 -5.5 26.984 1 86.62 741 GLN B N 1
ATOM 12494 C CA . GLN B 1 741 ? 9.086 -5.859 27.031 1 86.62 741 GLN B CA 1
ATOM 12495 C C . GLN B 1 741 ? 9.266 -7.277 27.578 1 86.62 741 GLN B C 1
ATOM 12497 O O . GLN B 1 741 ? 10.102 -8.031 27.078 1 86.62 741 GLN B O 1
ATOM 12502 N N . GLN B 1 742 ? 8.508 -7.516 28.531 1 88 742 GLN B N 1
ATOM 12503 C CA . GLN B 1 742 ? 8.562 -8.852 29.109 1 88 742 GLN B CA 1
ATOM 12504 C C . GLN B 1 742 ? 8.094 -9.906 28.109 1 88 742 GLN B C 1
ATOM 12506 O O . GLN B 1 742 ? 8.688 -10.984 28.016 1 88 742 GLN B O 1
ATOM 12511 N N . ILE B 1 743 ? 7.074 -9.594 27.469 1 88.12 743 ILE B N 1
ATOM 12512 C CA . ILE B 1 743 ? 6.5 -10.5 26.484 1 88.12 743 ILE B CA 1
ATOM 12513 C C . ILE B 1 743 ? 7.496 -10.727 25.344 1 88.12 743 ILE B C 1
ATOM 12515 O O . ILE B 1 743 ? 7.617 -11.836 24.828 1 88.12 743 ILE B O 1
ATOM 12519 N N . ALA B 1 744 ? 8.211 -9.656 24.922 1 88.5 744 ALA B N 1
ATOM 12520 C CA . ALA B 1 744 ? 9.203 -9.773 23.859 1 88.5 744 ALA B CA 1
ATOM 12521 C C . ALA B 1 744 ? 10.297 -10.773 24.234 1 88.5 744 ALA B C 1
ATOM 12523 O O . ALA B 1 744 ? 10.688 -11.609 23.406 1 88.5 744 ALA B O 1
ATOM 12524 N N . ASP B 1 745 ? 10.727 -10.711 25.438 1 88.56 745 ASP B N 1
ATOM 12525 C CA . ASP B 1 745 ? 11.781 -11.609 25.922 1 88.56 745 ASP B CA 1
ATOM 12526 C C . ASP B 1 745 ? 11.273 -13.047 26.031 1 88.56 745 ASP B C 1
ATOM 12528 O O . ASP B 1 745 ? 11.992 -13.984 25.672 1 88.56 745 ASP B O 1
ATOM 12532 N N . GLU B 1 746 ? 10.133 -13.125 26.484 1 88.81 746 GLU B N 1
ATOM 12533 C CA . GLU B 1 746 ? 9.531 -14.445 26.609 1 88.81 746 GLU B CA 1
ATOM 12534 C C . GLU B 1 746 ? 9.328 -15.102 25.25 1 88.81 746 GLU B C 1
ATOM 12536 O O . GLU B 1 746 ? 9.609 -16.297 25.078 1 88.81 746 GLU B O 1
ATOM 12541 N N . LEU B 1 747 ? 8.758 -14.344 24.406 1 89.19 747 LEU B N 1
ATOM 12542 C CA . LEU B 1 747 ? 8.516 -14.867 23.062 1 89.19 747 LEU B CA 1
ATOM 12543 C C . LEU B 1 747 ? 9.82 -15.281 22.406 1 89.19 747 LEU B C 1
ATOM 12545 O O . LEU B 1 747 ? 9.875 -16.297 21.719 1 89.19 747 LEU B O 1
ATOM 12549 N N . ARG B 1 748 ? 10.898 -14.516 22.562 1 90.06 748 ARG B N 1
ATOM 12550 C CA . ARG B 1 748 ? 12.195 -14.859 22 1 90.06 748 ARG B CA 1
ATOM 12551 C C . ARG B 1 748 ? 12.695 -16.188 22.531 1 90.06 748 ARG B C 1
ATOM 12553 O O . ARG B 1 748 ? 13.219 -17.016 21.781 1 90.06 748 ARG B O 1
ATOM 12560 N N . GLN B 1 749 ? 12.516 -16.375 23.766 1 90.88 749 GLN B N 1
ATOM 12561 C CA . GLN B 1 749 ? 12.969 -17.609 24.406 1 90.88 749 GLN B CA 1
ATOM 12562 C C . GLN B 1 749 ? 12.203 -18.812 23.875 1 90.88 749 GLN B C 1
ATOM 12564 O O . GLN B 1 749 ? 12.797 -19.859 23.625 1 90.88 749 GLN B O 1
ATOM 12569 N N . VAL B 1 750 ? 10.961 -18.609 23.797 1 91.88 750 VAL B N 1
ATOM 12570 C CA . VAL B 1 750 ? 10.133 -19.703 23.297 1 91.88 750 VAL B CA 1
ATOM 12571 C C . VAL B 1 750 ? 10.508 -20.031 21.859 1 91.88 750 VAL B C 1
ATOM 12573 O O . VAL B 1 750 ? 10.555 -21.203 21.469 1 91.88 750 VAL B O 1
ATOM 12576 N N . MET B 1 751 ? 10.727 -19.031 21.016 1 91.75 751 MET B N 1
ATOM 12577 C CA . MET B 1 751 ? 11.125 -19.234 19.625 1 91.75 751 MET B CA 1
ATOM 12578 C C . MET B 1 751 ? 12.477 -19.953 19.531 1 91.75 751 MET B C 1
ATOM 12580 O O . MET B 1 751 ? 12.641 -20.875 18.734 1 91.75 751 MET B O 1
ATOM 12584 N N . ASP B 1 752 ? 13.359 -19.5 20.391 1 92.06 752 ASP B N 1
ATOM 12585 C CA . ASP B 1 752 ? 14.68 -20.109 20.422 1 92.06 752 ASP B CA 1
ATOM 12586 C C . ASP B 1 752 ? 14.602 -21.594 20.797 1 92.06 752 ASP B C 1
ATOM 12588 O O . ASP B 1 752 ? 15.289 -22.422 20.203 1 92.06 752 ASP B O 1
ATOM 12592 N N . LYS B 1 753 ? 13.82 -21.844 21.719 1 91.25 753 LYS B N 1
ATOM 12593 C CA . LYS B 1 753 ? 13.656 -23.219 22.172 1 91.25 753 LYS B CA 1
ATOM 12594 C C . LYS B 1 753 ? 13.039 -24.078 21.078 1 91.25 753 LYS B C 1
ATOM 12596 O O . LYS B 1 753 ? 13.445 -25.234 20.875 1 91.25 753 LYS B O 1
ATOM 12601 N N . GLN B 1 754 ? 12.102 -23.547 20.453 1 91.5 754 GLN B N 1
ATOM 12602 C CA . GLN B 1 754 ? 11.445 -24.281 19.375 1 91.5 754 GLN B CA 1
ATOM 12603 C C . GLN B 1 754 ? 12.414 -24.531 18.219 1 91.5 754 GLN B C 1
ATOM 12605 O O . GLN B 1 754 ? 12.422 -25.609 17.641 1 91.5 754 GLN B O 1
ATOM 12610 N N . MET B 1 755 ? 13.172 -23.516 17.875 1 92.19 755 MET B N 1
ATOM 12611 C CA . MET B 1 755 ? 14.125 -23.656 16.781 1 92.19 755 MET B CA 1
ATOM 12612 C C . MET B 1 755 ? 15.211 -24.672 17.125 1 92.19 755 MET B C 1
ATOM 12614 O O . MET B 1 755 ? 15.617 -25.469 16.281 1 92.19 755 MET B O 1
ATOM 12618 N N . LYS B 1 756 ? 15.656 -24.609 18.359 1 92.19 756 LYS B N 1
ATOM 12619 C CA . LYS B 1 756 ? 16.672 -25.578 18.797 1 92.19 756 LYS B CA 1
ATOM 12620 C C . LYS B 1 756 ? 16.141 -27 18.719 1 92.19 756 LYS B C 1
ATOM 12622 O O . LYS B 1 756 ? 16.875 -27.906 18.312 1 92.19 756 LYS B O 1
ATOM 12627 N N . LYS B 1 757 ? 14.977 -27.109 19.062 1 92.69 757 LYS B N 1
ATOM 12628 C CA . LYS B 1 757 ? 14.359 -28.438 18.984 1 92.69 757 LYS B CA 1
ATOM 12629 C C . LYS B 1 757 ? 14.242 -28.891 17.531 1 92.69 757 LYS B C 1
ATOM 12631 O O . LYS B 1 757 ? 14.5 -30.062 17.219 1 92.69 757 LYS B O 1
ATOM 12636 N N . SER B 1 758 ? 13.836 -28 16.672 1 93.12 758 SER B N 1
ATOM 12637 C CA . SER B 1 758 ? 13.719 -28.328 15.25 1 93.12 758 SER B CA 1
ATOM 12638 C C . SER B 1 758 ? 15.07 -28.719 14.656 1 93.12 758 SER B C 1
ATOM 12640 O O . SER B 1 758 ? 15.156 -29.672 13.875 1 93.12 758 SER B O 1
ATOM 12642 N N . VAL B 1 759 ? 16.094 -28 15.062 1 94.94 759 VAL B N 1
ATOM 12643 C CA . VAL B 1 759 ? 17.438 -28.297 14.57 1 94.94 759 VAL B CA 1
ATOM 12644 C C . VAL B 1 759 ? 17.859 -29.688 15.055 1 94.94 759 VAL B C 1
ATOM 12646 O O . VAL B 1 759 ? 18.422 -30.469 14.281 1 94.94 759 VAL B O 1
ATOM 12649 N N . GLU B 1 760 ? 17.578 -29.922 16.234 1 94.44 760 GLU B N 1
ATOM 12650 C CA . GLU B 1 760 ? 17.906 -31.219 16.812 1 94.44 760 GLU B CA 1
ATOM 12651 C C . GLU B 1 760 ? 17.188 -32.344 16.078 1 94.44 760 GLU B C 1
ATOM 12653 O O . GLU B 1 760 ? 17.781 -33.375 15.781 1 94.44 760 GLU B O 1
ATOM 12658 N N . ASP B 1 761 ? 15.961 -32.156 15.812 1 94.81 761 ASP B N 1
ATOM 12659 C CA . ASP B 1 761 ? 15.164 -33.156 15.117 1 94.81 761 ASP B CA 1
ATOM 12660 C C . ASP B 1 761 ? 15.664 -33.344 13.68 1 94.81 761 ASP B C 1
ATOM 12662 O O . ASP B 1 761 ? 15.688 -34.469 13.172 1 94.81 761 ASP B O 1
ATOM 12666 N N . MET B 1 762 ? 16.047 -32.25 13.023 1 95.88 762 MET B N 1
ATOM 12667 C CA . MET B 1 762 ? 16.547 -32.344 11.656 1 95.88 762 MET B CA 1
ATOM 12668 C C . MET B 1 762 ? 17.875 -33.062 11.602 1 95.88 762 MET B C 1
ATOM 12670 O O . MET B 1 762 ? 18.125 -33.875 10.703 1 95.88 762 MET B O 1
ATOM 12674 N N . LEU B 1 763 ? 18.688 -32.812 12.57 1 94.94 763 LEU B N 1
ATOM 12675 C CA . LEU B 1 763 ? 19.984 -33.469 12.609 1 94.94 763 LEU B CA 1
ATOM 12676 C C . LEU B 1 763 ? 19.844 -34.969 12.922 1 94.94 763 LEU B C 1
ATOM 12678 O O . LEU B 1 763 ? 20.562 -35.781 12.367 1 94.94 763 LEU B O 1
ATOM 12682 N N . LYS B 1 764 ? 18.906 -35.25 13.742 1 94.5 764 LYS B N 1
ATOM 12683 C CA . LYS B 1 764 ? 18.625 -36.625 14.039 1 94.5 764 LYS B CA 1
ATOM 12684 C C . LYS B 1 764 ? 18.109 -37.375 12.805 1 94.5 764 LYS B C 1
ATOM 12686 O O . LYS B 1 764 ? 18.516 -38.5 12.539 1 94.5 764 LYS B O 1
ATOM 12691 N N . CYS B 1 765 ? 17.266 -36.656 12.141 1 94.75 765 CYS B N 1
ATOM 12692 C CA . CYS B 1 765 ? 16.734 -37.25 10.906 1 94.75 765 CYS B CA 1
ATOM 12693 C C . CYS B 1 765 ? 17.859 -37.438 9.891 1 94.75 765 CYS B C 1
ATOM 12695 O O . CYS B 1 765 ? 17.922 -38.5 9.234 1 94.75 765 CYS B O 1
ATOM 12697 N N . THR B 1 766 ? 18.75 -36.531 9.789 1 95.19 766 THR B N 1
ATOM 12698 C CA . THR B 1 766 ? 19.875 -36.625 8.852 1 95.19 766 THR B CA 1
ATOM 12699 C C . THR B 1 766 ? 20.812 -37.75 9.234 1 95.19 766 THR B C 1
ATOM 12701 O O . THR B 1 766 ? 21.297 -38.469 8.359 1 95.19 766 THR B O 1
ATOM 12704 N N . SER B 1 767 ? 21.016 -37.906 10.484 1 93.5 767 SER B N 1
ATOM 12705 C CA . SER B 1 767 ? 21.891 -38.969 10.969 1 93.5 767 SER B CA 1
ATOM 12706 C C . SER B 1 767 ? 21.281 -40.344 10.711 1 93.5 767 SER B C 1
ATOM 12708 O O . SER B 1 767 ? 22.016 -41.312 10.469 1 93.5 767 SER B O 1
ATOM 12710 N N . SER B 1 768 ? 20.016 -40.375 10.727 1 92.56 768 SER B N 1
ATOM 12711 C CA . SER B 1 768 ? 19.328 -41.656 10.5 1 92.56 768 SER B CA 1
ATOM 12712 C C . SER B 1 768 ? 19.281 -42 9.016 1 92.56 768 SER B C 1
ATOM 12714 O O . SER B 1 768 ? 19.406 -43.156 8.641 1 92.56 768 SER B O 1
ATOM 12716 N N . HIS B 1 769 ? 19.156 -41 8.195 1 91.62 769 HIS B N 1
ATOM 12717 C CA . HIS B 1 769 ? 18.984 -41.219 6.77 1 91.62 769 HIS B CA 1
ATOM 12718 C C . HIS B 1 769 ? 20.328 -41.281 6.047 1 91.62 769 HIS B C 1
ATOM 12720 O O . HIS B 1 769 ? 20.453 -41.938 5.02 1 91.62 769 HIS B O 1
ATOM 12726 N N . CYS B 1 770 ? 21.234 -40.5 6.531 1 92.88 770 CYS B N 1
ATOM 12727 C CA . CYS B 1 770 ? 22.562 -40.5 5.941 1 92.88 770 CYS B CA 1
ATOM 12728 C C . CYS B 1 770 ? 23.625 -40.844 6.977 1 92.88 770 CYS B C 1
ATOM 12730 O O . CYS B 1 770 ? 24.5 -40.031 7.285 1 92.88 770 CYS B O 1
ATOM 12732 N N . SER B 1 771 ? 23.625 -42.062 7.359 1 91.56 771 SER B N 1
ATOM 12733 C CA . SER B 1 771 ? 24.438 -42.531 8.484 1 91.56 771 SER B CA 1
ATOM 12734 C C . SER B 1 771 ? 25.906 -42.625 8.117 1 91.56 771 SER B C 1
ATOM 12736 O O . SER B 1 771 ? 26.781 -42.375 8.953 1 91.56 771 SER B O 1
ATOM 12738 N N . ALA B 1 772 ? 26.219 -42.938 6.824 1 91.56 772 ALA B N 1
ATOM 12739 C CA . ALA B 1 772 ? 27.609 -43.094 6.41 1 91.56 772 ALA B CA 1
ATOM 12740 C C . ALA B 1 772 ? 28.359 -41.781 6.453 1 91.56 772 ALA B C 1
ATOM 12742 O O . ALA B 1 772 ? 29.453 -41.688 7.023 1 91.56 772 ALA B O 1
ATOM 12743 N N . VAL B 1 773 ? 27.734 -40.844 5.914 1 92.56 773 VAL B N 1
ATOM 12744 C CA . VAL B 1 773 ? 28.391 -39.531 5.84 1 92.56 773 VAL B CA 1
ATOM 12745 C C . VAL B 1 773 ? 28.391 -38.875 7.223 1 92.56 773 VAL B C 1
ATOM 12747 O O . VAL B 1 773 ? 29.312 -38.125 7.559 1 92.56 773 VAL B O 1
ATOM 12750 N N . MET B 1 774 ? 27.422 -39.156 8.031 1 93 774 MET B N 1
ATOM 12751 C CA . MET B 1 774 ? 27.266 -38.5 9.336 1 93 774 MET B CA 1
ATOM 12752 C C . MET B 1 774 ? 28.109 -39.219 10.391 1 93 774 MET B C 1
ATOM 12754 O O . MET B 1 774 ? 28.234 -38.719 11.516 1 93 774 MET B O 1
ATOM 12758 N N . SER B 1 775 ? 28.672 -40.281 10.039 1 91.12 775 SER B N 1
ATOM 12759 C CA . SER B 1 775 ? 29.578 -40.969 10.953 1 91.12 775 SER B CA 1
ATOM 12760 C C . SER B 1 775 ? 30.875 -40.188 11.164 1 91.12 775 SER B C 1
ATOM 12762 O O . SER B 1 775 ? 31.578 -40.406 12.156 1 91.12 775 SER B O 1
ATOM 12764 N N . ASP B 1 776 ? 31.203 -39.344 10.141 1 92.19 776 ASP B N 1
ATOM 12765 C CA . ASP B 1 776 ? 32.344 -38.469 10.273 1 92.19 776 ASP B CA 1
ATOM 12766 C C . ASP B 1 776 ? 32.094 -37.375 11.305 1 92.19 776 ASP B C 1
ATOM 12768 O O . ASP B 1 776 ? 31.312 -36.438 11.055 1 92.19 776 ASP B O 1
ATOM 12772 N N . LYS B 1 777 ? 32.75 -37.406 12.43 1 91.62 777 LYS B N 1
ATOM 12773 C CA . LYS B 1 777 ? 32.5 -36.5 13.547 1 91.62 777 LYS B CA 1
ATOM 12774 C C . LYS B 1 777 ? 32.844 -35.031 13.172 1 91.62 777 LYS B C 1
ATOM 12776 O O . LYS B 1 777 ? 32.219 -34.094 13.648 1 91.62 777 LYS B O 1
ATOM 12781 N N . THR B 1 778 ? 33.875 -34.906 12.352 1 92.38 778 THR B N 1
ATOM 12782 C CA . THR B 1 778 ? 34.25 -33.562 11.922 1 92.38 778 THR B CA 1
ATOM 12783 C C . THR B 1 778 ? 33.125 -32.906 11.086 1 92.38 778 THR B C 1
ATOM 12785 O O . THR B 1 778 ? 32.812 -31.75 11.273 1 92.38 778 THR B O 1
ATOM 12788 N N . PHE B 1 779 ? 32.594 -33.75 10.203 1 93.5 779 PHE B N 1
ATOM 12789 C CA . PHE B 1 779 ? 31.516 -33.281 9.375 1 93.5 779 PHE B CA 1
ATOM 12790 C C . PHE B 1 779 ? 30.297 -32.938 10.219 1 93.5 779 PHE B C 1
ATOM 12792 O O . PHE B 1 779 ? 29.641 -31.922 10.008 1 93.5 779 PHE B O 1
ATOM 12799 N N . GLN B 1 780 ? 30 -33.75 11.125 1 93.31 780 GLN B N 1
ATOM 12800 C CA . GLN B 1 780 ? 28.844 -33.531 12 1 93.31 780 GLN B CA 1
ATOM 12801 C C . GLN B 1 780 ? 28.969 -32.25 12.797 1 93.31 780 GLN B C 1
ATOM 12803 O O . GLN B 1 780 ? 28 -31.516 12.969 1 93.31 780 GLN B O 1
ATOM 12808 N N . CYS B 1 781 ? 30.188 -31.969 13.32 1 93 781 CYS B N 1
ATOM 12809 C CA . CYS B 1 781 ? 30.422 -30.75 14.102 1 93 781 CYS B CA 1
ATOM 12810 C C . CYS B 1 781 ? 30.281 -29.516 13.234 1 93 781 CYS B C 1
ATOM 12812 O O . CYS B 1 781 ? 29.703 -28.516 13.664 1 93 781 CYS B O 1
ATOM 12814 N N . GLU B 1 782 ? 30.859 -29.641 12.047 1 92.81 782 GLU B N 1
ATOM 12815 C CA . GLU B 1 782 ? 30.734 -28.516 11.125 1 92.81 782 GLU B CA 1
ATOM 12816 C C . GLU B 1 782 ? 29.281 -28.25 10.758 1 92.81 782 GLU B C 1
ATOM 12818 O O . GLU B 1 782 ? 28.859 -27.094 10.641 1 92.81 782 GLU B O 1
ATOM 12823 N N . LEU B 1 783 ? 28.578 -29.328 10.516 1 94.06 783 LEU B N 1
ATOM 12824 C CA . LEU B 1 783 ? 27.156 -29.219 10.172 1 94.06 783 LEU B CA 1
ATOM 12825 C C . LEU B 1 783 ? 26.375 -28.578 11.297 1 94.06 783 LEU B C 1
ATOM 12827 O O . LEU B 1 783 ? 25.516 -27.719 11.055 1 94.06 783 LEU B O 1
ATOM 12831 N N . GLN B 1 784 ? 26.656 -28.969 12.492 1 93.56 784 GLN B N 1
ATOM 12832 C CA . GLN B 1 784 ? 25.969 -28.438 13.664 1 93.56 784 GLN B CA 1
ATOM 12833 C C . GLN B 1 784 ? 26.266 -26.953 13.844 1 93.56 784 GLN B C 1
ATOM 12835 O O . GLN B 1 784 ? 25.359 -26.172 14.156 1 93.56 784 GLN B O 1
ATOM 12840 N N . GLU B 1 785 ? 27.469 -26.578 13.68 1 92.62 785 GLU B N 1
ATOM 12841 C CA . GLU B 1 785 ? 27.844 -25.172 13.797 1 92.62 785 GLU B CA 1
ATOM 12842 C C . GLU B 1 785 ? 27.141 -24.312 12.742 1 92.62 785 GLU B C 1
ATOM 12844 O O . GLU B 1 785 ? 26.719 -23.188 13.031 1 92.62 785 GLU B O 1
ATOM 12849 N N . GLY B 1 786 ? 27.109 -24.875 11.555 1 91.75 786 GLY B N 1
ATOM 12850 C CA . GLY B 1 786 ? 26.391 -24.188 10.5 1 91.75 786 GLY B CA 1
ATOM 12851 C C . GLY B 1 786 ? 24.922 -24.016 10.797 1 91.75 786 GLY B C 1
ATOM 12852 O O . GLY B 1 786 ? 24.328 -22.969 10.516 1 91.75 786 GLY B O 1
ATOM 12853 N N . CYS B 1 787 ? 24.312 -25.031 11.328 1 93.38 787 CYS B N 1
ATOM 12854 C CA . CYS B 1 787 ? 22.906 -25 11.688 1 93.38 787 CYS B CA 1
ATOM 12855 C C . CYS B 1 787 ? 22.641 -23.969 12.789 1 93.38 787 CYS B C 1
ATOM 12857 O O . CYS B 1 787 ? 21.641 -23.25 12.758 1 93.38 787 CYS B O 1
ATOM 12859 N N . ASP B 1 788 ? 23.547 -23.875 13.773 1 91.5 788 ASP B N 1
ATOM 12860 C CA . ASP B 1 788 ? 23.406 -22.906 14.867 1 91.5 788 ASP B CA 1
ATOM 12861 C C . ASP B 1 788 ? 23.469 -21.469 14.352 1 91.5 788 ASP B C 1
ATOM 12863 O O . ASP B 1 788 ? 22.734 -20.609 14.828 1 91.5 788 ASP B O 1
ATOM 12867 N N . SER B 1 789 ? 24.328 -21.328 13.453 1 87.69 789 SER B N 1
ATOM 12868 C CA . SER B 1 789 ? 24.484 -19.984 12.883 1 87.69 789 SER B CA 1
ATOM 12869 C C . SER B 1 789 ? 23.25 -19.578 12.094 1 87.69 789 SER B C 1
ATOM 12871 O O . SER B 1 789 ? 22.828 -18.422 12.125 1 87.69 789 SER B O 1
ATOM 12873 N N . LYS B 1 790 ? 22.672 -20.578 11.398 1 88.44 790 LYS B N 1
ATOM 12874 C CA . LYS B 1 790 ? 21.531 -20.297 10.523 1 88.44 790 LYS B CA 1
ATOM 12875 C C . LYS B 1 790 ? 20.234 -20.219 11.32 1 88.44 790 LYS B C 1
ATOM 12877 O O . LYS B 1 790 ? 19.25 -19.625 10.859 1 88.44 790 LYS B O 1
ATOM 12882 N N . SER B 1 791 ? 20.219 -20.766 12.469 1 89.88 791 SER B N 1
ATOM 12883 C CA . SER B 1 791 ? 19 -20.844 13.25 1 89.88 791 SER B CA 1
ATOM 12884 C C . SER B 1 791 ? 18.938 -19.719 14.289 1 89.88 791 SER B C 1
ATOM 12886 O O . SER B 1 791 ? 17.984 -19.625 15.055 1 89.88 791 SER B O 1
ATOM 12888 N N . SER B 1 792 ? 19.859 -18.844 14.289 1 87.56 792 SER B N 1
ATOM 12889 C CA . SER B 1 792 ? 19.938 -17.797 15.312 1 87.56 792 SER B CA 1
ATOM 12890 C C . SER B 1 792 ? 18.922 -16.688 15.031 1 87.56 792 SER B C 1
ATOM 12892 O O . SER B 1 792 ? 18.766 -16.266 13.891 1 87.56 792 SER B O 1
ATOM 12894 N N . ILE B 1 793 ? 18.156 -16.391 16.047 1 86.75 793 ILE B N 1
ATOM 12895 C CA . ILE B 1 793 ? 17.172 -15.32 15.945 1 86.75 793 ILE B CA 1
ATOM 12896 C C . ILE B 1 793 ? 17.781 -14.016 16.469 1 86.75 793 ILE B C 1
ATOM 12898 O O . ILE B 1 793 ? 18.375 -13.992 17.547 1 86.75 793 ILE B O 1
ATOM 12902 N N . SER B 1 794 ? 17.703 -13 15.703 1 81.56 794 SER B N 1
ATOM 12903 C CA . SER B 1 794 ? 18.234 -11.695 16.109 1 81.56 794 SER B CA 1
ATOM 12904 C C . SER B 1 794 ? 17.516 -11.18 17.359 1 81.56 794 SER B C 1
ATOM 12906 O O . SER B 1 794 ? 16.312 -11.367 17.516 1 81.56 794 SER B O 1
ATOM 12908 N N . LYS B 1 795 ? 18.203 -10.594 18.25 1 78.81 795 LYS B N 1
ATOM 12909 C CA . LYS B 1 795 ? 17.656 -10.062 19.5 1 78.81 795 LYS B CA 1
ATOM 12910 C C . LYS B 1 795 ? 16.625 -8.969 19.219 1 78.81 795 LYS B C 1
ATOM 12912 O O . LYS B 1 795 ? 15.648 -8.828 19.953 1 78.81 795 LYS B O 1
ATOM 12917 N N . ASP B 1 796 ? 16.875 -8.273 18.094 1 82.62 796 ASP B N 1
ATOM 12918 C CA . ASP B 1 796 ? 16.047 -7.113 17.797 1 82.62 796 ASP B CA 1
ATOM 12919 C C . ASP B 1 796 ? 14.773 -7.516 17.078 1 82.62 796 ASP B C 1
ATOM 12921 O O . ASP B 1 796 ? 13.859 -6.703 16.906 1 82.62 796 ASP B O 1
ATOM 12925 N N . PHE B 1 797 ? 14.625 -8.789 16.719 1 85.62 797 PHE B N 1
ATOM 12926 C CA . PHE B 1 797 ? 13.492 -9.211 15.914 1 85.62 797 PHE B CA 1
ATOM 12927 C C . PHE B 1 797 ? 12.195 -9.117 16.703 1 85.62 797 PHE B C 1
ATOM 12929 O O . PHE B 1 797 ? 11.227 -8.484 16.266 1 85.62 797 PHE B O 1
ATOM 12936 N N . THR B 1 798 ? 12.164 -9.781 17.828 1 84.69 798 THR B N 1
ATOM 12937 C CA . THR B 1 798 ? 10.945 -9.805 18.625 1 84.69 798 THR B CA 1
ATOM 12938 C C . THR B 1 798 ? 10.617 -8.406 19.141 1 84.69 798 THR B C 1
ATOM 12940 O O . THR B 1 798 ? 9.453 -8.031 19.234 1 84.69 798 THR B O 1
ATOM 12943 N N . LYS B 1 799 ? 11.688 -7.668 19.469 1 83.75 799 LYS B N 1
ATOM 12944 C CA . LYS B 1 799 ? 11.477 -6.305 19.953 1 83.75 799 LYS B CA 1
ATOM 12945 C C . LYS B 1 799 ? 10.789 -5.445 18.906 1 83.75 799 LYS B C 1
ATOM 12947 O O . LYS B 1 799 ? 9.844 -4.711 19.203 1 83.75 799 LYS B O 1
ATOM 12952 N N . HIS B 1 800 ? 11.219 -5.543 17.688 1 80.31 800 HIS B N 1
ATOM 12953 C CA . HIS B 1 800 ? 10.648 -4.77 16.594 1 80.31 800 HIS B CA 1
ATOM 12954 C C . HIS B 1 800 ? 9.195 -5.16 16.328 1 80.31 800 HIS B C 1
ATOM 12956 O O . HIS B 1 800 ? 8.359 -4.297 16.062 1 80.31 800 HIS B O 1
ATOM 12962 N N . MET B 1 801 ? 8.914 -6.395 16.453 1 81.06 801 MET B N 1
ATOM 12963 C CA . MET B 1 801 ? 7.562 -6.891 16.219 1 81.06 801 MET B CA 1
ATOM 12964 C C . MET B 1 801 ? 6.609 -6.379 17.297 1 81.06 801 MET B C 1
ATOM 12966 O O . MET B 1 801 ? 5.488 -5.961 17 1 81.06 801 MET B O 1
ATOM 12970 N N . LEU B 1 802 ? 7.145 -6.375 18.422 1 82.88 802 LEU B N 1
ATOM 12971 C CA . LEU B 1 802 ? 6.289 -5.98 19.531 1 82.88 802 LEU B CA 1
ATOM 12972 C C . LEU B 1 802 ? 6.176 -4.461 19.625 1 82.88 802 LEU B C 1
ATOM 12974 O O . LEU B 1 802 ? 5.227 -3.936 20.203 1 82.88 802 LEU B O 1
ATOM 12978 N N . ASP B 1 803 ? 7.152 -3.742 19.062 1 77.81 803 ASP B N 1
ATOM 12979 C CA . ASP B 1 803 ? 7.004 -2.295 18.953 1 77.81 803 ASP B CA 1
ATOM 12980 C C . ASP B 1 803 ? 5.781 -1.938 18.109 1 77.81 803 ASP B C 1
ATOM 12982 O O . ASP B 1 803 ? 5.07 -0.978 18.406 1 77.81 803 ASP B O 1
ATOM 12986 N N . GLY B 1 804 ? 5.586 -2.732 17.109 1 76.06 804 GLY B N 1
ATOM 12987 C CA . GLY B 1 804 ? 4.387 -2.535 16.312 1 76.06 804 GLY B CA 1
ATOM 12988 C C . GLY B 1 804 ? 3.105 -2.76 17.094 1 76.06 804 GLY B C 1
ATOM 12989 O O . GLY B 1 804 ? 2.172 -1.962 17.016 1 76.06 804 GLY B O 1
ATOM 12990 N N . VAL B 1 805 ? 3.123 -3.781 17.875 1 81.62 805 VAL B N 1
ATOM 12991 C CA . VAL B 1 805 ? 1.979 -4.082 18.719 1 81.62 805 VAL B CA 1
ATOM 12992 C C . VAL B 1 805 ? 1.806 -2.979 19.766 1 81.62 805 VAL B C 1
ATOM 12994 O O . VAL B 1 805 ? 0.68 -2.586 20.078 1 81.62 805 VAL B O 1
ATOM 12997 N N . GLY B 1 806 ? 2.949 -2.586 20.219 1 80.5 806 GLY B N 1
ATOM 12998 C CA . GLY B 1 806 ? 2.916 -1.496 21.188 1 80.5 806 GLY B CA 1
ATOM 12999 C C . GLY B 1 806 ? 2.27 -0.238 20.641 1 80.5 806 GLY B C 1
ATOM 13000 O O . GLY B 1 806 ? 1.486 0.415 21.328 1 80.5 806 GLY B O 1
ATOM 13001 N N . ASN B 1 807 ? 2.578 0.059 19.453 1 78.88 807 ASN B N 1
ATOM 13002 C CA . ASN B 1 807 ? 1.965 1.213 18.812 1 78.88 807 ASN B CA 1
ATOM 13003 C C . ASN B 1 807 ? 0.458 1.029 18.641 1 78.88 807 ASN B C 1
ATOM 13005 O O . ASN B 1 807 ? -0.312 1.967 18.859 1 78.88 807 ASN B O 1
ATOM 13009 N N . ASP B 1 808 ? 0.036 -0.158 18.281 1 78.88 808 ASP B N 1
ATOM 13010 C CA . ASP B 1 808 ? -1.387 -0.444 18.125 1 78.88 808 ASP B CA 1
ATOM 13011 C C . ASP B 1 808 ? -2.121 -0.309 19.469 1 78.88 808 ASP B C 1
ATOM 13013 O O . ASP B 1 808 ? -3.236 0.213 19.516 1 78.88 808 ASP B O 1
ATOM 13017 N N . VAL B 1 809 ? -1.525 -0.79 20.422 1 84.94 809 VAL B N 1
ATOM 13018 C CA . VAL B 1 809 ? -2.105 -0.72 21.766 1 84.94 809 VAL B CA 1
ATOM 13019 C C . VAL B 1 809 ? -2.191 0.737 22.219 1 84.94 809 VAL B C 1
ATOM 13021 O O . VAL B 1 809 ? -3.215 1.167 22.75 1 84.94 809 VAL B O 1
ATOM 13024 N N . TYR B 1 810 ? -1.113 1.423 21.984 1 81.94 810 TYR B N 1
ATOM 13025 C CA . TYR B 1 810 ? -1.094 2.84 22.312 1 81.94 810 TYR B CA 1
ATOM 13026 C C . TYR B 1 810 ? -2.213 3.59 21.609 1 81.94 810 TYR B C 1
ATOM 13028 O O . TYR B 1 810 ? -2.922 4.391 22.219 1 81.94 810 TYR B O 1
ATOM 13036 N N . ASN B 1 811 ? -2.316 3.33 20.391 1 80 811 ASN B N 1
ATOM 13037 C CA . ASN B 1 811 ? -3.334 4.016 19.594 1 80 811 ASN B CA 1
ATOM 13038 C C . ASN B 1 811 ? -4.742 3.666 20.062 1 80 811 ASN B C 1
ATOM 13040 O O . ASN B 1 811 ? -5.617 4.535 20.125 1 80 811 ASN B O 1
ATOM 13044 N N . LYS B 1 812 ? -4.953 2.424 20.359 1 83.75 812 LYS B N 1
ATOM 13045 C CA . LYS B 1 812 ? -6.27 2.004 20.828 1 83.75 812 LYS B CA 1
ATOM 13046 C C . LYS B 1 812 ? -6.598 2.633 22.188 1 83.75 812 LYS B C 1
ATOM 13048 O O . LYS B 1 812 ? -7.715 3.109 22.391 1 83.75 812 LYS B O 1
ATOM 13053 N N . LEU B 1 813 ? -5.676 2.633 23.047 1 86.56 813 LEU B N 1
ATOM 13054 C CA . LEU B 1 813 ? -5.879 3.242 24.359 1 86.56 813 LEU B CA 1
ATOM 13055 C C . LEU B 1 813 ? -6.121 4.742 24.219 1 86.56 813 LEU B C 1
ATOM 13057 O O . LEU B 1 813 ? -6.953 5.309 24.938 1 86.56 813 LEU B O 1
ATOM 13061 N N . SER B 1 814 ? -5.344 5.32 23.328 1 83.81 814 SER B N 1
ATOM 13062 C CA . SER B 1 814 ? -5.527 6.75 23.094 1 83.81 814 SER B CA 1
ATOM 13063 C C . SER B 1 814 ? -6.922 7.043 22.547 1 83.81 814 SER B C 1
ATOM 13065 O O . SER B 1 814 ? -7.543 8.039 22.922 1 83.81 814 SER B O 1
ATOM 13067 N N . GLU B 1 815 ? -7.371 6.223 21.688 1 81.75 815 GLU B N 1
ATOM 13068 C CA . GLU B 1 815 ? -8.711 6.363 21.125 1 81.75 815 GLU B CA 1
ATOM 13069 C C . GLU B 1 815 ? -9.781 6.215 22.203 1 81.75 815 GLU B C 1
ATOM 13071 O O . GLU B 1 815 ? -10.742 6.98 22.234 1 81.75 815 GLU B O 1
ATOM 13076 N N . LEU B 1 816 ? -9.641 5.25 23.062 1 87.62 816 LEU B N 1
ATOM 13077 C CA . LEU B 1 816 ? -10.594 5.02 24.141 1 87.62 816 LEU B CA 1
ATOM 13078 C C . LEU B 1 816 ? -10.578 6.172 25.141 1 87.62 816 LEU B C 1
ATOM 13080 O O . LEU B 1 816 ? -11.625 6.621 25.594 1 87.62 816 LEU B O 1
ATOM 13084 N N . ASN B 1 817 ? -9.391 6.609 25.375 1 89.06 817 ASN B N 1
ATOM 13085 C CA . ASN B 1 817 ? -9.258 7.75 26.266 1 89.06 817 ASN B CA 1
ATOM 13086 C C . ASN B 1 817 ? -9.938 8.992 25.703 1 89.06 817 ASN B C 1
ATOM 13088 O O . ASN B 1 817 ? -10.562 9.758 26.438 1 89.06 817 ASN B O 1
ATOM 13092 N N . LEU B 1 818 ? -9.719 9.133 24.438 1 86.06 818 LEU B N 1
ATOM 13093 C CA . LEU B 1 818 ? -10.375 10.266 23.797 1 86.06 818 LEU B CA 1
ATOM 13094 C C . LEU B 1 818 ? -11.891 10.133 23.859 1 86.06 818 LEU B C 1
ATOM 13096 O O . LEU B 1 818 ? -12.594 11.109 24.125 1 86.06 818 LEU B O 1
ATOM 13100 N N . ALA B 1 819 ? -12.383 8.977 23.578 1 84.44 819 ALA B N 1
ATOM 13101 C CA . ALA B 1 819 ? -13.828 8.742 23.625 1 84.44 819 ALA B CA 1
ATOM 13102 C C . ALA B 1 819 ? -14.391 9.008 25.016 1 84.44 819 ALA B C 1
ATOM 13104 O O . ALA B 1 819 ? -15.445 9.633 25.141 1 84.44 819 ALA B O 1
ATOM 13105 N N . VAL B 1 820 ? -13.68 8.602 25.984 1 90.94 820 VAL B N 1
ATOM 13106 C CA . VAL B 1 820 ? -14.102 8.789 27.375 1 90.94 820 VAL B CA 1
ATOM 13107 C C . VAL B 1 820 ? -14.031 10.273 27.734 1 90.94 820 VAL B C 1
ATOM 13109 O O . VAL B 1 820 ? -14.977 10.828 28.297 1 90.94 820 VAL B O 1
ATOM 13112 N N . ALA B 1 821 ? -12.938 10.867 27.344 1 90.56 821 ALA B N 1
ATOM 13113 C CA . ALA B 1 821 ? -12.766 12.281 27.656 1 90.56 821 ALA B CA 1
ATOM 13114 C C . ALA B 1 821 ? -13.836 13.125 26.969 1 90.56 821 ALA B C 1
ATOM 13116 O O . ALA B 1 821 ? -14.383 14.055 27.562 1 90.56 821 ALA B O 1
ATOM 13117 N N . ALA B 1 822 ? -14.031 12.828 25.75 1 85.25 822 ALA B N 1
ATOM 13118 C CA . ALA B 1 822 ? -15.062 13.547 25 1 85.25 822 ALA B CA 1
ATOM 13119 C C . ALA B 1 822 ? -16.438 13.32 25.625 1 85.25 822 ALA B C 1
ATOM 13121 O O . ALA B 1 822 ? -17.234 14.258 25.734 1 85.25 822 ALA B O 1
ATOM 13122 N N . HIS B 1 823 ? -16.703 12.141 26 1 88.44 823 HIS B N 1
ATOM 13123 C CA . HIS B 1 823 ? -17.984 11.828 26.641 1 88.44 823 HIS B CA 1
ATOM 13124 C C . HIS B 1 823 ? -18.156 12.586 27.953 1 88.44 823 HIS B C 1
ATOM 13126 O O . HIS B 1 823 ? -19.219 13.156 28.203 1 88.44 823 HIS B O 1
ATOM 13132 N N . ILE B 1 824 ? -17.156 12.617 28.703 1 92.56 824 ILE B N 1
ATOM 13133 C CA . ILE B 1 824 ? -17.188 13.305 29.984 1 92.56 824 ILE B CA 1
ATOM 13134 C C . ILE B 1 824 ? -17.406 14.805 29.766 1 92.56 824 ILE B C 1
ATOM 13136 O O . ILE B 1 824 ? -18.297 15.414 30.359 1 92.56 824 ILE B O 1
ATOM 13140 N N . SER B 1 825 ? -16.594 15.32 28.906 1 89.38 825 SER B N 1
ATOM 13141 C CA . SER B 1 825 ? -16.656 16.75 28.641 1 89.38 825 SER B CA 1
ATOM 13142 C C . SER B 1 825 ? -18.016 17.156 28.078 1 89.38 825 SER B C 1
ATOM 13144 O O . SER B 1 825 ? -18.625 18.109 28.547 1 89.38 825 SER B O 1
ATOM 13146 N N . ASP B 1 826 ? -18.484 16.453 27.156 1 85.31 826 ASP B N 1
ATOM 13147 C CA . ASP B 1 826 ? -19.781 16.734 26.547 1 85.31 826 ASP B CA 1
ATOM 13148 C C . ASP B 1 826 ? -20.906 16.594 27.562 1 85.31 826 ASP B C 1
ATOM 13150 O O . ASP B 1 826 ? -21.812 17.438 27.609 1 85.31 826 ASP B O 1
ATOM 13154 N N . SER B 1 827 ? -20.859 15.555 28.312 1 90 827 SER B N 1
ATOM 13155 C CA . SER B 1 827 ? -21.891 15.297 29.297 1 90 827 SER B CA 1
ATOM 13156 C C . SER B 1 827 ? -21.891 16.375 30.391 1 90 827 SER B C 1
ATOM 13158 O O . SER B 1 827 ? -22.953 16.812 30.828 1 90 827 SER B O 1
ATOM 13160 N N . VAL B 1 828 ? -20.781 16.781 30.781 1 91.31 828 VAL B N 1
ATOM 13161 C CA . VAL B 1 828 ? -20.656 17.797 31.828 1 91.31 828 VAL B CA 1
ATOM 13162 C C . VAL B 1 828 ? -21.156 19.141 31.297 1 91.31 828 VAL B C 1
ATOM 13164 O O . VAL B 1 828 ? -21.891 19.844 32 1 91.31 828 VAL B O 1
ATOM 13167 N N . ILE B 1 829 ? -20.812 19.422 30.094 1 88.56 829 ILE B N 1
ATOM 13168 C CA . ILE B 1 829 ? -21.25 20.688 29.516 1 88.56 829 ILE B CA 1
ATOM 13169 C C . ILE B 1 829 ? -22.766 20.703 29.375 1 88.56 829 ILE B C 1
ATOM 13171 O O . ILE B 1 829 ? -23.422 21.719 29.641 1 88.56 829 ILE B O 1
ATOM 13175 N N . ASP B 1 830 ? -23.25 19.656 28.969 1 87.88 830 ASP B N 1
ATOM 13176 C CA . ASP B 1 830 ? -24.703 19.547 28.844 1 87.88 830 ASP B CA 1
ATOM 13177 C C . ASP B 1 830 ? -25.391 19.719 30.203 1 87.88 830 ASP B C 1
ATOM 13179 O O . ASP B 1 830 ? -26.406 20.391 30.312 1 87.88 830 ASP B O 1
ATOM 13183 N N . GLN B 1 831 ? -24.812 19.094 31.188 1 90.88 831 GLN B N 1
ATOM 13184 C CA . GLN B 1 831 ? -25.359 19.188 32.531 1 90.88 831 GLN B CA 1
ATOM 13185 C C . GLN B 1 831 ? -25.234 20.609 33.094 1 90.88 831 GLN B C 1
ATOM 13187 O O . GLN B 1 831 ? -26.125 21.094 33.781 1 90.88 831 GLN B O 1
ATOM 13192 N N . VAL B 1 832 ? -24.203 21.266 32.781 1 90.56 832 VAL B N 1
ATOM 13193 C CA . VAL B 1 832 ? -23.984 22.641 33.188 1 90.56 832 VAL B CA 1
ATOM 13194 C C . VAL B 1 832 ? -25.031 23.547 32.531 1 90.56 832 VAL B C 1
ATOM 13196 O O . VAL B 1 832 ? -25.594 24.422 33.188 1 90.56 832 VAL B O 1
ATOM 13199 N N . ILE B 1 833 ? -25.234 23.297 31.281 1 87.94 833 ILE B N 1
ATOM 13200 C CA . ILE B 1 833 ? -26.234 24.078 30.578 1 87.94 833 ILE B CA 1
ATOM 13201 C C . ILE B 1 833 ? -27.609 23.875 31.203 1 87.94 833 ILE B C 1
ATOM 13203 O O . ILE B 1 833 ? -28.344 24.828 31.422 1 87.94 833 ILE B O 1
ATOM 13207 N N . ASP B 1 834 ? -27.891 22.688 31.5 1 90.38 834 ASP B N 1
ATOM 1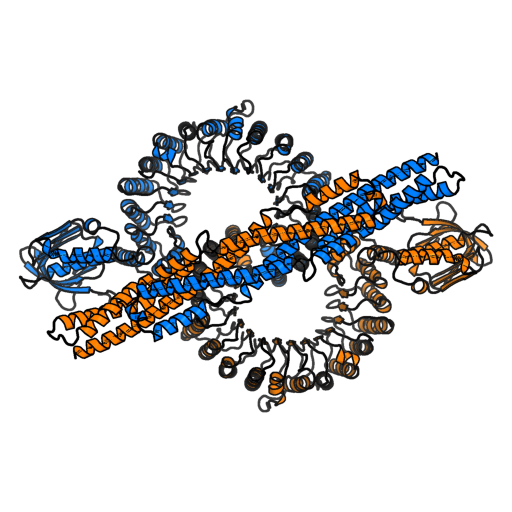3208 C CA . ASP B 1 834 ? -29.188 22.344 32.094 1 90.38 834 ASP B CA 1
ATOM 13209 C C . ASP B 1 834 ? -29.359 23 33.469 1 90.38 834 ASP B C 1
ATOM 13211 O O . ASP B 1 834 ? -30.391 23.594 33.75 1 90.38 834 ASP B O 1
ATOM 13215 N N . VAL B 1 835 ? -28.359 22.875 34.312 1 91.06 835 VAL B N 1
ATOM 13216 C CA . VAL B 1 835 ? -28.422 23.391 35.656 1 91.06 835 VAL B CA 1
ATOM 13217 C C . VAL B 1 835 ? -28.406 24.922 35.656 1 91.06 835 VAL B C 1
ATOM 13219 O O . VAL B 1 835 ? -29.094 25.562 36.438 1 91.06 835 VAL B O 1
ATOM 13222 N N . LEU B 1 836 ? -27.688 25.469 34.75 1 90.31 836 LEU B N 1
ATOM 13223 C CA . LEU B 1 836 ? -27.641 26.922 34.625 1 90.31 836 LEU B CA 1
ATOM 13224 C C . LEU B 1 836 ? -28.984 27.469 34.156 1 90.31 836 LEU B C 1
ATOM 13226 O O . LEU B 1 836 ? -29.438 28.531 34.625 1 90.31 836 LEU B O 1
ATOM 13230 N N . SER B 1 837 ? -29.547 26.812 33.219 1 90 837 SER B N 1
ATOM 13231 C CA . SER B 1 837 ? -30.859 27.219 32.75 1 90 837 SER B CA 1
ATOM 13232 C C . SER B 1 837 ? -31.906 27.156 33.844 1 90 837 SER B C 1
ATOM 13234 O O . SER B 1 837 ? -32.75 28.047 33.969 1 90 837 SER B O 1
ATOM 13236 N N . LYS B 1 838 ? -31.859 26.141 34.594 1 89.69 838 LYS B N 1
ATOM 13237 C CA . LYS B 1 838 ? -32.781 26 35.719 1 89.69 838 LYS B CA 1
ATOM 13238 C C . LYS B 1 838 ? -32.531 27.094 36.75 1 89.69 838 LYS B C 1
ATOM 13240 O O . LYS B 1 838 ? -33.5 27.672 37.281 1 89.69 838 LYS B O 1
ATOM 13245 N N . SER B 1 839 ? -31.25 27.328 37.031 1 88.62 839 SER B N 1
ATOM 13246 C CA . SER B 1 839 ? -30.891 28.359 38 1 88.62 839 SER B CA 1
ATOM 13247 C C . SER B 1 839 ? -31.344 29.734 37.5 1 88.62 839 SER B C 1
ATOM 13249 O O . SER B 1 839 ? -31.781 30.578 38.281 1 88.62 839 SER B O 1
ATOM 13251 N N . HIS B 1 840 ? -31.234 29.938 36.25 1 87.94 840 HIS B N 1
ATOM 13252 C CA . HIS B 1 840 ? -31.656 31.203 35.656 1 87.94 840 HIS B CA 1
ATOM 13253 C C . HIS B 1 840 ? -33.156 31.391 35.781 1 87.94 840 HIS B C 1
ATOM 13255 O O . HIS B 1 840 ? -33.625 32.469 36.156 1 87.94 840 HIS B O 1
ATOM 13261 N N . ARG B 1 841 ? -33.875 30.375 35.531 1 87.19 841 ARG B N 1
ATOM 13262 C CA . ARG B 1 841 ? -35.344 30.438 35.625 1 87.19 841 ARG B CA 1
ATOM 13263 C C . ARG B 1 841 ? -35.75 30.719 37.062 1 87.19 841 ARG B C 1
ATOM 13265 O O . ARG B 1 841 ? -36.688 31.5 37.312 1 87.19 841 ARG B O 1
ATOM 13272 N N . THR B 1 842 ? -35.094 30.062 37.969 1 87.75 842 THR B N 1
ATOM 13273 C CA . THR B 1 842 ? -35.406 30.234 39.375 1 87.75 842 THR B CA 1
ATOM 13274 C C . THR B 1 842 ? -35.094 31.656 39.812 1 87.75 842 THR B C 1
ATOM 13276 O O . THR B 1 842 ? -35.906 32.25 40.531 1 87.75 842 THR B O 1
ATOM 13279 N N . LEU B 1 843 ? -34.094 32.25 39.344 1 87 843 LEU B N 1
ATOM 13280 C CA . LEU B 1 843 ? -33.656 33.562 39.781 1 87 843 LEU B CA 1
ATOM 13281 C C . LEU B 1 843 ? -34.5 34.656 39.125 1 87 843 LEU B C 1
ATOM 13283 O O . LEU B 1 843 ? -34.812 35.656 39.75 1 87 843 LEU B O 1
ATOM 13287 N N . VAL B 1 844 ? -34.906 34.406 37.875 1 83.94 844 VAL B N 1
ATOM 13288 C CA . VAL B 1 844 ? -35.75 35.375 37.188 1 83.94 844 VAL B CA 1
ATOM 13289 C C . VAL B 1 844 ? -37.125 35.375 37.844 1 83.94 844 VAL B C 1
ATOM 13291 O O . VAL B 1 844 ? -37.812 36.406 37.875 1 83.94 844 VAL B O 1
ATOM 13294 N N . GLY B 1 845 ? -37.531 34.25 38.344 1 77.75 845 GLY B N 1
ATOM 13295 C CA . GLY B 1 845 ? -38.781 34.188 39.031 1 77.75 845 GLY B CA 1
ATOM 13296 C C . GLY B 1 845 ? -38.844 35.062 40.281 1 77.75 845 GLY B C 1
ATOM 13297 O O . GLY B 1 845 ? -39.906 35.5 40.688 1 77.75 845 GLY B O 1
ATOM 13298 N N . PHE B 1 846 ? -37.656 35.375 40.781 1 76.75 846 PHE B N 1
ATOM 13299 C CA . PHE B 1 846 ? -37.594 36.219 41.969 1 76.75 846 PHE B CA 1
ATOM 13300 C C . PHE B 1 846 ? -37.688 37.688 41.594 1 76.75 846 PHE B C 1
ATOM 13302 O O . PHE B 1 846 ? -38.062 38.531 42.438 1 76.75 846 PHE B O 1
ATOM 13309 N N . ILE B 1 847 ? -37.312 37.969 40.438 1 73.25 847 ILE B N 1
ATOM 13310 C CA . ILE B 1 847 ? -37.375 39.375 40 1 73.25 847 ILE B CA 1
ATOM 13311 C C . ILE B 1 847 ? -38.812 39.719 39.594 1 73.25 847 ILE B C 1
ATOM 13313 O O . ILE B 1 847 ? -39.281 40.844 39.844 1 73.25 847 ILE B O 1
ATOM 13317 N N . SER B 1 848 ? -39.562 38.844 38.938 1 58.28 848 SER B N 1
ATOM 13318 C CA . SER B 1 848 ? -40.969 39.156 38.594 1 58.28 848 SER B CA 1
ATOM 13319 C C . SER B 1 848 ? -41.812 39.219 39.844 1 58.28 848 SER B C 1
ATOM 13321 O O . SER B 1 848 ? -41.594 38.469 40.812 1 58.28 848 SER B O 1
#

Radius of gyration: 43.36 Å; Cα contacts (8 Å, |Δi|>4): 3289; chains: 2; bounding box: 102×148×102 Å

Secondary structure (DSSP, 8-state):
--TT----EEEEEEEEETTTEEEEEEEEE-SSEEEEEESSSS--EEEEEEGGGEEEEEESSTTEEEEEETTEEEEEEESSSS-SHHHHHHHHHHHHHHHH-TTS-HHHHSSEEEESSGGGGHHHHHHHHHHHHSPP-GGGTHHHHHHHHHHHTT-PPPHHHHHIIIIIIHHTT--EEEGGGGTTS-GGGHHHHHHGGGG-SS--EEE-TT----HHHHHHHHHHHHH-SS--EEE-TTS---HHHHHHHHHHHHH-TT----EEE--SS--HHHHHHHHHHHHTT-SS--SEEE-TTS---HHHHHHHHHHHHH-HHHHHH--EEE-TT----SS--HHHHHHHHS-----EEE-TT-S-BHHHHHHHHHHHTTTT--EEE-TT-BS-SS-GGG----HHHHHHHHH-SS--EEE-TTS---HHHHHHHHHHHHH-SS---EEEE--S---HHHHHHHHHHHHTT--SEEEEE--SS--GGGHHHHHHHHHT-SS--EEE--S--TT--HHHHHHHHHHHHHHHH-TT----EEE-TT---GGGHHHHHHHGGG-SS--EEE-TTS--HHHHHHHHHHHHHH-SS--EEE--SS---HHHHHHHHHHHTT--S--B----HHHHHHHHHH-HHHHHHHHHHHHHHHHHTTS-----THHHHHHHHHHHHHTHHHHHHHHHHHHHHHHHHHHTS--GGGHHHHHHHHHHHHHHHHHTTHHHHHHHHHHHHTSTT-HHHHHHHHHHHHHHHHHHHHHHHHHHHHHHHHHHH-HHHHT-HHHHHHHHHHHHHHTPPPHHHHHHHHHHHHHHHHHHHHHHHHHHHHHHHHHHHHHHHHHHHHHHHHHHHHH-/--TT----EEEEEEEEETTTEEEEEEEEE-SSEEEEEESSSSPPEEEEEEGGGEEEEEESSTTEEEEEETTEEEEEEESSSS-SHHHHHHHHHHHHHHHH-TTS-HHHHSSEEEESSGGGGHHHHHHHHHHHHSPP-GGGTHHHHHHHHHHHTT-PPPHHHHHIIIIIIHHTT--EEEGGGGTTS-GGGHHHHHHGGGG-SS--EEE-TT----HHHHHHHHHHHHH-S---EEE-TTS---HHHHHHHHHHHHH-TT----EEE--SS--HHHHHHHHHHHHTT-SS--SEEE-TTS---HHHHHHHHHHHHH-HHHHHH--EEE-TT----SS--HHHHHHHHS-----EEE-TT-S-BHHHHHHHHHHHTTTT--EEE-TT-BS-SS-GGG----HHHHHHHHH-SS--EEE-TTS---HHHHHHHHHHHHH-SS---EEEE--S---HHHHHHHHHHHHTT--SEEEEE--SS--GGGHHHHHHHHHT-SS--EEE--S--TT--HHHHHHHHHHHHHHHH-TT----EEE-TT---GGGHHHHHHHGGG-SS--EEE-TTS--HHHHHHHHHHHHHH-SS--EEE--SS---HHHHHHHHHHHTT--S--B----HHHHHHHHHH-HHHHHHHHHHHHHHHHHTTS-----THHHHHHHHHHHHHTHHHHHHHHHHHHHHHHHHHHTS--GGGHHHHHHHHHHHHHHHHHTTHHHHHHHHHHHHTSTT-HHHHHHHHHHHHHHHHHHHHHHHHHHHHHHHHHHH-HHHHT-HHHHHHHHHHHHHHTPPPHHHHHHHHHHHHHHHHHHHHHHHHHHHHHHHHHHHHHHHHHHHHHHHHHHHHH-

Foldseek 3Di:
DPPVFDWDDKAWWWWQDPPRDTAIWIWTDGLFKIFIWHPDPVTDTDDMGGLLQWQEWAAAAQQKIWTAGPRDIIIIGHPDRDDLVNLVVVLSSLLSVCLLQVPDDSCVRHVYYYYPPPVSNVVSVVSSVVSNPDDAAALRNLLSLLVSLCVVLVHDRDVVVVCCRRPVCRVVLPLEDELVVVLVDDLVSCLSSLLSLLRGQRRQHYADAPAAHDPSNLVSNLSSLQRPQRHAYYACANRQDEQVSLLSSLVSNLNRLRHNHAEYHHANYQREQNSVLSNLLSQLPRPQHHAEDAHHHRQYEQVSQLSSLQSCQVRPRNQARHAYDAHEPHEYDLPDSPSNLVSLLAAGQHQHYAHEQYADAQQSNLNSNQRHPQERHAEDHYANYENDPDDPVPDDRDPSLLQSLLRRQHHAEDHHENHLDEQVSVLSVLVSVLNHPRAAHHAYEHHHNLHEQSNLVSCLVRQLRRRRYAHYEHEQNQHALVLLRNLVSNLNHQRHAYYEHANNHPPYDPVCNLVSVVSVLCSQLPPSRQYAEYEHAQNQQACSVLVNLLSQLNGDHHAEYEQHNNLPELNSLLSNLVSQLNHDHHAEYEYANNLYALNSLQSNLVSLVNHLRHQYYPDRVRNLVVNCVPPVVSSVVSSVSNVVSNPNSVQLDLDQCPSVLVVLLVVCVPPLLVLLVVLLVLLVVLLVVCVVPPDPVCVVLNVVLVVLSVLSVVLNCQSVVLLVVLDVCLDPPHPVVVVLVVVLVVVLVVLLVVLVVVLVVVLVVCCVVPVPVCVPVVVVVVVSVVSCVVSDDDSCVSVVVSVSVSSVVSVVSSVVSSVVSSVVSVVSSVVSSVVSVVSSVVSVVVVD/DPPVFDWDDKAWWWKQDPPRDTAIWIWTDGLFKIFTWHPDPVTDTDDMDGLLQWQEWAAAAQQKIWTAGPRDIIIIGHPDRPDLVNLVVVLSSLLSVCLLQVPDDSCVRHVYYHYPPPVSNVVSVVSSVVSNPDDAAALRNLLSLLVSLCVVLVHDRDVVVVCCRRPVCRVVLPLEDECVVVLVDDLVSCLSSLLSLLRGQRHQHYADAPAAHDPSNLVSNLSSLQRPQRHAYYACANRQDEQVSLLSSLVSNLNRLRHNHAEYHHANYQHEQNSVLSNLLSQLPDPQHHAYDAHHHRQYELVSQLSSLQSCQVRPRHQERHAYDAHEPHEYDLPDSPSNLVSLLAAGQHQHYAHEQYADAQQSNLNSPQRHPQERHAEDHYANYENDPDDPVPDDRDPSLLVSLLRRQHHAEDHHENHLDEQVSVLSNLVSVLNHPRAAHHAYEHHHNLHEQSNLVSCLVRQLRRRRYAHYEHEQNQHALVLLRNLVSNLNHQRHAYYEHANNHPPYDPVCNLVSVVSVLCSQLPPSRQYAEYEHAQNLQACSVLVNLLSQLNGDHHAEYEQHNNLPELNSLLSNLVSQLNHDHHAEYEYANNLYALNSLQSNLVSLVNHLRHQYYPDRVRNLVVNCVPPVVSSVVSSVSNVVSNPNSVQLDLDQCPSVLVVLLVVCCPPLLVLLVVLLVLLVVLLVVCVVDDDPVCVVLNVLLVVLSVLSVVLNCQSVVLLVVLDVCLDPPHPVVVVLVVVLVVVQVVLLVVLVVVLVVVLVVCCVVPVPVCVPVVVVVVVSVVSCVVSDDDSCVSVVVSVSVSSVVSVVSSVVSSVVSSVVSVVSSVVSSVVSVVSSVVSVVVVD

Sequence (1696 aa):
MDRRIKLGIKRLVKQEIRNDKTDNRVLAFSPCRLFVLAAKVPSKLEHTFHYLDIQAIESKKPNQLQITVEGKTYSFLSQEAETDEINHMIIHIGVSLKNIFPSFPLERLIVKIDVQPVERIKTMYDMIKDIESKELGPCGGFTMMYACMCDYHSLPYREEVAWDVDTIYLSQDSRELCLRDFDHLNSKDLVPIIAALEHNSWFTKFNANNVKLSAECCNEILKVMRRNAVIENLSLSNTAITKDYVQKLSTAILSNSGTQLSKLDLSNNLLDDRGLHHLVGTLSNLSKGLTSLNLSKTNISTKGINKIAEIMSQSSTISSTLQTLILADNSIKPDDLTFLYTFLARPNSINYLDLSNTDCSMDMLCGALLRGCTQQLTHLKLPGVVFTHKKSKDLVIPQTWKQFFNSVAVLEHIDLSNTKLPPEPLKEMLLGINANRHINNVHLDLSNNELQSQGSQNIAVTINNIDNITSLDLSNNGFDQELSHLLPEIAQNRSLRHLAIGRNFSGIKQKYQLRILDHVVQLIQDDDSALQSLSLADSKLKADTAYVVNSLGSNSSLREIDLSGNLMGDIGARMLAKALQINTHMQTILWDRNNTTAQGFEDIADALEKNYTLKKMPFPVNDAALAMKSEPARTETALQKIESLLQRNHNPRKFSNDQAYRLQQGFLISSTQQMVDRLVVQVQDTINALNFGPNEAFKPDIEEANQVVQDADNSKQLLPRLQEIAIKSQGSGNPVEHSLQQIADELRQVMDKQMKKSVEDMLKCTSSHCSAVMSDKTFQCELQEGCDSKSSISKDFTKHMLDGVGNDVYNKLSELNLAVAAHISDSVIDQVIDVLSKSHRTLVGFISMDRRIKLGIKRLVKQEIRNDKTDNRVLAFSPCRLFVLAAKVPSKLEHTFHYLDIQAIESKKPNQLQITVEGKTYSFLSQEAETDEINHMIIHIGVSLKNIFPSFPLERLIVKIDVQPVERIKTMYDMIKDIESKELGPCGGFTMMYACMCDYHSLPYREEVAWDVDTIYLSQDSRELCLRDFDHLNSKDLVPIIAALEHNSWFTKFNANNVKLSAECCNEILKVMRRNAVIENLSLSNTAITKDYVQKLSTAILSNSGTQLSKLDLSNNLLDDRGLHHLVGTLSNLSKGLTSLNLSKTNISTKGINKIAEIMSQSSTISSTLQTLILADNSIKPDDLTFLYTFLARPNSINYLDLSNTDCSMDMLCGALLRGCTQQLTHLKLPGVVFTHKKSKDLVIPQTWKQFFNSVAVLEHIDLSNTKLPPEPLKEMLLGINANRHINNVHLDLSNNELQSQGSQNIAVTINNIDNITSLDLSNNGFDQELSHLLPEIAQNRSLRHLAIGRNFSGIKQKYQLRILDHVVQLIQDDDSALQSLSLADSKLKADTAYVVNSLGSNSSLREIDLSGNLMGDIGARMLAKALQINTHMQTILWDRNNTTAQGFEDIADALEKNYTLKKMPFPVNDAALAMKSEPARTETALQKIESLLQRNHNPRKFSNDQAYRLQQGFLISSTQQMVDRLVVQVQDTINALNFGPNEAFKPDIEEANQVVQDADNSKQLLPRLQEIAIKSQGSGNPVEHSLQQIADELRQVMDKQMKKSVEDMLKCTSSHCSAVMSDKTFQCELQEGCDSKSSISKDFTKHMLDGVGNDVYNKLSELNLAVAAHISDSVIDQVIDVLSKSHRTLVGFIS

Solvent-accessible surface area (backbone atoms only — not comparable to full-atom values): 82662 Å² total; per-residue (Å²): 125,72,83,88,63,67,69,80,47,77,44,70,29,32,32,59,49,83,90,88,41,68,45,64,26,30,43,37,32,38,71,54,34,39,38,35,25,39,64,56,86,81,60,46,81,74,47,75,43,50,55,80,52,32,44,30,41,37,22,76,45,62,32,36,41,33,42,26,41,88,88,44,75,46,42,37,26,51,81,51,72,90,47,68,60,50,48,52,51,54,33,48,56,53,46,35,47,37,70,44,32,51,90,49,60,65,58,79,54,32,70,37,78,49,50,52,63,59,72,68,50,46,65,39,55,55,51,44,53,54,55,54,71,48,82,67,49,54,59,48,26,42,54,53,27,27,49,47,31,12,58,73,68,73,44,82,76,56,67,66,60,43,48,44,43,40,39,46,34,36,19,64,66,52,38,58,49,53,50,62,83,53,61,89,51,58,77,73,65,46,34,26,61,52,44,27,46,30,73,37,76,44,46,29,27,43,37,35,49,71,37,77,58,50,72,67,44,50,52,34,52,36,53,21,45,34,60,25,53,48,40,26,34,46,33,44,26,38,17,73,56,45,29,70,51,38,39,52,43,27,52,22,44,65,67,18,87,56,48,42,53,26,31,44,31,47,21,53,18,68,32,38,42,71,20,48,52,52,30,50,59,43,48,48,65,40,87,81,13,31,37,33,42,32,50,23,37,16,59,35,40,44,69,36,50,25,48,48,24,42,54,43,56,71,17,70,48,31,31,66,38,26,24,35,44,32,53,22,56,17,72,33,58,74,61,89,54,58,33,41,39,50,38,40,29,34,76,44,39,40,28,34,42,31,45,25,42,23,45,56,37,46,62,61,46,29,48,18,35,50,61,10,31,30,76,45,28,28,35,44,34,33,31,45,20,37,48,58,90,65,60,79,93,68,69,74,81,56,69,41,50,28,46,28,48,36,56,33,44,48,46,30,38,40,35,46,25,43,20,58,54,57,46,64,63,48,41,40,37,53,53,13,41,52,70,22,85,61,38,63,62,23,34,41,33,49,23,43,21,63,39,28,64,65,26,42,51,43,46,31,73,47,45,46,74,32,62,28,43,28,31,42,32,50,25,38,19,61,37,28,72,49,44,62,61,30,44,62,28,52,50,64,16,68,39,38,27,34,42,30,53,13,36,27,52,78,79,44,57,77,90,50,44,63,62,41,49,46,46,56,33,48,48,46,47,37,87,76,33,44,37,33,32,42,30,44,39,52,30,59,49,24,75,60,43,38,60,53,36,56,36,48,41,64,32,80,44,42,29,32,40,31,51,21,33,18,50,26,26,42,67,32,30,45,41,41,16,57,20,39,46,52,32,80,49,43,30,34,44,38,60,28,46,15,67,35,38,40,67,20,40,39,40,36,27,59,21,39,76,64,26,64,45,44,49,42,60,64,78,36,60,65,21,48,41,57,21,41,72,78,39,43,68,61,28,51,53,20,52,50,47,38,51,52,41,26,56,53,31,68,50,74,59,72,56,71,55,57,36,57,54,36,38,52,48,40,56,44,58,62,59,61,44,49,51,47,50,50,50,46,50,50,42,50,51,51,51,55,59,50,66,77,46,90,68,71,85,49,50,68,62,49,51,53,42,52,45,42,47,49,25,50,61,38,50,73,51,37,47,64,50,38,48,49,52,48,50,60,62,65,36,92,82,25,69,62,58,52,50,49,54,50,48,26,54,50,52,46,50,48,50,50,51,52,47,51,51,49,50,51,52,42,51,52,49,43,43,69,55,27,44,62,69,46,63,39,62,68,55,43,52,52,50,49,53,51,37,55,64,46,54,61,75,62,81,61,51,42,48,55,54,43,49,41,50,47,22,52,49,48,36,50,51,40,50,30,44,46,49,32,37,50,50,51,40,53,52,48,47,52,50,42,47,52,54,46,51,52,45,38,52,58,55,52,54,69,74,105,126,72,83,88,63,69,69,78,48,76,45,71,29,32,33,59,49,86,91,89,38,68,45,63,27,29,44,36,30,39,70,56,34,39,37,35,24,40,64,55,86,82,60,45,82,74,49,74,43,50,55,81,53,31,45,32,43,38,22,75,46,63,32,36,41,33,42,26,42,88,89,43,74,46,43,35,27,49,80,51,70,89,46,66,60,50,49,51,52,55,33,48,55,54,45,34,49,36,69,42,32,50,88,50,61,64,60,79,55,32,71,37,78,49,50,51,62,59,75,70,50,45,64,38,54,54,51,43,53,54,54,54,70,48,83,67,48,53,59,49,26,43,54,52,28,27,48,47,30,12,58,72,68,74,43,83,74,54,66,65,60,41,47,44,44,39,40,48,34,37,21,64,67,53,37,59,48,53,50,61,84,51,60,91,50,58,76,72,66,46,33,24,61,52,44,27,46,29,74,37,75,44,46,31,26,44,36,36,49,71,36,80,58,49,72,65,40,50,53,35,51,37,53,21,45,33,62,25,52,48,40,25,34,45,34,43,27,38,17,73,56,44,29,69,52,38,40,52,43,27,51,22,44,66,67,16,86,57,46,43,54,26,32,43,32,48,21,54,19,67,33,38,40,72,21,48,51,52,29,49,58,43,50,46,66,40,86,81,12,32,38,34,42,32,50,25,36,16,59,34,38,44,67,36,50,25,50,47,23,42,55,43,56,71,19,71,48,31,30,66,39,25,24,34,46,31,53,22,54,16,72,33,56,75,64,88,55,57,35,40,39,52,38,40,29,33,75,44,38,39,28,35,44,32,44,24,42,23,47,56,36,45,64,62,47,31,48,16,34,48,62,11,29,27,75,47,26,28,34,44,35,34,30,46,19,39,49,58,91,64,60,79,93,68,69,74,81,55,70,41,49,28,47,29,46,36,55,34,44,48,46,30,39,39,33,47,26,43,20,59,53,56,46,65,63,50,39,41,37,53,52,13,42,53,67,21,86,61,38,62,63,24,34,40,34,48,24,44,21,63,39,25,65,64,26,42,51,43,47,32,73,47,46,46,73,30,64,27,44,27,30,42,31,50,25,38,19,59,38,29,72,48,44,63,61,29,43,62,28,53,50,62,17,69,39,40,27,34,42,31,53,13,36,26,51,80,78,43,56,77,89,50,42,62,62,43,50,46,48,55,32,47,48,46,48,37,86,76,34,44,38,32,30,43,31,43,38,53,31,59,50,24,75,60,44,37,59,54,38,57,36,48,41,63,32,80,44,43,30,32,41,31,52,22,33,17,49,27,27,43,65,32,30,45,41,41,15,57,20,40,46,52,31,78,48,43,30,34,45,39,60,28,46,16,67,36,39,39,67,20,41,40,38,36,27,59,21,38,75,64,28,65,45,45,50,40,58,65,79,38,60,64,20,46,41,58,20,41,72,78,39,41,69,60,27,51,53,21,51,50,47,37,52,54,42,24,56,52,31,69,49,74,58,73,57,72,56,57,34,57,52,35,38,52,48,40,56,43,57,62,60,60,43,48,51,48,51,52,52,44,51,52,41,51,50,49,49,56,58,50,66,75,46,90,68,72,85,50,49,67,60,48,52,54,43,52,43,41,45,50,23,49,60,38,49,71,51,37,48,64,51,37,47,50,51,48,50,60,64,67,35,93,83,25,69,63,58,52,48,50,54,51,48,29,53,49,52,46,50,49,51,50,52,52,48,50,50,51,51,50,52,44,50,50,49,44,42,68,54,27,44,63,70,48,63,39,62,67,56,44,50,53,50,50,54,50,39,54,66,47,54,58,74,62,80,63,52,43,49,55,55,44,49,42,50,48,24,52,49,50,36,52,51,42,51,28,43,46,50,30,35,49,49,50,39,51,51,49,48,51,50,42,48,52,53,47,52,52,43,36,53,57,54,52,56,66,71,102

pLDDT: mean 90.28, std 8.0, range [52.22, 98.75]

Organism: Lottia gigantea (NCBI:txid225164)